Protein AF-0000000068963497 (afdb_homodimer)

Nearest PDB structures (foldseek):
  7yg0-assembly1_B  TM=6.863E-01  e=2.509E-46  Homo sapiens
  7zgo-assembly1_B  TM=9.568E-01  e=6.642E-33  Homo sapiens
  7y6i-assembly1_B  TM=9.561E-01  e=2.687E-29  Homo sapiens
  7ngb-assembly1_B  TM=5.590E-01  e=1.428E-41  Homo sapiens
  8fht-assembly1_B  TM=9.442E-01  e=1.189E-28  Homo sapiens

Radius of gyration: 42.02 Å; Cα contacts (8 Å, |Δi|>4): 3095; chains: 2; bounding box: 99×126×108 Å

Foldseek 3Di:
DPPPVVVVVVVVVVVVVVVVVVVVVPPPVPPPPPVQLADDDDPVCVPPPAPNQRDDPLCNVVVPHRDPPRVVSVVVVVVVVVVLLVQADDFQCLQAQLLLQLLLQALCLFQVLLQLLLFAFLQLLLVLLVLLLLLLVLLLLLLLLLLQLDQFAAQFLLRSLCLAAHLLLSLLLLQLLLLLLLQLLLLLLLSLQLLVQVVCVVVPNDDPDDPLVSSLVSSLVLLVVLLVVVVVDDVVLSVVSVVLVVLLVVLLVQLVVLLAPPDADLVQQWHRQDPVLLVQSHHGDHPDPDDSLLSSLLNNSSSLSLRLSRNCSSRHNRSSPSNSVSSVVNSVVSSVSSSVSSNSSSRTGHSARPVRCHTSNHGSNSSLVSGPHSVSNSVSNSSSSSSSSNSSLQRSLRNLLVSLVLVLDVVSVVQVQADPPSRGRSVRSVVSSVSSSVSNSVSDSSVSRNQSSLSSLVSSLSSLVSSLLSVVLPDPSSDRPSDPHDSVSSNVSNVSSLVSNCSNPVVSNVVSVVSSVVSSVVSVVVVPPDHSPYSVVSNVVVVVVVVLVVLLPDDDDLVLDDAEEEEEDELPDFPVQLVLLLLLVVLLPLVPAEYEYEYEYADDPVCVVSVVPPDPPVVVVVPVPDDDPPVPDSPDPCPPPPPPVPVDPPDPDDPPPPGRCDSVNVCSPPPRNYHYHYDYDNDSLVSLLVCLVDADGRPRHHQEYEDELDDALLLVDPVSLVSVLSNVQSQLVSQHKYKYKYDHFDPADAAAAEEEQECEDCQACVSPVRVQSSCPRPRNVVSNYAYEYEYEDDPDDPVVVVVVVVCVLLVHDHPYYHYDYLPDFDDPVLCVVPPDDPDPVLVNLLRSLLSLLVVCVVVPQRHSEYEYEQDRDDVVPDPSSSSSVSVCSNCPPRPHMYMHIHGNSHHSTDSDD/DVVPVVVVVVVVVVVVVVVVVVVVVPPPPPVVPPVQLADDDDPVCVPQPADNQRDDPLCNVVVDHRDPPRVVSVVVVVVVVVVLLVLADDFQVLQAQLLLLLQLLALCQFQVLLQLLLFAFLQLLLVLLVLLLLLLVLLLLLLLLLQQLDQFAAQFLLRSLCLAAHLLLSLLLLQLLLLLLLQLLLLLLLSLLLLVQVVCVVVVHDDPDDPLVSSLVSSLVLLVVLLVVVVVDDVVLSVVSVVLVVLLVVLLVQLVVLLQPPDADLVQQFHRQDPVLLVVSHHGDHDPPDDSLLSSLLNNSSSLSLRLSRNCSSHHNRSSPSNSVSSVVNSVVSSVSSSVSSSSLSRTGHSARPVRCHTSNNGSRSSLVSGPHNVSSSVSNSSSSSSSSNSSLQRSLRNLLVSLVLPLDVVSVVQVQADPPSRGRSVRSVVSSVSSSVSNSVSDSSVSSNLSSLSSLVSSLSSLVSSLLLVVLPDPSSDRPSDPHDSVSSNVSNVSSLVSNCSNPVVSNVVSVVSSVVSSVVSVVVVPPDHSPHSVVSNVVVVVV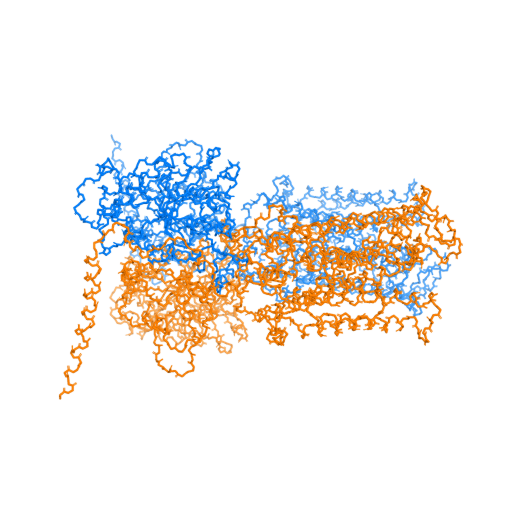VVLVVLLPDDDDLVLDDAEEEEEDELPDAPVQLVLLLLLVQLLPLVNAEYEYEYEYADDPVCVVSVPPVDPPVVVVVPVPDDDPDPDDSPDPCPPPPPPVPVDPPDPDDPDPPGRCGSVNVCSPPPRNYHYHYYYDNDPLVSLLVCLVPADGRPRHHQEYEDELDDAQLLVDQVSLVSVLSNVQSNLVSQHKYKYKYDHFDPAAAAQAEEEFECEDCQACVSPVRVQSSCPRPRNVVSNYAYEYEYEDDPDDPVVVVVVVVCVLLVHDHPYYHYDYLPDFDDPVLCVVPPDPPDPVLVNLLRSLLRLLVVCVVPVLRHSEYEYEQDRDDVVPDPSSSSSSSVCSNCPPRPHMYMYIHGSSHHSTDSDD

Solvent-accessible surface area (backbone atoms only — not comparable to full-atom values): 94471 Å² total; per-residue (Å²): 131,80,76,60,68,64,60,55,56,56,53,51,57,49,45,56,50,48,50,55,49,43,58,66,59,67,48,77,79,49,78,80,66,66,72,57,78,66,48,59,71,55,65,65,67,47,44,74,88,49,75,69,79,60,62,52,73,67,40,56,58,70,65,63,75,85,70,75,76,59,59,60,56,48,55,56,54,51,52,56,50,50,55,59,54,70,51,29,75,33,53,33,57,75,40,13,24,50,48,17,41,36,30,32,54,20,50,49,64,60,39,40,39,44,36,39,33,32,26,30,1,33,55,45,40,50,50,45,53,48,53,53,46,53,54,49,50,40,38,51,37,32,52,27,30,61,42,27,29,30,56,67,61,56,23,20,66,30,44,53,33,20,34,35,57,20,60,35,61,12,48,26,44,21,53,48,47,21,50,32,25,17,46,46,23,15,46,23,22,34,44,28,16,50,50,49,49,51,51,33,51,73,75,66,53,76,69,96,55,56,70,59,60,46,24,30,51,42,14,50,50,44,45,52,53,43,52,56,54,59,69,72,38,69,71,54,46,51,56,49,47,52,54,53,48,51,44,36,52,48,29,59,52,46,38,57,49,8,58,71,66,45,73,61,35,65,80,60,13,28,63,25,81,34,67,65,41,26,61,66,28,32,51,62,51,55,51,95,92,52,46,72,44,51,54,41,24,52,48,45,51,35,67,59,19,58,54,52,21,39,49,41,30,54,36,29,58,48,45,56,58,24,39,42,54,15,44,53,49,32,55,55,54,49,53,52,51,56,51,50,51,46,51,48,50,25,20,23,40,36,47,60,12,90,77,70,66,32,14,20,64,63,28,46,57,51,57,30,68,43,18,77,54,44,68,55,35,49,49,22,52,43,46,22,8,47,46,23,20,46,52,27,49,57,44,16,19,47,24,45,19,37,46,18,63,68,57,72,39,81,86,44,44,75,40,36,60,39,42,88,87,77,55,45,35,59,67,25,43,50,50,35,46,54,49,14,53,60,52,26,69,69,52,44,58,78,72,45,24,47,47,45,30,35,40,47,34,54,50,46,23,51,50,12,45,31,42,26,48,39,57,73,25,56,37,77,54,68,40,48,71,48,74,83,61,53,49,69,54,17,44,50,35,20,53,51,30,52,51,48,26,47,62,46,40,49,68,52,31,52,51,49,52,50,50,41,51,51,45,25,55,57,37,51,70,61,56,65,88,75,73,72,45,28,32,52,57,39,34,48,50,52,51,28,54,49,38,46,53,53,48,49,73,46,83,68,37,37,42,59,46,63,76,13,38,30,36,73,43,50,71,80,54,60,62,64,62,52,48,40,51,51,49,52,51,53,46,54,24,72,91,56,44,53,39,37,39,37,37,34,39,72,38,59,61,68,40,61,62,70,62,60,58,78,73,69,68,65,57,56,76,65,56,77,64,68,67,89,76,64,88,68,73,82,76,73,68,76,60,66,65,76,68,72,71,73,69,65,74,77,71,88,70,83,75,71,81,75,73,79,65,43,69,60,56,52,41,67,67,36,92,48,74,53,39,69,45,66,42,68,21,78,43,68,69,62,31,51,53,49,47,72,58,47,52,40,46,67,62,58,40,59,45,27,38,47,45,75,55,57,92,70,63,43,43,77,38,62,68,57,14,42,51,50,47,52,50,52,47,54,39,48,61,65,45,23,20,42,34,33,38,32,72,64,73,68,82,62,61,60,74,63,26,33,37,38,30,40,55,52,56,54,28,26,52,48,69,58,47,52,60,52,41,39,42,66,21,69,60,33,46,73,33,54,56,43,34,36,40,36,33,68,52,74,92,71,71,75,57,55,60,51,47,53,49,40,38,51,50,58,50,50,81,63,76,45,82,44,75,40,70,55,74,52,80,49,64,73,75,69,50,66,83,58,74,83,74,78,53,64,72,58,43,55,55,42,37,35,31,42,26,46,15,51,48,44,46,69,75,42,61,72,27,55,37,36,36,35,56,48,80,81,79,41,69,87,81,39,57,46,48,58,54,32,40,44,57,36,37,39,51,57,87,46,85,38,24,38,35,32,31,32,45,60,51,49,60,47,56,50,43,62,68,124,83,78,61,68,68,60,57,60,59,53,54,61,50,46,56,54,49,48,56,49,44,59,67,60,66,50,78,80,50,78,83,65,70,73,58,77,66,49,58,72,54,67,64,66,46,45,74,84,44,73,68,79,61,64,51,72,68,42,56,59,70,65,63,76,85,69,74,74,59,59,57,54,49,54,56,51,51,49,54,50,49,55,58,52,70,52,27,76,30,52,35,56,74,40,14,24,51,47,16,41,34,33,30,53,18,50,51,63,60,40,40,39,44,35,40,36,33,29,29,1,37,54,44,40,50,48,47,52,47,52,51,45,53,51,48,50,41,41,49,36,31,51,26,29,62,41,28,28,30,54,68,60,59,23,20,67,30,44,55,34,20,33,34,56,20,59,35,62,13,48,27,46,21,53,48,46,21,49,32,26,16,46,45,22,16,49,23,22,35,46,28,14,49,52,50,48,51,51,32,51,74,75,68,51,74,69,101,54,58,72,61,58,47,28,31,52,42,15,51,51,48,47,53,51,45,54,56,55,59,69,71,37,69,73,57,48,52,57,51,47,56,52,50,48,51,44,38,52,52,28,53,51,43,38,59,51,8,56,73,67,45,72,64,35,64,82,62,15,30,66,26,86,32,72,65,41,30,61,65,28,32,53,61,51,58,52,94,90,53,44,73,44,52,55,42,25,55,49,45,51,35,67,59,21,61,55,51,21,40,46,38,29,52,35,26,60,49,44,55,58,24,39,42,55,16,41,54,50,33,53,54,54,50,51,53,51,53,52,51,50,44,54,49,47,25,22,23,40,34,50,62,12,90,79,70,65,32,14,20,66,65,29,49,54,51,57,33,70,44,18,78,55,42,66,56,35,50,51,22,52,45,45,23,8,47,44,23,21,47,57,27,50,58,46,18,17,46,26,44,20,40,48,20,64,69,58,68,42,82,86,45,44,76,38,36,59,39,44,86,88,77,56,46,36,59,64,26,43,52,51,37,47,52,51,14,53,59,54,27,67,71,55,45,60,81,70,47,28,46,51,43,29,35,42,49,33,52,48,46,23,51,49,11,44,33,44,26,48,40,57,72,25,56,37,78,53,67,40,45,69,48,75,83,62,50,48,68,54,17,43,51,35,21,52,52,30,52,51,48,28,47,65,47,40,47,70,54,32,52,52,50,52,50,51,41,49,51,45,27,52,53,36,52,72,60,57,63,90,75,74,70,47,26,33,52,58,39,34,47,48,52,51,28,53,49,37,45,52,52,48,50,73,46,84,69,38,39,44,59,46,60,74,13,38,32,36,73,43,50,69,81,53,58,64,64,62,50,47,38,52,51,51,53,51,53,46,54,24,72,89,56,45,52,38,36,39,35,36,35,39,71,38,59,62,68,43,62,58,70,61,63,57,77,71,69,68,65,56,55,73,64,56,77,63,69,67,89,79,66,88,69,72,80,76,74,66,76,60,66,66,74,71,71,70,75,69,67,74,75,70,89,72,82,76,70,82,77,73,82,66,43,68,60,54,52,42,66,67,36,92,49,73,52,41,67,46,65,43,68,22,78,43,67,67,61,32,51,54,48,47,70,57,46,54,41,48,69,62,58,41,60,43,28,37,46,46,74,54,55,89,70,63,43,42,77,39,62,68,57,13,42,52,51,48,50,49,52,47,54,39,50,62,65,46,24,21,42,33,33,38,34,71,61,72,68,85,60,61,61,74,63,25,33,36,37,29,39,55,52,57,55,28,24,51,48,70,58,47,52,59,52,42,39,42,65,20,71,58,32,46,72,34,54,56,42,33,35,39,35,34,68,47,74,88,67,71,74,57,56,62,51,47,53,48,39,39,51,51,59,51,50,82,63,76,44,80,45,73,42,72,53,73,52,80,49,62,75,75,68,48,66,81,58,73,84,72,79,55,63,71,59,44,56,55,42,38,36,30,38,24,47,16,51,47,43,45,70,74,42,59,72,26,53,36,37,38,34,58,47,78,80,81,41,69,89,82,42,56,46,48,59,53,31,42,44,56,38,37,39,49,57,85,46,84,37,24,39,35,32,31,33,44,60,52,49,59,47,57,52,46,62,68

InterPro domains:
  IPR004841 Amino acid permease/SLC12A domain [PF00324] (95-564)
  IPR004842 SLC12A transporter family [PTHR11827] (69-910)
  IPR018491 SLC12A transporter, C-terminal [PF03522] (751-835)
  IPR018491 SLC12A transporter, C-terminal [PF03522] (842-911)

Sequence (1826 aa):
MSNAVRDSREEDEVEIVEEEAALSASMPVTLANYQTVEGPPASDNYLHSVWNVRPSHQTIELGAMRTRGDTDSLHASQELLAKQKSQRRFGTIDGVVVHCLLTIWGVMLFVRMGWIVANAGVSGSLIIVGVAFVTTLITALSLSAICTNGDIGAGGTYTLVARTLGPAWGASIGIVFSFANSVSVALYSVGCAETLQRLLHDVGVRLPVDDLSQIRMLGAIVLCTVLLLCMFGVDYMVKFDIWLLVIIVVTLVFFVIGTFTTAPNPAIAFTGYSAKTFSKNWHAQYESGESLLTVFSVFFPAMTGMMAGASMSGDLKNPQVNIPHGTLWSITMSTVVYAAVICILGATVERLAPDDTRGLYHNFYVMVDVAPWKWLVFFGILCSTFSSAVASIIVAPRILKAVCDDGLFPYLSYFARGRASDNEPIRGYLLSFIVALFFIMIGEINLLAPWITNFFLANRTLVNVAVFVASKSHSPGWRPSWRYYHPLLSLAGAVSCVVLMFALCWKSALAITLVCMVIFRIVSHRAPKVGWGDYRHSRLYLSTTKGILDLQNAPSYAKNFRPSFLIVTDSSSSSSSADALLHFADLMRAGRGLVFVGEVVQGAFEDYVSGASRDGSLRMMLAGGTGNVATPAPPAPHHHPRALIVLEPPSESSSTSMEGVTVCQQAARRPLNACVDRIVAPDYLSGFRTLLQTSGVGSIRPNVLLMQGGPGLVSRCPEASRALVDQVWSALRMKYCVCLLRGAVPSQPRANATIDVYWLVDTGGLTLLLPYLLMRHPRWASSGCSLRLFLHGSRFRCHDADMVRLVKQFRIDVKAVHHIDLDEPPPDASWDAFPGIADLQHRVKMARYLRLGECIRSESADAAVVFVTLPYPRRLLFTEQQIAQWLDAIVAGVPAPVVFVRGNQENVLTLRAMSNAVRDSREEDEVEIVEEEAALSASMPVTLANYQTVEGPPASDNYLHSVWNVRPSHQTIELGAMRTRGDTDSLHASQELLAKQKSQRRFGTIDGVVVHCLLTIWGVMLFVRMGWIVANAGVSGSLIIVGVAFVTTLITALSLSAICTNGDIGAGGTYTLVARTLGPAWGASIGIVFSFANSVSVALYSVGCAETLQRLLHDVGVRLPVDDLSQIRMLGAIVLCTVLLLCMFGVDYMVKFDIWLLVIIVVTLVFFVIGTFTTAPNPAIAFTGYSAKTFSKNWHAQYESGESLLTVFSVFFPAMTGMMAGASMSGDLKNPQVNIPHGTLWSITMSTVVYAAVICILGATVERLAPDDTRGLYHNFYVMVDVAPWKWLVFFGILCSTFSSAVASIIVAPRILKAVCDDGLFPYLSYFARGRASDNEPIRGYLLSFIVALFFIMIGEINLLAPWITNFFLANRTLVNVAVFVASKSHSPGWRPSWRYYHPLLSLAGAVSCVVLMFALCWKSALAITLVCMVIFRIVSHRAPKVGWGDYRHSRLYLSTTKGILDLQNAPSYAKNFRPSFLIVTDSSSSSSSADALLHFADLMRAGRGLVFVGEVVQGAFEDYVSGASRDGSLRMMLAGGTGNVATPAPPAPHHHPRALIVLEPPSESSSTSMEGVTVCQQAARRPLNACVDRIVAPDYLSGFRTLLQTSGVGSIRPNVLLMQGGPGLVSRCPEASRALVDQVWSALRMKYCVCLLRGAVPSQPRANATIDVYWLVDTGGLTLLLPYLLMRHPRWASSGCSLRLFLHGSRFRCHDADMVRLVKQFRIDVKAVHHIDLDEPPPDASWDAFPGIADLQHRVKMARYLRLGECIRSESADAAVVFVTLPYPRRLLFTEQQIAQWLDAIVAGVPAPVVFVRGNQENVLTLRA

pLDDT: mean 78.36, std 18.34, range [19.98, 95.81]

Secondary structure (DSSP, 8-state):
-TTSHHHHHHHHHHHHHHHHHHHHHHS---TT----SSPPP-GGGTSTTS---PPPHHHHHHT----THHHHHHHHHHHHHHHHHHT--B-HIIIIIHHHHHHHSSHHHHTSHHHHHHHHHHHHHHHHHHHHHHHHHHHHHHHHHHHTSSB--SSTHHHHHHHHH-HHHHHHHHHHHHHHHHHHHHHHHHHHHHHHHHHHHHTT---SS-HHHHHHHHHHHHHHHHHHHHTT-HHHHHHHHHHHHHHHHHHHHHHHHHHHHSPPBGGGTB--S-HHHHHHTTS----TT--HHHHHHHHGGGGGGGGGTGGGGGGBS-HHHHHHHHHHHHHHHHHHHHHHHHHHHHHHB-SS-TTSSSSTTT-TTHHHHHSS-HHHHHHHHHHHHHHHHHHHHHHHHHHHHHHHHTTS-GGGGGGGPPPTTT---HHHHHHHHHHHHHHHTT--HHHHHHHHHHHHHHHHHHHHHHHHHHHHTT-TT---S--S--HHHHHHHHHHHHHHHHHH-HHHHHHHHHHHHHHHHHHHHH--S-----HHHHHHHHHHHHHHHHHHHSPP-GGG----EEEEEETTS-HHHHHHHHHHHHHHHTTSS-EEEEEEEES-HHHHHHT--SSTHHHHHHHTT-S------------S-----------S----------HHHHHHHTT--EEEEEEEESSHHHHHHHHHHH-SBTTB---EEEEE--SS-GGG-HHHHHHHHHHHHHHHHTT-EEEEEES---SSPPTT-EEEEEE-S-SSSHHHHHHHHHHHSHHHHHTT-EEEEEEE--S-THHHHHHHHHHHHTT---SEEEEE--SSPPPGGGGTTS-----HHHHHHHHHHHHHHHHHHHH-TTEEEEEEEPPP--TTTS-HHHHHHHHHHHHTT--S-EEEEE--SS----SB-/-TTSHHHHHHHHHHHHHHHHHHHHHHS---TT----SSPPP-GGGTSTTS---PPPHHHHHHT----THHHHHHHHHHHHHHHHHHT--B-HIIIIIHHHHHHHSSHHHHTSHHHHHHHHHHHHHHHHHHHHHHHHHHHHHHHHHHHTSSB--SSTHHHHHHHHH-HHHHHHHHHHHHHHHHHHHHHHHHHHHHHHHHHHHHHT---SS-HHHHHHHHHHHHHHHHHHHHTT-HHHHHHHHHHHHHHHHHHHHHHHHHHHHSPPBGGGTB--S-HHHHHHTTS----TT--HHHHHHHHGGGGGGGGGTGGGGGGBS-HHHHHHHHHHHHHHHHHHHHHHHHHHHHHHB-SS-TTSSSSTTT-TTHHHHHSSSHHHHHHHHHHHHHHHHHHHHHHHHHHHHHHHHTT--GGGGGGGPPPTTT---HHHHHHHHHHHHHHHTT--HHHHHHHHHHHHHHHHHHHHHHHHHHHHTT-TT---S--S--HHHHHHHHHHHHHHHHHH-HHHHHHHHHHHHHHHHHHHHH--S-----HHHHHHHHHHHHHHHHHHHSPP-GGG----EEEEEETTS-HHHHHHHHHHHHHHHTTS--EEEEEEEES-HHHHHHT--SSTHHHHHHHTTSS------------S-----------SS---------HHHHHHHTT--EEEEEEEESSHHHHHHHHHHH-SBTTB---EEEEE--SS-GGG-HHHHHHHHHHHHHHHHTT-EEEEEES---SSPPTT-EEEEEE-S-SSSHHHHHHHHHHHSHHHHHTT-EEEEEEE--S-THHHHHHHHHHHHTT---SEEEEE--SSPPPGGGGTTS-----HHHHHHHHHHHHHHHHHHHH-TTEEEEEEEPPP--TTTS-HHHHHHHHHHHHTT--S-EEEEE--SS----SB-

Structure (mmCIF, N/CA/C/O backbone):
data_AF-0000000068963497-model_v1
#
loop_
_entity.id
_entity.type
_entity.pdbx_description
1 polymer 'Amino acid permease/ SLC12A domain-containing protein'
#
loop_
_atom_site.group_PDB
_atom_site.id
_atom_site.type_symbol
_atom_site.label_atom_id
_atom_site.label_alt_id
_atom_site.label_comp_id
_atom_site.label_asym_id
_atom_site.label_entity_id
_atom_site.label_seq_id
_atom_site.pdbx_PDB_ins_code
_atom_site.Cartn_x
_atom_site.Cartn_y
_atom_site.Cartn_z
_atom_site.occupancy
_atom_site.B_iso_or_equiv
_atom_site.auth_seq_id
_atom_site.auth_comp_id
_atom_site.auth_asym_id
_atom_site.auth_atom_id
_atom_site.pdbx_PDB_model_num
ATOM 1 N N . MET A 1 1 ? 25.859 -27.422 -63.344 1 19.98 1 MET A N 1
ATOM 2 C CA . MET A 1 1 ? 27.062 -27.672 -62.562 1 19.98 1 MET A CA 1
ATOM 3 C C . MET A 1 1 ? 26.781 -27.531 -61.062 1 19.98 1 MET A C 1
ATOM 5 O O . MET A 1 1 ? 27.641 -27.797 -60.25 1 19.98 1 MET A O 1
ATOM 9 N N . SER A 1 2 ? 25.75 -26.828 -60.625 1 22.94 2 SER A N 1
ATOM 10 C CA . SER A 1 2 ? 25.438 -26.109 -59.406 1 22.94 2 SER A CA 1
ATOM 11 C C . SER A 1 2 ? 25.016 -27.078 -58.281 1 22.94 2 SER A C 1
ATOM 13 O O . SER A 1 2 ? 24.719 -26.656 -57.188 1 22.94 2 SER A O 1
ATOM 15 N N . ASN A 1 3 ? 24.656 -28.312 -58.562 1 26.3 3 ASN A N 1
ATOM 16 C CA . ASN A 1 3 ? 24.141 -29.375 -57.719 1 26.3 3 ASN A CA 1
ATOM 17 C C . ASN A 1 3 ? 25.219 -29.906 -56.781 1 26.3 3 ASN A C 1
ATOM 19 O O . ASN A 1 3 ? 24.922 -30.734 -55.906 1 26.3 3 ASN A O 1
ATOM 23 N N . ALA A 1 4 ? 26.469 -29.891 -57.156 1 30.03 4 ALA A N 1
ATOM 24 C CA . ALA A 1 4 ? 27.609 -30.641 -56.656 1 30.03 4 ALA A CA 1
ATOM 25 C C . ALA A 1 4 ? 28.031 -30.125 -55.281 1 30.03 4 ALA A C 1
ATOM 27 O O . ALA A 1 4 ? 28.516 -30.875 -54.438 1 30.03 4 ALA A O 1
ATOM 28 N N . VAL A 1 5 ? 28.016 -28.734 -55.156 1 32.91 5 VAL A N 1
ATOM 29 C CA . VAL A 1 5 ? 28.703 -28.125 -54 1 32.91 5 VAL A CA 1
ATOM 30 C C . VAL A 1 5 ? 27.922 -28.391 -52.719 1 32.91 5 VAL A C 1
ATOM 32 O O . VAL A 1 5 ? 28.438 -28.219 -51.625 1 32.91 5 VAL A O 1
ATOM 35 N N . ARG A 1 6 ? 26.578 -28.734 -52.938 1 34 6 ARG A N 1
ATOM 36 C CA . ARG A 1 6 ? 25.719 -28.828 -51.781 1 34 6 ARG A CA 1
ATOM 37 C C . ARG A 1 6 ? 26.047 -30.062 -50.938 1 34 6 ARG A C 1
ATOM 39 O O . ARG A 1 6 ? 25.844 -30.062 -49.719 1 34 6 ARG A O 1
ATOM 46 N N . ASP A 1 7 ? 26.531 -31.125 -51.719 1 34.5 7 ASP A N 1
ATOM 47 C CA . ASP A 1 7 ? 26.781 -32.438 -51.125 1 34.5 7 ASP A CA 1
ATOM 48 C C . ASP A 1 7 ? 28 -32.406 -50.188 1 34.5 7 ASP A C 1
ATOM 50 O O . ASP A 1 7 ? 28.062 -33.094 -49.188 1 34.5 7 ASP A O 1
ATOM 54 N N . SER A 1 8 ? 29 -31.594 -50.625 1 35.12 8 SER A N 1
ATOM 55 C CA . SER A 1 8 ? 30.312 -31.625 -49.969 1 35.12 8 SER A CA 1
ATOM 56 C C . SER A 1 8 ? 30.281 -30.969 -48.594 1 35.12 8 SER A C 1
ATOM 58 O O . SER A 1 8 ? 31.094 -31.266 -47.719 1 35.12 8 SER A O 1
ATOM 60 N N . ARG A 1 9 ? 29.422 -29.906 -48.469 1 35.38 9 ARG A N 1
ATOM 61 C CA . ARG A 1 9 ? 29.406 -29.141 -47.219 1 35.38 9 ARG A CA 1
ATOM 62 C C . ARG A 1 9 ? 28.766 -29.969 -46.094 1 35.38 9 ARG A C 1
ATOM 64 O O . ARG A 1 9 ? 29.047 -29.734 -44.906 1 35.38 9 ARG A O 1
ATOM 71 N N . GLU A 1 10 ? 27.828 -30.969 -46.562 1 37.88 10 GLU A N 1
ATOM 72 C CA . GLU A 1 10 ? 27.188 -31.844 -45.562 1 37.88 10 GLU A CA 1
ATOM 73 C C . GLU A 1 10 ? 28.188 -32.812 -44.938 1 37.88 10 GLU A C 1
ATOM 75 O O . GLU A 1 10 ? 28.094 -33.125 -43.75 1 37.88 10 GLU A O 1
ATOM 80 N N . GLU A 1 11 ? 29.109 -33.312 -45.812 1 36.91 11 GLU A N 1
ATOM 81 C CA . GLU A 1 11 ? 30.109 -34.281 -45.375 1 36.91 11 GLU A CA 1
ATOM 82 C C . GLU A 1 11 ? 31.094 -33.625 -44.406 1 36.91 11 GLU A C 1
ATOM 84 O O . GLU A 1 11 ? 31.5 -34.25 -43.406 1 36.91 11 GLU A O 1
ATOM 89 N N . ASP A 1 12 ? 31.453 -32.406 -44.719 1 36.97 12 ASP A N 1
ATOM 90 C CA . ASP A 1 12 ? 32.5 -31.734 -43.938 1 36.97 12 ASP A CA 1
ATOM 91 C C . ASP A 1 12 ? 31.969 -31.375 -42.562 1 36.97 12 ASP A C 1
ATOM 93 O O . ASP A 1 12 ? 32.719 -31.406 -41.562 1 36.97 12 ASP A O 1
ATOM 97 N N . GLU A 1 13 ? 30.594 -31.078 -42.531 1 36.03 13 GLU A N 1
ATOM 98 C CA . GLU A 1 13 ? 30.047 -30.719 -41.219 1 36.03 13 GLU A CA 1
ATOM 99 C C . GLU A 1 13 ? 29.953 -31.922 -40.312 1 36.03 13 GLU A C 1
ATOM 101 O O . GLU A 1 13 ? 30.172 -31.812 -39.094 1 36.03 13 GLU A O 1
ATOM 106 N N . VAL A 1 14 ? 29.891 -33.219 -40.938 1 38.19 14 VAL A N 1
ATOM 107 C CA . VAL A 1 14 ? 29.906 -34.5 -40.25 1 38.19 14 VAL A CA 1
ATOM 108 C C . VAL A 1 14 ? 31.312 -34.812 -39.75 1 38.19 14 VAL A C 1
ATOM 110 O O . VAL A 1 14 ? 31.5 -35.312 -38.625 1 38.19 14 VAL A O 1
ATOM 113 N N . GLU A 1 15 ? 32.25 -34.469 -40.656 1 35.66 15 GLU A N 1
ATOM 114 C CA . GLU A 1 15 ? 33.625 -34.812 -40.312 1 35.66 15 GLU A CA 1
ATOM 115 C C . GLU A 1 15 ? 34.125 -34.031 -39.125 1 35.66 15 GLU A C 1
ATOM 117 O O . GLU A 1 15 ? 34.875 -34.531 -38.281 1 35.66 15 GLU A O 1
ATOM 122 N N . ILE A 1 16 ? 33.719 -32.719 -39.062 1 37.16 16 ILE A N 1
ATOM 123 C CA . ILE A 1 16 ? 34.188 -31.891 -37.969 1 37.16 16 ILE A CA 1
ATOM 124 C C . ILE A 1 16 ? 33.562 -32.344 -36.656 1 37.16 16 ILE A C 1
ATOM 126 O O . ILE A 1 16 ? 34.188 -32.281 -35.594 1 37.16 16 ILE A O 1
ATOM 130 N N . VAL A 1 17 ? 32.344 -33.062 -36.812 1 37.06 17 VAL A N 1
ATOM 131 C CA . VAL A 1 17 ? 31.656 -33.656 -35.656 1 37.06 17 VAL A CA 1
ATOM 132 C C . VAL A 1 17 ? 32.406 -34.938 -35.219 1 37.06 17 VAL A C 1
ATOM 134 O O . VAL A 1 17 ? 32.562 -35.188 -34.031 1 37.06 17 VAL A O 1
ATOM 137 N N . GLU A 1 18 ? 32.906 -35.719 -36.188 1 36.28 18 GLU A N 1
ATOM 138 C CA . GLU A 1 18 ? 33.594 -36.938 -35.844 1 36.28 18 GLU A CA 1
ATOM 139 C C . GLU A 1 18 ? 34.969 -36.656 -35.219 1 36.28 18 GLU A C 1
ATOM 141 O O . GLU A 1 18 ? 35.375 -37.344 -34.281 1 36.28 18 GLU A O 1
ATOM 146 N N . GLU A 1 19 ? 35.719 -35.781 -35.906 1 36.28 19 GLU A N 1
ATOM 147 C CA . GLU A 1 19 ? 37.062 -35.5 -35.406 1 36.28 19 GLU A CA 1
ATOM 148 C C . GLU A 1 19 ? 37.031 -34.844 -34.031 1 36.28 19 GLU A C 1
ATOM 150 O O . GLU A 1 19 ? 37.875 -35.125 -33.188 1 36.28 19 GLU A O 1
ATOM 155 N N . GLU A 1 20 ? 36.062 -33.938 -33.875 1 34.19 20 GLU A N 1
ATOM 156 C CA . GLU A 1 20 ? 35.906 -33.25 -32.562 1 34.19 20 GLU A CA 1
ATOM 157 C C . GLU A 1 20 ? 35.438 -34.219 -31.484 1 34.19 20 GLU A C 1
ATOM 159 O O . GLU A 1 20 ? 35.875 -34.125 -30.344 1 34.19 20 GLU A O 1
ATOM 164 N N . ALA A 1 21 ? 34.688 -35.25 -31.812 1 35.84 21 ALA A N 1
ATOM 165 C CA . ALA A 1 21 ? 34.375 -36.438 -31.016 1 35.84 21 ALA A CA 1
ATOM 166 C C . ALA A 1 21 ? 35.656 -37.25 -30.75 1 35.84 21 ALA A C 1
ATOM 168 O O . ALA A 1 21 ? 35.844 -37.75 -29.656 1 35.84 21 ALA A O 1
ATOM 169 N N . ALA A 1 22 ? 36.406 -37.469 -31.797 1 34.69 22 ALA A N 1
ATOM 170 C CA . ALA A 1 22 ? 37.625 -38.281 -31.688 1 34.69 22 ALA A CA 1
ATOM 171 C C . ALA A 1 22 ? 38.656 -37.594 -30.781 1 34.69 22 ALA A C 1
ATOM 173 O O . ALA A 1 22 ? 39.375 -38.25 -30.016 1 34.69 22 ALA A O 1
ATOM 174 N N . LEU A 1 23 ? 38.875 -36.219 -31.031 1 32.66 23 LEU A N 1
ATOM 175 C CA . LEU A 1 23 ? 39.812 -35.5 -30.156 1 32.66 23 LEU A CA 1
ATOM 176 C C . LEU A 1 23 ? 39.281 -35.5 -28.719 1 32.66 23 LEU A C 1
ATOM 178 O O . LEU A 1 23 ? 40.094 -35.625 -27.766 1 32.66 23 LEU A O 1
ATOM 182 N N . SER A 1 24 ? 37.969 -35.5 -28.609 1 31.28 24 SER A N 1
ATOM 183 C CA . SER A 1 24 ? 37.469 -35.656 -27.25 1 31.28 24 SER A CA 1
ATOM 184 C C . SER A 1 24 ? 37.656 -37.094 -26.766 1 31.28 24 SER A C 1
ATOM 186 O O . SER A 1 24 ? 37.594 -37.344 -25.562 1 31.28 24 SER A O 1
ATOM 188 N N . ALA A 1 25 ? 37.719 -38.062 -27.656 1 31.14 25 ALA A N 1
ATOM 189 C CA . ALA A 1 25 ? 37.906 -39.5 -27.344 1 31.14 25 ALA A CA 1
ATOM 190 C C . ALA A 1 25 ? 39.344 -39.719 -26.844 1 31.14 25 ALA A C 1
ATOM 192 O O . ALA A 1 25 ? 39.531 -40.562 -25.953 1 31.14 25 ALA A O 1
ATOM 193 N N . SER A 1 26 ? 40.406 -39.469 -27.656 1 29.12 26 SER A N 1
ATOM 194 C CA . SER A 1 26 ? 41.781 -39.969 -27.453 1 29.12 26 SER A CA 1
ATOM 195 C C . SER A 1 26 ? 42.469 -39.219 -26.312 1 29.12 26 SER A C 1
ATOM 197 O O . SER A 1 26 ? 43.625 -39.5 -26 1 29.12 26 SER A O 1
ATOM 199 N N . MET A 1 27 ? 42.125 -37.969 -26.109 1 30.41 27 MET A N 1
ATOM 200 C CA . MET A 1 27 ? 42.938 -37.375 -25.047 1 30.41 27 MET A CA 1
ATOM 201 C C . MET A 1 27 ? 42.719 -38.125 -23.734 1 30.41 27 MET A C 1
ATOM 203 O O . MET A 1 27 ? 41.594 -38.469 -23.375 1 30.41 27 MET A O 1
ATOM 207 N N . PRO A 1 28 ? 43.812 -38.969 -23.25 1 28.67 28 PRO A N 1
ATOM 208 C CA . PRO A 1 28 ? 43.656 -39.688 -21.984 1 28.67 28 PRO A CA 1
ATOM 209 C C . PRO A 1 28 ? 42.812 -38.938 -20.953 1 28.67 28 PRO A C 1
ATOM 211 O O . PRO A 1 28 ? 43 -37.719 -20.797 1 28.67 28 PRO A O 1
ATOM 214 N N . VAL A 1 29 ? 41.531 -39.312 -20.938 1 30.53 29 VAL A N 1
ATOM 215 C CA . VAL A 1 29 ? 40.531 -38.75 -20.047 1 30.53 29 VAL A CA 1
ATOM 216 C C . VAL A 1 29 ? 41.188 -38.469 -18.688 1 30.53 29 VAL A C 1
ATOM 218 O O . VAL A 1 29 ? 41.281 -39.375 -17.844 1 30.53 29 VAL A O 1
ATOM 221 N N . THR A 1 30 ? 42.562 -38.031 -18.594 1 30.59 30 THR A N 1
ATOM 222 C CA . THR A 1 30 ? 42.969 -37.719 -17.234 1 30.59 30 THR A CA 1
ATOM 223 C C . THR A 1 30 ? 41.875 -37 -16.469 1 30.59 30 THR A C 1
ATOM 225 O O . THR A 1 30 ? 41.062 -36.312 -17.062 1 30.59 30 THR A O 1
ATOM 228 N N . LEU A 1 31 ? 41.406 -37.562 -15.195 1 32.72 31 LEU A N 1
ATOM 229 C CA . LEU A 1 31 ? 40.469 -37.156 -14.156 1 32.72 31 LEU A CA 1
ATOM 230 C C . LEU A 1 31 ? 40.344 -35.625 -14.125 1 32.72 31 LEU A C 1
ATOM 232 O O . LEU A 1 31 ? 39.312 -35.094 -13.703 1 32.72 31 LEU A O 1
ATOM 236 N N . ALA A 1 32 ? 41.438 -34.906 -14.273 1 33.31 32 ALA A N 1
ATOM 237 C CA . ALA A 1 32 ? 41.656 -33.469 -14.172 1 33.31 32 ALA A CA 1
ATOM 238 C C . ALA A 1 32 ? 40.844 -32.719 -15.227 1 33.31 32 ALA A C 1
ATOM 240 O O . ALA A 1 32 ? 40.438 -31.578 -14.992 1 33.31 32 ALA A O 1
ATOM 241 N N . ASN A 1 33 ? 40.938 -33.125 -16.547 1 32.69 33 ASN A N 1
ATOM 242 C CA . ASN A 1 33 ? 40.375 -32.375 -17.672 1 32.69 33 ASN A CA 1
ATOM 243 C C . ASN A 1 33 ? 38.875 -32.625 -17.844 1 32.69 33 ASN A C 1
ATOM 245 O O . ASN A 1 33 ? 38.375 -32.594 -18.969 1 32.69 33 ASN A O 1
ATOM 249 N N . TYR A 1 34 ? 38.219 -33.531 -17.156 1 35.97 34 TYR A N 1
ATOM 250 C CA . TYR A 1 34 ? 36.781 -33.469 -17.375 1 35.97 34 TYR A CA 1
ATOM 251 C C . TYR A 1 34 ? 36.312 -32.031 -17.516 1 35.97 34 TYR A C 1
ATOM 253 O O . TYR A 1 34 ? 36.219 -31.312 -16.531 1 35.97 34 TYR A O 1
ATOM 261 N N . GLN A 1 35 ? 36.625 -31.359 -18.484 1 41.41 35 GLN A N 1
ATOM 262 C CA . GLN A 1 35 ? 36.094 -30.062 -18.906 1 41.41 35 GLN A CA 1
ATOM 263 C C . GLN A 1 35 ? 34.594 -30.016 -18.734 1 41.41 35 GLN A C 1
ATOM 265 O O . GLN A 1 35 ? 33.844 -30.469 -19.609 1 41.41 35 GLN A O 1
ATOM 270 N N . THR A 1 36 ? 33.969 -30.328 -17.578 1 52.25 36 THR A N 1
ATOM 271 C CA . THR A 1 36 ? 32.562 -30.125 -17.344 1 52.25 36 THR A CA 1
ATOM 272 C C . THR A 1 36 ? 32.094 -28.797 -17.938 1 52.25 36 THR A C 1
ATOM 274 O O . THR A 1 36 ? 32.844 -27.828 -17.938 1 52.25 36 THR A O 1
ATOM 277 N N . VAL A 1 37 ? 31.234 -28.891 -18.906 1 61.66 37 VAL A N 1
ATOM 278 C CA . VAL A 1 37 ? 30.531 -27.766 -19.5 1 61.66 37 VAL A CA 1
ATOM 279 C C . VAL A 1 37 ? 30.078 -26.797 -18.422 1 61.66 37 VAL A C 1
ATOM 281 O O . VAL A 1 37 ? 30.016 -25.594 -18.641 1 61.66 37 VAL A O 1
ATOM 284 N N . GLU A 1 38 ? 30.016 -27.422 -17.266 1 70.75 38 GLU A N 1
ATOM 285 C CA . GLU A 1 38 ? 29.562 -26.547 -16.188 1 70.75 38 GLU A CA 1
ATOM 286 C C . GLU A 1 38 ? 30.75 -25.969 -15.422 1 70.75 38 GLU A C 1
ATOM 288 O O . GLU A 1 38 ? 31.703 -26.688 -15.102 1 70.75 38 GLU A O 1
ATOM 293 N N . GLY A 1 39 ? 30.953 -24.75 -15.367 1 68.62 39 GLY A N 1
ATOM 294 C CA . GLY A 1 39 ? 32.031 -24.047 -14.711 1 68.62 39 GLY A CA 1
ATOM 295 C C . GLY A 1 39 ? 31.75 -23.734 -13.258 1 68.62 39 GLY A C 1
ATOM 296 O O . GLY A 1 39 ? 30.609 -23.797 -12.812 1 68.62 39 GLY A O 1
ATOM 297 N N . PRO A 1 40 ? 32.75 -23.578 -12.484 1 72.44 40 PRO A N 1
ATOM 298 C CA . PRO A 1 40 ? 32.625 -23.141 -11.086 1 72.44 40 PRO A CA 1
ATOM 299 C C . PRO A 1 40 ? 32.031 -21.75 -10.953 1 72.44 40 PRO A C 1
ATOM 301 O O . PRO A 1 40 ? 31.969 -21 -11.938 1 72.44 40 PRO A O 1
ATOM 304 N N . PRO A 1 41 ? 31.562 -21.406 -9.789 1 74.44 41 PRO A N 1
ATOM 305 C CA . PRO A 1 41 ? 31.016 -20.078 -9.578 1 74.44 41 PRO A CA 1
ATOM 306 C C . PRO A 1 41 ? 32.031 -18.969 -9.844 1 74.44 41 PRO A C 1
ATOM 308 O O . PRO A 1 41 ? 33.188 -19.062 -9.422 1 74.44 41 PRO A O 1
ATOM 311 N N . ALA A 1 42 ? 31.688 -18.047 -10.727 1 71.5 42 ALA A N 1
ATOM 312 C CA . ALA A 1 42 ? 32.562 -16.922 -11.102 1 71.5 42 ALA A CA 1
ATOM 313 C C . ALA A 1 42 ? 31.812 -15.602 -10.953 1 71.5 42 ALA A C 1
ATOM 315 O O . ALA A 1 42 ? 30.609 -15.523 -11.211 1 71.5 42 ALA A O 1
ATOM 316 N N . SER A 1 43 ? 32.469 -14.594 -10.312 1 72.19 43 SER A N 1
ATOM 317 C CA . SER A 1 43 ? 31.906 -13.258 -10.094 1 72.19 43 SER A CA 1
ATOM 318 C C . SER A 1 43 ? 31.453 -12.625 -11.398 1 72.19 43 SER A C 1
ATOM 320 O O . SER A 1 43 ? 30.516 -11.82 -11.406 1 72.19 43 SER A O 1
ATOM 322 N N . ASP A 1 44 ? 32.031 -13.055 -12.516 1 67.75 44 ASP A N 1
ATOM 323 C CA . ASP A 1 44 ? 31.734 -12.445 -13.812 1 67.75 44 ASP A CA 1
ATOM 324 C C . ASP A 1 44 ? 30.312 -12.75 -14.25 1 67.75 44 ASP A C 1
ATOM 326 O O . ASP A 1 44 ? 29.719 -11.984 -15.008 1 67.75 44 ASP A O 1
ATOM 330 N N . ASN A 1 45 ? 29.875 -13.867 -13.773 1 70.81 45 ASN A N 1
ATOM 331 C CA . ASN A 1 45 ? 28.516 -14.258 -14.188 1 70.81 45 ASN A CA 1
ATOM 332 C C . ASN A 1 45 ? 27.453 -13.383 -13.523 1 70.81 45 ASN A C 1
ATOM 334 O O . ASN A 1 45 ? 26.312 -13.352 -13.969 1 70.81 45 ASN A O 1
ATOM 338 N N . TYR A 1 46 ? 27.797 -12.734 -12.461 1 71.81 46 TYR A N 1
ATOM 339 C CA . TYR A 1 46 ? 26.812 -11.961 -11.719 1 71.81 46 TYR A CA 1
ATOM 340 C C . TYR A 1 46 ? 26.953 -10.477 -12.008 1 71.81 46 TYR A C 1
ATOM 342 O O . TYR A 1 46 ? 26.125 -9.664 -11.578 1 71.81 46 TYR A O 1
ATOM 350 N N . LEU A 1 47 ? 28.094 -10.055 -12.578 1 60.59 47 LEU A N 1
ATOM 351 C CA . LEU A 1 47 ? 28.297 -8.656 -12.945 1 60.59 47 LEU A CA 1
ATOM 352 C C . LEU A 1 47 ? 27.562 -8.312 -14.234 1 60.59 47 LEU A C 1
ATOM 354 O O . LEU A 1 47 ? 27.375 -9.172 -15.102 1 60.59 47 LEU A O 1
ATOM 358 N N . HIS A 1 48 ? 26.312 -7.84 -14.117 1 53.5 48 HIS A N 1
ATOM 359 C CA . HIS A 1 48 ? 25.328 -7.5 -15.148 1 53.5 48 HIS A CA 1
ATOM 360 C C . HIS A 1 48 ? 25.969 -7.508 -16.531 1 53.5 48 HIS A C 1
ATOM 362 O O . HIS A 1 48 ? 25.266 -7.5 -17.547 1 53.5 48 HIS A O 1
ATOM 368 N N . SER A 1 49 ? 26.969 -6.656 -16.688 1 44.28 49 SER A N 1
ATOM 369 C CA . SER A 1 49 ? 27.109 -6.223 -18.078 1 44.28 49 SER A CA 1
ATOM 370 C C . SER A 1 49 ? 27.125 -7.414 -19.031 1 44.28 49 SER A C 1
ATOM 372 O O . SER A 1 49 ? 26.844 -7.27 -20.219 1 44.28 49 SER A O 1
ATOM 374 N N . VAL A 1 50 ? 27.875 -8.602 -18.703 1 41 50 VAL A N 1
ATOM 375 C CA . VAL A 1 50 ? 28.359 -9.539 -19.703 1 41 50 VAL A CA 1
ATOM 376 C C . VAL A 1 50 ? 27.375 -10.711 -19.828 1 41 50 VAL A C 1
ATOM 378 O O . VAL A 1 50 ? 26.719 -11.078 -18.859 1 41 50 VAL A O 1
ATOM 381 N N . TRP A 1 51 ? 26.969 -11.25 -21.047 1 42.47 51 TRP A N 1
ATOM 382 C CA . TRP A 1 51 ? 26.312 -12.414 -21.641 1 42.47 51 TRP A CA 1
ATOM 383 C C . TRP A 1 51 ? 26.422 -13.625 -20.719 1 42.47 51 TRP A C 1
ATOM 385 O O . TRP A 1 51 ? 27.5 -13.906 -20.188 1 42.47 51 TRP A O 1
ATOM 395 N N . ASN A 1 52 ? 25.422 -13.734 -19.922 1 50.28 52 ASN A N 1
ATOM 396 C CA . ASN A 1 52 ? 25.266 -15.008 -19.219 1 50.28 52 ASN A CA 1
ATOM 397 C C . ASN A 1 52 ? 25.938 -16.141 -19.969 1 50.28 52 ASN A C 1
ATOM 399 O O . ASN A 1 52 ? 25.453 -16.578 -21.016 1 50.28 52 ASN A O 1
ATOM 403 N N . VAL A 1 53 ? 27.156 -16.188 -19.875 1 59.19 53 VAL A N 1
ATOM 404 C CA . VAL A 1 53 ? 28 -17.188 -20.531 1 59.19 53 VAL A CA 1
ATOM 405 C C . VAL A 1 53 ? 27.688 -18.578 -19.984 1 59.19 53 VAL A C 1
ATOM 407 O O . VAL A 1 53 ? 28.375 -19.547 -20.312 1 59.19 53 VAL A O 1
ATOM 410 N N . ARG A 1 54 ? 26.438 -18.688 -19.234 1 70.06 54 ARG A N 1
ATOM 411 C CA . ARG A 1 54 ? 26.203 -20.031 -18.734 1 70.06 54 ARG A CA 1
ATOM 412 C C . ARG A 1 54 ? 25.516 -20.906 -19.781 1 70.06 54 ARG A C 1
ATOM 414 O O . ARG A 1 54 ? 24.672 -20.422 -20.547 1 70.06 54 ARG A O 1
ATOM 421 N N . PRO A 1 55 ? 25.875 -22.109 -19.875 1 66.62 55 PRO A N 1
ATOM 422 C CA . PRO A 1 55 ? 25.234 -23.016 -20.812 1 66.62 55 PRO A CA 1
ATOM 423 C C . PRO A 1 55 ? 23.797 -23.359 -20.406 1 66.62 55 PRO A C 1
ATOM 425 O O . PRO A 1 55 ? 23.484 -23.422 -19.219 1 66.62 55 PRO A O 1
ATOM 428 N N . SER A 1 56 ? 22.938 -23.375 -21.344 1 70.69 56 SER A N 1
ATOM 429 C CA . SER A 1 56 ? 21.578 -23.828 -21.094 1 70.69 56 SER A CA 1
ATOM 430 C C . SER A 1 56 ? 21.531 -25.312 -20.781 1 70.69 56 SER A C 1
ATOM 432 O O . SER A 1 56 ? 22.516 -26.031 -21.016 1 70.69 56 SER A O 1
ATOM 434 N N . HIS A 1 57 ? 20.5 -25.859 -20.125 1 76.62 57 HIS A N 1
ATOM 435 C CA . HIS A 1 57 ? 20.359 -27.281 -19.781 1 76.62 57 HIS A CA 1
ATOM 436 C C . HIS A 1 57 ? 20.391 -28.141 -21.031 1 76.62 57 HIS A C 1
ATOM 438 O O . HIS A 1 57 ? 20.891 -29.266 -21 1 76.62 57 HIS A O 1
ATOM 444 N N . GLN A 1 58 ? 19.844 -27.578 -22.141 1 71 58 GLN A N 1
ATOM 445 C CA . GLN A 1 58 ? 19.875 -28.328 -23.391 1 71 58 GLN A CA 1
ATOM 446 C C . GLN A 1 58 ? 21.312 -28.5 -23.875 1 71 58 GLN A C 1
ATOM 448 O O . GLN A 1 58 ? 21.688 -29.578 -24.359 1 71 58 GLN A O 1
ATOM 453 N N . THR A 1 59 ? 22.141 -27.406 -23.609 1 70.12 59 THR A N 1
ATOM 454 C CA . THR A 1 59 ? 23.531 -27.469 -24.031 1 70.12 59 THR A CA 1
ATOM 455 C C . THR A 1 59 ? 24.312 -28.438 -23.156 1 70.12 59 THR A C 1
ATOM 457 O O . THR A 1 59 ? 25.219 -29.141 -23.625 1 70.12 59 THR A O 1
ATOM 460 N N . ILE A 1 60 ? 23.953 -28.516 -22 1 74.69 60 ILE A N 1
ATOM 461 C CA . ILE A 1 60 ? 24.609 -29.422 -21.062 1 74.69 60 ILE A CA 1
ATOM 462 C C . ILE A 1 60 ? 24.281 -30.859 -21.438 1 74.69 60 ILE A C 1
ATOM 464 O O . ILE A 1 60 ? 25.141 -31.75 -21.359 1 74.69 60 ILE A O 1
ATOM 468 N N . GLU A 1 61 ? 23.078 -31.031 -21.828 1 73.25 61 GLU A N 1
ATOM 469 C CA . GLU A 1 61 ? 22.656 -32.375 -22.188 1 73.25 61 GLU A CA 1
ATOM 470 C C . GLU A 1 61 ? 23.359 -32.844 -23.469 1 73.25 61 GLU A C 1
ATOM 472 O O . GLU A 1 61 ? 23.703 -34.031 -23.594 1 73.25 61 GLU A O 1
ATOM 477 N N . LEU A 1 62 ? 23.5 -31.828 -24.453 1 63 62 LEU A N 1
ATOM 478 C CA . LEU A 1 62 ? 24.125 -32.188 -25.734 1 63 62 LEU A CA 1
ATOM 479 C C . LEU A 1 62 ? 25.641 -32.219 -25.609 1 63 62 LEU A C 1
ATOM 481 O O . LEU A 1 62 ? 26.312 -32.812 -26.453 1 63 62 LEU A O 1
ATOM 485 N N . GLY A 1 63 ? 26.359 -31.859 -24.344 1 56.31 63 GLY A N 1
ATOM 486 C CA . GLY A 1 63 ? 27.797 -31.875 -24.125 1 56.31 63 GLY A CA 1
ATOM 487 C C . GLY A 1 63 ? 28.547 -30.875 -24.984 1 56.31 63 GLY A C 1
ATOM 488 O O . GLY A 1 63 ? 29.719 -31.094 -25.297 1 56.31 63 GLY A O 1
ATOM 489 N N . ALA A 1 64 ? 27.953 -29.812 -25.703 1 51.53 64 ALA A N 1
ATOM 490 C CA . ALA A 1 64 ? 28.594 -28.969 -26.703 1 51.53 64 ALA A CA 1
ATOM 491 C C . ALA A 1 64 ? 29.531 -27.953 -26.047 1 51.53 64 ALA A C 1
ATOM 493 O O . ALA A 1 64 ? 29.25 -27.469 -24.953 1 51.53 64 ALA A O 1
ATOM 494 N N . MET A 1 65 ? 30.953 -28 -26.234 1 49.03 65 MET A N 1
ATOM 495 C CA . MET A 1 65 ? 32.062 -27.219 -25.703 1 49.03 65 MET A CA 1
ATOM 496 C C . MET A 1 65 ? 31.859 -25.734 -25.969 1 49.03 65 MET A C 1
ATOM 498 O O . MET A 1 65 ? 31.188 -25.359 -26.922 1 49.03 65 MET A O 1
ATOM 502 N N . ARG A 1 66 ? 32.219 -24.812 -25.094 1 49 66 ARG A N 1
ATOM 503 C CA . ARG A 1 66 ? 32.219 -23.344 -25.078 1 49 66 ARG A CA 1
ATOM 504 C C . ARG A 1 66 ? 32.844 -22.781 -26.344 1 49 66 ARG A C 1
ATOM 506 O O . ARG A 1 66 ? 33.969 -23.203 -26.719 1 49 66 ARG A O 1
ATOM 513 N N . THR A 1 67 ? 32.031 -22.234 -27.266 1 43.88 67 THR A N 1
ATOM 514 C CA . THR A 1 67 ? 32.656 -21.594 -28.438 1 43.88 67 THR A CA 1
ATOM 515 C C . THR A 1 67 ? 33.5 -20.391 -28.016 1 43.88 67 THR A C 1
ATOM 517 O O . THR A 1 67 ? 33.281 -19.812 -26.953 1 43.88 67 THR A O 1
ATOM 520 N N . ARG A 1 68 ? 34.719 -20.031 -28.609 1 41.12 68 ARG A N 1
ATOM 521 C CA . ARG A 1 68 ? 35.75 -19 -28.531 1 41.12 68 ARG A CA 1
ATOM 522 C C . ARG A 1 68 ? 35.125 -17.609 -28.359 1 41.12 68 ARG A C 1
ATOM 524 O O . ARG A 1 68 ? 35.781 -16.703 -27.844 1 41.12 68 ARG A O 1
ATOM 531 N N . GLY A 1 69 ? 34.094 -17.172 -28.922 1 41.69 69 GLY A N 1
ATOM 532 C CA . GLY A 1 69 ? 33.531 -15.828 -28.953 1 41.69 69 GLY A CA 1
ATOM 533 C C . GLY A 1 69 ? 33.219 -15.266 -27.578 1 41.69 69 GLY A C 1
ATOM 534 O O . GLY A 1 69 ? 33 -14.062 -27.438 1 41.69 69 GLY A O 1
ATOM 535 N N . ASP A 1 70 ? 33.125 -16.109 -26.625 1 44.69 70 ASP A N 1
ATOM 536 C CA . ASP A 1 70 ? 32.781 -15.75 -25.25 1 44.69 70 ASP A CA 1
ATOM 537 C C . ASP A 1 70 ? 33.938 -15.078 -24.547 1 44.69 70 ASP A C 1
ATOM 539 O O . ASP A 1 70 ? 33.75 -14.242 -23.672 1 44.69 70 ASP A O 1
ATOM 543 N N . THR A 1 71 ? 35.156 -15.383 -24.953 1 46.75 71 THR A N 1
ATOM 544 C CA . THR A 1 71 ? 36.344 -14.828 -24.297 1 46.75 71 THR A CA 1
ATOM 545 C C . THR A 1 71 ? 36.469 -13.336 -24.594 1 46.75 71 THR A C 1
ATOM 547 O O . THR A 1 71 ? 36.969 -12.57 -23.766 1 46.75 71 THR A O 1
ATOM 550 N N . ASP A 1 72 ? 36.156 -12.859 -25.719 1 48.47 72 ASP A N 1
ATOM 551 C CA . ASP A 1 72 ? 36.281 -11.445 -26.062 1 48.47 72 ASP A CA 1
ATOM 552 C C . ASP A 1 72 ? 35.344 -10.57 -25.234 1 48.47 72 ASP A C 1
ATOM 554 O O . ASP A 1 72 ? 35.719 -9.469 -24.828 1 48.47 72 ASP A O 1
ATOM 558 N N . SER A 1 73 ? 34.188 -11.023 -25.047 1 50.66 73 SER A N 1
ATOM 559 C CA . SER A 1 73 ? 33.219 -10.258 -24.266 1 50.66 73 SER A CA 1
ATOM 560 C C . SER A 1 73 ? 33.688 -10.117 -22.812 1 50.66 73 SER A C 1
ATOM 562 O O . SER A 1 73 ? 33.406 -9.094 -22.172 1 50.66 73 SER A O 1
ATOM 564 N N . LEU A 1 74 ? 34.562 -11.023 -22.422 1 51.69 74 LEU A N 1
ATOM 565 C CA . LEU A 1 74 ? 35.156 -10.984 -21.094 1 51.69 74 LEU A CA 1
ATOM 566 C C . LEU A 1 74 ? 36.156 -9.844 -20.969 1 51.69 74 LEU A C 1
ATOM 568 O O . LEU A 1 74 ? 36.188 -9.156 -19.953 1 51.69 74 LEU A O 1
ATOM 572 N N . HIS A 1 75 ? 36.969 -9.695 -21.891 1 54.72 75 HIS A N 1
ATOM 573 C CA . HIS A 1 75 ? 38 -8.672 -21.828 1 54.72 75 HIS A CA 1
ATOM 574 C C . HIS A 1 75 ? 37.375 -7.27 -21.812 1 54.72 75 HIS A C 1
ATOM 576 O O . HIS A 1 75 ? 37.875 -6.383 -21.109 1 54.72 75 HIS A O 1
ATOM 582 N N . ALA A 1 76 ? 36.438 -7.016 -22.516 1 53.62 76 ALA A N 1
ATOM 583 C CA . ALA A 1 76 ? 35.781 -5.711 -22.578 1 53.62 76 ALA A CA 1
ATOM 584 C C . ALA A 1 76 ? 35.125 -5.363 -21.234 1 53.62 76 ALA A C 1
ATOM 586 O O . ALA A 1 76 ? 35.156 -4.215 -20.797 1 53.62 76 ALA A O 1
ATOM 587 N N . SER A 1 77 ? 34.5 -6.328 -20.609 1 53.97 77 SER A N 1
ATOM 588 C CA . SER A 1 77 ? 33.875 -6.117 -19.312 1 53.97 77 SER A CA 1
ATOM 589 C C . SER A 1 77 ? 34.906 -5.758 -18.25 1 53.97 77 SER A C 1
ATOM 591 O O . SER A 1 77 ? 34.656 -4.902 -17.391 1 53.97 77 SER A O 1
ATOM 593 N N . GLN A 1 78 ? 36.125 -6.285 -18.438 1 57 78 GLN A N 1
ATOM 594 C CA . GLN A 1 78 ? 37.219 -6.016 -17.5 1 57 78 GLN A CA 1
ATOM 595 C C . GLN A 1 78 ? 37.75 -4.594 -17.672 1 57 78 GLN A C 1
ATOM 597 O O . GLN A 1 78 ? 38.094 -3.938 -16.688 1 57 78 GLN A O 1
ATOM 602 N N . GLU A 1 79 ? 37.75 -4.129 -18.797 1 56.62 79 GLU A N 1
ATOM 603 C CA . GLU A 1 79 ? 38.219 -2.773 -19.047 1 56.62 79 GLU A CA 1
ATOM 604 C C . GLU A 1 79 ? 37.25 -1.733 -18.5 1 56.62 79 GLU A C 1
ATOM 606 O O . GLU A 1 79 ? 37.688 -0.708 -17.953 1 56.62 79 GLU A O 1
ATOM 611 N N . LEU A 1 80 ? 36 -2.031 -18.625 1 55.72 80 LEU A N 1
ATOM 612 C CA . LEU A 1 80 ? 34.969 -1.11 -18.141 1 55.72 80 LEU A CA 1
ATOM 613 C C . LEU A 1 80 ? 35 -1.032 -16.609 1 55.72 80 LEU A C 1
ATOM 615 O O . LEU A 1 80 ? 34.844 0.049 -16.047 1 55.72 80 LEU A O 1
ATOM 619 N N . LEU A 1 81 ? 35.281 -2.18 -16.078 1 56.97 81 LEU A N 1
ATOM 620 C CA . LEU A 1 81 ? 35.375 -2.215 -14.617 1 56.97 81 LEU A CA 1
ATOM 621 C C . LEU A 1 81 ? 36.625 -1.462 -14.133 1 56.97 81 LEU A C 1
ATOM 623 O O . LEU A 1 81 ? 36.562 -0.784 -13.102 1 56.97 81 LEU A O 1
ATOM 627 N N . ALA A 1 82 ? 37.656 -1.591 -14.852 1 56.28 82 ALA A N 1
ATOM 628 C CA . ALA A 1 82 ? 38.906 -0.908 -14.484 1 56.28 82 ALA A CA 1
ATOM 629 C C . ALA A 1 82 ? 38.75 0.607 -14.57 1 56.28 82 ALA A C 1
ATOM 631 O O . ALA A 1 82 ? 39.25 1.343 -13.719 1 56.28 82 ALA A O 1
ATOM 632 N N . LYS A 1 83 ? 38.125 1.019 -15.547 1 56.88 83 LYS A N 1
ATOM 633 C CA . LYS A 1 83 ? 37.906 2.449 -15.727 1 56.88 83 LYS A CA 1
ATOM 634 C C . LYS A 1 83 ? 37 3.008 -14.617 1 56.88 83 LYS A C 1
ATOM 636 O O . LYS A 1 83 ? 37.219 4.121 -14.141 1 56.88 83 LYS A O 1
ATOM 641 N N . GLN A 1 84 ? 35.969 2.262 -14.219 1 57.53 84 GLN A N 1
ATOM 642 C CA . GLN A 1 84 ? 35.094 2.711 -13.156 1 57.53 84 GLN A CA 1
ATOM 643 C C . GLN A 1 84 ? 35.812 2.814 -11.828 1 57.53 84 GLN A C 1
ATOM 645 O O . GLN A 1 84 ? 35.562 3.725 -11.039 1 57.53 84 GLN A O 1
ATOM 650 N N . LYS A 1 85 ? 36.75 1.896 -11.664 1 56.31 85 LYS A N 1
ATOM 651 C CA . LYS A 1 85 ? 37.562 1.89 -10.43 1 56.31 85 LYS A CA 1
ATOM 652 C C . LYS A 1 85 ? 38.5 3.078 -10.391 1 56.31 85 LYS A C 1
ATOM 654 O O . LYS A 1 85 ? 38.812 3.605 -9.312 1 56.31 85 LYS A O 1
ATOM 659 N N . SER A 1 86 ? 39 3.523 -11.492 1 57.25 86 SER A N 1
ATOM 660 C CA . SER A 1 86 ? 40 4.609 -11.516 1 57.25 86 SER A CA 1
ATOM 661 C C . SER A 1 86 ? 39.344 5.93 -11.094 1 57.25 86 SER A C 1
ATOM 663 O O . SER A 1 86 ? 40.031 6.82 -10.586 1 57.25 86 SER A O 1
ATOM 665 N N . GLN A 1 87 ? 38.031 6.066 -11.055 1 63.38 87 GLN A N 1
ATOM 666 C CA . GLN A 1 87 ? 37.375 7.344 -10.781 1 63.38 87 GLN A CA 1
ATOM 667 C C . GLN A 1 87 ? 37 7.469 -9.305 1 63.38 87 GLN A C 1
ATOM 669 O O . GLN A 1 87 ? 36.688 8.562 -8.828 1 63.38 87 GLN A O 1
ATOM 674 N N . ARG A 1 88 ? 37.219 6.469 -8.57 1 69.19 88 ARG A N 1
ATOM 675 C CA . ARG A 1 88 ? 36.844 6.488 -7.156 1 69.19 88 ARG A CA 1
ATOM 676 C C . ARG A 1 88 ? 38.062 6.852 -6.285 1 69.19 88 ARG A C 1
ATOM 678 O O . ARG A 1 88 ? 38.875 5.988 -5.945 1 69.19 88 ARG A O 1
ATOM 685 N N . ARG A 1 89 ? 38.188 8.148 -5.91 1 74.94 89 ARG A N 1
ATOM 686 C CA . ARG A 1 89 ? 39.469 8.688 -5.402 1 74.94 89 ARG A CA 1
ATOM 687 C C . ARG A 1 89 ? 39.281 9.18 -3.965 1 74.94 89 ARG A C 1
ATOM 689 O O . ARG A 1 89 ? 40.281 9.234 -3.211 1 74.94 89 ARG A O 1
ATOM 696 N N . PHE A 1 90 ? 38.156 9.492 -3.535 1 84.81 90 PHE A N 1
ATOM 697 C CA . PHE A 1 90 ? 38.031 10.195 -2.258 1 84.81 90 PHE A CA 1
ATOM 698 C C . PHE A 1 90 ? 37.594 9.234 -1.156 1 84.81 90 PHE A C 1
ATOM 700 O O . PHE A 1 90 ? 36.906 8.25 -1.423 1 84.81 90 PHE A O 1
ATOM 707 N N . GLY A 1 91 ? 37.906 9.617 0.082 1 86.25 91 GLY A N 1
ATOM 708 C CA . GLY A 1 91 ? 37.594 8.805 1.241 1 86.25 91 GLY A CA 1
ATOM 709 C C . GLY A 1 91 ? 36.469 9.391 2.092 1 86.25 91 GLY A C 1
ATOM 710 O O . GLY A 1 91 ? 35.688 10.18 1.604 1 86.25 91 GLY A O 1
ATOM 711 N N . THR A 1 92 ? 36.469 9.062 3.303 1 90.44 92 THR A N 1
ATOM 712 C CA . THR A 1 92 ? 35.406 9.453 4.215 1 90.44 92 THR A CA 1
ATOM 713 C C . THR A 1 92 ? 35.562 10.914 4.629 1 90.44 92 THR A C 1
ATOM 715 O O . THR A 1 92 ? 34.594 11.664 4.637 1 90.44 92 THR A O 1
ATOM 718 N N . ILE A 1 93 ? 36.75 11.344 4.965 1 90.31 93 ILE A N 1
ATOM 719 C CA . ILE A 1 93 ? 36.969 12.68 5.5 1 90.31 93 ILE A CA 1
ATOM 720 C C . ILE A 1 93 ? 36.938 13.703 4.363 1 90.31 93 ILE A C 1
ATOM 722 O O . ILE A 1 93 ? 36.156 14.656 4.406 1 90.31 93 ILE A O 1
ATOM 726 N N . ASP A 1 94 ? 37.625 13.469 3.406 1 86 94 ASP A N 1
ATOM 727 C CA . ASP A 1 94 ? 37.75 14.445 2.328 1 86 94 ASP A CA 1
ATOM 728 C C . ASP A 1 94 ? 36.5 14.438 1.43 1 86 94 ASP A C 1
ATOM 730 O O . ASP A 1 94 ? 36.156 15.461 0.846 1 86 94 ASP A O 1
ATOM 734 N N . GLY A 1 95 ? 35.844 13.336 1.387 1 82.75 95 GLY A N 1
ATOM 735 C CA . GLY A 1 95 ? 34.75 13.25 0.414 1 82.75 95 GLY A CA 1
ATOM 736 C C . GLY A 1 95 ? 33.406 13.508 1.016 1 82.75 95 GLY A C 1
ATOM 737 O O . GLY A 1 95 ? 32.469 13.945 0.32 1 82.75 95 GLY A O 1
ATOM 738 N N . VAL A 1 96 ? 33.312 13.102 2.453 1 89.81 96 VAL A N 1
ATOM 739 C CA . VAL A 1 96 ? 31.984 13.203 2.998 1 89.81 96 VAL A CA 1
ATOM 740 C C . VAL A 1 96 ? 31.953 14.188 4.16 1 89.81 96 VAL A C 1
ATOM 742 O O . VAL A 1 96 ? 31.234 15.188 4.121 1 89.81 96 VAL A O 1
ATOM 745 N N . VAL A 1 97 ? 32.844 14.266 4.93 1 92.31 97 VAL A N 1
ATOM 746 C CA . VAL A 1 97 ? 32.812 15.047 6.164 1 92.31 97 VAL A CA 1
ATOM 747 C C . VAL A 1 97 ? 33.031 16.516 5.848 1 92.31 97 VAL A C 1
ATOM 749 O O . VAL A 1 97 ? 32.281 17.391 6.316 1 92.31 97 VAL A O 1
ATOM 752 N N . VAL A 1 98 ? 33.906 16.766 5.18 1 89.62 98 VAL A N 1
ATOM 753 C CA . VAL A 1 98 ? 34.281 18.141 4.883 1 89.62 98 VAL A CA 1
ATOM 754 C C . VAL A 1 98 ? 33.156 18.828 4.133 1 89.62 98 VAL A C 1
ATOM 756 O O . VAL A 1 98 ? 32.781 19.953 4.473 1 89.62 98 VAL A O 1
ATOM 759 N N . HIS A 1 99 ? 32.688 18.172 3.16 1 85.75 99 HIS A N 1
ATOM 760 C CA . HIS A 1 99 ? 31.625 18.781 2.354 1 85.75 99 HIS A CA 1
ATOM 761 C C . HIS A 1 99 ? 30.359 18.984 3.176 1 85.75 99 HIS A C 1
ATOM 763 O O . HIS A 1 99 ? 29.672 20.016 3.031 1 85.75 99 HIS A O 1
ATOM 769 N N . CYS A 1 100 ? 30.016 18.125 4.164 1 90.94 100 CYS A N 1
ATOM 770 C CA . CYS A 1 100 ? 28.844 18.25 5.02 1 90.94 100 CYS A CA 1
ATOM 771 C C . CYS A 1 100 ? 29 19.391 6.02 1 90.94 100 CYS A C 1
ATOM 773 O O . CYS A 1 100 ? 28.109 20.219 6.18 1 90.94 100 CYS A O 1
ATOM 775 N N . LEU A 1 101 ? 30.25 19.516 6.566 1 91.5 101 LEU A N 1
ATOM 776 C CA . LEU A 1 101 ? 30.5 20.547 7.574 1 91.5 101 LEU A CA 1
ATOM 777 C C . LEU A 1 101 ? 30.469 21.938 6.949 1 91.5 101 LEU A C 1
ATOM 779 O O . LEU A 1 101 ? 29.969 22.891 7.562 1 91.5 101 LEU A O 1
ATOM 783 N N . LEU A 1 102 ? 30.875 22.047 5.914 1 88.81 102 LEU A N 1
ATOM 784 C CA . LEU A 1 102 ? 30.922 23.344 5.242 1 88.81 102 LEU A CA 1
ATOM 785 C C . LEU A 1 102 ? 29.516 23.844 4.918 1 88.81 102 LEU A C 1
ATOM 787 O O . LEU A 1 102 ? 29.266 25.047 4.953 1 88.81 102 LEU A O 1
ATOM 791 N N . THR A 1 103 ? 28.703 22.906 4.523 1 85.25 103 THR A N 1
ATOM 792 C CA . THR A 1 103 ? 27.344 23.312 4.18 1 85.25 103 THR A CA 1
ATOM 793 C C . THR A 1 103 ? 26.516 23.562 5.438 1 85.25 103 THR A C 1
ATOM 795 O O . THR A 1 103 ? 25.625 24.422 5.441 1 85.25 103 THR A O 1
ATOM 798 N N . ILE A 1 104 ? 26.891 22.984 6.598 1 89.69 104 ILE A N 1
ATOM 799 C CA . ILE A 1 104 ? 26.141 23.094 7.84 1 89.69 104 ILE A CA 1
ATOM 800 C C . ILE A 1 104 ? 26.562 24.359 8.594 1 89.69 104 ILE A C 1
ATOM 802 O O . ILE A 1 104 ? 25.734 25.062 9.156 1 89.69 104 ILE A O 1
ATOM 806 N N . TRP A 1 105 ? 27.875 24.531 8.555 1 90.69 105 TRP A N 1
ATOM 807 C CA . TRP A 1 105 ? 28.406 25.688 9.258 1 90.69 105 TRP A CA 1
ATOM 808 C C . TRP A 1 105 ? 28.422 26.922 8.352 1 90.69 105 TRP A C 1
ATOM 810 O O . TRP A 1 105 ? 29.484 27.391 7.938 1 90.69 105 TRP A O 1
ATOM 820 N N . GLY A 1 106 ? 27.25 27.484 8.148 1 85.94 106 GLY A N 1
ATOM 821 C CA . GLY A 1 106 ? 27.125 28.609 7.23 1 85.94 106 GLY A CA 1
ATOM 822 C C . GLY A 1 106 ? 26.562 29.859 7.879 1 85.94 106 GLY A C 1
ATOM 823 O O . GLY A 1 106 ? 26.953 30.203 8.992 1 85.94 106 GLY A O 1
ATOM 824 N N . VAL A 1 107 ? 25.656 30.453 7.074 1 83.12 107 VAL A N 1
ATOM 825 C CA . VAL A 1 107 ? 25.094 31.75 7.414 1 83.12 107 VAL A CA 1
ATOM 826 C C . VAL A 1 107 ? 24.234 31.641 8.672 1 83.12 107 VAL A C 1
ATOM 828 O O . VAL A 1 107 ? 24.203 32.562 9.492 1 83.12 107 VAL A O 1
ATOM 831 N N . MET A 1 108 ? 23.797 30.578 8.961 1 86.25 108 MET A N 1
ATOM 832 C CA . MET A 1 108 ? 22.859 30.422 10.078 1 86.25 108 MET A CA 1
ATOM 833 C C . MET A 1 108 ? 23.625 30.375 11.406 1 86.25 108 MET A C 1
ATOM 835 O O . MET A 1 108 ? 23.125 30.859 12.422 1 86.25 108 MET A O 1
ATOM 839 N N . LEU A 1 109 ? 24.828 29.812 11.398 1 88.56 109 LEU A N 1
ATOM 840 C CA . LEU A 1 109 ? 25.609 29.703 12.625 1 88.56 109 LEU A CA 1
ATOM 841 C C . LEU A 1 109 ? 26.141 31.062 13.062 1 88.56 109 LEU A C 1
ATOM 843 O O . LEU A 1 109 ? 26.016 31.438 14.234 1 88.56 109 LEU A O 1
ATOM 847 N N . PHE A 1 110 ? 26.484 31.922 12.125 1 88.5 110 PHE A N 1
ATOM 848 C CA . PHE A 1 110 ? 27.25 33.094 12.516 1 88.5 110 PHE A CA 1
ATOM 849 C C . PHE A 1 110 ? 26.375 34.344 12.461 1 88.5 110 PHE A C 1
ATOM 851 O O . PHE A 1 110 ? 26.578 35.281 13.234 1 88.5 110 PHE A O 1
ATOM 858 N N . VAL A 1 111 ? 25.422 34.281 11.656 1 85.94 111 VAL A N 1
ATOM 859 C CA . VAL A 1 111 ? 24.719 35.562 11.445 1 85.94 111 VAL A CA 1
ATOM 860 C C . VAL A 1 111 ? 23.328 35.469 12.055 1 85.94 111 VAL A C 1
ATOM 862 O O . VAL A 1 111 ? 22.797 36.469 12.531 1 85.94 111 VAL A O 1
ATOM 865 N N . ARG A 1 112 ? 22.781 34.375 12.117 1 88.94 112 ARG A N 1
ATOM 866 C CA . ARG A 1 112 ? 21.375 34.344 12.508 1 88.94 112 ARG A CA 1
ATOM 867 C C . ARG A 1 112 ? 21.188 33.656 13.867 1 88.94 112 ARG A C 1
ATOM 869 O O . ARG A 1 112 ? 20.094 33.656 14.43 1 88.94 112 ARG A O 1
ATOM 876 N N . MET A 1 113 ? 22.203 33.188 14.406 1 90.69 113 MET A N 1
ATOM 877 C CA . MET A 1 113 ? 22.062 32.5 15.68 1 90.69 113 MET A CA 1
ATOM 878 C C . MET A 1 113 ? 21.672 33.469 16.797 1 90.69 113 MET A C 1
ATOM 880 O O . MET A 1 113 ? 20.891 33.094 17.672 1 90.69 113 MET A O 1
ATOM 884 N N . GLY A 1 114 ? 22.25 34.594 16.766 1 89 114 GLY A N 1
ATOM 885 C CA . GLY A 1 114 ? 21.875 35.562 17.75 1 89 114 GLY A CA 1
ATOM 886 C C . GLY A 1 114 ? 20.406 35.938 17.719 1 89 114 GLY A C 1
ATOM 887 O O . GLY A 1 114 ? 19.766 36 18.766 1 89 114 GLY A O 1
ATOM 888 N N . TRP A 1 115 ? 19.969 36.156 16.484 1 89.12 115 TRP A N 1
ATOM 889 C CA . TRP A 1 115 ? 18.562 36.5 16.297 1 89.12 115 TRP A CA 1
ATOM 890 C C . TRP A 1 115 ? 17.672 35.344 16.766 1 89.12 115 TRP A C 1
ATOM 892 O O . TRP A 1 115 ? 16.609 35.594 17.359 1 89.12 115 TRP A O 1
ATOM 902 N N . ILE A 1 116 ? 18.094 34.125 16.656 1 91.94 116 ILE A N 1
ATOM 903 C CA . ILE A 1 116 ? 17.328 32.969 17.062 1 91.94 116 ILE A CA 1
ATOM 904 C C . ILE A 1 116 ? 17.281 32.875 18.578 1 91.94 116 ILE A C 1
ATOM 906 O O . ILE A 1 116 ? 16.234 32.625 19.172 1 91.94 116 ILE A O 1
ATOM 910 N N . VAL A 1 117 ? 18.375 33.188 19.156 1 92.56 117 VAL A N 1
ATOM 911 C CA . VAL A 1 117 ? 18.438 33.125 20.609 1 92.56 117 VAL A CA 1
ATOM 912 C C . VAL A 1 117 ? 17.609 34.281 21.203 1 92.56 117 VAL A C 1
ATOM 914 O O . VAL A 1 117 ? 16.984 34.125 22.25 1 92.56 117 VAL A O 1
ATOM 917 N N . ALA A 1 118 ? 17.594 35.406 20.547 1 91.12 118 ALA A N 1
ATOM 918 C CA . ALA A 1 118 ? 16.844 36.562 21.031 1 91.12 118 ALA A CA 1
ATOM 919 C C . ALA A 1 118 ? 15.344 36.281 21.016 1 91.12 118 ALA A C 1
ATOM 921 O O . ALA A 1 118 ? 14.625 36.594 21.953 1 91.12 118 ALA A O 1
ATOM 922 N N . ASN A 1 119 ? 14.984 35.656 20 1 90.44 119 ASN A N 1
ATOM 923 C CA . ASN A 1 119 ? 13.555 35.406 19.859 1 90.44 119 ASN A CA 1
ATOM 924 C C . ASN A 1 119 ? 13.117 34.156 20.609 1 90.44 119 ASN A C 1
ATOM 926 O O . ASN A 1 119 ? 12.195 34.219 21.422 1 90.44 119 ASN A O 1
ATOM 930 N N . ALA A 1 120 ? 13.773 33.094 20.438 1 92.62 120 ALA A N 1
ATOM 931 C CA . ALA A 1 120 ? 13.336 31.812 21 1 92.62 120 ALA A CA 1
ATOM 932 C C . ALA A 1 120 ? 13.922 31.609 22.391 1 92.62 120 ALA A C 1
ATOM 934 O O . ALA A 1 120 ? 13.461 30.734 23.141 1 92.62 120 ALA A O 1
ATOM 935 N N . GLY A 1 121 ? 14.734 32.375 22.828 1 91.69 121 GLY A N 1
ATOM 936 C CA . GLY A 1 121 ? 15.43 32.125 24.078 1 91.69 121 GLY A CA 1
ATOM 937 C C . GLY A 1 121 ? 16.406 30.953 24.016 1 91.69 121 GLY A C 1
ATOM 938 O O . GLY A 1 121 ? 16.469 30.266 23 1 91.69 121 GLY A O 1
ATOM 939 N N . VAL A 1 122 ? 17.062 30.797 24.922 1 93.75 122 VAL A N 1
ATOM 940 C CA . VAL A 1 122 ? 18.047 29.719 24.953 1 93.75 122 VAL A CA 1
ATOM 941 C C . VAL A 1 122 ? 17.328 28.375 24.938 1 93.75 122 VAL A C 1
ATOM 943 O O . VAL A 1 122 ? 17.719 27.469 24.203 1 93.75 122 VAL A O 1
ATOM 946 N N . SER A 1 123 ? 16.391 28.219 25.766 1 93.56 123 SER A N 1
ATOM 947 C CA . SER A 1 123 ? 15.664 26.953 25.828 1 93.56 123 SER A CA 1
ATOM 948 C C . SER A 1 123 ? 14.961 26.656 24.516 1 93.56 123 SER A C 1
ATOM 950 O O . SER A 1 123 ? 15.039 25.547 24 1 93.56 123 SER A O 1
ATOM 952 N N . GLY A 1 124 ? 14.297 27.688 23.938 1 93.31 124 GLY A N 1
ATOM 953 C CA . GLY A 1 124 ? 13.633 27.5 22.656 1 93.31 124 GLY A CA 1
ATOM 954 C C . GLY A 1 124 ? 14.594 27.188 21.516 1 93.31 124 GLY A C 1
ATOM 955 O O . GLY A 1 124 ? 14.289 26.375 20.641 1 93.31 124 GLY A O 1
ATOM 956 N N . SER A 1 125 ? 15.773 27.766 21.531 1 94.81 125 SER A N 1
ATOM 957 C CA . SER A 1 125 ? 16.781 27.531 20.5 1 94.81 125 SER A CA 1
ATOM 958 C C . SER A 1 125 ? 17.359 26.125 20.609 1 94.81 125 SER A C 1
ATOM 960 O O . SER A 1 125 ? 17.609 25.484 19.578 1 94.81 125 SER A O 1
ATOM 962 N N . LEU A 1 126 ? 17.547 25.656 21.797 1 95 126 LEU A N 1
ATOM 963 C CA . LEU A 1 126 ? 18.062 24.297 21.984 1 95 126 LEU A CA 1
ATOM 964 C C . LEU A 1 126 ? 17.031 23.266 21.547 1 95 126 LEU A C 1
ATOM 966 O O . LEU A 1 126 ? 17.406 22.219 21.016 1 95 126 LEU A O 1
ATOM 970 N N . ILE A 1 127 ? 15.82 23.562 21.719 1 93.31 127 ILE A N 1
ATOM 971 C CA . ILE A 1 127 ? 14.758 22.656 21.281 1 93.31 127 ILE A CA 1
ATOM 972 C C . ILE A 1 127 ? 14.711 22.625 19.75 1 93.31 127 ILE A C 1
ATOM 974 O O . ILE A 1 127 ? 14.531 21.562 19.156 1 93.31 127 ILE A O 1
ATOM 978 N N . ILE A 1 128 ? 14.922 23.766 19.203 1 93.38 128 ILE A N 1
ATOM 979 C CA . ILE A 1 128 ? 14.922 23.859 17.75 1 93.38 128 ILE A CA 1
ATOM 980 C C . ILE A 1 128 ? 16.062 23.016 17.172 1 93.38 128 ILE A C 1
ATOM 982 O O . ILE A 1 128 ? 15.859 22.203 16.266 1 93.38 128 ILE A O 1
ATOM 986 N N . VAL A 1 129 ? 17.234 23.156 17.75 1 93.88 129 VAL A N 1
ATOM 987 C CA . VAL A 1 129 ? 18.406 22.406 17.297 1 93.88 129 VAL A CA 1
ATOM 988 C C . VAL A 1 129 ? 18.234 20.922 17.609 1 93.88 129 VAL A C 1
ATOM 990 O O . VAL A 1 129 ? 18.609 20.062 16.797 1 93.88 129 VAL A O 1
ATOM 993 N N . GLY A 1 130 ? 17.656 20.609 18.719 1 93.12 130 GLY A N 1
ATOM 994 C CA . GLY A 1 130 ? 17.406 19.234 19.078 1 93.12 130 GLY A CA 1
ATOM 995 C C . GLY A 1 130 ? 16.438 18.531 18.141 1 93.12 130 GLY A C 1
ATOM 996 O O . GLY A 1 130 ? 16.703 17.422 17.688 1 93.12 130 GLY A O 1
ATOM 997 N N . VAL A 1 131 ? 15.367 19.188 17.781 1 91.31 131 VAL A N 1
ATOM 998 C CA . VAL A 1 131 ? 14.367 18.609 16.891 1 91.31 131 VAL A CA 1
ATOM 999 C C . VAL A 1 131 ? 14.961 18.438 15.492 1 91.31 131 VAL A C 1
ATOM 1001 O O . VAL A 1 131 ? 14.734 17.438 14.828 1 91.31 131 VAL A O 1
ATOM 1004 N N . ALA A 1 132 ? 15.719 19.422 15.086 1 91.88 132 ALA A N 1
ATOM 1005 C CA . ALA A 1 132 ? 16.375 19.344 13.781 1 91.88 132 ALA A CA 1
ATOM 1006 C C . ALA A 1 132 ? 17.375 18.188 13.742 1 91.88 132 ALA A C 1
ATOM 1008 O O . ALA A 1 132 ? 17.484 17.5 12.727 1 91.88 132 ALA A O 1
ATOM 1009 N N . PHE A 1 133 ? 18.047 17.984 14.891 1 92.19 133 PHE A N 1
ATOM 1010 C CA . PHE A 1 133 ? 19.047 16.922 14.969 1 92.19 133 PHE A CA 1
ATOM 1011 C C . PHE A 1 133 ? 18.375 15.547 14.906 1 92.19 133 PHE A C 1
ATOM 1013 O O . PHE A 1 133 ? 18.812 14.672 14.172 1 92.19 133 PHE A O 1
ATOM 1020 N N . VAL A 1 134 ? 17.344 15.352 15.555 1 92.38 134 VAL A N 1
ATOM 1021 C CA . VAL A 1 134 ? 16.672 14.062 15.609 1 92.38 134 VAL A CA 1
ATOM 1022 C C . VAL A 1 134 ? 16.109 13.711 14.234 1 92.38 134 VAL A C 1
ATOM 1024 O O . VAL A 1 134 ? 16.25 12.586 13.758 1 92.38 134 VAL A O 1
ATOM 1027 N N . THR A 1 135 ? 15.477 14.641 13.617 1 91.44 135 THR A N 1
ATOM 1028 C CA . THR A 1 135 ? 14.906 14.398 12.297 1 91.44 135 THR A CA 1
ATOM 1029 C C . THR A 1 135 ? 16 14.102 11.281 1 91.44 135 THR A C 1
ATOM 1031 O O . THR A 1 135 ? 15.852 13.219 10.438 1 91.44 135 THR A O 1
ATOM 1034 N N . THR A 1 136 ? 17.219 14.781 11.352 1 92.25 136 THR A N 1
ATOM 1035 C CA . THR A 1 136 ? 18.328 14.562 10.445 1 92.25 136 THR A CA 1
ATOM 1036 C C . THR A 1 136 ? 19.016 13.227 10.734 1 92.25 136 THR A C 1
ATOM 1038 O O . THR A 1 136 ? 19.453 12.539 9.812 1 92.25 136 THR A O 1
ATOM 1041 N N . LEU A 1 137 ? 19.031 12.883 12 1 93.31 137 LEU A N 1
ATOM 1042 C CA . LEU A 1 137 ? 19.656 11.625 12.383 1 93.31 137 LEU A CA 1
ATOM 1043 C C . LEU A 1 137 ? 18.859 10.438 11.844 1 93.31 137 LEU A C 1
ATOM 1045 O O . LEU A 1 137 ? 19.422 9.492 11.305 1 93.31 137 LEU A O 1
ATOM 1049 N N . ILE A 1 138 ? 17.578 10.484 11.898 1 94.06 138 ILE A N 1
ATOM 1050 C CA . ILE A 1 138 ? 16.719 9.406 11.398 1 94.06 138 ILE A CA 1
ATOM 1051 C C . ILE A 1 138 ? 16.891 9.273 9.891 1 94.06 138 ILE A C 1
ATOM 1053 O O . ILE A 1 138 ? 17 8.164 9.367 1 94.06 138 ILE A O 1
ATOM 1057 N N . THR A 1 139 ? 16.984 10.336 9.195 1 92.56 139 THR A N 1
ATOM 1058 C CA . THR A 1 139 ? 17.172 10.312 7.746 1 92.56 139 THR A CA 1
ATOM 1059 C C . THR A 1 139 ? 18.547 9.781 7.375 1 92.56 139 THR A C 1
ATOM 1061 O O . THR A 1 139 ? 18.703 9.07 6.379 1 92.56 139 THR A O 1
ATOM 1064 N N . ALA A 1 140 ? 19.562 10.203 8.188 1 93.5 140 ALA A N 1
ATOM 1065 C CA . ALA A 1 140 ? 20.922 9.711 7.941 1 93.5 140 ALA A CA 1
ATOM 1066 C C . ALA A 1 140 ? 21 8.195 8.094 1 93.5 140 ALA A C 1
ATOM 1068 O O . ALA A 1 140 ? 21.703 7.52 7.352 1 93.5 140 ALA A O 1
ATOM 1069 N N . LEU A 1 141 ? 20.266 7.668 9.039 1 93.38 141 LEU A N 1
ATOM 1070 C CA . LEU A 1 141 ? 20.234 6.219 9.227 1 93.38 141 LEU A CA 1
ATOM 1071 C C . LEU A 1 141 ? 19.531 5.531 8.062 1 93.38 141 LEU A C 1
ATOM 1073 O O . LEU A 1 141 ? 19.984 4.477 7.602 1 93.38 141 LEU A O 1
ATOM 1077 N N . SER A 1 142 ? 18.547 6.055 7.633 1 93.19 142 SER A N 1
ATOM 1078 C CA . SER A 1 142 ? 17.859 5.52 6.461 1 93.19 142 SER A CA 1
ATOM 1079 C C . SER A 1 142 ? 18.75 5.586 5.223 1 93.19 142 SER A C 1
ATOM 1081 O O . SER A 1 142 ? 18.797 4.645 4.43 1 93.19 142 SER A O 1
ATOM 1083 N N . LEU A 1 143 ? 19.422 6.727 5.027 1 92 143 LEU A N 1
ATOM 1084 C CA . LEU A 1 143 ? 20.344 6.887 3.902 1 92 143 LEU A CA 1
ATOM 1085 C C . LEU A 1 143 ? 21.453 5.852 3.963 1 92 143 LEU A C 1
ATOM 1087 O O . LEU A 1 143 ? 21.859 5.312 2.932 1 92 143 LEU A O 1
ATOM 1091 N N . SER A 1 144 ? 21.844 5.512 5.168 1 92.38 144 SER A N 1
ATOM 1092 C CA . SER A 1 144 ? 22.906 4.516 5.336 1 92.38 144 SER A CA 1
ATOM 1093 C C . SER A 1 144 ? 22.422 3.125 4.949 1 92.38 144 SER A C 1
ATOM 1095 O O . SER A 1 144 ? 23.172 2.338 4.367 1 92.38 144 SER A O 1
ATOM 1097 N N . ALA A 1 145 ? 21.234 2.787 5.188 1 91.44 145 ALA A N 1
ATOM 1098 C CA . ALA A 1 145 ? 20.688 1.478 4.848 1 91.44 145 ALA A CA 1
ATOM 1099 C C . ALA A 1 145 ? 20.562 1.31 3.334 1 91.44 145 ALA A C 1
ATOM 1101 O O . ALA A 1 145 ? 20.953 0.273 2.787 1 91.44 145 ALA A O 1
ATOM 1102 N N . ILE A 1 146 ? 20.172 2.324 2.705 1 89.19 146 ILE A N 1
ATOM 1103 C CA . ILE A 1 146 ? 19.969 2.229 1.265 1 89.19 146 ILE A CA 1
ATOM 1104 C C . ILE A 1 146 ? 21.312 2.217 0.553 1 89.19 146 ILE A C 1
ATOM 1106 O O . ILE A 1 146 ? 21.484 1.525 -0.453 1 89.19 146 ILE A O 1
ATOM 1110 N N . CYS A 1 147 ? 22.281 2.93 1.083 1 88.88 147 CYS A N 1
ATOM 1111 C CA . CYS A 1 147 ? 23.594 3.027 0.446 1 88.88 147 CYS A CA 1
ATOM 1112 C C . CYS A 1 147 ? 24.359 1.72 0.583 1 88.88 147 CYS A C 1
ATOM 1114 O O . CYS A 1 147 ? 25.234 1.42 -0.235 1 88.88 147 CYS A O 1
ATOM 1116 N N . THR A 1 148 ? 23.953 0.891 1.564 1 88.81 148 THR A N 1
ATOM 1117 C CA . THR A 1 148 ? 24.719 -0.328 1.805 1 88.81 148 THR A CA 1
ATOM 1118 C C . THR A 1 148 ? 24.031 -1.53 1.159 1 88.81 148 THR A C 1
ATOM 1120 O O . THR A 1 148 ? 24.516 -2.66 1.274 1 88.81 148 THR A O 1
ATOM 1123 N N . ASN A 1 149 ? 22.953 -1.25 0.428 1 87.38 149 ASN A N 1
ATOM 1124 C CA . ASN A 1 149 ? 22.25 -2.328 -0.259 1 87.38 149 ASN A CA 1
ATOM 1125 C C . ASN A 1 149 ? 22.781 -2.527 -1.677 1 87.38 149 ASN A C 1
ATOM 1127 O O . ASN A 1 149 ? 22 -2.678 -2.619 1 87.38 149 ASN A O 1
ATOM 1131 N N . GLY A 1 150 ? 23.984 -2.486 -1.866 1 79.19 150 GLY A N 1
ATOM 1132 C CA . GLY A 1 150 ? 24.562 -2.76 -3.172 1 79.19 150 GLY A CA 1
ATOM 1133 C C . GLY A 1 150 ? 25.344 -1.586 -3.738 1 79.19 150 GLY A C 1
ATOM 1134 O O . GLY A 1 150 ? 25.484 -0.553 -3.08 1 79.19 150 GLY A O 1
ATOM 1135 N N . ASP A 1 151 ? 25.812 -1.815 -4.848 1 76.56 151 ASP A N 1
ATOM 1136 C CA . ASP A 1 151 ? 26.625 -0.798 -5.5 1 76.56 151 ASP A CA 1
ATOM 1137 C C . ASP A 1 151 ? 25.766 0.339 -6.039 1 76.56 151 ASP A C 1
ATOM 1139 O O . ASP A 1 151 ? 24.797 0.099 -6.773 1 76.56 151 ASP A O 1
ATOM 1143 N N . ILE A 1 152 ? 26.25 1.492 -5.492 1 78.94 152 ILE A N 1
ATOM 1144 C CA . ILE A 1 152 ? 25.469 2.678 -5.828 1 78.94 152 ILE A CA 1
ATOM 1145 C C . ILE A 1 152 ? 26.109 3.389 -7.023 1 78.94 152 ILE A C 1
ATOM 1147 O O . ILE A 1 152 ? 27.328 3.562 -7.074 1 78.94 152 ILE A O 1
ATOM 1151 N N . GLY A 1 153 ? 25.594 3.584 -7.949 1 74.25 153 GLY A N 1
ATOM 1152 C CA . GLY A 1 153 ? 26.078 4.359 -9.078 1 74.25 153 GLY A CA 1
ATOM 1153 C C . GLY A 1 153 ? 26.172 5.848 -8.789 1 74.25 153 GLY A C 1
ATOM 1154 O O . GLY A 1 153 ? 26.141 6.258 -7.629 1 74.25 153 GLY A O 1
ATOM 1155 N N . ALA A 1 154 ? 26.344 6.578 -9.789 1 75.25 154 ALA A N 1
ATOM 1156 C CA . ALA A 1 154 ? 26.438 8.031 -9.688 1 75.25 154 ALA A CA 1
ATOM 1157 C C . ALA A 1 154 ? 25.062 8.672 -9.539 1 75.25 154 ALA A C 1
ATOM 1159 O O . ALA A 1 154 ? 24.062 8.102 -9.977 1 75.25 154 ALA A O 1
ATOM 1160 N N . GLY A 1 155 ? 24.922 9.766 -8.719 1 77.19 155 GLY A N 1
ATOM 1161 C CA . GLY A 1 155 ? 23.672 10.508 -8.656 1 77.19 155 GLY A CA 1
ATOM 1162 C C . GLY A 1 155 ? 23.172 10.727 -7.238 1 77.19 155 GLY A C 1
ATOM 1163 O O . GLY A 1 155 ? 22.203 11.453 -7.02 1 77.19 155 GLY A O 1
ATOM 1164 N N . GLY A 1 156 ? 23.797 10.047 -6.348 1 80.94 156 GLY A N 1
ATOM 1165 C CA . GLY A 1 156 ? 23.5 10.32 -4.949 1 80.94 156 GLY A CA 1
ATOM 1166 C C . GLY A 1 156 ? 22.125 9.82 -4.52 1 80.94 156 GLY A C 1
ATOM 1167 O O . GLY A 1 156 ? 21.781 8.656 -4.742 1 80.94 156 GLY A O 1
ATOM 1168 N N . THR A 1 157 ? 21.391 10.789 -3.979 1 80.62 157 THR A N 1
ATOM 1169 C CA . THR A 1 157 ? 20.094 10.438 -3.398 1 80.62 157 THR A CA 1
ATOM 1170 C C . THR A 1 157 ? 19.094 10.086 -4.492 1 80.62 157 THR A C 1
ATOM 1172 O O . THR A 1 157 ? 18.203 9.25 -4.285 1 80.62 157 THR A O 1
ATOM 1175 N N . TYR A 1 158 ? 19.234 10.672 -5.676 1 85.56 158 TYR A N 1
ATOM 1176 C CA . TYR A 1 158 ? 18.328 10.336 -6.773 1 85.56 158 TYR A CA 1
ATOM 1177 C C . TYR A 1 158 ? 18.438 8.852 -7.129 1 85.56 158 TYR A C 1
ATOM 1179 O O . TYR A 1 158 ? 17.422 8.156 -7.215 1 85.56 158 TYR A O 1
ATOM 1187 N N . THR A 1 159 ? 19.625 8.406 -7.316 1 85.19 159 THR A N 1
ATOM 1188 C CA . THR A 1 159 ? 19.812 7.023 -7.742 1 85.19 159 THR A CA 1
ATOM 1189 C C . THR A 1 159 ? 19.344 6.051 -6.664 1 85.19 159 THR A C 1
ATOM 1191 O O . THR A 1 159 ? 18.797 4.996 -6.973 1 85.19 159 THR A O 1
ATOM 1194 N N . LEU A 1 160 ? 19.547 6.469 -5.555 1 86.19 160 LEU A N 1
ATOM 1195 C CA . LEU A 1 160 ? 19.141 5.609 -4.445 1 86.19 160 LEU A CA 1
ATOM 1196 C C . LEU A 1 160 ? 17.625 5.469 -4.383 1 86.19 160 LEU A C 1
ATOM 1198 O O . LEU A 1 160 ? 17.109 4.355 -4.254 1 86.19 160 LEU A O 1
ATOM 1202 N N . VAL A 1 161 ? 16.953 6.562 -4.535 1 86.06 161 VAL A N 1
ATOM 1203 C CA . VAL A 1 161 ? 15.5 6.539 -4.453 1 86.06 161 VAL A CA 1
ATOM 1204 C C . VAL A 1 161 ? 14.922 5.934 -5.73 1 86.06 161 VAL A C 1
ATOM 1206 O O . VAL A 1 161 ? 13.945 5.18 -5.68 1 86.06 161 VAL A O 1
ATOM 1209 N N . ALA A 1 162 ? 15.539 6.25 -6.883 1 86.38 162 ALA A N 1
ATOM 1210 C CA . ALA A 1 162 ? 15.055 5.742 -8.164 1 86.38 162 ALA A CA 1
ATOM 1211 C C . ALA A 1 162 ? 15.164 4.219 -8.234 1 86.38 162 ALA A C 1
ATOM 1213 O O . ALA A 1 162 ? 14.266 3.547 -8.742 1 86.38 162 ALA A O 1
ATOM 1214 N N . ARG A 1 163 ? 16.188 3.645 -7.688 1 84.25 163 ARG A N 1
ATOM 1215 C CA . ARG A 1 163 ? 16.438 2.205 -7.742 1 84.25 163 ARG A CA 1
ATOM 1216 C C . ARG A 1 163 ? 15.633 1.474 -6.668 1 84.25 163 ARG A C 1
ATOM 1218 O O . ARG A 1 163 ? 15.477 0.253 -6.73 1 84.25 163 ARG A O 1
ATOM 1225 N N . THR A 1 164 ? 15.117 2.16 -5.73 1 85.88 164 THR A N 1
ATOM 1226 C CA . THR A 1 164 ? 14.375 1.538 -4.637 1 85.88 164 THR A CA 1
ATOM 1227 C C . THR A 1 164 ? 12.867 1.684 -4.855 1 85.88 164 THR A C 1
ATOM 1229 O O . THR A 1 164 ? 12.125 0.704 -4.762 1 85.88 164 THR A O 1
ATOM 1232 N N . LEU A 1 165 ? 12.375 2.898 -5.234 1 85.62 165 LEU A N 1
ATOM 1233 C CA . LEU A 1 165 ? 10.945 3.141 -5.348 1 85.62 165 LEU A CA 1
ATOM 1234 C C . LEU A 1 165 ? 10.508 3.127 -6.809 1 85.62 165 LEU A C 1
ATOM 1236 O O . LEU A 1 165 ? 9.32 2.967 -7.105 1 85.62 165 LEU A O 1
ATOM 1240 N N . GLY A 1 166 ? 11.5 3.35 -7.699 1 83.75 166 GLY A N 1
ATOM 1241 C CA . GLY A 1 166 ? 11.141 3.379 -9.109 1 83.75 166 GLY A CA 1
ATOM 1242 C C . GLY A 1 166 ? 11.523 4.676 -9.797 1 83.75 166 GLY A C 1
ATOM 1243 O O . GLY A 1 166 ? 11.891 5.652 -9.133 1 83.75 166 GLY A O 1
ATOM 1244 N N . PRO A 1 167 ? 11.414 4.68 -11.016 1 84.12 167 PRO A N 1
ATOM 1245 C CA . PRO A 1 167 ? 11.875 5.828 -11.797 1 84.12 167 PRO A CA 1
ATOM 1246 C C . PRO A 1 167 ? 10.992 7.059 -11.609 1 84.12 167 PRO A C 1
ATOM 1248 O O . PRO A 1 167 ? 11.484 8.188 -11.609 1 84.12 167 PRO A O 1
ATOM 1251 N N . ALA A 1 168 ? 9.641 6.875 -11.391 1 84.5 168 ALA A N 1
ATOM 1252 C CA . ALA A 1 168 ? 8.758 8.031 -11.273 1 84.5 168 ALA A CA 1
ATOM 1253 C C . ALA A 1 168 ? 9.023 8.797 -9.984 1 84.5 168 ALA A C 1
ATOM 1255 O O . ALA A 1 168 ? 9.141 10.023 -10 1 84.5 168 ALA A O 1
ATOM 1256 N N . TRP A 1 169 ? 9.242 8.109 -8.859 1 86.25 169 TRP A N 1
ATOM 1257 C CA . TRP A 1 169 ? 9.555 8.75 -7.586 1 86.25 169 TRP A CA 1
ATOM 1258 C C . TRP A 1 169 ? 10.969 9.328 -7.602 1 86.25 169 TRP A C 1
ATOM 1260 O O . TRP A 1 169 ? 11.211 10.406 -7.062 1 86.25 169 TRP A O 1
ATOM 1270 N N . GLY A 1 170 ? 11.875 8.617 -8.266 1 86.56 170 GLY A N 1
ATOM 1271 C CA . GLY A 1 170 ? 13.242 9.102 -8.398 1 86.56 170 GLY A CA 1
ATOM 1272 C C . GLY A 1 170 ? 13.344 10.391 -9.195 1 86.56 170 GLY A C 1
ATOM 1273 O O . GLY A 1 170 ? 14.031 11.328 -8.789 1 86.56 170 GLY A O 1
ATOM 1274 N N . ALA A 1 171 ? 12.586 10.391 -10.195 1 85.38 171 ALA A N 1
ATOM 1275 C CA . ALA A 1 171 ? 12.617 11.586 -11.047 1 85.38 171 ALA A CA 1
ATOM 1276 C C . ALA A 1 171 ? 12.039 12.789 -10.312 1 85.38 171 ALA A C 1
ATOM 1278 O O . ALA A 1 171 ? 12.562 13.898 -10.422 1 85.38 171 ALA A O 1
ATOM 1279 N N . SER A 1 172 ? 11.047 12.602 -9.609 1 86.25 172 SER A N 1
ATOM 1280 C CA . SER A 1 172 ? 10.414 13.695 -8.867 1 86.25 172 SER A CA 1
ATOM 1281 C C . SER A 1 172 ? 11.359 14.273 -7.82 1 86.25 172 SER A C 1
ATOM 1283 O O . SER A 1 172 ? 11.547 15.492 -7.75 1 86.25 172 SER A O 1
ATOM 1285 N N . ILE A 1 173 ? 12.039 13.531 -7.137 1 85.75 173 ILE A N 1
ATOM 1286 C CA . ILE A 1 173 ? 12.914 14 -6.07 1 85.75 173 ILE A CA 1
ATOM 1287 C C . ILE A 1 173 ? 14.203 14.555 -6.668 1 85.75 173 ILE A C 1
ATOM 1289 O O . ILE A 1 173 ? 14.797 15.484 -6.121 1 85.75 173 ILE A O 1
ATOM 1293 N N . GLY A 1 174 ? 14.68 13.891 -7.75 1 87.5 174 GLY A N 1
ATOM 1294 C CA . GLY A 1 174 ? 15.883 14.383 -8.391 1 87.5 174 GLY A CA 1
ATOM 1295 C C . GLY A 1 174 ? 15.758 15.812 -8.883 1 87.5 174 GLY A C 1
ATOM 1296 O O . GLY A 1 174 ? 16.625 16.641 -8.625 1 87.5 174 GLY A O 1
ATOM 1297 N N . ILE A 1 175 ? 14.609 16.141 -9.406 1 87.69 175 ILE A N 1
ATOM 1298 C CA . ILE A 1 175 ? 14.406 17.469 -9.961 1 87.69 175 ILE A CA 1
ATOM 1299 C C . ILE A 1 175 ? 14.188 18.469 -8.828 1 87.69 175 ILE A C 1
ATOM 1301 O O . ILE A 1 175 ? 14.781 19.547 -8.828 1 87.69 175 ILE A O 1
ATOM 1305 N N . VAL A 1 176 ? 13.523 18.062 -7.91 1 87.75 176 VAL A N 1
ATOM 1306 C CA . VAL A 1 176 ? 13.211 18.953 -6.797 1 87.75 176 VAL A CA 1
ATOM 1307 C C . VAL A 1 176 ? 14.469 19.188 -5.957 1 87.75 176 VAL A C 1
ATOM 1309 O O . VAL A 1 176 ? 14.719 20.312 -5.496 1 87.75 176 VAL A O 1
ATOM 1312 N N . PHE A 1 177 ? 15.211 18.219 -5.824 1 88.5 177 PHE A N 1
ATOM 1313 C CA . PHE A 1 177 ? 16.422 18.344 -5.027 1 88.5 177 PHE A CA 1
ATOM 1314 C C . PHE A 1 177 ? 17.469 19.172 -5.754 1 88.5 177 PHE A C 1
ATOM 1316 O O . PHE A 1 177 ? 18.203 19.938 -5.125 1 88.5 177 PHE A O 1
ATOM 1323 N N . SER A 1 178 ? 17.547 18.984 -7.02 1 89.56 178 SER A N 1
ATOM 1324 C CA . SER A 1 178 ? 18.438 19.844 -7.805 1 89.56 178 SER A CA 1
ATOM 1325 C C . SER A 1 178 ? 18.016 21.297 -7.703 1 89.56 178 SER A C 1
ATOM 1327 O O . SER A 1 178 ? 18.859 22.188 -7.531 1 89.56 178 SER A O 1
ATOM 1329 N N . PHE A 1 179 ? 16.719 21.469 -7.734 1 89.56 179 PHE A N 1
ATOM 1330 C CA . PHE A 1 179 ? 16.203 22.828 -7.613 1 89.56 179 PHE A CA 1
ATOM 1331 C C . PHE A 1 179 ? 16.438 23.375 -6.215 1 89.56 179 PHE A C 1
ATOM 1333 O O . PHE A 1 179 ? 16.828 24.531 -6.059 1 89.56 179 PHE A O 1
ATOM 1340 N N . ALA A 1 180 ? 16.312 22.578 -5.27 1 89.5 180 ALA A N 1
ATOM 1341 C CA . ALA A 1 180 ? 16.516 22.984 -3.881 1 89.5 180 ALA A CA 1
ATOM 1342 C C . ALA A 1 180 ? 17.953 23.422 -3.639 1 89.5 180 ALA A C 1
ATOM 1344 O O . ALA A 1 180 ? 18.203 24.438 -2.967 1 89.5 180 ALA A O 1
ATOM 1345 N N . ASN A 1 181 ? 18.875 22.719 -4.156 1 90.12 181 ASN A N 1
ATOM 1346 C CA . ASN A 1 181 ? 20.281 23.078 -3.99 1 90.12 181 ASN A CA 1
ATOM 1347 C C . ASN A 1 181 ? 20.625 24.344 -4.75 1 90.12 181 ASN A C 1
ATOM 1349 O O . ASN A 1 181 ? 21.484 25.125 -4.309 1 90.12 181 ASN A O 1
ATOM 1353 N N . SER A 1 182 ? 19.969 24.562 -5.844 1 91.75 182 SER A N 1
ATOM 1354 C CA . SER A 1 182 ? 20.188 25.812 -6.578 1 91.75 182 SER A CA 1
ATOM 1355 C C . SER A 1 182 ? 19.672 27.016 -5.785 1 91.75 182 SER A C 1
ATOM 1357 O O . SER A 1 182 ? 20.312 28.062 -5.766 1 91.75 182 SER A O 1
ATOM 1359 N N . VAL A 1 183 ? 18.609 26.812 -5.148 1 91.12 183 VAL A N 1
ATOM 1360 C CA . VAL A 1 183 ? 18.031 27.891 -4.344 1 91.12 183 VAL A CA 1
ATOM 1361 C C . VAL A 1 183 ? 18.891 28.109 -3.094 1 91.12 183 VAL A C 1
ATOM 1363 O O . VAL A 1 183 ? 19.047 29.234 -2.625 1 91.12 183 VAL A O 1
ATOM 1366 N N . SER A 1 184 ? 19.469 27 -2.594 1 90.56 184 SER A N 1
ATOM 1367 C CA . SER A 1 184 ? 20.328 27.109 -1.428 1 90.56 184 SER A CA 1
ATOM 1368 C C . SER A 1 184 ? 21.578 27.938 -1.743 1 90.56 184 SER A C 1
ATOM 1370 O O . SER A 1 184 ? 22.078 28.672 -0.884 1 90.56 184 SER A O 1
ATOM 1372 N N . VAL A 1 185 ? 21.984 27.906 -3.012 1 90.62 185 VAL A N 1
ATOM 1373 C CA . VAL A 1 185 ? 23.109 28.734 -3.443 1 90.62 185 VAL A CA 1
ATOM 1374 C C . VAL A 1 185 ? 22.734 30.219 -3.328 1 90.62 185 VAL A C 1
ATOM 1376 O O . VAL A 1 185 ? 23.547 31.031 -2.895 1 90.62 185 VAL A O 1
ATOM 1379 N N . ALA A 1 186 ? 21.484 30.406 -3.557 1 92.81 186 ALA A N 1
ATOM 1380 C CA . ALA A 1 186 ? 21.016 31.797 -3.475 1 92.81 186 ALA A CA 1
ATOM 1381 C C . ALA A 1 186 ? 20.969 32.281 -2.027 1 92.81 186 ALA A C 1
ATOM 1383 O O . ALA A 1 186 ? 21.391 33.375 -1.721 1 92.81 186 ALA A O 1
ATOM 1384 N N . LEU A 1 187 ? 20.594 31.484 -1.27 1 90.19 187 LEU A N 1
ATOM 1385 C CA . LEU A 1 187 ? 20.5 31.828 0.145 1 90.19 187 LEU A CA 1
ATOM 1386 C C . LEU A 1 187 ? 21.891 32.125 0.717 1 90.19 187 LEU A C 1
ATOM 1388 O O . LEU A 1 187 ? 22.078 33.125 1.403 1 90.19 187 LEU A O 1
ATOM 1392 N N . TYR A 1 188 ? 22.828 31.344 0.473 1 90.62 188 TYR A N 1
ATOM 1393 C CA . TYR A 1 188 ? 24.172 31.516 1.006 1 90.62 188 TYR A CA 1
ATOM 1394 C C . TYR A 1 188 ? 24.875 32.719 0.361 1 90.62 188 TYR A C 1
ATOM 1396 O O . TYR A 1 188 ? 25.656 33.406 1.011 1 90.62 188 TYR A O 1
ATOM 1404 N N . SER A 1 189 ? 24.594 32.938 -0.863 1 92.94 189 SER A N 1
ATOM 1405 C CA . SER A 1 189 ? 25.156 34.094 -1.541 1 92.94 189 SER A CA 1
ATOM 1406 C C . SER A 1 189 ? 24.594 35.406 -0.953 1 92.94 189 SER A C 1
ATOM 1408 O O . SER A 1 189 ? 25.344 36.375 -0.788 1 92.94 189 SER A O 1
ATOM 1410 N N . VAL A 1 190 ? 23.25 35.312 -0.681 1 91.44 190 VAL A N 1
ATOM 1411 C CA . VAL A 1 190 ? 22.641 36.5 -0.072 1 91.44 190 VAL A CA 1
ATOM 1412 C C . VAL A 1 190 ? 23.203 36.719 1.331 1 91.44 190 VAL A C 1
ATOM 1414 O O . VAL A 1 190 ? 23.422 37.844 1.756 1 91.44 190 VAL A O 1
ATOM 1417 N N . GLY A 1 191 ? 23.453 35.656 1.977 1 89.25 191 GLY A N 1
ATOM 1418 C CA . GLY A 1 191 ? 24.109 35.781 3.273 1 89.25 191 GLY A CA 1
ATOM 1419 C C . GLY A 1 191 ? 25.5 36.375 3.199 1 89.25 191 GLY A C 1
ATOM 1420 O O . GLY A 1 191 ? 25.859 37.188 4.035 1 89.25 191 GLY A O 1
ATOM 1421 N N . CYS A 1 192 ? 26.141 36 2.271 1 92.19 192 CYS A N 1
ATOM 1422 C CA . CYS A 1 192 ? 27.469 36.562 2.053 1 92.19 192 CYS A CA 1
ATOM 1423 C C . CYS A 1 192 ? 27.375 38.031 1.677 1 92.19 192 CYS A C 1
ATOM 1425 O O . CYS A 1 192 ? 28.172 38.875 2.141 1 92.19 192 CYS A O 1
ATOM 1427 N N . ALA A 1 193 ? 26.438 38.375 0.917 1 93.38 193 ALA A N 1
ATOM 1428 C CA . ALA A 1 193 ? 26.234 39.75 0.475 1 93.38 193 ALA A CA 1
ATOM 1429 C C . ALA A 1 193 ? 25.875 40.656 1.647 1 93.38 193 ALA A C 1
ATOM 1431 O O . ALA A 1 193 ? 26.328 41.781 1.729 1 93.38 193 ALA A O 1
ATOM 1432 N N . GLU A 1 194 ? 25.016 40.094 2.521 1 89.12 194 GLU A N 1
ATOM 1433 C CA . GLU A 1 194 ? 24.656 40.875 3.699 1 89.12 194 GLU A CA 1
ATOM 1434 C C . GLU A 1 194 ? 25.859 41.156 4.578 1 89.12 194 GLU A C 1
ATOM 1436 O O . GLU A 1 194 ? 26 42.25 5.141 1 89.12 194 GLU A O 1
ATOM 1441 N N . THR A 1 195 ? 26.734 40.25 4.68 1 88 195 THR A N 1
ATOM 1442 C CA . THR A 1 195 ? 27.953 40.406 5.469 1 88 195 THR A CA 1
ATOM 1443 C C . THR A 1 195 ? 28.891 41.406 4.805 1 88 195 THR A C 1
ATOM 1445 O O . THR A 1 195 ? 29.484 42.25 5.477 1 88 195 THR A O 1
ATOM 1448 N N . LEU A 1 196 ? 28.953 41.281 3.623 1 90 196 LEU A N 1
ATOM 1449 C CA . LEU A 1 196 ? 29.797 42.188 2.873 1 90 196 LEU A CA 1
ATOM 1450 C C . LEU A 1 196 ? 29.266 43.625 2.971 1 90 196 LEU A C 1
ATOM 1452 O O . LEU A 1 196 ? 30.031 44.594 3.055 1 90 196 LEU A O 1
ATOM 1456 N N . GLN A 1 197 ? 27.938 43.75 2.854 1 89.81 197 GLN A N 1
ATOM 1457 C CA . GLN A 1 197 ? 27.328 45.094 2.984 1 89.81 197 GLN A CA 1
ATOM 1458 C C . GLN A 1 197 ? 27.656 45.719 4.336 1 89.81 197 GLN A C 1
ATOM 1460 O O . GLN A 1 197 ? 27.969 46.906 4.418 1 89.81 197 GLN A O 1
ATOM 1465 N N . ARG A 1 198 ? 27.516 44.875 5.352 1 84.75 198 ARG A N 1
ATOM 1466 C CA . ARG A 1 198 ? 27.844 45.344 6.691 1 84.75 198 ARG A CA 1
ATOM 1467 C C . ARG A 1 198 ? 29.297 45.781 6.773 1 84.75 198 ARG A C 1
ATOM 1469 O O . ARG A 1 198 ? 29.609 46.812 7.402 1 84.75 198 ARG A O 1
ATOM 1476 N N . LEU A 1 199 ? 30.172 45.094 6.188 1 84.25 199 LEU A N 1
ATOM 1477 C CA . LEU A 1 199 ? 31.578 45.438 6.164 1 84.25 199 LEU A CA 1
ATOM 1478 C C . LEU A 1 199 ? 31.797 46.781 5.445 1 84.25 199 LEU A C 1
ATOM 1480 O O . LEU A 1 199 ? 32.562 47.625 5.918 1 84.25 199 LEU A O 1
ATOM 1484 N N . LEU A 1 200 ? 31.109 46.938 4.391 1 85.44 200 LEU A N 1
ATOM 1485 C CA . LEU A 1 200 ? 31.25 48.156 3.611 1 85.44 200 LEU A CA 1
ATOM 1486 C C . LEU A 1 200 ? 30.719 49.344 4.395 1 85.44 200 LEU A C 1
ATOM 1488 O O . LEU A 1 200 ? 31.312 50.438 4.352 1 85.44 200 LEU A O 1
ATOM 1492 N N . HIS A 1 201 ? 29.516 49.156 5.105 1 84.25 201 HIS A N 1
ATOM 1493 C CA . HIS A 1 201 ? 28.953 50.219 5.922 1 84.25 201 HIS A CA 1
ATOM 1494 C C . HIS A 1 201 ? 29.891 50.594 7.059 1 84.25 201 HIS A C 1
ATOM 1496 O O . HIS A 1 201 ? 30.016 51.781 7.391 1 84.25 201 HIS A O 1
ATOM 1502 N N . ASP A 1 202 ? 30.578 49.562 7.652 1 81.88 202 ASP A N 1
ATOM 1503 C CA . ASP A 1 202 ? 31.484 49.812 8.766 1 81.88 202 ASP A CA 1
ATOM 1504 C C . ASP A 1 202 ? 32.719 50.562 8.297 1 81.88 202 ASP A C 1
ATOM 1506 O O . ASP A 1 202 ? 33.281 51.375 9.055 1 81.88 202 ASP A O 1
ATOM 1510 N N . VAL A 1 203 ? 33.156 50.281 7.07 1 82.94 203 VAL A N 1
ATOM 1511 C CA . VAL A 1 203 ? 34.344 50.969 6.535 1 82.94 203 VAL A CA 1
ATOM 1512 C C . VAL A 1 203 ? 33.906 52.344 5.965 1 82.94 203 VAL A C 1
ATOM 1514 O O . VAL A 1 203 ? 34.781 53.156 5.602 1 82.94 203 VAL A O 1
ATOM 1517 N N . GLY A 1 204 ? 32.688 52.719 6.004 1 83.25 204 GLY A N 1
ATOM 1518 C CA . GLY A 1 204 ? 32.188 54.031 5.598 1 83.25 204 GLY A CA 1
ATOM 1519 C C . GLY A 1 204 ? 31.844 54.094 4.125 1 83.25 204 GLY A C 1
ATOM 1520 O O . GLY A 1 204 ? 31.672 55.188 3.58 1 83.25 204 GLY A O 1
ATOM 1521 N N . VAL A 1 205 ? 31.625 53 3.422 1 80.62 205 VAL A N 1
ATOM 1522 C CA . VAL A 1 205 ? 31.312 53 1.995 1 80.62 205 VAL A CA 1
ATOM 1523 C C . VAL A 1 205 ? 29.828 52.688 1.783 1 80.62 205 VAL A C 1
ATOM 1525 O O . VAL A 1 205 ? 29.344 51.625 2.186 1 80.62 205 VAL A O 1
ATOM 1528 N N . ARG A 1 206 ? 29.094 53.75 1.825 1 75.44 206 ARG A N 1
ATOM 1529 C CA . ARG A 1 206 ? 27.672 53.562 1.558 1 75.44 206 ARG A CA 1
ATOM 1530 C C . ARG A 1 206 ? 27.375 53.688 0.069 1 75.44 206 ARG A C 1
ATOM 1532 O O . ARG A 1 206 ? 27.703 54.719 -0.542 1 75.44 206 ARG A O 1
ATOM 1539 N N . LEU A 1 207 ? 27.016 52.531 -0.792 1 73.25 207 LEU A N 1
ATOM 1540 C CA . LEU A 1 207 ? 26.656 52.562 -2.207 1 73.25 207 LEU A CA 1
ATOM 1541 C C . LEU A 1 207 ? 25.344 53.281 -2.434 1 73.25 207 LEU A C 1
ATOM 1543 O O . LEU A 1 207 ? 24.469 53.312 -1.561 1 73.25 207 LEU A O 1
ATOM 1547 N N . PRO A 1 208 ? 25.266 54.219 -3.152 1 77.31 208 PRO A N 1
ATOM 1548 C CA . PRO A 1 208 ? 24.125 55.094 -3.4 1 77.31 208 PRO A CA 1
ATOM 1549 C C . PRO A 1 208 ? 22.859 54.281 -3.783 1 77.31 208 PRO A C 1
ATOM 1551 O O . PRO A 1 208 ? 22.156 54.688 -4.711 1 77.31 208 PRO A O 1
ATOM 1554 N N . VAL A 1 209 ? 22.734 53.125 -3.367 1 78.38 209 VAL A N 1
ATOM 1555 C CA . VAL A 1 209 ? 21.547 52.344 -3.688 1 78.38 209 VAL A CA 1
ATOM 1556 C C . VAL A 1 209 ? 20.859 51.875 -2.4 1 78.38 209 VAL A C 1
ATOM 1558 O O . VAL A 1 209 ? 21.453 51.938 -1.32 1 78.38 209 VAL A O 1
ATOM 1561 N N . ASP A 1 210 ? 19.594 51.531 -2.66 1 85.44 210 ASP A N 1
ATOM 1562 C CA . ASP A 1 210 ? 18.812 51.062 -1.527 1 85.44 210 ASP A CA 1
ATOM 1563 C C . ASP A 1 210 ? 19.453 49.812 -0.9 1 85.44 210 ASP A C 1
ATOM 1565 O O . ASP A 1 210 ? 20.234 49.125 -1.552 1 85.44 210 ASP A O 1
ATOM 1569 N N . ASP A 1 211 ? 19.375 49.688 0.199 1 83.38 211 ASP A N 1
ATOM 1570 C CA . ASP A 1 211 ? 20 48.625 0.97 1 83.38 211 ASP A CA 1
ATOM 1571 C C . ASP A 1 211 ? 19.656 47.25 0.381 1 83.38 211 ASP A C 1
ATOM 1573 O O . ASP A 1 211 ? 20.531 46.375 0.279 1 83.38 211 ASP A O 1
ATOM 1577 N N . LEU A 1 212 ? 18.578 47.125 -0.023 1 88.56 212 LEU A N 1
ATOM 1578 C CA . LEU A 1 212 ? 18.156 45.844 -0.602 1 88.56 212 LEU A CA 1
ATOM 1579 C C . LEU A 1 212 ? 18.812 45.625 -1.954 1 88.56 212 LEU A C 1
ATOM 1581 O O . LEU A 1 212 ? 19.234 44.5 -2.262 1 88.56 212 LEU A O 1
ATOM 1585 N N . SER A 1 213 ? 18.781 46.594 -2.811 1 89.62 213 SER A N 1
ATOM 1586 C CA . SER A 1 213 ? 19.406 46.5 -4.129 1 89.62 213 SER A CA 1
ATOM 1587 C C . SER A 1 213 ? 20.906 46.25 -4.012 1 89.62 213 SER A C 1
ATOM 1589 O O . SER A 1 213 ? 21.5 45.625 -4.879 1 89.62 213 SER A O 1
ATOM 1591 N N . GLN A 1 214 ? 21.438 46.75 -2.873 1 90.38 214 GLN A N 1
ATOM 1592 C CA . GLN A 1 214 ? 22.875 46.5 -2.656 1 90.38 214 GLN A CA 1
ATOM 1593 C C . GLN A 1 214 ? 23.156 45.031 -2.359 1 90.38 214 GLN A C 1
ATOM 1595 O O . GLN A 1 214 ? 24.125 44.469 -2.852 1 90.38 214 GLN A O 1
ATOM 1600 N N . ILE A 1 215 ? 22.328 44.5 -1.668 1 90.5 215 ILE A N 1
ATOM 1601 C CA . ILE A 1 215 ? 22.453 43.094 -1.326 1 90.5 215 ILE A CA 1
ATOM 1602 C C . ILE A 1 215 ? 22.312 42.219 -2.586 1 90.5 215 ILE A C 1
ATOM 1604 O O . ILE A 1 215 ? 23.031 41.25 -2.766 1 90.5 215 ILE A O 1
ATOM 1608 N N . ARG A 1 216 ? 21.531 42.688 -3.506 1 93.25 216 ARG A N 1
ATOM 1609 C CA . ARG A 1 216 ? 21.281 41.969 -4.754 1 93.25 216 ARG A CA 1
ATOM 1610 C C . ARG A 1 216 ? 22.516 42.031 -5.66 1 93.25 216 ARG A C 1
ATOM 1612 O O . ARG A 1 216 ? 22.891 41 -6.242 1 93.25 216 ARG A O 1
ATOM 1619 N N . MET A 1 217 ? 22.891 43.094 -5.598 1 92.56 217 MET A N 1
ATOM 1620 C CA . MET A 1 217 ? 24.047 43.281 -6.465 1 92.56 217 MET A CA 1
ATOM 1621 C C . MET A 1 217 ? 25.266 42.531 -5.93 1 92.56 217 MET A C 1
ATOM 1623 O O . MET A 1 217 ? 25.938 41.812 -6.68 1 92.56 217 MET A O 1
ATOM 1627 N N . LEU A 1 218 ? 25.484 42.656 -4.758 1 93.12 218 LEU A N 1
ATOM 1628 C CA . LEU A 1 218 ? 26.609 41.969 -4.148 1 93.12 218 LEU A CA 1
ATOM 1629 C C . LEU A 1 218 ? 26.422 40.469 -4.195 1 93.12 218 LEU A C 1
ATOM 1631 O O . LEU A 1 218 ? 27.375 39.719 -4.363 1 93.12 218 LEU A O 1
ATOM 1635 N N . GLY A 1 219 ? 25.219 40.062 -4.012 1 93.62 219 GLY A N 1
ATOM 1636 C CA . GLY A 1 219 ? 24.906 38.625 -4.129 1 93.62 219 GLY A CA 1
ATOM 1637 C C . GLY A 1 219 ? 25.203 38.062 -5.508 1 93.62 219 GLY A C 1
ATOM 1638 O O . GLY A 1 219 ? 25.703 36.969 -5.633 1 93.62 219 GLY A O 1
ATOM 1639 N N . ALA A 1 220 ? 24.922 38.875 -6.473 1 94.5 220 ALA A N 1
ATOM 1640 C CA . ALA A 1 220 ? 25.188 38.469 -7.852 1 94.5 220 ALA A CA 1
ATOM 1641 C C . ALA A 1 220 ? 26.688 38.344 -8.109 1 94.5 220 ALA A C 1
ATOM 1643 O O . ALA A 1 220 ? 27.125 37.438 -8.812 1 94.5 220 ALA A O 1
ATOM 1644 N N . ILE A 1 221 ? 27.297 39.125 -7.504 1 93.56 221 ILE A N 1
ATOM 1645 C CA . ILE A 1 221 ? 28.734 39.094 -7.699 1 93.56 221 ILE A CA 1
ATOM 1646 C C . ILE A 1 221 ? 29.328 37.875 -7.02 1 93.56 221 ILE A C 1
ATOM 1648 O O . ILE A 1 221 ? 30.203 37.188 -7.59 1 93.56 221 ILE A O 1
ATOM 1652 N N . VAL A 1 222 ? 28.75 37.656 -5.934 1 93.19 222 VAL A N 1
ATOM 1653 C CA . VAL A 1 222 ? 29.234 36.5 -5.219 1 93.19 222 VAL A CA 1
ATOM 1654 C C . VAL A 1 222 ? 28.891 35.219 -6.008 1 93.19 222 VAL A C 1
ATOM 1656 O O . VAL A 1 222 ? 29.734 34.344 -6.148 1 93.19 222 VAL A O 1
ATOM 1659 N N . LEU A 1 223 ? 27.906 35.188 -6.484 1 94.69 223 LEU A N 1
ATOM 1660 C CA . LEU A 1 223 ? 27.453 34.031 -7.27 1 94.69 223 LEU A CA 1
ATOM 1661 C C . LEU A 1 223 ? 28.359 33.844 -8.492 1 94.69 223 LEU A C 1
ATOM 1663 O O . LEU A 1 223 ? 28.703 32.719 -8.828 1 94.69 223 LEU A O 1
ATOM 1667 N N . CYS A 1 224 ? 28.703 34.938 -9.094 1 94.38 224 CYS A N 1
ATOM 1668 C CA . CYS A 1 224 ? 29.578 34.875 -10.258 1 94.38 224 CYS A CA 1
ATOM 1669 C C . CYS A 1 224 ? 30.953 34.312 -9.883 1 94.38 224 CYS A C 1
ATOM 1671 O O . CYS A 1 224 ? 31.531 33.531 -10.633 1 94.38 224 CYS A O 1
ATOM 1673 N N . THR A 1 225 ? 31.344 34.688 -8.773 1 91.75 225 THR A N 1
ATOM 1674 C CA . THR A 1 225 ? 32.625 34.219 -8.312 1 91.75 225 THR A CA 1
ATOM 1675 C C . THR A 1 225 ? 32.594 32.719 -8 1 91.75 225 THR A C 1
ATOM 1677 O O . THR A 1 225 ? 33.531 31.984 -8.305 1 91.75 225 THR A O 1
ATOM 1680 N N . VAL A 1 226 ? 31.375 32.312 -7.523 1 89.25 226 VAL A N 1
ATOM 1681 C CA . VAL A 1 226 ? 31.203 30.891 -7.195 1 89.25 226 VAL A CA 1
ATOM 1682 C C . VAL A 1 226 ? 31.156 30.062 -8.477 1 89.25 226 VAL A C 1
ATOM 1684 O O . VAL A 1 226 ? 31.781 29.016 -8.555 1 89.25 226 VAL A O 1
ATOM 1687 N N . LEU A 1 227 ? 30.656 30.531 -9.359 1 89.5 227 LEU A N 1
ATOM 1688 C CA . LEU A 1 227 ? 30.562 29.844 -10.648 1 89.5 227 LEU A CA 1
ATOM 1689 C C . LEU A 1 227 ? 31.938 29.703 -11.289 1 89.5 227 LEU A C 1
ATOM 1691 O O . LEU A 1 227 ? 32.281 28.656 -11.82 1 89.5 227 LEU A O 1
ATOM 1695 N N . LEU A 1 228 ? 32.625 30.812 -11.148 1 87.31 228 LEU A N 1
ATOM 1696 C CA . LEU A 1 228 ? 33.938 30.828 -11.75 1 87.31 228 LEU A CA 1
ATOM 1697 C C . LEU A 1 228 ? 34.844 29.812 -11.07 1 87.31 228 LEU A C 1
ATOM 1699 O O . LEU A 1 228 ? 35.656 29.156 -11.742 1 87.31 228 LEU A O 1
ATOM 1703 N N . LEU A 1 229 ? 34.688 29.672 -9.891 1 83.19 229 LEU A N 1
ATOM 1704 C CA . LEU A 1 229 ? 35.5 28.719 -9.133 1 83.19 229 LEU A CA 1
ATOM 1705 C C . LEU A 1 229 ? 35.125 27.281 -9.508 1 83.19 229 LEU A C 1
ATOM 1707 O O . LEU A 1 229 ? 36 26.422 -9.555 1 83.19 229 LEU A O 1
ATOM 1711 N N . CYS A 1 230 ? 33.875 27.047 -9.727 1 80.06 230 CYS A N 1
ATOM 1712 C CA . CYS A 1 230 ? 33.406 25.703 -10.039 1 80.06 230 CYS A CA 1
ATOM 1713 C C . CYS A 1 230 ? 33.875 25.266 -11.414 1 80.06 230 CYS A C 1
ATOM 1715 O O . CYS A 1 230 ? 33.938 24.062 -11.703 1 80.06 230 CYS A O 1
ATOM 1717 N N . MET A 1 231 ? 34.281 26.234 -12.211 1 78.75 231 MET A N 1
ATOM 1718 C CA . MET A 1 231 ? 34.75 25.938 -13.562 1 78.75 231 MET A CA 1
ATOM 1719 C C . MET A 1 231 ? 36.156 25.359 -13.531 1 78.75 231 MET A C 1
ATOM 1721 O O . MET A 1 231 ? 36.594 24.703 -14.484 1 78.75 231 MET A O 1
ATOM 1725 N N . PHE A 1 232 ? 36.781 25.484 -12.406 1 76.94 232 PHE A N 1
ATOM 1726 C CA . PHE A 1 232 ? 38.156 24.984 -12.312 1 76.94 232 PHE A CA 1
ATOM 1727 C C . PHE A 1 232 ? 38.188 23.484 -12.031 1 76.94 232 PHE A C 1
ATOM 1729 O O . PHE A 1 232 ? 39.219 22.828 -12.219 1 76.94 232 PHE A O 1
ATOM 1736 N N . GLY A 1 233 ? 37.094 22.812 -11.766 1 70.06 233 GLY A N 1
ATOM 1737 C CA . GLY A 1 233 ? 37.062 21.375 -11.555 1 70.06 233 GLY A CA 1
ATOM 1738 C C . GLY A 1 233 ? 36.781 20.984 -10.117 1 70.06 233 GLY A C 1
ATOM 1739 O O . GLY A 1 233 ? 37 21.781 -9.203 1 70.06 233 GLY A O 1
ATOM 1740 N N . VAL A 1 234 ? 36.531 19.688 -9.883 1 72.38 234 VAL A N 1
ATOM 1741 C CA . VAL A 1 234 ? 36.062 19.188 -8.586 1 72.38 234 VAL A CA 1
ATOM 1742 C C . VAL A 1 234 ? 37.281 18.969 -7.672 1 72.38 234 VAL A C 1
ATOM 1744 O O . VAL A 1 234 ? 37.188 19.203 -6.465 1 72.38 234 VAL A O 1
ATOM 1747 N N . ASP A 1 235 ? 38.438 18.578 -8.18 1 76.25 235 ASP A N 1
ATOM 1748 C CA . ASP A 1 235 ? 39.625 18.312 -7.371 1 76.25 235 ASP A CA 1
ATOM 1749 C C . ASP A 1 235 ? 40.094 19.578 -6.652 1 76.25 235 ASP A C 1
ATOM 1751 O O . ASP A 1 235 ? 40.438 19.531 -5.469 1 76.25 235 ASP A O 1
ATOM 1755 N N . TYR A 1 236 ? 40 20.453 -7.395 1 78.25 236 TYR A N 1
ATOM 1756 C CA . TYR A 1 236 ? 40.438 21.719 -6.82 1 78.25 236 TYR A CA 1
ATOM 1757 C C . TYR A 1 236 ? 39.438 22.234 -5.805 1 78.25 236 TYR A C 1
ATOM 1759 O O . TYR A 1 236 ? 39.812 22.844 -4.801 1 78.25 236 TYR A O 1
ATOM 1767 N N . MET A 1 237 ? 38.375 22 -6.055 1 77.38 237 MET A N 1
ATOM 1768 C CA . MET A 1 237 ? 37.281 22.469 -5.172 1 77.38 237 MET A CA 1
ATOM 1769 C C . MET A 1 237 ? 37.375 21.766 -3.816 1 77.38 237 MET A C 1
ATOM 1771 O O . MET A 1 237 ? 37.156 22.406 -2.781 1 77.38 237 MET A O 1
ATOM 1775 N N . VAL A 1 238 ? 37.688 20.5 -3.789 1 77.5 238 VAL A N 1
ATOM 1776 C CA . VAL A 1 238 ? 37.75 19.75 -2.541 1 77.5 238 VAL A CA 1
ATOM 1777 C C . VAL A 1 238 ? 38.906 20.266 -1.685 1 77.5 238 VAL A C 1
ATOM 1779 O O . VAL A 1 238 ? 38.75 20.406 -0.468 1 77.5 238 VAL A O 1
ATOM 1782 N N . LYS A 1 239 ? 40.031 20.562 -2.373 1 82.75 239 LYS A N 1
ATOM 1783 C CA . LYS A 1 239 ? 41.156 21.125 -1.653 1 82.75 239 LYS A CA 1
ATOM 1784 C C . LYS A 1 239 ? 40.844 22.484 -1.074 1 82.75 239 LYS A C 1
ATOM 1786 O O . LYS A 1 239 ? 41.25 22.812 0.05 1 82.75 239 LYS A O 1
ATOM 1791 N N . PHE A 1 240 ? 40.188 23.203 -1.897 1 84.38 240 PHE A N 1
ATOM 1792 C CA . PHE A 1 240 ? 39.781 24.531 -1.461 1 84.38 240 PHE A CA 1
ATOM 1793 C C . PHE A 1 240 ? 38.844 24.438 -0.257 1 84.38 240 PHE A C 1
ATOM 1795 O O . PHE A 1 240 ? 38.938 25.234 0.677 1 84.38 240 PHE A O 1
ATOM 1802 N N . ASP A 1 241 ? 38.062 23.438 -0.177 1 83.06 241 ASP A N 1
ATOM 1803 C CA . ASP A 1 241 ? 37.094 23.234 0.89 1 83.06 241 ASP A CA 1
ATOM 1804 C C . ASP A 1 241 ? 37.781 22.938 2.217 1 83.06 241 ASP A C 1
ATOM 1806 O O . ASP A 1 241 ? 37.344 23.391 3.271 1 83.06 241 ASP A O 1
ATOM 1810 N N . ILE A 1 242 ? 38.812 22.344 2.078 1 87.25 242 ILE A N 1
ATOM 1811 C CA . ILE A 1 242 ? 39.562 22 3.295 1 87.25 242 ILE A CA 1
ATOM 1812 C C . ILE A 1 242 ? 40.125 23.266 3.92 1 87.25 242 ILE A C 1
ATOM 1814 O O . ILE A 1 242 ? 40.031 23.469 5.137 1 87.25 242 ILE A O 1
ATOM 1818 N N . TRP A 1 243 ? 40.562 23.984 3.133 1 89.25 243 TRP A N 1
ATOM 1819 C CA . TRP A 1 243 ? 41.125 25.234 3.605 1 89.25 243 TRP A CA 1
ATOM 1820 C C . TRP A 1 243 ? 40.031 26.125 4.219 1 89.25 243 TRP A C 1
ATOM 1822 O O . TRP A 1 243 ? 40.25 26.75 5.258 1 89.25 243 TRP A O 1
ATOM 1832 N N . LEU A 1 244 ? 39 26.234 3.447 1 89.06 244 LEU A N 1
ATOM 1833 C CA . LEU A 1 244 ? 37.875 27.047 3.945 1 89.06 244 LEU A CA 1
ATOM 1834 C C . LEU A 1 244 ? 37.406 26.531 5.297 1 89.06 244 LEU A C 1
ATOM 1836 O O . LEU A 1 244 ? 37.062 27.328 6.18 1 89.06 244 LEU A O 1
ATOM 1840 N N . LEU A 1 245 ? 37.406 25.25 5.617 1 90.88 245 LEU A N 1
ATOM 1841 C CA . LEU A 1 245 ? 37 24.641 6.879 1 90.88 245 LEU A CA 1
ATOM 1842 C C . LEU A 1 245 ? 37.906 25.078 8.023 1 90.88 245 LEU A C 1
ATOM 1844 O O . LEU A 1 245 ? 37.406 25.375 9.117 1 90.88 245 LEU A O 1
ATOM 1848 N N . VAL A 1 246 ? 39.188 25.203 7.668 1 92.31 246 VAL A N 1
ATOM 1849 C CA . VAL A 1 246 ? 40.156 25.609 8.68 1 92.31 246 VAL A CA 1
ATOM 1850 C C . VAL A 1 246 ? 39.875 27.047 9.125 1 92.31 246 VAL A C 1
ATOM 1852 O O . VAL A 1 246 ? 39.906 27.344 10.32 1 92.31 246 VAL A O 1
ATOM 1855 N N . ILE A 1 247 ? 39.562 27.781 8.195 1 91.88 247 ILE A N 1
ATOM 1856 C CA . ILE A 1 247 ? 39.281 29.188 8.484 1 91.88 247 ILE A CA 1
ATOM 1857 C C . ILE A 1 247 ? 38.062 29.297 9.367 1 91.88 247 ILE A C 1
ATOM 1859 O O . ILE A 1 247 ? 38 30.094 10.305 1 91.88 247 ILE A O 1
ATOM 1863 N N . ILE A 1 248 ? 37.125 28.5 9.016 1 90.56 248 ILE A N 1
ATOM 1864 C CA . ILE A 1 248 ? 35.844 28.562 9.75 1 90.56 248 ILE A CA 1
ATOM 1865 C C . ILE A 1 248 ? 36.062 28.094 11.188 1 90.56 248 ILE A C 1
ATOM 1867 O O . ILE A 1 248 ? 35.562 28.703 12.125 1 90.56 248 ILE A O 1
ATOM 1871 N N . VAL A 1 249 ? 36.812 27.109 11.477 1 92.56 249 VAL A N 1
ATOM 1872 C CA . VAL A 1 249 ? 37.094 26.594 12.812 1 92.56 249 VAL A CA 1
ATOM 1873 C C . VAL A 1 249 ? 37.875 27.625 13.617 1 92.56 249 VAL A C 1
ATOM 1875 O O . VAL A 1 249 ? 37.594 27.859 14.797 1 92.56 249 VAL A O 1
ATOM 1878 N N . VAL A 1 250 ? 38.75 28.328 12.945 1 92.88 250 VAL A N 1
ATOM 1879 C CA . VAL A 1 250 ? 39.531 29.359 13.602 1 92.88 250 VAL A CA 1
ATOM 1880 C C . VAL A 1 250 ? 38.625 30.5 14.031 1 92.88 250 VAL A C 1
ATOM 1882 O O . VAL A 1 250 ? 38.781 31.062 15.125 1 92.88 250 VAL A O 1
ATOM 1885 N N . THR A 1 251 ? 37.938 30.797 13.023 1 89.19 251 THR A N 1
ATOM 1886 C CA . THR A 1 251 ? 36.969 31.875 13.328 1 89.19 251 THR A CA 1
ATOM 1887 C C . THR A 1 251 ? 36.156 31.516 14.562 1 89.19 251 THR A C 1
ATOM 1889 O O . THR A 1 251 ? 35.938 32.344 15.438 1 89.19 251 THR A O 1
ATOM 1892 N N . LEU A 1 252 ? 35.5 30.234 14.883 1 91.81 252 LEU A N 1
ATOM 1893 C CA . LEU A 1 252 ? 34.688 29.781 16 1 91.81 252 LEU A CA 1
ATOM 1894 C C . LEU A 1 252 ? 35.469 29.812 17.297 1 91.81 252 LEU A C 1
ATOM 1896 O O . LEU A 1 252 ? 34.938 30.188 18.344 1 91.81 252 LEU A O 1
ATOM 1900 N N . VAL A 1 253 ? 37.031 29.594 17.062 1 90.31 253 VAL A N 1
ATOM 1901 C CA . VAL A 1 253 ? 37.875 29.594 18.234 1 90.31 253 VAL A CA 1
ATOM 1902 C C . VAL A 1 253 ? 38.094 31.031 18.719 1 90.31 253 VAL A C 1
ATOM 1904 O O . VAL A 1 253 ? 38.031 31.297 19.922 1 90.31 253 VAL A O 1
ATOM 1907 N N . PHE A 1 254 ? 38.125 31.938 17.844 1 90.62 254 PHE A N 1
ATOM 1908 C CA . PHE A 1 254 ? 38.344 33.344 18.188 1 90.62 254 PHE A CA 1
ATOM 1909 C C . PHE A 1 254 ? 37.094 33.938 18.828 1 90.62 254 PHE A C 1
ATOM 1911 O O . PHE A 1 254 ? 37.188 34.781 19.719 1 90.62 254 PHE A O 1
ATOM 1918 N N . PHE A 1 255 ? 35.844 33.625 18.312 1 87.56 255 PHE A N 1
ATOM 1919 C CA . PHE A 1 255 ? 34.625 34.094 18.922 1 87.56 255 PHE A CA 1
ATOM 1920 C C . PHE A 1 255 ? 34.531 33.625 20.375 1 87.56 255 PHE A C 1
ATOM 1922 O O . PHE A 1 255 ? 34.219 34.406 21.266 1 87.56 255 PHE A O 1
ATOM 1929 N N . VAL A 1 256 ? 34.938 32.344 20.688 1 88.88 256 VAL A N 1
ATOM 1930 C CA . VAL A 1 256 ? 34.875 31.781 22.031 1 88.88 256 VAL A CA 1
ATOM 1931 C C . VAL A 1 256 ? 35.875 32.5 22.953 1 88.88 256 VAL A C 1
ATOM 1933 O O . VAL A 1 256 ? 35.531 32.812 24.094 1 88.88 256 VAL A O 1
ATOM 1936 N N . ILE A 1 257 ? 36.906 32.75 22.5 1 90.56 257 ILE A N 1
ATOM 1937 C CA . ILE A 1 257 ? 37.906 33.438 23.297 1 90.56 257 ILE A CA 1
ATOM 1938 C C . ILE A 1 257 ? 37.406 34.844 23.641 1 90.56 257 ILE A C 1
ATOM 1940 O O . ILE A 1 257 ? 37.625 35.344 24.75 1 90.56 257 ILE A O 1
ATOM 1944 N N . GLY A 1 258 ? 36.906 35.406 22.594 1 87.56 258 GLY A N 1
ATOM 1945 C CA . GLY A 1 258 ? 36.375 36.75 22.797 1 87.56 258 GLY A CA 1
ATOM 1946 C C . GLY A 1 258 ? 35.344 36.844 23.891 1 87.56 258 GLY A C 1
ATOM 1947 O O . GLY A 1 258 ? 35.25 37.875 24.594 1 87.56 258 GLY A O 1
ATOM 1948 N N . THR A 1 259 ? 34.406 35.906 24.203 1 88.19 259 THR A N 1
ATOM 1949 C CA . THR A 1 259 ? 33.344 35.906 25.219 1 88.19 259 THR A CA 1
ATOM 1950 C C . THR A 1 259 ? 33.969 35.906 26.609 1 88.19 259 THR A C 1
ATOM 1952 O O . THR A 1 259 ? 33.344 36.344 27.578 1 88.19 259 THR A O 1
ATOM 1955 N N . PHE A 1 260 ? 35.375 35.5 26.688 1 87.56 260 PHE A N 1
ATOM 1956 C CA . PHE A 1 260 ? 36.031 35.469 27.984 1 87.56 260 PHE A CA 1
ATOM 1957 C C . PHE A 1 260 ? 36.875 36.719 28.188 1 87.56 260 PHE A C 1
ATOM 1959 O O . PHE A 1 260 ? 37.031 37.156 29.328 1 87.56 260 PHE A O 1
ATOM 1966 N N . THR A 1 261 ? 37.25 37.219 27.219 1 89.25 261 THR A N 1
ATOM 1967 C CA . THR A 1 261 ? 38.281 38.25 27.359 1 89.25 261 THR A CA 1
ATOM 1968 C C . THR A 1 261 ? 37.625 39.625 27.234 1 89.25 261 THR A C 1
ATOM 1970 O O . THR A 1 261 ? 38.156 40.594 27.781 1 89.25 261 THR A O 1
ATOM 1973 N N . THR A 1 262 ? 36.625 39.844 26.375 1 82.69 262 THR A N 1
ATOM 1974 C CA . THR A 1 262 ? 36.031 41.188 26.156 1 82.69 262 THR A CA 1
ATOM 1975 C C . THR A 1 262 ? 35.312 41.656 27.406 1 82.69 262 THR A C 1
ATOM 1977 O O . THR A 1 262 ? 34.625 40.906 28.078 1 82.69 262 THR A O 1
ATOM 1980 N N . ALA A 1 263 ? 35.594 42.969 27.844 1 81.94 263 ALA A N 1
ATOM 1981 C CA . ALA A 1 263 ? 34.938 43.625 28.984 1 81.94 263 ALA A CA 1
ATOM 1982 C C . ALA A 1 263 ? 33.469 43.906 28.688 1 81.94 263 ALA A C 1
ATOM 1984 O O . ALA A 1 263 ? 33.094 44.125 27.531 1 81.94 263 ALA A O 1
ATOM 1985 N N . PRO A 1 264 ? 32.625 43.75 29.734 1 82.56 264 PRO A N 1
ATOM 1986 C CA . PRO A 1 264 ? 31.203 44.031 29.547 1 82.56 264 PRO A CA 1
ATOM 1987 C C . PRO A 1 264 ? 30.953 45.438 28.984 1 82.56 264 PRO A C 1
ATOM 1989 O O . PRO A 1 264 ? 31.594 46.375 29.422 1 82.56 264 PRO A O 1
ATOM 1992 N N . ASN A 1 265 ? 30.375 45.5 27.906 1 79.25 265 ASN A N 1
ATOM 1993 C CA . ASN A 1 265 ? 30.031 46.75 27.25 1 79.25 265 ASN A CA 1
ATOM 1994 C C . ASN A 1 265 ? 28.531 46.875 27.016 1 79.25 265 ASN A C 1
ATOM 1996 O O . ASN A 1 265 ? 27.953 46.125 26.219 1 79.25 265 ASN A O 1
ATOM 2000 N N . PRO A 1 266 ? 27.812 47.875 27.781 1 78.38 266 PRO A N 1
ATOM 2001 C CA . PRO A 1 266 ? 26.359 48.062 27.656 1 78.38 266 PRO A CA 1
ATOM 2002 C C . PRO A 1 266 ? 25.938 48.5 26.25 1 78.38 266 PRO A C 1
ATOM 2004 O O . PRO A 1 266 ? 24.797 48.281 25.844 1 78.38 266 PRO A O 1
ATOM 2007 N N . ALA A 1 267 ? 26.906 49.094 25.516 1 71.56 267 ALA A N 1
ATOM 2008 C CA . ALA A 1 267 ? 26.547 49.594 24.188 1 71.56 267 ALA A CA 1
ATOM 2009 C C . ALA A 1 267 ? 26.219 48.438 23.234 1 71.56 267 ALA A C 1
ATOM 2011 O O . ALA A 1 267 ? 25.391 48.594 22.328 1 71.56 267 ALA A O 1
ATOM 2012 N N . ILE A 1 268 ? 26.844 47.469 23.562 1 74.12 268 ILE A N 1
ATOM 2013 C CA . ILE A 1 268 ? 26.625 46.312 22.703 1 74.12 268 ILE A CA 1
ATOM 2014 C C . ILE A 1 268 ? 25.844 45.219 23.453 1 74.12 268 ILE A C 1
ATOM 2016 O O . ILE A 1 268 ? 25.672 44.125 22.969 1 74.12 268 ILE A O 1
ATOM 2020 N N . ALA A 1 269 ? 25.266 45.531 24.438 1 80.88 269 ALA A N 1
ATOM 2021 C CA . ALA A 1 269 ? 24.438 44.688 25.297 1 80.88 269 ALA A CA 1
ATOM 2022 C C . ALA A 1 269 ? 25.188 43.438 25.719 1 80.88 269 ALA A C 1
ATOM 2024 O O . ALA A 1 269 ? 24.594 42.375 25.844 1 80.88 269 ALA A O 1
ATOM 2025 N N . PHE A 1 270 ? 26.594 43.688 25.828 1 87.12 270 PHE A N 1
ATOM 2026 C CA . PHE A 1 270 ? 27.453 42.594 26.234 1 87.12 270 PHE A CA 1
ATOM 2027 C C . PHE A 1 270 ? 27.703 42.625 27.734 1 87.12 270 PHE A C 1
ATOM 2029 O O . PHE A 1 270 ? 28.266 43.562 28.25 1 87.12 270 PHE A O 1
ATOM 2036 N N . THR A 1 271 ? 27.172 41.656 28.391 1 86.69 271 THR A N 1
ATOM 2037 C CA . THR A 1 271 ? 27.266 41.656 29.844 1 86.69 271 THR A CA 1
ATOM 2038 C C . THR A 1 271 ? 28.344 40.688 30.312 1 86.69 271 THR A C 1
ATOM 2040 O O . THR A 1 271 ? 28.75 40.719 31.469 1 86.69 271 THR A O 1
ATOM 2043 N N . GLY A 1 272 ? 29.078 40 29.453 1 83.75 272 GLY A N 1
ATOM 2044 C CA . GLY A 1 272 ? 29.938 38.906 29.906 1 83.75 272 GLY A CA 1
ATOM 2045 C C . GLY A 1 272 ? 29.156 37.719 30.438 1 83.75 272 GLY A C 1
ATOM 2046 O O . GLY A 1 272 ? 27.938 37.688 30.344 1 83.75 272 GLY A O 1
ATOM 2047 N N . TYR A 1 273 ? 29.844 36.719 30.828 1 88.44 273 TYR A N 1
ATOM 2048 C CA . TYR A 1 273 ? 29.156 35.531 31.344 1 88.44 273 TYR A CA 1
ATOM 2049 C C . TYR A 1 273 ? 28.406 35.875 32.625 1 88.44 273 TYR A C 1
ATOM 2051 O O . TYR A 1 273 ? 29.031 36.219 33.656 1 88.44 273 TYR A O 1
ATOM 2059 N N . SER A 1 274 ? 27.219 35.875 32.594 1 88.56 274 SER A N 1
ATOM 2060 C CA . SER A 1 274 ? 26.391 36.219 33.75 1 88.56 274 SER A CA 1
ATOM 2061 C C . SER A 1 274 ? 25.188 35.281 33.844 1 88.56 274 SER A C 1
ATOM 2063 O O . SER A 1 274 ? 24.5 35.031 32.875 1 88.56 274 SER A O 1
ATOM 2065 N N . ALA A 1 275 ? 24.906 34.906 34.844 1 87.75 275 ALA A N 1
ATOM 2066 C CA . ALA A 1 275 ? 23.766 34.031 35.125 1 87.75 275 ALA A CA 1
ATOM 2067 C C . ALA A 1 275 ? 22.453 34.781 34.938 1 87.75 275 ALA A C 1
ATOM 2069 O O . ALA A 1 275 ? 21.453 34.188 34.531 1 87.75 275 ALA A O 1
ATOM 2070 N N . LYS A 1 276 ? 22.609 36.031 35.312 1 87.5 276 LYS A N 1
ATOM 2071 C CA . LYS A 1 276 ? 21.406 36.844 35.188 1 87.5 276 LYS A CA 1
ATOM 2072 C C . LYS A 1 276 ? 21 36.969 33.719 1 87.5 276 LYS A C 1
ATOM 2074 O O . LYS A 1 276 ? 19.812 36.812 33.375 1 87.5 276 LYS A O 1
ATOM 2079 N N . THR A 1 277 ? 21.906 37.188 33.031 1 87.69 277 THR A N 1
ATOM 2080 C CA . THR A 1 277 ? 21.641 37.312 31.609 1 87.69 277 THR A CA 1
ATOM 2081 C C . THR A 1 277 ? 21.141 36 31.031 1 87.69 277 THR A C 1
ATOM 2083 O O . THR A 1 277 ? 20.219 35.969 30.203 1 87.69 277 THR A O 1
ATOM 2086 N N . PHE A 1 278 ? 21.672 35.031 31.5 1 91 278 PHE A N 1
ATOM 2087 C CA . PHE A 1 278 ? 21.281 33.688 31.047 1 91 278 PHE A CA 1
ATOM 2088 C C . PHE A 1 278 ? 19.844 33.406 31.438 1 91 278 PHE A C 1
ATOM 2090 O O . PHE A 1 278 ? 19.078 32.844 30.641 1 91 278 PHE A O 1
ATOM 2097 N N . SER A 1 279 ? 19.453 33.719 32.594 1 90.81 279 SER A N 1
ATOM 2098 C CA . SER A 1 279 ? 18.094 33.469 33.094 1 90.81 279 SER A CA 1
ATOM 2099 C C . SER A 1 279 ? 17.094 34.344 32.344 1 90.81 279 SER A C 1
ATOM 2101 O O . SER A 1 279 ? 15.984 33.906 32.031 1 90.81 279 SER A O 1
ATOM 2103 N N . LYS A 1 280 ? 17.531 35.531 31.969 1 87.94 280 LYS A N 1
ATOM 2104 C CA . LYS A 1 280 ? 16.641 36.406 31.25 1 87.94 280 LYS A CA 1
ATOM 2105 C C . LYS A 1 280 ? 16.406 35.938 29.812 1 87.94 280 LYS A C 1
ATOM 2107 O O . LYS A 1 280 ? 15.32 36.125 29.266 1 87.94 280 LYS A O 1
ATOM 2112 N N . ASN A 1 281 ? 17.5 35.375 29.359 1 91.44 281 ASN A N 1
ATOM 2113 C CA . ASN A 1 281 ? 17.438 34.938 27.984 1 91.44 281 ASN A CA 1
ATOM 2114 C C . ASN A 1 281 ? 16.938 33.469 27.875 1 91.44 281 ASN A C 1
ATOM 2116 O O . ASN A 1 281 ? 16.891 32.906 26.781 1 91.44 281 ASN A O 1
ATOM 2120 N N . TRP A 1 282 ? 16.453 32.906 28.859 1 90.38 282 TRP A N 1
ATOM 2121 C CA . TRP A 1 282 ? 16.078 31.484 28.859 1 90.38 282 TRP A CA 1
ATOM 2122 C C . TRP A 1 282 ? 14.742 31.281 28.172 1 90.38 282 TRP A C 1
ATOM 2124 O O . TRP A 1 282 ? 14.586 30.359 27.359 1 90.38 282 TRP A O 1
ATOM 2134 N N . HIS A 1 283 ? 13.836 32.281 28.422 1 89.88 283 HIS A N 1
ATOM 2135 C CA . HIS A 1 283 ? 12.484 32.125 27.906 1 89.88 283 HIS A CA 1
ATOM 2136 C C . HIS A 1 283 ? 12.32 32.875 26.578 1 89.88 283 HIS A C 1
ATOM 2138 O O . HIS A 1 283 ? 13.102 33.75 26.266 1 89.88 283 HIS A O 1
ATOM 2144 N N . ALA A 1 284 ? 11.453 32.406 25.906 1 87 284 ALA A N 1
ATOM 2145 C CA . ALA A 1 284 ? 11.195 32.969 24.578 1 87 284 ALA A CA 1
ATOM 2146 C C . ALA A 1 284 ? 10.523 34.344 24.703 1 87 284 ALA A C 1
ATOM 2148 O O . ALA A 1 284 ? 9.727 34.562 25.609 1 87 284 ALA A O 1
ATOM 2149 N N . GLN A 1 285 ? 10.961 35.406 23.953 1 87 285 GLN A N 1
ATOM 2150 C CA . GLN A 1 285 ? 10.305 36.688 23.734 1 87 285 GLN A CA 1
ATOM 2151 C C . GLN A 1 285 ? 10.25 37 22.25 1 87 285 GLN A C 1
ATOM 2153 O O . GLN A 1 285 ? 11.18 37.625 21.703 1 87 285 GLN A O 1
ATOM 2158 N N . TYR A 1 286 ? 9.273 36.531 21.75 1 85.06 286 TYR A N 1
ATOM 2159 C CA . TYR A 1 286 ? 9.164 36.656 20.312 1 85.06 286 TYR A CA 1
ATOM 2160 C C . TYR A 1 286 ? 8.836 38.094 19.922 1 85.06 286 TYR A C 1
ATOM 2162 O O . TYR A 1 286 ? 8.008 38.75 20.562 1 85.06 286 TYR A O 1
ATOM 2170 N N . GLU A 1 287 ? 9.477 38.625 19.047 1 79.06 287 GLU A N 1
ATOM 2171 C CA . GLU A 1 287 ? 9.109 39.938 18.453 1 79.06 287 GLU A CA 1
ATOM 2172 C C . GLU A 1 287 ? 7.801 39.812 17.688 1 79.06 287 GLU A C 1
ATOM 2174 O O . GLU A 1 287 ? 7.305 38.719 17.438 1 79.06 287 GLU A O 1
ATOM 2179 N N . SER A 1 288 ? 7.43 41.031 17.5 1 72.88 288 SER A N 1
ATOM 2180 C CA . SER A 1 288 ? 6.117 41.094 16.844 1 72.88 288 SER A CA 1
ATOM 2181 C C . SER A 1 288 ? 6.113 40.312 15.539 1 72.88 288 SER A C 1
ATOM 2183 O O . SER A 1 288 ? 6.922 40.594 14.648 1 72.88 288 SER A O 1
ATOM 2185 N N . GLY A 1 289 ? 5.305 39.188 15.398 1 67.75 289 GLY A N 1
ATOM 2186 C CA . GLY A 1 289 ? 5.043 38.438 14.18 1 67.75 289 GLY A CA 1
ATOM 2187 C C . GLY A 1 289 ? 5.812 37.125 14.102 1 67.75 289 GLY A C 1
ATOM 2188 O O . GLY A 1 289 ? 5.559 36.312 13.219 1 67.75 289 GLY A O 1
ATOM 2189 N N . GLU A 1 290 ? 6.973 37.062 15.133 1 79.81 290 GLU A N 1
ATOM 2190 C CA . GLU A 1 290 ? 7.773 35.844 15.031 1 79.81 290 GLU A CA 1
ATOM 2191 C C . GLU A 1 290 ? 7.285 34.781 16.016 1 79.81 290 GLU A C 1
ATOM 2193 O O . GLU A 1 290 ? 6.766 35.125 17.078 1 79.81 290 GLU A O 1
ATOM 2198 N N . SER A 1 291 ? 7 33.531 15.43 1 84 291 SER A N 1
ATOM 2199 C CA . SER A 1 291 ? 6.625 32.375 16.266 1 84 291 SER A CA 1
ATOM 2200 C C . SER A 1 291 ? 7.727 31.328 16.281 1 84 291 SER A C 1
ATOM 2202 O O . SER A 1 291 ? 8.734 31.469 15.578 1 84 291 SER A O 1
ATOM 2204 N N . LEU A 1 292 ? 7.73 30.516 17.188 1 86.12 292 LEU A N 1
ATOM 2205 C CA . LEU A 1 292 ? 8.688 29.422 17.281 1 86.12 292 LEU A CA 1
ATOM 2206 C C . LEU A 1 292 ? 8.844 28.719 15.938 1 86.12 292 LEU A C 1
ATOM 2208 O O . LEU A 1 292 ? 9.969 28.391 15.531 1 86.12 292 LEU A O 1
ATOM 2212 N N . LEU A 1 293 ? 7.727 28.625 15.227 1 84.5 293 LEU A N 1
ATOM 2213 C CA . LEU A 1 293 ? 7.727 27.906 13.953 1 84.5 293 LEU A CA 1
ATOM 2214 C C . LEU A 1 293 ? 8.43 28.719 12.875 1 84.5 293 LEU A C 1
ATOM 2216 O O . LEU A 1 293 ? 9.117 28.156 12.016 1 84.5 293 LEU A O 1
ATOM 2220 N N . THR A 1 294 ? 8.312 30 13.078 1 83.12 294 THR A N 1
ATOM 2221 C CA . THR A 1 294 ? 8.969 30.844 12.086 1 83.12 294 THR A CA 1
ATOM 2222 C C . THR A 1 294 ? 10.477 30.875 12.312 1 83.12 294 THR A C 1
ATOM 2224 O O . THR A 1 294 ? 11.258 30.828 11.359 1 83.12 294 THR A O 1
ATOM 2227 N N . VAL A 1 295 ? 10.883 30.906 13.617 1 88.88 295 VAL A N 1
ATOM 2228 C CA . VAL A 1 295 ? 12.305 30.891 13.945 1 88.88 295 VAL A CA 1
ATOM 2229 C C . VAL A 1 295 ? 12.914 29.547 13.578 1 88.88 295 VAL A C 1
ATOM 2231 O O . VAL A 1 295 ? 14.039 29.484 13.078 1 88.88 295 VAL A O 1
ATOM 2234 N N . PHE A 1 296 ? 12.023 28.547 13.664 1 89.94 296 PHE A N 1
ATOM 2235 C CA . PHE A 1 296 ? 12.461 27.203 13.312 1 89.94 296 PHE A CA 1
ATOM 2236 C C . PHE A 1 296 ? 12.68 27.078 11.805 1 89.94 296 PHE A C 1
ATOM 2238 O O . PHE A 1 296 ? 13.648 26.469 11.359 1 89.94 296 PHE A O 1
ATOM 2245 N N . SER A 1 297 ? 12 27.688 11.125 1 87.12 297 SER A N 1
ATOM 2246 C CA . SER A 1 297 ? 12.094 27.609 9.672 1 87.12 297 SER A CA 1
ATOM 2247 C C . SER A 1 297 ? 13.352 28.312 9.172 1 87.12 297 SER A C 1
ATOM 2249 O O . SER A 1 297 ? 13.914 27.938 8.148 1 87.12 297 SER A O 1
ATOM 2251 N N . VAL A 1 298 ? 13.688 29.312 9.844 1 85.44 298 VAL A N 1
ATOM 2252 C CA . VAL A 1 298 ? 14.875 30.062 9.453 1 85.44 298 VAL A CA 1
ATOM 2253 C C . VAL A 1 298 ? 16.125 29.266 9.812 1 85.44 298 VAL A C 1
ATOM 2255 O O . VAL A 1 298 ? 17.141 29.344 9.117 1 85.44 298 VAL A O 1
ATOM 2258 N N . PHE A 1 299 ? 15.969 28.438 10.75 1 89.12 299 PHE A N 1
ATOM 2259 C CA . PHE A 1 299 ? 17.125 27.703 11.219 1 89.12 299 PHE A CA 1
ATOM 2260 C C . PHE A 1 299 ? 17.344 26.438 10.398 1 89.12 299 PHE A C 1
ATOM 2262 O O . PHE A 1 299 ? 18.484 26 10.219 1 89.12 299 PHE A O 1
ATOM 2269 N N . PHE A 1 300 ? 16.438 25.891 9.922 1 86.25 300 PHE A N 1
ATOM 2270 C CA . PHE A 1 300 ? 16.438 24.516 9.422 1 86.25 300 PHE A CA 1
ATOM 2271 C C . PHE A 1 300 ? 17.391 24.391 8.227 1 86.25 300 PHE A C 1
ATOM 2273 O O . PHE A 1 300 ? 17.953 23.312 8 1 86.25 300 PHE A O 1
ATOM 2280 N N . PRO A 1 301 ? 17.625 25.328 7.359 1 83.25 301 PRO A N 1
ATOM 2281 C CA . PRO A 1 301 ? 18.562 25.203 6.246 1 83.25 301 PRO A CA 1
ATOM 2282 C C . PRO A 1 301 ? 19.969 24.828 6.703 1 83.25 301 PRO A C 1
ATOM 2284 O O . PRO A 1 301 ? 20.766 24.312 5.914 1 83.25 301 PRO A O 1
ATOM 2287 N N . ALA A 1 302 ? 20.156 25.031 8.062 1 84.75 302 ALA A N 1
ATOM 2288 C CA . ALA A 1 302 ? 21.469 24.703 8.602 1 84.75 302 ALA A CA 1
ATOM 2289 C C . ALA A 1 302 ? 21.688 23.188 8.633 1 84.75 302 ALA A C 1
ATOM 2291 O O . ALA A 1 302 ? 22.828 22.719 8.539 1 84.75 302 ALA A O 1
ATOM 2292 N N . MET A 1 303 ? 20.656 22.5 8.602 1 84 303 MET A N 1
ATOM 2293 C CA . MET A 1 303 ? 20.766 21.062 8.758 1 84 303 MET A CA 1
ATOM 2294 C C . MET A 1 303 ? 20.609 20.359 7.414 1 84 303 MET A C 1
ATOM 2296 O O . MET A 1 303 ? 20.625 19.125 7.348 1 84 303 MET A O 1
ATOM 2300 N N . THR A 1 304 ? 20.453 21 6.406 1 78.19 304 THR A N 1
ATOM 2301 C CA . THR A 1 304 ? 20.188 20.391 5.105 1 78.19 304 THR A CA 1
ATOM 2302 C C . THR A 1 304 ? 21.484 19.984 4.414 1 78.19 304 THR A C 1
ATOM 2304 O O . THR A 1 304 ? 21.453 19.266 3.42 1 78.19 304 THR A O 1
ATOM 2307 N N . GLY A 1 305 ? 22.656 20.219 4.883 1 81.19 305 GLY A N 1
ATOM 2308 C CA . GLY A 1 305 ? 23.938 19.938 4.262 1 81.19 305 GLY A CA 1
ATOM 2309 C C . GLY A 1 305 ? 24.344 18.484 4.379 1 81.19 305 GLY A C 1
ATOM 2310 O O . GLY A 1 305 ? 25.359 18.062 3.811 1 81.19 305 GLY A O 1
ATOM 2311 N N . MET A 1 306 ? 23.516 17.672 4.934 1 81.19 306 MET A N 1
ATOM 2312 C CA . MET A 1 306 ? 23.875 16.281 5.156 1 81.19 306 MET A CA 1
ATOM 2313 C C . MET A 1 306 ? 23.891 15.5 3.844 1 81.19 306 MET A C 1
ATOM 2315 O O . MET A 1 306 ? 24.578 14.477 3.73 1 81.19 306 MET A O 1
ATOM 2319 N N . MET A 1 307 ? 23.281 15.992 2.975 1 78.56 307 MET A N 1
ATOM 2320 C CA . MET A 1 307 ? 23.109 15.25 1.724 1 78.56 307 MET A CA 1
ATOM 2321 C C . MET A 1 307 ? 24.25 15.555 0.76 1 78.56 307 MET A C 1
ATOM 2323 O O . MET A 1 307 ? 24.375 14.922 -0.29 1 78.56 307 MET A O 1
ATOM 2327 N N . ALA A 1 308 ? 25.062 16.5 1.014 1 81.44 308 ALA A N 1
ATOM 2328 C CA . ALA A 1 308 ? 26.188 16.875 0.146 1 81.44 308 ALA A CA 1
ATOM 2329 C C . ALA A 1 308 ? 27.172 15.727 -0.023 1 81.44 308 ALA A C 1
ATOM 2331 O O . ALA A 1 308 ? 27.719 15.531 -1.107 1 81.44 308 ALA A O 1
ATOM 2332 N N . GLY A 1 309 ? 27.297 14.898 1.071 1 80.88 309 GLY A N 1
ATOM 2333 C CA . GLY A 1 309 ? 28.203 13.766 0.985 1 80.88 309 GLY A CA 1
ATOM 2334 C C . GLY A 1 309 ? 27.688 12.656 0.081 1 80.88 309 GLY A C 1
ATOM 2335 O O . GLY A 1 309 ? 28.453 12.047 -0.657 1 80.88 309 GLY A O 1
ATOM 2336 N N . ALA A 1 310 ? 26.484 12.414 0.034 1 82.81 310 ALA A N 1
ATOM 2337 C CA . ALA A 1 310 ? 25.875 11.359 -0.766 1 82.81 310 ALA A CA 1
ATOM 2338 C C . ALA A 1 310 ? 25.922 11.703 -2.252 1 82.81 310 ALA A C 1
ATOM 2340 O O . ALA A 1 310 ? 25.953 10.812 -3.102 1 82.81 310 ALA A O 1
ATOM 2341 N N . SER A 1 311 ? 25.922 13.016 -2.494 1 79.12 311 SER A N 1
ATOM 2342 C CA . SER A 1 311 ? 25.922 13.438 -3.891 1 79.12 311 SER A CA 1
ATOM 2343 C C . SER A 1 311 ? 27.281 13.172 -4.551 1 79.12 311 SER A C 1
ATOM 2345 O O . SER A 1 311 ? 27.391 13.211 -5.777 1 79.12 311 SER A O 1
ATOM 2347 N N . MET A 1 312 ? 28.297 12.82 -3.73 1 80.5 312 MET A N 1
ATOM 2348 C CA . MET A 1 312 ? 29.625 12.484 -4.242 1 80.5 312 MET A CA 1
ATOM 2349 C C . MET A 1 312 ? 29.797 10.977 -4.387 1 80.5 312 MET A C 1
ATOM 2351 O O . MET A 1 312 ? 30.922 10.484 -4.496 1 80.5 312 MET A O 1
ATOM 2355 N N . SER A 1 313 ? 28.766 10.25 -4.418 1 82.12 313 SER A N 1
ATOM 2356 C CA . SER A 1 313 ? 28.812 8.789 -4.391 1 82.12 313 SER A CA 1
ATOM 2357 C C . SER A 1 313 ? 29.562 8.242 -5.594 1 82.12 313 SER A C 1
ATOM 2359 O O . SER A 1 313 ? 30.25 7.219 -5.492 1 82.12 313 SER A O 1
ATOM 2361 N N . GLY A 1 314 ? 29.484 8.977 -6.734 1 77.19 314 GLY A N 1
ATOM 2362 C CA . GLY A 1 314 ? 30.172 8.5 -7.926 1 77.19 314 GLY A CA 1
ATOM 2363 C C . GLY A 1 314 ? 31.688 8.641 -7.836 1 77.19 314 GLY A C 1
ATOM 2364 O O . GLY A 1 314 ? 32.406 7.93 -8.531 1 77.19 314 GLY A O 1
ATOM 2365 N N . ASP A 1 315 ? 32.219 9.328 -6.82 1 80.81 315 ASP A N 1
ATOM 2366 C CA . ASP A 1 315 ? 33.625 9.633 -6.754 1 80.81 315 ASP A CA 1
ATOM 2367 C C . ASP A 1 315 ? 34.25 9.031 -5.496 1 80.81 315 ASP A C 1
ATOM 2369 O O . ASP A 1 315 ? 35.469 9.188 -5.262 1 80.81 315 ASP A O 1
ATOM 2373 N N . LEU A 1 316 ? 33.406 8.328 -4.855 1 83.38 316 LEU A N 1
ATOM 2374 C CA . LEU A 1 316 ? 33.906 7.766 -3.605 1 83.38 316 LEU A CA 1
ATOM 2375 C C . LEU A 1 316 ? 34.531 6.383 -3.83 1 83.38 316 LEU A C 1
ATOM 2377 O O . LEU A 1 316 ? 34.031 5.617 -4.66 1 83.38 316 LEU A O 1
ATOM 2381 N N . LYS A 1 317 ? 35.594 6.066 -3.082 1 83.44 317 LYS A N 1
ATOM 2382 C CA . LYS A 1 317 ? 36.219 4.758 -3.164 1 83.44 317 LYS A CA 1
ATOM 2383 C C . LYS A 1 317 ? 35.281 3.648 -2.699 1 83.44 317 LYS A C 1
ATOM 2385 O O . LYS A 1 317 ? 35.156 2.627 -3.373 1 83.44 317 LYS A O 1
ATOM 2390 N N . ASN A 1 318 ? 34.75 3.793 -1.526 1 83.38 318 ASN A N 1
ATOM 2391 C CA . ASN A 1 318 ? 33.781 2.85 -0.952 1 83.38 318 ASN A CA 1
ATOM 2392 C C . ASN A 1 318 ? 32.562 3.561 -0.406 1 83.38 318 ASN A C 1
ATOM 2394 O O . ASN A 1 318 ? 32.438 3.789 0.801 1 83.38 318 ASN A O 1
ATOM 2398 N N . PRO A 1 319 ? 31.703 3.807 -1.359 1 85.06 319 PRO A N 1
ATOM 2399 C CA . PRO A 1 319 ? 30.531 4.562 -0.947 1 85.06 319 PRO A CA 1
ATOM 2400 C C . PRO A 1 319 ? 29.734 3.865 0.16 1 85.06 319 PRO A C 1
ATOM 2402 O O . PRO A 1 319 ? 29.109 4.531 0.99 1 85.06 319 PRO A O 1
ATOM 2405 N N . GLN A 1 320 ? 29.875 2.559 0.323 1 85.12 320 GLN A N 1
ATOM 2406 C CA . GLN A 1 320 ? 29.078 1.807 1.294 1 85.12 320 GLN A CA 1
ATOM 2407 C C . GLN A 1 320 ? 29.578 2.051 2.715 1 85.12 320 GLN A C 1
ATOM 2409 O O . GLN A 1 320 ? 28.812 1.941 3.674 1 85.12 320 GLN A O 1
ATOM 2414 N N . VAL A 1 321 ? 30.844 2.408 2.723 1 87.38 321 VAL A N 1
ATOM 2415 C CA . VAL A 1 321 ? 31.406 2.633 4.047 1 87.38 321 VAL A CA 1
ATOM 2416 C C . VAL A 1 321 ? 31.609 4.129 4.281 1 87.38 321 VAL A C 1
ATOM 2418 O O . VAL A 1 321 ? 31.375 4.625 5.387 1 87.38 321 VAL A O 1
ATOM 2421 N N . ASN A 1 322 ? 31.891 4.891 3.293 1 90.81 322 ASN A N 1
ATOM 2422 C CA . ASN A 1 322 ? 32.25 6.305 3.404 1 90.81 322 ASN A CA 1
ATOM 2423 C C . ASN A 1 322 ? 31.031 7.164 3.723 1 90.81 322 ASN A C 1
ATOM 2425 O O . ASN A 1 322 ? 31.094 8.047 4.574 1 90.81 322 ASN A O 1
ATOM 2429 N N . ILE A 1 323 ? 29.938 6.875 3.129 1 89.56 323 ILE A N 1
ATOM 2430 C CA . ILE A 1 323 ? 28.766 7.75 3.242 1 89.56 323 ILE A CA 1
ATOM 2431 C C . ILE A 1 323 ? 28.141 7.598 4.625 1 89.56 323 ILE A C 1
ATOM 2433 O O . ILE A 1 323 ? 27.922 8.586 5.324 1 89.56 323 ILE A O 1
ATOM 2437 N N . PRO A 1 324 ? 27.922 6.383 5.145 1 90.94 324 PRO A N 1
ATOM 2438 C CA . PRO A 1 324 ? 27.281 6.254 6.453 1 90.94 324 PRO A CA 1
ATOM 2439 C C . PRO A 1 324 ? 28.125 6.836 7.586 1 90.94 324 PRO A C 1
ATOM 2441 O O . PRO A 1 324 ? 27.625 7.633 8.383 1 90.94 324 PRO A O 1
ATOM 2444 N N . HIS A 1 325 ? 29.406 6.602 7.574 1 93.19 325 HIS A N 1
ATOM 2445 C CA . HIS A 1 325 ? 30.25 7.082 8.656 1 93.19 325 HIS A CA 1
ATOM 2446 C C . HIS A 1 325 ? 30.5 8.586 8.539 1 93.19 325 HIS A C 1
ATOM 2448 O O . HIS A 1 325 ? 30.453 9.305 9.531 1 93.19 325 HIS A O 1
ATOM 2454 N N . GLY A 1 326 ? 30.734 9.008 7.395 1 92.62 326 GLY A N 1
ATOM 2455 C CA . GLY A 1 326 ? 30.969 10.422 7.18 1 92.62 326 GLY A CA 1
ATOM 2456 C C . GLY A 1 326 ? 29.781 11.289 7.52 1 92.62 326 GLY A C 1
ATOM 2457 O O . GLY A 1 326 ? 29.922 12.352 8.125 1 92.62 326 GLY A O 1
ATOM 2458 N N . THR A 1 327 ? 28.578 10.898 7.141 1 91.62 327 THR A N 1
ATOM 2459 C CA . THR A 1 327 ? 27.359 11.664 7.371 1 91.62 327 THR A CA 1
ATOM 2460 C C . THR A 1 327 ? 27.031 11.719 8.859 1 91.62 327 THR A C 1
ATOM 2462 O O . THR A 1 327 ? 26.719 12.781 9.398 1 91.62 327 THR A O 1
ATOM 2465 N N . LEU A 1 328 ? 27.219 10.664 9.594 1 93.81 328 LEU A N 1
ATOM 2466 C CA . LEU A 1 328 ? 26.906 10.602 11.016 1 93.81 328 LEU A CA 1
ATOM 2467 C C . LEU A 1 328 ? 27.875 11.438 11.828 1 93.81 328 LEU A C 1
ATOM 2469 O O . LEU A 1 328 ? 27.484 12.141 12.766 1 93.81 328 LEU A O 1
ATOM 2473 N N . TRP A 1 329 ? 29.062 11.375 11.367 1 94.12 329 TRP A N 1
ATOM 2474 C CA . TRP A 1 329 ? 30.062 12.172 12.055 1 94.12 329 TRP A CA 1
ATOM 2475 C C . TRP A 1 329 ? 29.812 13.664 11.852 1 94.12 329 TRP A C 1
ATOM 2477 O O . TRP A 1 329 ? 29.906 14.453 12.797 1 94.12 329 TRP A O 1
ATOM 2487 N N . SER A 1 330 ? 29.5 14.07 10.695 1 93.06 330 SER A N 1
ATOM 2488 C CA . SER A 1 330 ? 29.266 15.477 10.375 1 93.06 330 SER A CA 1
ATOM 2489 C C . SER A 1 330 ? 28.062 16.016 11.141 1 93.06 330 SER A C 1
ATOM 2491 O O . SER A 1 330 ? 28.109 17.125 11.695 1 93.06 330 SER A O 1
ATOM 2493 N N . ILE A 1 331 ? 26.922 15.32 11.367 1 92.94 331 ILE A N 1
ATOM 2494 C CA . ILE A 1 331 ? 25.703 15.789 12.008 1 92.94 331 ILE A CA 1
ATOM 2495 C C . ILE A 1 331 ? 25.922 15.898 13.516 1 92.94 331 ILE A C 1
ATOM 2497 O O . ILE A 1 331 ? 25.484 16.875 14.141 1 92.94 331 ILE A O 1
ATOM 2501 N N . THR A 1 332 ? 26.719 14.898 14.031 1 93.75 332 THR A N 1
ATOM 2502 C CA . THR A 1 332 ? 26.938 14.891 15.469 1 93.75 332 THR A CA 1
ATOM 2503 C C . THR A 1 332 ? 27.875 16.031 15.875 1 93.75 332 THR A C 1
ATOM 2505 O O . THR A 1 332 ? 27.578 16.766 16.828 1 93.75 332 THR A O 1
ATOM 2508 N N . MET A 1 333 ? 28.828 16.281 15.109 1 93.94 333 MET A N 1
ATOM 2509 C CA . MET A 1 333 ? 29.766 17.359 15.391 1 93.94 333 MET A CA 1
ATOM 2510 C C . MET A 1 333 ? 29.078 18.719 15.234 1 93.94 333 MET A C 1
ATOM 2512 O O . MET A 1 333 ? 29.281 19.609 16.062 1 93.94 333 MET A O 1
ATOM 2516 N N . SER A 1 334 ? 28.297 18.812 14.211 1 93 334 SER A N 1
ATOM 2517 C CA . SER A 1 334 ? 27.641 20.078 13.961 1 93 334 SER A CA 1
ATOM 2518 C C . SER A 1 334 ? 26.609 20.391 15.047 1 93 334 SER A C 1
ATOM 2520 O O . SER A 1 334 ? 26.469 21.547 15.453 1 93 334 SER A O 1
ATOM 2522 N N . THR A 1 335 ? 25.859 19.469 15.625 1 93.5 335 THR A N 1
ATOM 2523 C CA . THR A 1 335 ? 24.859 19.672 16.672 1 93.5 335 THR A CA 1
ATOM 2524 C C . THR A 1 335 ? 25.531 20.141 17.953 1 93.5 335 THR A C 1
ATOM 2526 O O . THR A 1 335 ? 25 21.031 18.641 1 93.5 335 THR A O 1
ATOM 2529 N N . VAL A 1 336 ? 26.781 19.625 18.188 1 94.62 336 VAL A N 1
ATOM 2530 C CA . VAL A 1 336 ? 27.5 20 19.391 1 94.62 336 VAL A CA 1
ATOM 2531 C C . VAL A 1 336 ? 27.969 21.453 19.266 1 94.62 336 VAL A C 1
ATOM 2533 O O . VAL A 1 336 ? 27.859 22.234 20.219 1 94.62 336 VAL A O 1
ATOM 2536 N N . VAL A 1 337 ? 28.359 21.828 18.125 1 94.31 337 VAL A N 1
ATOM 2537 C CA . VAL A 1 337 ? 28.844 23.188 17.891 1 94.31 337 VAL A CA 1
ATOM 2538 C C . VAL A 1 337 ? 27.688 24.172 17.984 1 94.31 337 VAL A C 1
ATOM 2540 O O . VAL A 1 337 ? 27.797 25.219 18.641 1 94.31 337 VAL A O 1
ATOM 2543 N N . TYR A 1 338 ? 26.516 24 17.375 1 94.69 338 TYR A N 1
ATOM 2544 C CA . TYR A 1 338 ? 25.375 24.891 17.438 1 94.69 338 TYR A CA 1
ATOM 2545 C C . TYR A 1 338 ? 24.859 25.047 18.859 1 94.69 338 TYR A C 1
ATOM 2547 O O . TYR A 1 338 ? 24.547 26.156 19.297 1 94.69 338 TYR A O 1
ATOM 2555 N N . ALA A 1 339 ? 24.844 23.906 19.609 1 95 339 ALA A N 1
ATOM 2556 C CA . ALA A 1 339 ? 24.391 23.938 21 1 95 339 ALA A CA 1
ATOM 2557 C C . ALA A 1 339 ? 25.328 24.781 21.859 1 95 339 ALA A C 1
ATOM 2559 O O . ALA A 1 339 ? 24.859 25.562 22.703 1 95 339 ALA A O 1
ATOM 2560 N N . ALA A 1 340 ? 26.516 24.625 21.688 1 95.06 340 ALA A N 1
ATOM 2561 C CA . ALA A 1 340 ? 27.516 25.406 22.422 1 95.06 340 ALA A CA 1
ATOM 2562 C C . ALA A 1 340 ? 27.359 26.891 22.156 1 95.06 340 ALA A C 1
ATOM 2564 O O . ALA A 1 340 ? 27.391 27.719 23.078 1 95.06 340 ALA A O 1
ATOM 2565 N N . VAL A 1 341 ? 27.234 27.219 20.891 1 93.06 341 VAL A N 1
ATOM 2566 C CA . VAL A 1 341 ? 27.125 28.625 20.5 1 93.06 341 VAL A CA 1
ATOM 2567 C C . VAL A 1 341 ? 25.859 29.234 21.094 1 93.06 341 VAL A C 1
ATOM 2569 O O . VAL A 1 341 ? 25.875 30.375 21.531 1 93.06 341 VAL A O 1
ATOM 2572 N N . ILE A 1 342 ? 24.688 28.625 21.188 1 94.81 342 ILE A N 1
ATOM 2573 C CA . ILE A 1 342 ? 23.422 29.094 21.766 1 94.81 342 ILE A CA 1
ATOM 2574 C C . ILE A 1 342 ? 23.609 29.422 23.25 1 94.81 342 ILE A C 1
ATOM 2576 O O . ILE A 1 342 ? 23.188 30.469 23.719 1 94.81 342 ILE A O 1
ATOM 2580 N N . CYS A 1 343 ? 24.438 28.516 23.859 1 93.25 343 CYS A N 1
ATOM 2581 C CA . CYS A 1 343 ? 24.656 28.688 25.281 1 93.25 343 CYS A CA 1
ATOM 2582 C C . CYS A 1 343 ? 25.594 29.875 25.547 1 93.25 343 CYS A C 1
ATOM 2584 O O . CYS A 1 343 ? 25.375 30.641 26.484 1 93.25 343 CYS A O 1
ATOM 2586 N N . ILE A 1 344 ? 26.391 29.984 24.812 1 92.94 344 ILE A N 1
ATOM 2587 C CA . ILE A 1 344 ? 27.359 31.062 24.984 1 92.94 344 ILE A CA 1
ATOM 2588 C C . ILE A 1 344 ? 26.672 32.406 24.734 1 92.94 344 ILE A C 1
ATOM 2590 O O . ILE A 1 344 ? 26.781 33.344 25.531 1 92.94 344 ILE A O 1
ATOM 2594 N N . LEU A 1 345 ? 26.016 32.594 23.531 1 92 345 LEU A N 1
ATOM 2595 C CA . LEU A 1 345 ? 25.328 33.812 23.219 1 92 345 LEU A CA 1
ATOM 2596 C C . LEU A 1 345 ? 24.266 34.156 24.266 1 92 345 LEU A C 1
ATOM 2598 O O . LEU A 1 345 ? 24.094 35.312 24.625 1 92 345 LEU A O 1
ATOM 2602 N N . GLY A 1 346 ? 23.375 33.125 24.828 1 91.31 346 GLY A N 1
ATOM 2603 C CA . GLY A 1 346 ? 22.328 33.312 25.828 1 91.31 346 GLY A CA 1
ATOM 2604 C C . GLY A 1 346 ? 22.875 33.781 27.172 1 91.31 346 GLY A C 1
ATOM 2605 O O . GLY A 1 346 ? 22.188 34.5 27.922 1 91.31 346 GLY A O 1
ATOM 2606 N N . ALA A 1 347 ? 24.25 33.5 27.328 1 91.19 347 ALA A N 1
ATOM 2607 C CA . ALA A 1 347 ? 24.828 33.812 28.625 1 91.19 347 ALA A CA 1
ATOM 2608 C C . ALA A 1 347 ? 25.594 35.125 28.578 1 91.19 347 ALA A C 1
ATOM 2610 O O . ALA A 1 347 ? 25.906 35.688 29.625 1 91.19 347 ALA A O 1
ATOM 2611 N N . THR A 1 348 ? 25.844 35.531 27.484 1 90.88 348 THR A N 1
ATOM 2612 C CA . THR A 1 348 ? 26.797 36.625 27.438 1 90.88 348 THR A CA 1
ATOM 2613 C C . THR A 1 348 ? 26.141 37.906 26.906 1 90.88 348 THR A C 1
ATOM 2615 O O . THR A 1 348 ? 26.625 39 27.125 1 90.88 348 THR A O 1
ATOM 2618 N N . VAL A 1 349 ? 25.156 37.875 26.031 1 89.5 349 VAL A N 1
ATOM 2619 C CA . VAL A 1 349 ? 24.594 39.062 25.375 1 89.5 349 VAL A CA 1
ATOM 2620 C C . VAL A 1 349 ? 23.109 39.188 25.75 1 89.5 349 VAL A C 1
ATOM 2622 O O . VAL A 1 349 ? 22.375 38.219 25.781 1 89.5 349 VAL A O 1
ATOM 2625 N N . GLU A 1 350 ? 22.672 40.406 26.078 1 89.12 350 GLU A N 1
ATOM 2626 C CA . GLU A 1 350 ? 21.281 40.688 26.391 1 89.12 350 GLU A CA 1
ATOM 2627 C C . GLU A 1 350 ? 20.453 40.875 25.125 1 89.12 350 GLU A C 1
ATOM 2629 O O . GLU A 1 350 ? 21 41.094 24.047 1 89.12 350 GLU A O 1
ATOM 2634 N N . ARG A 1 351 ? 19.172 40.812 25.156 1 86.94 351 ARG A N 1
ATOM 2635 C CA . ARG A 1 351 ? 18.25 40.906 24.031 1 86.94 351 ARG A CA 1
ATOM 2636 C C . ARG A 1 351 ? 18.219 42.344 23.484 1 86.94 351 ARG A C 1
ATOM 2638 O O . ARG A 1 351 ? 18.234 42.531 22.266 1 86.94 351 ARG A O 1
ATOM 2645 N N . LEU A 1 352 ? 17.922 43.188 24.5 1 81.31 352 LEU A N 1
ATOM 2646 C CA . LEU A 1 352 ? 17.828 44.594 24.109 1 81.31 352 LEU A CA 1
ATOM 2647 C C . LEU A 1 352 ? 18.875 45.438 24.859 1 81.31 352 LEU A C 1
ATOM 2649 O O . LEU A 1 352 ? 19.078 45.25 26.062 1 81.31 352 LEU A O 1
ATOM 2653 N N . ALA A 1 353 ? 19.484 46.062 24.125 1 69.5 353 ALA A N 1
ATOM 2654 C CA . ALA A 1 353 ? 20.375 47.062 24.734 1 69.5 353 ALA A CA 1
ATOM 2655 C C . ALA A 1 353 ? 19.594 48.25 25.266 1 69.5 353 ALA A C 1
ATOM 2657 O O . ALA A 1 353 ? 18.438 48.469 24.906 1 69.5 353 ALA A O 1
ATOM 2658 N N . PRO A 1 354 ? 20.141 48.938 26.328 1 62.72 354 PRO A N 1
ATOM 2659 C CA . PRO A 1 354 ? 19.438 50.094 26.875 1 62.72 354 PRO A CA 1
ATOM 2660 C C . PRO A 1 354 ? 18.953 51.062 25.797 1 62.72 354 PRO A C 1
ATOM 2662 O O . PRO A 1 354 ? 17.922 51.719 25.953 1 62.72 354 PRO A O 1
ATOM 2665 N N . ASP A 1 355 ? 19.562 51.125 24.703 1 63.66 355 ASP A N 1
ATOM 2666 C CA . ASP A 1 355 ? 19.156 52.062 23.656 1 63.66 355 ASP A CA 1
ATOM 2667 C C . ASP A 1 355 ? 18.25 51.406 22.625 1 63.66 355 ASP A C 1
ATOM 2669 O O . ASP A 1 355 ? 17.859 52 21.641 1 63.66 355 ASP A O 1
ATOM 2673 N N . ASP A 1 356 ? 17.656 50.375 22.859 1 63.84 356 ASP A N 1
ATOM 2674 C CA . ASP A 1 356 ? 16.656 49.594 22.156 1 63.84 356 ASP A CA 1
ATOM 2675 C C . ASP A 1 356 ? 17.062 49.312 20.703 1 63.84 356 ASP A C 1
ATOM 2677 O O . ASP A 1 356 ? 16.25 48.906 19.891 1 63.84 356 ASP A O 1
ATOM 2681 N N . THR A 1 357 ? 18.266 49.812 20.344 1 63.06 357 THR A N 1
ATOM 2682 C CA . THR A 1 357 ? 18.656 49.719 18.938 1 63.06 357 THR A CA 1
ATOM 2683 C C . THR A 1 357 ? 19.594 48.562 18.703 1 63.06 357 THR A C 1
ATOM 2685 O O . THR A 1 357 ? 19.812 48.156 17.547 1 63.06 357 THR A O 1
ATOM 2688 N N . ARG A 1 358 ? 20.172 48.188 19.703 1 71.88 358 ARG A N 1
ATOM 2689 C CA . ARG A 1 358 ? 21.156 47.125 19.594 1 71.88 358 ARG A CA 1
ATOM 2690 C C . ARG A 1 358 ? 20.781 45.938 20.484 1 71.88 358 ARG A C 1
ATOM 2692 O O . ARG A 1 358 ? 19.703 45.938 21.094 1 71.88 358 ARG A O 1
ATOM 2699 N N . GLY A 1 359 ? 21.438 44.812 20.438 1 77.31 359 GLY A N 1
ATOM 2700 C CA . GLY A 1 359 ? 21.172 43.562 21.156 1 77.31 359 GLY A CA 1
ATOM 2701 C C . GLY A 1 359 ? 21.062 42.375 20.219 1 77.31 359 GLY A C 1
ATOM 2702 O O . GLY A 1 359 ? 21.391 42.469 19.047 1 77.31 359 GLY A O 1
ATOM 2703 N N . LEU A 1 360 ? 20.516 41.406 20.781 1 82.69 360 LEU A N 1
ATOM 2704 C CA . LEU A 1 360 ? 20.422 40.156 20.047 1 82.69 360 LEU A CA 1
ATOM 2705 C C . LEU A 1 360 ? 19.328 40.25 18.984 1 82.69 360 LEU A C 1
ATOM 2707 O O . LEU A 1 360 ? 19.422 39.562 17.938 1 82.69 360 LEU A O 1
ATOM 2711 N N . TYR A 1 361 ? 18.375 41.156 19.219 1 81.31 361 TYR A N 1
ATOM 2712 C CA . TYR A 1 361 ? 17.266 41.281 18.297 1 81.31 361 TYR A CA 1
ATOM 2713 C C . TYR A 1 361 ? 17.719 41.938 16.984 1 81.31 361 TYR A C 1
ATOM 2715 O O . TYR A 1 361 ? 17.391 41.469 15.898 1 81.31 361 TYR A O 1
ATOM 2723 N N . HIS A 1 362 ? 18.453 43 17.156 1 79.56 362 HIS A N 1
ATOM 2724 C CA . HIS A 1 362 ? 18.672 43.844 16 1 79.56 362 HIS A CA 1
ATOM 2725 C C . HIS A 1 362 ? 20.109 43.781 15.508 1 79.56 362 HIS A C 1
ATOM 2727 O O . HIS A 1 362 ? 20.406 44.25 14.414 1 79.56 362 HIS A O 1
ATOM 2733 N N . ASN A 1 363 ? 20.953 43.25 16.188 1 79.94 363 ASN A N 1
ATOM 2734 C CA . ASN A 1 363 ? 22.344 43.125 15.75 1 79.94 363 ASN A CA 1
ATOM 2735 C C . ASN A 1 363 ? 22.656 41.719 15.281 1 79.94 363 ASN A C 1
ATOM 2737 O O . ASN A 1 363 ? 22.953 40.844 16.094 1 79.94 363 ASN A O 1
ATOM 2741 N N . PHE A 1 364 ? 22.766 41.531 14.125 1 82.5 364 PHE A N 1
ATOM 2742 C CA . PHE A 1 364 ? 23 40.219 13.531 1 82.5 364 PHE A CA 1
ATOM 2743 C C . PHE A 1 364 ? 24.484 39.844 13.625 1 82.5 364 PHE A C 1
ATOM 2745 O O . PHE A 1 364 ? 24.844 38.688 13.445 1 82.5 364 PHE A O 1
ATOM 2752 N N . TYR A 1 365 ? 25.375 40.875 13.852 1 83.06 365 TYR A N 1
ATOM 2753 C CA . TYR A 1 365 ? 26.812 40.625 13.852 1 83.06 365 TYR A CA 1
ATOM 2754 C C . TYR A 1 365 ? 27.391 40.75 15.258 1 83.06 365 TYR A C 1
ATOM 2756 O O . TYR A 1 365 ? 28.484 41.281 15.438 1 83.06 365 TYR A O 1
ATOM 2764 N N . VAL A 1 366 ? 26.516 40.188 16.266 1 83.06 366 VAL A N 1
ATOM 2765 C CA . VAL A 1 366 ? 26.922 40.281 17.656 1 83.06 366 VAL A CA 1
ATOM 2766 C C . VAL A 1 366 ? 28.203 39.469 17.891 1 83.06 366 VAL A C 1
ATOM 2768 O O . VAL A 1 366 ? 29.047 39.875 18.703 1 83.06 366 VAL A O 1
ATOM 2771 N N . MET A 1 367 ? 28.469 38.406 17.109 1 85.5 367 MET A N 1
ATOM 2772 C CA . MET A 1 367 ? 29.656 37.562 17.266 1 85.5 367 MET A CA 1
ATOM 2773 C C . MET A 1 367 ? 30.922 38.312 16.859 1 85.5 367 MET A C 1
ATOM 2775 O O . MET A 1 367 ? 32 38 17.344 1 85.5 367 MET A O 1
ATOM 2779 N N . VAL A 1 368 ? 30.75 39.25 15.844 1 83.19 368 VAL A N 1
ATOM 2780 C CA . VAL A 1 368 ? 31.859 40.094 15.406 1 83.19 368 VAL A CA 1
ATOM 2781 C C . VAL A 1 368 ? 32.219 41.062 16.516 1 83.19 368 VAL A C 1
ATOM 2783 O O . VAL A 1 368 ? 33.406 41.281 16.797 1 83.19 368 VAL A O 1
ATOM 2786 N N . ASP A 1 369 ? 31.078 41.562 17.203 1 84.25 369 ASP A N 1
ATOM 2787 C CA . ASP A 1 369 ? 31.266 42.656 18.172 1 84.25 369 ASP A CA 1
ATOM 2788 C C . ASP A 1 369 ? 31.875 42.125 19.469 1 84.25 369 ASP A C 1
ATOM 2790 O O . ASP A 1 369 ? 32.594 42.844 20.172 1 84.25 369 ASP A O 1
ATOM 2794 N N . VAL A 1 370 ? 31.594 40.969 19.766 1 84.25 370 VAL A N 1
ATOM 2795 C CA . VAL A 1 370 ? 32.062 40.375 21.016 1 84.25 370 VAL A CA 1
ATOM 2796 C C . VAL A 1 370 ? 33.5 39.875 20.859 1 84.25 370 VAL A C 1
ATOM 2798 O O . VAL A 1 370 ? 34.219 39.719 21.828 1 84.25 370 VAL A O 1
ATOM 2801 N N . ALA A 1 371 ? 33.969 39.656 19.672 1 84.56 371 ALA A N 1
ATOM 2802 C CA . ALA A 1 371 ? 35.281 39.094 19.406 1 84.56 371 ALA A CA 1
ATOM 2803 C C . ALA A 1 371 ? 36.375 40.125 19.594 1 84.56 371 ALA A C 1
ATOM 2805 O O . ALA A 1 371 ? 36.156 41.312 19.375 1 84.56 371 ALA A O 1
ATOM 2806 N N . PRO A 1 372 ? 37.531 39.562 20.25 1 84.25 372 PRO A N 1
ATOM 2807 C CA . PRO A 1 372 ? 38.625 40.531 20.469 1 84.25 372 PRO A CA 1
ATOM 2808 C C . PRO A 1 372 ? 39.125 41.125 19.156 1 84.25 372 PRO A C 1
ATOM 2810 O O . PRO A 1 372 ? 39.5 42.312 19.141 1 84.25 372 PRO A O 1
ATOM 2813 N N . TRP A 1 373 ? 39.125 40.281 18.031 1 84.44 373 TRP A N 1
ATOM 2814 C CA . TRP A 1 373 ? 39.531 40.781 16.719 1 84.44 373 TRP A CA 1
ATOM 2815 C C . TRP A 1 373 ? 38.344 40.75 15.75 1 84.44 373 TRP A C 1
ATOM 2817 O O . TRP A 1 373 ? 38.062 39.75 15.102 1 84.44 373 TRP A O 1
ATOM 2827 N N . LYS A 1 374 ? 37.688 42 15.578 1 84.31 374 LYS A N 1
ATOM 2828 C CA . LYS A 1 374 ? 36.438 42.125 14.828 1 84.31 374 LYS A CA 1
ATOM 2829 C C . LYS A 1 374 ? 36.656 41.781 13.352 1 84.31 374 LYS A C 1
ATOM 2831 O O . LYS A 1 374 ? 35.812 41.125 12.742 1 84.31 374 LYS A O 1
ATOM 2836 N N . TRP A 1 375 ? 38 41.969 12.773 1 83.06 375 TRP A N 1
ATOM 2837 C CA . TRP A 1 375 ? 38.25 41.812 11.344 1 83.06 375 TRP A CA 1
ATOM 2838 C C . TRP A 1 375 ? 38.438 40.344 10.977 1 83.06 375 TRP A C 1
ATOM 2840 O O . TRP A 1 375 ? 38 39.906 9.906 1 83.06 375 TRP A O 1
ATOM 2850 N N . LEU A 1 376 ? 38.844 39.562 11.914 1 84.12 376 LEU A N 1
ATOM 2851 C CA . LEU A 1 376 ? 39.062 38.125 11.648 1 84.12 376 LEU A CA 1
ATOM 2852 C C . LEU A 1 376 ? 37.75 37.375 11.648 1 84.12 376 LEU A C 1
ATOM 2854 O O . LEU A 1 376 ? 37.531 36.5 10.789 1 84.12 376 LEU A O 1
ATOM 2858 N N . VAL A 1 377 ? 36.969 37.875 12.492 1 85.75 377 VAL A N 1
ATOM 2859 C CA . VAL A 1 377 ? 35.688 37.188 12.609 1 85.75 377 VAL A CA 1
ATOM 2860 C C . VAL A 1 377 ? 34.781 37.562 11.422 1 85.75 377 VAL A C 1
ATOM 2862 O O . VAL A 1 377 ? 34.062 36.719 10.898 1 85.75 377 VAL A O 1
ATOM 2865 N N . PHE A 1 378 ? 35 38.719 11.055 1 88.06 378 PHE A N 1
ATOM 2866 C CA . PHE A 1 378 ? 34.219 39.156 9.891 1 88.06 378 PHE A CA 1
ATOM 2867 C C . PHE A 1 378 ? 34.656 38.406 8.641 1 88.06 378 PHE A C 1
ATOM 2869 O O . PHE A 1 378 ? 33.812 37.969 7.859 1 88.06 378 PHE A O 1
ATOM 2876 N N . PHE A 1 379 ? 35.906 38.156 8.508 1 85.75 379 PHE A N 1
ATOM 2877 C CA . PHE A 1 379 ? 36.438 37.406 7.383 1 85.75 379 PHE A CA 1
ATOM 2878 C C . PHE A 1 379 ? 36 35.938 7.473 1 85.75 379 PHE A C 1
ATOM 2880 O O . PHE A 1 379 ? 35.719 35.312 6.453 1 85.75 379 PHE A O 1
ATOM 2887 N N . GLY A 1 380 ? 35.969 35.469 8.602 1 86.44 380 GLY A N 1
ATOM 2888 C CA . GLY A 1 380 ? 35.562 34.094 8.789 1 86.44 380 GLY A CA 1
ATOM 2889 C C . GLY A 1 380 ? 34.094 33.844 8.43 1 86.44 380 GLY A C 1
ATOM 2890 O O . GLY A 1 380 ? 33.781 32.844 7.805 1 86.44 380 GLY A O 1
ATOM 2891 N N . ILE A 1 381 ? 33.281 34.844 8.695 1 89.69 381 ILE A N 1
ATOM 2892 C CA . ILE A 1 381 ? 31.859 34.781 8.359 1 89.69 381 ILE A CA 1
ATOM 2893 C C . ILE A 1 381 ? 31.688 34.844 6.844 1 89.69 381 ILE A C 1
ATOM 2895 O O . ILE A 1 381 ? 30.875 34.094 6.277 1 89.69 381 ILE A O 1
ATOM 2899 N N . LEU A 1 382 ? 32.469 35.594 6.215 1 90.88 382 LEU A N 1
ATOM 2900 C CA . LEU A 1 382 ? 32.438 35.719 4.762 1 90.88 382 LEU A CA 1
ATOM 2901 C C . LEU A 1 382 ? 32.875 34.406 4.098 1 90.88 382 LEU A C 1
ATOM 2903 O O . LEU A 1 382 ? 32.25 33.969 3.139 1 90.88 382 LEU A O 1
ATOM 2907 N N . CYS A 1 383 ? 33.812 33.812 4.672 1 88.94 383 CYS A N 1
ATOM 2908 C CA . CYS A 1 383 ? 34.281 32.562 4.141 1 88.94 383 CYS A CA 1
ATOM 2909 C C . CYS A 1 383 ? 33.281 31.438 4.348 1 88.94 383 CYS A C 1
ATOM 2911 O O . CYS A 1 383 ? 33.094 30.578 3.484 1 88.94 383 CYS A O 1
ATOM 2913 N N . SER A 1 384 ? 32.688 31.438 5.414 1 90.06 384 SER A N 1
ATOM 2914 C CA . SER A 1 384 ? 31.719 30.391 5.734 1 90.06 384 SER A CA 1
ATOM 2915 C C . SER A 1 384 ? 30.5 30.453 4.809 1 90.06 384 SER A C 1
ATOM 2917 O O . SER A 1 384 ? 30.047 29.438 4.293 1 90.06 384 SER A O 1
ATOM 2919 N N . THR A 1 385 ? 30.078 31.609 4.496 1 89.38 385 THR A N 1
ATOM 2920 C CA . THR A 1 385 ? 28.938 31.797 3.615 1 89.38 385 THR A CA 1
ATOM 2921 C C . THR A 1 385 ? 29.312 31.484 2.168 1 89.38 385 THR A C 1
ATOM 2923 O O . THR A 1 385 ? 28.516 30.875 1.438 1 89.38 385 THR A O 1
ATOM 2926 N N . PHE A 1 386 ? 30.391 31.844 1.891 1 89.44 386 PHE A N 1
ATOM 2927 C CA . PHE A 1 386 ? 30.906 31.578 0.553 1 89.44 386 PHE A CA 1
ATOM 2928 C C . PHE A 1 386 ? 31.078 30.078 0.326 1 89.44 386 PHE A C 1
ATOM 2930 O O . PHE A 1 386 ? 30.703 29.547 -0.719 1 89.44 386 PHE A O 1
ATOM 2937 N N . SER A 1 387 ? 31.656 29.469 1.187 1 87.5 387 SER A N 1
ATOM 2938 C CA . SER A 1 387 ? 31.922 28.031 1.078 1 87.5 387 SER A CA 1
ATOM 2939 C C . SER A 1 387 ? 30.609 27.25 0.957 1 87.5 387 SER A C 1
ATOM 2941 O O . SER A 1 387 ? 30.547 26.266 0.211 1 87.5 387 SER A O 1
ATOM 2943 N N . SER A 1 388 ? 29.594 27.562 1.828 1 88.31 388 SER A N 1
ATOM 2944 C CA . SER A 1 388 ? 28.312 26.906 1.748 1 88.31 388 SER A CA 1
ATOM 2945 C C . SER A 1 388 ? 27.703 27.047 0.357 1 88.31 388 SER A C 1
ATOM 2947 O O . SER A 1 388 ? 27.047 26.125 -0.138 1 88.31 388 SER A O 1
ATOM 2949 N N . ALA A 1 389 ? 27.938 28.172 -0.37 1 88.5 389 ALA A N 1
ATOM 2950 C CA . ALA A 1 389 ? 27.453 28.422 -1.725 1 88.5 389 ALA A CA 1
ATOM 2951 C C . ALA A 1 389 ? 28.156 27.516 -2.734 1 88.5 389 ALA A C 1
ATOM 2953 O O . ALA A 1 389 ? 27.516 26.953 -3.629 1 88.5 389 ALA A O 1
ATOM 2954 N N . VAL A 1 390 ? 29.359 27.344 -2.543 1 83.69 390 VAL A N 1
ATOM 2955 C CA . VAL A 1 390 ? 30.141 26.531 -3.451 1 83.69 390 VAL A CA 1
ATOM 2956 C C . VAL A 1 390 ? 29.75 25.062 -3.309 1 83.69 390 VAL A C 1
ATOM 2958 O O . VAL A 1 390 ? 29.562 24.359 -4.309 1 83.69 390 VAL A O 1
ATOM 2961 N N . ALA A 1 391 ? 29.578 24.688 -2.098 1 79.06 391 ALA A N 1
ATOM 2962 C CA . ALA A 1 391 ? 29.203 23.297 -1.836 1 79.06 391 ALA A CA 1
ATOM 2963 C C . ALA A 1 391 ? 27.844 22.969 -2.424 1 79.06 391 ALA A C 1
ATOM 2965 O O . ALA A 1 391 ? 27.625 21.875 -2.941 1 79.06 391 ALA A O 1
ATOM 2966 N N . SER A 1 392 ? 27.016 23.812 -2.371 1 83.88 392 SER A N 1
ATOM 2967 C CA . SER A 1 392 ? 25.656 23.609 -2.84 1 83.88 392 SER A CA 1
ATOM 2968 C C . SER A 1 392 ? 25.578 23.609 -4.363 1 83.88 392 SER A C 1
ATOM 2970 O O . SER A 1 392 ? 24.75 22.906 -4.953 1 83.88 392 SER A O 1
ATOM 2972 N N . ILE A 1 393 ? 26.391 24.453 -4.996 1 85.62 393 ILE A N 1
ATOM 2973 C CA . ILE A 1 393 ? 26.312 24.562 -6.445 1 85.62 393 ILE A CA 1
ATOM 2974 C C . ILE A 1 393 ? 26.891 23.312 -7.098 1 85.62 393 ILE A C 1
ATOM 2976 O O . ILE A 1 393 ? 26.609 23.016 -8.266 1 85.62 393 ILE A O 1
ATOM 2980 N N . ILE A 1 394 ? 27.656 22.562 -6.445 1 79.12 394 ILE A N 1
ATOM 2981 C CA . ILE A 1 394 ? 28.234 21.328 -6.98 1 79.12 394 ILE A CA 1
ATOM 2982 C C . ILE A 1 394 ? 27.172 20.234 -6.977 1 79.12 394 ILE A C 1
ATOM 2984 O O . ILE A 1 394 ? 27.156 19.391 -7.875 1 79.12 394 ILE A O 1
ATOM 2988 N N . VAL A 1 395 ? 26.422 20.219 -6.121 1 81.62 395 VAL A N 1
ATOM 2989 C CA . VAL A 1 395 ? 25.469 19.141 -5.895 1 81.62 395 VAL A CA 1
ATOM 2990 C C . VAL A 1 395 ? 24.328 19.219 -6.926 1 81.62 395 VAL A C 1
ATOM 2992 O O . VAL A 1 395 ? 23.953 18.203 -7.516 1 81.62 395 VAL A O 1
ATOM 2995 N N . ALA A 1 396 ? 23.828 20.328 -7.242 1 88.12 396 ALA A N 1
ATOM 2996 C CA . ALA A 1 396 ? 22.641 20.531 -8.055 1 88.12 396 ALA A CA 1
ATOM 2997 C C . ALA A 1 396 ? 22.828 19.984 -9.461 1 88.12 396 ALA A C 1
ATOM 2999 O O . ALA A 1 396 ? 22.031 19.156 -9.93 1 88.12 396 ALA A O 1
ATOM 3000 N N . PRO A 1 397 ? 23.922 20.359 -10.18 1 86.88 397 PRO A N 1
ATOM 3001 C CA . PRO A 1 397 ? 24.062 19.875 -11.562 1 86.88 397 PRO A CA 1
ATOM 3002 C C . PRO A 1 397 ? 24.344 18.375 -11.648 1 86.88 397 PRO A C 1
ATOM 3004 O O . PRO A 1 397 ? 23.953 17.734 -12.617 1 86.88 397 PRO A O 1
ATOM 3007 N N . ARG A 1 398 ? 24.891 17.781 -10.617 1 82.75 398 ARG A N 1
ATOM 3008 C CA . ARG A 1 398 ? 25.203 16.359 -10.625 1 82.75 398 ARG A CA 1
ATOM 3009 C C . ARG A 1 398 ? 23.938 15.516 -10.477 1 82.75 398 ARG A C 1
ATOM 3011 O O . ARG A 1 398 ? 23.812 14.469 -11.109 1 82.75 398 ARG A O 1
ATOM 3018 N N . ILE A 1 399 ? 23.156 16.016 -9.734 1 86.62 399 ILE A N 1
ATOM 3019 C CA . ILE A 1 399 ? 21.891 15.312 -9.57 1 86.62 399 ILE A CA 1
ATOM 3020 C C . ILE A 1 399 ? 21.062 15.422 -10.852 1 86.62 399 ILE A C 1
ATOM 3022 O O . ILE A 1 399 ? 20.484 14.43 -11.305 1 86.62 399 ILE A O 1
ATOM 3026 N N . LEU A 1 400 ? 21.062 16.578 -11.383 1 87.75 400 LEU A N 1
ATOM 3027 C CA . LEU A 1 400 ? 20.328 16.781 -12.625 1 87.75 400 LEU A CA 1
ATOM 3028 C C . LEU A 1 400 ? 20.891 15.914 -13.742 1 87.75 400 LEU A C 1
ATOM 3030 O O . LEU A 1 400 ? 20.125 15.344 -14.539 1 87.75 400 LEU A O 1
ATOM 3034 N N . LYS A 1 401 ? 22.172 15.789 -13.758 1 88.12 401 LYS A N 1
ATOM 3035 C CA . LYS A 1 401 ? 22.812 14.961 -14.773 1 88.12 401 LYS A CA 1
ATOM 3036 C C . LYS A 1 401 ? 22.422 13.492 -14.609 1 88.12 401 LYS A C 1
ATOM 3038 O O . LYS A 1 401 ? 22.156 12.797 -15.594 1 88.12 401 LYS A O 1
ATOM 3043 N N . ALA A 1 402 ? 22.359 13.047 -13.484 1 83.5 402 ALA A N 1
ATOM 3044 C CA . ALA A 1 402 ? 22 11.656 -13.227 1 83.5 402 ALA A CA 1
ATOM 3045 C C . ALA A 1 402 ? 20.562 11.367 -13.641 1 83.5 402 ALA A C 1
ATOM 3047 O O . ALA A 1 402 ? 20.266 10.312 -14.195 1 83.5 402 ALA A O 1
ATOM 3048 N N . VAL A 1 403 ? 19.719 12.281 -13.43 1 86 403 VAL A N 1
ATOM 3049 C CA . VAL A 1 403 ? 18.312 12.141 -13.812 1 86 403 VAL A CA 1
ATOM 3050 C C . VAL A 1 403 ? 18.203 12.078 -15.336 1 86 403 VAL A C 1
ATOM 3052 O O . VAL A 1 403 ? 17.469 11.25 -15.875 1 86 403 VAL A O 1
ATOM 3055 N N . CYS A 1 404 ? 18.984 12.836 -15.938 1 86.44 404 CYS A N 1
ATOM 3056 C CA . CYS A 1 404 ? 18.922 12.906 -17.391 1 86.44 404 CYS A CA 1
ATOM 3057 C C . CYS A 1 404 ? 19.625 11.719 -18.031 1 86.44 404 CYS A C 1
ATOM 3059 O O . CYS A 1 404 ? 19.25 11.289 -19.125 1 86.44 404 CYS A O 1
ATOM 3061 N N . ASP A 1 405 ? 20.562 11.211 -17.391 1 82.19 405 ASP A N 1
ATOM 3062 C CA . ASP A 1 405 ? 21.281 10.039 -17.891 1 82.19 405 ASP A CA 1
ATOM 3063 C C . ASP A 1 405 ? 20.375 8.805 -17.891 1 82.19 405 ASP A C 1
ATOM 3065 O O . ASP A 1 405 ? 20.562 7.906 -18.719 1 82.19 405 ASP A O 1
ATOM 3069 N N . ASP A 1 406 ? 19.484 8.773 -17.047 1 79.62 406 ASP A N 1
ATOM 3070 C CA . ASP A 1 406 ? 18.578 7.629 -16.969 1 79.62 406 ASP A CA 1
ATOM 3071 C C . ASP A 1 406 ? 17.484 7.727 -18.031 1 79.62 406 ASP A C 1
ATOM 3073 O O . ASP A 1 406 ? 16.734 6.77 -18.234 1 79.62 406 ASP A O 1
ATOM 3077 N N . GLY A 1 407 ? 17.438 8.703 -18.75 1 77.5 407 GLY A N 1
ATOM 3078 C CA . GLY A 1 407 ? 16.547 8.852 -19.891 1 77.5 407 GLY A CA 1
ATOM 3079 C C . GLY A 1 407 ? 15.078 8.953 -19.484 1 77.5 407 GLY A C 1
ATOM 3080 O O . GLY A 1 407 ? 14.203 8.422 -20.172 1 77.5 407 GLY A O 1
ATOM 3081 N N . LEU A 1 408 ? 14.789 9.484 -18.406 1 78.19 408 LEU A N 1
ATOM 3082 C CA . LEU A 1 408 ? 13.414 9.547 -17.922 1 78.19 408 LEU A CA 1
ATOM 3083 C C . LEU A 1 408 ? 12.656 10.688 -18.609 1 78.19 408 LEU A C 1
ATOM 3085 O O . LEU A 1 408 ? 11.438 10.641 -18.734 1 78.19 408 LEU A O 1
ATOM 3089 N N . PHE A 1 409 ? 13.477 11.719 -18.938 1 77.31 409 PHE A N 1
ATOM 3090 C CA . PHE A 1 409 ? 12.875 12.859 -19.625 1 77.31 409 PHE A CA 1
ATOM 3091 C C . PHE A 1 409 ? 13.492 13.031 -21.016 1 77.31 409 PHE A C 1
ATOM 3093 O O . PHE A 1 409 ? 14.688 13.297 -21.141 1 77.31 409 PHE A O 1
ATOM 3100 N N . PRO A 1 410 ? 12.836 12.773 -22 1 72.94 410 PRO A N 1
ATOM 3101 C CA . PRO A 1 410 ? 13.43 12.898 -23.328 1 72.94 410 PRO A CA 1
ATOM 3102 C C . PRO A 1 410 ? 13.898 14.32 -23.641 1 72.94 410 PRO A C 1
ATOM 3104 O O . PRO A 1 410 ? 14.875 14.508 -24.359 1 72.94 410 PRO A O 1
ATOM 3107 N N . TYR A 1 411 ? 13.18 15.266 -23.016 1 70.81 411 TYR A N 1
ATOM 3108 C CA . TYR A 1 411 ? 13.484 16.656 -23.375 1 70.81 411 TYR A CA 1
ATOM 3109 C C . TYR A 1 411 ? 14.648 17.188 -22.547 1 70.81 411 TYR A C 1
ATOM 3111 O O . TYR A 1 411 ? 15.188 18.25 -22.844 1 70.81 411 TYR A O 1
ATOM 3119 N N . LEU A 1 412 ? 15.133 16.531 -21.578 1 75 412 LEU A N 1
ATOM 3120 C CA . LEU A 1 412 ? 16.188 17.016 -20.703 1 75 412 LEU A CA 1
ATOM 3121 C C . LEU A 1 412 ? 17.5 16.266 -20.938 1 75 412 LEU A C 1
ATOM 3123 O O . LEU A 1 412 ? 18.422 16.344 -20.141 1 75 412 LEU A O 1
ATOM 3127 N N . SER A 1 413 ? 17.547 15.586 -22.031 1 78.75 413 SER A N 1
ATOM 3128 C CA . SER A 1 413 ? 18.75 14.805 -22.344 1 78.75 413 SER A CA 1
ATOM 3129 C C . SER A 1 413 ? 19.938 15.711 -22.641 1 78.75 413 SER A C 1
ATOM 3131 O O . SER A 1 413 ? 21.094 15.281 -22.547 1 78.75 413 SER A O 1
ATOM 3133 N N . TYR A 1 414 ? 19.531 16.984 -22.75 1 81.88 414 TYR A N 1
ATOM 3134 C CA . TYR A 1 414 ? 20.531 18 -23.047 1 81.88 414 TYR A CA 1
ATOM 3135 C C . TYR A 1 414 ? 21.453 18.203 -21.844 1 81.88 414 TYR A C 1
ATOM 3137 O O . TYR A 1 414 ? 22.641 18.5 -22 1 81.88 414 TYR A O 1
ATOM 3145 N N . PHE A 1 415 ? 21.078 17.953 -20.781 1 83.19 415 PHE A N 1
ATOM 3146 C CA . PHE A 1 415 ? 21.828 18.219 -19.562 1 83.19 415 PHE A CA 1
ATOM 3147 C C . PHE A 1 415 ? 22.578 16.969 -19.109 1 83.19 415 PHE A C 1
ATOM 3149 O O . PHE A 1 415 ? 23.328 17 -18.125 1 83.19 415 PHE A O 1
ATOM 3156 N N . ALA A 1 416 ? 22.484 15.906 -19.828 1 81.81 416 ALA A N 1
ATOM 3157 C CA . ALA A 1 416 ? 23.125 14.656 -19.453 1 81.81 416 ALA A CA 1
ATOM 3158 C C . ALA A 1 416 ? 24.594 14.641 -19.875 1 81.81 416 ALA A C 1
ATOM 3160 O O . ALA A 1 416 ? 25.422 13.945 -19.281 1 81.81 416 ALA A O 1
ATOM 3161 N N . ARG A 1 417 ? 24.891 15.461 -20.781 1 79.12 417 ARG A N 1
ATOM 3162 C CA . ARG A 1 417 ? 26.234 15.438 -21.344 1 79.12 417 ARG A CA 1
ATOM 3163 C C . ARG A 1 417 ? 27.219 16.188 -20.453 1 79.12 417 ARG A C 1
ATOM 3165 O O . ARG A 1 417 ? 26.938 17.312 -20.031 1 79.12 417 ARG A O 1
ATOM 3172 N N . GLY A 1 418 ? 28.281 15.5 -19.891 1 76.25 418 GLY A N 1
ATOM 3173 C CA . GLY A 1 418 ? 29.344 16.141 -19.109 1 76.25 418 GLY A CA 1
ATOM 3174 C C . GLY A 1 418 ? 30.531 16.547 -19.938 1 76.25 418 GLY A C 1
ATOM 3175 O O . GLY A 1 418 ? 30.641 16.188 -21.109 1 76.25 418 GLY A O 1
ATOM 3176 N N . ARG A 1 419 ? 31.312 17.391 -19.391 1 71.94 419 ARG A N 1
ATOM 3177 C CA . ARG A 1 419 ? 32.562 17.766 -20.047 1 71.94 419 ARG A CA 1
ATOM 3178 C C . ARG A 1 419 ? 33.438 16.547 -20.281 1 71.94 419 ARG A C 1
ATOM 3180 O O . ARG A 1 419 ? 33.5 15.648 -19.438 1 71.94 419 ARG A O 1
ATOM 3187 N N . ALA A 1 420 ? 33.969 16.406 -21.375 1 64.44 420 ALA A N 1
ATOM 3188 C CA . ALA A 1 420 ? 34.75 15.266 -21.859 1 64.44 420 ALA A CA 1
ATOM 3189 C C . ALA A 1 420 ? 35.906 14.938 -20.891 1 64.44 420 ALA A C 1
ATOM 3191 O O . ALA A 1 420 ? 36.219 13.766 -20.688 1 64.44 420 ALA A O 1
ATOM 3192 N N . SER A 1 421 ? 36.406 15.984 -20.25 1 64.06 421 SER A N 1
ATOM 3193 C CA . SER A 1 421 ? 37.625 15.758 -19.453 1 64.06 421 SER A CA 1
ATOM 3194 C C . SER A 1 421 ? 37.25 15.164 -18.094 1 64.06 421 SER A C 1
ATOM 3196 O O . SER A 1 421 ? 37.875 14.195 -17.656 1 64.06 421 SER A O 1
ATOM 3198 N N . ASP A 1 422 ? 36.375 15.695 -17.422 1 67.81 422 ASP A N 1
ATOM 3199 C CA . ASP A 1 422 ? 36.062 15.258 -16.062 1 67.81 422 ASP A CA 1
ATOM 3200 C C . ASP A 1 422 ? 34.594 14.875 -15.914 1 67.81 422 ASP A C 1
ATOM 3202 O O . ASP A 1 422 ? 34.156 14.477 -14.836 1 67.81 422 ASP A O 1
ATOM 3206 N N . ASN A 1 423 ? 33.875 14.883 -16.891 1 75.12 423 ASN A N 1
ATOM 3207 C CA . ASN A 1 423 ? 32.469 14.516 -16.938 1 75.12 423 ASN A CA 1
ATOM 3208 C C . ASN A 1 423 ? 31.625 15.438 -16.062 1 75.12 423 ASN A C 1
ATOM 3210 O O . ASN A 1 423 ? 30.609 15.016 -15.5 1 75.12 423 ASN A O 1
ATOM 3214 N N . GLU A 1 424 ? 32.094 16.531 -15.867 1 79.69 424 GLU A N 1
ATOM 3215 C CA . GLU A 1 424 ? 31.344 17.484 -15.062 1 79.69 424 GLU A CA 1
ATOM 3216 C C . GLU A 1 424 ? 30.203 18.109 -15.867 1 79.69 424 GLU A C 1
ATOM 3218 O O . GLU A 1 424 ? 30.375 18.438 -17.047 1 79.69 424 GLU A O 1
ATOM 3223 N N . PRO A 1 425 ? 29.125 18.422 -15.273 1 84.75 425 PRO A N 1
ATOM 3224 C CA . PRO A 1 425 ? 27.953 18.969 -15.961 1 84.75 425 PRO A CA 1
ATOM 3225 C C . PRO A 1 425 ? 27.984 20.5 -16.062 1 84.75 425 PRO A C 1
ATOM 3227 O O . PRO A 1 425 ? 27.344 21.188 -15.266 1 84.75 425 PRO A O 1
ATOM 3230 N N . ILE A 1 426 ? 28.516 21.062 -16.953 1 86.12 426 ILE A N 1
ATOM 3231 C CA . ILE A 1 426 ? 28.688 22.5 -17.094 1 86.12 426 ILE A CA 1
ATOM 3232 C C . ILE A 1 426 ? 27.328 23.156 -17.359 1 86.12 426 ILE A C 1
ATOM 3234 O O . ILE A 1 426 ? 27.031 24.219 -16.812 1 86.12 426 ILE A O 1
ATOM 3238 N N . ARG A 1 427 ? 26.547 22.531 -18.219 1 86.25 427 ARG A N 1
ATOM 3239 C CA . ARG A 1 427 ? 25.234 23.078 -18.531 1 86.25 427 ARG A CA 1
ATOM 3240 C C . ARG A 1 427 ? 24.344 23.078 -17.297 1 86.25 427 ARG A C 1
ATOM 3242 O O . ARG A 1 427 ? 23.484 23.953 -17.141 1 86.25 427 ARG A O 1
ATOM 3249 N N . GLY A 1 428 ? 24.734 22.078 -16.453 1 88.06 428 GLY A N 1
ATOM 3250 C CA . GLY A 1 428 ? 23.984 22.062 -15.203 1 88.06 428 GLY A CA 1
ATOM 3251 C C . GLY A 1 428 ? 24.375 23.188 -14.266 1 88.06 428 GLY A C 1
ATOM 3252 O O . GLY A 1 428 ? 23.516 23.766 -13.594 1 88.06 428 GLY A O 1
ATOM 3253 N N . TYR A 1 429 ? 25.469 23.609 -14.32 1 90.31 429 TYR A N 1
ATOM 3254 C CA . TYR A 1 429 ? 25.953 24.719 -13.508 1 90.31 429 TYR A CA 1
ATOM 3255 C C . TYR A 1 429 ? 25.312 26.031 -13.953 1 90.31 429 TYR A C 1
ATOM 3257 O O . TYR A 1 429 ? 24.938 26.859 -13.117 1 90.31 429 TYR A O 1
ATOM 3265 N N . LEU A 1 430 ? 25.25 26.078 -15.148 1 90.25 430 LEU A N 1
ATOM 3266 C CA . LEU A 1 430 ? 24.672 27.312 -15.688 1 90.25 430 LEU A CA 1
ATOM 3267 C C . LEU A 1 430 ? 23.203 27.422 -15.312 1 90.25 430 LEU A C 1
ATOM 3269 O O . LEU A 1 430 ? 22.734 28.516 -14.984 1 90.25 430 LEU A O 1
ATOM 3273 N N . LEU A 1 431 ? 22.609 26.359 -15.43 1 90.5 431 LEU A N 1
ATOM 3274 C CA . LEU A 1 431 ? 21.203 26.391 -15.055 1 90.5 431 LEU A CA 1
ATOM 3275 C C . LEU A 1 431 ? 21.047 26.719 -13.57 1 90.5 431 LEU A C 1
ATOM 3277 O O . LEU A 1 431 ? 20.188 27.516 -13.203 1 90.5 431 LEU A O 1
ATOM 3281 N N . SER A 1 432 ? 21.812 26.078 -12.781 1 91.69 432 SER A N 1
ATOM 3282 C CA . SER A 1 432 ? 21.766 26.359 -11.352 1 91.69 432 SER A CA 1
ATOM 3283 C C . SER A 1 432 ? 22.094 27.828 -11.07 1 91.69 432 SER A C 1
ATOM 3285 O O . SER A 1 432 ? 21.531 28.422 -10.148 1 91.69 432 SER A O 1
ATOM 3287 N N . PHE A 1 433 ? 22.922 28.375 -11.93 1 92.81 433 PHE A N 1
ATOM 3288 C CA . PHE A 1 433 ? 23.297 29.781 -11.812 1 92.81 433 PHE A CA 1
ATOM 3289 C C . PHE A 1 433 ? 22.109 30.688 -12.109 1 92.81 433 PHE A C 1
ATOM 3291 O O . PHE A 1 433 ? 21.828 31.625 -11.359 1 92.81 433 PHE A O 1
ATOM 3298 N N . ILE A 1 434 ? 21.469 30.344 -13.055 1 93.25 434 ILE A N 1
ATOM 3299 C CA . ILE A 1 434 ? 20.328 31.156 -13.461 1 93.25 434 ILE A CA 1
ATOM 3300 C C . ILE A 1 434 ? 19.234 31.094 -12.391 1 93.25 434 ILE A C 1
ATOM 3302 O O . ILE A 1 434 ? 18.656 32.125 -12.023 1 93.25 434 ILE A O 1
ATOM 3306 N N . VAL A 1 435 ? 19.109 29.906 -11.836 1 92.5 435 VAL A N 1
ATOM 3307 C CA . VAL A 1 435 ? 18.094 29.734 -10.812 1 92.5 435 VAL A CA 1
ATOM 3308 C C . VAL A 1 435 ? 18.484 30.5 -9.547 1 92.5 435 VAL A C 1
ATOM 3310 O O . VAL A 1 435 ? 17.672 31.203 -8.961 1 92.5 435 VAL A O 1
ATOM 3313 N N . ALA A 1 436 ? 19.688 30.359 -9.258 1 94.69 436 ALA A N 1
ATOM 3314 C CA . ALA A 1 436 ? 20.188 31.047 -8.078 1 94.69 436 ALA A CA 1
ATOM 3315 C C . ALA A 1 436 ? 20.078 32.562 -8.242 1 94.69 436 ALA A C 1
ATOM 3317 O O . ALA A 1 436 ? 19.734 33.281 -7.297 1 94.69 436 ALA A O 1
ATOM 3318 N N . LEU A 1 437 ? 20.328 33.062 -9.414 1 94.12 437 LEU A N 1
ATOM 3319 C CA . LEU A 1 437 ? 20.266 34.5 -9.695 1 94.12 437 LEU A CA 1
ATOM 3320 C C . LEU A 1 437 ? 18.844 35.031 -9.516 1 94.12 437 LEU A C 1
ATOM 3322 O O . LEU A 1 437 ? 18.656 36.094 -8.969 1 94.12 437 LEU A O 1
ATOM 3326 N N . PHE A 1 438 ? 17.969 34.25 -9.906 1 92.75 438 PHE A N 1
ATOM 3327 C CA . PHE A 1 438 ? 16.562 34.625 -9.789 1 92.75 438 PHE A CA 1
ATOM 3328 C C . PHE A 1 438 ? 16.156 34.75 -8.328 1 92.75 438 PHE A C 1
ATOM 3330 O O . PHE A 1 438 ? 15.453 35.688 -7.949 1 92.75 438 PHE A O 1
ATOM 3337 N N . PHE A 1 439 ? 16.719 33.938 -7.504 1 91.75 439 PHE A N 1
ATOM 3338 C CA . PHE A 1 439 ? 16.297 33.938 -6.109 1 91.75 439 PHE A CA 1
ATOM 3339 C C . PHE A 1 439 ? 17.078 34.938 -5.297 1 91.75 439 PHE A C 1
ATOM 3341 O O . PHE A 1 439 ? 16.656 35.344 -4.211 1 91.75 439 PHE A O 1
ATOM 3348 N N . ILE A 1 440 ? 18.25 35.281 -5.754 1 93.12 440 ILE A N 1
ATOM 3349 C CA . ILE A 1 440 ? 19.031 36.344 -5.117 1 93.12 440 ILE A CA 1
ATOM 3350 C C . ILE A 1 440 ? 18.281 37.656 -5.191 1 93.12 440 ILE A C 1
ATOM 3352 O O . ILE A 1 440 ? 18.438 38.531 -4.324 1 93.12 440 ILE A O 1
ATOM 3356 N N . MET A 1 441 ? 17.297 37.75 -6.223 1 90.5 441 MET A N 1
ATOM 3357 C CA . MET A 1 441 ? 16.531 38.969 -6.418 1 90.5 441 MET A CA 1
ATOM 3358 C C . MET A 1 441 ? 15.539 39.188 -5.277 1 90.5 441 MET A C 1
ATOM 3360 O O . MET A 1 441 ? 15.109 40.312 -5.023 1 90.5 441 MET A O 1
ATOM 3364 N N . ILE A 1 442 ? 15.297 38.156 -4.473 1 85.69 442 ILE A N 1
ATOM 3365 C CA . ILE A 1 442 ? 14.43 38.312 -3.307 1 85.69 442 ILE A CA 1
ATOM 3366 C C . ILE A 1 442 ? 15.188 39.031 -2.197 1 85.69 442 ILE A C 1
ATOM 3368 O O . ILE A 1 442 ? 14.633 39.906 -1.518 1 85.69 442 ILE A O 1
ATOM 3372 N N . GLY A 1 443 ? 16.391 38.75 -2.127 1 80.69 443 GLY A N 1
ATOM 3373 C CA . GLY A 1 443 ? 17.344 39.531 -1.345 1 80.69 443 GLY A CA 1
ATOM 3374 C C . GLY A 1 443 ? 17.172 39.344 0.152 1 80.69 443 GLY A C 1
ATOM 3375 O O . GLY A 1 443 ? 17.906 39.938 0.943 1 80.69 443 GLY A O 1
ATOM 3376 N N . GLU A 1 444 ? 16.125 38.562 0.711 1 85.5 444 GLU A N 1
ATOM 3377 C CA . GLU A 1 444 ? 15.938 38.406 2.148 1 85.5 444 GLU A CA 1
ATOM 3378 C C . GLU A 1 444 ? 16.062 36.938 2.551 1 85.5 444 GLU A C 1
ATOM 3380 O O . GLU A 1 444 ? 15.32 36.062 2.049 1 85.5 444 GLU A O 1
ATOM 3385 N N . ILE A 1 445 ? 16.875 36.812 3.385 1 80.69 445 ILE A N 1
ATOM 3386 C CA . ILE A 1 445 ? 17.188 35.469 3.865 1 80.69 445 ILE A CA 1
ATOM 3387 C C . ILE A 1 445 ? 15.945 34.875 4.531 1 80.69 445 ILE A C 1
ATOM 3389 O O . ILE A 1 445 ? 15.617 33.719 4.301 1 80.69 445 ILE A O 1
ATOM 3393 N N . ASN A 1 446 ? 15.273 35.656 5.348 1 80.12 446 ASN A N 1
ATOM 3394 C CA . ASN A 1 446 ? 14.164 35.156 6.156 1 80.12 446 ASN A CA 1
ATOM 3395 C C . ASN A 1 446 ? 12.984 34.719 5.285 1 80.12 446 ASN A C 1
ATOM 3397 O O . ASN A 1 446 ? 12.195 33.875 5.68 1 80.12 446 ASN A O 1
ATOM 3401 N N . LEU A 1 447 ? 12.938 35.219 4.059 1 81.25 447 LEU A N 1
ATOM 3402 C CA . LEU A 1 447 ? 11.867 34.844 3.137 1 81.25 447 LEU A CA 1
ATOM 3403 C C . LEU A 1 447 ? 12.234 33.594 2.344 1 81.25 447 LEU A C 1
ATOM 3405 O O . LEU A 1 447 ? 11.352 32.844 1.96 1 81.25 447 LEU A O 1
ATOM 3409 N N . LEU A 1 448 ? 13.602 33.406 2.211 1 85.44 448 LEU A N 1
ATOM 3410 C CA . LEU A 1 448 ? 14.07 32.281 1.392 1 85.44 448 LEU A CA 1
ATOM 3411 C C . LEU A 1 448 ? 14.18 31.016 2.223 1 85.44 448 LEU A C 1
ATOM 3413 O O . LEU A 1 448 ? 13.945 29.922 1.718 1 85.44 448 LEU A O 1
ATOM 3417 N N . ALA A 1 449 ? 14.367 31.188 3.402 1 85.56 449 ALA A N 1
ATOM 3418 C CA . ALA A 1 449 ? 14.758 30.078 4.27 1 85.56 449 ALA A CA 1
ATOM 3419 C C . ALA A 1 449 ? 13.625 29.062 4.402 1 85.56 449 ALA A C 1
ATOM 3421 O O . ALA A 1 449 ? 13.844 27.859 4.25 1 85.56 449 ALA A O 1
ATOM 3422 N N . PRO A 1 450 ? 12.398 29.625 4.551 1 83.81 450 PRO A N 1
ATOM 3423 C CA . PRO A 1 450 ? 11.32 28.641 4.695 1 83.81 450 PRO A CA 1
ATOM 3424 C C . PRO A 1 450 ? 11.102 27.812 3.43 1 83.81 450 PRO A C 1
ATOM 3426 O O . PRO A 1 450 ? 10.758 26.625 3.512 1 83.81 450 PRO A O 1
ATOM 3429 N N . TRP A 1 451 ? 11.453 28.297 2.406 1 86.5 451 TRP A N 1
ATOM 3430 C CA . TRP A 1 451 ? 11.289 27.594 1.144 1 86.5 451 TRP A CA 1
ATOM 3431 C C . TRP A 1 451 ? 12.359 26.516 0.987 1 86.5 451 TRP A C 1
ATOM 3433 O O . TRP A 1 451 ? 12.047 25.375 0.642 1 86.5 451 TRP A O 1
ATOM 3443 N N . ILE A 1 452 ? 13.312 26.891 1.174 1 87 452 ILE A N 1
ATOM 3444 C CA . ILE A 1 452 ? 14.414 25.953 1.019 1 87 452 ILE A CA 1
ATOM 3445 C C . ILE A 1 452 ? 14.258 24.812 2.01 1 87 452 ILE A C 1
ATOM 3447 O O . ILE A 1 452 ? 14.477 23.641 1.661 1 87 452 ILE A O 1
ATOM 3451 N N . THR A 1 453 ? 13.93 25.172 3.201 1 89 453 THR A N 1
ATOM 3452 C CA . THR A 1 453 ? 13.727 24.172 4.234 1 89 453 THR A CA 1
ATOM 3453 C C . THR A 1 453 ? 12.688 23.141 3.785 1 89 453 THR A C 1
ATOM 3455 O O . THR A 1 453 ? 12.906 21.938 3.922 1 89 453 THR A O 1
ATOM 3458 N N . ASN A 1 454 ? 11.562 23.625 3.158 1 89.94 454 ASN A N 1
ATOM 3459 C CA . ASN A 1 454 ? 10.5 22.719 2.756 1 89.94 454 ASN A CA 1
ATOM 3460 C C . ASN A 1 454 ? 10.922 21.828 1.587 1 89.94 454 ASN A C 1
ATOM 3462 O O . ASN A 1 454 ? 10.5 20.672 1.489 1 89.94 454 ASN A O 1
ATOM 3466 N N . PHE A 1 455 ? 11.906 22.328 0.771 1 90.12 455 PHE A N 1
ATOM 3467 C CA . PHE A 1 455 ? 12.43 21.5 -0.318 1 90.12 455 PHE A CA 1
ATOM 3468 C C . PHE A 1 455 ? 13.258 20.344 0.225 1 90.12 455 PHE A C 1
ATOM 3470 O O . PHE A 1 455 ? 13.102 19.203 -0.21 1 90.12 455 PHE A O 1
ATOM 3477 N N . PHE A 1 456 ? 13.844 20.625 1.126 1 89.62 456 PHE A N 1
ATOM 3478 C CA . PHE A 1 456 ? 14.742 19.609 1.652 1 89.62 456 PHE A CA 1
ATOM 3479 C C . PHE A 1 456 ? 13.977 18.609 2.523 1 89.62 456 PHE A C 1
ATOM 3481 O O . PHE A 1 456 ? 14.312 17.422 2.561 1 89.62 456 PHE A O 1
ATOM 3488 N N . LEU A 1 457 ? 13.133 19.141 3.248 1 91.56 457 LEU A N 1
ATOM 3489 C CA . LEU A 1 457 ? 12.32 18.234 4.051 1 91.56 457 LEU A CA 1
ATOM 3490 C C . LEU A 1 457 ? 11.555 17.266 3.16 1 91.56 457 LEU A C 1
ATOM 3492 O O . LEU A 1 457 ? 11.352 16.109 3.531 1 91.56 457 LEU A O 1
ATOM 3496 N N . ALA A 1 458 ? 11.039 17.734 1.934 1 90.88 458 ALA A N 1
ATOM 3497 C CA . ALA A 1 458 ? 10.375 16.859 0.981 1 90.88 458 ALA A CA 1
ATOM 3498 C C . ALA A 1 458 ? 11.305 15.742 0.515 1 90.88 458 ALA A C 1
ATOM 3500 O O . ALA A 1 458 ? 10.891 14.586 0.379 1 90.88 458 ALA A O 1
ATOM 3501 N N . ASN A 1 459 ? 12.609 16.094 0.372 1 89.94 459 ASN A N 1
ATOM 3502 C CA . ASN A 1 459 ? 13.617 15.109 -0.026 1 89.94 459 ASN A CA 1
ATOM 3503 C C . ASN A 1 459 ? 13.867 14.078 1.074 1 89.94 459 ASN A C 1
ATOM 3505 O O . ASN A 1 459 ? 13.969 12.883 0.799 1 89.94 459 ASN A O 1
ATOM 3509 N N . ARG A 1 460 ? 13.859 14.57 2.227 1 91.5 460 ARG A N 1
ATOM 3510 C CA . ARG A 1 460 ? 14.078 13.68 3.361 1 91.5 460 ARG A CA 1
ATOM 3511 C C . ARG A 1 460 ? 12.898 12.734 3.547 1 91.5 460 ARG A C 1
ATOM 3513 O O . ARG A 1 460 ? 13.078 11.57 3.92 1 91.5 460 ARG A O 1
ATOM 3520 N N . THR A 1 461 ? 11.742 13.258 3.311 1 92.44 461 THR A N 1
ATOM 3521 C CA . THR A 1 461 ? 10.547 12.43 3.42 1 92.44 461 THR A CA 1
ATOM 3522 C C . THR A 1 461 ? 10.609 11.258 2.441 1 92.44 461 THR A C 1
ATOM 3524 O O . THR A 1 461 ? 10.367 10.109 2.82 1 92.44 461 THR A O 1
ATOM 3527 N N . LEU A 1 462 ? 11.062 11.492 1.26 1 91.06 462 LEU A N 1
ATOM 3528 C CA . LEU A 1 462 ? 11.039 10.469 0.228 1 91.06 462 LEU A CA 1
ATOM 3529 C C . LEU A 1 462 ? 12.125 9.43 0.47 1 91.06 462 LEU A C 1
ATOM 3531 O O . LEU A 1 462 ? 11.945 8.242 0.173 1 91.06 462 LEU A O 1
ATOM 3535 N N . VAL A 1 463 ? 13.242 9.859 1.011 1 91.12 463 VAL A N 1
ATOM 3536 C CA . VAL A 1 463 ? 14.32 8.93 1.344 1 91.12 463 VAL A CA 1
ATOM 3537 C C . VAL A 1 463 ? 13.852 7.973 2.438 1 91.12 463 VAL A C 1
ATOM 3539 O O . VAL A 1 463 ? 14.078 6.766 2.354 1 91.12 463 VAL A O 1
ATOM 3542 N N . ASN A 1 464 ? 13.227 8.5 3.396 1 94.5 464 ASN A N 1
ATOM 3543 C CA . ASN A 1 464 ? 12.727 7.672 4.492 1 94.5 464 ASN A CA 1
ATOM 3544 C C . ASN A 1 464 ? 11.633 6.715 4.023 1 94.5 464 ASN A C 1
ATOM 3546 O O . ASN A 1 464 ? 11.586 5.562 4.457 1 94.5 464 ASN A O 1
ATOM 3550 N N . VAL A 1 465 ? 10.773 7.211 3.139 1 92.62 465 VAL A N 1
ATOM 3551 C CA . VAL A 1 465 ? 9.711 6.359 2.621 1 92.62 465 VAL A CA 1
ATOM 3552 C C . VAL A 1 465 ? 10.305 5.234 1.782 1 92.62 465 VAL A C 1
ATOM 3554 O O . VAL A 1 465 ? 9.812 4.105 1.804 1 92.62 465 VAL A O 1
ATOM 3557 N N . ALA A 1 466 ? 11.398 5.523 1.088 1 91.06 466 ALA A N 1
ATOM 3558 C CA . ALA A 1 466 ? 12.07 4.535 0.248 1 91.06 466 ALA A CA 1
ATOM 3559 C C . ALA A 1 466 ? 12.594 3.371 1.083 1 91.06 466 ALA A C 1
ATOM 3561 O O . ALA A 1 466 ? 12.414 2.207 0.717 1 91.06 466 ALA A O 1
ATOM 3562 N N . VAL A 1 467 ? 13.109 3.648 2.172 1 92.81 467 VAL A N 1
ATOM 3563 C CA . VAL A 1 467 ? 13.664 2.602 3.023 1 92.81 467 VAL A CA 1
ATOM 3564 C C . VAL A 1 467 ? 12.531 1.834 3.703 1 92.81 467 VAL A C 1
ATOM 3566 O O . VAL A 1 467 ? 12.602 0.612 3.852 1 92.81 467 VAL A O 1
ATOM 3569 N N . PHE A 1 468 ? 11.508 2.482 4.098 1 92.38 468 PHE A N 1
ATOM 3570 C CA . PHE A 1 468 ? 10.359 1.823 4.711 1 92.38 468 PHE A CA 1
ATOM 3571 C C . PHE A 1 468 ? 9.727 0.822 3.75 1 92.38 468 PHE A C 1
ATOM 3573 O O . PHE A 1 468 ? 9.477 -0.326 4.117 1 92.38 468 PHE A O 1
ATOM 3580 N N . VAL A 1 469 ? 9.578 1.249 2.475 1 90.06 469 VAL A N 1
ATOM 3581 C CA . VAL A 1 469 ? 8.938 0.396 1.479 1 90.06 469 VAL A CA 1
ATOM 3582 C C . VAL A 1 469 ? 9.859 -0.767 1.125 1 90.06 469 VAL A C 1
ATOM 3584 O O . VAL A 1 469 ? 9.406 -1.905 0.979 1 90.06 469 VAL A O 1
ATOM 3587 N N . ALA A 1 470 ? 11.125 -0.523 0.987 1 90 470 ALA A N 1
ATOM 3588 C CA . ALA A 1 470 ? 12.102 -1.56 0.666 1 90 470 ALA A CA 1
ATOM 3589 C C . ALA A 1 470 ? 12.188 -2.598 1.78 1 90 470 ALA A C 1
ATOM 3591 O O . ALA A 1 470 ? 12.25 -3.801 1.514 1 90 470 ALA A O 1
ATOM 3592 N N . SER A 1 471 ? 12.148 -2.178 2.982 1 88.5 471 SER A N 1
ATOM 3593 C CA . SER A 1 471 ? 12.25 -3.082 4.121 1 88.5 471 SER A CA 1
ATOM 3594 C C . SER A 1 471 ? 10.992 -3.92 4.281 1 88.5 471 SER A C 1
ATOM 3596 O O . SER A 1 471 ? 11.062 -5.105 4.617 1 88.5 471 SER A O 1
ATOM 3598 N N . LYS A 1 472 ? 9.82 -3.352 3.992 1 86.69 472 LYS A N 1
ATOM 3599 C CA . LYS A 1 472 ? 8.562 -4.062 4.184 1 86.69 472 LYS A CA 1
ATOM 3600 C C . LYS A 1 472 ? 8.242 -4.945 2.982 1 86.69 472 LYS A C 1
ATOM 3602 O O . LYS A 1 472 ? 7.285 -5.73 3.018 1 86.69 472 LYS A O 1
ATOM 3607 N N . SER A 1 473 ? 9.023 -4.859 1.959 1 84 473 SER A N 1
ATOM 3608 C CA . SER A 1 473 ? 8.844 -5.734 0.804 1 84 473 SER A CA 1
ATOM 3609 C C . SER A 1 473 ? 9.43 -7.117 1.063 1 84 473 SER A C 1
ATOM 3611 O O . SER A 1 473 ? 9.102 -8.078 0.367 1 84 473 SER A O 1
ATOM 3613 N N . HIS A 1 474 ? 10.242 -7.367 2.041 1 79.19 474 HIS A N 1
ATOM 3614 C CA . HIS A 1 474 ? 10.875 -8.641 2.385 1 79.19 474 HIS A CA 1
ATOM 3615 C C . HIS A 1 474 ? 11.422 -9.336 1.145 1 79.19 474 HIS A C 1
ATOM 3617 O O . HIS A 1 474 ? 11.242 -10.539 0.972 1 79.19 474 HIS A O 1
ATOM 3623 N N . SER A 1 475 ? 11.922 -8.562 0.257 1 80.75 475 SER A N 1
ATOM 3624 C CA . SER A 1 475 ? 12.57 -9.117 -0.924 1 80.75 475 SER A CA 1
ATOM 3625 C C . SER A 1 475 ? 13.945 -9.695 -0.582 1 80.75 475 SER A C 1
ATOM 3627 O O . SER A 1 475 ? 14.68 -9.125 0.228 1 80.75 475 SER A O 1
ATOM 3629 N N . PRO A 1 476 ? 14.172 -10.844 -1.101 1 81.31 476 PRO A N 1
ATOM 3630 C CA . PRO A 1 476 ? 15.492 -11.422 -0.854 1 81.31 476 PRO A CA 1
ATOM 3631 C C . PRO A 1 476 ? 16.625 -10.539 -1.371 1 81.31 476 PRO A C 1
ATOM 3633 O O . PRO A 1 476 ? 17.781 -10.727 -0.976 1 81.31 476 PRO A O 1
ATOM 3636 N N . GLY A 1 477 ? 16.312 -9.633 -2.178 1 79.25 477 GLY A N 1
ATOM 3637 C CA . GLY A 1 477 ? 17.328 -8.734 -2.695 1 79.25 477 GLY A CA 1
ATOM 3638 C C . GLY A 1 477 ? 17.656 -7.59 -1.752 1 79.25 477 GLY A C 1
ATOM 3639 O O . GLY A 1 477 ? 18.688 -6.93 -1.896 1 79.25 477 GLY A O 1
ATOM 3640 N N . TRP A 1 478 ? 16.781 -7.293 -0.814 1 84.75 478 TRP A N 1
ATOM 3641 C CA . TRP A 1 478 ? 17.031 -6.266 0.189 1 84.75 478 TRP A CA 1
ATOM 3642 C C . TRP A 1 478 ? 17.859 -6.82 1.341 1 84.75 478 TRP A C 1
ATOM 3644 O O . TRP A 1 478 ? 17.328 -7.441 2.26 1 84.75 478 TRP A O 1
ATOM 3654 N N . ARG A 1 479 ? 19.281 -6.625 1.229 1 86.19 479 ARG A N 1
ATOM 3655 C CA . ARG A 1 479 ? 20.234 -7.105 2.219 1 86.19 479 ARG A CA 1
ATOM 3656 C C . ARG A 1 479 ? 21.234 -6.012 2.596 1 86.19 479 ARG A C 1
ATOM 3658 O O . ARG A 1 479 ? 22.438 -6.172 2.408 1 86.19 479 ARG A O 1
ATOM 3665 N N . PRO A 1 480 ? 20.656 -5.008 3.27 1 87.56 480 PRO A N 1
ATOM 3666 C CA . PRO A 1 480 ? 21.609 -3.967 3.668 1 87.56 480 PRO A CA 1
ATOM 3667 C C . PRO A 1 480 ? 22.641 -4.469 4.668 1 87.56 480 PRO A C 1
ATOM 3669 O O . PRO A 1 480 ? 22.328 -5.289 5.531 1 87.56 480 PRO A O 1
ATOM 3672 N N . SER A 1 481 ? 23.906 -4.02 4.469 1 84.12 481 SER A N 1
ATOM 3673 C CA . SER A 1 481 ? 24.984 -4.387 5.387 1 84.12 481 SER A CA 1
ATOM 3674 C C . SER A 1 481 ? 24.906 -3.566 6.672 1 84.12 481 SER A C 1
ATOM 3676 O O . SER A 1 481 ? 25.391 -4.004 7.719 1 84.12 481 SER A O 1
ATOM 3678 N N . TRP A 1 482 ? 24.203 -2.344 6.562 1 87.5 482 TRP A N 1
ATOM 3679 C CA . TRP A 1 482 ? 24 -1.502 7.738 1 87.5 482 TRP A CA 1
ATOM 3680 C C . TRP A 1 482 ? 22.891 -2.061 8.633 1 87.5 482 TRP A C 1
ATOM 3682 O O . TRP A 1 482 ? 21.734 -2.131 8.219 1 87.5 482 TRP A O 1
ATOM 3692 N N . ARG A 1 483 ? 23.344 -2.393 9.797 1 80.81 483 ARG A N 1
ATOM 3693 C CA . ARG A 1 483 ? 22.438 -3.16 10.641 1 80.81 483 ARG A CA 1
ATOM 3694 C C . ARG A 1 483 ? 21.609 -2.238 11.539 1 80.81 483 ARG A C 1
ATOM 3696 O O . ARG A 1 483 ? 20.562 -2.639 12.047 1 80.81 483 ARG A O 1
ATOM 3703 N N . TYR A 1 484 ? 22 -0.992 11.672 1 84.5 484 TYR A N 1
ATOM 3704 C CA . TYR A 1 484 ? 21.359 -0.128 12.648 1 84.5 484 TYR A CA 1
ATOM 3705 C C . TYR A 1 484 ? 20.219 0.662 12.016 1 84.5 484 TYR A C 1
ATOM 3707 O O . TYR A 1 484 ? 20.266 1.894 11.961 1 84.5 484 TYR A O 1
ATOM 3715 N N . TYR A 1 485 ? 19.344 0.006 11.352 1 87.25 485 TYR A N 1
ATOM 3716 C CA . TYR A 1 485 ? 18.156 0.666 10.812 1 87.25 485 TYR A CA 1
ATOM 3717 C C . TYR A 1 485 ? 16.906 -0.15 11.102 1 87.25 485 TYR A C 1
ATOM 3719 O O . TYR A 1 485 ? 16.984 -1.346 11.391 1 87.25 485 TYR A O 1
ATOM 3727 N N . HIS A 1 486 ? 15.812 0.492 11.289 1 90 486 HIS A N 1
ATOM 3728 C CA . HIS A 1 486 ? 14.516 -0.148 11.492 1 90 486 HIS A CA 1
ATOM 3729 C C . HIS A 1 486 ? 13.438 0.502 10.633 1 90 486 HIS A C 1
ATOM 3731 O O . HIS A 1 486 ? 13.406 1.728 10.5 1 90 486 HIS A O 1
ATOM 3737 N N . PRO A 1 487 ? 12.688 -0.344 10.023 1 90.44 487 PRO A N 1
ATOM 3738 C CA . PRO A 1 487 ? 11.656 0.193 9.125 1 90.44 487 PRO A CA 1
ATOM 3739 C C . PRO A 1 487 ? 10.695 1.137 9.844 1 90.44 487 PRO A C 1
ATOM 3741 O O . PRO A 1 487 ? 10.242 2.125 9.258 1 90.44 487 PRO A O 1
ATOM 3744 N N . LEU A 1 488 ? 10.25 1.002 11.086 1 90.25 488 LEU A N 1
ATOM 3745 C CA . LEU A 1 488 ? 9.336 1.863 11.828 1 90.25 488 LEU A CA 1
ATOM 3746 C C . LEU A 1 488 ? 9.984 3.209 12.133 1 90.25 488 LEU A C 1
ATOM 3748 O O . LEU A 1 488 ? 9.297 4.234 12.203 1 90.25 488 LEU A O 1
ATOM 3752 N N . LEU A 1 489 ? 11.375 3.154 12.305 1 92.25 489 LEU A N 1
ATOM 3753 C CA . LEU A 1 489 ? 12.086 4.406 12.516 1 92.25 489 LEU A CA 1
ATOM 3754 C C . LEU A 1 489 ? 12.094 5.254 11.25 1 92.25 489 LEU A C 1
ATOM 3756 O O . LEU A 1 489 ? 11.938 6.473 11.312 1 92.25 489 LEU A O 1
ATOM 3760 N N . SER A 1 490 ? 12.195 4.578 10.133 1 94.19 490 SER A N 1
ATOM 3761 C CA . SER A 1 490 ? 12.164 5.293 8.859 1 94.19 490 SER A CA 1
ATOM 3762 C C . SER A 1 490 ? 10.789 5.887 8.586 1 94.19 490 SER A C 1
ATOM 3764 O O . SER A 1 490 ? 10.68 7 8.07 1 94.19 490 SER A O 1
ATOM 3766 N N . LEU A 1 491 ? 9.734 5.16 9.016 1 93.81 491 LEU A N 1
ATOM 3767 C CA . LEU A 1 491 ? 8.383 5.684 8.844 1 93.81 491 LEU A CA 1
ATOM 3768 C C . LEU A 1 491 ? 8.141 6.875 9.766 1 93.81 491 LEU A C 1
ATOM 3770 O O . LEU A 1 491 ? 7.559 7.879 9.352 1 93.81 491 LEU A O 1
ATOM 3774 N N . ALA A 1 492 ? 8.602 6.805 10.922 1 93.62 492 ALA A N 1
ATOM 3775 C CA . ALA A 1 492 ? 8.5 7.914 11.867 1 93.62 492 ALA A CA 1
ATOM 3776 C C . ALA A 1 492 ? 9.242 9.141 11.359 1 93.62 492 ALA A C 1
ATOM 3778 O O . ALA A 1 492 ? 8.781 10.273 11.539 1 93.62 492 ALA A O 1
ATOM 3779 N N . GLY A 1 493 ? 10.391 8.906 10.781 1 93.94 493 GLY A N 1
ATOM 3780 C CA . GLY A 1 493 ? 11.125 10 10.18 1 93.94 493 GLY A CA 1
ATOM 3781 C C . GLY A 1 493 ? 10.383 10.664 9.039 1 93.94 493 GLY A C 1
ATOM 3782 O O . GLY A 1 493 ? 10.359 11.898 8.938 1 93.94 493 GLY A O 1
ATOM 3783 N N . ALA A 1 494 ? 9.758 9.836 8.242 1 95.06 494 ALA A N 1
ATOM 3784 C CA . ALA A 1 494 ? 8.992 10.375 7.121 1 95.06 494 ALA A CA 1
ATOM 3785 C C . ALA A 1 494 ? 7.816 11.211 7.613 1 95.06 494 ALA A C 1
ATOM 3787 O O . ALA A 1 494 ? 7.594 12.328 7.125 1 95.06 494 ALA A O 1
ATOM 3788 N N . VAL A 1 495 ? 7.035 10.805 8.578 1 91.19 495 VAL A N 1
ATOM 3789 C CA . VAL A 1 495 ? 5.867 11.492 9.117 1 91.19 495 VAL A CA 1
ATOM 3790 C C . VAL A 1 495 ? 6.305 12.781 9.812 1 91.19 495 VAL A C 1
ATOM 3792 O O . VAL A 1 495 ? 5.664 13.82 9.656 1 91.19 495 VAL A O 1
ATOM 3795 N N . SER A 1 496 ? 7.402 12.656 10.555 1 93.19 496 SER A N 1
ATOM 3796 C CA . SER A 1 496 ? 7.922 13.844 11.242 1 93.19 496 SER A CA 1
ATOM 3797 C C . SER A 1 496 ? 8.32 14.922 10.242 1 93.19 496 SER A C 1
ATOM 3799 O O . SER A 1 496 ? 8.078 16.109 10.477 1 93.19 496 SER A O 1
ATOM 3801 N N . CYS A 1 497 ? 8.867 14.594 9.125 1 92.5 497 CYS A N 1
ATOM 3802 C CA . CYS A 1 497 ? 9.273 15.57 8.109 1 92.5 497 CYS A CA 1
ATOM 3803 C C . CYS A 1 497 ? 8.055 16.203 7.449 1 92.5 497 CYS A C 1
ATOM 3805 O O . CYS A 1 497 ? 8.039 17.391 7.172 1 92.5 497 CYS A O 1
ATOM 3807 N N . VAL A 1 498 ? 7.039 15.422 7.254 1 90.81 498 VAL A N 1
ATOM 3808 C CA . VAL A 1 498 ? 5.832 15.961 6.637 1 90.81 498 VAL A CA 1
ATOM 3809 C C . VAL A 1 498 ? 5.141 16.922 7.605 1 90.81 498 VAL A C 1
ATOM 3811 O O . VAL A 1 498 ? 4.703 18 7.207 1 90.81 498 VAL A O 1
ATOM 3814 N N . VAL A 1 499 ? 5.066 16.562 8.867 1 86 499 VAL A N 1
ATOM 3815 C CA . VAL A 1 499 ? 4.438 17.406 9.875 1 86 499 VAL A CA 1
ATOM 3816 C C . VAL A 1 499 ? 5.211 18.719 10.008 1 86 499 VAL A C 1
ATOM 3818 O O . VAL A 1 499 ? 4.613 19.797 10.07 1 86 499 VAL A O 1
ATOM 3821 N N . LEU A 1 500 ? 6.562 18.688 9.938 1 89.44 500 LEU A N 1
ATOM 3822 C CA . LEU A 1 500 ? 7.391 19.875 10.031 1 89.44 500 LEU A CA 1
ATOM 3823 C C . LEU A 1 500 ? 7.223 20.75 8.797 1 89.44 500 LEU A C 1
ATOM 3825 O O . LEU A 1 500 ? 7.242 21.984 8.898 1 89.44 500 LEU A O 1
ATOM 3829 N N . MET A 1 501 ? 6.984 20.094 7.605 1 90.44 501 MET A N 1
ATOM 3830 C CA . MET A 1 501 ? 6.797 20.844 6.375 1 90.44 501 MET A CA 1
ATOM 3831 C C . MET A 1 501 ? 5.555 21.719 6.461 1 90.44 501 MET A C 1
ATOM 3833 O O . MET A 1 501 ? 5.605 22.922 6.145 1 90.44 501 MET A O 1
ATOM 3837 N N . PHE A 1 502 ? 4.488 21.188 7.051 1 85.75 502 PHE A N 1
ATOM 3838 C CA . PHE A 1 502 ? 3.234 21.922 7.094 1 85.75 502 PHE A CA 1
ATOM 3839 C C . PHE A 1 502 ? 3.201 22.859 8.297 1 85.75 502 PHE A C 1
ATOM 3841 O O . PHE A 1 502 ? 2.584 23.922 8.25 1 85.75 502 PHE A O 1
ATOM 3848 N N . ALA A 1 503 ? 3.928 22.516 9.281 1 83.38 503 ALA A N 1
ATOM 3849 C CA . ALA A 1 503 ? 3.977 23.344 10.477 1 83.38 503 ALA A CA 1
ATOM 3850 C C . ALA A 1 503 ? 4.789 24.609 10.227 1 83.38 503 ALA A C 1
ATOM 3852 O O . ALA A 1 503 ? 4.469 25.672 10.758 1 83.38 503 ALA A O 1
ATOM 3853 N N . LEU A 1 504 ? 5.773 24.5 9.492 1 85.56 504 LEU A N 1
ATOM 3854 C CA . LEU A 1 504 ? 6.664 25.641 9.289 1 85.56 504 LEU A CA 1
ATOM 3855 C C . LEU A 1 504 ? 6.055 26.641 8.312 1 85.56 504 LEU A C 1
ATOM 3857 O O . LEU A 1 504 ? 5.945 27.828 8.617 1 85.56 504 LEU A O 1
ATOM 3861 N N . CYS A 1 505 ? 5.793 26.219 7.066 1 84.69 505 CYS A N 1
ATOM 3862 C CA . CYS A 1 505 ? 5.129 27.031 6.059 1 84.69 505 CYS A CA 1
ATOM 3863 C C . CYS A 1 505 ? 4.199 26.188 5.195 1 84.69 505 CYS A C 1
ATOM 3865 O O . CYS A 1 505 ? 4.641 25.547 4.246 1 84.69 505 CYS A O 1
ATOM 3867 N N . TRP A 1 506 ? 2.908 26.266 5.504 1 82.19 506 TRP A N 1
ATOM 3868 C CA . TRP A 1 506 ? 1.943 25.391 4.84 1 82.19 506 TRP A CA 1
ATOM 3869 C C . TRP A 1 506 ? 1.824 25.734 3.361 1 82.19 506 TRP A C 1
ATOM 3871 O O . TRP A 1 506 ? 1.558 24.859 2.531 1 82.19 506 TRP A O 1
ATOM 3881 N N . LYS A 1 507 ? 2.113 27.078 3.004 1 83.38 507 LYS A N 1
ATOM 3882 C CA . LYS A 1 507 ? 2.002 27.484 1.605 1 83.38 507 LYS A CA 1
ATOM 3883 C C . LYS A 1 507 ? 3.094 26.844 0.757 1 83.38 507 LYS A C 1
ATOM 3885 O O . LYS A 1 507 ? 2.814 26.281 -0.31 1 83.38 507 LYS A O 1
ATOM 3890 N N . SER A 1 508 ? 4.203 26.891 1.3 1 88.38 508 SER A N 1
ATOM 3891 C CA . SER A 1 508 ? 5.309 26.312 0.548 1 88.38 508 SER A CA 1
ATOM 3892 C C . SER A 1 508 ? 5.23 24.797 0.538 1 88.38 508 SER A C 1
ATOM 3894 O O . SER A 1 508 ? 5.582 24.156 -0.457 1 88.38 508 SER A O 1
ATOM 3896 N N . ALA A 1 509 ? 4.797 24.281 1.627 1 90.19 509 ALA A N 1
ATOM 3897 C CA . ALA A 1 509 ? 4.664 22.828 1.706 1 90.19 509 ALA A CA 1
ATOM 3898 C C . ALA A 1 509 ? 3.684 22.312 0.659 1 90.19 509 ALA A C 1
ATOM 3900 O O . ALA A 1 509 ? 3.961 21.312 -0.023 1 90.19 509 ALA A O 1
ATOM 3901 N N . LEU A 1 510 ? 2.5 22.969 0.434 1 86.75 510 LEU A N 1
ATOM 3902 C CA . LEU A 1 510 ? 1.487 22.578 -0.54 1 86.75 510 LEU A CA 1
ATOM 3903 C C . LEU A 1 510 ? 2.01 22.734 -1.963 1 86.75 510 LEU A C 1
ATOM 3905 O O . LEU A 1 510 ? 1.776 21.875 -2.816 1 86.75 510 LEU A O 1
ATOM 3909 N N . ALA A 1 511 ? 2.787 23.828 -2.148 1 89.19 511 ALA A N 1
ATOM 3910 C CA . ALA A 1 511 ? 3.326 24.094 -3.48 1 89.19 511 ALA A CA 1
ATOM 3911 C C . ALA A 1 511 ? 4.324 23.016 -3.891 1 89.19 511 ALA A C 1
ATOM 3913 O O . ALA A 1 511 ? 4.258 22.484 -5.004 1 89.19 511 ALA A O 1
ATOM 3914 N N . ILE A 1 512 ? 5.07 22.672 -2.994 1 89.56 512 ILE A N 1
ATOM 3915 C CA . ILE A 1 512 ? 6.125 21.703 -3.303 1 89.56 512 ILE A CA 1
ATOM 3916 C C . ILE A 1 512 ? 5.523 20.312 -3.477 1 89.56 512 ILE A C 1
ATOM 3918 O O . ILE A 1 512 ? 5.918 19.562 -4.371 1 89.56 512 ILE A O 1
ATOM 3922 N N . THR A 1 513 ? 4.598 19.984 -2.65 1 89.5 513 THR A N 1
ATOM 3923 C CA . THR A 1 513 ? 3.938 18.688 -2.775 1 89.5 513 THR A CA 1
ATOM 3924 C C . THR A 1 513 ? 3.197 18.578 -4.105 1 89.5 513 THR A C 1
ATOM 3926 O O . THR A 1 513 ? 3.234 17.547 -4.762 1 89.5 513 THR A O 1
ATOM 3929 N N . LEU A 1 514 ? 2.598 19.672 -4.539 1 88.5 514 LEU A N 1
ATOM 3930 C CA . LEU A 1 514 ? 1.889 19.703 -5.812 1 88.5 514 LEU A CA 1
ATOM 3931 C C . LEU A 1 514 ? 2.859 19.547 -6.98 1 88.5 514 LEU A C 1
ATOM 3933 O O . LEU A 1 514 ? 2.578 18.812 -7.934 1 88.5 514 LEU A O 1
ATOM 3937 N N . VAL A 1 515 ? 4.004 20.188 -6.828 1 88.62 515 VAL A N 1
ATOM 3938 C CA . VAL A 1 515 ? 4.996 20.094 -7.898 1 88.62 515 VAL A CA 1
ATOM 3939 C C . VAL A 1 515 ? 5.527 18.672 -7.984 1 88.62 515 VAL A C 1
ATOM 3941 O O . VAL A 1 515 ? 5.676 18.125 -9.078 1 88.62 515 VAL A O 1
ATOM 3944 N N . CYS A 1 516 ? 5.82 18.125 -6.895 1 88.62 516 CYS A N 1
ATOM 3945 C CA . CYS A 1 516 ? 6.281 16.734 -6.855 1 88.62 516 CYS A CA 1
ATOM 3946 C C . CYS A 1 516 ? 5.246 15.805 -7.465 1 88.62 516 CYS A C 1
ATOM 3948 O O . CYS A 1 516 ? 5.59 14.914 -8.242 1 88.62 516 CYS A O 1
ATOM 3950 N N . MET A 1 517 ? 3.961 16.047 -7.223 1 87.19 517 MET A N 1
ATOM 3951 C CA . MET A 1 517 ? 2.887 15.188 -7.734 1 87.19 517 MET A CA 1
ATOM 3952 C C . MET A 1 517 ? 2.738 15.352 -9.242 1 87.19 517 MET A C 1
ATOM 3954 O O . MET A 1 517 ? 2.475 14.375 -9.953 1 87.19 517 MET A O 1
ATOM 3958 N N . VAL A 1 518 ? 2.979 16.625 -9.695 1 88.38 518 VAL A N 1
ATOM 3959 C CA . VAL A 1 518 ? 2.863 16.906 -11.125 1 88.38 518 VAL A CA 1
ATOM 3960 C C . VAL A 1 518 ? 3.979 16.188 -11.875 1 88.38 518 VAL A C 1
ATOM 3962 O O . VAL A 1 518 ? 3.727 15.523 -12.891 1 88.38 518 VAL A O 1
ATOM 3965 N N . ILE A 1 519 ? 5.125 16.188 -11.367 1 86.88 519 ILE A N 1
ATOM 3966 C CA . ILE A 1 519 ? 6.246 15.516 -12.016 1 86.88 519 ILE A CA 1
ATOM 3967 C C . ILE A 1 519 ? 6.039 14.008 -11.977 1 86.88 519 ILE A C 1
ATOM 3969 O O . ILE A 1 519 ? 6.281 13.312 -12.969 1 86.88 519 ILE A O 1
ATOM 3973 N N . PHE A 1 520 ? 5.527 13.531 -10.969 1 86.19 520 PHE A N 1
ATOM 3974 C CA . PHE A 1 520 ? 5.258 12.109 -10.812 1 86.19 520 PHE A CA 1
ATOM 3975 C C . PHE A 1 520 ? 4.25 11.625 -11.852 1 86.19 520 PHE A C 1
ATOM 3977 O O . PHE A 1 520 ? 4.449 10.594 -12.484 1 86.19 520 PHE A O 1
ATOM 3984 N N . ARG A 1 521 ? 3.209 12.422 -11.992 1 84.31 521 ARG A N 1
ATOM 3985 C CA . ARG A 1 521 ? 2.16 12.047 -12.938 1 84.31 521 ARG A CA 1
ATOM 3986 C C . ARG A 1 521 ? 2.674 12.094 -14.367 1 84.31 521 ARG A C 1
ATOM 3988 O O . ARG A 1 521 ? 2.305 11.25 -15.195 1 84.31 521 ARG A O 1
ATOM 3995 N N . ILE A 1 522 ? 3.613 13.031 -14.609 1 83.44 522 ILE A N 1
ATOM 3996 C CA . ILE A 1 522 ? 4.164 13.18 -15.953 1 83.44 522 ILE A CA 1
ATOM 3997 C C . ILE A 1 522 ? 5.043 11.977 -16.281 1 83.44 522 ILE A C 1
ATOM 3999 O O . ILE A 1 522 ? 4.918 11.383 -17.344 1 83.44 522 ILE A O 1
ATOM 4003 N N . VAL A 1 523 ? 5.766 11.516 -15.359 1 84.12 523 VAL A N 1
ATOM 4004 C CA . VAL A 1 523 ? 6.711 10.43 -15.617 1 84.12 523 VAL A CA 1
ATOM 4005 C C . VAL A 1 523 ? 5.984 9.094 -15.57 1 84.12 523 VAL A C 1
ATOM 4007 O O . VAL A 1 523 ? 6.289 8.188 -16.344 1 84.12 523 VAL A O 1
ATOM 4010 N N . SER A 1 524 ? 5.062 9.039 -14.633 1 79.5 524 SER A N 1
ATOM 4011 C CA . SER A 1 524 ? 4.309 7.789 -14.531 1 79.5 524 SER A CA 1
ATOM 4012 C C . SER A 1 524 ? 3.492 7.531 -15.797 1 79.5 524 SER A C 1
ATOM 4014 O O . SER A 1 524 ? 3.338 6.383 -16.219 1 79.5 524 SER A O 1
ATOM 4016 N N . HIS A 1 525 ? 3.025 8.422 -16.375 1 76.56 525 HIS A N 1
ATOM 4017 C CA . HIS A 1 525 ? 2.229 8.289 -17.594 1 76.56 525 HIS A CA 1
ATOM 4018 C C . HIS A 1 525 ? 3.107 7.938 -18.781 1 76.56 525 HIS A C 1
ATOM 4020 O O . HIS A 1 525 ? 2.658 7.258 -19.719 1 76.56 525 HIS A O 1
ATOM 4026 N N . ARG A 1 526 ? 4.309 8.32 -18.703 1 73.5 526 ARG A N 1
ATOM 4027 C CA . ARG A 1 526 ? 5.203 8.031 -19.828 1 73.5 526 ARG A CA 1
ATOM 4028 C C . ARG A 1 526 ? 5.797 6.637 -19.703 1 73.5 526 ARG A C 1
ATOM 4030 O O . ARG A 1 526 ? 6.301 6.082 -20.688 1 73.5 526 ARG A O 1
ATOM 4037 N N . ALA A 1 527 ? 5.461 5.898 -18.703 1 60.34 527 ALA A N 1
ATOM 4038 C CA . ALA A 1 527 ? 5.82 4.504 -18.453 1 60.34 527 ALA A CA 1
ATOM 4039 C C . ALA A 1 527 ? 7.195 4.176 -19.016 1 60.34 527 ALA A C 1
ATOM 4041 O O . ALA A 1 527 ? 7.305 3.512 -20.047 1 60.34 527 ALA A O 1
ATOM 4042 N N . PRO A 1 528 ? 8.211 4.816 -18.453 1 61.38 528 PRO A N 1
ATOM 4043 C CA . PRO A 1 528 ? 9.523 4.508 -19.016 1 61.38 528 PRO A CA 1
ATOM 4044 C C . PRO A 1 528 ? 9.891 3.033 -18.891 1 61.38 528 PRO A C 1
ATOM 4046 O O . PRO A 1 528 ? 9.484 2.373 -17.938 1 61.38 528 PRO A O 1
ATOM 4049 N N . LYS A 1 529 ? 10.219 2.352 -19.969 1 59.94 529 LYS A N 1
ATOM 4050 C CA . LYS A 1 529 ? 10.586 0.939 -20.047 1 59.94 529 LYS A CA 1
ATOM 4051 C C . LYS A 1 529 ? 11.852 0.656 -19.234 1 59.94 529 LYS A C 1
ATOM 4053 O O . LYS A 1 529 ? 12.43 -0.426 -19.344 1 59.94 529 LYS A O 1
ATOM 4058 N N . VAL A 1 530 ? 12.258 1.712 -18.484 1 63.78 530 VAL A N 1
ATOM 4059 C CA . VAL A 1 530 ? 13.469 1.468 -17.719 1 63.78 530 VAL A CA 1
ATOM 4060 C C . VAL A 1 530 ? 13.102 0.845 -16.359 1 63.78 530 VAL A C 1
ATOM 4062 O O . VAL A 1 530 ? 12.195 1.322 -15.68 1 63.78 530 VAL A O 1
ATOM 4065 N N . GLY A 1 531 ? 13.32 -0.505 -16.219 1 62.62 531 GLY A N 1
ATOM 4066 C CA . GLY A 1 531 ? 13.016 -1.144 -14.945 1 62.62 531 GLY A CA 1
ATOM 4067 C C . GLY A 1 531 ? 14.25 -1.683 -14.234 1 62.62 531 GLY A C 1
ATOM 4068 O O . GLY A 1 531 ? 15.18 -2.158 -14.883 1 62.62 531 GLY A O 1
ATOM 4069 N N . TRP A 1 532 ? 14.508 -1.23 -13.109 1 67.38 532 TRP A N 1
ATOM 4070 C CA . TRP A 1 532 ? 15.625 -1.729 -12.312 1 67.38 532 TRP A CA 1
ATOM 4071 C C . TRP A 1 532 ? 15.141 -2.695 -11.242 1 67.38 532 TRP A C 1
ATOM 4073 O O . TRP A 1 532 ? 15.875 -3.012 -10.305 1 67.38 532 TRP A O 1
ATOM 4083 N N . GLY A 1 533 ? 13.922 -3.273 -11.344 1 67.25 533 GLY A N 1
ATOM 4084 C CA . GLY A 1 533 ? 13.414 -4.168 -10.32 1 67.25 533 GLY A CA 1
ATOM 4085 C C . GLY A 1 533 ? 13.109 -3.457 -9.016 1 67.25 533 GLY A C 1
ATOM 4086 O O . GLY A 1 533 ? 13.602 -3.85 -7.953 1 67.25 533 GLY A O 1
ATOM 4087 N N . ASP A 1 534 ? 12.273 -2.586 -9.18 1 79.94 534 ASP A N 1
ATOM 4088 C CA . ASP A 1 534 ? 11.93 -1.76 -8.023 1 79.94 534 ASP A CA 1
ATOM 4089 C C . ASP A 1 534 ? 11.133 -2.561 -6.996 1 79.94 534 ASP A C 1
ATOM 4091 O O . ASP A 1 534 ? 10.523 -3.578 -7.328 1 79.94 534 ASP A O 1
ATOM 4095 N N . TYR A 1 535 ? 11.375 -2.15 -5.609 1 76.5 535 TYR A N 1
ATOM 4096 C CA . TYR A 1 535 ? 10.797 -2.875 -4.484 1 76.5 535 TYR A CA 1
ATOM 4097 C C . TYR A 1 535 ? 9.289 -2.652 -4.406 1 76.5 535 TYR A C 1
ATOM 4099 O O . TYR A 1 535 ? 8.594 -3.322 -3.641 1 76.5 535 TYR A O 1
ATOM 4107 N N . ARG A 1 536 ? 8.742 -1.788 -5.355 1 79.56 536 ARG A N 1
ATOM 4108 C CA . ARG A 1 536 ? 7.289 -1.671 -5.426 1 79.56 536 ARG A CA 1
ATOM 4109 C C . ARG A 1 536 ? 6.672 -2.912 -6.059 1 79.56 536 ARG A C 1
ATOM 4111 O O . ARG A 1 536 ? 5.574 -3.326 -5.68 1 79.56 536 ARG A O 1
ATOM 4118 N N . HIS A 1 537 ? 7.418 -3.453 -6.996 1 81.75 537 HIS A N 1
ATOM 4119 C CA . HIS A 1 537 ? 6.969 -4.684 -7.633 1 81.75 537 HIS A CA 1
ATOM 4120 C C . HIS A 1 537 ? 6.914 -5.836 -6.633 1 81.75 537 HIS A C 1
ATOM 4122 O O . HIS A 1 537 ? 5.988 -6.645 -6.66 1 81.75 537 HIS A O 1
ATOM 4128 N N . SER A 1 538 ? 7.914 -5.887 -5.77 1 84.44 538 SER A N 1
ATOM 4129 C CA . SER A 1 538 ? 7.953 -6.918 -4.738 1 84.44 538 SER A CA 1
ATOM 4130 C C . SER A 1 538 ? 6.824 -6.73 -3.729 1 84.44 538 SER A C 1
ATOM 4132 O O . SER A 1 538 ? 6.27 -7.707 -3.223 1 84.44 538 SER A O 1
ATOM 4134 N N . ARG A 1 539 ? 6.523 -5.516 -3.523 1 86.31 539 ARG A N 1
ATOM 4135 C CA . ARG A 1 539 ? 5.414 -5.277 -2.607 1 86.31 539 ARG A CA 1
ATOM 4136 C C . ARG A 1 539 ? 4.082 -5.664 -3.242 1 86.31 539 ARG A C 1
ATOM 4138 O O . ARG A 1 539 ? 3.191 -6.176 -2.564 1 86.31 539 ARG A O 1
ATOM 4145 N N . LEU A 1 540 ? 3.914 -5.324 -4.512 1 86.06 540 LEU A N 1
ATOM 4146 C CA . LEU A 1 540 ? 2.713 -5.73 -5.23 1 86.06 540 LEU A CA 1
ATOM 4147 C C . LEU A 1 540 ? 2.57 -7.25 -5.234 1 86.06 540 LEU A C 1
ATOM 4149 O O . LEU A 1 540 ? 1.464 -7.773 -5.09 1 86.06 540 LEU A O 1
ATOM 4153 N N . TYR A 1 541 ? 3.727 -7.988 -5.348 1 87.56 541 TYR A N 1
ATOM 4154 C CA . TYR A 1 541 ? 3.725 -9.445 -5.305 1 87.56 541 TYR A CA 1
ATOM 4155 C C . TYR A 1 541 ? 3.26 -9.945 -3.941 1 87.56 541 TYR A C 1
ATOM 4157 O O . TYR A 1 541 ? 2.424 -10.852 -3.859 1 87.56 541 TYR A O 1
ATOM 4165 N N . LEU A 1 542 ? 3.744 -9.352 -2.957 1 87.06 542 LEU A N 1
ATOM 4166 C CA . LEU A 1 542 ? 3.381 -9.789 -1.615 1 87.06 542 LEU A CA 1
ATOM 4167 C C . LEU A 1 542 ? 1.924 -9.461 -1.31 1 87.06 542 LEU A C 1
ATOM 4169 O O . LEU A 1 542 ? 1.214 -10.266 -0.707 1 87.06 542 LEU A O 1
ATOM 4173 N N . SER A 1 543 ? 1.521 -8.312 -1.755 1 88.25 543 SER A N 1
ATOM 4174 C CA . SER A 1 543 ? 0.13 -7.941 -1.512 1 88.25 543 SER A CA 1
ATOM 4175 C C . SER A 1 543 ? -0.824 -8.828 -2.307 1 88.25 543 SER A C 1
ATOM 4177 O O . SER A 1 543 ? -1.894 -9.195 -1.816 1 88.25 543 SER A O 1
ATOM 4179 N N . THR A 1 544 ? -0.528 -9.172 -3.535 1 89.06 544 THR A N 1
ATOM 4180 C CA . THR A 1 544 ? -1.354 -10.039 -4.367 1 89.06 544 THR A CA 1
ATOM 4181 C C . THR A 1 544 ? -1.401 -11.453 -3.795 1 89.06 544 THR A C 1
ATOM 4183 O O . THR A 1 544 ? -2.463 -12.078 -3.754 1 89.06 544 THR A O 1
ATOM 4186 N N . THR A 1 545 ? -0.203 -11.961 -3.342 1 88.31 545 THR A N 1
ATOM 4187 C CA . THR A 1 545 ? -0.188 -13.305 -2.766 1 88.31 545 THR A CA 1
ATOM 4188 C C . THR A 1 545 ? -0.968 -13.336 -1.455 1 88.31 545 THR A C 1
ATOM 4190 O O . THR A 1 545 ? -1.647 -14.32 -1.156 1 88.31 545 THR A O 1
ATOM 4193 N N . LYS A 1 546 ? -0.867 -12.352 -0.705 1 86.75 546 LYS A N 1
ATOM 4194 C CA . LYS A 1 546 ? -1.667 -12.273 0.514 1 86.75 546 LYS A CA 1
ATOM 4195 C C . LYS A 1 546 ? -3.156 -12.203 0.19 1 86.75 546 LYS A C 1
ATOM 4197 O O . LYS A 1 546 ? -3.979 -12.797 0.896 1 86.75 546 LYS A O 1
ATOM 4202 N N . GLY A 1 547 ? -3.498 -11.422 -0.878 1 87 547 GLY A N 1
ATOM 4203 C CA . GLY A 1 547 ? -4.887 -11.367 -1.313 1 87 547 GLY A CA 1
ATOM 4204 C C . GLY A 1 547 ? -5.434 -12.719 -1.733 1 87 547 GLY A C 1
ATOM 4205 O O . GLY A 1 547 ? -6.574 -13.062 -1.413 1 87 547 GLY A O 1
ATOM 4206 N N . ILE A 1 548 ? -4.633 -13.5 -2.391 1 87.44 548 ILE A N 1
ATOM 4207 C CA . ILE A 1 548 ? -5.027 -14.836 -2.822 1 87.44 548 ILE A CA 1
ATOM 4208 C C . ILE A 1 548 ? -5.285 -15.719 -1.604 1 87.44 548 ILE A C 1
ATOM 4210 O O . ILE A 1 548 ? -6.277 -16.453 -1.559 1 87.44 548 ILE A O 1
ATOM 4214 N N . LEU A 1 549 ? -4.434 -15.648 -0.628 1 84 549 LEU A N 1
ATOM 4215 C CA . LEU A 1 549 ? -4.562 -16.469 0.57 1 84 549 LEU A CA 1
ATOM 4216 C C . LEU A 1 549 ? -5.762 -16.031 1.405 1 84 549 LEU A C 1
ATOM 4218 O O . LEU A 1 549 ? -6.48 -16.875 1.953 1 84 549 LEU A O 1
ATOM 4222 N N . ASP A 1 550 ? -6.008 -14.695 1.486 1 82.81 550 ASP A N 1
ATOM 4223 C CA . ASP A 1 550 ? -7.145 -14.188 2.244 1 82.81 550 ASP A CA 1
ATOM 4224 C C . ASP A 1 550 ? -8.461 -14.578 1.576 1 82.81 550 ASP A C 1
ATOM 4226 O O . ASP A 1 550 ? -9.453 -14.859 2.258 1 82.81 550 ASP A O 1
ATOM 4230 N N . LEU A 1 551 ? -8.523 -14.531 0.286 1 83.69 551 LEU A N 1
ATOM 4231 C CA . LEU A 1 551 ? -9.734 -14.898 -0.443 1 83.69 551 LEU A CA 1
ATOM 4232 C C . LEU A 1 551 ? -10.016 -16.391 -0.317 1 83.69 551 LEU A C 1
ATOM 4234 O O . LEU A 1 551 ? -11.172 -16.812 -0.34 1 83.69 551 LEU A O 1
ATOM 4238 N N . GLN A 1 552 ? -8.914 -17.172 -0.23 1 79.19 552 GLN A N 1
ATOM 4239 C CA . GLN A 1 552 ? -9.07 -18.609 -0.096 1 79.19 552 GLN A CA 1
ATOM 4240 C C . GLN A 1 552 ? -9.719 -18.969 1.237 1 79.19 552 GLN A C 1
ATOM 4242 O O . GLN A 1 552 ? -10.477 -19.938 1.32 1 79.19 552 GLN A O 1
ATOM 4247 N N . ASN A 1 553 ? -9.547 -18.203 2.223 1 72.44 553 ASN A N 1
ATOM 4248 C CA . ASN A 1 553 ? -10.062 -18.5 3.555 1 72.44 553 ASN A CA 1
ATOM 4249 C C . ASN A 1 553 ? -11.43 -17.844 3.777 1 72.44 553 ASN A C 1
ATOM 4251 O O . ASN A 1 553 ? -12.133 -18.188 4.73 1 72.44 553 ASN A O 1
ATOM 4255 N N . ALA A 1 554 ? -11.891 -17 2.857 1 73 554 ALA A N 1
ATOM 4256 C CA . ALA A 1 554 ? -13.195 -16.359 3.008 1 73 554 ALA A CA 1
ATOM 4257 C C . ALA A 1 554 ? -14.289 -17.156 2.316 1 73 554 ALA A C 1
ATOM 4259 O O . ALA A 1 554 ? -14.086 -17.688 1.22 1 73 554 ALA A O 1
ATOM 4260 N N . PRO A 1 555 ? -15.391 -17.312 3.025 1 70.62 555 PRO A N 1
ATOM 4261 C CA . PRO A 1 555 ? -16.5 -18.031 2.4 1 70.62 555 PRO A CA 1
ATOM 4262 C C . PRO A 1 555 ? -17.109 -17.266 1.229 1 70.62 555 PRO A C 1
ATOM 4264 O O . PRO A 1 555 ? -17.031 -16.031 1.18 1 70.62 555 PRO A O 1
ATOM 4267 N N . SER A 1 556 ? -17.562 -17.969 0.251 1 73.69 556 SER A N 1
ATOM 4268 C CA . SER A 1 556 ? -18.188 -17.359 -0.919 1 73.69 556 SER A CA 1
ATOM 4269 C C . SER A 1 556 ? -19.688 -17.141 -0.696 1 73.69 556 SER A C 1
ATOM 4271 O O . SER A 1 556 ? -20.375 -18 -0.134 1 73.69 556 SER A O 1
ATOM 4273 N N . TYR A 1 557 ? -20.172 -15.961 -0.904 1 75.81 557 TYR A N 1
ATOM 4274 C CA . TYR A 1 557 ? -21.578 -15.602 -0.819 1 75.81 557 TYR A CA 1
ATOM 4275 C C . TYR A 1 557 ? -22.141 -15.305 -2.201 1 75.81 557 TYR A C 1
ATOM 4277 O O . TYR A 1 557 ? -21.406 -14.938 -3.117 1 75.81 557 TYR A O 1
ATOM 4285 N N . ALA A 1 558 ? -23.438 -15.594 -2.303 1 78.44 558 ALA A N 1
ATOM 4286 C CA . ALA A 1 558 ? -24.125 -15.344 -3.57 1 78.44 558 ALA A CA 1
ATOM 4287 C C . ALA A 1 558 ? -24.031 -13.875 -3.963 1 78.44 558 ALA A C 1
ATOM 4289 O O . ALA A 1 558 ? -24.016 -13.547 -5.148 1 78.44 558 ALA A O 1
ATOM 4290 N N . LYS A 1 559 ? -23.875 -13.109 -2.969 1 80 559 LYS A N 1
ATOM 4291 C CA . LYS A 1 559 ? -23.844 -11.672 -3.213 1 80 559 LYS A CA 1
ATOM 4292 C C . LYS A 1 559 ? -22.547 -11.273 -3.926 1 80 559 LYS A C 1
ATOM 4294 O O . LYS A 1 559 ? -22.531 -10.305 -4.684 1 80 559 LYS A O 1
ATOM 4299 N N . ASN A 1 560 ? -21.562 -12.023 -3.688 1 80.19 560 ASN A N 1
ATOM 4300 C CA . ASN A 1 560 ? -20.266 -11.688 -4.258 1 80.19 560 ASN A CA 1
ATOM 4301 C C . ASN A 1 560 ? -19.938 -12.578 -5.457 1 80.19 560 ASN A C 1
ATOM 4303 O O . ASN A 1 560 ? -18.781 -12.625 -5.898 1 80.19 560 ASN A O 1
ATOM 4307 N N . PHE A 1 561 ? -20.953 -13.266 -6.066 1 83.69 561 PHE A N 1
ATOM 4308 C CA . PHE A 1 561 ? -20.719 -14.109 -7.23 1 83.69 561 PHE A CA 1
ATOM 4309 C C . PHE A 1 561 ? -20.344 -13.258 -8.438 1 83.69 561 PHE A C 1
ATOM 4311 O O . PHE A 1 561 ? -21 -12.266 -8.734 1 83.69 561 PHE A O 1
ATOM 4318 N N . ARG A 1 562 ? -19.234 -13.633 -8.984 1 85.88 562 ARG A N 1
ATOM 4319 C CA . ARG A 1 562 ? -18.766 -13.023 -10.227 1 85.88 562 ARG A CA 1
ATOM 4320 C C . ARG A 1 562 ? -18.438 -14.086 -11.266 1 85.88 562 ARG A C 1
ATOM 4322 O O . ARG A 1 562 ? -17.703 -15.039 -10.984 1 85.88 562 ARG A O 1
ATOM 4329 N N . PRO A 1 563 ? -19.016 -13.891 -12.367 1 88.56 563 PRO A N 1
ATOM 4330 C CA . PRO A 1 563 ? -18.688 -14.875 -13.406 1 88.56 563 PRO A CA 1
ATOM 4331 C C . PRO A 1 563 ? -17.25 -14.766 -13.891 1 88.56 563 PRO A C 1
ATOM 4333 O O . PRO A 1 563 ? -16.812 -13.68 -14.281 1 88.56 563 PRO A O 1
ATOM 4336 N N . SER A 1 564 ? -16.5 -15.75 -13.695 1 89.44 564 SER A N 1
ATOM 4337 C CA . SER A 1 564 ? -15.172 -15.922 -14.25 1 89.44 564 SER A CA 1
ATOM 4338 C C . SER A 1 564 ? -15.164 -16.984 -15.352 1 89.44 564 SER A C 1
ATOM 4340 O O . SER A 1 564 ? -15.398 -18.156 -15.086 1 89.44 564 SER A O 1
ATOM 4342 N N . PHE A 1 565 ? -14.836 -16.578 -16.578 1 92.06 565 PHE A N 1
ATOM 4343 C CA . PHE A 1 565 ? -15.008 -17.438 -17.766 1 92.06 565 PHE A CA 1
ATOM 4344 C C . PHE A 1 565 ? -13.742 -18.234 -18.031 1 92.06 565 PHE A C 1
ATOM 4346 O O . PHE A 1 565 ? -12.625 -17.734 -17.859 1 92.06 565 PHE A O 1
ATOM 4353 N N . LEU A 1 566 ? -13.922 -19.484 -18.344 1 92.75 566 LEU A N 1
ATOM 4354 C CA . LEU A 1 566 ? -12.867 -20.359 -18.859 1 92.75 566 LEU A CA 1
ATOM 4355 C C . LEU A 1 566 ? -13.117 -20.703 -20.328 1 92.75 566 LEU A C 1
ATOM 4357 O O . LEU A 1 566 ? -14.188 -21.188 -20.672 1 92.75 566 LEU A O 1
ATOM 4361 N N . ILE A 1 567 ? -12.227 -20.328 -21.203 1 90.88 567 ILE A N 1
ATOM 4362 C CA . ILE A 1 567 ? -12.297 -20.641 -22.625 1 90.88 567 ILE A CA 1
ATOM 4363 C C . ILE A 1 567 ? -11.195 -21.625 -23 1 90.88 567 ILE A C 1
ATOM 4365 O O . ILE A 1 567 ? -10.016 -21.359 -22.75 1 90.88 567 ILE A O 1
ATOM 4369 N N . VAL A 1 568 ? -11.57 -22.812 -23.438 1 89.19 568 VAL A N 1
ATOM 4370 C CA . VAL A 1 568 ? -10.594 -23.828 -23.844 1 89.19 568 VAL A CA 1
ATOM 4371 C C . VAL A 1 568 ? -10.609 -23.984 -25.359 1 89.19 568 VAL A C 1
ATOM 4373 O O . VAL A 1 568 ? -11.672 -24.141 -25.969 1 89.19 568 VAL A O 1
ATOM 4376 N N . THR A 1 569 ? -9.492 -23.797 -25.984 1 83.81 569 THR A N 1
ATOM 4377 C CA . THR A 1 569 ? -9.398 -23.922 -27.438 1 83.81 569 THR A CA 1
ATOM 4378 C C . THR A 1 569 ? -8.305 -24.906 -27.828 1 83.81 569 THR A C 1
ATOM 4380 O O . THR A 1 569 ? -7.406 -25.188 -27.031 1 83.81 569 THR A O 1
ATOM 4383 N N . ASP A 1 570 ? -8.586 -25.578 -28.875 1 78.38 570 ASP A N 1
ATOM 4384 C CA . ASP A 1 570 ? -7.559 -26.438 -29.469 1 78.38 570 ASP A CA 1
ATOM 4385 C C . ASP A 1 570 ? -6.648 -25.625 -30.406 1 78.38 570 ASP A C 1
ATOM 4387 O O . ASP A 1 570 ? -7.047 -24.594 -30.922 1 78.38 570 ASP A O 1
ATOM 4391 N N . SER A 1 571 ? -5.391 -25.969 -30.406 1 65.31 571 SER A N 1
ATOM 4392 C CA . SER A 1 571 ? -4.426 -25.266 -31.25 1 65.31 571 SER A CA 1
ATOM 4393 C C . SER A 1 571 ? -4.883 -25.25 -32.719 1 65.31 571 SER A C 1
ATOM 4395 O O . SER A 1 571 ? -4.539 -24.344 -33.469 1 65.31 571 SER A O 1
ATOM 4397 N N . SER A 1 572 ? -5.852 -26.234 -33.062 1 61.5 572 SER A N 1
ATOM 4398 C CA . SER A 1 572 ? -6.242 -26.344 -34.438 1 61.5 572 SER A CA 1
ATOM 4399 C C . SER A 1 572 ? -7.543 -25.594 -34.719 1 61.5 572 SER A C 1
ATOM 4401 O O . SER A 1 572 ? -7.938 -25.422 -35.875 1 61.5 572 SER A O 1
ATOM 4403 N N . SER A 1 573 ? -8.211 -25.234 -33.625 1 63.16 573 SER A N 1
ATOM 4404 C CA . SER A 1 573 ? -9.516 -24.609 -33.812 1 63.16 573 SER A CA 1
ATOM 4405 C C . SER A 1 573 ? -9.391 -23.281 -34.562 1 63.16 573 SER A C 1
ATOM 4407 O O . SER A 1 573 ? -8.344 -22.641 -34.5 1 63.16 573 SER A O 1
ATOM 4409 N N . SER A 1 574 ? -10.383 -23.031 -35.438 1 63.88 574 SER A N 1
ATOM 4410 C CA . SER A 1 574 ? -10.445 -21.844 -36.25 1 63.88 574 SER A CA 1
ATOM 4411 C C . SER A 1 574 ? -10.375 -20.578 -35.406 1 63.88 574 SER A C 1
ATOM 4413 O O . SER A 1 574 ? -10.938 -20.531 -34.312 1 63.88 574 SER A O 1
ATOM 4415 N N . SER A 1 575 ? -9.516 -19.734 -35.719 1 67.81 575 SER A N 1
ATOM 4416 C CA . SER A 1 575 ? -9.25 -18.438 -35.125 1 67.81 575 SER A CA 1
ATOM 4417 C C . SER A 1 575 ? -10.539 -17.625 -34.969 1 67.81 575 SER A C 1
ATOM 4419 O O . SER A 1 575 ? -10.695 -16.891 -34 1 67.81 575 SER A O 1
ATOM 4421 N N . SER A 1 576 ? -11.578 -17.969 -35.75 1 72.81 576 SER A N 1
ATOM 4422 C CA . SER A 1 576 ? -12.789 -17.141 -35.719 1 72.81 576 SER A CA 1
ATOM 4423 C C . SER A 1 576 ? -13.672 -17.516 -34.531 1 72.81 576 SER A C 1
ATOM 4425 O O . SER A 1 576 ? -14.273 -16.641 -33.906 1 72.81 576 SER A O 1
ATOM 4427 N N . SER A 1 577 ? -13.719 -18.828 -34.281 1 78.44 577 SER A N 1
ATOM 4428 C CA . SER A 1 577 ? -14.539 -19.25 -33.156 1 78.44 577 SER A CA 1
ATOM 4429 C C . SER A 1 577 ? -13.953 -18.781 -31.828 1 78.44 577 SER A C 1
ATOM 4431 O O . SER A 1 577 ? -14.688 -18.359 -30.938 1 78.44 577 SER A O 1
ATOM 4433 N N . ALA A 1 578 ? -12.695 -18.766 -31.812 1 79.81 578 ALA A N 1
ATOM 4434 C CA . ALA A 1 578 ? -12.039 -18.312 -30.594 1 79.81 578 ALA A CA 1
ATOM 4435 C C . ALA A 1 578 ? -12.227 -16.812 -30.391 1 79.81 578 ALA A C 1
ATOM 4437 O O . ALA A 1 578 ? -12.398 -16.344 -29.266 1 79.81 578 ALA A O 1
ATOM 4438 N N . ASP A 1 579 ? -12.281 -16.062 -31.469 1 82.38 579 ASP A N 1
ATOM 4439 C CA . ASP A 1 579 ? -12.469 -14.625 -31.375 1 82.38 579 ASP A CA 1
ATOM 4440 C C . ASP A 1 579 ? -13.883 -14.281 -30.906 1 82.38 579 ASP A C 1
ATOM 4442 O O . ASP A 1 579 ? -14.078 -13.305 -30.172 1 82.38 579 ASP A O 1
ATOM 4446 N N . ALA A 1 580 ? -14.852 -15.047 -31.328 1 87.06 580 ALA A N 1
ATOM 4447 C CA . ALA A 1 580 ? -16.219 -14.797 -30.906 1 87.06 580 ALA A CA 1
ATOM 4448 C C . ALA A 1 580 ? -16.391 -15.039 -29.406 1 87.06 580 ALA A C 1
ATOM 4450 O O . ALA A 1 580 ? -17.094 -14.305 -28.719 1 87.06 580 ALA A O 1
ATOM 4451 N N . LEU A 1 581 ? -15.703 -16.078 -29 1 88.38 581 LEU A N 1
ATOM 4452 C CA . LEU A 1 581 ? -15.789 -16.391 -27.578 1 88.38 581 LEU A CA 1
ATOM 4453 C C . LEU A 1 581 ? -15.094 -15.336 -26.734 1 88.38 581 LEU A C 1
ATOM 4455 O O . LEU A 1 581 ? -15.609 -14.914 -25.703 1 88.38 581 LEU A O 1
ATOM 4459 N N . LEU A 1 582 ? -13.93 -14.922 -27.188 1 85.5 582 LEU A N 1
ATOM 4460 C CA . LEU A 1 582 ? -13.188 -13.898 -26.469 1 85.5 582 LEU A CA 1
ATOM 4461 C C . LEU A 1 582 ? -13.922 -12.562 -26.484 1 85.5 582 LEU A C 1
ATOM 4463 O O . LEU A 1 582 ? -13.898 -11.812 -25.516 1 85.5 582 LEU A O 1
ATOM 4467 N N . HIS A 1 583 ? -14.547 -12.297 -27.531 1 86.88 583 HIS A N 1
ATOM 4468 C CA . HIS A 1 583 ? -15.328 -11.07 -27.641 1 86.88 583 HIS A CA 1
ATOM 4469 C C . HIS A 1 583 ? -16.5 -11.086 -26.656 1 86.88 583 HIS A C 1
ATOM 4471 O O . HIS A 1 583 ? -16.797 -10.086 -26 1 86.88 583 HIS A O 1
ATOM 4477 N N . PHE A 1 584 ? -17.188 -12.188 -26.594 1 89.81 584 PHE A N 1
ATOM 4478 C CA . PHE A 1 584 ? -18.297 -12.312 -25.672 1 89.81 584 PHE A CA 1
ATOM 4479 C C . PHE A 1 584 ? -17.828 -12.156 -24.234 1 89.81 584 PHE A C 1
ATOM 4481 O O . PHE A 1 584 ? -18.469 -11.492 -23.422 1 89.81 584 PHE A O 1
ATOM 4488 N N . ALA A 1 585 ? -16.75 -12.805 -23.906 1 88.19 585 ALA A N 1
ATOM 4489 C CA . ALA A 1 585 ? -16.203 -12.711 -22.562 1 88.19 585 ALA A CA 1
ATOM 4490 C C . ALA A 1 585 ? -15.789 -11.281 -22.234 1 88.19 585 ALA A C 1
ATOM 4492 O O . ALA A 1 585 ? -15.922 -10.828 -21.094 1 88.19 585 ALA A O 1
ATOM 4493 N N . ASP A 1 586 ? -15.289 -10.617 -23.172 1 84.81 586 ASP A N 1
ATOM 4494 C CA . ASP A 1 586 ? -14.883 -9.227 -22.984 1 84.81 586 ASP A CA 1
ATOM 4495 C C . ASP A 1 586 ? -16.094 -8.336 -22.703 1 84.81 586 ASP A C 1
ATOM 4497 O O . ASP A 1 586 ? -16.016 -7.402 -21.906 1 84.81 586 ASP A O 1
ATOM 4501 N N . LEU A 1 587 ? -17.156 -8.617 -23.344 1 86.38 587 LEU A N 1
ATOM 4502 C CA . LEU A 1 587 ? -18.375 -7.848 -23.141 1 86.38 587 LEU A CA 1
ATOM 4503 C C . LEU A 1 587 ? -18.922 -8.062 -21.734 1 86.38 587 LEU A C 1
ATOM 4505 O O . LEU A 1 587 ? -19.484 -7.141 -21.141 1 86.38 587 LEU A O 1
ATOM 4509 N N . MET A 1 588 ? -18.703 -9.266 -21.281 1 85.19 588 MET A N 1
ATOM 4510 C CA . MET A 1 588 ? -19.234 -9.594 -19.953 1 85.19 588 MET A CA 1
ATOM 4511 C C . MET A 1 588 ? -18.344 -9.039 -18.859 1 85.19 588 MET A C 1
ATOM 4513 O O . MET A 1 588 ? -18.828 -8.758 -17.75 1 85.19 588 MET A O 1
ATOM 4517 N N . ARG A 1 589 ? -17.047 -9.031 -19.016 1 72.31 589 ARG A N 1
ATOM 4518 C CA . ARG A 1 589 ? -16.078 -8.68 -17.984 1 72.31 589 ARG A CA 1
ATOM 4519 C C . ARG A 1 589 ? -16.172 -7.195 -17.641 1 72.31 589 ARG A C 1
ATOM 4521 O O . ARG A 1 589 ? -16.016 -6.816 -16.469 1 72.31 589 ARG A O 1
ATOM 4528 N N . ALA A 1 590 ? -16.672 -6.344 -18.484 1 61.19 590 ALA A N 1
ATOM 4529 C CA . ALA A 1 590 ? -16.641 -4.898 -18.281 1 61.19 590 ALA A CA 1
ATOM 4530 C C . ALA A 1 590 ? -15.922 -4.531 -17 1 61.19 590 ALA A C 1
ATOM 4532 O O . ALA A 1 590 ? -16.438 -3.742 -16.188 1 61.19 590 ALA A O 1
ATOM 4533 N N . GLY A 1 591 ? -14.578 -5.207 -16.656 1 59.12 591 GLY A N 1
ATOM 4534 C CA . GLY A 1 591 ? -13.766 -4.816 -15.523 1 59.12 591 GLY A CA 1
ATOM 4535 C C . GLY A 1 591 ? -14.164 -5.52 -14.242 1 59.12 591 GLY A C 1
ATOM 4536 O O . GLY A 1 591 ? -13.703 -5.148 -13.156 1 59.12 591 GLY A O 1
ATOM 4537 N N . ARG A 1 592 ? -15.047 -6.562 -14.273 1 69.5 592 ARG A N 1
ATOM 4538 C CA . ARG A 1 592 ? -15.648 -7.137 -13.07 1 69.5 592 ARG A CA 1
ATOM 4539 C C . ARG A 1 592 ? -15.094 -8.531 -12.797 1 69.5 592 ARG A C 1
ATOM 4541 O O . ARG A 1 592 ? -15.195 -9.039 -11.68 1 69.5 592 ARG A O 1
ATOM 4548 N N . GLY A 1 593 ? -14.453 -9.102 -13.82 1 74.44 593 GLY A N 1
ATOM 4549 C CA . GLY A 1 593 ? -14.016 -10.477 -13.625 1 74.44 593 GLY A CA 1
ATOM 4550 C C . GLY A 1 593 ? -12.773 -10.828 -14.422 1 74.44 593 GLY A C 1
ATOM 4551 O O . GLY A 1 593 ? -12.211 -9.969 -15.109 1 74.44 593 GLY A O 1
ATOM 4552 N N . LEU A 1 594 ? -12.266 -12.008 -14.117 1 82.56 594 LEU A N 1
ATOM 4553 C CA . LEU A 1 594 ? -11.078 -12.516 -14.805 1 82.56 594 LEU A CA 1
ATOM 4554 C C . LEU A 1 594 ? -11.469 -13.555 -15.852 1 82.56 594 LEU A C 1
ATOM 4556 O O . LEU A 1 594 ? -12.484 -14.242 -15.711 1 82.56 594 LEU A O 1
ATOM 4560 N N . VAL A 1 595 ? -10.812 -13.516 -17.047 1 87.88 595 VAL A N 1
ATOM 4561 C CA . VAL A 1 595 ? -11 -14.5 -18.109 1 87.88 595 VAL A CA 1
ATOM 4562 C C . VAL A 1 595 ? -9.781 -15.414 -18.188 1 87.88 595 VAL A C 1
ATOM 4564 O O . VAL A 1 595 ? -8.648 -14.945 -18.203 1 87.88 595 VAL A O 1
ATOM 4567 N N . PHE A 1 596 ? -10.047 -16.719 -18.109 1 89.56 596 PHE A N 1
ATOM 4568 C CA . PHE A 1 596 ? -9 -17.719 -18.25 1 89.56 596 PHE A CA 1
ATOM 4569 C C . PHE A 1 596 ? -9.055 -18.375 -19.625 1 89.56 596 PHE A C 1
ATOM 4571 O O . PHE A 1 596 ? -10.125 -18.797 -20.078 1 89.56 596 PHE A O 1
ATOM 4578 N N . VAL A 1 597 ? -7.957 -18.344 -20.344 1 88.12 597 VAL A N 1
ATOM 4579 C CA . VAL A 1 597 ? -7.875 -18.984 -21.641 1 88.12 597 VAL A CA 1
ATOM 4580 C C . VAL A 1 597 ? -6.902 -20.156 -21.594 1 88.12 597 VAL A C 1
ATOM 4582 O O . VAL A 1 597 ? -5.754 -20 -21.172 1 88.12 597 VAL A O 1
ATOM 4585 N N . GLY A 1 598 ? -7.398 -21.375 -21.797 1 87.5 598 GLY A N 1
ATOM 4586 C CA . GLY A 1 598 ? -6.578 -22.578 -21.875 1 87.5 598 GLY A CA 1
ATOM 4587 C C . GLY A 1 598 ? -6.414 -23.094 -23.297 1 87.5 598 GLY A C 1
ATOM 4588 O O . GLY A 1 598 ? -7.391 -23.188 -24.047 1 87.5 598 GLY A O 1
ATOM 4589 N N . GLU A 1 599 ? -5.18 -23.266 -23.688 1 85.31 599 GLU A N 1
ATOM 4590 C CA . GLU A 1 599 ? -4.871 -23.844 -25 1 85.31 599 GLU A CA 1
ATOM 4591 C C . GLU A 1 599 ? -4.297 -25.25 -24.859 1 85.31 599 GLU A C 1
ATOM 4593 O O . GLU A 1 599 ? -3.348 -25.469 -24.109 1 85.31 599 GLU A O 1
ATOM 4598 N N . VAL A 1 600 ? -4.949 -26.203 -25.547 1 87.88 600 VAL A N 1
ATOM 4599 C CA . VAL A 1 600 ? -4.492 -27.578 -25.516 1 87.88 600 VAL A CA 1
ATOM 4600 C C . VAL A 1 600 ? -3.703 -27.906 -26.781 1 87.88 600 VAL A C 1
ATOM 4602 O O . VAL A 1 600 ? -4.23 -27.797 -27.891 1 87.88 600 VAL A O 1
ATOM 4605 N N . VAL A 1 601 ? -2.432 -28.172 -26.656 1 83 601 VAL A N 1
ATOM 4606 C CA . VAL A 1 601 ? -1.57 -28.625 -27.734 1 83 601 VAL A CA 1
ATOM 4607 C C . VAL A 1 601 ? -1.501 -30.156 -27.734 1 83 601 VAL A C 1
ATOM 4609 O O . VAL A 1 601 ? -1.083 -30.766 -26.734 1 83 601 VAL A O 1
ATOM 4612 N N . GLN A 1 602 ? -1.984 -30.688 -28.797 1 84.56 602 GLN A N 1
ATOM 4613 C CA . GLN A 1 602 ? -1.986 -32.156 -28.875 1 84.56 602 GLN A CA 1
ATOM 4614 C C . GLN A 1 602 ? -0.604 -32.688 -29.25 1 84.56 602 GLN A C 1
ATOM 4616 O O . GLN A 1 602 ? -0.001 -32.219 -30.219 1 84.56 602 GLN A O 1
ATOM 4621 N N . GLY A 1 603 ? 0.068 -33.406 -28.391 1 80.31 603 GLY A N 1
ATOM 4622 C CA . GLY A 1 603 ? 1.378 -34 -28.578 1 80.31 603 GLY A CA 1
ATOM 4623 C C . GLY A 1 603 ? 1.922 -34.656 -27.328 1 80.31 603 GLY A C 1
ATOM 4624 O O . GLY A 1 603 ? 1.244 -34.688 -26.297 1 80.31 603 GLY A O 1
ATOM 4625 N N . ALA A 1 604 ? 3.084 -35.219 -27.562 1 79.69 604 ALA A N 1
ATOM 4626 C CA . ALA A 1 604 ? 3.764 -35.812 -26.422 1 79.69 604 ALA A CA 1
ATOM 4627 C C . ALA A 1 604 ? 4.59 -34.781 -25.656 1 79.69 604 ALA A C 1
ATOM 4629 O O . ALA A 1 604 ? 5.148 -33.875 -26.25 1 79.69 604 ALA A O 1
ATOM 4630 N N . PHE A 1 605 ? 4.621 -34.906 -24.406 1 82.44 605 PHE A N 1
ATOM 4631 C CA . PHE A 1 605 ? 5.328 -33.969 -23.516 1 82.44 605 PHE A CA 1
ATOM 4632 C C . PHE A 1 605 ? 6.812 -33.938 -23.859 1 82.44 605 PHE A C 1
ATOM 4634 O O . PHE A 1 605 ? 7.422 -32.875 -23.859 1 82.44 605 PHE A O 1
ATOM 4641 N N . GLU A 1 606 ? 7.48 -35.031 -24.141 1 77.38 606 GLU A N 1
ATOM 4642 C CA . GLU A 1 606 ? 8.914 -35.125 -24.391 1 77.38 606 GLU A CA 1
ATOM 4643 C C . GLU A 1 606 ? 9.297 -34.375 -25.672 1 77.38 606 GLU A C 1
ATOM 4645 O O . GLU A 1 606 ? 10.367 -33.75 -25.75 1 77.38 606 GLU A O 1
ATOM 4650 N N . ASP A 1 607 ? 8.352 -34.344 -26.609 1 71.75 607 ASP A N 1
ATOM 4651 C CA . ASP A 1 607 ? 8.617 -33.656 -27.859 1 71.75 607 ASP A CA 1
ATOM 4652 C C . ASP A 1 607 ? 8.531 -32.156 -27.672 1 71.75 607 ASP A C 1
ATOM 4654 O O . ASP A 1 607 ? 9.266 -31.391 -28.312 1 71.75 607 ASP A O 1
ATOM 4658 N N . TYR A 1 608 ? 7.715 -31.844 -26.797 1 72.75 608 TYR A N 1
ATOM 4659 C CA . TYR A 1 608 ? 7.523 -30.422 -26.531 1 72.75 608 TYR A CA 1
ATOM 4660 C C . TYR A 1 608 ? 8.734 -29.828 -25.828 1 72.75 608 TYR A C 1
ATOM 4662 O O . TYR A 1 608 ? 9.18 -28.719 -26.172 1 72.75 608 TYR A O 1
ATOM 4670 N N . VAL A 1 609 ? 9.289 -30.531 -24.875 1 72.12 609 VAL A N 1
ATOM 4671 C CA . VAL A 1 609 ? 10.398 -30.016 -24.078 1 72.12 609 VAL A CA 1
ATOM 4672 C C . VAL A 1 609 ? 11.695 -30.125 -24.875 1 72.12 609 VAL A C 1
ATOM 4674 O O . VAL A 1 609 ? 12.594 -29.297 -24.719 1 72.12 609 VAL A O 1
ATOM 4677 N N . SER A 1 610 ? 11.898 -31.297 -25.672 1 60.16 610 SER A N 1
ATOM 4678 C CA . SER A 1 610 ? 13.125 -31.484 -26.453 1 60.16 610 SER A CA 1
ATOM 4679 C C . SER A 1 610 ? 13.164 -30.531 -27.656 1 60.16 610 SER A C 1
ATOM 4681 O O . SER A 1 610 ? 14.227 -30.281 -28.219 1 60.16 610 SER A O 1
ATOM 4683 N N . GLY A 1 611 ? 12.281 -29.609 -27.75 1 54.47 611 GLY A N 1
ATOM 4684 C CA . GLY A 1 611 ? 12.305 -28.672 -28.859 1 54.47 611 GLY A CA 1
ATOM 4685 C C . GLY A 1 611 ? 11.969 -29.312 -30.188 1 54.47 611 GLY A C 1
ATOM 4686 O O . GLY A 1 611 ? 12.148 -28.703 -31.234 1 54.47 611 GLY A O 1
ATOM 4687 N N . ALA A 1 612 ? 11.984 -30.703 -30.406 1 39.56 612 ALA A N 1
ATOM 4688 C CA . ALA A 1 612 ? 11.852 -31.391 -31.672 1 39.56 612 ALA A CA 1
ATOM 4689 C C . ALA A 1 612 ? 10.484 -31.125 -32.312 1 39.56 612 ALA A C 1
ATOM 4691 O O . ALA A 1 612 ? 10.031 -31.875 -33.156 1 39.56 612 ALA A O 1
ATOM 4692 N N . SER A 1 613 ? 9.594 -30.5 -31.766 1 37.81 613 SER A N 1
ATOM 4693 C CA . SER A 1 613 ? 8.406 -30.328 -32.594 1 37.81 613 SER A CA 1
ATOM 4694 C C . SER A 1 613 ? 8.781 -30.109 -34.062 1 37.81 613 SER A C 1
ATOM 4696 O O . SER A 1 613 ? 9.688 -29.328 -34.375 1 37.81 613 SER A O 1
ATOM 4698 N N . ARG A 1 614 ? 8.633 -30.922 -34.969 1 33.44 614 ARG A N 1
ATOM 4699 C CA . ARG A 1 614 ? 8.789 -30.859 -36.406 1 33.44 614 ARG A CA 1
ATOM 4700 C C . ARG A 1 614 ? 8.5 -29.453 -36.938 1 33.44 614 ARG A C 1
ATOM 4702 O O . ARG A 1 614 ? 8.914 -29.094 -38.031 1 33.44 614 ARG A O 1
ATOM 4709 N N . ASP A 1 615 ? 7.355 -28.781 -36.656 1 29.98 615 ASP A N 1
ATOM 4710 C CA . ASP A 1 615 ? 7.074 -27.594 -37.438 1 29.98 615 ASP A CA 1
ATOM 4711 C C . ASP A 1 615 ? 8.141 -26.516 -37.188 1 29.98 615 ASP A C 1
ATOM 4713 O O . ASP A 1 615 ? 8.703 -26.422 -36.125 1 29.98 615 ASP A O 1
ATOM 4717 N N . GLY A 1 616 ? 8.883 -25.828 -38.188 1 26.91 616 GLY A N 1
ATOM 4718 C CA . GLY A 1 616 ? 9.758 -24.734 -38.562 1 26.91 616 GLY A CA 1
ATOM 4719 C C . GLY A 1 616 ? 9.672 -23.531 -37.625 1 26.91 616 GLY A C 1
ATOM 4720 O O . GLY A 1 616 ? 10.383 -22.547 -37.812 1 26.91 616 GLY A O 1
ATOM 4721 N N . SER A 1 617 ? 8.641 -23.297 -37 1 26.44 617 SER A N 1
ATOM 4722 C CA . SER A 1 617 ? 8.422 -22 -36.406 1 26.44 617 SER A CA 1
ATOM 4723 C C . SER A 1 617 ? 9.273 -21.812 -35.156 1 26.44 617 SER A C 1
ATOM 4725 O O . SER A 1 617 ? 9.383 -20.703 -34.625 1 26.44 617 SER A O 1
ATOM 4727 N N . LEU A 1 618 ? 9.773 -22.828 -34.531 1 29.19 618 LEU A N 1
ATOM 4728 C CA . LEU A 1 618 ? 10.633 -22.594 -33.375 1 29.19 618 LEU A CA 1
ATOM 4729 C C . LEU A 1 618 ? 12.047 -22.25 -33.812 1 29.19 618 LEU A C 1
ATOM 4731 O O . LEU A 1 618 ? 12.812 -21.656 -33.031 1 29.19 618 LEU A O 1
ATOM 4735 N N . ARG A 1 619 ? 12.594 -22.703 -35.031 1 28.97 619 ARG A N 1
ATOM 4736 C CA . ARG A 1 619 ? 13.852 -22.234 -35.625 1 28.97 619 ARG A CA 1
ATOM 4737 C C . ARG A 1 619 ? 13.859 -20.719 -35.75 1 28.97 619 ARG A C 1
ATOM 4739 O O . ARG A 1 619 ? 14.914 -20.094 -35.719 1 28.97 619 ARG A O 1
ATOM 4746 N N . MET A 1 620 ? 12.773 -20.078 -36.281 1 27.17 620 MET A N 1
ATOM 4747 C CA . MET A 1 620 ? 12.797 -18.641 -36.562 1 27.17 620 MET A CA 1
ATOM 4748 C C . MET A 1 620 ? 13.008 -17.828 -35.281 1 27.17 620 MET A C 1
ATOM 4750 O O . MET A 1 620 ? 13.508 -16.703 -35.344 1 27.17 620 MET A O 1
ATOM 4754 N N . MET A 1 621 ? 12.445 -18.281 -34.219 1 27.52 621 MET A N 1
ATOM 4755 C CA . MET A 1 621 ? 12.688 -17.484 -33.031 1 27.52 621 MET A CA 1
ATOM 4756 C C . MET A 1 621 ? 14.156 -17.562 -32.594 1 27.52 621 MET A C 1
ATOM 4758 O O . MET A 1 621 ? 14.711 -16.578 -32.094 1 27.52 621 MET A O 1
ATOM 4762 N N . LEU A 1 622 ? 14.883 -18.719 -33 1 25.55 622 LEU A N 1
ATOM 4763 C CA . LEU A 1 622 ? 16.312 -18.781 -32.719 1 25.55 622 LEU A CA 1
ATOM 4764 C C . LEU A 1 622 ? 17.109 -17.984 -33.75 1 25.55 622 LEU A C 1
ATOM 4766 O O . LEU A 1 622 ? 18.172 -17.453 -33.438 1 25.55 622 LEU A O 1
ATOM 4770 N N . ALA A 1 623 ? 16.828 -18.062 -35.219 1 24.83 623 ALA A N 1
ATOM 4771 C CA . ALA A 1 623 ? 17.719 -17.562 -36.25 1 24.83 623 ALA A CA 1
ATOM 4772 C C . ALA A 1 623 ? 17.688 -16.047 -36.344 1 24.83 623 ALA A C 1
ATOM 4774 O O . ALA A 1 623 ? 18.359 -15.438 -37.188 1 24.83 623 ALA A O 1
ATOM 4775 N N . GLY A 1 624 ? 16.719 -15.281 -36 1 26.47 624 GLY A N 1
ATOM 4776 C CA . GLY A 1 624 ? 16.922 -13.859 -36.25 1 26.47 624 GLY A CA 1
ATOM 4777 C C . GLY A 1 624 ? 18.172 -13.32 -35.562 1 26.47 624 GLY A C 1
ATOM 4778 O O . GLY A 1 624 ? 18.172 -12.203 -35.062 1 26.47 624 GLY A O 1
ATOM 4779 N N . GLY A 1 625 ? 19.234 -14.164 -35.25 1 24.19 625 GLY A N 1
ATOM 4780 C CA . GLY A 1 625 ? 20.5 -13.57 -34.875 1 24.19 625 GLY A CA 1
ATOM 4781 C C . GLY A 1 625 ? 21.172 -12.805 -35.969 1 24.19 625 GLY A C 1
ATOM 4782 O O . GLY A 1 625 ? 22.203 -12.156 -35.75 1 24.19 625 GLY A O 1
ATOM 4783 N N . THR A 1 626 ? 21.234 -13.195 -37.25 1 22.91 626 THR A N 1
ATOM 4784 C CA . THR A 1 626 ? 22.406 -12.703 -37.938 1 22.91 626 THR A CA 1
ATOM 4785 C C . THR A 1 626 ? 22.266 -11.219 -38.25 1 22.91 626 THR A C 1
ATOM 4787 O O . THR A 1 626 ? 23.156 -10.625 -38.875 1 22.91 626 THR A O 1
ATOM 4790 N N . GLY A 1 627 ? 21.172 -10.75 -38.812 1 23.56 627 GLY A N 1
ATOM 4791 C CA . GLY A 1 627 ? 21.531 -9.5 -39.469 1 23.56 627 GLY A CA 1
ATOM 4792 C C . GLY A 1 627 ? 22.312 -8.562 -38.562 1 23.56 627 GLY A C 1
ATOM 4793 O O . GLY A 1 627 ? 22.484 -8.836 -37.375 1 23.56 627 GLY A O 1
ATOM 4794 N N . ASN A 1 628 ? 22.531 -7.242 -39 1 20.94 628 ASN A N 1
ATOM 4795 C CA . ASN A 1 628 ? 23.438 -6.195 -38.562 1 20.94 628 ASN A CA 1
ATOM 4796 C C . ASN A 1 628 ? 23.359 -6.008 -37.031 1 20.94 628 ASN A C 1
ATOM 4798 O O . ASN A 1 628 ? 22.266 -5.926 -36.469 1 20.94 628 ASN A O 1
ATOM 4802 N N . VAL A 1 629 ? 24.344 -6.398 -36.25 1 23.69 629 VAL A N 1
ATOM 4803 C CA . VAL A 1 629 ? 24.953 -6.516 -34.906 1 23.69 629 VAL A CA 1
ATOM 4804 C C . VAL A 1 629 ? 24.609 -5.285 -34.062 1 23.69 629 VAL A C 1
ATOM 4806 O O . VAL A 1 629 ? 25.484 -4.715 -33.406 1 23.69 629 VAL A O 1
ATOM 4809 N N . ALA A 1 630 ? 23.703 -4.406 -34.562 1 23.94 630 ALA A N 1
ATOM 4810 C CA . ALA A 1 630 ? 23.766 -3.158 -33.812 1 23.94 630 ALA A CA 1
ATOM 4811 C C . ALA A 1 630 ? 23.656 -3.42 -32.312 1 23.94 630 ALA A C 1
ATOM 4813 O O . ALA A 1 630 ? 23.094 -4.438 -31.875 1 23.94 630 ALA A O 1
ATOM 4814 N N . THR A 1 631 ? 24.375 -2.664 -31.391 1 24.14 631 THR A N 1
ATOM 4815 C CA . THR A 1 631 ? 24.75 -2.785 -29.984 1 24.14 631 THR A CA 1
ATOM 4816 C C . THR A 1 631 ? 23.547 -3.176 -29.141 1 24.14 631 THR A C 1
ATOM 4818 O O . THR A 1 631 ? 22.609 -2.381 -28.969 1 24.14 631 THR A O 1
ATOM 4821 N N . PRO A 1 632 ? 22.938 -4.402 -29.281 1 24.64 632 PRO A N 1
ATOM 4822 C CA . PRO A 1 632 ? 21.609 -4.805 -28.812 1 24.64 632 PRO A CA 1
ATOM 4823 C C . PRO A 1 632 ? 21.406 -4.598 -27.312 1 24.64 632 PRO A C 1
ATOM 4825 O O . PRO A 1 632 ? 22.344 -4.789 -26.531 1 24.64 632 PRO A O 1
ATOM 4828 N N . ALA A 1 633 ? 20.578 -3.682 -26.906 1 26.55 633 ALA A N 1
ATOM 4829 C CA . ALA A 1 633 ? 20.344 -3.387 -25.5 1 26.55 633 ALA A CA 1
ATOM 4830 C C . ALA A 1 633 ? 20.219 -4.668 -24.688 1 26.55 633 ALA A C 1
ATOM 4832 O O . ALA A 1 633 ? 19.812 -5.711 -25.219 1 26.55 633 ALA A O 1
ATOM 4833 N N . PRO A 1 634 ? 20.906 -4.816 -23.516 1 27.67 634 PRO A N 1
ATOM 4834 C CA . PRO A 1 634 ? 21.047 -6.027 -22.703 1 27.67 634 PRO A CA 1
ATOM 4835 C C . PRO A 1 634 ? 19.719 -6.781 -22.547 1 27.67 634 PRO A C 1
ATOM 4837 O O . PRO A 1 634 ? 18.672 -6.164 -22.359 1 27.67 634 PRO A O 1
ATOM 4840 N N . PRO A 1 635 ? 19.562 -8.008 -23.156 1 27.22 635 PRO A N 1
ATOM 4841 C CA . PRO A 1 635 ? 18.328 -8.805 -23.234 1 27.22 635 PRO A CA 1
ATOM 4842 C C . PRO A 1 635 ? 17.688 -9.023 -21.875 1 27.22 635 PRO A C 1
ATOM 4844 O O . PRO A 1 635 ? 18.391 -9.148 -20.875 1 27.22 635 PRO A O 1
ATOM 4847 N N . ALA A 1 636 ? 16.578 -8.523 -21.609 1 29.06 636 ALA A N 1
ATOM 4848 C CA . ALA A 1 636 ? 15.758 -8.672 -20.406 1 29.06 636 ALA A CA 1
ATOM 4849 C C . ALA A 1 636 ? 15.695 -10.125 -19.953 1 29.06 636 ALA A C 1
ATOM 4851 O O . ALA A 1 636 ? 15.664 -11.039 -20.781 1 29.06 636 ALA A O 1
ATOM 4852 N N . PRO A 1 637 ? 16.312 -10.5 -18.766 1 28.92 637 PRO A N 1
ATOM 4853 C CA . PRO A 1 637 ? 16.406 -11.875 -18.266 1 28.92 637 PRO A CA 1
ATOM 4854 C C . PRO A 1 637 ? 15.117 -12.664 -18.453 1 28.92 637 PRO A C 1
ATOM 4856 O O . PRO A 1 637 ? 14.023 -12.109 -18.312 1 28.92 637 PRO A O 1
ATOM 4859 N N . HIS A 1 638 ? 15.203 -13.789 -19.359 1 27.83 638 HIS A N 1
ATOM 4860 C CA . HIS A 1 638 ? 14.227 -14.727 -19.891 1 27.83 638 HIS A CA 1
ATOM 4861 C C . HIS A 1 638 ? 13.578 -15.547 -18.781 1 27.83 638 HIS A C 1
ATOM 4863 O O . HIS A 1 638 ? 14.164 -16.516 -18.297 1 27.83 638 HIS A O 1
ATOM 4869 N N . HIS A 1 639 ? 13.195 -15.18 -17.656 1 29.5 639 HIS A N 1
ATOM 4870 C CA . HIS A 1 639 ? 12.547 -16.172 -16.797 1 29.5 639 HIS A CA 1
ATOM 4871 C C . HIS A 1 639 ? 11.781 -17.188 -17.641 1 29.5 639 HIS A C 1
ATOM 4873 O O . HIS A 1 639 ? 11.555 -16.984 -18.828 1 29.5 639 HIS A O 1
ATOM 4879 N N . HIS A 1 640 ? 11.117 -18.25 -16.891 1 29.02 640 HIS A N 1
ATOM 4880 C CA . HIS A 1 640 ? 10.398 -19.375 -17.484 1 29.02 640 HIS A CA 1
ATOM 4881 C C . HIS A 1 640 ? 9.586 -18.938 -18.688 1 29.02 640 HIS A C 1
ATOM 4883 O O . HIS A 1 640 ? 8.844 -17.953 -18.625 1 29.02 640 HIS A O 1
ATOM 4889 N N . PRO A 1 641 ? 10.062 -19.359 -19.875 1 28.92 641 PRO A N 1
ATOM 4890 C CA . PRO A 1 641 ? 9.477 -18.984 -21.172 1 28.92 641 PRO A CA 1
ATOM 4891 C C . PRO A 1 641 ? 7.969 -19.203 -21.219 1 28.92 641 PRO A C 1
ATOM 4893 O O . PRO A 1 641 ? 7.418 -19.516 -22.281 1 28.92 641 PRO A O 1
ATOM 4896 N N . ARG A 1 642 ? 7.316 -19.516 -20.234 1 32.78 642 ARG A N 1
ATOM 4897 C CA . ARG A 1 642 ? 5.992 -19.5 -20.844 1 32.78 642 ARG A CA 1
ATOM 4898 C C . ARG A 1 642 ? 5.789 -18.25 -21.703 1 32.78 642 ARG A C 1
ATOM 4900 O O . ARG A 1 642 ? 6.059 -17.141 -21.25 1 32.78 642 ARG A O 1
ATOM 4907 N N . ALA A 1 643 ? 5.98 -18.328 -22.984 1 28.75 643 ALA A N 1
ATOM 4908 C CA . ALA A 1 643 ? 5.984 -17.469 -24.172 1 28.75 643 ALA A CA 1
ATOM 4909 C C . ALA A 1 643 ? 5.02 -16.297 -24 1 28.75 643 ALA A C 1
ATOM 4911 O O . ALA A 1 643 ? 3.801 -16.469 -24.062 1 28.75 643 ALA A O 1
ATOM 4912 N N . LEU A 1 644 ? 5.07 -15.523 -22.969 1 28.47 644 LEU A N 1
ATOM 4913 C CA . LEU A 1 644 ? 4.547 -14.266 -23.484 1 28.47 644 LEU A CA 1
ATOM 4914 C C . LEU A 1 644 ? 5.152 -13.945 -24.844 1 28.47 644 LEU A C 1
ATOM 4916 O O . LEU A 1 644 ? 6.355 -13.688 -24.953 1 28.47 644 LEU A O 1
ATOM 4920 N N . ILE A 1 645 ? 4.777 -14.609 -25.938 1 28.48 645 ILE A N 1
ATOM 4921 C CA . ILE A 1 645 ? 5.039 -14.078 -27.281 1 28.48 645 ILE A CA 1
ATOM 4922 C C . ILE A 1 645 ? 4.922 -12.555 -27.266 1 28.48 645 ILE A C 1
ATOM 4924 O O . ILE A 1 645 ? 3.826 -12.016 -27.109 1 28.48 645 ILE A O 1
ATOM 4928 N N . VAL A 1 646 ? 5.715 -11.852 -26.547 1 27.86 646 VAL A N 1
ATOM 4929 C CA . VAL A 1 646 ? 5.859 -10.461 -26.969 1 27.86 646 VAL A CA 1
ATOM 4930 C C . VAL A 1 646 ? 5.875 -10.383 -28.5 1 27.86 646 VAL A C 1
ATOM 4932 O O . VAL A 1 646 ? 6.863 -10.758 -29.141 1 27.86 646 VAL A O 1
ATOM 4935 N N . LEU A 1 647 ? 4.773 -10.758 -29.234 1 27.52 647 LEU A N 1
ATOM 4936 C CA . LEU A 1 647 ? 4.695 -10.438 -30.656 1 27.52 647 LEU A CA 1
ATOM 4937 C C . LEU A 1 647 ? 5.078 -8.984 -30.922 1 27.52 647 LEU A C 1
ATOM 4939 O O . LEU A 1 647 ? 4.48 -8.07 -30.328 1 27.52 647 LEU A O 1
ATOM 4943 N N . GLU A 1 648 ? 6.352 -8.711 -31.094 1 26.64 648 GLU A N 1
ATOM 4944 C CA . GLU A 1 648 ? 6.641 -7.469 -31.812 1 26.64 648 GLU A CA 1
ATOM 4945 C C . GLU A 1 648 ? 5.512 -7.102 -32.75 1 26.64 648 GLU A C 1
ATOM 4947 O O . GLU A 1 648 ? 4.898 -7.977 -33.375 1 26.64 648 GLU A O 1
ATOM 4952 N N . PRO A 1 649 ? 4.922 -5.941 -32.562 1 25.84 649 PRO A N 1
ATOM 4953 C CA . PRO A 1 649 ? 4.031 -5.547 -33.656 1 25.84 649 PRO A CA 1
ATOM 4954 C C . PRO A 1 649 ? 4.578 -5.922 -35.031 1 25.84 649 PRO A C 1
ATOM 4956 O O . PRO A 1 649 ? 5.793 -5.867 -35.25 1 25.84 649 PRO A O 1
ATOM 4959 N N . PRO A 1 650 ? 3.883 -6.777 -35.781 1 25.55 650 PRO A N 1
ATOM 4960 C CA . PRO A 1 650 ? 4.352 -6.906 -37.156 1 25.55 650 PRO A CA 1
ATOM 4961 C C . PRO A 1 650 ? 4.699 -5.559 -37.781 1 25.55 650 PRO A C 1
ATOM 4963 O O . PRO A 1 650 ? 4.078 -4.543 -37.469 1 25.55 650 PRO A O 1
ATOM 4966 N N . SER A 1 651 ? 5.926 -5.27 -38.188 1 25.58 651 SER A N 1
ATOM 4967 C CA . SER A 1 651 ? 6.137 -4.289 -39.25 1 25.58 651 SER A CA 1
ATOM 4968 C C . SER A 1 651 ? 5.008 -4.332 -40.25 1 25.58 651 SER A C 1
ATOM 4970 O O . SER A 1 651 ? 4.348 -5.359 -40.438 1 25.58 651 SER A O 1
ATOM 4972 N N . GLU A 1 652 ? 4.441 -3.129 -40.781 1 26.02 652 GLU A N 1
ATOM 4973 C CA . GLU A 1 652 ? 3.465 -2.869 -41.844 1 26.02 652 GLU A CA 1
ATOM 4974 C C . GLU A 1 652 ? 3.477 -3.979 -42.906 1 26.02 652 GLU A C 1
ATOM 4976 O O . GLU A 1 652 ? 2.465 -4.227 -43.562 1 26.02 652 GLU A O 1
ATOM 4981 N N . SER A 1 653 ? 4.703 -4.266 -43.531 1 24.64 653 SER A N 1
ATOM 4982 C CA . SER A 1 653 ? 4.664 -4.754 -44.906 1 24.64 653 SER A CA 1
ATOM 4983 C C . SER A 1 653 ? 4.039 -6.145 -44.969 1 24.64 653 SER A C 1
ATOM 4985 O O . SER A 1 653 ? 3.324 -6.457 -45.938 1 24.64 653 SER A O 1
ATOM 4987 N N . SER A 1 654 ? 4.715 -7.297 -44.562 1 25.33 654 SER A N 1
ATOM 4988 C CA . SER A 1 654 ? 4.336 -8.5 -45.312 1 25.33 654 SER A CA 1
ATOM 4989 C C . SER A 1 654 ? 3.004 -9.055 -44.812 1 25.33 654 SER A C 1
ATOM 4991 O O . SER A 1 654 ? 2.805 -9.234 -43.594 1 25.33 654 SER A O 1
ATOM 4993 N N . SER A 1 655 ? 1.804 -8.852 -45.438 1 26.39 655 SER A N 1
ATOM 4994 C CA . SER A 1 655 ? 0.487 -9.43 -45.688 1 26.39 655 SER A CA 1
ATOM 4995 C C . SER A 1 655 ? 0.483 -10.938 -45.438 1 26.39 655 SER A C 1
ATOM 4997 O O . SER A 1 655 ? -0.431 -11.641 -45.875 1 26.39 655 SER A O 1
ATOM 4999 N N . THR A 1 656 ? 1.655 -11.578 -45.25 1 26.14 656 THR A N 1
ATOM 5000 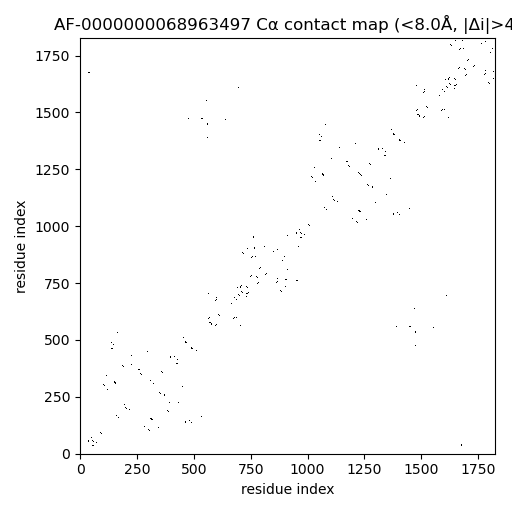C CA . THR A 1 656 ? 1.417 -13.016 -45.312 1 26.14 656 THR A CA 1
ATOM 5001 C C . THR A 1 656 ? 0.367 -13.445 -44.312 1 26.14 656 THR A C 1
ATOM 5003 O O . THR A 1 656 ? 0.294 -12.898 -43.219 1 26.14 656 THR A O 1
ATOM 5006 N N . SER A 1 657 ? -0.714 -14.211 -44.688 1 28.92 657 SER A N 1
ATOM 5007 C CA . SER A 1 657 ? -1.852 -14.969 -44.188 1 28.92 657 SER A CA 1
ATOM 5008 C C . SER A 1 657 ? -1.507 -15.656 -42.875 1 28.92 657 SER A C 1
ATOM 5010 O O . SER A 1 657 ? -1.016 -16.781 -42.844 1 28.92 657 SER A O 1
ATOM 5012 N N . MET A 1 658 ? -0.653 -15.039 -42.125 1 29.91 658 MET A N 1
ATOM 5013 C CA . MET A 1 658 ? -0.211 -15.844 -40.969 1 29.91 658 MET A CA 1
ATOM 5014 C C . MET A 1 658 ? -1.404 -16.406 -40.219 1 29.91 658 MET A C 1
ATOM 5016 O O . MET A 1 658 ? -2.141 -15.664 -39.562 1 29.91 658 MET A O 1
ATOM 5020 N N . GLU A 1 659 ? -1.993 -17.453 -40.562 1 34.03 659 GLU A N 1
ATOM 5021 C CA . GLU A 1 659 ? -2.959 -18.453 -40.125 1 34.03 659 GLU A CA 1
ATOM 5022 C C . GLU A 1 659 ? -2.9 -18.625 -38.594 1 34.03 659 GLU A C 1
ATOM 5024 O O . GLU A 1 659 ? -3.936 -18.672 -37.938 1 34.03 659 GLU A O 1
ATOM 5029 N N . GLY A 1 660 ? -1.847 -19.219 -37.906 1 36.56 660 GLY A N 1
ATOM 5030 C CA . GLY A 1 660 ? -1.979 -19.953 -36.656 1 36.56 660 GLY A CA 1
ATOM 5031 C C . GLY A 1 660 ? -1.832 -19.062 -35.438 1 36.56 660 GLY A C 1
ATOM 5032 O O . GLY A 1 660 ? -0.898 -19.234 -34.656 1 36.56 660 GLY A O 1
ATOM 5033 N N . VAL A 1 661 ? -2.197 -17.766 -35.562 1 44 661 VAL A N 1
ATOM 5034 C CA . VAL A 1 661 ? -2.141 -17 -34.312 1 44 661 VAL A CA 1
ATOM 5035 C C . VAL A 1 661 ? -2.975 -17.703 -33.25 1 44 661 VAL A C 1
ATOM 5037 O O . VAL A 1 661 ? -4.18 -17.906 -33.406 1 44 661 VAL A O 1
ATOM 5040 N N . THR A 1 662 ? -2.295 -18.5 -32.312 1 54.44 662 THR A N 1
ATOM 5041 C CA . THR A 1 662 ? -2.92 -19.234 -31.203 1 54.44 662 THR A CA 1
ATOM 5042 C C . THR A 1 662 ? -3.713 -18.281 -30.312 1 54.44 662 THR A C 1
ATOM 5044 O O . THR A 1 662 ? -3.518 -17.078 -30.359 1 54.44 662 THR A O 1
ATOM 5047 N N . VAL A 1 663 ? -4.895 -18.688 -29.875 1 59.09 663 VAL A N 1
ATOM 5048 C CA . VAL A 1 663 ? -5.828 -18 -28.984 1 59.09 663 VAL A CA 1
ATOM 5049 C C . VAL A 1 663 ? -5.055 -17.25 -27.906 1 59.09 663 VAL A C 1
ATOM 5051 O O . VAL A 1 663 ? -5.449 -16.156 -27.484 1 59.09 663 VAL A O 1
ATOM 5054 N N . CYS A 1 664 ? -3.91 -17.812 -27.656 1 59.28 664 CYS A N 1
ATOM 5055 C CA . CYS A 1 664 ? -3.127 -17.172 -26.609 1 59.28 664 CYS A CA 1
ATOM 5056 C C . CYS A 1 664 ? -2.549 -15.844 -27.078 1 59.28 664 CYS A C 1
ATOM 5058 O O . CYS A 1 664 ? -2.498 -14.875 -26.328 1 59.28 664 CYS A O 1
ATOM 5060 N N . GLN A 1 665 ? -2.184 -15.852 -28.281 1 61.22 665 GLN A N 1
ATOM 5061 C CA . GLN A 1 665 ? -1.609 -14.625 -28.828 1 61.22 665 GLN A CA 1
ATOM 5062 C C . GLN A 1 665 ? -2.678 -13.555 -29.016 1 61.22 665 GLN A C 1
ATOM 5064 O O . GLN A 1 665 ? -2.414 -12.367 -28.812 1 61.22 665 GLN A O 1
ATOM 5069 N N . GLN A 1 666 ? -3.873 -14.109 -29.422 1 62.59 666 GLN A N 1
ATOM 5070 C CA . GLN A 1 666 ? -4.969 -13.156 -29.578 1 62.59 666 GLN A CA 1
ATOM 5071 C C . GLN A 1 666 ? -5.371 -12.547 -28.25 1 62.59 666 GLN A C 1
ATOM 5073 O O . GLN A 1 666 ? -5.672 -11.352 -28.172 1 62.59 666 GLN A O 1
ATOM 5078 N N . ALA A 1 667 ? -5.363 -13.43 -27.312 1 63.41 667 ALA A N 1
ATOM 5079 C CA . ALA A 1 667 ? -5.727 -12.953 -25.984 1 63.41 667 ALA A CA 1
ATOM 5080 C C . ALA A 1 667 ? -4.723 -11.93 -25.469 1 63.41 667 ALA A C 1
ATOM 5082 O O . ALA A 1 667 ? -5.09 -10.992 -24.75 1 63.41 667 ALA A O 1
ATOM 5083 N N . ALA A 1 668 ? -3.529 -12.094 -25.828 1 61.09 668 ALA A N 1
ATOM 5084 C CA . ALA A 1 668 ? -2.473 -11.18 -25.391 1 61.09 668 ALA A CA 1
ATOM 5085 C C . ALA A 1 668 ? -2.553 -9.852 -26.125 1 61.09 668 ALA A C 1
ATOM 5087 O O . ALA A 1 668 ? -2.135 -8.812 -25.609 1 61.09 668 ALA A O 1
ATOM 5088 N N . ARG A 1 669 ? -3.092 -9.922 -27.359 1 58.44 669 ARG A N 1
ATOM 5089 C CA . ARG A 1 669 ? -3.166 -8.703 -28.156 1 58.44 669 ARG A CA 1
ATOM 5090 C C . ARG A 1 669 ? -4.32 -7.82 -27.703 1 58.44 669 ARG A C 1
ATOM 5092 O O . ARG A 1 669 ? -4.258 -6.594 -27.828 1 58.44 669 ARG A O 1
ATOM 5099 N N . ARG A 1 670 ? -5.297 -8.57 -27.344 1 58.59 670 ARG A N 1
ATOM 5100 C CA . ARG A 1 670 ? -6.441 -7.789 -26.875 1 58.59 670 ARG A CA 1
ATOM 5101 C C . ARG A 1 670 ? -6.219 -7.281 -25.453 1 58.59 670 ARG A C 1
ATOM 5103 O O . ARG A 1 670 ? -5.516 -7.914 -24.672 1 58.59 670 ARG A O 1
ATOM 5110 N N . PRO A 1 671 ? -6.367 -6.039 -25.438 1 58.78 671 PRO A N 1
ATOM 5111 C CA . PRO A 1 671 ? -6.262 -5.543 -24.062 1 58.78 671 PRO A CA 1
ATOM 5112 C C . PRO A 1 671 ? -7.125 -6.34 -23.078 1 58.78 671 PRO A C 1
ATOM 5114 O O . PRO A 1 671 ? -7.906 -5.754 -22.328 1 58.78 671 PRO A O 1
ATOM 5117 N N . LEU A 1 672 ? -7.277 -7.629 -23.547 1 60.66 672 LEU A N 1
ATOM 5118 C CA . LEU A 1 672 ? -8.062 -8.484 -22.656 1 60.66 672 LEU A CA 1
ATOM 5119 C C . LEU A 1 672 ? -7.242 -8.922 -21.453 1 60.66 672 LEU A C 1
ATOM 5121 O O . LEU A 1 672 ? -6.074 -9.297 -21.594 1 60.66 672 LEU A O 1
ATOM 5125 N N . ASN A 1 673 ? -7.449 -8.383 -20.344 1 71.81 673 ASN A N 1
ATOM 5126 C CA . ASN A 1 673 ? -6.898 -8.805 -19.062 1 71.81 673 ASN A CA 1
ATOM 5127 C C . ASN A 1 673 ? -7.176 -10.281 -18.797 1 71.81 673 ASN A C 1
ATOM 5129 O O . ASN A 1 673 ? -8.086 -10.625 -18.031 1 71.81 673 ASN A O 1
ATOM 5133 N N . ALA A 1 674 ? -6.594 -11.188 -19.766 1 81.25 674 ALA A N 1
ATOM 5134 C CA . ALA A 1 674 ? -6.84 -12.617 -19.594 1 81.25 674 ALA A CA 1
ATOM 5135 C C . ALA A 1 674 ? -5.578 -13.344 -19.141 1 81.25 674 ALA A C 1
ATOM 5137 O O . ALA A 1 674 ? -4.461 -12.898 -19.438 1 81.25 674 ALA A O 1
ATOM 5138 N N . CYS A 1 675 ? -5.746 -14.344 -18.406 1 83.06 675 CYS A N 1
ATOM 5139 C CA . CYS A 1 675 ? -4.676 -15.258 -18.031 1 83.06 675 CYS A CA 1
ATOM 5140 C C . CYS A 1 675 ? -4.629 -16.469 -18.953 1 83.06 675 CYS A C 1
ATOM 5142 O O . CYS A 1 675 ? -5.648 -17.109 -19.188 1 83.06 675 CYS A O 1
ATOM 5144 N N . VAL A 1 676 ? -3.521 -16.734 -19.594 1 82.44 676 VAL A N 1
ATOM 5145 C CA . VAL A 1 676 ? -3.402 -17.781 -20.594 1 82.44 676 VAL A CA 1
ATOM 5146 C C . VAL A 1 676 ? -2.584 -18.953 -20.047 1 82.44 676 VAL A C 1
ATOM 5148 O O . VAL A 1 676 ? -1.552 -18.734 -19.406 1 82.44 676 VAL A O 1
ATOM 5151 N N . ASP A 1 677 ? -3.09 -20.172 -20.188 1 83.5 677 ASP A N 1
ATOM 5152 C CA . ASP A 1 677 ? -2.396 -21.406 -19.828 1 83.5 677 ASP A CA 1
ATOM 5153 C C . ASP A 1 677 ? -2.305 -22.359 -21.016 1 83.5 677 ASP A C 1
ATOM 5155 O O . ASP A 1 677 ? -3.299 -22.594 -21.703 1 83.5 677 ASP A O 1
ATOM 5159 N N . ARG A 1 678 ? -1.109 -22.828 -21.344 1 83.38 678 ARG A N 1
ATOM 5160 C CA . ARG A 1 678 ? -0.896 -23.797 -22.422 1 83.38 678 ARG A CA 1
ATOM 5161 C C . ARG A 1 678 ? -0.541 -25.172 -21.844 1 83.38 678 ARG A C 1
ATOM 5163 O O . ARG A 1 678 ? 0.3 -25.281 -20.953 1 83.38 678 ARG A O 1
ATOM 5170 N N . ILE A 1 679 ? -1.307 -26.188 -22.266 1 87.06 679 ILE A N 1
ATOM 5171 C CA . ILE A 1 679 ? -1.046 -27.547 -21.797 1 87.06 679 ILE A CA 1
ATOM 5172 C C . ILE A 1 679 ? -0.855 -28.484 -22.984 1 87.06 679 ILE A C 1
ATOM 5174 O O . ILE A 1 679 ? -1.53 -28.344 -24 1 87.06 679 ILE A O 1
ATOM 5178 N N . VAL A 1 680 ? 0.157 -29.344 -22.859 1 87.06 680 VAL A N 1
ATOM 5179 C CA . VAL A 1 680 ? 0.398 -30.406 -23.844 1 87.06 680 VAL A CA 1
ATOM 5180 C C . VAL A 1 680 ? -0.22 -31.703 -23.359 1 87.06 680 VAL A C 1
ATOM 5182 O O . VAL A 1 680 ? 0.043 -32.156 -22.234 1 87.06 680 VAL A O 1
ATOM 5185 N N . ALA A 1 681 ? -1.219 -32.25 -24.062 1 86.44 681 ALA A N 1
ATOM 5186 C CA . ALA A 1 681 ? -1.875 -33.5 -23.75 1 86.44 681 ALA A CA 1
ATOM 5187 C C . ALA A 1 681 ? -1.976 -34.406 -25 1 86.44 681 ALA A C 1
ATOM 5189 O O . ALA A 1 681 ? -1.916 -33.906 -26.125 1 86.44 681 ALA A O 1
ATOM 5190 N N . PRO A 1 682 ? -2.021 -35.719 -24.781 1 83.94 682 PRO A N 1
ATOM 5191 C CA . PRO A 1 682 ? -2.127 -36.625 -25.922 1 83.94 682 PRO A CA 1
ATOM 5192 C C . PRO A 1 682 ? -3.428 -36.438 -26.703 1 83.94 682 PRO A C 1
ATOM 5194 O O . PRO A 1 682 ? -3.43 -36.5 -27.938 1 83.94 682 PRO A O 1
ATOM 5197 N N . ASP A 1 683 ? -4.59 -36.281 -25.969 1 85.5 683 ASP A N 1
ATOM 5198 C CA . ASP A 1 683 ? -5.891 -36.062 -26.594 1 85.5 683 ASP A CA 1
ATOM 5199 C C . ASP A 1 683 ? -6.516 -34.75 -26.094 1 85.5 683 ASP A C 1
ATOM 5201 O O . ASP A 1 683 ? -6.133 -34.219 -25.047 1 85.5 683 ASP A O 1
ATOM 5205 N N . TYR A 1 684 ? -7.387 -34.25 -26.953 1 87.56 684 TYR A N 1
ATOM 5206 C CA . TYR A 1 684 ? -8.016 -32.969 -26.609 1 87.56 684 TYR A CA 1
ATOM 5207 C C . TYR A 1 684 ? -8.898 -33.125 -25.375 1 87.56 684 TYR A C 1
ATOM 5209 O O . TYR A 1 684 ? -8.93 -32.219 -24.516 1 87.56 684 TYR A O 1
ATOM 5217 N N . LEU A 1 685 ? -9.688 -34.219 -25.234 1 89.12 685 LEU A N 1
ATOM 5218 C CA . LEU A 1 685 ? -10.602 -34.406 -24.109 1 89.12 685 LEU A CA 1
ATOM 5219 C C . LEU A 1 685 ? -9.844 -34.5 -22.797 1 89.12 685 LEU A C 1
ATOM 5221 O O . LEU A 1 685 ? -10.281 -33.969 -21.781 1 89.12 685 LEU A O 1
ATOM 5225 N N . SER A 1 686 ? -8.664 -35.188 -22.828 1 87.31 686 SER A N 1
ATOM 5226 C CA . SER A 1 686 ? -7.863 -35.281 -21.609 1 87.31 686 SER A CA 1
ATOM 5227 C C . SER A 1 686 ? -7.305 -33.906 -21.219 1 87.31 686 SER A C 1
ATOM 5229 O O . SER A 1 686 ? -7.25 -33.562 -20.031 1 87.31 686 SER A O 1
ATOM 5231 N N . GLY A 1 687 ? -6.867 -33.188 -22.234 1 88.25 687 GLY A N 1
ATOM 5232 C CA . GLY A 1 687 ? -6.406 -31.828 -21.953 1 88.25 687 GLY A CA 1
ATOM 5233 C C . GLY A 1 687 ? -7.508 -30.922 -21.438 1 88.25 687 GLY A C 1
ATOM 5234 O O . GLY A 1 687 ? -7.281 -30.109 -20.531 1 88.25 687 GLY A O 1
ATOM 5235 N N . PHE A 1 688 ? -8.695 -31.047 -22.016 1 91.5 688 PHE A N 1
ATOM 5236 C CA . PHE A 1 688 ? -9.852 -30.266 -21.594 1 91.5 688 PHE A CA 1
ATOM 5237 C C . PHE A 1 688 ? -10.203 -30.562 -20.141 1 91.5 688 PHE A C 1
ATOM 5239 O O . PHE A 1 688 ? -10.414 -29.656 -19.344 1 91.5 688 PHE A O 1
ATOM 5246 N N . ARG A 1 689 ? -10.203 -31.812 -19.75 1 89.94 689 ARG A N 1
ATOM 5247 C CA . ARG A 1 689 ? -10.547 -32.219 -18.391 1 89.94 689 ARG A CA 1
ATOM 5248 C C . ARG A 1 689 ? -9.484 -31.781 -17.391 1 89.94 689 ARG A C 1
ATOM 5250 O O . ARG A 1 689 ? -9.805 -31.453 -16.25 1 89.94 689 ARG A O 1
ATOM 5257 N N . THR A 1 690 ? -8.227 -31.75 -17.859 1 89 690 THR A N 1
ATOM 5258 C CA . THR A 1 690 ? -7.148 -31.281 -16.984 1 89 690 THR A CA 1
ATOM 5259 C C . THR A 1 690 ? -7.281 -29.781 -16.719 1 89 690 THR A C 1
ATOM 5261 O O . THR A 1 690 ? -7.094 -29.344 -15.586 1 89 690 THR A O 1
ATOM 5264 N N . LEU A 1 691 ? -7.648 -29.078 -17.703 1 90.44 691 LEU A N 1
ATOM 5265 C CA . LEU A 1 691 ? -7.793 -27.641 -17.547 1 90.44 691 LEU A CA 1
ATOM 5266 C C . LEU A 1 691 ? -9.008 -27.312 -16.672 1 90.44 691 LEU A C 1
ATOM 5268 O O . LEU A 1 691 ? -9.008 -26.312 -15.945 1 90.44 691 LEU A O 1
ATOM 5272 N N . LEU A 1 692 ? -10.031 -28.078 -16.719 1 91.06 692 LEU A N 1
ATOM 5273 C CA . LEU A 1 692 ? -11.195 -27.891 -15.867 1 91.06 692 LEU A CA 1
ATOM 5274 C C . LEU A 1 692 ? -10.844 -28.078 -14.398 1 91.06 692 LEU A C 1
ATOM 5276 O O . LEU A 1 692 ? -11.398 -27.391 -13.531 1 91.06 692 LEU A O 1
ATOM 5280 N N . GLN A 1 693 ? -9.875 -28.891 -14.148 1 87.38 693 GLN A N 1
ATOM 5281 C CA . GLN A 1 693 ? -9.531 -29.219 -12.773 1 87.38 693 GLN A CA 1
ATOM 5282 C C . GLN A 1 693 ? -8.492 -28.25 -12.211 1 87.38 693 GLN A C 1
ATOM 5284 O O . GLN A 1 693 ? -8.492 -27.953 -11.016 1 87.38 693 GLN A O 1
ATOM 5289 N N . THR A 1 694 ? -7.594 -27.719 -13.055 1 87.38 694 THR A N 1
ATOM 5290 C CA . THR A 1 694 ? -6.414 -27.062 -12.508 1 87.38 694 THR A CA 1
ATOM 5291 C C . THR A 1 694 ? -6.418 -25.578 -12.844 1 87.38 694 THR A C 1
ATOM 5293 O O . THR A 1 694 ? -5.613 -24.812 -12.305 1 87.38 694 THR A O 1
ATOM 5296 N N . SER A 1 695 ? -7.348 -25.141 -13.547 1 88.81 695 SER A N 1
ATOM 5297 C CA . SER A 1 695 ? -7.312 -23.719 -13.914 1 88.81 695 SER A CA 1
ATOM 5298 C C . SER A 1 695 ? -7.637 -22.828 -12.719 1 88.81 695 SER A C 1
ATOM 5300 O O . SER A 1 695 ? -8.578 -23.109 -11.977 1 88.81 695 SER A O 1
ATOM 5302 N N . GLY A 1 696 ? -6.68 -21.859 -12.5 1 86.5 696 GLY A N 1
ATOM 5303 C CA . GLY A 1 696 ? -6.887 -20.906 -11.422 1 86.5 696 GLY A CA 1
ATOM 5304 C C . GLY A 1 696 ? -6.086 -21.234 -10.172 1 86.5 696 GLY A C 1
ATOM 5305 O O . GLY A 1 696 ? -5.344 -22.219 -10.148 1 86.5 696 GLY A O 1
ATOM 5306 N N . VAL A 1 697 ? -6.102 -20.297 -9.25 1 85.62 697 VAL A N 1
ATOM 5307 C CA . VAL A 1 697 ? -5.379 -20.469 -7.996 1 85.62 697 VAL A CA 1
ATOM 5308 C C . VAL A 1 697 ? -6.277 -20.094 -6.82 1 85.62 697 VAL A C 1
ATOM 5310 O O . VAL A 1 697 ? -6.969 -19.078 -6.859 1 85.62 697 VAL A O 1
ATOM 5313 N N . GLY A 1 698 ? -6.32 -21 -5.836 1 79.19 698 GLY A N 1
ATOM 5314 C CA . GLY A 1 698 ? -7.109 -20.719 -4.645 1 79.19 698 GLY A CA 1
ATOM 5315 C C . GLY A 1 698 ? -8.586 -20.516 -4.941 1 79.19 698 GLY A C 1
ATOM 5316 O O . GLY A 1 698 ? -9.219 -21.359 -5.57 1 79.19 698 GLY A O 1
ATOM 5317 N N . SER A 1 699 ? -9.07 -19.266 -4.555 1 80.81 699 SER A N 1
ATOM 5318 C CA . SER A 1 699 ? -10.484 -18.969 -4.773 1 80.81 699 SER A CA 1
ATOM 5319 C C . SER A 1 699 ? -10.695 -18.219 -6.086 1 80.81 699 SER A C 1
ATOM 5321 O O . SER A 1 699 ? -11.828 -18.094 -6.551 1 80.81 699 SER A O 1
ATOM 5323 N N . ILE A 1 700 ? -9.602 -17.875 -6.734 1 87.38 700 ILE A N 1
ATOM 5324 C CA . ILE A 1 700 ? -9.695 -17.234 -8.047 1 87.38 700 ILE A CA 1
ATOM 5325 C C . ILE A 1 700 ? -9.688 -18.312 -9.141 1 87.38 700 ILE A C 1
ATOM 5327 O O . ILE A 1 700 ? -8.641 -18.594 -9.727 1 87.38 700 ILE A O 1
ATOM 5331 N N . ARG A 1 701 ? -10.695 -18.938 -9.312 1 88.75 701 ARG A N 1
ATOM 5332 C CA . ARG A 1 701 ? -10.891 -20 -10.297 1 88.75 701 ARG A CA 1
ATOM 5333 C C . ARG A 1 701 ? -12.055 -19.672 -11.227 1 88.75 701 ARG A C 1
ATOM 5335 O O . ARG A 1 701 ? -12.969 -18.938 -10.852 1 88.75 701 ARG A O 1
ATOM 5342 N N . PRO A 1 702 ? -11.953 -20.203 -12.383 1 90.94 702 PRO A N 1
ATOM 5343 C CA . PRO A 1 702 ? -13.094 -19.984 -13.266 1 90.94 702 PRO A CA 1
ATOM 5344 C C . PRO A 1 702 ? -14.344 -20.734 -12.797 1 90.94 702 PRO A C 1
ATOM 5346 O O . PRO A 1 702 ? -14.242 -21.797 -12.203 1 90.94 702 PRO A O 1
ATOM 5349 N N . ASN A 1 703 ? -15.547 -20.141 -13.016 1 91.31 703 ASN A N 1
ATOM 5350 C CA . ASN A 1 703 ? -16.812 -20.734 -12.609 1 91.31 703 ASN A CA 1
ATOM 5351 C C . ASN A 1 703 ? -17.734 -20.953 -13.805 1 91.31 703 ASN A C 1
ATOM 5353 O O . ASN A 1 703 ? -18.688 -21.75 -13.734 1 91.31 703 ASN A O 1
ATOM 5357 N N . VAL A 1 704 ? -17.469 -20.344 -14.898 1 93.44 704 VAL A N 1
ATOM 5358 C CA . VAL A 1 704 ? -18.312 -20.469 -16.078 1 93.44 704 VAL A CA 1
ATOM 5359 C C . VAL A 1 704 ? -17.484 -20.938 -17.266 1 93.44 704 VAL A C 1
ATOM 5361 O O . VAL A 1 704 ? -16.469 -20.328 -17.609 1 93.44 704 VAL A O 1
ATOM 5364 N N . LEU A 1 705 ? -17.891 -22.062 -17.781 1 95.5 705 LEU A N 1
ATOM 5365 C CA . LEU A 1 705 ? -17.266 -22.562 -19 1 95.5 705 LEU A CA 1
ATOM 5366 C C . LEU A 1 705 ? -17.953 -22 -20.234 1 95.5 705 LEU A C 1
ATOM 5368 O O . LEU A 1 705 ? -19.172 -22.078 -20.375 1 95.5 705 LEU A O 1
ATOM 5372 N N . LEU A 1 706 ? -17.188 -21.375 -21.062 1 93.62 706 LEU A N 1
ATOM 5373 C CA . LEU A 1 706 ? -17.688 -20.812 -22.312 1 93.62 706 LEU A CA 1
ATOM 5374 C C . LEU A 1 706 ? -17.141 -21.578 -23.5 1 93.62 706 LEU A C 1
ATOM 5376 O O . LEU A 1 706 ? -15.922 -21.703 -23.672 1 93.62 706 LEU A O 1
ATOM 5380 N N . MET A 1 707 ? -18.078 -22.188 -24.219 1 92 707 MET A N 1
ATOM 5381 C CA . MET A 1 707 ? -17.703 -23 -25.375 1 92 707 MET A CA 1
ATOM 5382 C C . MET A 1 707 ? -18.531 -22.594 -26.594 1 92 707 MET A C 1
ATOM 5384 O O . MET A 1 707 ? -19.547 -21.922 -26.469 1 92 707 MET A O 1
ATOM 5388 N N . GLN A 1 708 ? -18.031 -23.094 -27.719 1 87.06 708 GLN A N 1
ATOM 5389 C CA . GLN A 1 708 ? -18.766 -22.844 -28.953 1 87.06 708 GLN A CA 1
ATOM 5390 C C . GLN A 1 708 ? -19.719 -23.984 -29.266 1 87.06 708 GLN A C 1
ATOM 5392 O O . GLN A 1 708 ? -19.375 -25.156 -29.094 1 87.06 708 GLN A O 1
ATOM 5397 N N . GLY A 1 709 ? -21.047 -23.75 -29.5 1 75.75 709 GLY A N 1
ATOM 5398 C CA . GLY A 1 709 ? -22.047 -24.734 -29.875 1 75.75 709 GLY A CA 1
ATOM 5399 C C . GLY A 1 709 ? -22 -25.094 -31.344 1 75.75 709 GLY A C 1
ATOM 5400 O O . GLY A 1 709 ? -22.797 -25.922 -31.812 1 75.75 709 GLY A O 1
ATOM 5401 N N . GLY A 1 710 ? -20.719 -25.062 -32.156 1 63.47 710 GLY A N 1
ATOM 5402 C CA . GLY A 1 710 ? -20.453 -25.469 -33.531 1 63.47 710 GLY A CA 1
ATOM 5403 C C . GLY A 1 710 ? -21.312 -24.75 -34.562 1 63.47 710 GLY A C 1
ATOM 5404 O O . GLY A 1 710 ? -22.375 -24.234 -34.219 1 63.47 710 GLY A O 1
ATOM 5405 N N . PRO A 1 711 ? -20.594 -24.484 -35.625 1 58.91 711 PRO A N 1
ATOM 5406 C CA . PRO A 1 711 ? -21.344 -24 -36.812 1 58.91 711 PRO A CA 1
ATOM 5407 C C . PRO A 1 711 ? -22.188 -25.094 -37.438 1 58.91 711 PRO A C 1
ATOM 5409 O O . PRO A 1 711 ? -21.828 -26.281 -37.406 1 58.91 711 PRO A O 1
ATOM 5412 N N . GLY A 1 712 ? -23.656 -25.109 -37.406 1 62.84 712 GLY A N 1
ATOM 5413 C CA . GLY A 1 712 ? -24.531 -26.031 -38.094 1 62.84 712 GLY A CA 1
ATOM 5414 C C . GLY A 1 712 ? -25.141 -27.078 -37.156 1 62.84 712 GLY A C 1
ATOM 5415 O O . GLY A 1 712 ? -25.125 -26.906 -35.938 1 62.84 712 GLY A O 1
ATOM 5416 N N . LEU A 1 713 ? -25.656 -28.094 -37.781 1 63.72 713 LEU A N 1
ATOM 5417 C CA . LEU A 1 713 ? -26.312 -29.172 -37.062 1 63.72 713 LEU A CA 1
ATOM 5418 C C . LEU A 1 713 ? -25.297 -30.172 -36.531 1 63.72 713 LEU A C 1
ATOM 5420 O O . LEU A 1 713 ? -24.766 -30.984 -37.281 1 63.72 713 LEU A O 1
ATOM 5424 N N . VAL A 1 714 ? -24.672 -30 -35.188 1 66.44 714 VAL A N 1
ATOM 5425 C CA . VAL A 1 714 ? -23.656 -30.797 -34.5 1 66.44 714 VAL A CA 1
ATOM 5426 C C . VAL A 1 714 ? -24.062 -32.25 -34.5 1 66.44 714 VAL A C 1
ATOM 5428 O O . VAL A 1 714 ? -23.203 -33.156 -34.469 1 66.44 714 VAL A O 1
ATOM 5431 N N . SER A 1 715 ? -25.438 -32.5 -34.75 1 71.5 715 SER A N 1
ATOM 5432 C CA . SER A 1 715 ? -25.922 -33.875 -34.656 1 71.5 715 SER A CA 1
ATOM 5433 C C . SER A 1 715 ? -25.516 -34.688 -35.875 1 71.5 715 SER A C 1
ATOM 5435 O O . SER A 1 715 ? -25.5 -35.906 -35.844 1 71.5 715 SER A O 1
ATOM 5437 N N . ARG A 1 716 ? -25.016 -33.938 -36.938 1 75.94 716 ARG A N 1
ATOM 5438 C CA . ARG A 1 716 ? -24.688 -34.656 -38.188 1 75.94 716 ARG A CA 1
ATOM 5439 C C . ARG A 1 716 ? -23.312 -35.312 -38.062 1 75.94 716 ARG A C 1
ATOM 5441 O O . ARG A 1 716 ? -23.047 -36.312 -38.75 1 75.94 716 ARG A O 1
ATOM 5448 N N . CYS A 1 717 ? -22.469 -34.781 -37.188 1 81.88 717 CYS A N 1
ATOM 5449 C CA . CYS A 1 717 ? -21.156 -35.375 -36.938 1 81.88 717 CYS A CA 1
ATOM 5450 C C . CYS A 1 717 ? -21.109 -36.062 -35.594 1 81.88 717 CYS A C 1
ATOM 5452 O O . CYS A 1 717 ? -21.078 -35.406 -34.531 1 81.88 717 CYS A O 1
ATOM 5454 N N . PRO A 1 718 ? -21.094 -37.375 -35.656 1 85.38 718 PRO A N 1
ATOM 5455 C CA . PRO A 1 718 ? -21.141 -38.125 -34.375 1 85.38 718 PRO A CA 1
ATOM 5456 C C . PRO A 1 718 ? -19.938 -37.844 -33.469 1 85.38 718 PRO A C 1
ATOM 5458 O O . PRO A 1 718 ? -20.094 -37.781 -32.25 1 85.38 718 PRO A O 1
ATOM 5461 N N . GLU A 1 719 ? -18.781 -37.625 -34.062 1 83.31 719 GLU A N 1
ATOM 5462 C CA . GLU A 1 719 ? -17.609 -37.344 -33.25 1 83.31 719 GLU A CA 1
ATOM 5463 C C . GLU A 1 719 ? -17.734 -36 -32.531 1 83.31 719 GLU A C 1
ATOM 5465 O O . GLU A 1 719 ? -17.391 -35.875 -31.359 1 83.31 719 GLU A O 1
ATOM 5470 N N . ALA A 1 720 ? -18.25 -35.062 -33.281 1 83.94 720 ALA A N 1
ATOM 5471 C CA . ALA A 1 720 ? -18.438 -33.75 -32.719 1 83.94 720 ALA A CA 1
ATOM 5472 C C . ALA A 1 720 ? -19.516 -33.75 -31.625 1 83.94 720 ALA A C 1
ATOM 5474 O O . ALA A 1 720 ? -19.406 -33.062 -30.625 1 83.94 720 ALA A O 1
ATOM 5475 N N . SER A 1 721 ? -20.5 -34.625 -31.891 1 88.88 721 SER A N 1
ATOM 5476 C CA . SER A 1 721 ? -21.578 -34.719 -30.906 1 88.88 721 SER A CA 1
ATOM 5477 C C . SER A 1 721 ? -21.078 -35.375 -29.609 1 88.88 721 SER A C 1
ATOM 5479 O O . SER A 1 721 ? -21.422 -34.938 -28.516 1 88.88 721 SER A O 1
ATOM 5481 N N . ARG A 1 722 ? -20.266 -36.344 -29.781 1 88.5 722 ARG A N 1
ATOM 5482 C CA . ARG A 1 722 ? -19.734 -37 -28.609 1 88.5 722 ARG A CA 1
ATOM 5483 C C . ARG A 1 722 ? -18.812 -36.062 -27.828 1 88.5 722 ARG A C 1
ATOM 5485 O O . ARG A 1 722 ? -18.875 -36 -26.594 1 88.5 722 ARG A O 1
ATOM 5492 N N . ALA A 1 723 ? -18.016 -35.344 -28.531 1 86.88 723 ALA A N 1
ATOM 5493 C CA . ALA A 1 723 ? -17.078 -34.438 -27.891 1 86.88 723 ALA A CA 1
ATOM 5494 C C . ALA A 1 723 ? -17.812 -33.312 -27.125 1 86.88 723 ALA A C 1
ATOM 5496 O O . ALA A 1 723 ? -17.469 -33 -26 1 86.88 723 ALA A O 1
ATOM 5497 N N . LEU A 1 724 ? -18.766 -32.781 -27.734 1 89.94 724 LEU A N 1
ATOM 5498 C CA . LEU A 1 724 ? -19.516 -31.688 -27.125 1 89.94 724 LEU A CA 1
ATOM 5499 C C . LEU A 1 724 ? -20.234 -32.156 -25.859 1 89.94 724 LEU A C 1
ATOM 5501 O O . LEU A 1 724 ? -20.172 -31.5 -24.828 1 89.94 724 LEU A O 1
ATOM 5505 N N . VAL A 1 725 ? -20.875 -33.281 -25.969 1 90.94 725 VAL A N 1
ATOM 5506 C CA . VAL A 1 725 ? -21.672 -33.781 -24.844 1 90.94 725 VAL A CA 1
ATOM 5507 C C . VAL A 1 725 ? -20.75 -34.188 -23.703 1 90.94 725 VAL A C 1
ATOM 5509 O O . VAL A 1 725 ? -21.062 -33.969 -22.531 1 90.94 725 VAL A O 1
ATOM 5512 N N . ASP A 1 726 ? -19.641 -34.781 -24.078 1 89.5 726 ASP A N 1
ATOM 5513 C CA . ASP A 1 726 ? -18.688 -35.188 -23.047 1 89.5 726 ASP A CA 1
ATOM 5514 C C . ASP A 1 726 ? -18.109 -33.969 -22.328 1 89.5 726 ASP A C 1
ATOM 5516 O O . ASP A 1 726 ? -17.922 -34 -21.109 1 89.5 726 ASP A O 1
ATOM 5520 N N . GLN A 1 727 ? -17.859 -32.906 -23.047 1 92.19 727 GLN A N 1
ATOM 5521 C CA . GLN A 1 727 ? -17.328 -31.703 -22.438 1 92.19 727 GLN A CA 1
ATOM 5522 C C . GLN A 1 727 ? -18.359 -31.047 -21.531 1 92.19 727 GLN A C 1
ATOM 5524 O O . GLN A 1 727 ? -18.047 -30.656 -20.406 1 92.19 727 GLN A O 1
ATOM 5529 N N . VAL A 1 728 ? -19.547 -30.922 -22 1 92.81 728 VAL A N 1
ATOM 5530 C CA . VAL A 1 728 ? -20.594 -30.281 -21.219 1 92.81 728 VAL A CA 1
ATOM 5531 C C . VAL A 1 728 ? -20.875 -31.094 -19.969 1 92.81 728 VAL A C 1
ATOM 5533 O O . VAL A 1 728 ? -21.016 -30.547 -18.875 1 92.81 728 VAL A O 1
ATOM 5536 N N . TRP A 1 729 ? -20.953 -32.344 -20.188 1 89.88 729 TRP A N 1
ATOM 5537 C CA . TRP A 1 729 ? -21.219 -33.219 -19.062 1 89.88 729 TRP A CA 1
ATOM 5538 C C . TRP A 1 729 ? -20.109 -33.125 -18.016 1 89.88 729 TRP A C 1
ATOM 5540 O O . TRP A 1 729 ? -20.375 -33.062 -16.812 1 89.88 729 TRP A O 1
ATOM 5550 N N . SER A 1 730 ? -18.859 -33.188 -18.438 1 89.88 730 SER A N 1
ATOM 5551 C CA . SER A 1 730 ? -17.719 -33.094 -17.531 1 89.88 730 SER A CA 1
ATOM 5552 C C . SER A 1 730 ? -17.719 -31.766 -16.781 1 89.88 730 SER A C 1
ATOM 5554 O O . SER A 1 730 ? -17.438 -31.734 -15.578 1 89.88 730 SER A O 1
ATOM 5556 N N . ALA A 1 731 ? -18.094 -30.703 -17.422 1 92.62 731 ALA A N 1
ATOM 5557 C CA . ALA A 1 731 ? -18.094 -29.391 -16.797 1 92.62 731 ALA A CA 1
ATOM 5558 C C . ALA A 1 731 ? -19.219 -29.281 -15.758 1 92.62 731 ALA A C 1
ATOM 5560 O O . ALA A 1 731 ? -19.016 -28.734 -14.672 1 92.62 731 ALA A O 1
ATOM 5561 N N . LEU A 1 732 ? -20.344 -29.781 -16.078 1 90.56 732 LEU A N 1
ATOM 5562 C CA . LEU A 1 732 ? -21.469 -29.703 -15.164 1 90.56 732 LEU A CA 1
ATOM 5563 C C . LEU A 1 732 ? -21.234 -30.562 -13.93 1 90.56 732 LEU A C 1
ATOM 5565 O O . LEU A 1 732 ? -21.625 -30.188 -12.82 1 90.56 732 LEU A O 1
ATOM 5569 N N . ARG A 1 733 ? -20.594 -31.594 -14.172 1 86.25 733 ARG A N 1
ATOM 5570 C CA . ARG A 1 733 ? -20.312 -32.5 -13.039 1 86.25 733 ARG A CA 1
ATOM 5571 C C . ARG A 1 733 ? -19.234 -31.906 -12.141 1 86.25 733 ARG A C 1
ATOM 5573 O O . ARG A 1 733 ? -19.156 -32.25 -10.953 1 86.25 733 ARG A O 1
ATOM 5580 N N . MET A 1 734 ? -18.406 -31.125 -12.68 1 86.56 734 MET A N 1
ATOM 5581 C CA . MET A 1 734 ? -17.406 -30.438 -11.875 1 86.56 734 MET A CA 1
ATOM 5582 C C . MET A 1 734 ? -17.984 -29.141 -11.289 1 86.56 734 MET A C 1
ATOM 5584 O O . MET A 1 734 ? -17.25 -28.328 -10.734 1 86.56 734 MET A O 1
ATOM 5588 N N . LYS A 1 735 ? -19.297 -28.859 -11.391 1 86.38 735 LYS A N 1
ATOM 5589 C CA . LYS A 1 735 ? -20.047 -27.766 -10.797 1 86.38 735 LYS A CA 1
ATOM 5590 C C . LYS A 1 735 ? -19.703 -26.438 -11.469 1 86.38 735 LYS A C 1
ATOM 5592 O O . LYS A 1 735 ? -19.688 -25.391 -10.82 1 86.38 735 LYS A O 1
ATOM 5597 N N . TYR A 1 736 ? -19.297 -26.547 -12.703 1 92.12 736 TYR A N 1
ATOM 5598 C CA . TYR A 1 736 ? -19.172 -25.344 -13.531 1 92.12 736 TYR A CA 1
ATOM 5599 C C . TYR A 1 736 ? -20.531 -24.953 -14.117 1 92.12 736 TYR A C 1
ATOM 5601 O O . TYR A 1 736 ? -21.391 -25.797 -14.344 1 92.12 736 TYR A O 1
ATOM 5609 N N . CYS A 1 737 ? -20.672 -23.656 -14.25 1 93.69 737 CYS A N 1
ATOM 5610 C CA . CYS A 1 737 ? -21.734 -23.203 -15.141 1 93.69 737 CYS A CA 1
ATOM 5611 C C . CYS A 1 737 ? -21.297 -23.281 -16.594 1 93.69 737 CYS A C 1
ATOM 5613 O O . CYS A 1 737 ? -20.109 -23.188 -16.906 1 93.69 737 CYS A O 1
ATOM 5615 N N . VAL A 1 738 ? -22.219 -23.641 -17.406 1 95.5 738 VAL A N 1
ATOM 5616 C CA . VAL A 1 738 ? -21.844 -23.844 -18.797 1 95.5 738 VAL A CA 1
ATOM 5617 C C . VAL A 1 738 ? -22.625 -22.859 -19.672 1 95.5 738 VAL A C 1
ATOM 5619 O O . VAL A 1 738 ? -23.828 -22.656 -19.484 1 95.5 738 VAL A O 1
ATOM 5622 N N . CYS A 1 739 ? -21.906 -22.234 -20.562 1 94.81 739 CYS A N 1
ATOM 5623 C CA . CYS A 1 739 ? -22.469 -21.359 -21.594 1 94.81 739 CYS A CA 1
ATOM 5624 C C . CYS A 1 739 ? -22.016 -21.797 -22.984 1 94.81 739 CYS A C 1
ATOM 5626 O O . CYS A 1 739 ? -20.828 -21.922 -23.234 1 94.81 739 CYS A O 1
ATOM 5628 N N . LEU A 1 740 ? -22.969 -22.109 -23.797 1 93.94 740 LEU A N 1
ATOM 5629 C CA . LEU A 1 740 ? -22.719 -22.453 -25.188 1 93.94 740 LEU A CA 1
ATOM 5630 C C . LEU A 1 740 ? -23.141 -21.328 -26.125 1 93.94 740 LEU A C 1
ATOM 5632 O O . LEU A 1 740 ? -24.312 -20.953 -26.141 1 93.94 740 LEU A O 1
ATOM 5636 N N . LEU A 1 741 ? -22.219 -20.812 -26.844 1 92.75 741 LEU A N 1
ATOM 5637 C CA . LEU A 1 741 ? -22.484 -19.703 -27.75 1 92.75 741 LEU A CA 1
ATOM 5638 C C . LEU A 1 741 ? -22.625 -20.188 -29.188 1 92.75 741 LEU A C 1
ATOM 5640 O O . LEU A 1 741 ? -21.75 -20.906 -29.688 1 92.75 741 LEU A O 1
ATOM 5644 N N . ARG A 1 742 ? -23.719 -19.922 -29.703 1 90.19 742 ARG A N 1
ATOM 5645 C CA . ARG A 1 742 ? -23.953 -20.172 -31.125 1 90.19 742 ARG A CA 1
ATOM 5646 C C . ARG A 1 742 ? -24.078 -18.859 -31.891 1 90.19 742 ARG A C 1
ATOM 5648 O O . ARG A 1 742 ? -24.984 -18.062 -31.641 1 90.19 742 ARG A O 1
ATOM 5655 N N . GLY A 1 743 ? -23.156 -18.578 -32.688 1 85.5 743 GLY A N 1
ATOM 5656 C CA . GLY A 1 743 ? -23.125 -17.312 -33.406 1 85.5 743 GLY A CA 1
ATOM 5657 C C . GLY A 1 743 ? -22.234 -16.281 -32.75 1 85.5 743 GLY A C 1
ATOM 5658 O O . GLY A 1 743 ? -21.531 -16.562 -31.797 1 85.5 743 GLY A O 1
ATOM 5659 N N . ALA A 1 744 ? -22.172 -15.109 -33.312 1 86.25 744 ALA A N 1
ATOM 5660 C CA . ALA A 1 744 ? -21.359 -14.016 -32.781 1 86.25 744 ALA A CA 1
ATOM 5661 C C . ALA A 1 744 ? -22.219 -12.867 -32.281 1 86.25 744 ALA A C 1
ATOM 5663 O O . ALA A 1 744 ? -23.078 -12.359 -33 1 86.25 744 ALA A O 1
ATOM 5664 N N . VAL A 1 745 ? -22.031 -12.578 -31.047 1 90 745 VAL A N 1
ATOM 5665 C CA . VAL A 1 745 ? -22.766 -11.461 -30.438 1 90 745 VAL A CA 1
ATOM 5666 C C . VAL A 1 745 ? -22.172 -10.141 -30.922 1 90 745 VAL A C 1
ATOM 5668 O O . VAL A 1 745 ? -20.953 -9.977 -30.969 1 90 745 VAL A O 1
ATOM 5671 N N . PRO A 1 746 ? -22.953 -9.281 -31.234 1 88.19 746 PRO A N 1
ATOM 5672 C CA . PRO A 1 746 ? -22.453 -8 -31.734 1 88.19 746 PRO A CA 1
ATOM 5673 C C . PRO A 1 746 ? -21.844 -7.133 -30.641 1 88.19 746 PRO A C 1
ATOM 5675 O O . PRO A 1 746 ? -22.219 -7.246 -29.469 1 88.19 746 PRO A O 1
ATOM 5678 N N . SER A 1 747 ? -20.922 -6.383 -30.984 1 86.62 747 SER A N 1
ATOM 5679 C CA . SER A 1 747 ? -20.281 -5.469 -30.031 1 86.62 747 SER A CA 1
ATOM 5680 C C . SER A 1 747 ? -21.219 -4.328 -29.656 1 86.62 747 SER A C 1
ATOM 5682 O O . SER A 1 747 ? -21.219 -3.885 -28.5 1 86.62 747 SER A O 1
ATOM 5684 N N . GLN A 1 748 ? -22 -3.84 -30.625 1 87.88 748 GLN A N 1
ATOM 5685 C CA . GLN A 1 748 ? -23.016 -2.818 -30.391 1 87.88 748 GLN A CA 1
ATOM 5686 C C . GLN A 1 748 ? -24.359 -3.225 -31 1 87.88 748 GLN A C 1
ATOM 5688 O O . GLN A 1 748 ? -24.453 -3.455 -32.219 1 87.88 748 GLN A O 1
ATOM 5693 N N . PRO A 1 749 ? -25.312 -3.408 -30.141 1 87.38 749 PRO A N 1
ATOM 5694 C CA . PRO A 1 749 ? -26.625 -3.775 -30.656 1 87.38 749 PRO A CA 1
ATOM 5695 C C . PRO A 1 749 ? -27.312 -2.625 -31.406 1 87.38 749 PRO A C 1
ATOM 5697 O O . PRO A 1 749 ? -26.891 -1.471 -31.266 1 87.38 749 PRO A O 1
ATOM 5700 N N . ARG A 1 750 ? -28.297 -2.969 -32.281 1 86.69 750 ARG A N 1
ATOM 5701 C CA . ARG A 1 750 ? -29.125 -1.97 -32.938 1 86.69 750 ARG A CA 1
ATOM 5702 C C . ARG A 1 750 ? -29.891 -1.131 -31.906 1 86.69 750 ARG A C 1
ATOM 5704 O O . ARG A 1 750 ? -30.047 -1.544 -30.766 1 86.69 750 ARG A O 1
ATOM 5711 N N . ALA A 1 751 ? -30.219 -0.068 -32.219 1 86.88 751 ALA A N 1
ATOM 5712 C CA . ALA A 1 751 ? -30.953 0.821 -31.312 1 86.88 751 ALA A CA 1
ATOM 5713 C C . ALA A 1 751 ? -32.281 0.189 -30.875 1 86.88 751 ALA A C 1
ATOM 5715 O O . ALA A 1 751 ? -33 -0.356 -31.688 1 86.88 751 ALA A O 1
ATOM 5716 N N . ASN A 1 752 ? -32.594 0.092 -29.688 1 84.31 752 ASN A N 1
ATOM 5717 C CA . ASN A 1 752 ? -33.812 -0.418 -29.078 1 84.31 752 ASN A CA 1
ATOM 5718 C C . ASN A 1 752 ? -34 -1.916 -29.312 1 84.31 752 ASN A C 1
ATOM 5720 O O . ASN A 1 752 ? -35.094 -2.398 -29.516 1 84.31 752 ASN A O 1
ATOM 5724 N N . ALA A 1 753 ? -32.781 -2.564 -29.391 1 89.31 753 ALA A N 1
ATOM 5725 C CA . ALA A 1 753 ? -32.875 -4.02 -29.516 1 89.31 753 ALA A CA 1
ATOM 5726 C C . ALA A 1 753 ? -33.25 -4.652 -28.172 1 89.31 753 ALA A C 1
ATOM 5728 O O . ALA A 1 753 ? -33.188 -4.004 -27.125 1 89.31 753 ALA A O 1
ATOM 5729 N N . THR A 1 754 ? -33.844 -5.773 -28.312 1 92.06 754 THR A N 1
ATOM 5730 C CA . THR A 1 754 ? -34.281 -6.477 -27.109 1 92.06 754 THR A CA 1
ATOM 5731 C C . THR A 1 754 ? -33.406 -7.695 -26.844 1 92.06 754 THR A C 1
ATOM 5733 O O . THR A 1 754 ? -32.875 -8.289 -27.781 1 92.06 754 THR A O 1
ATOM 5736 N N . ILE A 1 755 ? -33.188 -7.93 -25.672 1 94.81 755 ILE A N 1
ATOM 5737 C CA . ILE A 1 755 ? -32.562 -9.164 -25.188 1 94.81 755 ILE A CA 1
ATOM 5738 C C . ILE A 1 755 ? -33.656 -10.086 -24.609 1 94.81 755 ILE A C 1
ATOM 5740 O O . ILE A 1 755 ? -34.312 -9.711 -23.641 1 94.81 755 ILE A O 1
ATOM 5744 N N . ASP A 1 756 ? -33.75 -11.203 -25.219 1 95.38 756 ASP A N 1
ATOM 5745 C CA . ASP A 1 756 ? -34.781 -12.125 -24.797 1 95.38 756 ASP A CA 1
ATOM 5746 C C . ASP A 1 756 ? -34.219 -13.273 -23.969 1 95.38 756 ASP A C 1
ATOM 5748 O O . ASP A 1 756 ? -33.25 -13.922 -24.375 1 95.38 756 ASP A O 1
ATOM 5752 N N . VAL A 1 757 ? -34.875 -13.461 -22.844 1 95.44 757 VAL A N 1
ATOM 5753 C CA . VAL A 1 757 ? -34.406 -14.5 -21.922 1 95.44 757 VAL A CA 1
ATOM 5754 C C . VAL A 1 757 ? -35.5 -15.547 -21.75 1 95.44 757 VAL A C 1
ATOM 5756 O O . VAL A 1 757 ? -36.625 -15.227 -21.281 1 95.44 757 VAL A O 1
ATOM 5759 N N . TYR A 1 758 ? -35.188 -16.766 -22.188 1 93.06 758 TYR A N 1
ATOM 5760 C CA . TYR A 1 758 ? -36.094 -17.891 -21.969 1 93.06 758 TYR A CA 1
ATOM 5761 C C . TYR A 1 758 ? -35.688 -18.672 -20.734 1 93.06 758 TYR A C 1
ATOM 5763 O O . TYR A 1 758 ? -34.812 -19.562 -20.797 1 93.06 758 TYR A O 1
ATOM 5771 N N . TRP A 1 759 ? -36.281 -18.234 -19.594 1 90.69 759 TRP A N 1
ATOM 5772 C CA . TRP A 1 759 ? -36 -18.844 -18.297 1 90.69 759 TRP A CA 1
ATOM 5773 C C . TRP A 1 759 ? -36.969 -20 -18.031 1 90.69 759 TRP A C 1
ATOM 5775 O O . TRP A 1 759 ? -38.031 -19.812 -17.438 1 90.69 759 TRP A O 1
ATOM 5785 N N . LEU A 1 760 ? -36.5 -21.188 -18.422 1 87.12 760 LEU A N 1
ATOM 5786 C CA . LEU A 1 760 ? -37.406 -22.344 -18.406 1 87.12 760 LEU A CA 1
ATOM 5787 C C . LEU A 1 760 ? -37.25 -23.141 -17.109 1 87.12 760 LEU A C 1
ATOM 5789 O O . LEU A 1 760 ? -38.219 -23.641 -16.562 1 87.12 760 LEU A O 1
ATOM 5793 N N . VAL A 1 761 ? -36 -23.234 -16.656 1 84.38 761 VAL A N 1
ATOM 5794 C CA . VAL A 1 761 ? -35.688 -24 -15.453 1 84.38 761 VAL A CA 1
ATOM 5795 C C . VAL A 1 761 ? -34.844 -23.141 -14.492 1 84.38 761 VAL A C 1
ATOM 5797 O O . VAL A 1 761 ? -34.062 -22.312 -14.938 1 84.38 761 VAL A O 1
ATOM 5800 N N . ASP A 1 762 ? -35.188 -23.391 -13.227 1 82.88 762 ASP A N 1
ATOM 5801 C CA . ASP A 1 762 ? -34.438 -22.641 -12.227 1 82.88 762 ASP A CA 1
ATOM 5802 C C . ASP A 1 762 ? -33.094 -23.312 -11.922 1 82.88 762 ASP A C 1
ATOM 5804 O O . ASP A 1 762 ? -33.062 -24.328 -11.227 1 82.88 762 ASP A O 1
ATOM 5808 N N . THR A 1 763 ? -32.094 -22.797 -12.453 1 85 763 THR A N 1
ATOM 5809 C CA . THR A 1 763 ? -30.75 -23.344 -12.227 1 85 763 THR A CA 1
ATOM 5810 C C . THR A 1 763 ? -29.906 -22.375 -11.383 1 85 763 THR A C 1
ATOM 5812 O O . THR A 1 763 ? -28.688 -22.453 -11.391 1 85 763 THR A O 1
ATOM 5815 N N . GLY A 1 764 ? -30.516 -21.469 -10.648 1 85.31 764 GLY A N 1
ATOM 5816 C CA . GLY A 1 764 ? -29.781 -20.609 -9.742 1 85.31 764 GLY A CA 1
ATOM 5817 C C . GLY A 1 764 ? -29.75 -19.156 -10.18 1 85.31 764 GLY A C 1
ATOM 5818 O O . GLY A 1 764 ? -29.094 -18.312 -9.555 1 85.31 764 GLY A O 1
ATOM 5819 N N . GLY A 1 765 ? -30.344 -18.766 -11.258 1 87.38 765 GLY A N 1
ATOM 5820 C CA . GLY A 1 765 ? -30.531 -17.375 -11.648 1 87.38 765 GLY A CA 1
ATOM 5821 C C . GLY A 1 765 ? -29.453 -16.875 -12.594 1 87.38 765 GLY A C 1
ATOM 5822 O O . GLY A 1 765 ? -29.422 -15.703 -12.945 1 87.38 765 GLY A O 1
ATOM 5823 N N . LEU A 1 766 ? -28.5 -17.719 -13.055 1 88.81 766 LEU A N 1
ATOM 5824 C CA . LEU A 1 766 ? -27.438 -17.281 -13.961 1 88.81 766 LEU A CA 1
ATOM 5825 C C . LEU A 1 766 ? -28.016 -16.812 -15.289 1 88.81 766 LEU A C 1
ATOM 5827 O O . LEU A 1 766 ? -27.469 -15.891 -15.906 1 88.81 766 LEU A O 1
ATOM 5831 N N . THR A 1 767 ? -29.078 -17.375 -15.742 1 91.94 767 THR A N 1
ATOM 5832 C CA . THR A 1 767 ? -29.703 -17.031 -17.016 1 91.94 767 THR A CA 1
ATOM 5833 C C . THR A 1 767 ? -30.188 -15.586 -17.016 1 91.94 767 THR A C 1
ATOM 5835 O O . THR A 1 767 ? -30.297 -14.961 -18.078 1 91.94 767 THR A O 1
ATOM 5838 N N . LEU A 1 768 ? -30.453 -15.109 -15.867 1 90.56 768 LEU A N 1
ATOM 5839 C CA . LEU A 1 768 ? -30.891 -13.719 -15.766 1 90.56 768 LEU A CA 1
ATOM 5840 C C . LEU A 1 768 ? -29.703 -12.797 -15.492 1 90.56 768 LEU A C 1
ATOM 5842 O O . LEU A 1 768 ? -29.719 -11.625 -15.898 1 90.56 768 LEU A O 1
ATOM 5846 N N . LEU A 1 769 ? -28.812 -13.305 -14.805 1 90.5 769 LEU A N 1
ATOM 5847 C CA . LEU A 1 769 ? -27.688 -12.477 -14.391 1 90.5 769 LEU A CA 1
ATOM 5848 C C . LEU A 1 769 ? -26.828 -12.102 -15.586 1 90.5 769 LEU A C 1
ATOM 5850 O O . LEU A 1 769 ? -26.344 -10.969 -15.68 1 90.5 769 LEU A O 1
ATOM 5854 N N . LEU A 1 770 ? -26.562 -12.992 -16.531 1 92.75 770 LEU A N 1
ATOM 5855 C CA . LEU A 1 770 ? -25.672 -12.75 -17.656 1 92.75 770 LEU A CA 1
ATOM 5856 C C . LEU A 1 770 ? -26.219 -11.648 -18.547 1 92.75 770 LEU A C 1
ATOM 5858 O O . LEU A 1 770 ? -25.484 -10.719 -18.906 1 92.75 770 LEU A O 1
ATOM 5862 N N . PRO A 1 771 ? -27.5 -11.695 -19 1 92.94 771 PRO A N 1
ATOM 5863 C CA . PRO A 1 771 ? -28.016 -10.578 -19.797 1 92.94 771 PRO A CA 1
ATOM 5864 C C . PRO A 1 771 ? -27.969 -9.25 -19.047 1 92.94 771 PRO A C 1
ATOM 5866 O O . PRO A 1 771 ? -27.797 -8.195 -19.656 1 92.94 771 PRO A O 1
ATOM 5869 N N . TYR A 1 772 ? -28.234 -9.352 -17.75 1 89.25 772 TYR A N 1
ATOM 5870 C CA . TYR A 1 772 ? -28.125 -8.125 -16.953 1 89.25 772 TYR A CA 1
ATOM 5871 C C . TYR A 1 772 ? -26.719 -7.539 -17.031 1 89.25 772 TYR A C 1
ATOM 5873 O O . TYR A 1 772 ? -26.562 -6.324 -17.172 1 89.25 772 TYR A O 1
ATOM 5881 N N . LEU A 1 773 ? -25.734 -8.375 -16.906 1 89.19 773 LEU A N 1
ATOM 5882 C CA . LEU A 1 773 ? -24.344 -7.914 -16.984 1 89.19 773 LEU A CA 1
ATOM 5883 C C . LEU A 1 773 ? -24.031 -7.383 -18.375 1 89.19 773 LEU A C 1
ATOM 5885 O O . LEU A 1 773 ? -23.25 -6.441 -18.516 1 89.19 773 LEU A O 1
ATOM 5889 N N . LEU A 1 774 ? -24.547 -7.988 -19.359 1 90.62 774 LEU A N 1
ATOM 5890 C CA . LEU A 1 774 ? -24.344 -7.531 -20.734 1 90.62 774 LEU A CA 1
ATOM 5891 C C . LEU A 1 774 ? -24.922 -6.129 -20.922 1 90.62 774 LEU A C 1
ATOM 5893 O O . LEU A 1 774 ? -24.312 -5.301 -21.609 1 90.62 774 LEU A O 1
ATOM 5897 N N . MET A 1 775 ? -26.031 -5.852 -20.312 1 88.5 775 MET A N 1
ATOM 5898 C CA . MET A 1 775 ? -26.672 -4.555 -20.453 1 88.5 775 MET A CA 1
ATOM 5899 C C . MET A 1 775 ? -25.891 -3.473 -19.719 1 88.5 775 MET A C 1
ATOM 5901 O O . MET A 1 775 ? -26.047 -2.285 -20 1 88.5 775 MET A O 1
ATOM 5905 N N . ARG A 1 776 ? -25.156 -3.898 -18.781 1 84.5 776 ARG A N 1
ATOM 5906 C CA . ARG A 1 776 ? -24.391 -2.941 -17.969 1 84.5 776 ARG A CA 1
ATOM 5907 C C . ARG A 1 776 ? -23.156 -2.467 -18.719 1 84.5 776 ARG A C 1
ATOM 5909 O O . ARG A 1 776 ? -22.547 -1.454 -18.344 1 84.5 776 ARG A O 1
ATOM 5916 N N . HIS A 1 777 ? -22.781 -3.17 -19.719 1 86.56 777 HIS A N 1
ATOM 5917 C CA . HIS A 1 777 ? -21.672 -2.689 -20.531 1 86.56 777 HIS A CA 1
ATOM 5918 C C . HIS A 1 777 ? -21.984 -1.342 -21.172 1 86.56 777 HIS A C 1
ATOM 5920 O O . HIS A 1 777 ? -23.125 -1.115 -21.609 1 86.56 777 HIS A O 1
ATOM 5926 N N . PRO A 1 778 ? -21.031 -0.439 -21.203 1 85.06 778 PRO A N 1
ATOM 5927 C CA . PRO A 1 778 ? -21.328 0.92 -21.656 1 85.06 778 PRO A CA 1
ATOM 5928 C C . PRO A 1 778 ? -21.859 0.957 -23.094 1 85.06 778 PRO A C 1
ATOM 5930 O O . PRO A 1 778 ? -22.734 1.764 -23.406 1 85.06 778 PRO A O 1
ATOM 5933 N N . ARG A 1 779 ? -21.438 0.145 -24 1 86.25 779 ARG A N 1
ATOM 5934 C CA . ARG A 1 779 ? -21.906 0.119 -25.375 1 86.25 779 ARG A CA 1
ATOM 5935 C C . ARG A 1 779 ? -23.344 -0.392 -25.453 1 86.25 779 ARG A C 1
ATOM 5937 O O . ARG A 1 779 ? -24.125 0.058 -26.297 1 86.25 779 ARG A O 1
ATOM 5944 N N . TRP A 1 780 ? -23.672 -1.341 -24.625 1 88.56 780 TRP A N 1
ATOM 5945 C CA . TRP A 1 780 ? -25.031 -1.896 -24.609 1 88.56 780 TRP A CA 1
ATOM 5946 C C . TRP A 1 780 ? -25.969 -1.012 -23.797 1 88.56 780 TRP A C 1
ATOM 5948 O O . TRP A 1 780 ? -27.156 -0.885 -24.141 1 88.56 780 TRP A O 1
ATOM 5958 N N . ALA A 1 781 ? -25.484 -0.342 -22.797 1 84.44 781 ALA A N 1
ATOM 5959 C CA . ALA A 1 781 ? -26.297 0.546 -21.969 1 84.44 781 ALA A CA 1
ATOM 5960 C C . ALA A 1 781 ? -26.719 1.786 -22.75 1 84.44 781 ALA A C 1
ATOM 5962 O O . ALA A 1 781 ? -27.844 2.277 -22.609 1 84.44 781 ALA A O 1
ATOM 5963 N N . SER A 1 782 ? -25.875 2.293 -23.578 1 86 782 SER A N 1
ATOM 5964 C CA . SER A 1 782 ? -26.141 3.51 -24.344 1 86 782 SER A CA 1
ATOM 5965 C C . SER A 1 782 ? -27.156 3.252 -25.453 1 86 782 SER A C 1
ATOM 5967 O O . SER A 1 782 ? -27.812 4.18 -25.922 1 86 782 SER A O 1
ATOM 5969 N N . SER A 1 783 ? -27.328 2.035 -25.938 1 87.31 783 SER A N 1
ATOM 5970 C CA . SER A 1 783 ? -28.234 1.715 -27.031 1 87.31 783 SER A CA 1
ATOM 5971 C C . SER A 1 783 ? -29.672 1.59 -26.531 1 87.31 783 SER A C 1
ATOM 5973 O O . SER A 1 783 ? -30.609 1.53 -27.328 1 87.31 783 SER A O 1
ATOM 5975 N N . GLY A 1 784 ? -29.969 1.688 -25.281 1 86.25 784 GLY A N 1
ATOM 5976 C CA . GLY A 1 784 ? -31.297 1.594 -24.734 1 86.25 784 GLY A CA 1
ATOM 5977 C C . GLY A 1 784 ? -31.906 0.205 -24.844 1 86.25 784 GLY A C 1
ATOM 5978 O O . GLY A 1 784 ? -33.094 0.057 -25.141 1 86.25 784 GLY A O 1
ATOM 5979 N N . CYS A 1 785 ? -31.094 -0.824 -24.688 1 88.75 785 CYS A N 1
ATOM 5980 C CA . CYS A 1 785 ? -31.578 -2.201 -24.766 1 88.75 785 CYS A CA 1
ATOM 5981 C C . CYS A 1 785 ? -32.469 -2.539 -23.562 1 88.75 785 CYS A C 1
ATOM 5983 O O . CYS A 1 785 ? -32.25 -2.023 -22.469 1 88.75 785 CYS A O 1
ATOM 5985 N N . SER A 1 786 ? -33.562 -3.236 -23.938 1 91.75 786 SER A N 1
ATOM 5986 C CA . SER A 1 786 ? -34.469 -3.686 -22.875 1 91.75 786 SER A CA 1
ATOM 5987 C C . SER A 1 786 ? -34.5 -5.207 -22.781 1 91.75 786 SER A C 1
ATOM 5989 O O . SER A 1 786 ? -34.188 -5.898 -23.75 1 91.75 786 SER A O 1
ATOM 5991 N N . LEU A 1 787 ? -34.875 -5.734 -21.641 1 93.62 787 LEU A N 1
ATOM 5992 C CA . LEU A 1 787 ? -34.906 -7.168 -21.359 1 93.62 787 LEU A CA 1
ATOM 5993 C C . LEU A 1 787 ? -36.344 -7.695 -21.344 1 93.62 787 LEU A C 1
ATOM 5995 O O . LEU A 1 787 ? -37.219 -7.094 -20.734 1 93.62 787 LEU A O 1
ATOM 5999 N N . ARG A 1 788 ? -36.625 -8.727 -22.125 1 93.62 788 ARG A N 1
ATOM 6000 C CA . ARG A 1 788 ? -37.875 -9.438 -22.109 1 93.62 788 ARG A CA 1
ATOM 6001 C C . ARG A 1 788 ? -37.719 -10.844 -21.547 1 93.62 788 ARG A C 1
ATOM 6003 O O . ARG A 1 788 ? -36.75 -11.539 -21.844 1 93.62 788 ARG A O 1
ATOM 6010 N N . LEU A 1 789 ? -38.594 -11.211 -20.719 1 92.62 789 LEU A N 1
ATOM 6011 C CA . LEU A 1 789 ? -38.562 -12.508 -20.047 1 92.62 789 LEU A CA 1
ATOM 6012 C C . LEU A 1 789 ? -39.688 -13.414 -20.531 1 92.62 789 LEU A C 1
ATOM 6014 O O . LEU A 1 789 ? -40.844 -12.992 -20.609 1 92.62 789 LEU A O 1
ATOM 6018 N N . PHE A 1 790 ? -39.281 -14.648 -20.906 1 90.19 790 PHE A N 1
ATOM 6019 C CA . PHE A 1 790 ? -40.219 -15.672 -21.328 1 90.19 790 PHE A CA 1
ATOM 6020 C C . PHE A 1 790 ? -40.219 -16.844 -20.359 1 90.19 790 PHE A C 1
ATOM 6022 O O . PHE A 1 790 ? -39.188 -17.422 -20.062 1 90.19 790 PHE A O 1
ATOM 6029 N N . LEU A 1 791 ? -41.312 -17.141 -19.719 1 87.88 791 LEU A N 1
ATOM 6030 C CA . LEU A 1 791 ? -41.5 -18.219 -18.75 1 87.88 791 LEU A CA 1
ATOM 6031 C C . LEU A 1 791 ? -42.406 -19.297 -19.281 1 87.88 791 LEU A C 1
ATOM 6033 O O . LEU A 1 791 ? -43.25 -19.047 -20.156 1 87.88 791 LEU A O 1
ATOM 6037 N N . HIS A 1 792 ? -42.031 -20.562 -18.625 1 78.56 792 HIS A N 1
ATOM 6038 C CA . HIS A 1 792 ? -42.938 -21.656 -18.953 1 78.56 792 HIS A CA 1
ATOM 6039 C C . HIS A 1 792 ? -44.156 -21.672 -18.031 1 78.56 792 HIS A C 1
ATOM 6041 O O . HIS A 1 792 ? -44 -21.594 -16.812 1 78.56 792 HIS A O 1
ATOM 6047 N N . GLY A 1 793 ? -45.5 -21.625 -18.312 1 67.75 793 GLY A N 1
ATOM 6048 C CA . GLY A 1 793 ? -46.656 -21.734 -17.422 1 67.75 793 GLY A CA 1
ATOM 6049 C C . GLY A 1 793 ? -47.969 -21.766 -18.156 1 67.75 793 GLY A C 1
ATOM 6050 O O . GLY A 1 793 ? -48.062 -21.359 -19.312 1 67.75 793 GLY A O 1
ATOM 6051 N N . SER A 1 794 ? -48.875 -22.797 -17.656 1 53.09 794 SER A N 1
ATOM 6052 C CA . SER A 1 794 ? -50.281 -22.766 -18.078 1 53.09 794 SER A CA 1
ATOM 6053 C C . SER A 1 794 ? -50.906 -21.406 -17.781 1 53.09 794 SER A C 1
ATOM 6055 O O . SER A 1 794 ? -50.406 -20.641 -16.969 1 53.09 794 SER A O 1
ATOM 6057 N N . ARG A 1 795 ? -52 -20.969 -18.5 1 43.34 795 ARG A N 1
ATOM 6058 C CA . ARG A 1 795 ? -52.844 -19.781 -18.469 1 43.34 795 ARG A CA 1
ATOM 6059 C C . ARG A 1 795 ? -53.062 -19.297 -17.031 1 43.34 795 ARG A C 1
ATOM 6061 O O . ARG A 1 795 ? -53.75 -18.297 -16.812 1 43.34 795 ARG A O 1
ATOM 6068 N N . PHE A 1 796 ? -52.75 -20 -15.938 1 45.03 796 PHE A N 1
ATOM 6069 C CA . PHE A 1 796 ? -53.344 -19.484 -14.711 1 45.03 796 PHE A CA 1
ATOM 6070 C C . PHE A 1 796 ? -52.531 -18.328 -14.156 1 45.03 796 PHE A C 1
ATOM 6072 O O . PHE A 1 796 ? -51.281 -18.359 -14.188 1 45.03 796 PHE A O 1
ATOM 6079 N N . ARG A 1 797 ? -52.969 -17.078 -13.906 1 46.88 797 ARG A N 1
ATOM 6080 C CA . ARG A 1 797 ? -52.781 -15.68 -13.562 1 46.88 797 ARG A CA 1
ATOM 6081 C C . ARG A 1 797 ? -51.844 -15.547 -12.352 1 46.88 797 ARG A C 1
ATOM 6083 O O . ARG A 1 797 ? -51.125 -14.562 -12.234 1 46.88 797 ARG A O 1
ATOM 6090 N N . CYS A 1 798 ? -51.781 -16.375 -11.344 1 47.34 798 CYS A N 1
ATOM 6091 C CA . CYS A 1 798 ? -51.219 -16.094 -10.023 1 47.34 798 CYS A CA 1
ATOM 6092 C C . CYS A 1 798 ? -49.688 -16.062 -10.07 1 47.34 798 CYS A C 1
ATOM 6094 O O . CYS A 1 798 ? -49.062 -15.297 -9.32 1 47.34 798 CYS A O 1
ATOM 6096 N N . HIS A 1 799 ? -48.969 -16.609 -11.117 1 59.34 799 HIS A N 1
ATOM 6097 C CA . HIS A 1 799 ? -47.531 -16.797 -11.094 1 59.34 799 HIS A CA 1
ATOM 6098 C C . HIS A 1 799 ? -46.781 -15.609 -11.703 1 59.34 799 HIS A C 1
ATOM 6100 O O . HIS A 1 799 ? -45.656 -15.305 -11.312 1 59.34 799 HIS A O 1
ATOM 6106 N N . ASP A 1 800 ? -47.594 -14.781 -12.398 1 67.94 800 ASP A N 1
ATOM 6107 C CA . ASP A 1 800 ? -46.938 -13.664 -13.055 1 67.94 800 ASP A CA 1
ATOM 6108 C C . ASP A 1 800 ? -46.562 -12.578 -12.047 1 67.94 800 ASP A C 1
ATOM 6110 O O . ASP A 1 800 ? -45.469 -12.031 -12.086 1 67.94 800 ASP A O 1
ATOM 6114 N N . ALA A 1 801 ? -47.531 -12.367 -11.25 1 72.31 801 ALA A N 1
ATOM 6115 C CA . ALA A 1 801 ? -47.281 -11.289 -10.297 1 72.31 801 ALA A CA 1
ATOM 6116 C C . ALA A 1 801 ? -46.156 -11.648 -9.336 1 72.31 801 ALA A C 1
ATOM 6118 O O . ALA A 1 801 ? -45.344 -10.789 -8.945 1 72.31 801 ALA A O 1
ATOM 6119 N N . ASP A 1 802 ? -46.062 -12.906 -9.148 1 74.5 802 ASP A N 1
ATOM 6120 C CA . ASP A 1 802 ? -45 -13.336 -8.242 1 74.5 802 ASP A CA 1
ATOM 6121 C C . ASP A 1 802 ? -43.625 -13.242 -8.906 1 74.5 802 ASP A C 1
ATOM 6123 O O . ASP A 1 802 ? -42.625 -12.898 -8.266 1 74.5 802 ASP A O 1
ATOM 6127 N N . MET A 1 803 ? -43.719 -13.477 -10.211 1 79.31 803 MET A N 1
ATOM 6128 C CA . MET A 1 803 ? -42.438 -13.43 -10.922 1 79.31 803 MET A CA 1
ATOM 6129 C C . MET A 1 803 ? -42 -11.984 -11.133 1 79.31 803 MET A C 1
ATOM 6131 O O . MET A 1 803 ? -40.812 -11.68 -11.031 1 79.31 803 MET A O 1
ATOM 6135 N N . VAL A 1 804 ? -42.969 -11.148 -11.359 1 81.12 804 VAL A N 1
ATOM 6136 C CA . VAL A 1 804 ? -42.625 -9.734 -11.508 1 81.12 804 VAL A CA 1
ATOM 6137 C C . VAL A 1 804 ? -42.094 -9.195 -10.188 1 81.12 804 VAL A C 1
ATOM 6139 O O . VAL A 1 804 ? -41.125 -8.422 -10.18 1 81.12 804 VAL A O 1
ATOM 6142 N N . ARG A 1 805 ? -42.656 -9.672 -9.18 1 78.81 805 ARG A N 1
ATOM 6143 C CA . ARG A 1 805 ? -42.188 -9.266 -7.855 1 78.81 805 ARG A CA 1
ATOM 6144 C C . ARG A 1 805 ? -40.781 -9.789 -7.59 1 78.81 805 ARG A C 1
ATOM 6146 O O . ARG A 1 805 ? -39.938 -9.086 -7.02 1 78.81 805 ARG A O 1
ATOM 6153 N N . LEU A 1 806 ? -40.562 -10.945 -8.047 1 81.25 806 LEU A N 1
ATOM 6154 C CA . LEU A 1 806 ? -39.25 -11.547 -7.832 1 81.25 806 LEU A CA 1
ATOM 6155 C C . LEU A 1 806 ? -38.156 -10.797 -8.617 1 81.25 806 LEU A C 1
ATOM 6157 O O . LEU A 1 806 ? -37.094 -10.508 -8.078 1 81.25 806 LEU A O 1
ATOM 6161 N N . VAL A 1 807 ? -38.469 -10.523 -9.82 1 85.62 807 VAL A N 1
ATOM 6162 C CA . VAL A 1 807 ? -37.5 -9.852 -10.68 1 85.62 807 VAL A CA 1
ATOM 6163 C C . VAL A 1 807 ? -37.25 -8.438 -10.156 1 85.62 807 VAL A C 1
ATOM 6165 O O . VAL A 1 807 ? -36.125 -7.938 -10.219 1 85.62 807 VAL A O 1
ATOM 6168 N N . LYS A 1 808 ? -38.312 -7.848 -9.625 1 83 808 LYS A N 1
ATOM 6169 C CA . LYS A 1 808 ? -38.125 -6.523 -9.047 1 83 808 LYS A CA 1
ATOM 6170 C C . LYS A 1 808 ? -37.312 -6.582 -7.77 1 83 808 LYS A C 1
ATOM 6172 O O . LYS A 1 808 ? -36.5 -5.672 -7.492 1 83 808 LYS A O 1
ATOM 6177 N N . GLN A 1 809 ? -37.531 -7.629 -7.086 1 82.19 809 GLN A N 1
ATOM 6178 C CA . GLN A 1 809 ? -36.719 -7.805 -5.867 1 82.19 809 GLN A CA 1
ATOM 6179 C C . GLN A 1 809 ? -35.25 -8.047 -6.188 1 82.19 809 GLN A C 1
ATOM 6181 O O . GLN A 1 809 ? -34.375 -7.734 -5.379 1 82.19 809 GLN A O 1
ATOM 6186 N N . PHE A 1 810 ? -35.031 -8.656 -7.379 1 85.69 810 PHE A N 1
ATOM 6187 C CA . PHE A 1 810 ? -33.656 -8.805 -7.844 1 85.69 810 PHE A CA 1
ATOM 6188 C C . PHE A 1 810 ? -33.094 -7.473 -8.336 1 85.69 810 PHE A C 1
ATOM 6190 O O . PHE A 1 810 ? -31.891 -7.34 -8.555 1 85.69 810 PHE A O 1
ATOM 6197 N N . ARG A 1 811 ? -33.969 -6.535 -8.461 1 87.25 811 ARG A N 1
ATOM 6198 C CA . ARG A 1 811 ? -33.594 -5.191 -8.906 1 87.25 811 ARG A CA 1
ATOM 6199 C C . ARG A 1 811 ? -33.094 -5.203 -10.352 1 87.25 811 ARG A C 1
ATOM 6201 O O . ARG A 1 811 ? -32.125 -4.535 -10.688 1 87.25 811 ARG A O 1
ATOM 6208 N N . ILE A 1 812 ? -33.656 -6.117 -11.102 1 88.19 812 ILE A N 1
ATOM 6209 C CA . ILE A 1 812 ? -33.406 -6.156 -12.539 1 88.19 812 ILE A CA 1
ATOM 6210 C C . ILE A 1 812 ? -34.625 -5.609 -13.289 1 88.19 812 ILE A C 1
ATOM 6212 O O . ILE A 1 812 ? -35.75 -6.043 -13.055 1 88.19 812 ILE A O 1
ATOM 6216 N N . ASP A 1 813 ? -34.406 -4.645 -14.086 1 85.31 813 ASP A N 1
ATOM 6217 C CA . ASP A 1 813 ? -35.469 -4.012 -14.828 1 85.31 813 ASP A CA 1
ATOM 6218 C C . ASP A 1 813 ? -35.844 -4.828 -16.062 1 85.31 813 ASP A C 1
ATOM 6220 O O . ASP A 1 813 ? -35 -5.047 -16.938 1 85.31 813 ASP A O 1
ATOM 6224 N N . VAL A 1 814 ? -37.031 -5.383 -16.031 1 89 814 VAL A N 1
ATOM 6225 C CA . VAL A 1 814 ? -37.531 -6.148 -17.156 1 89 814 VAL A CA 1
ATOM 6226 C C . VAL A 1 814 ? -38.688 -5.387 -17.812 1 89 814 VAL A C 1
ATOM 6228 O O . VAL A 1 814 ? -39.562 -4.855 -17.125 1 89 814 VAL A O 1
ATOM 6231 N N . LYS A 1 815 ? -38.688 -5.246 -19.062 1 87.75 815 LYS A N 1
ATOM 6232 C CA . LYS A 1 815 ? -39.719 -4.523 -19.812 1 87.75 815 LYS A CA 1
ATOM 6233 C C . LYS A 1 815 ? -41.031 -5.285 -19.812 1 87.75 815 LYS A C 1
ATOM 6235 O O . LYS A 1 815 ? -42.094 -4.699 -19.578 1 87.75 815 LYS A O 1
ATOM 6240 N N . ALA A 1 816 ? -40.906 -6.617 -20.156 1 87.62 816 ALA A N 1
ATOM 6241 C CA . ALA A 1 816 ? -42.125 -7.406 -20.25 1 87.62 816 ALA A CA 1
ATOM 6242 C C . ALA A 1 816 ? -41.875 -8.867 -19.891 1 87.62 816 ALA A C 1
ATOM 6244 O O . ALA A 1 816 ? -40.781 -9.367 -20.062 1 87.62 816 ALA A O 1
ATOM 6245 N N . VAL A 1 817 ? -42.875 -9.461 -19.281 1 88 817 VAL A N 1
ATOM 6246 C CA . VAL A 1 817 ? -42.875 -10.883 -18.984 1 88 817 VAL A CA 1
ATOM 6247 C C . VAL A 1 817 ? -43.906 -11.602 -19.828 1 88 817 VAL A C 1
ATOM 6249 O O . VAL A 1 817 ? -45.094 -11.242 -19.812 1 88 817 VAL A O 1
ATOM 6252 N N . HIS A 1 818 ? -43.438 -12.531 -20.688 1 85.62 818 HIS A N 1
ATOM 6253 C CA . HIS A 1 818 ? -44.312 -13.305 -21.562 1 85.62 818 HIS A CA 1
ATOM 6254 C C . HIS A 1 818 ? -44.375 -14.766 -21.109 1 85.62 818 HIS A C 1
ATOM 6256 O O . HIS A 1 818 ? -43.406 -15.305 -20.578 1 85.62 818 HIS A O 1
ATOM 6262 N N . HIS A 1 819 ? -45.5 -15.359 -21.312 1 85.19 819 HIS A N 1
ATOM 6263 C CA . HIS A 1 819 ? -45.688 -16.766 -21.016 1 85.19 819 HIS A CA 1
ATOM 6264 C C . HIS A 1 819 ? -45.844 -17.594 -22.281 1 85.19 819 HIS A C 1
ATOM 6266 O O . HIS A 1 819 ? -46.562 -17.203 -23.203 1 85.19 819 HIS A O 1
ATOM 6272 N N . ILE A 1 820 ? -45.062 -18.625 -22.359 1 83.5 820 ILE A N 1
ATOM 6273 C CA . ILE A 1 820 ? -45.094 -19.531 -23.5 1 83.5 820 ILE A CA 1
ATOM 6274 C C . ILE A 1 820 ? -45.594 -20.906 -23.047 1 83.5 820 ILE A C 1
ATOM 6276 O O . ILE A 1 820 ? -45.281 -21.344 -21.938 1 83.5 820 ILE A O 1
ATOM 6280 N N . ASP A 1 821 ? -46.406 -21.469 -23.859 1 80.81 821 ASP A N 1
ATOM 6281 C CA . ASP A 1 821 ? -46.906 -22.812 -23.594 1 80.81 821 ASP A CA 1
ATOM 6282 C C . ASP A 1 821 ? -46.125 -23.859 -24.375 1 80.81 821 ASP A C 1
ATOM 6284 O O . ASP A 1 821 ? -46.219 -23.922 -25.609 1 80.81 821 ASP A O 1
ATOM 6288 N N . LEU A 1 822 ? -45.375 -24.625 -23.75 1 82.31 822 LEU A N 1
ATOM 6289 C CA . LEU A 1 822 ? -44.531 -25.641 -24.375 1 82.31 822 LEU A CA 1
ATOM 6290 C C . LEU A 1 822 ? -45.219 -26.984 -24.391 1 82.31 822 LEU A C 1
ATOM 6292 O O . LEU A 1 822 ? -44.719 -27.953 -24.953 1 82.31 822 LEU A O 1
ATOM 6296 N N . ASP A 1 823 ? -46.438 -27.062 -23.844 1 77.31 823 ASP A N 1
ATOM 6297 C CA . ASP A 1 823 ? -47.156 -28.344 -23.797 1 77.31 823 ASP A CA 1
ATOM 6298 C C . ASP A 1 823 ? -47.969 -28.562 -25.062 1 77.31 823 ASP A C 1
ATOM 6300 O O . ASP A 1 823 ? -48.438 -29.688 -25.328 1 77.31 823 ASP A O 1
ATOM 6304 N N . GLU A 1 824 ? -48.062 -27.625 -25.906 1 80.5 824 GLU A N 1
ATOM 6305 C CA . GLU A 1 824 ? -48.75 -27.797 -27.188 1 80.5 824 GLU A CA 1
ATOM 6306 C C . GLU A 1 824 ? -47.844 -28.5 -28.203 1 80.5 824 GLU A C 1
ATOM 6308 O O . GLU A 1 824 ? -46.656 -28.25 -28.266 1 80.5 824 GLU A O 1
ATOM 6313 N N . PRO A 1 825 ? -48.406 -29.453 -28.828 1 82.5 825 PRO A N 1
ATOM 6314 C CA . PRO A 1 825 ? -47.594 -30.141 -29.828 1 82.5 825 PRO A CA 1
ATOM 6315 C C . PRO A 1 825 ? -47.125 -29.219 -30.953 1 82.5 825 PRO A C 1
ATOM 6317 O O . PRO A 1 825 ? -47.844 -28.297 -31.328 1 82.5 825 PRO A O 1
ATOM 6320 N N . PRO A 1 826 ? -45.969 -29.453 -31.422 1 84.31 826 PRO A N 1
ATOM 6321 C CA . PRO A 1 826 ? -45.438 -28.641 -32.531 1 84.31 826 PRO A CA 1
ATOM 6322 C C . PRO A 1 826 ? -46.125 -28.938 -33.844 1 84.31 826 PRO A C 1
ATOM 6324 O O . PRO A 1 826 ? -46.719 -30.016 -34.031 1 84.31 826 PRO A O 1
ATOM 6327 N N . PRO A 1 827 ? -46.031 -28.016 -34.75 1 83.12 827 PRO A N 1
ATOM 6328 C CA . PRO A 1 827 ? -46.562 -28.266 -36.094 1 83.12 827 PRO A CA 1
ATOM 6329 C C . PRO A 1 827 ? -45.812 -29.359 -36.844 1 83.12 827 PRO A C 1
ATOM 6331 O O . PRO A 1 827 ? -44.656 -29.641 -36.531 1 83.12 827 PRO A O 1
ATOM 6334 N N . ASP A 1 828 ? -46.375 -30.047 -37.781 1 81.75 828 ASP A N 1
ATOM 6335 C CA . ASP A 1 828 ? -45.812 -31.172 -38.5 1 81.75 828 ASP A CA 1
ATOM 6336 C C . ASP A 1 828 ? -44.625 -30.734 -39.344 1 81.75 828 ASP A C 1
ATOM 6338 O O . ASP A 1 828 ? -43.688 -31.5 -39.562 1 81.75 828 ASP A O 1
ATOM 6342 N N . ALA A 1 829 ? -44.531 -29.5 -39.719 1 81.5 829 ALA A N 1
ATOM 6343 C CA . ALA A 1 829 ? -43.438 -29 -40.531 1 81.5 829 ALA A CA 1
ATOM 6344 C C . ALA A 1 829 ? -42.125 -29 -39.781 1 81.5 829 ALA A C 1
ATOM 6346 O O . ALA A 1 829 ? -41.062 -29.125 -40.375 1 81.5 829 ALA A O 1
ATOM 6347 N N . SER A 1 830 ? -42.25 -28.938 -38.5 1 81.25 830 SER A N 1
ATOM 6348 C CA . SER A 1 830 ? -41.031 -28.859 -37.688 1 81.25 830 SER A CA 1
ATOM 6349 C C . SER A 1 830 ? -40.375 -30.234 -37.594 1 81.25 830 SER A C 1
ATOM 6351 O O . SER A 1 830 ? -39.188 -30.312 -37.281 1 81.25 830 SER A O 1
ATOM 6353 N N . TRP A 1 831 ? -41.156 -31.297 -37.75 1 82.69 831 TRP A N 1
ATOM 6354 C CA . TRP A 1 831 ? -40.594 -32.656 -37.625 1 82.69 831 TRP A CA 1
ATOM 6355 C C . TRP A 1 831 ? -39.844 -33.031 -38.906 1 82.69 831 TRP A C 1
ATOM 6357 O O . TRP A 1 831 ? -39.062 -34 -38.875 1 82.69 831 TRP A O 1
ATOM 6367 N N . ASP A 1 832 ? -39.938 -32.281 -40.031 1 80.25 832 ASP A N 1
ATOM 6368 C CA . ASP A 1 832 ? -39.312 -32.625 -41.281 1 80.25 832 ASP A CA 1
ATOM 6369 C C . ASP A 1 832 ? -37.781 -32.531 -41.188 1 80.25 832 ASP A C 1
ATOM 6371 O O . ASP A 1 832 ? -37.062 -33.281 -41.844 1 80.25 832 ASP A O 1
ATOM 6375 N N . ALA A 1 833 ? -37.281 -31.703 -40.375 1 77.75 833 ALA A N 1
ATOM 6376 C CA . ALA A 1 833 ? -35.844 -31.516 -40.25 1 77.75 833 ALA A CA 1
ATOM 6377 C C . ALA A 1 833 ? -35.219 -32.656 -39.469 1 77.75 833 ALA A C 1
ATOM 6379 O O . ALA A 1 833 ? -34 -32.906 -39.562 1 77.75 833 ALA A O 1
ATOM 6380 N N . PHE A 1 834 ? -36 -33.375 -38.75 1 81.38 834 PHE A N 1
ATOM 6381 C CA . PHE A 1 834 ? -35.469 -34.469 -37.906 1 81.38 834 PHE A CA 1
ATOM 6382 C C . PHE A 1 834 ? -36.281 -35.75 -38.156 1 81.38 834 PHE A C 1
ATOM 6384 O O . PHE A 1 834 ? -37.094 -36.125 -37.312 1 81.38 834 PHE A O 1
ATOM 6391 N N . PRO A 1 835 ? -35.938 -36.406 -39.312 1 74 835 PRO A N 1
ATOM 6392 C CA . PRO A 1 835 ? -36.688 -37.625 -39.656 1 74 835 PRO A CA 1
ATOM 6393 C C . PRO A 1 835 ? -36.219 -38.844 -38.875 1 74 835 PRO A C 1
ATOM 6395 O O . PRO A 1 835 ? -35.094 -38.906 -38.406 1 74 835 PRO A O 1
ATOM 6398 N N . GLY A 1 836 ? -37.156 -39.75 -38.5 1 70.62 836 GLY A N 1
ATOM 6399 C CA . GLY A 1 836 ? -36.812 -41.094 -38.062 1 70.62 836 GLY A CA 1
ATOM 6400 C C . GLY A 1 836 ? -36.656 -41.219 -36.562 1 70.62 836 GLY A C 1
ATOM 6401 O O . GLY A 1 836 ? -35.812 -41.969 -36.062 1 70.62 836 GLY A O 1
ATOM 6402 N N . ILE A 1 837 ? -37.25 -40.406 -35.781 1 75.38 837 ILE A N 1
ATOM 6403 C CA . ILE A 1 837 ? -37.125 -40.562 -34.312 1 75.38 837 ILE A CA 1
ATOM 6404 C C . ILE A 1 837 ? -38.094 -41.656 -33.844 1 75.38 837 ILE A C 1
ATOM 6406 O O . ILE A 1 837 ? -39.312 -41.5 -33.938 1 75.38 837 ILE A O 1
ATOM 6410 N N . ALA A 1 838 ? -37.562 -42.906 -33.594 1 69.56 838 ALA A N 1
ATOM 6411 C CA . ALA A 1 838 ? -38.344 -44.094 -33.219 1 69.56 838 ALA A CA 1
ATOM 6412 C C . ALA A 1 838 ? -38.562 -44.125 -31.703 1 69.56 838 ALA A C 1
ATOM 6414 O O . ALA A 1 838 ? -39.625 -44.562 -31.234 1 69.56 838 ALA A O 1
ATOM 6415 N N . ASP A 1 839 ? -37.656 -43.688 -30.828 1 78.88 839 ASP A N 1
ATOM 6416 C CA . ASP A 1 839 ? -37.75 -43.75 -29.375 1 78.88 839 ASP A CA 1
ATOM 6417 C C . ASP A 1 839 ? -38.781 -42.781 -28.828 1 78.88 839 ASP A C 1
ATOM 6419 O O . ASP A 1 839 ? -38.75 -41.594 -29.141 1 78.88 839 ASP A O 1
ATOM 6423 N N . LEU A 1 840 ? -39.781 -43.312 -28.094 1 77 840 LEU A N 1
ATOM 6424 C CA . LEU A 1 840 ? -40.906 -42.531 -27.594 1 77 840 LEU A CA 1
ATOM 6425 C C . LEU A 1 840 ? -40.438 -41.438 -26.641 1 77 840 LEU A C 1
ATOM 6427 O O . LEU A 1 840 ? -40.906 -40.312 -26.719 1 77 840 LEU A O 1
ATOM 6431 N N . GLN A 1 841 ? -39.562 -41.875 -25.734 1 79.25 841 GLN A N 1
ATOM 6432 C CA . GLN A 1 841 ? -39.094 -40.875 -24.797 1 79.25 841 GLN A CA 1
ATOM 6433 C C . GLN A 1 841 ? -38.375 -39.719 -25.516 1 79.25 841 GLN A C 1
ATOM 6435 O O . GLN A 1 841 ? -38.531 -38.562 -25.172 1 79.25 841 GLN A O 1
ATOM 6440 N N . HIS A 1 842 ? -37.562 -40.031 -26.422 1 86 842 HIS A N 1
ATOM 6441 C CA . HIS A 1 842 ? -36.875 -39.031 -27.219 1 86 842 HIS A CA 1
ATOM 6442 C C . HIS A 1 842 ? -37.844 -38.219 -28.047 1 86 842 HIS A C 1
ATOM 6444 O O . HIS A 1 842 ? -37.656 -37 -28.219 1 86 842 HIS A O 1
ATOM 6450 N N . ARG A 1 843 ? -38.906 -38.812 -28.516 1 84.38 843 ARG A N 1
ATOM 6451 C CA . ARG A 1 843 ? -39.875 -38.094 -29.328 1 84.38 843 ARG A CA 1
ATOM 6452 C C . ARG A 1 843 ? -40.625 -37.062 -28.516 1 84.38 843 ARG A C 1
ATOM 6454 O O . ARG A 1 843 ? -40.906 -35.938 -28.984 1 84.38 843 ARG A O 1
ATOM 6461 N N . VAL A 1 844 ? -40.938 -37.406 -27.266 1 81.25 844 VAL A N 1
ATOM 6462 C CA . VAL A 1 844 ? -41.656 -36.469 -26.406 1 81.25 844 VAL A CA 1
ATOM 6463 C C . VAL A 1 844 ? -40.75 -35.281 -26.078 1 81.25 844 VAL A C 1
ATOM 6465 O O . VAL A 1 844 ? -41.219 -34.125 -26.141 1 81.25 844 VAL A O 1
ATOM 6468 N N . LYS A 1 845 ? -39.594 -35.531 -25.734 1 84.69 845 LYS A N 1
ATOM 6469 C CA . LYS A 1 845 ? -38.656 -34.438 -25.438 1 84.69 845 LYS A CA 1
ATOM 6470 C C . LYS A 1 845 ? -38.375 -33.594 -26.672 1 84.69 845 LYS A C 1
ATOM 6472 O O . LYS A 1 845 ? -38.281 -32.375 -26.594 1 84.69 845 LYS A O 1
ATOM 6477 N N . MET A 1 846 ? -38.219 -34.25 -27.75 1 87.75 846 MET A N 1
ATOM 6478 C CA . MET A 1 846 ? -37.969 -33.531 -29 1 87.75 846 MET A CA 1
ATOM 6479 C C . MET A 1 846 ? -39.156 -32.625 -29.375 1 87.75 846 MET A C 1
ATOM 6481 O O . MET A 1 846 ? -38.969 -31.516 -29.875 1 87.75 846 MET A O 1
ATOM 6485 N N . ALA A 1 847 ? -40.312 -33.094 -29.078 1 87.06 847 ALA A N 1
ATOM 6486 C CA . ALA A 1 847 ? -41.5 -32.281 -29.375 1 87.06 847 ALA A CA 1
ATOM 6487 C C . ALA A 1 847 ? -41.5 -31 -28.578 1 87.06 847 ALA A C 1
ATOM 6489 O O . ALA A 1 847 ? -41.844 -29.938 -29.094 1 87.06 847 ALA A O 1
ATOM 6490 N N . ARG A 1 848 ? -41.062 -31.078 -27.422 1 85 848 ARG A N 1
ATOM 6491 C CA . ARG A 1 848 ? -41 -29.906 -26.578 1 85 848 ARG A CA 1
ATOM 6492 C C . ARG A 1 848 ? -39.938 -28.922 -27.094 1 85 848 ARG A C 1
ATOM 6494 O O . ARG A 1 848 ? -40.188 -27.703 -27.125 1 85 848 ARG A O 1
ATOM 6501 N N . TYR A 1 849 ? -38.844 -29.391 -27.484 1 89.75 849 TYR A N 1
ATOM 6502 C CA . TYR A 1 849 ? -37.75 -28.516 -27.922 1 89.75 849 TYR A CA 1
ATOM 6503 C C . TYR A 1 849 ? -38.031 -27.984 -29.328 1 89.75 849 TYR A C 1
ATOM 6505 O O . TYR A 1 849 ? -37.625 -26.875 -29.672 1 89.75 849 TYR A O 1
ATOM 6513 N N . LEU A 1 850 ? -38.719 -28.766 -30.141 1 89.75 850 LEU A N 1
ATOM 6514 C CA . LEU A 1 850 ? -39.156 -28.25 -31.438 1 89.75 850 LEU A CA 1
ATOM 6515 C C . LEU A 1 850 ? -40.156 -27.109 -31.266 1 89.75 850 LEU A C 1
ATOM 6517 O O . LEU A 1 850 ? -40.125 -26.125 -32 1 89.75 850 LEU A O 1
ATOM 6521 N N . ARG A 1 851 ? -41 -27.297 -30.266 1 89.19 851 ARG A N 1
ATOM 6522 C CA . ARG A 1 851 ? -41.969 -26.234 -29.984 1 89.19 851 ARG A CA 1
ATOM 6523 C C . ARG A 1 851 ? -41.25 -24.984 -29.469 1 89.19 851 ARG A C 1
ATOM 6525 O O . ARG A 1 851 ? -41.594 -23.859 -29.828 1 89.19 851 ARG A O 1
ATOM 6532 N N . LEU A 1 852 ? -40.344 -25.219 -28.641 1 90.69 852 LEU A N 1
ATOM 6533 C CA . LEU A 1 852 ? -39.562 -24.109 -28.156 1 90.69 852 LEU A CA 1
ATOM 6534 C C . LEU A 1 852 ? -38.844 -23.391 -29.297 1 90.69 852 LEU A C 1
ATOM 6536 O O . LEU A 1 852 ? -38.812 -22.156 -29.328 1 90.69 852 LEU A O 1
ATOM 6540 N N . GLY A 1 853 ? -38.219 -24.109 -30.172 1 90.31 853 GLY A N 1
ATOM 6541 C CA . GLY A 1 853 ? -37.594 -23.5 -31.344 1 90.31 853 GLY A CA 1
ATOM 6542 C C . GLY A 1 853 ? -38.531 -22.656 -32.156 1 90.31 853 GLY A C 1
ATOM 6543 O O . GLY A 1 853 ? -38.156 -21.594 -32.656 1 90.31 853 GLY A O 1
ATOM 6544 N N . GLU A 1 854 ? -39.688 -23.125 -32.312 1 89.56 854 GLU A N 1
ATOM 6545 C CA . GLU A 1 854 ? -40.719 -22.391 -33.062 1 89.56 854 GLU A CA 1
ATOM 6546 C C . GLU A 1 854 ? -41.094 -21.094 -32.344 1 89.56 854 GLU A C 1
ATOM 6548 O O . GLU A 1 854 ? -41.25 -20.047 -32.969 1 89.56 854 GLU A O 1
ATOM 6553 N N . CYS A 1 855 ? -41.219 -21.219 -31.078 1 88.69 855 CYS A N 1
ATOM 6554 C CA . CYS A 1 855 ? -41.531 -20.031 -30.297 1 88.69 855 CYS A CA 1
ATOM 6555 C C . CYS A 1 855 ? -40.438 -19 -30.391 1 88.69 855 CYS A C 1
ATOM 6557 O O . CYS A 1 855 ? -40.719 -17.797 -30.516 1 88.69 855 CYS A O 1
ATOM 6559 N N . ILE A 1 856 ? -39.25 -19.406 -30.344 1 92.25 856 ILE A N 1
ATOM 6560 C CA . ILE A 1 856 ? -38.156 -18.484 -30.438 1 92.25 856 ILE A CA 1
ATOM 6561 C C . ILE A 1 856 ? -38.125 -17.844 -31.812 1 92.25 856 ILE A C 1
ATOM 6563 O O . ILE A 1 856 ? -37.875 -16.641 -31.938 1 92.25 856 ILE A O 1
ATOM 6567 N N . ARG A 1 857 ? -38.344 -18.562 -32.812 1 90.56 857 ARG A N 1
ATOM 6568 C CA . ARG A 1 857 ? -38.344 -18.031 -34.156 1 90.56 857 ARG A CA 1
ATOM 6569 C C . ARG A 1 857 ? -39.469 -17.016 -34.344 1 90.56 857 ARG A C 1
ATOM 6571 O O . ARG A 1 857 ? -39.281 -16.016 -35.031 1 90.56 857 ARG A O 1
ATOM 6578 N N . SER A 1 858 ? -40.469 -17.203 -33.688 1 88.38 858 SER A N 1
ATOM 6579 C CA . SER A 1 858 ? -41.625 -16.328 -33.906 1 88.38 858 SER A CA 1
ATOM 6580 C C . SER A 1 858 ? -41.562 -15.094 -33 1 88.38 858 SER A C 1
ATOM 6582 O O . SER A 1 858 ? -41.781 -13.977 -33.469 1 88.38 858 SER A O 1
ATOM 6584 N N . GLU A 1 859 ? -41.219 -15.289 -31.828 1 89.62 859 GLU A N 1
ATOM 6585 C CA . GLU A 1 859 ? -41.281 -14.188 -30.875 1 89.62 859 GLU A CA 1
ATOM 6586 C C . GLU A 1 859 ? -39.938 -13.43 -30.812 1 89.62 859 GLU A C 1
ATOM 6588 O O . GLU A 1 859 ? -39.906 -12.25 -30.469 1 89.62 859 GLU A O 1
ATOM 6593 N N . SER A 1 860 ? -38.875 -14.07 -31.109 1 91 860 SER A N 1
ATOM 6594 C CA . SER A 1 860 ? -37.562 -13.445 -30.922 1 91 860 SER A CA 1
ATOM 6595 C C . SER A 1 860 ? -36.812 -13.297 -32.25 1 91 860 SER A C 1
ATOM 6597 O O . SER A 1 860 ? -35.594 -13.398 -32.281 1 91 860 SER A O 1
ATOM 6599 N N . ALA A 1 861 ? -37.344 -12.977 -33.281 1 86.62 861 ALA A N 1
ATOM 6600 C CA . ALA A 1 861 ? -36.688 -12.836 -34.562 1 86.62 861 ALA A CA 1
ATOM 6601 C C . ALA A 1 861 ? -35.844 -11.562 -34.625 1 86.62 861 ALA A C 1
ATOM 6603 O O . ALA A 1 861 ? -34.781 -11.539 -35.219 1 86.62 861 ALA A O 1
ATOM 6604 N N . ASP A 1 862 ? -36.25 -10.594 -33.812 1 86.31 862 ASP A N 1
ATOM 6605 C CA . ASP A 1 862 ? -35.531 -9.32 -33.875 1 86.31 862 ASP A CA 1
ATOM 6606 C C . ASP A 1 862 ? -34.688 -9.094 -32.625 1 86.31 862 ASP A C 1
ATOM 6608 O O . ASP A 1 862 ? -34.188 -7.988 -32.375 1 86.31 862 ASP A O 1
ATOM 6612 N N . ALA A 1 863 ? -34.562 -10.078 -31.891 1 91.56 863 ALA A N 1
ATOM 6613 C CA . ALA A 1 863 ? -33.781 -9.922 -30.672 1 91.56 863 ALA A CA 1
ATOM 6614 C C . ALA A 1 863 ? -32.281 -9.867 -30.984 1 91.56 863 ALA A C 1
ATOM 6616 O O . ALA A 1 863 ? -31.828 -10.43 -31.984 1 91.56 863 ALA A O 1
ATOM 6617 N N . ALA A 1 864 ? -31.5 -9.062 -30.312 1 92.62 864 ALA A N 1
ATOM 6618 C CA . ALA A 1 864 ? -30.062 -8.977 -30.484 1 92.62 864 ALA A CA 1
ATOM 6619 C C . ALA A 1 864 ? -29.375 -10.25 -30.016 1 92.62 864 ALA A C 1
ATOM 6621 O O . ALA A 1 864 ? -28.422 -10.727 -30.656 1 92.62 864 ALA A O 1
ATOM 6622 N N . VAL A 1 865 ? -29.781 -10.703 -28.891 1 93.81 865 VAL A N 1
ATOM 6623 C CA . VAL A 1 865 ? -29.25 -11.938 -28.328 1 93.81 865 VAL A CA 1
ATOM 6624 C C . VAL A 1 865 ? -30.359 -12.672 -27.562 1 93.81 865 VAL A C 1
ATOM 6626 O O . VAL A 1 865 ? -31.203 -12.047 -26.938 1 93.81 865 VAL A O 1
ATOM 6629 N N . VAL A 1 866 ? -30.359 -14 -27.734 1 95.06 866 VAL A N 1
ATOM 6630 C CA . VAL A 1 866 ? -31.344 -14.828 -27.047 1 95.06 866 VAL A CA 1
ATOM 6631 C C . VAL A 1 866 ? -30.641 -15.734 -26.031 1 95.06 866 VAL A C 1
ATOM 6633 O O . VAL A 1 866 ? -29.688 -16.438 -26.391 1 95.06 866 VAL A O 1
ATOM 6636 N N . PHE A 1 867 ? -31.047 -15.664 -24.812 1 95.81 867 PHE A N 1
ATOM 6637 C CA . PHE A 1 867 ? -30.547 -16.547 -23.766 1 95.81 867 PHE A CA 1
ATOM 6638 C C . PHE A 1 867 ? -31.562 -17.641 -23.453 1 95.81 867 PHE A C 1
ATOM 6640 O O . PHE A 1 867 ? -32.75 -17.359 -23.219 1 95.81 867 PHE A O 1
ATOM 6647 N N . VAL A 1 868 ? -31.078 -18.875 -23.578 1 94 868 VAL A N 1
ATOM 6648 C CA . VAL A 1 868 ? -31.969 -20 -23.328 1 94 868 VAL A CA 1
ATOM 6649 C C . VAL A 1 868 ? -31.328 -20.938 -22.312 1 94 868 VAL A C 1
ATOM 6651 O O . VAL A 1 868 ? -30.094 -21.094 -22.281 1 94 868 VAL A O 1
ATOM 6654 N N . THR A 1 869 ? -32.094 -21.578 -21.531 1 92.81 869 THR A N 1
ATOM 6655 C CA . THR A 1 869 ? -31.609 -22.562 -20.562 1 92.81 869 THR A CA 1
ATOM 6656 C C . THR A 1 869 ? -31.156 -23.828 -21.266 1 92.81 869 THR A C 1
ATOM 6658 O O . THR A 1 869 ? -31.891 -24.359 -22.109 1 92.81 869 THR A O 1
ATOM 6661 N N . LEU A 1 870 ? -29.984 -24.266 -20.953 1 92.12 870 LEU A N 1
ATOM 6662 C CA . LEU A 1 870 ? -29.438 -25.5 -21.516 1 92.12 870 LEU A CA 1
ATOM 6663 C C . LEU A 1 870 ? -30.031 -26.734 -20.844 1 92.12 870 LEU A C 1
ATOM 6665 O O . LEU A 1 870 ? -30.031 -26.828 -19.609 1 92.12 870 LEU A O 1
ATOM 6669 N N . PRO A 1 871 ? -30.578 -27.578 -21.719 1 89.5 871 PRO A N 1
ATOM 6670 C CA . PRO A 1 871 ? -31.078 -28.828 -21.141 1 89.5 871 PRO A CA 1
ATOM 6671 C C . PRO A 1 871 ? -29.953 -29.703 -20.578 1 89.5 871 PRO A C 1
ATOM 6673 O O . PRO A 1 871 ? -28.859 -29.75 -21.141 1 89.5 871 PRO A O 1
ATOM 6676 N N . TYR A 1 872 ? -30.219 -30.344 -19.5 1 88.25 872 TYR A N 1
ATOM 6677 C CA . TYR A 1 872 ? -29.219 -31.203 -18.875 1 88.25 872 TYR A CA 1
ATOM 6678 C C . TYR A 1 872 ? -29.016 -32.469 -19.688 1 88.25 872 TYR A C 1
ATOM 6680 O O . TYR A 1 872 ? -29.984 -33.125 -20.094 1 88.25 872 TYR A O 1
ATOM 6688 N N . PRO A 1 873 ? -27.766 -32.812 -20 1 88.69 873 PRO A N 1
ATOM 6689 C CA . PRO A 1 873 ? -27.469 -34.031 -20.75 1 88.69 873 PRO A CA 1
ATOM 6690 C C . PRO A 1 873 ? -27.516 -35.312 -19.875 1 88.69 873 PRO A C 1
ATOM 6692 O O . PRO A 1 873 ? -26.516 -35.656 -19.25 1 88.69 873 PRO A O 1
ATOM 6695 N N . ARG A 1 874 ? -28.609 -35.938 -19.938 1 83.94 874 ARG A N 1
ATOM 6696 C CA . ARG A 1 874 ? -28.734 -37.188 -19.234 1 83.94 874 ARG A CA 1
ATOM 6697 C C . ARG A 1 874 ? -28.125 -38.344 -20.047 1 83.94 874 ARG A C 1
ATOM 6699 O O . ARG A 1 874 ? -28.797 -38.938 -20.891 1 83.94 874 ARG A O 1
ATOM 6706 N N . ARG A 1 875 ? -26.953 -38.625 -19.734 1 81.5 875 ARG A N 1
ATOM 6707 C CA . ARG A 1 875 ? -26.203 -39.625 -20.5 1 81.5 875 ARG A CA 1
ATOM 6708 C C . ARG A 1 875 ? -26.688 -41.031 -20.203 1 81.5 875 ARG A C 1
ATOM 6710 O O . ARG A 1 875 ? -26.438 -41.969 -21 1 81.5 875 ARG A O 1
ATOM 6717 N N . LEU A 1 876 ? -27.391 -41.188 -19.109 1 76.75 876 LEU A N 1
ATOM 6718 C CA . LEU A 1 876 ? -27.844 -42.531 -18.75 1 76.75 876 LEU A CA 1
ATOM 6719 C C . LEU A 1 876 ? -29.094 -42.906 -19.531 1 76.75 876 LEU A C 1
ATOM 6721 O O . LEU A 1 876 ? -29.344 -44.094 -19.766 1 76.75 876 LEU A O 1
ATOM 6725 N N . LEU A 1 877 ? -29.859 -41.875 -20.062 1 76.88 877 LEU A N 1
ATOM 6726 C CA . LEU A 1 877 ? -31.141 -42.156 -20.719 1 76.88 877 LEU A CA 1
ATOM 6727 C C . LEU A 1 877 ? -31.047 -41.938 -22.219 1 76.88 877 LEU A C 1
ATOM 6729 O O . LEU A 1 877 ? -31.734 -42.594 -23 1 76.88 877 LEU A O 1
ATOM 6733 N N . PHE A 1 878 ? -30.156 -41.031 -22.609 1 85.44 878 PHE A N 1
ATOM 6734 C CA . PHE A 1 878 ? -30.109 -40.656 -24.016 1 85.44 878 PHE A CA 1
ATOM 6735 C C . PHE A 1 878 ? -28.703 -40.75 -24.562 1 85.44 878 PHE A C 1
ATOM 6737 O O . PHE A 1 878 ? -27.719 -40.594 -23.812 1 85.44 878 PHE A O 1
ATOM 6744 N N . THR A 1 879 ? -28.641 -41.094 -25.797 1 86.12 879 THR A N 1
ATOM 6745 C CA . THR A 1 879 ? -27.344 -41.125 -26.469 1 86.12 879 THR A CA 1
ATOM 6746 C C . THR A 1 879 ? -26.844 -39.719 -26.75 1 86.12 879 THR A C 1
ATOM 6748 O O . THR A 1 879 ? -27.609 -38.75 -26.656 1 86.12 879 THR A O 1
ATOM 6751 N N . GLU A 1 880 ? -25.625 -39.562 -27.031 1 89.5 880 GLU A N 1
ATOM 6752 C CA . GLU A 1 880 ? -24.984 -38.281 -27.281 1 89.5 880 GLU A CA 1
ATOM 6753 C C . GLU A 1 880 ? -25.547 -37.625 -28.547 1 89.5 880 GLU A C 1
ATOM 6755 O O . GLU A 1 880 ? -25.703 -36.406 -28.609 1 89.5 880 GLU A O 1
ATOM 6760 N N . GLN A 1 881 ? -25.875 -38.375 -29.5 1 87.31 881 GLN A N 1
ATOM 6761 C CA . GLN A 1 881 ? -26.438 -37.812 -30.734 1 87.31 881 GLN A CA 1
ATOM 6762 C C . GLN A 1 881 ? -27.844 -37.281 -30.5 1 87.31 881 GLN A C 1
ATOM 6764 O O . GLN A 1 881 ? -28.219 -36.25 -31.078 1 87.31 881 GLN A O 1
ATOM 6769 N N . GLN A 1 882 ? -28.625 -37.938 -29.672 1 88.12 882 GLN A N 1
ATOM 6770 C CA . GLN A 1 882 ? -29.969 -37.469 -29.344 1 88.12 882 GLN A CA 1
ATOM 6771 C C . GLN A 1 882 ? -29.938 -36.125 -28.609 1 88.12 882 GLN A C 1
ATOM 6773 O O . GLN A 1 882 ? -30.734 -35.25 -28.875 1 88.12 882 GLN A O 1
ATOM 6778 N N . ILE A 1 883 ? -29.047 -36.062 -27.766 1 88.69 883 ILE A N 1
ATOM 6779 C CA . ILE A 1 883 ? -28.922 -34.844 -27 1 88.69 883 ILE A CA 1
ATOM 6780 C C . ILE A 1 883 ? -28.516 -33.688 -27.938 1 88.69 883 ILE A C 1
ATOM 6782 O O . ILE A 1 883 ? -29 -32.562 -27.797 1 88.69 883 ILE A O 1
ATOM 6786 N N . ALA A 1 884 ? -27.578 -33.938 -28.797 1 89.19 884 ALA A N 1
ATOM 6787 C CA . ALA A 1 884 ? -27.172 -32.938 -29.766 1 89.19 884 ALA A CA 1
ATOM 6788 C C . ALA A 1 884 ? -28.359 -32.5 -30.641 1 89.19 884 ALA A C 1
ATOM 6790 O O . ALA A 1 884 ? -28.438 -31.359 -31.078 1 89.19 884 ALA A O 1
ATOM 6791 N N . GLN A 1 885 ? -29.234 -33.438 -30.875 1 88.38 885 GLN A N 1
ATOM 6792 C CA . GLN A 1 885 ? -30.406 -33.125 -31.672 1 88.38 885 GLN A CA 1
ATOM 6793 C C . GLN A 1 885 ? -31.328 -32.156 -30.953 1 88.38 885 GLN A C 1
ATOM 6795 O O . GLN A 1 885 ? -32 -31.344 -31.578 1 88.38 885 GLN A O 1
ATOM 6800 N N . TRP A 1 886 ? -31.406 -32.281 -29.625 1 88.69 886 TRP A N 1
ATOM 6801 C CA . TRP A 1 886 ? -32.188 -31.312 -28.859 1 88.69 886 TRP A CA 1
ATOM 6802 C C . TRP A 1 886 ? -31.703 -29.891 -29.109 1 88.69 886 TRP A C 1
ATOM 6804 O O . TRP A 1 886 ? -32.5 -28.984 -29.359 1 88.69 886 TRP A O 1
ATOM 6814 N N . LEU A 1 887 ? -30.453 -29.734 -29.047 1 89.94 887 LEU A N 1
ATOM 6815 C CA . LEU A 1 887 ? -29.859 -28.406 -29.219 1 89.94 887 LEU A CA 1
ATOM 6816 C C . LEU A 1 887 ? -30.078 -27.875 -30.625 1 89.94 887 LEU A C 1
ATOM 6818 O O . LEU A 1 887 ? -30.391 -26.703 -30.812 1 89.94 887 LEU A O 1
ATOM 6822 N N . ASP A 1 888 ? -29.953 -28.797 -31.562 1 89.62 888 ASP A N 1
ATOM 6823 C CA . ASP A 1 888 ? -30.172 -28.391 -32.938 1 89.62 888 ASP A CA 1
ATOM 6824 C C . ASP A 1 888 ? -31.625 -28.031 -33.188 1 89.62 888 ASP A C 1
ATOM 6826 O O . ASP A 1 888 ? -31.938 -27.141 -34 1 89.62 888 ASP A O 1
ATOM 6830 N N . ALA A 1 889 ? -32.5 -28.719 -32.5 1 89.44 889 ALA A N 1
ATOM 6831 C CA . ALA A 1 889 ? -33.906 -28.438 -32.656 1 89.44 889 ALA A CA 1
ATOM 6832 C C . ALA A 1 889 ? -34.281 -27.047 -32.156 1 89.44 889 ALA A C 1
ATOM 6834 O O . ALA A 1 889 ? -35.125 -26.375 -32.719 1 89.44 889 ALA A O 1
ATOM 6835 N N . ILE A 1 890 ? -33.625 -26.641 -31.188 1 89.5 890 ILE A N 1
ATOM 6836 C CA . ILE A 1 890 ? -33.906 -25.344 -30.594 1 89.5 890 ILE A CA 1
ATOM 6837 C C . ILE A 1 890 ? -33.344 -24.234 -31.484 1 89.5 890 ILE A C 1
ATOM 6839 O O . ILE A 1 890 ? -33.969 -23.188 -31.641 1 89.5 890 ILE A O 1
ATOM 6843 N N . VAL A 1 891 ? -32.219 -24.422 -32.062 1 88.38 891 VAL A N 1
ATOM 6844 C CA . VAL A 1 891 ? -31.516 -23.344 -32.75 1 88.38 891 VAL A CA 1
ATOM 6845 C C . VAL A 1 891 ? -31.859 -23.359 -34.25 1 88.38 891 VAL A C 1
ATOM 6847 O O . VAL A 1 891 ? -31.625 -22.391 -34.969 1 88.38 891 VAL A O 1
ATOM 6850 N N . ALA A 1 892 ? -32.438 -24.375 -34.688 1 82.38 892 ALA A N 1
ATOM 6851 C CA . ALA A 1 892 ? -32.719 -24.5 -36.125 1 82.38 892 ALA A CA 1
ATOM 6852 C C . ALA A 1 892 ? -33.531 -23.312 -36.625 1 82.38 892 ALA A C 1
ATOM 6854 O O . ALA A 1 892 ? -34.625 -23.078 -36.156 1 82.38 892 ALA A O 1
ATOM 6855 N N . GLY A 1 893 ? -32.938 -22.5 -37.562 1 78.81 893 GLY A N 1
ATOM 6856 C CA . GLY A 1 893 ? -33.625 -21.422 -38.25 1 78.81 893 GLY A CA 1
ATOM 6857 C C . GLY A 1 893 ? -33.625 -20.109 -37.5 1 78.81 893 GLY A C 1
ATOM 6858 O O . GLY A 1 893 ? -34.25 -19.141 -37.906 1 78.81 893 GLY A O 1
ATOM 6859 N N . VAL A 1 894 ? -33.062 -20.078 -36.344 1 84.81 894 VAL A N 1
ATOM 6860 C CA . VAL A 1 894 ? -33.031 -18.828 -35.594 1 84.81 894 VAL A CA 1
ATOM 6861 C C . VAL A 1 894 ? -31.891 -17.953 -36.094 1 84.81 894 VAL A C 1
ATOM 6863 O O . VAL A 1 894 ? -30.734 -18.375 -36.125 1 84.81 894 VAL A O 1
ATOM 6866 N N . PRO A 1 895 ? -32.125 -16.734 -36.5 1 82.62 895 PRO A N 1
ATOM 6867 C CA . PRO A 1 895 ? -31.062 -15.859 -37 1 82.62 895 PRO A CA 1
ATOM 6868 C C . PRO A 1 895 ? -30.25 -15.195 -35.906 1 82.62 895 PRO A C 1
ATOM 6870 O O . PRO A 1 895 ? -29.078 -14.883 -36.094 1 82.62 895 PRO A O 1
ATOM 6873 N N . ALA A 1 896 ? -30.844 -14.922 -34.812 1 88.62 896 ALA A N 1
ATOM 6874 C CA . ALA A 1 896 ? -30.156 -14.242 -33.719 1 88.62 896 ALA A CA 1
ATOM 6875 C C . ALA A 1 896 ? -29.188 -15.195 -33 1 88.62 896 ALA A C 1
ATOM 6877 O O . ALA A 1 896 ? -29.391 -16.406 -33.031 1 88.62 896 ALA A O 1
ATOM 6878 N N . PRO A 1 897 ? -28.094 -14.578 -32.531 1 91.25 897 PRO A N 1
ATOM 6879 C CA . PRO A 1 897 ? -27.203 -15.43 -31.719 1 91.25 897 PRO A CA 1
ATOM 6880 C C . PRO A 1 897 ? -27.875 -15.961 -30.453 1 91.25 897 PRO A C 1
ATOM 6882 O O . PRO A 1 897 ? -28.641 -15.242 -29.812 1 91.25 897 PRO A O 1
ATOM 6885 N N . VAL A 1 898 ? -27.672 -17.234 -30.25 1 93.12 898 VAL A N 1
ATOM 6886 C CA . VAL A 1 898 ? -28.297 -17.906 -29.109 1 93.12 898 VAL A CA 1
ATOM 6887 C C . VAL A 1 898 ? -27.234 -18.344 -28.109 1 93.12 898 VAL A C 1
ATOM 6889 O O . VAL A 1 898 ? -26.219 -18.922 -28.5 1 93.12 898 VAL A O 1
ATOM 6892 N N . VAL A 1 899 ? -27.438 -17.984 -26.891 1 94.12 899 VAL A N 1
ATOM 6893 C CA . VAL A 1 899 ? -26.547 -18.406 -25.812 1 94.12 899 VAL A CA 1
ATOM 6894 C C . VAL A 1 899 ? -27.281 -19.359 -24.891 1 94.12 899 VAL A C 1
ATOM 6896 O O . VAL A 1 899 ? -28.266 -18.984 -24.234 1 94.12 899 VAL A O 1
ATOM 6899 N N . PHE A 1 900 ? -26.844 -20.641 -24.906 1 94.62 900 PHE A N 1
ATOM 6900 C CA . PHE A 1 900 ? -27.375 -21.609 -23.969 1 94.62 900 PHE A CA 1
ATOM 6901 C C . PHE A 1 900 ? -26.688 -21.469 -22.609 1 94.62 900 PHE A C 1
ATOM 6903 O O . PHE A 1 900 ? -25.469 -21.422 -22.516 1 94.62 900 PHE A O 1
ATOM 6910 N N . VAL A 1 901 ? -27.516 -21.344 -21.547 1 95.62 901 VAL A N 1
ATOM 6911 C CA . VAL A 1 901 ? -26.938 -21.141 -20.219 1 95.62 901 VAL A CA 1
ATOM 6912 C C . VAL A 1 901 ? -27.5 -22.156 -19.25 1 95.62 901 VAL A C 1
ATOM 6914 O O . VAL A 1 901 ? -28.719 -22.406 -19.219 1 95.62 901 VAL A O 1
ATOM 6917 N N . ARG A 1 902 ? -26.609 -22.797 -18.516 1 93.5 902 ARG A N 1
ATOM 6918 C CA . ARG A 1 902 ? -27.016 -23.672 -17.406 1 93.5 902 ARG A CA 1
ATOM 6919 C C . ARG A 1 902 ? -26.172 -23.391 -16.156 1 93.5 902 ARG A C 1
ATOM 6921 O O . ARG A 1 902 ? -24.938 -23.375 -16.234 1 93.5 902 ARG A O 1
ATOM 6928 N N . GLY A 1 903 ? -26.875 -23.141 -15.102 1 89.81 903 GLY A N 1
ATOM 6929 C CA . GLY A 1 903 ? -26.188 -22.891 -13.844 1 89.81 903 GLY A CA 1
ATOM 6930 C C . GLY A 1 903 ? -25.828 -24.156 -13.102 1 89.81 903 GLY A C 1
ATOM 6931 O O . GLY A 1 903 ? -26.094 -25.266 -13.578 1 89.81 903 GLY A O 1
ATOM 6932 N N . ASN A 1 904 ? -25.094 -24.062 -11.969 1 85.56 904 ASN A N 1
ATOM 6933 C CA . ASN A 1 904 ? -24.688 -25.172 -11.117 1 85.56 904 ASN A CA 1
ATOM 6934 C C . ASN A 1 904 ? -25.688 -25.438 -10.008 1 85.56 904 ASN A C 1
ATOM 6936 O O . ASN A 1 904 ? -25.359 -26.062 -8.992 1 85.56 904 ASN A O 1
ATOM 6940 N N . GLN A 1 905 ? -26.906 -24.969 -10.078 1 80.44 905 GLN A N 1
ATOM 6941 C CA . GLN A 1 905 ? -28 -25.203 -9.156 1 80.44 905 GLN A CA 1
ATOM 6942 C C . GLN A 1 905 ? -27.781 -24.469 -7.84 1 80.44 905 GLN A C 1
ATOM 6944 O O . GLN A 1 905 ? -28.406 -24.797 -6.824 1 80.44 905 GLN A O 1
ATOM 6949 N N . GLU A 1 906 ? -26.844 -23.578 -7.797 1 82.88 906 GLU A N 1
ATOM 6950 C CA . GLU A 1 906 ? -26.641 -22.688 -6.656 1 82.88 906 GLU A CA 1
ATOM 6951 C C . GLU A 1 906 ? -27.047 -21.266 -6.996 1 82.88 906 GLU A C 1
ATOM 6953 O O . GLU A 1 906 ? -26.969 -20.844 -8.156 1 82.88 906 GLU A O 1
ATOM 6958 N N . ASN A 1 907 ? -27.484 -20.547 -5.98 1 84.69 907 ASN A N 1
ATOM 6959 C CA . ASN A 1 907 ? -27.969 -19.188 -6.211 1 84.69 907 ASN A CA 1
ATOM 6960 C C . ASN A 1 907 ? -26.812 -18.234 -6.539 1 84.69 907 ASN A C 1
ATOM 6962 O O . ASN A 1 907 ? -25.781 -18.266 -5.883 1 84.69 907 ASN A O 1
ATOM 6966 N N . VAL A 1 908 ? -27 -17.531 -7.547 1 86.62 908 VAL A N 1
ATOM 6967 C CA . VAL A 1 908 ? -26.031 -16.5 -7.934 1 86.62 908 VAL A CA 1
ATOM 6968 C C . VAL A 1 908 ? -26.625 -15.117 -7.703 1 86.62 908 VAL A C 1
ATOM 6970 O O . VAL A 1 908 ? -25.891 -14.117 -7.727 1 86.62 908 VAL A O 1
ATOM 6973 N N . LEU A 1 909 ? -27.953 -15.016 -7.41 1 84.75 909 LEU A N 1
ATOM 6974 C CA . LEU A 1 909 ? -28.641 -13.766 -7.121 1 84.75 909 LEU A CA 1
ATOM 6975 C C . LEU A 1 909 ? -29.172 -13.75 -5.688 1 84.75 909 LEU A C 1
ATOM 6977 O O . LEU A 1 909 ? -29.578 -14.789 -5.164 1 84.75 909 LEU A O 1
ATOM 6981 N N . THR A 1 910 ? -29.062 -12.602 -5.055 1 78 910 THR A N 1
ATOM 6982 C CA . THR A 1 910 ? -29.547 -12.477 -3.682 1 78 910 THR A CA 1
ATOM 6983 C C . THR A 1 910 ? -30.594 -11.375 -3.568 1 78 910 THR A C 1
ATOM 6985 O O . THR A 1 910 ? -30.594 -10.43 -4.359 1 78 910 THR A O 1
ATOM 6988 N N . LEU A 1 911 ? -31.5 -11.617 -2.613 1 76.81 911 LEU A N 1
ATOM 6989 C CA . LEU A 1 911 ? -32.531 -10.625 -2.322 1 76.81 911 LEU A CA 1
ATOM 6990 C C . LEU A 1 911 ? -32.094 -9.688 -1.204 1 76.81 911 LEU A C 1
ATOM 6992 O O . LEU A 1 911 ? -32.594 -8.57 -1.09 1 76.81 911 LEU A O 1
ATOM 6996 N N . ARG A 1 912 ? -31.109 -10.156 -0.459 1 73.56 912 ARG A N 1
ATOM 6997 C CA . ARG A 1 912 ? -30.703 -9.414 0.723 1 73.56 912 ARG A CA 1
ATOM 6998 C C . ARG A 1 912 ? -29.594 -8.422 0.382 1 73.56 912 ARG A C 1
ATOM 7000 O O . ARG A 1 912 ? -28.828 -8.641 -0.561 1 73.56 912 ARG A O 1
ATOM 7007 N N . ALA A 1 913 ? -29.641 -7.383 1.178 1 73.81 913 ALA A N 1
ATOM 7008 C CA . ALA A 1 913 ? -28.625 -6.355 0.991 1 73.81 913 ALA A CA 1
ATOM 7009 C C . ALA A 1 913 ? -27.266 -6.844 1.489 1 73.81 913 ALA A C 1
ATOM 7011 O O . ALA A 1 913 ? -27.188 -7.633 2.432 1 73.81 913 ALA A O 1
ATOM 7012 N N . MET B 1 1 ? -34.5 -71.562 13.453 1 21.16 1 MET B N 1
ATOM 7013 C CA . MET B 1 1 ? -35.656 -71 12.727 1 21.16 1 MET B CA 1
ATOM 7014 C C . MET B 1 1 ? -35.469 -69.562 12.312 1 21.16 1 MET B C 1
ATOM 7016 O O . MET B 1 1 ? -36.219 -69.062 11.516 1 21.16 1 MET B O 1
ATOM 7020 N N . SER B 1 2 ? -34.594 -68.812 13.062 1 24.12 2 SER B N 1
ATOM 7021 C CA . SER B 1 2 ? -34.562 -67.312 12.969 1 24.12 2 SER B CA 1
ATOM 7022 C C . SER B 1 2 ? -33.875 -66.875 11.688 1 24.12 2 SER B C 1
ATOM 7024 O O . SER B 1 2 ? -33.625 -65.688 11.5 1 24.12 2 SER B O 1
ATOM 7026 N N . ASN B 1 3 ? -33.344 -67.812 10.805 1 28.17 3 ASN B N 1
ATOM 7027 C CA . ASN B 1 3 ? -32.688 -67.438 9.547 1 28.17 3 ASN B CA 1
ATOM 7028 C C . ASN B 1 3 ? -33.656 -66.938 8.508 1 28.17 3 ASN B C 1
ATOM 7030 O O . ASN B 1 3 ? -33.281 -66.625 7.387 1 28.17 3 ASN B O 1
ATOM 7034 N N . ALA B 1 4 ? -35 -67.25 8.648 1 34.28 4 ALA B N 1
ATOM 7035 C CA . ALA B 1 4 ? -36.031 -67.062 7.641 1 34.28 4 ALA B CA 1
ATOM 7036 C C . ALA B 1 4 ? -36.406 -65.625 7.477 1 34.28 4 ALA B C 1
ATOM 7038 O O . ALA B 1 4 ? -37 -65.188 6.465 1 34.28 4 ALA B O 1
ATOM 7039 N N . VAL B 1 5 ? -36.312 -64.75 8.617 1 35.12 5 VAL B N 1
ATOM 7040 C CA . VAL B 1 5 ? -36.906 -63.438 8.594 1 35.12 5 VAL B CA 1
ATOM 7041 C C . VAL B 1 5 ? -36.062 -62.5 7.73 1 35.12 5 VAL B C 1
ATOM 7043 O O . VAL B 1 5 ? -36.5 -61.438 7.324 1 35.12 5 VAL B O 1
ATOM 7046 N N . ARG B 1 6 ? -34.75 -62.844 7.484 1 37.16 6 ARG B N 1
ATOM 7047 C CA . ARG B 1 6 ? -33.844 -61.938 6.773 1 37.16 6 ARG B CA 1
ATOM 7048 C C . ARG B 1 6 ? -34.219 -61.875 5.289 1 37.16 6 ARG B C 1
ATOM 7050 O O . ARG B 1 6 ? -33.969 -60.844 4.637 1 37.16 6 ARG B O 1
ATOM 7057 N N . ASP B 1 7 ? -34.812 -63.031 4.766 1 36.66 7 ASP B N 1
ATOM 7058 C CA . ASP B 1 7 ? -35.031 -63.156 3.328 1 36.66 7 ASP B CA 1
ATOM 7059 C C . ASP B 1 7 ? -36.219 -62.312 2.877 1 36.66 7 ASP B C 1
ATOM 7061 O O . ASP B 1 7 ? -36.25 -61.812 1.75 1 36.66 7 ASP B O 1
ATOM 7065 N N . SER B 1 8 ? -37.281 -62.125 3.732 1 38.69 8 SER B N 1
ATOM 7066 C CA . SER B 1 8 ? -38.5 -61.5 3.281 1 38.69 8 SER B CA 1
ATOM 7067 C C . SER B 1 8 ? -38.344 -59.969 3.16 1 38.69 8 SER B C 1
ATOM 7069 O O . SER B 1 8 ? -39.156 -59.312 2.498 1 38.69 8 SER B O 1
ATOM 7071 N N . ARG B 1 9 ? -37.469 -59.344 3.971 1 39.03 9 ARG B N 1
ATOM 7072 C CA . ARG B 1 9 ? -37.312 -57.875 3.932 1 39.03 9 ARG B CA 1
ATOM 7073 C C . ARG B 1 9 ? -36.656 -57.438 2.635 1 39.03 9 ARG B C 1
ATOM 7075 O O . ARG B 1 9 ? -36.875 -56.312 2.17 1 39.03 9 ARG B O 1
ATOM 7082 N N . GLU B 1 10 ? -35.812 -58.406 2.018 1 38.91 10 GLU B N 1
ATOM 7083 C CA . GLU B 1 10 ? -35.188 -58.062 0.749 1 38.91 10 GLU B CA 1
ATOM 7084 C C . GLU B 1 10 ? -36.188 -58.031 -0.386 1 38.91 10 GLU B C 1
ATOM 7086 O O . GLU B 1 10 ? -36.094 -57.188 -1.293 1 38.91 10 GLU B O 1
ATOM 7091 N N . GLU B 1 11 ? -37.25 -58.875 -0.314 1 39.53 11 GLU B N 1
ATOM 7092 C CA . GLU B 1 11 ? -38.25 -58.938 -1.382 1 39.53 11 GLU B CA 1
ATOM 7093 C C . GLU B 1 11 ? -39.156 -57.719 -1.354 1 39.53 11 GLU B C 1
ATOM 7095 O O . GLU B 1 11 ? -39.531 -57.188 -2.404 1 39.53 11 GLU B O 1
ATOM 7100 N N . ASP B 1 12 ? -39.5 -57.219 -0.169 1 39.59 12 ASP B N 1
ATOM 7101 C CA . ASP B 1 12 ? -40.438 -56.094 -0.086 1 39.59 12 ASP B CA 1
ATOM 7102 C C . ASP B 1 12 ? -39.75 -54.781 -0.576 1 39.59 12 ASP B C 1
ATOM 7104 O O . ASP B 1 12 ? -40.406 -53.938 -1.176 1 39.59 12 ASP B O 1
ATOM 7108 N N . GLU B 1 13 ? -38.438 -54.656 -0.341 1 37.81 13 GLU B N 1
ATOM 7109 C CA . GLU B 1 13 ? -37.75 -53.438 -0.811 1 37.81 13 GLU B CA 1
ATOM 7110 C C . GLU B 1 13 ? -37.656 -53.406 -2.334 1 37.81 13 GLU B C 1
ATOM 7112 O O . GLU B 1 13 ? -37.781 -52.375 -2.953 1 37.81 13 GLU B O 1
ATOM 7117 N N . VAL B 1 14 ? -37.688 -54.656 -3.043 1 41.25 14 VAL B N 1
ATOM 7118 C CA . VAL B 1 14 ? -37.656 -54.75 -4.5 1 41.25 14 VAL B CA 1
ATOM 7119 C C . VAL B 1 14 ? -39.031 -54.438 -5.062 1 41.25 14 VAL B C 1
ATOM 7121 O O . VAL B 1 14 ? -39.156 -53.781 -6.098 1 41.25 14 VAL B O 1
ATOM 7124 N N . GLU B 1 15 ? -40.094 -54.875 -4.328 1 39 15 GLU B N 1
ATOM 7125 C CA . GLU B 1 15 ? -41.438 -54.656 -4.867 1 39 15 GLU B CA 1
ATOM 7126 C C . GLU B 1 15 ? -41.812 -53.188 -4.824 1 39 15 GLU B C 1
ATOM 7128 O O . GLU B 1 15 ? -42.469 -52.688 -5.738 1 39 15 GLU B O 1
ATOM 7133 N N . ILE B 1 16 ? -41.375 -52.469 -3.756 1 39.38 16 ILE B N 1
ATOM 7134 C CA . ILE B 1 16 ? -41.75 -51.031 -3.699 1 39.38 16 ILE B CA 1
ATOM 7135 C C . ILE B 1 16 ? -41 -50.281 -4.801 1 39.38 16 ILE B C 1
ATOM 7137 O O . ILE B 1 16 ? -41.562 -49.375 -5.41 1 39.38 16 ILE B O 1
ATOM 7141 N N . VAL B 1 17 ? -39.781 -50.844 -5.223 1 38.44 17 VAL B N 1
ATOM 7142 C CA . VAL B 1 17 ? -39.094 -50.219 -6.34 1 38.44 17 VAL B CA 1
ATOM 7143 C C . VAL B 1 17 ? -39.812 -50.562 -7.648 1 38.44 17 VAL B C 1
ATOM 7145 O O . VAL B 1 17 ? -39.938 -49.719 -8.523 1 38.44 17 VAL B O 1
ATOM 7148 N N . GLU B 1 18 ? -40.375 -51.812 -7.789 1 38.5 18 GLU B N 1
ATOM 7149 C CA . GLU B 1 18 ? -41.062 -52.188 -9.023 1 38.5 18 GLU B CA 1
ATOM 7150 C C . GLU B 1 18 ? -42.438 -51.5 -9.133 1 38.5 18 GLU B C 1
ATOM 7152 O O . GLU B 1 18 ? -42.812 -51.062 -10.219 1 38.5 18 GLU B O 1
ATOM 7157 N N . GLU B 1 19 ? -43.219 -51.562 -8.047 1 37.75 19 GLU B N 1
ATOM 7158 C CA . GLU B 1 19 ? -44.531 -50.938 -8.133 1 37.75 19 GLU B CA 1
ATOM 7159 C C . GLU B 1 19 ? -44.438 -49.438 -8.352 1 37.75 19 GLU B C 1
ATOM 7161 O O . GLU B 1 19 ? -45.219 -48.844 -9.102 1 37.75 19 GLU B O 1
ATOM 7166 N N . GLU B 1 20 ? -43.469 -48.781 -7.645 1 35.91 20 GLU B N 1
ATOM 7167 C CA . GLU B 1 20 ? -43.281 -47.344 -7.887 1 35.91 20 GLU B CA 1
ATOM 7168 C C . GLU B 1 20 ? -42.75 -47.094 -9.297 1 35.91 20 GLU B C 1
ATOM 7170 O O . GLU B 1 20 ? -43.125 -46.125 -9.938 1 35.91 20 GLU B O 1
ATOM 7175 N N . ALA B 1 21 ? -42.031 -48 -9.938 1 37.59 21 ALA B N 1
ATOM 7176 C CA . ALA B 1 21 ? -41.719 -48.031 -11.359 1 37.59 21 ALA B CA 1
ATOM 7177 C C . ALA B 1 21 ? -42.969 -48.219 -12.195 1 37.59 21 ALA B C 1
ATOM 7179 O O . ALA B 1 21 ? -43.156 -47.594 -13.242 1 37.59 21 ALA B O 1
ATOM 7180 N N . ALA B 1 22 ? -43.812 -49.156 -11.844 1 38.59 22 ALA B N 1
ATOM 7181 C CA . ALA B 1 22 ? -45.031 -49.469 -12.594 1 38.59 22 ALA B CA 1
ATOM 7182 C C . ALA B 1 22 ? -46.031 -48.344 -12.5 1 38.59 22 ALA B C 1
ATOM 7184 O O . ALA B 1 22 ? -46.719 -48.031 -13.477 1 38.59 22 ALA B O 1
ATOM 7185 N N . LEU B 1 23 ? -46.312 -47.844 -11.25 1 34.31 23 LEU B N 1
ATOM 7186 C CA . LEU B 1 23 ? -47.219 -46.688 -11.164 1 34.31 23 LEU B CA 1
ATOM 7187 C C . LEU B 1 23 ? -46.656 -45.531 -11.953 1 34.31 23 LEU B C 1
ATOM 7189 O O . LEU B 1 23 ? -47.406 -44.781 -12.578 1 34.31 23 LEU B O 1
ATOM 7193 N N . SER B 1 24 ? -45.312 -45.406 -12.016 1 32.16 24 SER B N 1
ATOM 7194 C CA . SER B 1 24 ? -44.75 -44.406 -12.938 1 32.16 24 SER B CA 1
ATOM 7195 C C . SER B 1 24 ? -45 -44.812 -14.383 1 32.16 24 SER B C 1
ATOM 7197 O O . SER B 1 24 ? -45.031 -43.969 -15.273 1 32.16 24 SER B O 1
ATOM 7199 N N . ALA B 1 25 ? -45.125 -46.094 -14.727 1 32.09 25 ALA B N 1
ATOM 7200 C CA . ALA B 1 25 ? -45.375 -46.625 -16.062 1 32.09 25 ALA B CA 1
ATOM 7201 C C . ALA B 1 25 ? -46.844 -46.406 -16.484 1 32.09 25 ALA B C 1
ATOM 7203 O O . ALA B 1 25 ? -47.094 -46.156 -17.656 1 32.09 25 ALA B O 1
ATOM 7204 N N . SER B 1 26 ? -47.875 -46.875 -15.758 1 30.88 26 SER B N 1
ATOM 7205 C CA . SER B 1 26 ? -49.219 -46.969 -16.266 1 30.88 26 SER B CA 1
ATOM 7206 C C . SER B 1 26 ? -49.938 -45.625 -16.25 1 30.88 26 SER B C 1
ATOM 7208 O O . SER B 1 26 ? -51.125 -45.531 -16.609 1 30.88 26 SER B O 1
ATOM 7210 N N . MET B 1 27 ? -49.594 -44.75 -15.344 1 31.31 27 MET B N 1
ATOM 7211 C CA . MET B 1 27 ? -50.406 -43.531 -15.523 1 31.31 27 MET B CA 1
ATOM 7212 C C . MET B 1 27 ? -50.219 -42.969 -16.922 1 31.31 27 MET B C 1
ATOM 7214 O O . MET B 1 27 ? -49.094 -42.938 -17.438 1 31.31 27 MET B O 1
ATOM 7218 N N . PRO B 1 28 ? -51.188 -43 -17.859 1 30.38 28 PRO B N 1
ATOM 7219 C CA . PRO B 1 28 ? -51.031 -42.406 -19.188 1 30.38 28 PRO B CA 1
ATOM 7220 C C . PRO B 1 28 ? -50.188 -41.125 -19.188 1 30.38 28 PRO B C 1
ATOM 7222 O O . PRO B 1 28 ? -50.312 -40.312 -18.281 1 30.38 28 PRO B O 1
ATOM 7225 N N . VAL B 1 29 ? -48.969 -41.312 -19.609 1 31.8 29 VAL B N 1
ATOM 7226 C CA . VAL B 1 29 ? -47.969 -40.281 -19.812 1 31.8 29 VAL B CA 1
ATOM 7227 C C .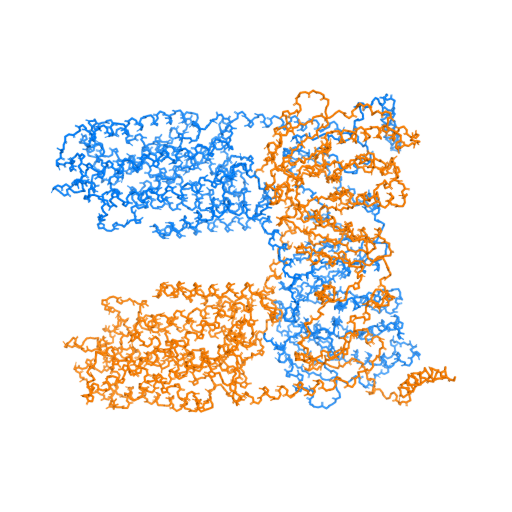 VAL B 1 29 ? -48.594 -39.031 -20.422 1 31.8 29 VAL B C 1
ATOM 7229 O O . VAL B 1 29 ? -48.75 -38.938 -21.641 1 31.8 29 VAL B O 1
ATOM 7232 N N . THR B 1 30 ? -49.875 -38.656 -20.109 1 31.91 30 THR B N 1
ATOM 7233 C CA . THR B 1 30 ? -50.312 -37.375 -20.656 1 31.91 30 THR B CA 1
ATOM 7234 C C . THR B 1 30 ? -49.188 -36.344 -20.594 1 31.91 30 THR B C 1
ATOM 7236 O O . THR B 1 30 ? -48.375 -36.344 -19.672 1 31.91 30 THR B O 1
ATOM 7239 N N . LEU B 1 31 ? -48.781 -35.656 -21.828 1 34.19 31 LEU B N 1
ATOM 7240 C CA . LEU B 1 31 ? -47.812 -34.625 -22.141 1 34.19 31 LEU B CA 1
ATOM 7241 C C . LEU B 1 31 ? -47.688 -33.625 -20.984 1 34.19 31 LEU B C 1
ATOM 7243 O O . LEU B 1 31 ? -46.688 -32.938 -20.875 1 34.19 31 LEU B O 1
ATOM 7247 N N . ALA B 1 32 ? -48.75 -33.281 -20.281 1 34.38 32 ALA B N 1
ATOM 7248 C CA . ALA B 1 32 ? -48.906 -32.344 -19.156 1 34.38 32 ALA B CA 1
ATOM 7249 C C . ALA B 1 32 ? -48.031 -32.75 -17.984 1 34.38 32 ALA B C 1
ATOM 7251 O O . ALA B 1 32 ? -47.594 -31.922 -17.203 1 34.38 32 ALA B O 1
ATOM 7252 N N . ASN B 1 33 ? -47.969 -34.062 -17.516 1 33.59 33 ASN B N 1
ATOM 7253 C CA . ASN B 1 33 ? -47.344 -34.562 -16.297 1 33.59 33 ASN B CA 1
ATOM 7254 C C . ASN B 1 33 ? -45.844 -34.812 -16.484 1 33.59 33 ASN B C 1
ATOM 7256 O O . ASN B 1 33 ? -45.281 -35.688 -15.875 1 33.59 33 ASN B O 1
ATOM 7260 N N . TYR B 1 34 ? -45.188 -34.719 -17.609 1 36.06 34 TYR B N 1
ATOM 7261 C CA . TYR B 1 34 ? -43.75 -34.75 -17.484 1 36.06 34 TYR B CA 1
ATOM 7262 C C . TYR B 1 34 ? -43.281 -34 -16.234 1 36.06 34 TYR B C 1
ATOM 7264 O O . TYR B 1 34 ? -43.281 -32.781 -16.203 1 36.06 34 TYR B O 1
ATOM 7272 N N . GLN B 1 35 ? -43.469 -34.438 -15.07 1 41.78 35 GLN B N 1
ATOM 7273 C CA . GLN B 1 35 ? -42.906 -34 -13.789 1 41.78 35 GLN B CA 1
ATOM 7274 C C . GLN B 1 35 ? -41.406 -33.781 -13.891 1 41.78 35 GLN B C 1
ATOM 7276 O O . GLN B 1 35 ? -40.625 -34.719 -13.805 1 41.78 35 GLN B O 1
ATOM 7281 N N . THR B 1 36 ? -40.812 -33.031 -14.797 1 52.53 36 THR B N 1
ATOM 7282 C CA . THR B 1 36 ? -39.406 -32.656 -14.789 1 52.53 36 THR B CA 1
ATOM 7283 C C . THR B 1 36 ? -38.938 -32.312 -13.367 1 52.53 36 THR B C 1
ATOM 7285 O O . THR B 1 36 ? -39.719 -31.766 -12.578 1 52.53 36 THR B O 1
ATOM 7288 N N . VAL B 1 37 ? -38 -33.156 -12.867 1 62.78 37 VAL B N 1
ATOM 7289 C CA . VAL B 1 37 ? -37.312 -32.938 -11.617 1 62.78 37 VAL B CA 1
ATOM 7290 C C . VAL B 1 37 ? -36.906 -31.469 -11.5 1 62.78 37 VAL B C 1
ATOM 7292 O O . VAL B 1 37 ? -36.844 -30.906 -10.398 1 62.78 37 VAL B O 1
ATOM 7295 N N . GLU B 1 38 ? -36.812 -30.938 -12.664 1 71.75 38 GLU B N 1
ATOM 7296 C CA . GLU B 1 38 ? -36.406 -29.531 -12.617 1 71.75 38 GLU B CA 1
ATOM 7297 C C . GLU B 1 38 ? -37.625 -28.609 -12.586 1 71.75 38 GLU B C 1
ATOM 7299 O O . GLU B 1 38 ? -38.594 -28.812 -13.336 1 71.75 38 GLU B O 1
ATOM 7304 N N . GLY B 1 39 ? -37.844 -27.812 -11.625 1 70.25 39 GLY B N 1
ATOM 7305 C CA . GLY B 1 39 ? -38.969 -26.906 -11.453 1 70.25 39 GLY B CA 1
ATOM 7306 C C . GLY B 1 39 ? -38.719 -25.547 -12.062 1 70.25 39 GLY B C 1
ATOM 7307 O O . GLY B 1 39 ? -37.594 -25.188 -12.383 1 70.25 39 GLY B O 1
ATOM 7308 N N . PRO B 1 40 ? -39.75 -24.875 -12.422 1 73.25 40 PRO B N 1
ATOM 7309 C CA . PRO B 1 40 ? -39.656 -23.5 -12.906 1 73.25 40 PRO B CA 1
ATOM 7310 C C . PRO B 1 40 ? -39.094 -22.531 -11.852 1 73.25 40 PRO B C 1
ATOM 7312 O O . PRO B 1 40 ? -39 -22.891 -10.672 1 73.25 40 PRO B O 1
ATOM 7315 N N . PRO B 1 41 ? -38.656 -21.422 -12.242 1 76.31 41 PRO B N 1
ATOM 7316 C CA . PRO B 1 41 ? -38.125 -20.438 -11.289 1 76.31 41 PRO B CA 1
ATOM 7317 C C . PRO B 1 41 ? -39.125 -20.047 -10.227 1 76.31 41 PRO B C 1
ATOM 7319 O O . PRO B 1 41 ? -40.312 -19.812 -10.547 1 76.31 41 PRO B O 1
ATOM 7322 N N . ALA B 1 42 ? -38.75 -20.172 -9.008 1 72.75 42 ALA B N 1
ATOM 7323 C CA . ALA B 1 42 ? -39.594 -19.859 -7.867 1 72.75 42 ALA B CA 1
ATOM 7324 C C . ALA B 1 42 ? -38.875 -18.922 -6.891 1 72.75 42 ALA B C 1
ATOM 7326 O O . ALA B 1 42 ? -37.688 -19.031 -6.68 1 72.75 42 ALA B O 1
ATOM 7327 N N . SER B 1 43 ? -39.625 -17.891 -6.406 1 73.06 43 SER B N 1
ATOM 7328 C CA . SER B 1 43 ? -39.094 -16.906 -5.461 1 73.06 43 SER B CA 1
ATOM 7329 C C . SER B 1 43 ? -38.594 -17.578 -4.188 1 73.06 43 SER B C 1
ATOM 7331 O O . SER B 1 43 ? -37.656 -17.078 -3.541 1 73.06 43 SER B O 1
ATOM 7333 N N . ASP B 1 44 ? -39.094 -18.703 -3.869 1 68.38 44 ASP B N 1
ATOM 7334 C CA . ASP B 1 44 ? -38.75 -19.391 -2.615 1 68.38 44 ASP B CA 1
ATOM 7335 C C . ASP B 1 44 ? -37.312 -19.875 -2.615 1 68.38 44 ASP B C 1
ATOM 7337 O O . ASP B 1 44 ? -36.719 -20.016 -1.556 1 68.38 44 ASP B O 1
ATOM 7341 N N . ASN B 1 45 ? -36.844 -20.156 -3.816 1 71.69 45 ASN B N 1
ATOM 7342 C CA . ASN B 1 45 ? -35.5 -20.672 -3.908 1 71.69 45 ASN B CA 1
ATOM 7343 C C . ASN B 1 45 ? -34.469 -19.578 -3.6 1 71.69 45 ASN B C 1
ATOM 7345 O O . ASN B 1 45 ? -33.312 -19.875 -3.32 1 71.69 45 ASN B O 1
ATOM 7349 N N . TYR B 1 46 ? -34.875 -18.359 -3.646 1 73.06 46 TYR B N 1
ATOM 7350 C CA . TYR B 1 46 ? -33.938 -17.266 -3.465 1 73.06 46 TYR B CA 1
ATOM 7351 C C . TYR B 1 46 ? -34.094 -16.625 -2.09 1 73.06 46 TYR B C 1
ATOM 7353 O O . TYR B 1 46 ? -33.281 -15.773 -1.697 1 73.06 46 TYR B O 1
ATOM 7361 N N . LEU B 1 47 ? -35.094 -16.844 -1.444 1 60.81 47 LEU B N 1
ATOM 7362 C CA . LEU B 1 47 ? -35.312 -16.328 -0.101 1 60.81 47 LEU B CA 1
ATOM 7363 C C . LEU B 1 47 ? -34.531 -17.141 0.932 1 60.81 47 LEU B C 1
ATOM 7365 O O . LEU B 1 47 ? -34.312 -18.344 0.754 1 60.81 47 LEU B O 1
ATOM 7369 N N . HIS B 1 48 ? -33.312 -16.781 1.27 1 54.19 48 HIS B N 1
ATOM 7370 C CA . HIS B 1 48 ? -32.344 -17.391 2.166 1 54.19 48 HIS B CA 1
ATOM 7371 C C . HIS B 1 48 ? -32.969 -18.516 2.971 1 54.19 48 HIS B C 1
ATOM 7373 O O . HIS B 1 48 ? -32.25 -19.344 3.555 1 54.19 48 HIS B O 1
ATOM 7379 N N . SER B 1 49 ? -33.969 -18.172 3.727 1 45 49 SER B N 1
ATOM 7380 C CA . SER B 1 49 ? -34.094 -19.062 4.879 1 45 49 SER B CA 1
ATOM 7381 C C . SER B 1 49 ? -34.094 -20.516 4.453 1 45 49 SER B C 1
ATOM 7383 O O . SER B 1 49 ? -33.781 -21.406 5.25 1 45 49 SER B O 1
ATOM 7385 N N . VAL B 1 50 ? -34.812 -20.906 3.324 1 41.22 50 VAL B N 1
ATOM 7386 C CA . VAL B 1 50 ? -35.219 -22.297 3.139 1 41.22 50 VAL B CA 1
ATOM 7387 C C . VAL B 1 50 ? -34.219 -23.031 2.254 1 41.22 50 VAL B C 1
ATOM 7389 O O . VAL B 1 50 ? -33.594 -22.422 1.381 1 41.22 50 VAL B O 1
ATOM 7392 N N . TRP B 1 51 ? -33.781 -24.25 2.572 1 42.59 51 TRP B N 1
ATOM 7393 C CA . TRP B 1 51 ? -33.125 -25.391 1.974 1 42.59 51 TRP B CA 1
ATOM 7394 C C . TRP B 1 51 ? -33.25 -25.375 0.456 1 42.59 51 TRP B C 1
ATOM 7396 O O . TRP B 1 51 ? -34.344 -25.141 -0.068 1 42.59 51 TRP B O 1
ATOM 7406 N N . ASN B 1 52 ? -32.312 -24.812 -0.115 1 50.12 52 ASN B N 1
ATOM 7407 C CA . ASN B 1 52 ? -32.156 -25 -1.553 1 50.12 52 ASN B CA 1
ATOM 7408 C C . ASN B 1 52 ? -32.812 -26.312 -2.016 1 50.12 52 ASN B C 1
ATOM 7410 O O . ASN B 1 52 ? -32.312 -27.391 -1.719 1 50.12 52 ASN B O 1
ATOM 7414 N N . VAL B 1 53 ? -34 -26.266 -2.119 1 59.75 53 VAL B N 1
ATOM 7415 C CA . VAL B 1 53 ? -34.812 -27.406 -2.518 1 59.75 53 VAL B CA 1
ATOM 7416 C C . VAL B 1 53 ? -34.5 -27.797 -3.963 1 59.75 53 VAL B C 1
ATOM 7418 O O . VAL B 1 53 ? -35.188 -28.656 -4.539 1 59.75 53 VAL B O 1
ATOM 7421 N N . ARG B 1 54 ? -33.25 -27.188 -4.527 1 71 54 ARG B N 1
ATOM 7422 C CA . ARG B 1 54 ? -33.031 -27.578 -5.914 1 71 54 ARG B CA 1
ATOM 7423 C C . ARG B 1 54 ? -32.312 -28.922 -5.992 1 71 54 ARG B C 1
ATOM 7425 O O . ARG B 1 54 ? -31.453 -29.219 -5.16 1 71 54 ARG B O 1
ATOM 7432 N N . PRO B 1 55 ? -32.719 -29.672 -6.906 1 66.81 55 PRO B N 1
ATOM 7433 C CA . PRO B 1 55 ? -32.031 -30.953 -7.078 1 66.81 55 PRO B CA 1
ATOM 7434 C C . PRO B 1 55 ? -30.609 -30.797 -7.602 1 66.81 55 PRO B C 1
ATOM 7436 O O . PRO B 1 55 ? -30.328 -29.859 -8.367 1 66.81 55 PRO B O 1
ATOM 7439 N N . SER B 1 56 ? -29.688 -31.531 -7.066 1 71.44 56 SER B N 1
ATOM 7440 C CA . SER B 1 56 ? -28.328 -31.562 -7.59 1 71.44 56 SER B CA 1
ATOM 7441 C C . SER B 1 56 ? -28.281 -32.188 -8.977 1 71.44 56 SER B C 1
ATOM 7443 O O . SER B 1 56 ? -29.234 -32.844 -9.398 1 71.44 56 SER B O 1
ATOM 7445 N N . HIS B 1 57 ? -27.312 -31.891 -9.797 1 77.19 57 HIS B N 1
ATOM 7446 C CA . HIS B 1 57 ? -27.156 -32.469 -11.133 1 77.19 57 HIS B CA 1
ATOM 7447 C C . HIS B 1 57 ? -27.141 -33.969 -11.086 1 77.19 57 HIS B C 1
ATOM 7449 O O . HIS B 1 57 ? -27.625 -34.625 -12.008 1 77.19 57 HIS B O 1
ATOM 7455 N N . GLN B 1 58 ? -26.562 -34.531 -10.016 1 71.88 58 GLN B N 1
ATOM 7456 C CA . GLN B 1 58 ? -26.562 -35.969 -9.867 1 71.88 58 GLN B CA 1
ATOM 7457 C C . GLN B 1 58 ? -27.984 -36.5 -9.711 1 71.88 58 GLN B C 1
ATOM 7459 O O . GLN B 1 58 ? -28.328 -37.531 -10.281 1 71.88 58 GLN B O 1
ATOM 7464 N N . THR B 1 59 ? -28.828 -35.688 -8.961 1 70.5 59 THR B N 1
ATOM 7465 C CA . THR B 1 59 ? -30.219 -36.094 -8.758 1 70.5 59 THR B CA 1
ATOM 7466 C C . THR B 1 59 ? -31.016 -36 -10.055 1 70.5 59 THR B C 1
ATOM 7468 O O . THR B 1 59 ? -31.891 -36.812 -10.328 1 70.5 59 THR B O 1
ATOM 7471 N N . ILE B 1 60 ? -30.656 -35.094 -10.812 1 75.75 60 ILE B N 1
ATOM 7472 C CA . ILE B 1 60 ? -31.328 -34.906 -12.094 1 75.75 60 ILE B CA 1
ATOM 7473 C C . ILE B 1 60 ? -30.984 -36.062 -13.039 1 75.75 60 ILE B C 1
ATOM 7475 O O . ILE B 1 60 ? -31.828 -36.531 -13.781 1 75.75 60 ILE B O 1
ATOM 7479 N N . GLU B 1 61 ? -29.766 -36.438 -12.93 1 74.5 61 GLU B N 1
ATOM 7480 C CA . GLU B 1 61 ? -29.328 -37.5 -13.805 1 74.5 61 GLU B CA 1
ATOM 7481 C C . GLU B 1 61 ? -29.984 -38.844 -13.414 1 74.5 61 GLU B C 1
ATOM 7483 O O . GLU B 1 61 ? -30.312 -39.656 -14.281 1 74.5 61 GLU B O 1
ATOM 7488 N N . LEU B 1 62 ? -30.141 -39.031 -12.016 1 63.91 62 LEU B N 1
ATOM 7489 C CA . LEU B 1 62 ? -30.703 -40.281 -11.523 1 63.91 62 LEU B CA 1
ATOM 7490 C C . LEU B 1 62 ? -32.219 -40.25 -11.617 1 63.91 62 LEU B C 1
ATOM 7492 O O . LEU B 1 62 ? -32.875 -41.281 -11.57 1 63.91 62 LEU B O 1
ATOM 7496 N N . GLY B 1 63 ? -32.969 -39.062 -12.055 1 57.16 63 GLY B N 1
ATOM 7497 C CA . GLY B 1 63 ? -34.406 -38.938 -12.18 1 57.16 63 GLY B CA 1
ATOM 7498 C C . GLY B 1 63 ? -35.125 -39.062 -10.852 1 57.16 63 GLY B C 1
ATOM 7499 O O . GLY B 1 63 ? -36.312 -39.469 -10.812 1 57.16 63 GLY B O 1
ATOM 7500 N N . ALA B 1 64 ? -34.562 -39 -9.57 1 51.94 64 ALA B N 1
ATOM 7501 C CA . ALA B 1 64 ? -35.156 -39.312 -8.281 1 51.94 64 ALA B CA 1
ATOM 7502 C C . ALA B 1 64 ? -36.125 -38.219 -7.855 1 51.94 64 ALA B C 1
ATOM 7504 O O . ALA B 1 64 ? -35.906 -37.031 -8.133 1 51.94 64 ALA B O 1
ATOM 7505 N N . MET B 1 65 ? -37.5 -38.469 -7.738 1 49.06 65 MET B N 1
ATOM 7506 C CA . MET B 1 65 ? -38.656 -37.625 -7.41 1 49.06 65 MET B CA 1
ATOM 7507 C C . MET B 1 65 ? -38.438 -36.906 -6.066 1 49.06 65 MET B C 1
ATOM 7509 O O . MET B 1 65 ? -37.719 -37.438 -5.195 1 49.06 65 MET B O 1
ATOM 7513 N N . ARG B 1 66 ? -38.844 -35.688 -5.828 1 49.16 66 ARG B N 1
ATOM 7514 C CA . ARG B 1 66 ? -38.844 -34.812 -4.664 1 49.16 66 ARG B CA 1
ATOM 7515 C C . ARG B 1 66 ? -39.438 -35.5 -3.451 1 49.16 66 ARG B C 1
ATOM 7517 O O . ARG B 1 66 ? -40.531 -36.094 -3.537 1 49.16 66 ARG B O 1
ATOM 7524 N N . THR B 1 67 ? -38.594 -35.906 -2.455 1 43.88 67 THR B N 1
ATOM 7525 C CA . THR B 1 67 ? -39.156 -36.5 -1.24 1 43.88 67 THR B CA 1
ATOM 7526 C C . THR B 1 67 ? -40 -35.469 -0.505 1 43.88 67 THR B C 1
ATOM 7528 O O . THR B 1 67 ? -39.812 -34.25 -0.68 1 43.88 67 THR B O 1
ATOM 7531 N N . ARG B 1 68 ? -41.188 -35.75 0.191 1 42.03 68 ARG B N 1
ATOM 7532 C CA . ARG B 1 68 ? -42.219 -35.125 1.014 1 42.03 68 ARG B CA 1
ATOM 7533 C C . ARG B 1 68 ? -41.562 -34.156 2.002 1 42.03 68 ARG B C 1
ATOM 7535 O O . ARG B 1 68 ? -42.219 -33.219 2.471 1 42.03 68 ARG B O 1
ATOM 7542 N N . GLY B 1 69 ? -40.5 -34.312 2.666 1 42.84 69 GLY B N 1
ATOM 7543 C CA . GLY B 1 69 ? -39.906 -33.5 3.717 1 42.84 69 GLY B CA 1
ATOM 7544 C C . GLY B 1 69 ? -39.688 -32.062 3.311 1 42.84 69 GLY B C 1
ATOM 7545 O O . GLY B 1 69 ? -39.5 -31.188 4.164 1 42.84 69 GLY B O 1
ATOM 7546 N N . ASP B 1 70 ? -39.594 -31.797 2.1 1 45 70 ASP B N 1
ATOM 7547 C CA . ASP B 1 70 ? -39.344 -30.484 1.525 1 45 70 ASP B CA 1
ATOM 7548 C C . ASP B 1 70 ? -40.531 -29.562 1.673 1 45 70 ASP B C 1
ATOM 7550 O O . ASP B 1 70 ? -40.406 -28.344 1.837 1 45 70 ASP B O 1
ATOM 7554 N N . THR B 1 71 ? -41.75 -30.156 1.734 1 47.25 71 THR B N 1
ATOM 7555 C CA . THR B 1 71 ? -42.969 -29.344 1.847 1 47.25 71 THR B CA 1
ATOM 7556 C C . THR B 1 71 ? -43.062 -28.703 3.229 1 47.25 71 THR B C 1
ATOM 7558 O O . THR B 1 71 ? -43.562 -27.594 3.367 1 47.25 71 THR B O 1
ATOM 7561 N N . ASP B 1 72 ? -42.625 -29.328 4.27 1 49 72 ASP B N 1
ATOM 7562 C CA . ASP B 1 72 ? -42.719 -28.75 5.609 1 49 72 ASP B CA 1
ATOM 7563 C C . ASP B 1 72 ? -41.812 -27.547 5.762 1 49 72 ASP B C 1
ATOM 7565 O O . ASP B 1 72 ? -42.156 -26.562 6.418 1 49 72 ASP B O 1
ATOM 7569 N N . SER B 1 73 ? -40.688 -27.641 5.293 1 51.47 73 SER B N 1
ATOM 7570 C CA . SER B 1 73 ? -39.75 -26.516 5.383 1 51.47 73 SER B CA 1
ATOM 7571 C C . SER B 1 73 ? -40.281 -25.297 4.641 1 51.47 73 SER B C 1
ATOM 7573 O O . SER B 1 73 ? -40.062 -24.172 5.059 1 51.47 73 SER B O 1
ATOM 7575 N N . LEU B 1 74 ? -41.125 -25.594 3.693 1 51.69 74 LEU B N 1
ATOM 7576 C CA . LEU B 1 74 ? -41.781 -24.516 2.957 1 51.69 74 LEU B CA 1
ATOM 7577 C C . LEU B 1 74 ? -42.781 -23.797 3.836 1 51.69 74 LEU B C 1
ATOM 7579 O O . LEU B 1 74 ? -42.906 -22.578 3.789 1 51.69 74 LEU B O 1
ATOM 7583 N N . HIS B 1 75 ? -43.531 -24.531 4.598 1 55.41 75 HIS B N 1
ATOM 7584 C CA . HIS B 1 75 ? -44.562 -23.922 5.438 1 55.41 75 HIS B CA 1
ATOM 7585 C C . HIS B 1 75 ? -43.938 -23.062 6.531 1 55.41 75 HIS B C 1
ATOM 7587 O O . HIS B 1 75 ? -44.438 -21.984 6.855 1 55.41 75 HIS B O 1
ATOM 7593 N N . ALA B 1 76 ? -42.938 -23.5 7.121 1 54.28 76 ALA B N 1
ATOM 7594 C CA . ALA B 1 76 ? -42.281 -22.75 8.172 1 54.28 76 ALA B CA 1
ATOM 7595 C C . ALA B 1 76 ? -41.688 -21.453 7.633 1 54.28 76 ALA B C 1
ATOM 7597 O O . ALA B 1 76 ? -41.719 -20.422 8.305 1 54.28 76 ALA B O 1
ATOM 7598 N N . SER B 1 77 ? -41.125 -21.469 6.523 1 54.81 77 SER B N 1
ATOM 7599 C CA . SER B 1 77 ? -40.562 -20.281 5.887 1 54.81 77 SER B CA 1
ATOM 7600 C C . SER B 1 77 ? -41.656 -19.266 5.574 1 54.81 77 SER B C 1
ATOM 7602 O O . SER B 1 77 ? -41.469 -18.062 5.738 1 54.81 77 SER B O 1
ATOM 7604 N N . GLN B 1 78 ? -42.781 -19.75 5.25 1 57.53 78 GLN B N 1
ATOM 7605 C CA . GLN B 1 78 ? -43.906 -18.875 4.953 1 57.53 78 GLN B CA 1
ATOM 7606 C C . GLN B 1 78 ? -44.438 -18.188 6.215 1 57.53 78 GLN B C 1
ATOM 7608 O O . GLN B 1 78 ? -44.844 -17.031 6.18 1 57.53 78 GLN B O 1
ATOM 7613 N N . GLU B 1 79 ? -44.406 -18.859 7.281 1 57.25 79 GLU B N 1
ATOM 7614 C CA . GLU B 1 79 ? -44.875 -18.281 8.539 1 57.25 79 GLU B CA 1
ATOM 7615 C C . GLU B 1 79 ? -43.906 -17.188 9.016 1 57.25 79 GLU B C 1
ATOM 7617 O O . GLU B 1 79 ? -44.344 -16.156 9.531 1 57.25 79 GLU B O 1
ATOM 7622 N N . LEU B 1 80 ? -42.688 -17.469 8.844 1 56.75 80 LEU B N 1
ATOM 7623 C CA . LEU B 1 80 ? -41.688 -16.484 9.25 1 56.75 80 LEU B CA 1
ATOM 7624 C C . LEU B 1 80 ? -41.781 -15.219 8.398 1 56.75 80 LEU B C 1
ATOM 7626 O O . LEU B 1 80 ? -41.656 -14.109 8.914 1 56.75 80 LEU B O 1
ATOM 7630 N N . LEU B 1 81 ? -42.031 -15.469 7.168 1 57.44 81 LEU B N 1
ATOM 7631 C CA . LEU B 1 81 ? -42.219 -14.336 6.273 1 57.44 81 LEU B CA 1
ATOM 7632 C C . LEU B 1 81 ? -43.5 -13.555 6.633 1 57.44 81 LEU B C 1
ATOM 7634 O O . LEU B 1 81 ? -43.5 -12.328 6.566 1 57.44 81 LEU B O 1
ATOM 7638 N N . ALA B 1 82 ? -44.531 -14.25 6.977 1 57.41 82 ALA B N 1
ATOM 7639 C CA . ALA B 1 82 ? -45.781 -13.609 7.359 1 57.41 82 ALA B CA 1
ATOM 7640 C C . ALA B 1 82 ? -45.594 -12.773 8.625 1 57.41 82 ALA B C 1
ATOM 7642 O O . ALA B 1 82 ? -46.156 -11.672 8.734 1 57.41 82 ALA B O 1
ATOM 7643 N N . LYS B 1 83 ? -44.938 -13.297 9.516 1 56.84 83 LYS B N 1
ATOM 7644 C CA . LYS B 1 83 ? -44.688 -12.586 10.758 1 56.84 83 LYS B CA 1
ATOM 7645 C C . LYS B 1 83 ? -43.844 -11.328 10.516 1 56.84 83 LYS B C 1
ATOM 7647 O O . LYS B 1 83 ? -44.094 -10.289 11.141 1 56.84 83 LYS B O 1
ATOM 7652 N N . GLN B 1 84 ? -42.875 -11.43 9.641 1 58.38 84 GLN B N 1
ATOM 7653 C CA . GLN B 1 84 ? -42.062 -10.281 9.32 1 58.38 84 GLN B CA 1
ATOM 7654 C C . GLN B 1 84 ? -42.875 -9.188 8.625 1 58.38 84 GLN B C 1
ATOM 7656 O O . GLN B 1 84 ? -42.656 -7.996 8.859 1 58.38 84 GLN B O 1
ATOM 7661 N N . LYS B 1 85 ? -43.812 -9.633 7.836 1 57.38 85 LYS B N 1
ATOM 7662 C CA . LYS B 1 85 ? -44.688 -8.695 7.129 1 57.38 85 LYS B CA 1
ATOM 7663 C C . LYS B 1 85 ? -45.656 -8.008 8.094 1 57.38 85 LYS B C 1
ATOM 7665 O O . LYS B 1 85 ? -46 -6.836 7.902 1 57.38 85 LYS B O 1
ATOM 7670 N N . SER B 1 86 ? -46.125 -8.664 9.086 1 57.78 86 SER B N 1
ATOM 7671 C CA . SER B 1 86 ? -47.094 -8.086 10.016 1 57.78 86 SER B CA 1
ATOM 7672 C C . SER B 1 86 ? -46.469 -6.934 10.805 1 57.78 86 SER B C 1
ATOM 7674 O O . SER B 1 86 ? -47.188 -6.02 11.234 1 57.78 86 SER B O 1
ATOM 7676 N N . GLN B 1 87 ? -45.188 -6.793 10.867 1 63.03 87 GLN B N 1
ATOM 7677 C CA . GLN B 1 87 ? -44.531 -5.793 11.711 1 63.03 87 GLN B CA 1
ATOM 7678 C C . GLN B 1 87 ? -44.25 -4.52 10.922 1 63.03 87 GLN B C 1
ATOM 7680 O O . GLN B 1 87 ? -43.969 -3.469 11.508 1 63.03 87 GLN B O 1
ATOM 7685 N N . ARG B 1 88 ? -44.531 -4.57 9.594 1 70.75 88 ARG B N 1
ATOM 7686 C CA . ARG B 1 88 ? -44.219 -3.412 8.75 1 70.75 88 ARG B CA 1
ATOM 7687 C C . ARG B 1 88 ? -45.469 -2.561 8.539 1 70.75 88 ARG B C 1
ATOM 7689 O O . ARG B 1 88 ? -46.281 -2.854 7.664 1 70.75 88 ARG B O 1
ATOM 7696 N N . ARG B 1 89 ? -45.719 -1.491 9.398 1 75.38 89 ARG B N 1
ATOM 7697 C CA . ARG B 1 89 ? -47 -0.82 9.547 1 75.38 89 ARG B CA 1
ATOM 7698 C C . ARG B 1 89 ? -46.938 0.627 9.078 1 75.38 89 ARG B C 1
ATOM 7700 O O . ARG B 1 89 ? -47.938 1.212 8.68 1 75.38 89 ARG B O 1
ATOM 7707 N N . PHE B 1 90 ? -45.688 1.251 8.969 1 85.5 90 PHE B N 1
ATOM 7708 C CA . PHE B 1 90 ? -45.656 2.695 8.773 1 85.5 90 PHE B CA 1
ATOM 7709 C C . PHE B 1 90 ? -45.25 3.039 7.348 1 85.5 90 PHE B C 1
ATOM 7711 O O . PHE B 1 90 ? -44.5 2.281 6.707 1 85.5 90 PHE B O 1
ATOM 7718 N N . GLY B 1 91 ? -45.719 4.219 6.957 1 86.94 91 GLY B N 1
ATOM 7719 C CA . GLY B 1 91 ? -45.438 4.684 5.609 1 86.94 91 GLY B CA 1
ATOM 7720 C C . GLY B 1 91 ? -44.375 5.773 5.57 1 86.94 91 GLY B C 1
ATOM 7721 O O . GLY B 1 91 ? -43.594 5.91 6.5 1 86.94 91 GLY B O 1
ATOM 7722 N N . THR B 1 92 ? -44.406 6.531 4.48 1 91.75 92 THR B N 1
ATOM 7723 C CA . THR B 1 92 ? -43.406 7.551 4.25 1 91.75 92 THR B CA 1
ATOM 7724 C C . THR B 1 92 ? -43.625 8.75 5.168 1 91.75 92 THR B C 1
ATOM 7726 O O . THR B 1 92 ? -42.656 9.258 5.762 1 91.75 92 THR B O 1
ATOM 7729 N N . ILE B 1 93 ? -44.75 9.242 5.426 1 90.5 93 ILE B N 1
ATOM 7730 C CA . ILE B 1 93 ? -45.031 10.445 6.191 1 90.5 93 ILE B CA 1
ATOM 7731 C C . ILE B 1 93 ? -45 10.141 7.688 1 90.5 93 ILE B C 1
ATOM 7733 O O . ILE B 1 93 ? -44.25 10.773 8.438 1 90.5 93 ILE B O 1
ATOM 7737 N N . ASP B 1 94 ? -45.625 9.133 8.094 1 86.75 94 ASP B N 1
ATOM 7738 C CA . ASP B 1 94 ? -45.75 8.836 9.523 1 86.75 94 ASP B CA 1
ATOM 7739 C C . ASP B 1 94 ? -44.469 8.172 10.031 1 86.75 94 ASP B C 1
ATOM 7741 O O . ASP B 1 94 ? -44.094 8.336 11.203 1 86.75 94 ASP B O 1
ATOM 7745 N N . GLY B 1 95 ? -43.844 7.531 9.125 1 85.31 95 GLY B N 1
ATOM 7746 C CA . GLY B 1 95 ? -42.688 6.754 9.609 1 85.31 95 GLY B CA 1
ATOM 7747 C C . GLY B 1 95 ? -41.375 7.473 9.445 1 85.31 95 GLY B C 1
ATOM 7748 O O . GLY B 1 95 ? -40.438 7.219 10.195 1 85.31 95 GLY B O 1
ATOM 7749 N N . VAL B 1 96 ? -41.281 8.344 8.422 1 91 96 VAL B N 1
ATOM 7750 C CA . VAL B 1 96 ? -39.969 8.914 8.164 1 91 96 VAL B CA 1
ATOM 7751 C C . VAL B 1 96 ? -40.031 10.438 8.258 1 91 96 VAL B C 1
ATOM 7753 O O . VAL B 1 96 ? -39.312 11.047 9.062 1 91 96 VAL B O 1
ATOM 7756 N N . VAL B 1 97 ? -40.906 11.141 7.625 1 93 97 VAL B N 1
ATOM 7757 C CA . VAL B 1 97 ? -40.938 12.594 7.52 1 93 97 VAL B CA 1
ATOM 7758 C C . VAL B 1 97 ? -41.219 13.211 8.891 1 93 97 VAL B C 1
ATOM 7760 O O . VAL B 1 97 ? -40.5 14.133 9.312 1 93 97 VAL B O 1
ATOM 7763 N N . VAL B 1 98 ? -42.156 12.727 9.625 1 90.25 98 VAL B N 1
ATOM 7764 C CA . VAL B 1 98 ? -42.562 13.273 10.914 1 90.25 98 VAL B CA 1
ATOM 7765 C C . VAL B 1 98 ? -41.406 13.148 11.906 1 90.25 98 VAL B C 1
ATOM 7767 O O . VAL B 1 98 ? -41.062 14.109 12.594 1 90.25 98 VAL B O 1
ATOM 7770 N N . HIS B 1 99 ? -40.75 12.109 11.914 1 87.69 99 HIS B N 1
ATOM 7771 C CA . HIS B 1 99 ? -39.688 11.875 12.867 1 87.69 99 HIS B CA 1
ATOM 7772 C C . HIS B 1 99 ? -38.469 12.734 12.531 1 87.69 99 HIS B C 1
ATOM 7774 O O . HIS B 1 99 ? -37.812 13.25 13.43 1 87.69 99 HIS B O 1
ATOM 7780 N N . CYS B 1 100 ? -38.188 12.852 11.281 1 91.31 100 CYS B N 1
ATOM 7781 C CA . CYS B 1 100 ? -37.062 13.672 10.859 1 91.31 100 CYS B CA 1
ATOM 7782 C C . CYS B 1 100 ? -37.312 15.141 11.172 1 91.31 100 CYS B C 1
ATOM 7784 O O . CYS B 1 100 ? -36.469 15.812 11.734 1 91.31 100 CYS B O 1
ATOM 7786 N N . LEU B 1 101 ? -38.5 15.672 10.922 1 92.19 101 LEU B N 1
ATOM 7787 C CA . LEU B 1 101 ? -38.812 17.078 11.141 1 92.19 101 LEU B CA 1
ATOM 7788 C C . LEU B 1 101 ? -38.812 17.406 12.625 1 92.19 101 LEU B C 1
ATOM 7790 O O . LEU B 1 101 ? -38.344 18.484 13.023 1 92.19 101 LEU B O 1
ATOM 7794 N N . LEU B 1 102 ? -39.25 16.5 13.422 1 88.94 102 LEU B N 1
ATOM 7795 C CA . LEU B 1 102 ? -39.312 16.734 14.867 1 88.94 102 LEU B CA 1
ATOM 7796 C C . LEU B 1 102 ? -37.906 16.844 15.445 1 88.94 102 LEU B C 1
ATOM 7798 O O . LEU B 1 102 ? -37.656 17.609 16.375 1 88.94 102 LEU B O 1
ATOM 7802 N N . THR B 1 103 ? -37.031 16.125 14.898 1 87.25 103 THR B N 1
ATOM 7803 C CA . THR B 1 103 ? -35.656 16.156 15.398 1 87.25 103 THR B CA 1
ATOM 7804 C C . THR B 1 103 ? -34.906 17.375 14.844 1 87.25 103 THR B C 1
ATOM 7806 O O . THR B 1 103 ? -34.031 17.938 15.516 1 87.25 103 THR B O 1
ATOM 7809 N N . ILE B 1 104 ? -35.312 17.812 13.633 1 89.94 104 ILE B N 1
ATOM 7810 C CA . ILE B 1 104 ? -34.594 18.922 12.984 1 89.94 104 ILE B CA 1
ATOM 7811 C C . ILE B 1 104 ? -35.125 20.25 13.523 1 89.94 104 ILE B C 1
ATOM 7813 O O . ILE B 1 104 ? -34.344 21.172 13.766 1 89.94 104 ILE B O 1
ATOM 7817 N N . TRP B 1 105 ? -36.406 20.344 13.719 1 91 105 TRP B N 1
ATOM 7818 C CA . TRP B 1 105 ? -37.031 21.562 14.234 1 91 105 TRP B CA 1
ATOM 7819 C C . TRP B 1 105 ? -37.031 21.578 15.766 1 91 105 TRP B C 1
ATOM 7821 O O . TRP B 1 105 ? -38.062 21.438 16.391 1 91 105 TRP B O 1
ATOM 7831 N N . GLY B 1 106 ? -35.844 21.734 16.344 1 86.5 106 GLY B N 1
ATOM 7832 C CA . GLY B 1 106 ? -35.719 21.672 17.781 1 86.5 106 GLY B CA 1
ATOM 7833 C C . GLY B 1 106 ? -35.219 22.953 18.391 1 86.5 106 GLY B C 1
ATOM 7834 O O . GLY B 1 106 ? -35.625 24.047 18 1 86.5 106 GLY B O 1
ATOM 7835 N N . VAL B 1 107 ? -34.375 22.781 19.344 1 83.94 107 VAL B N 1
ATOM 7836 C CA . VAL B 1 107 ? -33.875 23.875 20.172 1 83.94 107 VAL B CA 1
ATOM 7837 C C . VAL B 1 107 ? -33.062 24.844 19.312 1 83.94 107 VAL B C 1
ATOM 7839 O O . VAL B 1 107 ? -33.094 26.062 19.547 1 83.94 107 VAL B O 1
ATOM 7842 N N . MET B 1 108 ? -32.531 24.422 18.297 1 87.19 108 MET B N 1
ATOM 7843 C CA . MET B 1 108 ? -31.656 25.281 17.5 1 87.19 108 MET B CA 1
ATOM 7844 C C . MET B 1 108 ? -32.469 26.266 16.656 1 87.19 108 MET B C 1
ATOM 7846 O O . MET B 1 108 ? -32.062 27.391 16.438 1 87.19 108 MET B O 1
ATOM 7850 N N . LEU B 1 109 ? -33.594 25.891 16.281 1 89.25 109 LEU B N 1
ATOM 7851 C CA . LEU B 1 109 ? -34.438 26.75 15.453 1 89.25 109 LEU B CA 1
ATOM 7852 C C . LEU B 1 109 ? -35.062 27.875 16.281 1 89.25 109 LEU B C 1
ATOM 7854 O O . LEU B 1 109 ? -35.031 29.031 15.875 1 89.25 109 LEU B O 1
ATOM 7858 N N . PHE B 1 110 ? -35.438 27.625 17.484 1 88.94 110 PHE B N 1
ATOM 7859 C CA . PHE B 1 110 ? -36.25 28.578 18.203 1 88.94 110 PHE B CA 1
ATOM 7860 C C . PHE B 1 110 ? -35.406 29.344 19.219 1 88.94 110 PHE B C 1
ATOM 7862 O O . PHE B 1 110 ? -35.688 30.516 19.516 1 88.94 110 PHE B O 1
ATOM 7869 N N . V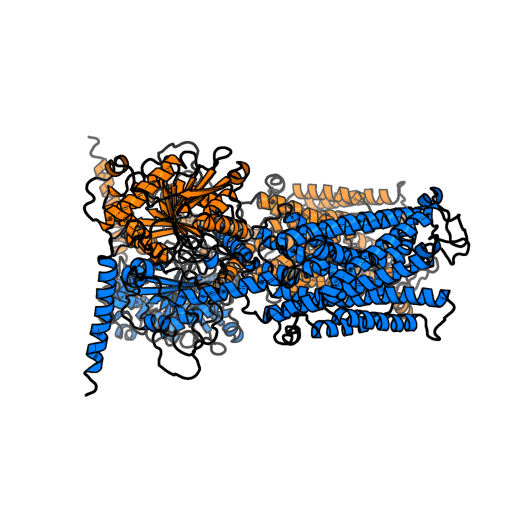AL B 1 111 ? -34.375 28.75 19.672 1 87 111 VAL B N 1
ATOM 7870 C CA . VAL B 1 111 ? -33.688 29.359 20.812 1 87 111 VAL B CA 1
ATOM 7871 C C . VAL B 1 111 ? -32.312 29.891 20.359 1 87 111 VAL B C 1
ATOM 7873 O O . VAL B 1 111 ? -31.844 30.906 20.875 1 87 111 VAL B O 1
ATOM 7876 N N . ARG B 1 112 ? -31.766 29.266 19.438 1 89.5 112 ARG B N 1
ATOM 7877 C CA . ARG B 1 112 ? -30.391 29.641 19.156 1 89.5 112 ARG B CA 1
ATOM 7878 C C . ARG B 1 112 ? -30.281 30.328 17.797 1 89.5 112 ARG B C 1
ATOM 7880 O O . ARG B 1 112 ? -29.219 30.844 17.438 1 89.5 112 ARG B O 1
ATOM 7887 N N . MET B 1 113 ? -31.266 30.422 17.062 1 90.81 113 MET B N 1
ATOM 7888 C CA . MET B 1 113 ? -31.188 31.016 15.734 1 90.81 113 MET B CA 1
ATOM 7889 C C . MET B 1 113 ? -30.906 32.5 15.836 1 90.81 113 MET B C 1
ATOM 7891 O O . MET B 1 113 ? -30.156 33.062 15.016 1 90.81 113 MET B O 1
ATOM 7895 N N . GLY B 1 114 ? -31.469 33.188 16.844 1 89.38 114 GLY B N 1
ATOM 7896 C CA . GLY B 1 114 ? -31.188 34.594 17.047 1 89.38 114 GLY B CA 1
ATOM 7897 C C . GLY B 1 114 ? -29.719 34.875 17.328 1 89.38 114 GLY B C 1
ATOM 7898 O O . GLY B 1 114 ? -29.141 35.781 16.766 1 89.38 114 GLY B O 1
ATOM 7899 N N . TRP B 1 115 ? -29.234 34.031 18.141 1 89.62 115 TRP B N 1
ATOM 7900 C CA . TRP B 1 115 ? -27.828 34.156 18.5 1 89.62 115 TRP B CA 1
ATOM 7901 C C . TRP B 1 115 ? -26.938 33.906 17.281 1 89.62 115 TRP B C 1
ATOM 7903 O O . TRP B 1 115 ? -25.922 34.562 17.109 1 89.62 115 TRP B O 1
ATOM 7913 N N . ILE B 1 116 ? -27.328 33 16.422 1 92.31 116 ILE B N 1
ATOM 7914 C CA . ILE B 1 116 ? -26.562 32.688 15.234 1 92.31 116 ILE B CA 1
ATOM 7915 C C . ILE B 1 116 ? -26.609 33.844 14.25 1 92.31 116 ILE B C 1
ATOM 7917 O O . ILE B 1 116 ? -25.578 34.219 13.688 1 92.31 116 ILE B O 1
ATOM 7921 N N . VAL B 1 117 ? -27.719 34.5 14.148 1 92.69 117 VAL B N 1
ATOM 7922 C CA . VAL B 1 117 ? -27.875 35.625 13.242 1 92.69 117 VAL B CA 1
ATOM 7923 C C . VAL B 1 117 ? -27.109 36.844 13.789 1 92.69 117 VAL B C 1
ATOM 7925 O O . VAL B 1 117 ? -26.547 37.625 13.031 1 92.69 117 VAL B O 1
ATOM 7928 N N . ALA B 1 118 ? -27.031 36.938 15.062 1 91.25 118 ALA B N 1
ATOM 7929 C CA . ALA B 1 118 ? -26.328 38.062 15.688 1 91.25 118 ALA B CA 1
ATOM 7930 C C . ALA B 1 118 ? -24.828 37.969 15.453 1 91.25 118 ALA B C 1
ATOM 7932 O O . ALA B 1 118 ? -24.172 39 15.148 1 91.25 118 ALA B O 1
ATOM 7933 N N . ASN B 1 119 ? -24.344 36.781 15.57 1 90.75 119 ASN B N 1
ATOM 7934 C CA . ASN B 1 119 ? -22.906 36.594 15.445 1 90.75 119 ASN B CA 1
ATOM 7935 C C . ASN B 1 119 ? -22.484 36.5 13.984 1 90.75 119 ASN B C 1
ATOM 7937 O O . ASN B 1 119 ? -21.594 37.219 13.531 1 90.75 119 ASN B O 1
ATOM 7941 N N . ALA B 1 120 ? -23.141 35.688 13.18 1 92.88 120 ALA B N 1
ATOM 7942 C CA . ALA B 1 120 ? -22.703 35.406 11.812 1 92.88 120 ALA B CA 1
ATOM 7943 C C . ALA B 1 120 ? -23.359 36.344 10.82 1 92.88 120 ALA B C 1
ATOM 7945 O O . ALA B 1 120 ? -22.922 36.469 9.672 1 92.88 120 ALA B O 1
ATOM 7946 N N . GLY B 1 121 ? -24.266 37.125 11.242 1 92.5 121 GLY B N 1
ATOM 7947 C CA . GLY B 1 121 ? -25.016 37.938 10.297 1 92.5 121 GLY B CA 1
ATOM 7948 C C . GLY B 1 121 ? -25.953 37.125 9.422 1 92.5 121 GLY B C 1
ATOM 7949 O O . GLY B 1 121 ? -25.953 35.875 9.477 1 92.5 121 GLY B O 1
ATOM 7950 N N . VAL B 1 122 ? -26.734 37.75 8.664 1 93.75 122 VAL B N 1
ATOM 7951 C CA . VAL B 1 122 ? -27.672 37.062 7.793 1 93.75 122 VAL B CA 1
ATOM 7952 C C . VAL B 1 122 ? -26.922 36.312 6.711 1 93.75 122 VAL B C 1
ATOM 7954 O O . VAL B 1 122 ? -27.234 35.156 6.438 1 93.75 122 VAL B O 1
ATOM 7957 N N . SER B 1 123 ? -25.906 36.906 6.148 1 93.75 123 SER B N 1
ATOM 7958 C CA . SER B 1 123 ? -25.141 36.219 5.105 1 93.75 123 SER B CA 1
ATOM 7959 C C . SER B 1 123 ? -24.375 35.031 5.664 1 93.75 123 SER B C 1
ATOM 7961 O O . SER B 1 123 ? -24.391 33.938 5.078 1 93.75 123 SER B O 1
ATOM 7963 N N . GLY B 1 124 ? -23.734 35.219 6.816 1 93.94 124 GLY B N 1
ATOM 7964 C CA . GLY B 1 124 ? -23 34.125 7.441 1 93.94 124 GLY B CA 1
ATOM 7965 C C . GLY B 1 124 ? -23.906 33 7.871 1 93.94 124 GLY B C 1
ATOM 7966 O O . GLY B 1 124 ? -23.531 31.812 7.742 1 93.94 124 GLY B O 1
ATOM 7967 N N . SER B 1 125 ? -25.047 33.281 8.328 1 94.94 125 SER B N 1
ATOM 7968 C CA . SER B 1 125 ? -26 32.25 8.758 1 94.94 125 SER B CA 1
ATOM 7969 C C . SER B 1 125 ? -26.531 31.469 7.566 1 94.94 125 SER B C 1
ATOM 7971 O O . SER B 1 125 ? -26.719 30.25 7.652 1 94.94 125 SER B O 1
ATOM 7973 N N . LEU B 1 126 ? -26.766 32.156 6.523 1 95.19 126 LEU B N 1
ATOM 7974 C CA . LEU B 1 126 ? -27.234 31.469 5.332 1 95.19 126 LEU B CA 1
ATOM 7975 C C . LEU B 1 126 ? -26.156 30.547 4.762 1 95.19 126 LEU B C 1
ATOM 7977 O O . LEU B 1 126 ? -26.453 29.469 4.246 1 95.19 126 LEU B O 1
ATOM 7981 N N . ILE B 1 127 ? -24.984 30.922 4.863 1 93.75 127 ILE B N 1
ATOM 7982 C CA . ILE B 1 127 ? -23.875 30.094 4.406 1 93.75 127 ILE B CA 1
ATOM 7983 C C . ILE B 1 127 ? -23.75 28.859 5.293 1 93.75 127 ILE B C 1
ATOM 7985 O O . ILE B 1 127 ? -23.531 27.75 4.801 1 93.75 127 ILE B O 1
ATOM 7989 N N . ILE B 1 128 ? -23.953 29.078 6.562 1 93.38 128 ILE B N 1
ATOM 7990 C CA . ILE B 1 128 ? -23.891 27.953 7.504 1 93.38 128 ILE B CA 1
ATOM 7991 C C . ILE B 1 128 ? -24.984 26.953 7.18 1 93.38 128 ILE B C 1
ATOM 7993 O O . ILE B 1 128 ? -24.719 25.75 7.078 1 93.38 128 ILE B O 1
ATOM 7997 N N . VAL B 1 129 ? -26.141 27.453 6.941 1 93.81 129 VAL B N 1
ATOM 7998 C CA . VAL B 1 129 ? -27.266 26.578 6.625 1 93.81 129 VAL B CA 1
ATOM 7999 C C . VAL B 1 129 ? -27.062 25.953 5.25 1 93.81 129 VAL B C 1
ATOM 8001 O O . VAL B 1 129 ? -27.375 24.781 5.043 1 93.81 129 VAL B O 1
ATOM 8004 N N . GLY B 1 130 ? -26.547 26.688 4.352 1 93.19 130 GLY B N 1
ATOM 8005 C CA . GLY B 1 130 ? -26.266 26.172 3.023 1 93.19 130 GLY B CA 1
ATOM 8006 C C . GLY B 1 130 ? -25.25 25.047 3.02 1 93.19 130 GLY B C 1
ATOM 8007 O O . GLY B 1 130 ? -25.453 24.016 2.396 1 93.19 130 GLY B O 1
ATOM 8008 N N . VAL B 1 131 ? -24.172 25.203 3.756 1 91.94 131 VAL B N 1
ATOM 8009 C CA . VAL B 1 131 ? -23.125 24.188 3.826 1 91.94 131 VAL B CA 1
ATOM 8010 C C . VAL B 1 131 ? -23.641 22.953 4.539 1 91.94 131 VAL B C 1
ATOM 8012 O O . VAL B 1 131 ? -23.359 21.828 4.125 1 91.94 131 VAL B O 1
ATOM 8015 N N . ALA B 1 132 ? -24.375 23.172 5.559 1 92 132 ALA B N 1
ATOM 8016 C CA . ALA B 1 132 ? -24.969 22.047 6.277 1 92 132 ALA B CA 1
ATOM 8017 C C . ALA B 1 132 ? -25.938 21.281 5.383 1 92 132 ALA B C 1
ATOM 8019 O O . ALA B 1 132 ? -26 20.047 5.422 1 92 132 ALA B O 1
ATOM 8020 N N . PHE B 1 133 ? -26.672 22.047 4.578 1 92.31 133 PHE B N 1
ATOM 8021 C CA . PHE B 1 133 ? -27.641 21.438 3.674 1 92.31 133 PHE B CA 1
ATOM 8022 C C . PHE B 1 133 ? -26.938 20.609 2.609 1 92.31 133 PHE B C 1
ATOM 8024 O O . PHE B 1 133 ? -27.328 19.469 2.342 1 92.31 133 PHE B O 1
ATOM 8031 N N . VAL B 1 134 ? -25.906 21.078 2.053 1 92.81 134 VAL B N 1
ATOM 8032 C CA . VAL B 1 134 ? -25.203 20.375 0.983 1 92.81 134 VAL B CA 1
ATOM 8033 C C . VAL B 1 134 ? -24.578 19.094 1.526 1 92.81 134 VAL B C 1
ATOM 8035 O O . VAL B 1 134 ? -24.672 18.031 0.899 1 92.81 134 VAL B O 1
ATOM 8038 N N . THR B 1 135 ? -23.969 19.188 2.656 1 91.88 135 THR B N 1
ATOM 8039 C CA . THR B 1 135 ? -23.344 18.016 3.25 1 91.88 135 THR B CA 1
ATOM 8040 C C . THR B 1 135 ? -24.391 16.969 3.619 1 91.88 135 THR B C 1
ATOM 8042 O O . THR B 1 135 ? -24.188 15.766 3.414 1 91.88 135 THR B O 1
ATOM 8045 N N . THR B 1 136 ? -25.547 17.375 4.094 1 92.5 136 THR B N 1
ATOM 8046 C CA . THR B 1 136 ? -26.625 16.469 4.461 1 92.5 136 THR B CA 1
ATOM 8047 C C . THR B 1 136 ? -27.281 15.875 3.219 1 92.5 136 THR B C 1
ATOM 8049 O O . THR B 1 136 ? -27.641 14.703 3.209 1 92.5 136 THR B O 1
ATOM 8052 N N . LEU B 1 137 ? -27.391 16.703 2.242 1 93.38 137 LEU B N 1
ATOM 8053 C CA . LEU B 1 137 ? -27.984 16.219 1 1 93.38 137 LEU B CA 1
ATOM 8054 C C . LEU B 1 137 ? -27.141 15.117 0.374 1 93.38 137 LEU B C 1
ATOM 8056 O O . LEU B 1 137 ? -27.672 14.102 -0.074 1 93.38 137 LEU B O 1
ATOM 8060 N N . ILE B 1 138 ? -25.875 15.266 0.353 1 94.56 138 ILE B N 1
ATOM 8061 C CA . ILE B 1 138 ? -24.984 14.266 -0.214 1 94.56 138 ILE B CA 1
ATOM 8062 C C . ILE B 1 138 ? -25.078 12.969 0.584 1 94.56 138 ILE B C 1
ATOM 8064 O O . ILE B 1 138 ? -25.141 11.883 0.007 1 94.56 138 ILE B O 1
ATOM 8068 N N . THR B 1 139 ? -25.172 13.055 1.871 1 93.06 139 THR B N 1
ATOM 8069 C CA . THR B 1 139 ? -25.297 11.875 2.717 1 93.06 139 THR B CA 1
ATOM 8070 C C . THR B 1 139 ? -26.641 11.195 2.52 1 93.06 139 THR B C 1
ATOM 8072 O O . THR B 1 139 ? -26.734 9.969 2.533 1 93.06 139 THR B O 1
ATOM 8075 N N . ALA B 1 140 ? -27.656 12 2.342 1 93.62 140 ALA B N 1
ATOM 8076 C CA . ALA B 1 140 ? -29 11.453 2.107 1 93.62 140 ALA B CA 1
ATOM 8077 C C . ALA B 1 140 ? -29.047 10.688 0.789 1 93.62 140 ALA B C 1
ATOM 8079 O O . ALA B 1 140 ? -29.719 9.656 0.689 1 93.62 140 ALA B O 1
ATOM 8080 N N . LEU B 1 141 ? -28.375 11.195 -0.172 1 93.81 141 LEU B N 1
ATOM 8081 C CA . LEU B 1 141 ? -28.312 10.5 -1.449 1 93.81 141 LEU B CA 1
ATOM 8082 C C . LEU B 1 141 ? -27.547 9.18 -1.311 1 93.81 141 LEU B C 1
ATOM 8084 O O . LEU B 1 141 ? -27.953 8.164 -1.89 1 93.81 141 LEU B O 1
ATOM 8088 N N . SER B 1 142 ? -26.531 9.188 -0.589 1 93.56 142 SER B N 1
ATOM 8089 C CA . SER B 1 142 ? -25.797 7.961 -0.329 1 93.56 142 SER B CA 1
ATOM 8090 C C . SER B 1 142 ? -26.641 6.969 0.466 1 93.56 142 SER B C 1
ATOM 8092 O O . SER B 1 142 ? -26.641 5.77 0.174 1 93.56 142 SER B O 1
ATOM 8094 N N . LEU B 1 143 ? -27.328 7.461 1.424 1 92.12 143 LEU B N 1
ATOM 8095 C CA . LEU B 1 143 ? -28.219 6.617 2.223 1 92.12 143 LEU B CA 1
ATOM 8096 C C . LEU B 1 143 ? -29.312 6 1.356 1 92.12 143 LEU B C 1
ATOM 8098 O O . LEU B 1 143 ? -29.672 4.836 1.539 1 92.12 143 LEU B O 1
ATOM 8102 N N . SER B 1 144 ? -29.75 6.73 0.427 1 92.44 144 SER B N 1
ATOM 8103 C CA . SER B 1 144 ? -30.797 6.238 -0.472 1 92.44 144 SER B CA 1
ATOM 8104 C C . SER B 1 144 ? -30.266 5.121 -1.369 1 92.44 144 SER B C 1
ATOM 8106 O O . SER B 1 144 ? -30.969 4.156 -1.654 1 92.44 144 SER B O 1
ATOM 8108 N N . ALA B 1 145 ? -29.078 5.211 -1.759 1 91.94 145 ALA B N 1
ATOM 8109 C CA . ALA B 1 145 ? -28.484 4.184 -2.607 1 91.94 145 ALA B CA 1
ATOM 8110 C C . ALA B 1 145 ? -28.328 2.871 -1.843 1 91.94 145 ALA B C 1
ATOM 8112 O O . ALA B 1 145 ? -28.656 1.801 -2.355 1 91.94 145 ALA B O 1
ATOM 8113 N N . ILE B 1 146 ? -27.906 2.967 -0.66 1 89.62 146 ILE B N 1
ATOM 8114 C CA . ILE B 1 146 ? -27.656 1.76 0.117 1 89.62 146 ILE B CA 1
ATOM 8115 C C . ILE B 1 146 ? -28.969 1.127 0.543 1 89.62 146 ILE B C 1
ATOM 8117 O O . ILE B 1 146 ? -29.094 -0.099 0.586 1 89.62 146 ILE B O 1
ATOM 8121 N N . CYS B 1 147 ? -29.953 1.904 0.767 1 89.19 147 CYS B N 1
ATOM 8122 C CA . CYS B 1 147 ? -31.25 1.402 1.227 1 89.19 147 CYS B CA 1
ATOM 8123 C C . CYS B 1 147 ? -32 0.711 0.095 1 89.19 147 CYS B C 1
ATOM 8125 O O . CYS B 1 147 ? -32.844 -0.164 0.34 1 89.19 147 CYS B O 1
ATOM 8127 N N . THR B 1 148 ? -31.656 1.046 -1.088 1 89.25 148 THR B N 1
ATOM 8128 C CA . THR B 1 148 ? -32.406 0.484 -2.209 1 89.25 148 THR B CA 1
ATOM 8129 C C . THR B 1 148 ? -31.672 -0.72 -2.797 1 89.25 148 THR B C 1
ATOM 8131 O O . THR B 1 148 ? -32.125 -1.32 -3.77 1 89.25 148 THR B O 1
ATOM 8134 N N . ASN B 1 149 ? -30.531 -1.062 -2.168 1 87.75 149 ASN B N 1
ATOM 8135 C CA . ASN B 1 149 ? -29.797 -2.227 -2.633 1 87.75 149 ASN B CA 1
ATOM 8136 C C . ASN B 1 149 ? -30.266 -3.506 -1.953 1 87.75 149 ASN B C 1
ATOM 8138 O O . ASN B 1 149 ? -29.453 -4.348 -1.56 1 87.75 149 ASN B O 1
ATOM 8142 N N . GLY B 1 150 ? -31.5 -3.719 -1.791 1 79.25 150 GLY B N 1
ATOM 8143 C CA . GLY B 1 150 ? -32 -4.957 -1.232 1 79.25 150 GLY B CA 1
ATOM 8144 C C . GLY B 1 150 ? -32.781 -4.75 0.058 1 79.25 150 GLY B C 1
ATOM 8145 O O . GLY B 1 150 ? -32.969 -3.615 0.503 1 79.25 150 GLY B O 1
ATOM 8146 N N . ASP B 1 151 ? -33.188 -5.855 0.554 1 77.56 151 ASP B N 1
ATOM 8147 C CA . ASP B 1 151 ? -33.969 -5.812 1.771 1 77.56 151 ASP B CA 1
ATOM 8148 C C . ASP B 1 151 ? -33.125 -5.531 2.996 1 77.56 151 ASP B C 1
ATOM 8150 O O . ASP B 1 151 ? -32.125 -6.211 3.223 1 77.56 151 ASP B O 1
ATOM 8154 N N . ILE B 1 152 ? -33.688 -4.414 3.596 1 78.62 152 ILE B N 1
ATOM 8155 C CA . ILE B 1 152 ? -32.906 -3.943 4.746 1 78.62 152 ILE B CA 1
ATOM 8156 C C . ILE B 1 152 ? -33.5 -4.523 6.031 1 78.62 152 ILE B C 1
ATOM 8158 O O . ILE B 1 152 ? -34.719 -4.523 6.211 1 78.62 152 ILE B O 1
ATOM 8162 N N . GLY B 1 153 ? -32.906 -5.188 6.762 1 74.56 153 GLY B N 1
ATOM 8163 C CA . GLY B 1 153 ? -33.375 -5.66 8.062 1 74.56 153 GLY B CA 1
ATOM 8164 C C . GLY B 1 153 ? -33.5 -4.551 9.086 1 74.56 153 GLY B C 1
ATOM 8165 O O . GLY B 1 153 ? -33.531 -3.369 8.734 1 74.56 153 GLY B O 1
ATOM 8166 N N . ALA B 1 154 ? -33.688 -4.922 10.266 1 76.31 154 ALA B N 1
ATOM 8167 C CA . ALA B 1 154 ? -33.812 -3.98 11.375 1 76.31 154 ALA B CA 1
ATOM 8168 C C . ALA B 1 154 ? -32.438 -3.426 11.781 1 76.31 154 ALA B C 1
ATOM 8170 O O . ALA B 1 154 ? -31.406 -4.074 11.578 1 76.31 154 ALA B O 1
ATOM 8171 N N . GLY B 1 155 ? -32.344 -2.109 12.195 1 78.62 155 GLY B N 1
ATOM 8172 C CA . GLY B 1 155 ? -31.125 -1.567 12.734 1 78.62 155 GLY B CA 1
ATOM 8173 C C . GLY B 1 155 ? -30.688 -0.279 12.062 1 78.62 155 GLY B C 1
ATOM 8174 O O . GLY B 1 155 ? -29.734 0.37 12.5 1 78.62 155 GLY B O 1
ATOM 8175 N N . GLY B 1 156 ? -31.344 0.027 10.992 1 81.12 156 GLY B N 1
ATOM 8176 C CA . GLY B 1 156 ? -31.094 1.323 10.375 1 81.12 156 GLY B CA 1
ATOM 8177 C C . GLY B 1 156 ? -29.734 1.431 9.719 1 81.12 156 GLY B C 1
ATOM 8178 O O . GLY B 1 156 ? -29.359 0.574 8.914 1 81.12 156 GLY B O 1
ATOM 8179 N N . THR B 1 157 ? -29.016 2.479 10.164 1 81.19 157 THR B N 1
ATOM 8180 C CA . THR B 1 157 ? -27.734 2.787 9.531 1 81.19 157 THR B CA 1
ATOM 8181 C C . THR B 1 157 ? -26.688 1.738 9.898 1 81.19 157 THR B C 1
ATOM 8183 O O . THR B 1 157 ? -25.797 1.447 9.102 1 81.19 157 THR B O 1
ATOM 8186 N N . TYR B 1 158 ? -26.859 1.111 11.031 1 86.38 158 TYR B N 1
ATOM 8187 C CA . TYR B 1 158 ? -25.922 0.062 11.406 1 86.38 158 TYR B CA 1
ATOM 8188 C C . TYR B 1 158 ? -25.984 -1.099 10.422 1 86.38 158 TYR B C 1
ATOM 8190 O O . TYR B 1 158 ? -24.953 -1.536 9.906 1 86.38 158 TYR B O 1
ATOM 8198 N N . THR B 1 159 ? -27.094 -1.554 10.211 1 85.25 159 THR B N 1
ATOM 8199 C CA . THR B 1 159 ? -27.234 -2.719 9.344 1 85.25 159 THR B CA 1
ATOM 8200 C C . THR B 1 159 ? -26.781 -2.398 7.926 1 85.25 159 THR B C 1
ATOM 8202 O O . THR B 1 159 ? -26.188 -3.244 7.254 1 85.25 159 THR B O 1
ATOM 8205 N N . LEU B 1 160 ? -27.078 -1.24 7.582 1 86.88 160 LEU B N 1
ATOM 8206 C CA . LEU B 1 160 ? -26.703 -0.83 6.234 1 86.88 160 LEU B CA 1
ATOM 8207 C C . LEU B 1 160 ? -25.188 -0.81 6.082 1 86.88 160 LEU B C 1
ATOM 8209 O O . LEU B 1 160 ? -24.641 -1.335 5.105 1 86.88 160 LEU B O 1
ATOM 8213 N N . VAL B 1 161 ? -24.547 -0.281 7.051 1 86.88 161 VAL B N 1
ATOM 8214 C CA . VAL B 1 161 ? -23.094 -0.172 6.977 1 86.88 161 VAL B CA 1
ATOM 8215 C C . VAL B 1 161 ? -22.469 -1.534 7.25 1 86.88 161 VAL B C 1
ATOM 8217 O O . VAL B 1 161 ? -21.484 -1.908 6.605 1 86.88 161 VAL B O 1
ATOM 8220 N N . ALA B 1 162 ? -23.031 -2.281 8.18 1 86.81 162 ALA B N 1
ATOM 8221 C CA . ALA B 1 162 ? -22.484 -3.592 8.531 1 86.81 162 ALA B CA 1
ATOM 8222 C C . ALA B 1 162 ? -22.562 -4.551 7.344 1 86.81 162 ALA B C 1
ATOM 8224 O O . ALA B 1 162 ? -21.625 -5.32 7.102 1 86.81 162 ALA B O 1
ATOM 8225 N N . ARG B 1 163 ? -23.609 -4.492 6.602 1 84.81 163 ARG B N 1
ATOM 8226 C CA . ARG B 1 163 ? -23.812 -5.398 5.473 1 84.81 163 ARG B CA 1
ATOM 8227 C C . ARG B 1 163 ? -23.031 -4.93 4.25 1 84.81 163 ARG B C 1
ATOM 8229 O O . ARG B 1 163 ? -22.828 -5.699 3.307 1 84.81 163 ARG B O 1
ATOM 8236 N N . THR B 1 164 ? -22.578 -3.74 4.227 1 86.44 164 THR B N 1
ATOM 8237 C CA . THR B 1 164 ? -21.859 -3.201 3.08 1 86.44 164 THR B CA 1
ATOM 8238 C C . THR B 1 164 ? -20.359 -3.242 3.318 1 86.44 164 THR B C 1
ATOM 8240 O O . THR B 1 164 ? -19.594 -3.719 2.467 1 86.44 164 THR B O 1
ATOM 8243 N N . LEU B 1 165 ? -19.891 -2.768 4.512 1 86.38 165 LEU B N 1
ATOM 8244 C CA . LEU B 1 165 ? -18.453 -2.662 4.773 1 86.38 165 LEU B CA 1
ATOM 8245 C C . LEU B 1 165 ? -17.969 -3.834 5.621 1 86.38 165 LEU B C 1
ATOM 8247 O O . LEU B 1 165 ? -16.781 -4.125 5.656 1 86.38 165 LEU B O 1
ATOM 8251 N N . GLY B 1 166 ? -18.906 -4.48 6.352 1 84.81 166 GLY B N 1
ATOM 8252 C CA . GLY B 1 166 ? -18.484 -5.582 7.207 1 84.81 166 GLY B CA 1
ATOM 8253 C C . GLY B 1 166 ? -18.859 -5.379 8.664 1 84.81 166 GLY B C 1
ATOM 8254 O O . GLY B 1 166 ? -19.266 -4.281 9.062 1 84.81 166 GLY B O 1
ATOM 8255 N N . PRO B 1 167 ? -18.688 -6.379 9.375 1 85.25 167 PRO B N 1
ATOM 8256 C CA . PRO B 1 167 ? -19.156 -6.34 10.766 1 85.25 167 PRO B CA 1
ATOM 8257 C C . PRO B 1 167 ? -18.297 -5.422 11.641 1 85.25 167 PRO B C 1
ATOM 8259 O O . PRO B 1 167 ? -18.812 -4.762 12.547 1 85.25 167 PRO B O 1
ATOM 8262 N N . ALA B 1 168 ? -17 -5.297 11.43 1 85.25 168 ALA B N 1
ATOM 8263 C CA . ALA B 1 168 ? -16.125 -4.477 12.273 1 85.25 168 ALA B CA 1
ATOM 8264 C C . ALA B 1 168 ? -16.469 -2.996 12.125 1 85.25 168 ALA B C 1
ATOM 8266 O O . ALA B 1 168 ? -16.594 -2.279 13.125 1 85.25 168 ALA B O 1
ATOM 8267 N N . TRP B 1 169 ? -16.672 -2.504 10.859 1 86.56 169 TRP B N 1
ATOM 8268 C CA . TRP B 1 169 ? -17.047 -1.113 10.625 1 86.56 169 TRP B CA 1
ATOM 8269 C C . TRP B 1 169 ? -18.484 -0.847 11.102 1 86.56 169 TRP B C 1
ATOM 8271 O O . TRP B 1 169 ? -18.766 0.218 11.648 1 86.56 169 TRP B O 1
ATOM 8281 N N . GLY B 1 170 ? -19.312 -1.829 10.922 1 87.19 170 GLY B N 1
ATOM 8282 C CA . GLY B 1 170 ? -20.688 -1.706 11.398 1 87.19 170 GLY B CA 1
ATOM 8283 C C . GLY B 1 170 ? -20.781 -1.603 12.906 1 87.19 170 GLY B C 1
ATOM 8284 O O . GLY B 1 170 ? -21.516 -0.756 13.43 1 87.19 170 GLY B O 1
ATOM 8285 N N . ALA B 1 171 ? -20.047 -2.391 13.547 1 86.88 171 ALA B N 1
ATOM 8286 C CA . ALA B 1 171 ? -20.062 -2.365 15.008 1 86.88 171 ALA B CA 1
ATOM 8287 C C . ALA B 1 171 ? -19.531 -1.04 15.539 1 86.88 171 ALA B C 1
ATOM 8289 O O . ALA B 1 171 ? -20.078 -0.49 16.5 1 86.88 171 ALA B O 1
ATOM 8290 N N . SER B 1 172 ? -18.516 -0.514 14.969 1 86.81 172 SER B N 1
ATOM 8291 C CA . SER B 1 172 ? -17.938 0.753 15.406 1 86.81 172 SER B CA 1
ATOM 8292 C C . SER B 1 172 ? -18.938 1.897 15.25 1 86.81 172 SER B C 1
ATOM 8294 O O . SER B 1 172 ? -19.141 2.676 16.188 1 86.81 172 SER B O 1
ATOM 8296 N N . ILE B 1 173 ? -19.641 1.955 14.188 1 86.25 173 ILE B N 1
ATOM 8297 C CA . ILE B 1 173 ? -20.562 3.053 13.938 1 86.25 173 ILE B CA 1
ATOM 8298 C C . ILE B 1 173 ? -21.844 2.842 14.75 1 86.25 173 ILE B C 1
ATOM 8300 O O . ILE B 1 173 ? -22.484 3.807 15.18 1 86.25 173 ILE B O 1
ATOM 8304 N N . GLY B 1 174 ? -22.188 1.572 14.875 1 87.88 174 GLY B N 1
ATOM 8305 C CA . GLY B 1 174 ? -23.375 1.302 15.656 1 87.88 174 GLY B CA 1
ATOM 8306 C C . GLY B 1 174 ? -23.266 1.747 17.109 1 87.88 174 GLY B C 1
ATOM 8307 O O . GLY B 1 174 ? -24.156 2.404 17.625 1 87.88 174 GLY B O 1
ATOM 8308 N N . ILE B 1 175 ? -22.203 1.546 17.672 1 88.69 175 ILE B N 1
ATOM 8309 C CA . ILE B 1 175 ? -22 1.911 19.078 1 88.69 175 ILE B CA 1
ATOM 8310 C C . ILE B 1 175 ? -21.844 3.426 19.203 1 88.69 175 ILE B C 1
ATOM 8312 O O . ILE B 1 175 ? -22.453 4.051 20.078 1 88.69 175 ILE B O 1
ATOM 8316 N N . VAL B 1 176 ? -21.125 3.994 18.344 1 88.31 176 VAL B N 1
ATOM 8317 C CA . VAL B 1 176 ? -20.891 5.434 18.391 1 88.31 176 VAL B CA 1
ATOM 8318 C C . VAL B 1 176 ? -22.188 6.18 18.094 1 88.31 176 VAL B C 1
ATOM 8320 O O . VAL B 1 176 ? -22.484 7.199 18.719 1 88.31 176 VAL B O 1
ATOM 8323 N N . PHE B 1 177 ? -22.906 5.66 17.172 1 89 177 PHE B N 1
ATOM 8324 C CA . PHE B 1 177 ? -24.156 6.309 16.812 1 89 177 PHE B CA 1
ATOM 8325 C C . PHE B 1 177 ? -25.188 6.168 17.938 1 89 177 PHE B C 1
ATOM 8327 O O . PHE B 1 177 ? -25.953 7.094 18.188 1 89 177 PHE B O 1
ATOM 8334 N N . SER B 1 178 ? -25.203 5.035 18.547 1 90.31 178 SER B N 1
ATOM 8335 C CA . SER B 1 178 ? -26.062 4.871 19.703 1 90.31 178 SER B CA 1
ATOM 8336 C C . SER B 1 178 ? -25.688 5.832 20.828 1 90.31 178 SER B C 1
ATOM 8338 O O . SER B 1 178 ? -26.547 6.457 21.438 1 90.31 178 SER B O 1
ATOM 8340 N N . PHE B 1 179 ? -24.453 5.965 21 1 90.56 179 PHE B N 1
ATOM 8341 C CA . PHE B 1 179 ? -23.953 6.898 22 1 90.56 179 PHE B CA 1
ATOM 8342 C C . PHE B 1 179 ? -24.281 8.336 21.609 1 90.56 179 PHE B C 1
ATOM 8344 O O . PHE B 1 179 ? -24.688 9.133 22.453 1 90.56 179 PHE B O 1
ATOM 8351 N N . ALA B 1 180 ? -24.109 8.664 20.375 1 89.62 180 ALA B N 1
ATOM 8352 C CA . ALA B 1 180 ? -24.391 10.008 19.875 1 89.62 180 ALA B CA 1
ATOM 8353 C C . ALA B 1 180 ? -25.859 10.391 20.109 1 89.62 180 ALA B C 1
ATOM 8355 O O . ALA B 1 180 ? -26.156 11.508 20.516 1 89.62 180 ALA B O 1
ATOM 8356 N N . ASN B 1 181 ? -26.719 9.5 19.828 1 90.38 181 ASN B N 1
ATOM 8357 C CA . ASN B 1 181 ? -28.141 9.766 20.031 1 90.38 181 ASN B CA 1
ATOM 8358 C C . ASN B 1 181 ? -28.469 9.898 21.516 1 90.38 181 ASN B C 1
ATOM 8360 O O . ASN B 1 181 ? -29.359 10.672 21.891 1 90.38 181 ASN B O 1
ATOM 8364 N N . SER B 1 182 ? -27.797 9.188 22.328 1 92.38 182 SER B N 1
ATOM 8365 C CA . SER B 1 182 ? -28.016 9.336 23.766 1 92.38 182 SER B CA 1
ATOM 8366 C C . SER B 1 182 ? -27.547 10.703 24.266 1 92.38 182 SER B C 1
ATOM 8368 O O . SER B 1 182 ? -28.219 11.32 25.094 1 92.38 182 SER B O 1
ATOM 8370 N N . VAL B 1 183 ? -26.484 11.141 23.75 1 91.25 183 VAL B N 1
ATOM 8371 C CA . VAL B 1 183 ? -25.984 12.453 24.141 1 91.25 183 VAL B CA 1
ATOM 8372 C C . VAL B 1 183 ? -26.906 13.539 23.562 1 91.25 183 VAL B C 1
ATOM 8374 O O . VAL B 1 183 ? -27.109 14.578 24.188 1 91.25 183 VAL B O 1
ATOM 8377 N N . SER B 1 184 ? -27.453 13.281 22.375 1 90.94 184 SER B N 1
ATOM 8378 C CA . SER B 1 184 ? -28.391 14.234 21.781 1 90.94 184 SER B CA 1
ATOM 8379 C C . SER B 1 184 ? -29.625 14.406 22.656 1 90.94 184 SER B C 1
ATOM 8381 O O . SER B 1 184 ? -30.188 15.5 22.734 1 90.94 184 SER B O 1
ATOM 8383 N N . VAL B 1 185 ? -29.969 13.359 23.312 1 91.88 185 VAL B N 1
ATOM 8384 C CA . VAL B 1 185 ? -31.078 13.453 24.25 1 91.88 185 VAL B CA 1
ATOM 8385 C C . VAL B 1 185 ? -30.75 14.438 25.359 1 91.88 185 VAL B C 1
ATOM 8387 O O . VAL B 1 185 ? -31.594 15.234 25.766 1 91.88 185 VAL B O 1
ATOM 8390 N N . ALA B 1 186 ? -29.562 14.359 25.781 1 93.38 186 ALA B N 1
ATOM 8391 C CA . ALA B 1 186 ? -29.125 15.281 26.828 1 93.38 186 ALA B CA 1
ATOM 8392 C C . ALA B 1 186 ? -29.172 16.734 26.344 1 93.38 186 ALA B C 1
ATOM 8394 O O . ALA B 1 186 ? -29.625 17.625 27.062 1 93.38 186 ALA B O 1
ATOM 8395 N N . LEU B 1 187 ? -28.75 17.016 25.141 1 90.31 187 LEU B N 1
ATOM 8396 C CA . LEU B 1 187 ? -28.75 18.359 24.578 1 90.31 187 LEU B CA 1
ATOM 8397 C C . LEU B 1 187 ? -30.156 18.906 24.484 1 90.31 187 LEU B C 1
ATOM 8399 O O . LEU B 1 187 ? -30.406 20.047 24.891 1 90.31 187 LEU B O 1
ATOM 8403 N N . TYR B 1 188 ? -31.125 18.125 24.062 1 90.94 188 TYR B N 1
ATOM 8404 C CA . TYR B 1 188 ? -32.5 18.578 23.891 1 90.94 188 TYR B CA 1
ATOM 8405 C C . TYR B 1 188 ? -33.188 18.734 25.25 1 90.94 188 TYR B C 1
ATOM 8407 O O . TYR B 1 188 ? -34.031 19.641 25.422 1 90.94 188 TYR B O 1
ATOM 8415 N N . SER B 1 189 ? -32.781 17.906 26.141 1 93.12 189 SER B N 1
ATOM 8416 C CA . SER B 1 189 ? -33.312 18.031 27.484 1 93.12 189 SER B CA 1
ATOM 8417 C C . SER B 1 189 ? -32.812 19.297 28.172 1 93.12 189 SER B C 1
ATOM 8419 O O . SER B 1 189 ? -33.594 19.969 28.859 1 93.12 189 SER B O 1
ATOM 8421 N N . VAL B 1 190 ? -31.562 19.547 27.984 1 91.94 190 VAL B N 1
ATOM 8422 C CA . VAL B 1 190 ? -31.016 20.781 28.547 1 91.94 190 VAL B CA 1
ATOM 8423 C C . VAL B 1 190 ? -31.672 21.984 27.891 1 91.94 190 VAL B C 1
ATOM 8425 O O . VAL B 1 190 ? -31.953 23 28.547 1 91.94 190 VAL B O 1
ATOM 8428 N N . GLY B 1 191 ? -31.891 21.906 26.578 1 89.62 191 GLY B N 1
ATOM 8429 C CA . GLY B 1 191 ? -32.625 22.969 25.891 1 89.62 191 GLY B CA 1
ATOM 8430 C C . GLY B 1 191 ? -34 23.188 26.438 1 89.62 191 GLY B C 1
ATOM 8431 O O . GLY B 1 191 ? -34.438 24.328 26.609 1 89.62 191 GLY B O 1
ATOM 8432 N N . CYS B 1 192 ? -34.625 22.141 26.734 1 92.12 192 CYS B N 1
ATOM 8433 C CA . CYS B 1 192 ? -35.969 22.219 27.344 1 92.12 192 CYS B CA 1
ATOM 8434 C C . CYS B 1 192 ? -35.875 22.797 28.75 1 92.12 192 CYS B C 1
ATOM 8436 O O . CYS B 1 192 ? -36.719 23.609 29.141 1 92.12 192 CYS B O 1
ATOM 8438 N N . ALA B 1 193 ? -34.875 22.453 29.438 1 93.31 193 ALA B N 1
ATOM 8439 C CA . ALA B 1 193 ? -34.688 22.938 30.812 1 93.31 193 ALA B CA 1
ATOM 8440 C C . ALA B 1 193 ? -34.406 24.438 30.828 1 93.31 193 ALA B C 1
ATOM 8442 O O . ALA B 1 193 ? -34.906 25.156 31.688 1 93.31 193 ALA B O 1
ATOM 8443 N N . GLU B 1 194 ? -33.625 24.875 29.938 1 89.94 194 GLU B N 1
ATOM 8444 C CA . GLU B 1 194 ? -33.344 26.312 29.844 1 89.94 194 GLU B CA 1
ATOM 8445 C C . GLU B 1 194 ? -34.625 27.094 29.547 1 89.94 194 GLU B C 1
ATOM 8447 O O . GLU B 1 194 ? -34.812 28.188 30.094 1 89.94 194 GLU B O 1
ATOM 8452 N N . THR B 1 195 ? -35.469 26.578 28.703 1 89 195 THR B N 1
ATOM 8453 C CA . THR B 1 195 ? -36.719 27.234 28.391 1 89 195 THR B CA 1
ATOM 8454 C C . THR B 1 195 ? -37.656 27.219 29.594 1 89 195 THR B C 1
ATOM 8456 O O . THR B 1 195 ? -38.312 28.234 29.891 1 89 195 THR B O 1
ATOM 8459 N N . LEU B 1 196 ? -37.594 26.172 30.281 1 90.25 196 LEU B N 1
ATOM 8460 C CA . LEU B 1 196 ? -38.438 26.078 31.484 1 90.25 196 LEU B CA 1
ATOM 8461 C C . LEU B 1 196 ? -37.938 27.031 32.562 1 90.25 196 LEU B C 1
ATOM 8463 O O . LEU B 1 196 ? -38.719 27.625 33.281 1 90.25 196 LEU B O 1
ATOM 8467 N N . GLN B 1 197 ? -36.656 27.156 32.656 1 90 197 GLN B N 1
ATOM 8468 C CA . GLN B 1 197 ? -36.062 28.078 33.625 1 90 197 GLN B CA 1
ATOM 8469 C C . GLN B 1 197 ? -36.5 29.516 33.312 1 90 197 GLN B C 1
ATOM 8471 O O . GLN B 1 197 ? -36.844 30.281 34.219 1 90 197 GLN B O 1
ATOM 8476 N N . ARG B 1 198 ? -36.438 29.844 32.062 1 86.19 198 ARG B N 1
ATOM 8477 C CA . ARG B 1 198 ? -36.844 31.188 31.656 1 86.19 198 ARG B CA 1
ATOM 8478 C C . ARG B 1 198 ? -38.312 31.422 31.969 1 86.19 198 ARG B C 1
ATOM 8480 O O . ARG B 1 198 ? -38.719 32.5 32.406 1 86.19 198 ARG B O 1
ATOM 8487 N N . LEU B 1 199 ? -39.125 30.438 31.781 1 85.5 199 LEU B N 1
ATOM 8488 C CA . LEU B 1 199 ? -40.531 30.531 32.094 1 85.5 199 LEU B CA 1
ATOM 8489 C C . LEU B 1 199 ? -40.75 30.734 33.594 1 85.5 199 LEU B C 1
ATOM 8491 O O . LEU B 1 199 ? -41.562 31.547 34 1 85.5 199 LEU B O 1
ATOM 8495 N N . LEU B 1 200 ? -39.969 30.078 34.375 1 86.25 200 LEU B N 1
ATOM 8496 C CA . LEU B 1 200 ? -40.094 30.188 35.812 1 86.25 200 LEU B CA 1
ATOM 8497 C C . LEU B 1 200 ? -39.625 31.562 36.312 1 86.25 200 LEU B C 1
ATOM 8499 O O . LEU B 1 200 ? -40.25 32.125 37.219 1 86.25 200 LEU B O 1
ATOM 8503 N N . HIS B 1 201 ? -38.594 32.062 35.688 1 84.69 201 HIS B N 1
ATOM 8504 C CA . HIS B 1 201 ? -38.094 33.375 36.062 1 84.69 201 HIS B CA 1
ATOM 8505 C C . HIS B 1 201 ? -39.125 34.469 35.688 1 84.69 201 HIS B C 1
ATOM 8507 O O . HIS B 1 201 ? -39.312 35.438 36.438 1 84.69 201 HIS B O 1
ATOM 8513 N N . ASP B 1 202 ? -39.812 34.25 34.531 1 82.81 202 ASP B N 1
ATOM 8514 C CA . ASP B 1 202 ? -40.781 35.219 34.062 1 82.81 202 ASP B CA 1
ATOM 8515 C C . ASP B 1 202 ? -42.031 35.219 34.969 1 82.81 202 ASP B C 1
ATOM 8517 O O . ASP B 1 202 ? -42.656 36.25 35.156 1 82.81 202 ASP B O 1
ATOM 8521 N N . VAL B 1 203 ? -42.344 34.031 35.531 1 82.5 203 VAL B N 1
ATOM 8522 C CA . VAL B 1 203 ? -43.5 33.938 36.406 1 82.5 203 VAL B CA 1
ATOM 8523 C C . VAL B 1 203 ? -43.062 34.312 37.844 1 82.5 203 VAL B C 1
ATOM 8525 O O . VAL B 1 203 ? -43.938 34.438 38.719 1 82.5 203 VAL B O 1
ATOM 8528 N N . GLY B 1 204 ? -41.781 34.656 38.156 1 81.94 204 GLY B N 1
ATOM 8529 C CA . GLY B 1 204 ? -41.281 35.125 39.438 1 81.94 204 GLY B CA 1
ATOM 8530 C C . GLY B 1 204 ? -40.844 34.031 40.344 1 81.94 204 GLY B C 1
ATOM 8531 O O . GLY B 1 204 ? -40.625 34.25 41.562 1 81.94 204 GLY B O 1
ATOM 8532 N N . VAL B 1 205 ? -40.719 32.812 39.812 1 80 205 VAL B N 1
ATOM 8533 C CA . VAL B 1 205 ? -40.312 31.703 40.656 1 80 205 VAL B CA 1
ATOM 8534 C C . VAL B 1 205 ? -38.812 31.5 40.531 1 80 205 VAL B C 1
ATOM 8536 O O . VAL B 1 205 ? -38.312 31.234 39.406 1 80 205 VAL B O 1
ATOM 8539 N N . ARG B 1 206 ? -38 31.953 41.5 1 77.25 206 ARG B N 1
ATOM 8540 C CA . ARG B 1 206 ? -36.562 31.719 41.469 1 77.25 206 ARG B CA 1
ATOM 8541 C C . ARG B 1 206 ? -36.156 30.609 42.469 1 77.25 206 ARG B C 1
ATOM 8543 O O . ARG B 1 206 ? -36.469 30.703 43.656 1 77.25 206 ARG B O 1
ATOM 8550 N N . LEU B 1 207 ? -35.719 29.594 41.969 1 73.94 207 LEU B N 1
ATOM 8551 C CA . LEU B 1 207 ? -35.25 28.5 42.812 1 73.94 207 LEU B CA 1
ATOM 8552 C C . LEU B 1 207 ? -33.938 28.891 43.5 1 73.94 207 LEU B C 1
ATOM 8554 O O . LEU B 1 207 ? -33.125 29.641 42.938 1 73.94 207 LEU B O 1
ATOM 8558 N N . PRO B 1 208 ? -33.688 28.625 44.781 1 76.31 208 PRO B N 1
ATOM 8559 C CA . PRO B 1 208 ? -32.531 29.031 45.594 1 76.31 208 PRO B CA 1
ATOM 8560 C C . PRO B 1 208 ? -31.234 28.328 45.125 1 76.31 208 PRO B C 1
ATOM 8562 O O . PRO B 1 208 ? -30.438 27.891 45.969 1 76.31 208 PRO B O 1
ATOM 8565 N N . VAL B 1 209 ? -31.125 28.016 43.906 1 77.56 209 VAL B N 1
ATOM 8566 C CA . VAL B 1 209 ? -29.906 27.359 43.438 1 77.56 209 VAL B CA 1
ATOM 8567 C C . VAL B 1 209 ? -29.297 28.156 42.281 1 77.56 209 VAL B C 1
ATOM 8569 O O . VAL B 1 209 ? -29.969 29.016 41.688 1 77.56 209 VAL B O 1
ATOM 8572 N N . ASP B 1 210 ? -28.031 27.922 42.219 1 84.31 210 ASP B N 1
ATOM 8573 C CA . ASP B 1 210 ? -27.312 28.594 41.125 1 84.31 210 ASP B CA 1
ATOM 8574 C C . ASP B 1 210 ? -27.969 28.297 39.781 1 84.31 210 ASP B C 1
ATOM 8576 O O . ASP B 1 210 ? -28.672 27.297 39.625 1 84.31 210 ASP B O 1
ATOM 8580 N N . ASP B 1 211 ? -28.047 29.203 38.906 1 84.5 211 ASP B N 1
ATOM 8581 C CA . ASP B 1 211 ? -28.688 29.109 37.594 1 84.5 211 ASP B CA 1
ATOM 8582 C C . ASP B 1 211 ? -28.266 27.844 36.875 1 84.5 211 ASP B C 1
ATOM 8584 O O . ASP B 1 211 ? -29.094 27.172 36.25 1 84.5 211 ASP B O 1
ATOM 8588 N N . LEU B 1 212 ? -27.109 27.406 37 1 88.75 212 LEU B N 1
ATOM 8589 C CA . LEU B 1 212 ? -26.625 26.203 36.344 1 88.75 212 LEU B CA 1
ATOM 8590 C C . LEU B 1 212 ? -27.188 24.938 36.969 1 88.75 212 LEU B C 1
ATOM 8592 O O . LEU B 1 212 ? -27.562 24 36.281 1 88.75 212 LEU B O 1
ATOM 8596 N N . SER B 1 213 ? -27.266 24.906 38.281 1 89.69 213 SER B N 1
ATOM 8597 C CA . SER B 1 213 ? -27.812 23.766 39 1 89.69 213 SER B CA 1
ATOM 8598 C C . SER B 1 213 ? -29.312 23.625 38.75 1 89.69 213 SER B C 1
ATOM 8600 O O . SER B 1 213 ? -29.844 22.516 38.75 1 89.69 213 SER B O 1
ATOM 8602 N N . GLN B 1 214 ? -29.922 24.719 38.5 1 90.94 214 GLN B N 1
ATOM 8603 C CA . GLN B 1 214 ? -31.344 24.672 38.188 1 90.94 214 GLN B CA 1
ATOM 8604 C C . GLN B 1 214 ? -31.578 24.016 36.844 1 90.94 214 GLN B C 1
ATOM 8606 O O . GLN B 1 214 ? -32.531 23.234 36.688 1 90.94 214 GLN B O 1
ATOM 8611 N N . ILE B 1 215 ? -30.781 24.344 35.906 1 91.62 215 ILE B N 1
ATOM 8612 C CA . ILE B 1 215 ? -30.906 23.75 34.562 1 91.62 215 ILE B CA 1
ATOM 8613 C C . ILE B 1 215 ? -30.656 22.25 34.656 1 91.62 215 ILE B C 1
ATOM 8615 O O . ILE B 1 215 ? -31.344 21.469 34 1 91.62 215 ILE B O 1
ATOM 8619 N N . ARG B 1 216 ? -29.734 21.812 35.531 1 92.94 216 ARG B N 1
ATOM 8620 C CA . ARG B 1 216 ? -29.406 20.391 35.719 1 92.94 216 ARG B CA 1
ATOM 8621 C C . ARG B 1 216 ? -30.578 19.625 36.312 1 92.94 216 ARG B C 1
ATOM 8623 O O . ARG B 1 216 ? -30.906 18.531 35.875 1 92.94 216 ARG B O 1
ATOM 8630 N N . MET B 1 217 ? -31.141 20.266 37.219 1 92.25 217 MET B N 1
ATOM 8631 C CA . MET B 1 217 ? -32.25 19.609 37.906 1 92.25 217 MET B CA 1
ATOM 8632 C C . MET B 1 217 ? -33.469 19.531 36.969 1 92.25 217 MET B C 1
ATOM 8634 O O . MET B 1 217 ? -34.094 18.469 36.875 1 92.25 217 MET B O 1
ATOM 8638 N N . LEU B 1 218 ? -33.75 20.578 36.281 1 93.25 218 LEU B N 1
ATOM 8639 C CA . LEU B 1 218 ? -34.875 20.578 35.375 1 93.25 218 LEU B CA 1
ATOM 8640 C C . LEU B 1 218 ? -34.625 19.656 34.188 1 93.25 218 LEU B C 1
ATOM 8642 O O . LEU B 1 218 ? -35.562 19 33.719 1 93.25 218 LEU B O 1
ATOM 8646 N N . GLY B 1 219 ? -33.406 19.641 33.781 1 93.94 219 GLY B N 1
ATOM 8647 C CA . GLY B 1 219 ? -33.062 18.719 32.719 1 93.94 219 GLY B CA 1
ATOM 8648 C C . GLY B 1 219 ? -33.25 17.266 33.094 1 93.94 219 GLY B C 1
ATOM 8649 O O . GLY B 1 219 ? -33.75 16.469 32.281 1 93.94 219 GLY B O 1
ATOM 8650 N N . ALA B 1 220 ? -32.938 16.906 34.281 1 93.94 220 ALA B N 1
ATOM 8651 C CA . ALA B 1 220 ? -33.094 15.547 34.781 1 93.94 220 ALA B CA 1
ATOM 8652 C C . ALA B 1 220 ? -34.594 15.18 34.844 1 93.94 220 ALA B C 1
ATOM 8654 O O . ALA B 1 220 ? -34.969 14.055 34.531 1 93.94 220 ALA B O 1
ATOM 8655 N N . ILE B 1 221 ? -35.312 16.109 35.156 1 93.56 221 ILE B N 1
ATOM 8656 C CA . ILE B 1 221 ? -36.75 15.875 35.281 1 93.56 221 ILE B CA 1
ATOM 8657 C C . ILE B 1 221 ? -37.344 15.648 33.906 1 93.56 221 ILE B C 1
ATOM 8659 O O . ILE B 1 221 ? -38.156 14.742 33.688 1 93.56 221 ILE B O 1
ATOM 8663 N N . VAL B 1 222 ? -36.938 16.453 33 1 94.19 222 VAL B N 1
ATOM 8664 C CA . VAL B 1 222 ? -37.406 16.297 31.625 1 94.19 222 VAL B CA 1
ATOM 8665 C C . VAL B 1 222 ? -37 14.93 31.094 1 94.19 222 VAL B C 1
ATOM 8667 O O . VAL B 1 222 ? -37.812 14.242 30.453 1 94.19 222 VAL B O 1
ATOM 8670 N N . LEU B 1 223 ? -35.812 14.562 31.391 1 94.56 223 LEU B N 1
ATOM 8671 C CA . LEU B 1 223 ? -35.312 13.266 30.938 1 94.56 223 LEU B CA 1
ATOM 8672 C C . LEU B 1 223 ? -36.125 12.125 31.531 1 94.56 223 LEU B C 1
ATOM 8674 O O . LEU B 1 223 ? -36.438 11.156 30.844 1 94.56 223 LEU B O 1
ATOM 8678 N N . CYS B 1 224 ? -36.5 12.258 32.75 1 93.94 224 CYS B N 1
ATOM 8679 C CA . CYS B 1 224 ? -37.312 11.242 33.406 1 93.94 224 CYS B CA 1
ATOM 8680 C C . CYS B 1 224 ? -38.688 11.141 32.75 1 93.94 224 CYS B C 1
ATOM 8682 O O . CYS B 1 224 ? -39.219 10.047 32.594 1 93.94 224 CYS B O 1
ATOM 8684 N N . THR B 1 225 ? -39.188 12.219 32.375 1 92 225 THR B N 1
ATOM 8685 C CA . THR B 1 225 ? -40.469 12.234 31.719 1 92 225 THR B CA 1
ATOM 8686 C C . THR B 1 225 ? -40.406 11.594 30.328 1 92 225 THR B C 1
ATOM 8688 O O . THR B 1 225 ? -41.312 10.859 29.922 1 92 225 THR B O 1
ATOM 8691 N N . VAL B 1 226 ? -39.375 11.867 29.656 1 90.31 226 VAL B N 1
ATOM 8692 C CA . VAL B 1 226 ? -39.156 11.289 28.344 1 90.31 226 VAL B CA 1
ATOM 8693 C C . VAL B 1 226 ? -39.031 9.773 28.453 1 90.31 226 VAL B C 1
ATOM 8695 O O . VAL B 1 226 ? -39.625 9.039 27.641 1 90.31 226 VAL B O 1
ATOM 8698 N N . LEU B 1 227 ? -38.312 9.32 29.422 1 89.75 227 LEU B N 1
ATOM 8699 C CA . LEU B 1 227 ? -38.125 7.883 29.625 1 89.75 227 LEU B CA 1
ATOM 8700 C C . LEU B 1 227 ? -39.469 7.219 29.922 1 89.75 227 LEU B C 1
ATOM 8702 O O . LEU B 1 227 ? -39.75 6.137 29.406 1 89.75 227 LEU B O 1
ATOM 8706 N N . LEU B 1 228 ? -40.25 7.844 30.688 1 87.44 228 LEU B N 1
ATOM 8707 C CA . LEU B 1 228 ? -41.562 7.297 31.062 1 87.44 228 LEU B CA 1
ATOM 8708 C C . LEU B 1 228 ? -42.469 7.199 29.859 1 87.44 228 LEU B C 1
ATOM 8710 O O . LEU B 1 228 ? -43.219 6.23 29.719 1 87.44 228 LEU B O 1
ATOM 8714 N N . LEU B 1 229 ? -42.375 8.117 29 1 84 229 LEU B N 1
ATOM 8715 C CA . LEU B 1 229 ? -43.188 8.109 27.797 1 84 229 LEU B CA 1
ATOM 8716 C C . LEU B 1 229 ? -42.781 6.973 26.859 1 84 229 LEU B C 1
ATOM 8718 O O . LEU B 1 229 ? -43.625 6.363 26.203 1 84 229 LEU B O 1
ATOM 8722 N N . CYS B 1 230 ? -41.531 6.75 26.812 1 80.94 230 CYS B N 1
ATOM 8723 C CA . CYS B 1 230 ? -41 5.723 25.906 1 80.94 230 CYS B CA 1
ATOM 8724 C C . CYS B 1 230 ? -41.406 4.332 26.391 1 80.94 230 CYS B C 1
ATOM 8726 O O . CYS B 1 230 ? -41.438 3.383 25.609 1 80.94 230 CYS B O 1
ATOM 8728 N N . MET B 1 231 ? -41.75 4.238 27.641 1 78.75 231 MET B N 1
ATOM 8729 C CA . MET B 1 231 ? -42.156 2.949 28.219 1 78.75 231 MET B CA 1
ATOM 8730 C C . MET B 1 231 ? -43.562 2.551 27.75 1 78.75 231 MET B C 1
ATOM 8732 O O . MET B 1 231 ? -43.906 1.372 27.781 1 78.75 231 MET B O 1
ATOM 8736 N N . PHE B 1 232 ? -44.25 3.443 27.188 1 77.38 232 PHE B N 1
ATOM 8737 C CA . PHE B 1 232 ? -45.594 3.146 26.75 1 77.38 232 PHE B CA 1
ATOM 8738 C C . PHE B 1 232 ? -45.594 2.488 25.375 1 77.38 232 PHE B C 1
ATOM 8740 O O . PHE B 1 232 ? -46.594 1.887 24.969 1 77.38 232 PHE B O 1
ATOM 8747 N N . GLY B 1 233 ? -44.562 2.402 24.641 1 71.5 233 GLY B N 1
ATOM 8748 C CA . GLY B 1 233 ? -44.5 1.712 23.359 1 71.5 233 GLY B CA 1
ATOM 8749 C C . GLY B 1 233 ? -44.312 2.65 22.188 1 71.5 233 GLY B C 1
ATOM 8750 O O . GLY B 1 233 ? -44.594 3.844 22.281 1 71.5 233 GLY B O 1
ATOM 8751 N N . VAL B 1 234 ? -43.938 2.09 21.016 1 73.81 234 VAL B N 1
ATOM 8752 C CA . VAL B 1 234 ? -43.531 2.863 19.828 1 73.81 234 VAL B CA 1
ATOM 8753 C C . VAL B 1 234 ? -44.781 3.387 19.125 1 73.81 234 VAL B C 1
ATOM 8755 O O . VAL B 1 234 ? -44.781 4.496 18.594 1 73.81 234 VAL B O 1
ATOM 8758 N N . ASP B 1 235 ? -45.938 2.648 19.109 1 76.5 235 ASP B N 1
ATOM 8759 C CA . ASP B 1 235 ? -47.156 3.07 18.438 1 76.5 235 ASP B CA 1
ATOM 8760 C C . ASP B 1 235 ? -47.688 4.363 19.031 1 76.5 235 ASP B C 1
ATOM 8762 O O . ASP B 1 235 ? -48.094 5.27 18.312 1 76.5 235 ASP B O 1
ATOM 8766 N N . TYR B 1 236 ? -47.594 4.465 20.25 1 78.31 236 TYR B N 1
ATOM 8767 C CA . TYR B 1 236 ? -48.094 5.66 20.938 1 78.31 236 TYR B CA 1
ATOM 8768 C C . TYR B 1 236 ? -47.125 6.832 20.734 1 78.31 236 TYR B C 1
ATOM 8770 O O . TYR B 1 236 ? -47.562 7.98 20.625 1 78.31 236 TYR B O 1
ATOM 8778 N N . MET B 1 237 ? -46.031 6.52 20.625 1 78.75 237 MET B N 1
ATOM 8779 C CA . MET B 1 237 ? -45.031 7.562 20.469 1 78.75 237 MET B CA 1
ATOM 8780 C C . MET B 1 237 ? -45.156 8.227 19.109 1 78.75 237 MET B C 1
ATOM 8782 O O . MET B 1 237 ? -45 9.445 18.984 1 78.75 237 MET B O 1
ATOM 8786 N N . VAL B 1 238 ? -45.469 7.395 18.078 1 78.25 238 VAL B N 1
ATOM 8787 C CA . VAL B 1 238 ? -45.562 7.945 16.734 1 78.25 238 VAL B CA 1
ATOM 8788 C C . VAL B 1 238 ? -46.781 8.859 16.656 1 78.25 238 VAL B C 1
ATOM 8790 O O . VAL B 1 238 ? -46.75 9.93 16.047 1 78.25 238 VAL B O 1
ATOM 8793 N N . LYS B 1 239 ? -47.844 8.484 17.297 1 83.31 239 LYS B N 1
ATOM 8794 C CA . LYS B 1 239 ? -49.062 9.32 17.312 1 83.31 239 LYS B CA 1
ATOM 8795 C C . LYS B 1 239 ? -48.812 10.617 18.078 1 83.31 239 LYS B C 1
ATOM 8797 O O . LYS B 1 239 ? -49.25 11.68 17.672 1 83.31 239 LYS B O 1
ATOM 8802 N N . PHE B 1 240 ? -48.156 10.469 19.156 1 85.56 240 PHE B N 1
ATOM 8803 C CA . PHE B 1 240 ? -47.781 11.641 19.953 1 85.56 240 PHE B CA 1
ATOM 8804 C C . PHE B 1 240 ? -46.906 12.594 19.156 1 85.56 240 PHE B C 1
ATOM 8806 O O . PHE B 1 240 ? -47.062 13.812 19.234 1 85.56 240 PHE B O 1
ATOM 8813 N N . ASP B 1 241 ? -46.094 12.07 18.328 1 84.75 241 ASP B N 1
ATOM 8814 C CA . ASP B 1 241 ? -45.188 12.859 17.516 1 84.75 241 ASP B CA 1
ATOM 8815 C C . ASP B 1 241 ? -45.938 13.688 16.484 1 84.75 241 ASP B C 1
ATOM 8817 O O . ASP B 1 241 ? -45.594 14.836 16.203 1 84.75 241 ASP B O 1
ATOM 8821 N N . ILE B 1 242 ? -46.938 13.109 15.938 1 88.06 242 ILE B N 1
ATOM 8822 C CA . ILE B 1 242 ? -47.719 13.844 14.945 1 88.06 242 ILE B CA 1
ATOM 8823 C C . ILE B 1 242 ? -48.375 15.062 15.594 1 88.06 242 ILE B C 1
ATOM 8825 O O . ILE B 1 242 ? -48.375 16.156 15.031 1 88.06 242 ILE B O 1
ATOM 8829 N N . TRP B 1 243 ? -48.812 14.898 16.828 1 89.75 243 TRP B N 1
ATOM 8830 C CA . TRP B 1 243 ? -49.406 16 17.547 1 89.75 243 TRP B CA 1
ATOM 8831 C C . TRP B 1 243 ? -48.406 17.078 17.891 1 89.75 243 TRP B C 1
ATOM 8833 O O . TRP B 1 243 ? -48.688 18.266 17.781 1 89.75 243 TRP B O 1
ATOM 8843 N N . LEU B 1 244 ? -47.344 16.656 18.297 1 90.19 244 LEU B N 1
ATOM 8844 C CA . LEU B 1 244 ? -46.281 17.594 18.641 1 90.19 244 LEU B CA 1
ATOM 8845 C C . LEU B 1 244 ? -45.844 18.391 17.406 1 90.19 244 LEU B C 1
ATOM 8847 O O . LEU B 1 244 ? -45.562 19.594 17.5 1 90.19 244 LEU B O 1
ATOM 8851 N N . LEU B 1 245 ? -45.875 17.734 16.234 1 91.38 245 LEU B N 1
ATOM 8852 C CA . LEU B 1 245 ? -45.469 18.422 15.008 1 91.38 245 LEU B CA 1
ATOM 8853 C C . LEU B 1 245 ? -46.469 19.516 14.656 1 91.38 245 LEU B C 1
ATOM 8855 O O . LEU B 1 245 ? -46.094 20.609 14.242 1 91.38 245 LEU B O 1
ATOM 8859 N N . VAL B 1 246 ? -47.688 19.281 14.898 1 92.44 246 VAL B N 1
ATOM 8860 C CA . VAL B 1 246 ? -48.719 20.266 14.625 1 92.44 246 VAL B CA 1
ATOM 8861 C C . VAL B 1 246 ? -48.531 21.484 15.516 1 92.44 246 VAL B C 1
ATOM 8863 O O . VAL B 1 246 ? -48.625 22.625 15.055 1 92.44 246 VAL B O 1
ATOM 8866 N N . ILE B 1 247 ? -48.188 21.266 16.75 1 91.88 247 ILE B N 1
ATOM 8867 C CA . ILE B 1 247 ? -47.969 22.359 17.703 1 91.88 247 ILE B CA 1
ATOM 8868 C C . ILE B 1 247 ? -46.75 23.188 17.266 1 91.88 247 ILE B C 1
ATOM 8870 O O . ILE B 1 247 ? -46.781 24.422 17.328 1 91.88 247 ILE B O 1
ATOM 8874 N N . ILE B 1 248 ? -45.781 22.547 16.812 1 92 248 ILE B N 1
ATOM 8875 C CA . ILE B 1 248 ? -44.562 23.234 16.391 1 92 248 ILE B CA 1
ATOM 8876 C C . ILE B 1 248 ? -44.844 24.094 15.164 1 92 248 ILE B C 1
ATOM 8878 O O . ILE B 1 248 ? -44.406 25.234 15.07 1 92 248 ILE B O 1
ATOM 8882 N N . VAL B 1 249 ? -45.625 23.547 14.227 1 93.44 249 VAL B N 1
ATOM 8883 C CA . VAL B 1 249 ? -45.969 24.297 13.008 1 93.44 249 VAL B CA 1
ATOM 8884 C C . VAL B 1 249 ? -46.812 25.5 13.367 1 93.44 249 VAL B C 1
ATOM 8886 O O . VAL B 1 249 ? -46.594 26.594 12.844 1 93.44 249 VAL B O 1
ATOM 8889 N N . VAL B 1 250 ? -47.719 25.375 14.32 1 93.19 250 VAL B N 1
ATOM 8890 C CA . VAL B 1 250 ? -48.562 26.469 14.773 1 93.19 250 VAL B CA 1
ATOM 8891 C C . VAL B 1 250 ? -47.719 27.547 15.438 1 93.19 250 VAL B C 1
ATOM 8893 O O . VAL B 1 250 ? -47.938 28.75 15.227 1 93.19 250 VAL B O 1
ATOM 8896 N N . THR B 1 251 ? -46.812 27.109 16.188 1 91.44 251 THR B N 1
ATOM 8897 C CA . THR B 1 251 ? -45.906 28.031 16.859 1 91.44 251 THR B CA 1
ATOM 8898 C C . THR B 1 251 ? -45.125 28.859 15.836 1 91.44 251 THR B C 1
ATOM 8900 O O . THR B 1 251 ? -44.969 30.078 15.984 1 91.44 251 THR B O 1
ATOM 8903 N N . LEU B 1 252 ? -44.688 28.266 14.773 1 92.19 252 LEU B N 1
ATOM 8904 C CA . LEU B 1 252 ? -43.938 28.953 13.727 1 92.19 252 LEU B CA 1
ATOM 8905 C C . LEU B 1 252 ? -44.812 29.953 12.984 1 92.19 252 LEU B C 1
ATOM 8907 O O . LEU B 1 252 ? -44.375 31.062 12.672 1 92.19 252 LEU B O 1
ATOM 8911 N N . VAL B 1 253 ? -46.031 29.594 12.781 1 92.81 253 VAL B N 1
ATOM 8912 C CA . VAL B 1 253 ? -46.969 30.469 12.102 1 92.81 253 VAL B CA 1
ATOM 8913 C C . VAL B 1 253 ? -47.281 31.688 12.969 1 92.81 253 VAL B C 1
ATOM 8915 O O . VAL B 1 253 ? -47.312 32.812 12.477 1 92.81 253 VAL B O 1
ATOM 8918 N N . PHE B 1 254 ? -47.375 31.531 14.258 1 91.69 254 PHE B N 1
ATOM 8919 C CA . PHE B 1 254 ? -47.656 32.625 15.172 1 91.69 254 PHE B CA 1
ATOM 8920 C C . PHE B 1 254 ? -46.469 33.562 15.273 1 91.69 254 PHE B C 1
ATOM 8922 O O . PHE B 1 254 ? -46.656 34.781 15.414 1 91.69 254 PHE B O 1
ATOM 8929 N N . PHE B 1 255 ? -45.312 33.031 15.305 1 90.06 255 PHE B N 1
ATOM 8930 C CA . PHE B 1 255 ? -44.125 33.844 15.281 1 90.06 255 PHE B CA 1
ATOM 8931 C C . PHE B 1 255 ? -44.094 34.75 14.039 1 90.06 255 PHE B C 1
ATOM 8933 O O . PHE B 1 255 ? -43.875 35.938 14.133 1 90.06 255 PHE B O 1
ATOM 8940 N N . VAL B 1 256 ? -44.469 34.125 12.828 1 91.19 256 VAL B N 1
ATOM 8941 C CA . VAL B 1 256 ? -44.438 34.875 11.57 1 91.19 256 VAL B CA 1
ATOM 8942 C C . VAL B 1 256 ? -45.5 35.969 11.594 1 91.19 256 VAL B C 1
ATOM 8944 O O . VAL B 1 256 ? -45.25 37.094 11.18 1 91.19 256 VAL B O 1
ATOM 8947 N N . ILE B 1 257 ? -46.625 35.719 12.203 1 91.44 257 ILE B N 1
ATOM 8948 C CA . ILE B 1 257 ? -47.688 36.688 12.297 1 91.44 257 ILE B CA 1
ATOM 8949 C C . ILE B 1 257 ? -47.281 37.812 13.234 1 91.44 257 ILE B C 1
ATOM 8951 O O . ILE B 1 257 ? -47.562 39 12.969 1 91.44 257 ILE B O 1
ATOM 8955 N N . GLY B 1 258 ? -46.594 37.469 14.25 1 89.75 258 GLY B N 1
ATOM 8956 C CA . GLY B 1 258 ? -46.125 38.469 15.203 1 89.75 258 GLY B CA 1
ATOM 8957 C C . GLY B 1 258 ? -45.156 39.469 14.602 1 89.75 258 GLY B C 1
ATOM 8958 O O . GLY B 1 258 ? -45.156 40.625 14.992 1 89.75 258 GLY B O 1
ATOM 8959 N N . THR B 1 259 ? -44.406 39.094 13.648 1 89.12 259 THR B N 1
ATOM 8960 C CA . THR B 1 259 ? -43.438 39.969 13.023 1 89.12 259 THR B CA 1
ATOM 8961 C C . THR B 1 259 ? -44.156 41.062 12.195 1 89.12 259 THR B C 1
ATOM 8963 O O . THR B 1 259 ? -43.594 42.125 11.969 1 89.12 259 THR B O 1
ATOM 8966 N N . PHE B 1 260 ? -45.375 40.781 11.797 1 88.69 260 PHE B N 1
ATOM 8967 C CA . PHE B 1 260 ? -46.125 41.75 11.008 1 88.69 260 PHE B CA 1
ATOM 8968 C C . PHE B 1 260 ? -47.031 42.594 11.891 1 88.69 260 PHE B C 1
ATOM 8970 O O . PHE B 1 260 ? -47.312 43.75 11.57 1 88.69 260 PHE B O 1
ATOM 8977 N N . THR B 1 261 ? -47.438 42.094 13.031 1 88.31 261 THR B N 1
ATOM 8978 C CA . THR B 1 261 ? -48.5 42.75 13.805 1 88.31 261 THR B CA 1
ATOM 8979 C C . THR B 1 261 ? -47.906 43.531 14.984 1 88.31 261 THR B C 1
ATOM 8981 O O . THR B 1 261 ? -48.469 44.5 15.461 1 88.31 261 THR B O 1
ATOM 8984 N N . THR B 1 262 ? -46.781 43.125 15.531 1 84.38 262 THR B N 1
ATOM 8985 C CA . THR B 1 262 ? -46.219 43.75 16.719 1 84.38 262 THR B CA 1
ATOM 8986 C C . THR B 1 262 ? -45.594 45.094 16.359 1 84.38 262 THR B C 1
ATOM 8988 O O . THR B 1 262 ? -44.906 45.219 15.344 1 84.38 262 THR B O 1
ATOM 8991 N N . ALA B 1 263 ? -45.875 46.188 17.141 1 82.88 263 ALA B N 1
ATOM 8992 C CA . ALA B 1 263 ? -45.312 47.5 16.938 1 82.88 263 ALA B CA 1
ATOM 8993 C C . ALA B 1 263 ? -43.844 47.562 17.328 1 82.88 263 ALA B C 1
ATOM 8995 O O . ALA B 1 263 ? -43.406 46.812 18.203 1 82.88 263 ALA B O 1
ATOM 8996 N N . PRO B 1 264 ? -43.125 48.312 16.625 1 84.12 264 PRO B N 1
ATOM 8997 C CA . PRO B 1 264 ? -41.688 48.469 16.938 1 84.12 264 PRO B CA 1
ATOM 8998 C C . PRO B 1 264 ? -41.438 48.844 18.391 1 84.12 264 PRO B C 1
ATOM 9000 O O . PRO B 1 264 ? -42.156 49.719 18.922 1 84.12 264 PRO B O 1
ATOM 9003 N N . ASN B 1 265 ? -40.719 48.094 19.094 1 82.81 265 ASN B N 1
ATOM 9004 C CA . ASN B 1 265 ? -40.375 48.344 20.5 1 82.81 265 ASN B CA 1
ATOM 9005 C C . ASN B 1 265 ? -38.875 48.344 20.703 1 82.81 265 ASN B C 1
ATOM 9007 O O . ASN B 1 265 ? -38.219 47.344 20.562 1 82.81 265 ASN B O 1
ATOM 9011 N N . PRO B 1 266 ? -38.312 49.469 21.031 1 78.81 266 PRO B N 1
ATOM 9012 C CA . PRO B 1 266 ? -36.875 49.562 21.219 1 78.81 266 PRO B CA 1
ATOM 9013 C C . PRO B 1 266 ? -36.375 48.75 22.406 1 78.81 266 PRO B C 1
ATOM 9015 O O . PRO B 1 266 ? -35.188 48.375 22.453 1 78.81 266 PRO B O 1
ATOM 9018 N N . ALA B 1 267 ? -37.156 48.469 23.375 1 74.5 267 ALA B N 1
ATOM 9019 C CA . ALA B 1 267 ? -36.75 47.719 24.547 1 74.5 267 ALA B CA 1
ATOM 9020 C C . ALA B 1 267 ? -36.312 46.312 24.172 1 74.5 267 ALA B C 1
ATOM 9022 O O . ALA B 1 267 ? -35.469 45.719 24.812 1 74.5 267 ALA B O 1
ATOM 9023 N N . ILE B 1 268 ? -36.969 45.844 23.141 1 76.81 268 ILE B N 1
ATOM 9024 C CA . ILE B 1 268 ? -36.656 44.5 22.703 1 76.81 268 ILE B CA 1
ATOM 9025 C C . ILE B 1 268 ? -35.906 44.531 21.375 1 76.81 268 ILE B C 1
ATOM 9027 O O . ILE B 1 268 ? -35.656 43.5 20.75 1 76.81 268 ILE B O 1
ATOM 9031 N N . ALA B 1 269 ? -35.375 45.656 21.016 1 81.25 269 ALA B N 1
ATOM 9032 C CA . ALA B 1 269 ? -34.625 45.906 19.797 1 81.25 269 ALA B CA 1
ATOM 9033 C C . ALA B 1 269 ? -35.375 45.438 18.562 1 81.25 269 ALA B C 1
ATOM 9035 O O . ALA B 1 269 ? -34.781 44.969 17.609 1 81.25 269 ALA B O 1
ATOM 9036 N N . PHE B 1 270 ? -36.781 45.531 18.656 1 87.69 270 PHE B N 1
ATOM 9037 C CA . PHE B 1 270 ? -37.625 45.125 17.547 1 87.69 270 PHE B CA 1
ATOM 9038 C C . PHE B 1 270 ? -37.969 46.344 16.688 1 87.69 270 PHE B C 1
ATOM 9040 O O . PHE B 1 270 ? -38.594 47.281 17.172 1 87.69 270 PHE B O 1
ATOM 9047 N N . THR B 1 271 ? -37.5 46.406 15.477 1 87.62 271 THR B N 1
ATOM 9048 C CA . THR B 1 271 ? -37.719 47.562 14.609 1 87.62 271 THR B CA 1
ATOM 9049 C C . THR B 1 271 ? -38.812 47.281 13.578 1 87.62 271 THR B C 1
ATOM 9051 O O . THR B 1 271 ? -39.281 48.219 12.914 1 87.62 271 THR B O 1
ATOM 9054 N N . GLY B 1 272 ? -39.406 46.094 13.516 1 84.88 272 GLY B N 1
ATOM 9055 C CA . GLY B 1 272 ? -40.25 45.719 12.398 1 84.88 272 GLY B CA 1
ATOM 9056 C C . GLY B 1 272 ? -39.469 45.5 11.109 1 84.88 272 GLY B C 1
ATOM 9057 O O . GLY B 1 272 ? -38.25 45.5 11.109 1 84.88 272 GLY B O 1
ATOM 9058 N N . TYR B 1 273 ? -40.156 45.25 9.984 1 90.06 273 TYR B N 1
ATOM 9059 C CA . TYR B 1 273 ? -39.469 45 8.727 1 90.06 273 TYR B CA 1
ATOM 9060 C C . TYR B 1 273 ? -38.844 46.281 8.203 1 90.06 273 TYR B C 1
ATOM 9062 O O . TYR B 1 273 ? -39.531 47.281 7.926 1 90.06 273 TYR B O 1
ATOM 9070 N N . SER B 1 274 ? -37.469 46.344 8.398 1 90.69 274 SER B N 1
ATOM 9071 C CA . SER B 1 274 ? -36.719 47.531 7.977 1 90.69 274 SER B CA 1
ATOM 9072 C C . SER B 1 274 ? -35.531 47.156 7.121 1 90.69 274 SER B C 1
ATOM 9074 O O . SER B 1 274 ? -34.781 46.25 7.484 1 90.69 274 SER B O 1
ATOM 9076 N N . ALA B 1 275 ? -35.344 47.75 6.062 1 89.69 275 ALA B N 1
ATOM 9077 C CA . ALA B 1 275 ? -34.219 47.531 5.184 1 89.69 275 ALA B CA 1
ATOM 9078 C C . ALA B 1 275 ? -32.906 47.906 5.867 1 89.69 275 ALA B C 1
ATOM 9080 O O . ALA B 1 275 ? -31.859 47.312 5.629 1 89.69 275 ALA B O 1
ATOM 9081 N N . LYS B 1 276 ? -33.031 48.906 6.746 1 88.88 276 LYS B N 1
ATOM 9082 C CA . LYS B 1 276 ? -31.859 49.375 7.465 1 88.88 276 LYS B CA 1
ATOM 9083 C C . LYS B 1 276 ? -31.375 48.312 8.445 1 88.88 276 LYS B C 1
ATOM 9085 O O . LYS B 1 276 ? -30.172 48.031 8.531 1 88.88 276 LYS B O 1
ATOM 9090 N N . THR B 1 277 ? -32.281 47.75 9.094 1 89.31 277 THR B N 1
ATOM 9091 C CA . THR B 1 277 ? -31.922 46.688 10.039 1 89.31 277 THR B CA 1
ATOM 9092 C C . THR B 1 277 ? -31.344 45.469 9.305 1 89.31 277 THR B C 1
ATOM 9094 O O . THR B 1 277 ? -30.375 44.875 9.766 1 89.31 277 THR B O 1
ATOM 9097 N N . PHE B 1 278 ? -31.859 45.219 8.172 1 92.06 278 PHE B N 1
ATOM 9098 C CA . PHE B 1 278 ? -31.391 44.094 7.375 1 92.06 278 PHE B CA 1
ATOM 9099 C C . PHE B 1 278 ? -29.969 44.344 6.879 1 92.06 278 PHE B C 1
ATOM 9101 O O . PHE B 1 278 ? -29.141 43.438 6.902 1 92.06 278 PHE B O 1
ATOM 9108 N N . SER B 1 279 ? -29.656 45.531 6.5 1 91.19 279 SER B N 1
ATOM 9109 C CA . SER B 1 279 ? -28.328 45.875 6.012 1 91.19 279 SER B CA 1
ATOM 9110 C C . SER B 1 279 ? -27.297 45.875 7.145 1 91.19 279 SER B C 1
ATOM 9112 O O . SER B 1 279 ? -26.172 45.438 6.961 1 91.19 279 SER B O 1
ATOM 9114 N N . LYS B 1 280 ? -27.75 46.219 8.273 1 88.75 280 LYS B N 1
ATOM 9115 C CA . LYS B 1 280 ? -26.844 46.25 9.422 1 88.75 280 LYS B CA 1
ATOM 9116 C C . LYS B 1 280 ? -26.531 44.844 9.891 1 88.75 280 LYS B C 1
ATOM 9118 O O . LYS B 1 280 ? -25.422 44.562 10.352 1 88.75 280 LYS B O 1
ATOM 9123 N N . ASN B 1 281 ? -27.484 43.969 9.742 1 92.31 281 ASN B N 1
ATOM 9124 C CA . ASN B 1 281 ? -27.328 42.594 10.211 1 92.31 281 ASN B CA 1
ATOM 9125 C C . ASN B 1 281 ? -26.781 41.688 9.109 1 92.31 281 ASN B C 1
ATOM 9127 O O . ASN B 1 281 ? -26.672 40.469 9.305 1 92.31 281 ASN B O 1
ATOM 9131 N N . TRP B 1 282 ? -26.406 42.188 8.016 1 91 282 TRP B N 1
ATOM 9132 C CA . TRP B 1 282 ? -25.984 41.375 6.887 1 91 282 TRP B CA 1
ATOM 9133 C C . TRP B 1 282 ? -24.594 40.781 7.133 1 91 282 TRP B C 1
ATOM 9135 O O . TRP B 1 282 ? -24.375 39.594 6.887 1 91 282 TRP B O 1
ATOM 9145 N N . HIS B 1 283 ? -23.703 41.625 7.707 1 89.06 283 HIS B N 1
ATOM 9146 C CA . HIS B 1 283 ? -22.312 41.188 7.883 1 89.06 283 HIS B CA 1
ATOM 9147 C C . HIS B 1 283 ? -22.094 40.594 9.273 1 89.06 283 HIS B C 1
ATOM 9149 O O . HIS B 1 283 ? -22.875 40.875 10.195 1 89.06 283 HIS B O 1
ATOM 9155 N N . ALA B 1 284 ? -21.172 39.812 9.375 1 88.5 284 ALA B N 1
ATOM 9156 C CA . ALA B 1 284 ? -20.844 39.125 10.617 1 88.5 284 ALA B CA 1
ATOM 9157 C C . ALA B 1 284 ? -20.219 40.062 11.633 1 88.5 284 ALA B C 1
ATOM 9159 O O . ALA B 1 284 ? -19.484 41 11.266 1 88.5 284 ALA B O 1
ATOM 9160 N N . GLN B 1 285 ? -20.641 40.062 12.859 1 87.19 285 GLN B N 1
ATOM 9161 C CA . GLN B 1 285 ? -20.016 40.688 14.016 1 87.19 285 GLN B CA 1
ATOM 9162 C C . GLN B 1 285 ? -19.875 39.719 15.172 1 87.19 285 GLN B C 1
ATOM 9164 O O . GLN B 1 285 ? -20.797 39.562 15.992 1 87.19 285 GLN B O 1
ATOM 9169 N N . TYR B 1 286 ? -18.781 39.062 15.195 1 85.88 286 TYR B N 1
ATOM 9170 C CA . TYR B 1 286 ? -18.594 38 16.156 1 85.88 286 TYR B CA 1
ATOM 9171 C C . TYR B 1 286 ? -18.25 38.562 17.531 1 85.88 286 TYR B C 1
ATOM 9173 O O . TYR B 1 286 ? -17.484 39.5 17.656 1 85.88 286 TYR B O 1
ATOM 9181 N N . GLU B 1 287 ? -18.938 38.125 18.453 1 79.88 287 GLU B N 1
ATOM 9182 C CA . GLU B 1 287 ? -18.578 38.438 19.828 1 79.88 287 GLU B CA 1
ATOM 9183 C C . GLU B 1 287 ? -17.219 37.844 20.203 1 79.88 287 GLU B C 1
ATOM 9185 O O . GLU B 1 287 ? -16.688 37 19.469 1 79.88 287 GLU B O 1
ATOM 9190 N N . SER B 1 288 ? -16.703 38.375 21.344 1 71.62 288 SER B N 1
ATOM 9191 C CA . SER B 1 288 ? -15.367 37.969 21.766 1 71.62 288 SER B CA 1
ATOM 9192 C C . SER B 1 288 ? -15.273 36.438 21.922 1 71.62 288 SER B C 1
ATOM 9194 O O . SER B 1 288 ? -16.047 35.844 22.656 1 71.62 288 SER B O 1
ATOM 9196 N N . GLY B 1 289 ? -14.562 35.719 21.094 1 69.94 289 GLY B N 1
ATOM 9197 C CA . GLY B 1 289 ? -14.211 34.312 21.234 1 69.94 289 GLY B CA 1
ATOM 9198 C C . GLY B 1 289 ? -14.938 33.438 20.234 1 69.94 289 GLY B C 1
ATOM 9199 O O . GLY B 1 289 ? -14.602 32.25 20.094 1 69.94 289 GLY B O 1
ATOM 9200 N N . GLU B 1 290 ? -16.016 34.094 19.609 1 81.19 290 GLU B N 1
ATOM 9201 C CA . GLU B 1 290 ? -16.781 33.25 18.703 1 81.19 290 GLU B CA 1
ATOM 9202 C C . GLU B 1 290 ? -16.297 33.438 17.266 1 81.19 290 GLU B C 1
ATOM 9204 O O . GLU B 1 290 ? -15.836 34.5 16.875 1 81.19 290 GLU B O 1
ATOM 9209 N N . SER B 1 291 ? -16.109 32.344 16.562 1 84.25 291 SER B N 1
ATOM 9210 C CA . SER B 1 291 ? -15.75 32.344 15.148 1 84.25 291 SER B CA 1
ATOM 9211 C C . SER B 1 291 ? -16.812 31.656 14.305 1 84.25 291 SER B C 1
ATOM 9213 O O . SER B 1 291 ? -17.797 31.125 14.844 1 84.25 291 SER B O 1
ATOM 9215 N N . LEU B 1 292 ? -16.812 31.859 13.086 1 86.38 292 LEU B N 1
ATOM 9216 C CA . LEU B 1 292 ? -17.75 31.219 12.156 1 86.38 292 LEU B CA 1
ATOM 9217 C C . LEU B 1 292 ? -17.828 29.719 12.406 1 86.38 292 LEU B C 1
ATOM 9219 O O . LEU B 1 292 ? -18.906 29.141 12.398 1 86.38 292 LEU B O 1
ATOM 9223 N N . LEU B 1 293 ? -16.719 29.172 12.781 1 85.5 293 LEU B N 1
ATOM 9224 C CA . LEU B 1 293 ? -16.641 27.734 12.969 1 85.5 293 LEU B CA 1
ATOM 9225 C C . LEU B 1 293 ? -17.312 27.312 14.281 1 85.5 293 LEU B C 1
ATOM 9227 O O . LEU B 1 293 ? -17.953 26.266 14.352 1 85.5 293 LEU B O 1
ATOM 9231 N N . THR B 1 294 ? -17.203 28.219 15.211 1 83.75 294 THR B N 1
ATOM 9232 C CA . THR B 1 294 ? -17.844 27.891 16.484 1 83.75 294 THR B CA 1
ATOM 9233 C C . THR B 1 294 ? -19.359 28.016 16.375 1 83.75 294 THR B C 1
ATOM 9235 O O . THR B 1 294 ? -20.094 27.188 16.922 1 83.75 294 THR B O 1
ATOM 9238 N N . VAL B 1 295 ? -19.812 29.062 15.625 1 89.06 295 VAL B N 1
ATOM 9239 C CA . VAL B 1 295 ? -21.234 29.25 15.43 1 89.06 295 VAL B CA 1
ATOM 9240 C C . VAL B 1 295 ? -21.797 28.109 14.57 1 89.06 295 VAL B C 1
ATOM 9242 O O . VAL B 1 295 ? -22.891 27.609 14.828 1 89.06 295 VAL B O 1
ATOM 9245 N N . PHE B 1 296 ? -20.984 27.656 13.688 1 90.56 296 PHE B N 1
ATOM 9246 C CA . PHE B 1 296 ? -21.375 26.547 12.836 1 90.56 296 PHE B CA 1
ATOM 9247 C C . PHE B 1 296 ? -21.5 25.266 13.648 1 90.56 296 PHE B C 1
ATOM 9249 O O . PHE B 1 296 ? -22.438 24.484 13.438 1 90.56 296 PHE B O 1
ATOM 9256 N N . SER B 1 297 ? -20.703 25.062 14.562 1 87.19 297 SER B N 1
ATOM 9257 C CA . SER B 1 297 ? -20.734 23.859 15.383 1 87.19 297 SER B CA 1
ATOM 9258 C C . SER B 1 297 ? -21.969 23.812 16.266 1 87.19 297 SER B C 1
ATOM 9260 O O . SER B 1 297 ? -22.484 22.734 16.578 1 87.19 297 SER B O 1
ATOM 9262 N N . VAL B 1 298 ? -22.422 24.922 16.641 1 86.06 298 VAL B N 1
ATOM 9263 C CA . VAL B 1 298 ? -23.609 25 17.484 1 86.06 298 VAL B CA 1
ATOM 9264 C C . VAL B 1 298 ? -24.859 24.75 16.641 1 86.06 298 VAL B C 1
ATOM 9266 O O . VAL B 1 298 ? -25.844 24.188 17.125 1 86.06 298 VAL B O 1
ATOM 9269 N N . PHE B 1 299 ? -24.75 25.047 15.383 1 89.56 299 PHE B N 1
ATOM 9270 C CA . PHE B 1 299 ? -25.922 24.922 14.508 1 89.56 299 PHE B CA 1
ATOM 9271 C C . PHE B 1 299 ? -26.047 23.5 13.992 1 89.56 299 PHE B C 1
ATOM 9273 O O . PHE B 1 299 ? -27.156 23.016 13.75 1 89.56 299 PHE B O 1
ATOM 9280 N N . PHE B 1 300 ? -25.094 22.781 13.875 1 86.75 300 PHE B N 1
ATOM 9281 C CA . PHE B 1 300 ? -25.047 21.562 13.078 1 86.75 300 PHE B CA 1
ATOM 9282 C C . PHE B 1 300 ? -25.922 20.484 13.695 1 86.75 300 PHE B C 1
ATOM 9284 O O . PHE B 1 300 ? -26.469 19.641 12.977 1 86.75 300 PHE B O 1
ATOM 9291 N N . PRO B 1 301 ? -26.109 20.406 14.914 1 84.25 301 PRO B N 1
ATOM 9292 C CA . PRO B 1 301 ? -27 19.391 15.492 1 84.25 301 PRO B CA 1
ATOM 9293 C C . PRO B 1 301 ? -28.422 19.469 14.93 1 84.25 301 PRO B C 1
ATOM 9295 O O . PRO B 1 301 ? -29.156 18.484 14.984 1 84.25 301 PRO B O 1
ATOM 9298 N N . ALA B 1 302 ? -28.719 20.578 14.359 1 85.44 302 ALA B N 1
ATOM 9299 C CA . ALA B 1 302 ? -30.047 20.75 13.773 1 85.44 302 ALA B CA 1
ATOM 9300 C C . ALA B 1 302 ? -30.219 19.875 12.539 1 85.44 302 ALA B C 1
ATOM 9302 O O . ALA B 1 302 ? -31.328 19.469 12.203 1 85.44 302 ALA B O 1
ATOM 9303 N N . MET B 1 303 ? -29.125 19.562 11.945 1 84.62 303 MET B N 1
ATOM 9304 C CA . MET B 1 303 ? -29.203 18.812 10.695 1 84.62 303 MET B CA 1
ATOM 9305 C C . MET B 1 303 ? -28.969 17.328 10.938 1 84.62 303 MET B C 1
ATOM 9307 O O . MET B 1 303 ? -28.969 16.531 10 1 84.62 303 MET B O 1
ATOM 9311 N N . THR B 1 304 ? -28.828 16.859 12.07 1 78.62 304 THR B N 1
ATOM 9312 C CA . THR B 1 304 ? -28.484 15.469 12.367 1 78.62 304 THR B CA 1
ATOM 9313 C C . THR B 1 304 ? -29.734 14.609 12.469 1 78.62 304 THR B C 1
ATOM 9315 O O . THR B 1 304 ? -29.656 13.383 12.492 1 78.62 304 THR B O 1
ATOM 9318 N N . GLY B 1 305 ? -30.906 15.109 12.391 1 81.5 305 GLY B N 1
ATOM 9319 C CA . GLY B 1 305 ? -32.156 14.375 12.539 1 81.5 305 GLY B CA 1
ATOM 9320 C C . GLY B 1 305 ? -32.531 13.586 11.305 1 81.5 305 GLY B C 1
ATOM 9321 O O . GLY B 1 305 ? -33.5 12.82 11.312 1 81.5 305 GLY B O 1
ATOM 9322 N N . MET B 1 306 ? -31.734 13.586 10.281 1 80.31 306 MET B N 1
ATOM 9323 C CA . MET B 1 306 ? -32.062 12.906 9.031 1 80.31 306 MET B CA 1
ATOM 9324 C C . MET B 1 306 ? -32 11.391 9.195 1 80.31 306 MET B C 1
ATOM 9326 O O . MET B 1 306 ? -32.656 10.656 8.453 1 80.31 306 MET B O 1
ATOM 9330 N N . MET B 1 307 ? -31.344 10.977 10.203 1 79.25 307 MET B N 1
ATOM 9331 C CA . MET B 1 307 ? -31.109 9.539 10.352 1 79.25 307 MET B CA 1
ATOM 9332 C C . MET B 1 307 ? -32.219 8.898 11.18 1 79.25 307 MET B C 1
ATOM 9334 O O . MET B 1 307 ? -32.281 7.668 11.289 1 79.25 307 MET B O 1
ATOM 9338 N N . ALA B 1 308 ? -33.094 9.688 11.719 1 81.81 308 ALA B N 1
ATOM 9339 C CA . ALA B 1 308 ? -34.188 9.164 12.547 1 81.81 308 ALA B CA 1
ATOM 9340 C C . ALA B 1 308 ? -35.125 8.289 11.719 1 81.81 308 ALA B C 1
ATOM 9342 O O . ALA B 1 308 ? -35.625 7.273 12.211 1 81.81 308 ALA B O 1
ATOM 9343 N N . GLY B 1 309 ? -35.312 8.617 10.469 1 82.19 309 GLY B N 1
ATOM 9344 C CA . GLY B 1 309 ? -36.156 7.832 9.602 1 82.19 309 GLY B CA 1
ATOM 9345 C C . GLY B 1 309 ? -35.594 6.477 9.25 1 82.19 309 GLY B C 1
ATOM 9346 O O . GLY B 1 309 ? -36.312 5.48 9.195 1 82.19 309 GLY B O 1
ATOM 9347 N N . ALA B 1 310 ? -34.312 6.422 9.07 1 83.81 310 ALA B N 1
ATOM 9348 C CA . ALA B 1 310 ? -33.625 5.18 8.695 1 83.81 310 ALA B CA 1
ATOM 9349 C C . ALA B 1 310 ? -33.625 4.195 9.859 1 83.81 310 ALA B C 1
ATOM 9351 O O . ALA B 1 310 ? -33.594 2.979 9.656 1 83.81 310 ALA B O 1
ATOM 9352 N N . SER B 1 311 ? -33.719 4.719 11.055 1 80.88 311 SER B N 1
ATOM 9353 C CA . SER B 1 311 ? -33.656 3.855 12.234 1 80.88 311 SER B CA 1
ATOM 9354 C C . SER B 1 311 ? -34.969 3.109 12.422 1 80.88 311 SER B C 1
ATOM 9356 O O . SER B 1 311 ? -35.062 2.141 13.18 1 80.88 311 SER B O 1
ATOM 9358 N N . MET B 1 312 ? -36 3.479 11.664 1 81.25 312 MET B N 1
ATOM 9359 C CA . MET B 1 312 ? -37.281 2.812 11.711 1 81.25 312 MET B CA 1
ATOM 9360 C C . MET B 1 312 ? -37.406 1.792 10.586 1 81.25 312 MET B C 1
ATOM 9362 O O . MET B 1 312 ? -38.531 1.344 10.273 1 81.25 312 MET B O 1
ATOM 9366 N N . SER B 1 313 ? -36.406 1.451 10.016 1 82.88 313 SER B N 1
ATOM 9367 C CA . SER B 1 313 ? -36.406 0.595 8.836 1 82.88 313 SER B CA 1
ATOM 9368 C C . SER B 1 313 ? -37.094 -0.73 9.117 1 82.88 313 SER B C 1
ATOM 9370 O O . SER B 1 313 ? -37.75 -1.291 8.234 1 82.88 313 SER B O 1
ATOM 9372 N N . GLY B 1 314 ? -37.062 -1.241 10.312 1 77.69 314 GLY B N 1
ATOM 9373 C CA . GLY B 1 314 ? -37.688 -2.51 10.641 1 77.69 314 GLY B CA 1
ATOM 9374 C C . GLY B 1 314 ? -39.188 -2.422 10.719 1 77.69 314 GLY B C 1
ATOM 9375 O O . GLY B 1 314 ? -39.906 -3.432 10.57 1 77.69 314 GLY B O 1
ATOM 9376 N N . ASP B 1 315 ? -39.688 -1.23 10.805 1 81.5 315 ASP B N 1
ATOM 9377 C CA . ASP B 1 315 ? -41.125 -1.065 11.023 1 81.5 315 ASP B CA 1
ATOM 9378 C C . ASP B 1 315 ? -41.812 -0.44 9.805 1 81.5 315 ASP B C 1
ATOM 9380 O O . ASP B 1 315 ? -43 -0.222 9.805 1 81.5 315 ASP B O 1
ATOM 9384 N N . LEU B 1 316 ? -41.062 -0.259 8.781 1 85.19 316 LEU B N 1
ATOM 9385 C CA . LEU B 1 316 ? -41.594 0.396 7.594 1 85.19 316 LEU B CA 1
ATOM 9386 C C . LEU B 1 316 ? -42.156 -0.63 6.609 1 85.19 316 LEU B C 1
ATOM 9388 O O . LEU B 1 316 ? -41.594 -1.724 6.469 1 85.19 316 LEU B O 1
ATOM 9392 N N . LYS B 1 317 ? -43.125 -0.308 5.895 1 84.06 317 LYS B N 1
ATOM 9393 C CA . LYS B 1 317 ? -43.75 -1.179 4.898 1 84.06 317 LYS B CA 1
ATOM 9394 C C . LYS B 1 317 ? -42.812 -1.419 3.719 1 84.06 317 LYS B C 1
ATOM 9396 O O . LYS B 1 317 ? -42.625 -2.559 3.289 1 84.06 317 LYS B O 1
ATOM 9401 N N . ASN B 1 318 ? -42.344 -0.329 3.195 1 84.31 318 ASN B N 1
ATOM 9402 C CA . ASN B 1 318 ? -41.375 -0.386 2.09 1 84.31 318 ASN B CA 1
ATOM 9403 C C . ASN B 1 318 ? -40.188 0.538 2.326 1 84.31 318 ASN B C 1
ATOM 9405 O O . ASN B 1 318 ? -40.156 1.647 1.791 1 84.31 318 ASN B O 1
ATOM 9409 N N . PRO B 1 319 ? -39.312 0.014 3.049 1 86.06 319 PRO B N 1
ATOM 9410 C CA . PRO B 1 319 ? -38.188 0.852 3.4 1 86.06 319 PRO B CA 1
ATOM 9411 C C . PRO B 1 319 ? -37.438 1.362 2.174 1 86.06 319 PRO B C 1
ATOM 9413 O O . PRO B 1 319 ? -36.844 2.451 2.211 1 86.06 319 PRO B O 1
ATOM 9416 N N . GLN B 1 320 ? -37.5 0.696 1.062 1 85.81 320 GLN B N 1
ATOM 9417 C CA . GLN B 1 320 ? -36.719 1.068 -0.125 1 85.81 320 GLN B CA 1
ATOM 9418 C C . GLN B 1 320 ? -37.312 2.328 -0.772 1 85.81 320 GLN B C 1
ATOM 9420 O O . GLN B 1 320 ? -36.594 3.074 -1.433 1 85.81 320 GLN B O 1
ATOM 9425 N N . VAL B 1 321 ? -38.562 2.512 -0.54 1 87.69 321 VAL B N 1
ATOM 9426 C CA . VAL B 1 321 ? -39.188 3.684 -1.136 1 87.69 321 VAL B CA 1
ATOM 9427 C C . VAL B 1 321 ? -39.438 4.742 -0.063 1 87.69 321 VAL B C 1
ATOM 9429 O O . VAL B 1 321 ? -39.281 5.938 -0.315 1 87.69 321 VAL B O 1
ATOM 9432 N N . ASN B 1 322 ? -39.719 4.359 1.153 1 91.5 322 ASN B N 1
ATOM 9433 C CA . ASN B 1 322 ? -40.094 5.266 2.229 1 91.5 322 ASN B CA 1
ATOM 9434 C C . ASN B 1 322 ? -38.906 6.09 2.721 1 91.5 322 ASN B C 1
ATOM 9436 O O . ASN B 1 322 ? -39.031 7.297 2.934 1 91.5 322 ASN B O 1
ATOM 9440 N N . ILE B 1 323 ? -37.812 5.527 2.865 1 90.19 323 ILE B N 1
ATOM 9441 C CA . ILE B 1 323 ? -36.688 6.191 3.49 1 90.19 323 ILE B CA 1
ATOM 9442 C C . ILE B 1 323 ? -36.094 7.242 2.541 1 90.19 323 ILE B C 1
ATOM 9444 O O . ILE B 1 323 ? -35.938 8.398 2.918 1 90.19 323 ILE B O 1
ATOM 9448 N N . PRO B 1 324 ? -35.844 6.891 1.231 1 91.25 324 PRO B N 1
ATOM 9449 C CA . PRO B 1 324 ? -35.25 7.898 0.35 1 91.25 324 PRO B CA 1
ATOM 9450 C C . PRO B 1 324 ? -36.156 9.109 0.141 1 91.25 324 PRO B C 1
ATOM 9452 O O . PRO B 1 324 ? -35.719 10.25 0.296 1 91.25 324 PRO B O 1
ATOM 9455 N N . HIS B 1 325 ? -37.438 8.938 -0.067 1 93.31 325 HIS B N 1
ATOM 9456 C CA . HIS B 1 325 ? -38.344 10.055 -0.312 1 93.31 325 HIS B CA 1
ATOM 9457 C C . HIS B 1 325 ? -38.625 10.828 0.97 1 93.31 325 HIS B C 1
ATOM 9459 O O . HIS B 1 325 ? -38.625 12.062 0.964 1 93.31 325 HIS B O 1
ATOM 9465 N N . GLY B 1 326 ? -38.812 10.125 2.014 1 93.19 326 GLY B N 1
ATOM 9466 C CA . GLY B 1 326 ? -39.094 10.789 3.283 1 93.19 326 GLY B CA 1
ATOM 9467 C C . GLY B 1 326 ? -37.906 11.633 3.77 1 93.19 326 GLY B C 1
ATOM 9468 O O . GLY B 1 326 ? -38.125 12.742 4.262 1 93.19 326 GLY B O 1
ATOM 9469 N N . THR B 1 327 ? -36.75 11.18 3.68 1 92.31 327 THR B N 1
ATOM 9470 C CA . THR B 1 327 ? -35.562 11.883 4.148 1 92.31 327 THR B CA 1
ATOM 9471 C C . THR B 1 327 ? -35.312 13.117 3.295 1 92.31 327 THR B C 1
ATOM 9473 O O . THR B 1 327 ? -35.031 14.203 3.826 1 92.31 327 THR B O 1
ATOM 9476 N N . LEU B 1 328 ? -35.406 13.008 1.978 1 93.94 328 LEU B N 1
ATOM 9477 C CA . LEU B 1 328 ? -35.156 14.133 1.084 1 93.94 328 LEU B CA 1
ATOM 9478 C C . LEU B 1 328 ? -36.188 15.227 1.263 1 93.94 328 LEU B C 1
ATOM 9480 O O . LEU B 1 328 ? -35.875 16.422 1.272 1 93.94 328 LEU B O 1
ATOM 9484 N N . TRP B 1 329 ? -37.406 14.828 1.51 1 94.31 329 TRP B N 1
ATOM 9485 C CA . TRP B 1 329 ? -38.438 15.805 1.758 1 94.31 329 TRP B CA 1
ATOM 9486 C C . TRP B 1 329 ? -38.219 16.531 3.074 1 94.31 329 TRP B C 1
ATOM 9488 O O . TRP B 1 329 ? -38.375 17.75 3.15 1 94.31 329 TRP B O 1
ATOM 9498 N N . SER B 1 330 ? -37.844 15.852 4.039 1 93.38 330 SER B N 1
ATOM 9499 C CA . SER B 1 330 ? -37.625 16.453 5.355 1 93.38 330 SER B CA 1
ATOM 9500 C C . SER B 1 330 ? -36.469 17.438 5.336 1 93.38 330 SER B C 1
ATOM 9502 O O . SER B 1 330 ? -36.562 18.531 5.891 1 93.38 330 SER B O 1
ATOM 9504 N N . ILE B 1 331 ? -35.438 17.156 4.676 1 93.12 331 ILE B N 1
ATOM 9505 C CA . ILE B 1 331 ? -34.25 18 4.645 1 93.12 331 ILE B CA 1
ATOM 9506 C C . ILE B 1 331 ? -34.562 19.266 3.832 1 93.12 331 ILE B C 1
ATOM 9508 O O . ILE B 1 331 ? -34.188 20.375 4.23 1 93.12 331 ILE B O 1
ATOM 9512 N N . THR B 1 332 ? -35.25 19.094 2.734 1 94.31 332 THR B N 1
ATOM 9513 C CA . THR B 1 332 ? -35.531 20.234 1.871 1 94.31 332 THR B CA 1
ATOM 9514 C C . THR B 1 332 ? -36.5 21.188 2.547 1 94.31 332 THR B C 1
ATOM 9516 O O . THR B 1 332 ? -36.281 22.406 2.566 1 94.31 332 THR B O 1
ATOM 9519 N N . MET B 1 333 ? -37.438 20.656 3.195 1 94.31 333 MET B N 1
ATOM 9520 C CA . MET B 1 333 ? -38.438 21.484 3.9 1 94.31 333 MET B CA 1
ATOM 9521 C C . MET B 1 333 ? -37.781 22.203 5.082 1 94.31 333 MET B C 1
ATOM 9523 O O . MET B 1 333 ? -38.062 23.375 5.305 1 94.31 333 MET B O 1
ATOM 9527 N N . SER B 1 334 ? -36.969 21.516 5.797 1 93.44 334 SER B N 1
ATOM 9528 C CA . SER B 1 334 ? -36.344 22.125 6.965 1 93.44 334 SER B CA 1
ATOM 9529 C C . SER B 1 334 ? -35.375 23.219 6.555 1 93.44 334 SER B C 1
ATOM 9531 O O . SER B 1 334 ? -35.25 24.25 7.227 1 93.44 334 SER B O 1
ATOM 9533 N N . THR B 1 335 ? -34.719 23.062 5.445 1 93.88 335 THR B N 1
ATOM 9534 C CA . THR B 1 335 ? -33.781 24.078 4.98 1 93.88 335 THR B CA 1
ATOM 9535 C C . THR B 1 335 ? -34.5 25.344 4.582 1 93.88 335 THR B C 1
ATOM 9537 O O . THR B 1 335 ? -34.062 26.453 4.875 1 93.88 335 THR B O 1
ATOM 9540 N N . VAL B 1 336 ? -35.625 25.188 4.008 1 95.38 336 VAL B N 1
ATOM 9541 C CA . VAL B 1 336 ? -36.438 26.344 3.6 1 95.38 336 VAL B CA 1
ATOM 9542 C C . VAL B 1 336 ? -36.938 27.078 4.836 1 95.38 336 VAL B C 1
ATOM 9544 O O . VAL B 1 336 ? -36.906 28.312 4.891 1 95.38 336 VAL B O 1
ATOM 9547 N N . VAL B 1 337 ? -37.312 26.375 5.84 1 95 337 VAL B N 1
ATOM 9548 C CA . VAL B 1 337 ? -37.812 26.984 7.062 1 95 337 VAL B CA 1
ATOM 9549 C C . VAL B 1 337 ? -36.688 27.703 7.797 1 95 337 VAL B C 1
ATOM 9551 O O . VAL B 1 337 ? -36.875 28.844 8.242 1 95 337 VAL B O 1
ATOM 9554 N N . TYR B 1 338 ? -35.531 27.156 7.953 1 95.12 338 TYR B N 1
ATOM 9555 C CA . TYR B 1 338 ? -34.406 27.797 8.617 1 95.12 338 TYR B CA 1
ATOM 9556 C C . TYR B 1 338 ? -33.969 29.047 7.871 1 95.12 338 TYR B C 1
ATOM 9558 O O . TYR B 1 338 ? -33.719 30.078 8.484 1 95.12 338 TYR B O 1
ATOM 9566 N N . ALA B 1 339 ? -33.938 28.922 6.543 1 95.44 339 ALA B N 1
ATOM 9567 C CA . ALA B 1 339 ? -33.562 30.094 5.746 1 95.44 339 ALA B CA 1
ATOM 9568 C C . ALA B 1 339 ? -34.562 31.219 5.906 1 95.44 339 ALA B C 1
ATOM 9570 O O . ALA B 1 339 ? -34.188 32.375 6.031 1 95.44 339 ALA B O 1
ATOM 9571 N N . ALA B 1 340 ? -35.844 30.922 5.965 1 95.38 340 ALA B N 1
ATOM 9572 C CA . ALA B 1 340 ? -36.875 31.922 6.137 1 95.38 340 ALA B CA 1
ATOM 9573 C C . ALA B 1 340 ? -36.781 32.594 7.504 1 95.38 340 ALA B C 1
ATOM 9575 O O . ALA B 1 340 ? -36.875 33.812 7.609 1 95.38 340 ALA B O 1
ATOM 9576 N N . VAL B 1 341 ? -36.5 31.875 8.508 1 94.38 341 VAL B N 1
ATOM 9577 C CA . VAL B 1 341 ? -36.438 32.406 9.859 1 94.38 341 VAL B CA 1
ATOM 9578 C C . VAL B 1 341 ? -35.219 33.312 9.984 1 94.38 341 VAL B C 1
ATOM 9580 O O . VAL B 1 341 ? -35.281 34.344 10.633 1 94.38 341 VAL B O 1
ATOM 9583 N N . ILE B 1 342 ? -34.125 32.969 9.375 1 95.12 342 ILE B N 1
ATOM 9584 C CA . ILE B 1 342 ? -32.906 33.781 9.391 1 95.12 342 ILE B CA 1
ATOM 9585 C C . ILE B 1 342 ? -33.188 35.156 8.75 1 95.12 342 ILE B C 1
ATOM 9587 O O . ILE B 1 342 ? -32.812 36.188 9.297 1 95.12 342 ILE B O 1
ATOM 9591 N N . CYS B 1 343 ? -33.906 35.125 7.645 1 94.62 343 CYS B N 1
ATOM 9592 C CA . CYS B 1 343 ? -34.219 36.375 6.93 1 94.62 343 CYS B CA 1
ATOM 9593 C C . CYS B 1 343 ? -35.188 37.219 7.719 1 94.62 343 CYS B C 1
ATOM 9595 O O . CYS B 1 343 ? -35.031 38.438 7.773 1 94.62 343 CYS B O 1
ATOM 9597 N N . ILE B 1 344 ? -36.094 36.625 8.391 1 94.06 344 ILE B N 1
ATOM 9598 C CA . ILE B 1 344 ? -37.094 37.344 9.164 1 94.06 344 ILE B CA 1
ATOM 9599 C C . ILE B 1 344 ? -36.438 37.969 10.383 1 94.06 344 ILE B C 1
ATOM 9601 O O . ILE B 1 344 ? -36.625 39.188 10.656 1 94.06 344 ILE B O 1
ATOM 9605 N N . LEU B 1 345 ? -35.594 37.25 11.117 1 93 345 LEU B N 1
ATOM 9606 C CA . LEU B 1 345 ? -34.938 37.781 12.297 1 93 345 LEU B CA 1
ATOM 9607 C C . LEU B 1 345 ? -33.938 38.875 11.914 1 93 345 LEU B C 1
ATOM 9609 O O . LEU B 1 345 ? -33.781 39.875 12.617 1 93 345 LEU B O 1
ATOM 9613 N N . GLY B 1 346 ? -33.219 38.656 10.844 1 92.44 346 GLY B N 1
ATOM 9614 C CA . GLY B 1 346 ? -32.25 39.625 10.383 1 92.44 346 GLY B CA 1
ATOM 9615 C C . GLY B 1 346 ? -32.906 40.938 9.945 1 92.44 346 GLY B C 1
ATOM 9616 O O . GLY B 1 346 ? -32.281 42 10.047 1 92.44 346 GLY B O 1
ATOM 9617 N N . ALA B 1 347 ? -34.188 40.875 9.539 1 92.81 347 ALA B N 1
ATOM 9618 C CA . ALA B 1 347 ? -34.844 42.031 9.008 1 92.81 347 ALA B CA 1
ATOM 9619 C C . ALA B 1 347 ? -35.656 42.75 10.094 1 92.81 347 ALA B C 1
ATOM 9621 O O . ALA B 1 347 ? -36.031 43.906 9.938 1 92.81 347 ALA B O 1
ATOM 9622 N N . THR B 1 348 ? -35.844 42.156 11.227 1 91.69 348 THR B N 1
ATOM 9623 C CA . THR B 1 348 ? -36.812 42.719 12.156 1 91.69 348 THR B CA 1
ATOM 9624 C C . THR B 1 348 ? -36.156 43.062 13.484 1 91.69 348 THR B C 1
ATOM 9626 O O . THR B 1 348 ? -36.688 43.875 14.242 1 91.69 348 THR B O 1
ATOM 9629 N N . VAL B 1 349 ? -35.094 42.438 13.859 1 90.5 349 VAL B N 1
ATOM 9630 C CA . VAL B 1 349 ? -34.531 42.625 15.188 1 90.5 349 VAL B CA 1
ATOM 9631 C C . VAL B 1 349 ? -33.094 43.125 15.055 1 90.5 349 VAL B C 1
ATOM 9633 O O . VAL B 1 349 ? -32.312 42.594 14.25 1 90.5 349 VAL B O 1
ATOM 9636 N N . GLU B 1 350 ? -32.719 44.062 15.891 1 89.06 350 GLU B N 1
ATOM 9637 C CA . GLU B 1 350 ? -31.344 44.562 15.898 1 89.06 350 GLU B CA 1
ATOM 9638 C C . GLU B 1 350 ? -30.438 43.75 16.797 1 89.06 350 GLU B C 1
ATOM 9640 O O . GLU B 1 350 ? -30.922 43 17.641 1 89.06 350 GLU B O 1
ATOM 9645 N N . ARG B 1 351 ? -29.109 43.844 16.594 1 87.69 351 ARG B N 1
ATOM 9646 C CA . ARG B 1 351 ? -28.125 43.062 17.344 1 87.69 351 ARG B CA 1
ATOM 9647 C C . ARG B 1 351 ? -28.094 43.469 18.797 1 87.69 351 ARG B C 1
ATOM 9649 O O . ARG B 1 351 ? -28.047 42.625 19.703 1 87.69 351 ARG B O 1
ATOM 9656 N N . LEU B 1 352 ? -27.906 44.781 19 1 81.56 352 LEU B N 1
ATOM 9657 C CA . LEU B 1 352 ? -27.828 45.312 20.344 1 81.56 352 LEU B CA 1
ATOM 9658 C C . LEU B 1 352 ? -28.922 46.344 20.594 1 81.56 352 LEU B C 1
ATOM 9660 O O . LEU B 1 352 ? -29.188 47.188 19.734 1 81.56 352 LEU B O 1
ATOM 9664 N N . ALA B 1 353 ? -29.641 46.094 21.625 1 71.44 353 ALA B N 1
ATOM 9665 C CA . ALA B 1 353 ? -30.578 47.094 22.078 1 71.44 353 ALA B CA 1
ATOM 9666 C C . ALA B 1 353 ? -29.859 48.281 22.719 1 71.44 353 ALA B C 1
ATOM 9668 O O . ALA B 1 353 ? -28.688 48.188 23.078 1 71.44 353 ALA B O 1
ATOM 9669 N N . PRO B 1 354 ? -30.422 49.5 22.594 1 63.59 354 PRO B N 1
ATOM 9670 C CA . PRO B 1 354 ? -29.781 50.656 23.203 1 63.59 354 PRO B CA 1
ATOM 9671 C C . PRO B 1 354 ? -29.297 50.406 24.625 1 63.59 354 PRO B C 1
ATOM 9673 O O . PRO B 1 354 ? -28.297 51 25.047 1 63.59 354 PRO B O 1
ATOM 9676 N N . ASP B 1 355 ? -29.906 49.531 25.406 1 63.59 355 ASP B N 1
ATOM 9677 C CA . ASP B 1 355 ? -29.469 49.281 26.781 1 63.59 355 ASP B CA 1
ATOM 9678 C C . ASP B 1 355 ? -28.438 48.125 26.812 1 63.59 355 ASP B C 1
ATOM 9680 O O . ASP B 1 355 ? -28 47.719 27.891 1 63.59 355 ASP B O 1
ATOM 9684 N N . ASP B 1 356 ? -27.844 47.719 25.859 1 63.84 356 ASP B N 1
ATOM 9685 C CA . ASP B 1 356 ? -26.766 46.781 25.641 1 63.84 356 ASP B CA 1
ATOM 9686 C C . ASP B 1 356 ? -27.078 45.438 26.312 1 63.84 356 ASP B C 1
ATOM 9688 O O . ASP B 1 356 ? -26.203 44.562 26.453 1 63.84 356 ASP B O 1
ATOM 9692 N N . THR B 1 357 ? -28.25 45.312 26.906 1 62.84 357 THR B N 1
ATOM 9693 C CA . THR B 1 357 ? -28.547 44.125 27.656 1 62.84 357 THR B CA 1
ATOM 9694 C C . THR B 1 357 ? -29.453 43.188 26.859 1 62.84 357 THR B C 1
ATOM 9696 O O . THR B 1 357 ? -29.609 42 27.203 1 62.84 357 THR B O 1
ATOM 9699 N N . ARG B 1 358 ? -30.109 43.688 25.922 1 72 358 ARG B N 1
ATOM 9700 C CA . ARG B 1 358 ? -31.047 42.906 25.125 1 72 358 ARG B CA 1
ATOM 9701 C C . ARG B 1 358 ? -30.688 42.938 23.656 1 72 358 ARG B C 1
ATOM 9703 O O . ARG B 1 358 ? -29.656 43.5 23.281 1 72 358 ARG B O 1
ATOM 9710 N N . GLY B 1 359 ? -31.266 42.219 22.75 1 77.88 359 GLY B N 1
ATOM 9711 C CA . GLY B 1 359 ? -31 42.031 21.328 1 77.88 359 GLY B CA 1
ATOM 9712 C C . GLY B 1 359 ? -30.797 40.594 20.938 1 77.88 359 GLY B C 1
ATOM 9713 O O . GLY B 1 359 ? -31.047 39.688 21.719 1 77.88 359 GLY B O 1
ATOM 9714 N N . LEU B 1 360 ? -30.328 40.531 19.766 1 83.19 360 LEU B N 1
ATOM 9715 C CA . LEU B 1 360 ? -30.141 39.188 19.219 1 83.19 360 LEU B CA 1
ATOM 9716 C C . LEU B 1 360 ? -29 38.469 19.906 1 83.19 360 LEU B C 1
ATOM 9718 O O . LEU B 1 360 ? -29 37.25 20.016 1 83.19 360 LEU B O 1
ATOM 9722 N N . TYR B 1 361 ? -27.984 39.25 20.516 1 81.62 361 TYR B N 1
ATOM 9723 C CA . TYR B 1 361 ? -26.812 38.656 21.172 1 81.62 361 TYR B CA 1
ATOM 9724 C C . TYR B 1 361 ? -27.203 38 22.484 1 81.62 361 TYR B C 1
ATOM 9726 O O . TYR B 1 361 ? -26.781 36.875 22.766 1 81.62 361 TYR B O 1
ATOM 9734 N N . HIS B 1 362 ? -27.984 38.719 23.234 1 79.56 362 HIS B N 1
ATOM 9735 C CA . HIS B 1 362 ? -28.156 38.312 24.625 1 79.56 362 HIS B CA 1
ATOM 9736 C C . HIS B 1 362 ? -29.562 37.781 24.891 1 79.56 362 HIS B C 1
ATOM 9738 O O . HIS B 1 362 ? -29.812 37.156 25.938 1 79.56 362 HIS B O 1
ATOM 9744 N N . ASN B 1 363 ? -30.469 37.969 23.984 1 81 363 ASN B N 1
ATOM 9745 C CA . ASN B 1 363 ? -31.828 37.469 24.156 1 81 363 ASN B CA 1
ATOM 9746 C C . ASN B 1 363 ? -32.094 36.219 23.312 1 81 363 ASN B C 1
ATOM 9748 O O . ASN B 1 363 ? -32.406 36.312 22.125 1 81 363 ASN B O 1
ATOM 9752 N N . PHE B 1 364 ? -32.125 35.062 24 1 83.5 364 PHE B N 1
ATOM 9753 C CA . PHE B 1 364 ? -32.281 33.812 23.297 1 83.5 364 PHE B CA 1
ATOM 9754 C C . PHE B 1 364 ? -33.75 33.562 22.984 1 83.5 364 PHE B C 1
ATOM 9756 O O . PHE B 1 364 ? -34.094 32.719 22.156 1 83.5 364 PHE B O 1
ATOM 9763 N N . TYR B 1 365 ? -34.656 34.375 23.484 1 85.62 365 TYR B N 1
ATOM 9764 C CA . TYR B 1 365 ? -36.062 34.125 23.312 1 85.62 365 TYR B CA 1
ATOM 9765 C C . TYR B 1 365 ? -36.75 35.312 22.594 1 85.62 365 TYR B C 1
ATOM 9767 O O . TYR B 1 365 ? -37.844 35.719 22.953 1 85.62 365 TYR B O 1
ATOM 9775 N N . VAL B 1 366 ? -36.031 35.812 21.656 1 84.81 366 VAL B N 1
ATOM 9776 C CA . VAL B 1 366 ? -36.5 36.969 20.891 1 84.81 366 VAL B CA 1
ATOM 9777 C C . VAL B 1 366 ? -37.812 36.562 20.156 1 84.81 366 VAL B C 1
ATOM 9779 O O . VAL B 1 366 ? -38.688 37.406 19.984 1 84.81 366 VAL B O 1
ATOM 9782 N N . MET B 1 367 ? -37.938 35.281 19.797 1 86.88 367 MET B N 1
ATOM 9783 C CA . MET B 1 367 ? -39.094 34.844 19.062 1 86.88 367 MET B CA 1
ATOM 9784 C C . MET B 1 367 ? -40.344 34.875 19.938 1 86.88 367 MET B C 1
ATOM 9786 O O . MET B 1 367 ? -41.469 35.031 19.438 1 86.88 367 MET B O 1
ATOM 9790 N N . VAL B 1 368 ? -40.125 34.688 21.172 1 85.94 368 VAL B N 1
ATOM 9791 C CA . VAL B 1 368 ? -41.25 34.75 22.109 1 85.94 368 VAL B CA 1
ATOM 9792 C C . VAL B 1 368 ? -41.688 36.219 22.297 1 85.94 368 VAL B C 1
ATOM 9794 O O . VAL B 1 368 ? -42.875 36.5 22.328 1 85.94 368 VAL B O 1
ATOM 9797 N N . ASP B 1 369 ? -40.656 37.125 22.297 1 85.19 369 ASP B N 1
ATOM 9798 C CA . ASP B 1 369 ? -40.938 38.531 22.578 1 85.19 369 ASP B CA 1
ATOM 9799 C C . ASP B 1 369 ? -41.594 39.219 21.391 1 85.19 369 ASP B C 1
ATOM 9801 O O . ASP B 1 369 ? -42.375 40.156 21.547 1 85.19 369 ASP B O 1
ATOM 9805 N N . VAL B 1 370 ? -41.344 38.75 20.25 1 86 370 VAL B N 1
ATOM 9806 C CA . VAL B 1 370 ? -41.875 39.375 19.031 1 86 370 VAL B CA 1
ATOM 9807 C C . VAL B 1 370 ? -43.281 38.812 18.75 1 86 370 VAL B C 1
ATOM 9809 O O . VAL B 1 370 ? -44.062 39.469 18.062 1 86 370 VAL B O 1
ATOM 9812 N N . ALA B 1 371 ? -43.656 37.719 19.312 1 85.5 371 ALA B N 1
ATOM 9813 C CA . ALA B 1 371 ? -44.938 37.062 19.047 1 85.5 371 ALA B CA 1
ATOM 9814 C C . ALA B 1 371 ? -46.062 37.781 19.797 1 85.5 371 ALA B C 1
ATOM 9816 O O . ALA B 1 371 ? -45.844 38.312 20.906 1 85.5 371 ALA B O 1
ATOM 9817 N N . PRO B 1 372 ? -47.25 37.875 19.094 1 84.75 372 PRO B N 1
ATOM 9818 C CA . PRO B 1 372 ? -48.375 38.531 19.75 1 84.75 372 PRO B CA 1
ATOM 9819 C C . PRO B 1 372 ? -48.812 37.812 21.016 1 84.75 372 PRO B C 1
ATOM 9821 O O . PRO B 1 372 ? -49.219 38.469 22 1 84.75 372 PRO B O 1
ATOM 9824 N N . TRP B 1 373 ? -48.781 36.469 20.938 1 85.69 373 TRP B N 1
ATOM 9825 C CA . TRP B 1 373 ? -49.125 35.656 22.109 1 85.69 373 TRP B CA 1
ATOM 9826 C C . TRP B 1 373 ? -47.875 34.969 22.656 1 85.69 373 TRP B C 1
ATOM 9828 O O . TRP B 1 373 ? -47.5 33.875 22.219 1 85.69 373 TRP B O 1
ATOM 9838 N N . LYS B 1 374 ? -47.281 35.531 23.703 1 84.88 374 LYS B N 1
ATOM 9839 C CA . LYS B 1 374 ? -46 35.094 24.234 1 84.88 374 LYS B CA 1
ATOM 9840 C C . LYS B 1 374 ? -46.094 33.688 24.859 1 84.88 374 LYS B C 1
ATOM 9842 O O . LYS B 1 374 ? -45.219 32.844 24.672 1 84.88 374 LYS B O 1
ATOM 9847 N N . TRP B 1 375 ? -47.25 33.344 25.406 1 84.62 375 TRP B N 1
ATOM 9848 C CA . TRP B 1 375 ? -47.406 32.062 26.125 1 84.62 375 TRP B CA 1
ATOM 9849 C C . TRP B 1 375 ? -47.531 30.906 25.156 1 84.62 375 TRP B C 1
ATOM 9851 O O . TRP B 1 375 ? -47.031 29.812 25.422 1 84.62 375 TRP B O 1
ATOM 9861 N N . LEU B 1 376 ? -48.062 31.125 24.047 1 84.75 376 LEU B N 1
ATOM 9862 C CA . LEU B 1 376 ? -48.219 30.062 23.062 1 84.75 376 LEU B CA 1
ATOM 9863 C C . LEU B 1 376 ? -46.875 29.719 22.422 1 84.75 376 LEU B C 1
ATOM 9865 O O . LEU B 1 376 ? -46.562 28.531 22.234 1 84.75 376 LEU B O 1
ATOM 9869 N N . VAL B 1 377 ? -46.188 30.75 22.172 1 86.56 377 VAL B N 1
ATOM 9870 C CA . VAL B 1 377 ? -44.906 30.516 21.547 1 86.56 377 VAL B CA 1
ATOM 9871 C C . VAL B 1 377 ? -43.938 29.859 22.547 1 86.56 377 VAL B C 1
ATOM 9873 O O . VAL B 1 377 ? -43.156 28.984 22.188 1 86.56 377 VAL B O 1
ATOM 9876 N N . PHE B 1 378 ? -44.062 30.25 23.766 1 89 378 PHE B N 1
ATOM 9877 C CA . PHE B 1 378 ? -43.25 29.625 24.812 1 89 378 PHE B CA 1
ATOM 9878 C C . PHE B 1 378 ? -43.594 28.141 24.953 1 89 378 PHE B C 1
ATOM 9880 O O . PHE B 1 378 ? -42.688 27.297 25.047 1 89 378 PHE B O 1
ATOM 9887 N N . PHE B 1 379 ? -44.781 27.797 24.891 1 87.19 379 PHE B N 1
ATOM 9888 C CA . PHE B 1 379 ? -45.25 26.406 24.953 1 87.19 379 PHE B CA 1
ATOM 9889 C C . PHE B 1 379 ? -44.812 25.625 23.719 1 87.19 379 PHE B C 1
ATOM 9891 O O . PHE B 1 379 ? -44.438 24.453 23.812 1 87.19 379 PHE B O 1
ATOM 9898 N N . GLY B 1 380 ? -44.844 26.234 22.656 1 87.81 380 GLY B N 1
ATOM 9899 C CA . GLY B 1 380 ? -44.375 25.609 21.438 1 87.81 380 GLY B CA 1
ATOM 9900 C C . GLY B 1 380 ? -42.906 25.266 21.453 1 87.81 380 GLY B C 1
ATOM 9901 O O . GLY B 1 380 ? -42.5 24.203 21 1 87.81 380 GLY B O 1
ATOM 9902 N N . ILE B 1 381 ? -42.125 26.141 22 1 90.12 381 ILE B N 1
ATOM 9903 C CA . ILE B 1 381 ? -40.688 25.906 22.109 1 90.12 381 ILE B CA 1
ATOM 9904 C C . ILE B 1 381 ? -40.438 24.75 23.078 1 90.12 381 ILE B C 1
ATOM 9906 O O . ILE B 1 381 ? -39.594 23.891 22.828 1 90.12 381 ILE B O 1
ATOM 9910 N N . LEU B 1 382 ? -41.188 24.672 24.125 1 91.12 382 LEU B N 1
ATOM 9911 C CA . LEU B 1 382 ? -41.062 23.578 25.078 1 91.12 382 LEU B CA 1
ATOM 9912 C C . LEU B 1 382 ? -41.406 22.25 24.438 1 91.12 382 LEU B C 1
ATOM 9914 O O . LEU B 1 382 ? -40.719 21.25 24.625 1 91.12 382 LEU B O 1
ATOM 9918 N N . CYS B 1 383 ? -42.406 22.281 23.609 1 89.38 383 CYS B N 1
ATOM 9919 C CA . CYS B 1 383 ? -42.812 21.062 22.922 1 89.38 383 CYS B CA 1
ATOM 9920 C C . CYS B 1 383 ? -41.781 20.641 21.875 1 89.38 383 CYS B C 1
ATOM 9922 O O . CYS B 1 383 ? -41.531 19.453 21.688 1 89.38 383 CYS B O 1
ATOM 9924 N N . SER B 1 384 ? -41.281 21.578 21.219 1 90.31 384 SER B N 1
ATOM 9925 C CA . SER B 1 384 ? -40.312 21.266 20.188 1 90.31 384 SER B CA 1
ATOM 9926 C C . SER B 1 384 ? -39.062 20.641 20.781 1 90.31 384 SER B C 1
ATOM 9928 O O . SER B 1 384 ? -38.531 19.656 20.266 1 90.31 384 SER B O 1
ATOM 9930 N N . THR B 1 385 ? -38.531 21.109 21.906 1 89.56 385 THR B N 1
ATOM 9931 C CA . THR B 1 385 ? -37.344 20.578 22.562 1 89.56 385 THR B CA 1
ATOM 9932 C C . THR B 1 385 ? -37.656 19.219 23.203 1 89.56 385 THR B C 1
ATOM 9934 O O . THR B 1 385 ? -36.812 18.312 23.141 1 89.56 385 THR B O 1
ATOM 9937 N N . PHE B 1 386 ? -38.781 19.094 23.641 1 90 386 PHE B N 1
ATOM 9938 C CA . PHE B 1 386 ? -39.219 17.828 24.234 1 90 386 PHE B CA 1
ATOM 9939 C C . PHE B 1 386 ? -39.375 16.75 23.172 1 90 386 PHE B C 1
ATOM 9941 O O . PHE B 1 386 ? -38.906 15.625 23.359 1 90 386 PHE B O 1
ATOM 9948 N N . SER B 1 387 ? -39.938 17.109 22.109 1 88.31 387 SER B N 1
ATOM 9949 C CA . SER B 1 387 ? -40.156 16.156 21.031 1 88.31 387 SER B CA 1
ATOM 9950 C C . SER B 1 387 ? -38.844 15.664 20.453 1 88.31 387 SER B C 1
ATOM 9952 O O . SER B 1 387 ? -38.688 14.484 20.125 1 88.31 387 SER B O 1
ATOM 9954 N N . SER B 1 388 ? -37.875 16.531 20.281 1 88.94 388 SER B N 1
ATOM 9955 C CA . SER B 1 388 ? -36.562 16.141 19.797 1 88.94 388 SER B CA 1
ATOM 9956 C C . SER B 1 388 ? -35.875 15.156 20.734 1 88.94 388 SER B C 1
ATOM 9958 O O . SER B 1 388 ? -35.188 14.234 20.297 1 88.94 388 SER B O 1
ATOM 9960 N N . ALA B 1 389 ? -36.094 15.273 22.031 1 89.25 389 ALA B N 1
ATOM 9961 C CA . ALA B 1 389 ? -35.531 14.359 23.031 1 89.25 389 ALA B CA 1
ATOM 9962 C C . ALA B 1 389 ? -36.156 12.977 22.922 1 89.25 389 ALA B C 1
ATOM 9964 O O . ALA B 1 389 ? -35.469 11.953 22.984 1 89.25 389 ALA B O 1
ATOM 9965 N N . VAL B 1 390 ? -37.406 12.977 22.672 1 85.19 390 VAL B N 1
ATOM 9966 C CA . VAL B 1 390 ? -38.156 11.711 22.547 1 85.19 390 VAL B CA 1
ATOM 9967 C C . VAL B 1 390 ? -37.719 10.984 21.281 1 85.19 390 VAL B C 1
ATOM 9969 O O . VAL B 1 390 ? -37.469 9.773 21.297 1 85.19 390 VAL B O 1
ATOM 9972 N N . ALA B 1 391 ? -37.625 11.688 20.234 1 80.38 391 ALA B N 1
ATOM 9973 C CA . ALA B 1 391 ? -37.25 11.102 18.953 1 80.38 391 ALA B CA 1
ATOM 9974 C C . ALA B 1 391 ? -35.844 10.523 19.031 1 80.38 391 ALA B C 1
ATOM 9976 O O . ALA B 1 391 ? -35.562 9.469 18.453 1 80.38 391 ALA B O 1
ATOM 9977 N N . SER B 1 392 ? -34.938 11.148 19.766 1 84.94 392 SER B N 1
ATOM 9978 C CA . SER B 1 392 ? -33.531 10.711 19.859 1 84.94 392 SER B CA 1
ATOM 9979 C C . SER B 1 392 ? -33.406 9.5 20.781 1 84.94 392 SER B C 1
ATOM 9981 O O . SER B 1 392 ? -32.531 8.648 20.547 1 84.94 392 SER B O 1
ATOM 9983 N N . ILE B 1 393 ? -34.188 9.391 21.797 1 86.19 393 ILE B N 1
ATOM 9984 C CA . ILE B 1 393 ? -34.031 8.305 22.75 1 86.19 393 ILE B CA 1
ATOM 9985 C C . ILE B 1 393 ? -34.562 7.004 22.141 1 86.19 393 ILE B C 1
ATOM 9987 O O . ILE B 1 393 ? -34.188 5.914 22.594 1 86.19 393 ILE B O 1
ATOM 9991 N N . ILE B 1 394 ? -35.375 7.031 21.141 1 80 394 ILE B N 1
ATOM 9992 C CA . ILE B 1 394 ? -35.906 5.844 20.484 1 80 394 ILE B CA 1
ATOM 9993 C C . ILE B 1 394 ? -34.844 5.242 19.578 1 80 394 ILE B C 1
ATOM 9995 O O . ILE B 1 394 ? -34.75 4.02 19.438 1 80 394 ILE B O 1
ATOM 9999 N N . VAL B 1 395 ? -34.094 6 19.031 1 82 395 VAL B N 1
ATOM 10000 C CA . VAL B 1 395 ? -33.125 5.582 18.031 1 82 395 VAL B CA 1
ATOM 10001 C C . VAL B 1 395 ? -31.953 4.863 18.688 1 82 395 VAL B C 1
ATOM 10003 O O . VAL B 1 395 ? -31.516 3.811 18.234 1 82 395 VAL B O 1
ATOM 10006 N N . ALA B 1 396 ? -31.5 5.293 19.859 1 88.44 396 ALA B N 1
ATOM 10007 C CA . ALA B 1 396 ? -30.266 4.828 20.484 1 88.44 396 ALA B CA 1
ATOM 10008 C C . ALA B 1 396 ? -30.375 3.363 20.891 1 88.44 396 ALA B C 1
ATOM 10010 O O . ALA B 1 396 ? -29.547 2.537 20.5 1 88.44 396 ALA B O 1
ATOM 10011 N N . PRO B 1 397 ? -31.438 2.938 21.531 1 87.44 397 PRO B N 1
ATOM 10012 C CA . PRO B 1 397 ? -31.516 1.542 21.969 1 87.44 397 PRO B CA 1
ATOM 10013 C C . PRO B 1 397 ? -31.766 0.574 20.812 1 87.44 397 PRO B C 1
ATOM 10015 O O . PRO B 1 397 ? -31.328 -0.579 20.859 1 87.44 397 PRO B O 1
ATOM 10018 N N . ARG B 1 398 ? -32.406 0.983 19.812 1 83.5 398 ARG B N 1
ATOM 10019 C CA . ARG B 1 398 ? -32.688 0.115 18.672 1 83.5 398 ARG B CA 1
ATOM 10020 C C . ARG B 1 398 ? -31.406 -0.2 17.891 1 83.5 398 ARG B C 1
ATOM 10022 O O . ARG B 1 398 ? -31.234 -1.326 17.438 1 83.5 398 ARG B O 1
ATOM 10029 N N . ILE B 1 399 ? -30.656 0.773 17.781 1 87.5 399 ILE B N 1
ATOM 10030 C CA . ILE B 1 399 ? -29.375 0.546 17.109 1 87.5 399 ILE B CA 1
ATOM 10031 C C . ILE B 1 399 ? -28.516 -0.383 17.953 1 87.5 399 ILE B C 1
ATOM 10033 O O . ILE B 1 399 ? -27.891 -1.307 17.422 1 87.5 399 ILE B O 1
ATOM 10037 N N . LEU B 1 400 ? -28.516 -0.138 19.25 1 88.25 400 LEU B N 1
ATOM 10038 C CA . LEU B 1 400 ? -27.734 -0.978 20.141 1 88.25 400 LEU B CA 1
ATOM 10039 C C . LEU B 1 400 ? -28.234 -2.418 20.125 1 88.25 400 LEU B C 1
ATOM 10041 O O . LEU B 1 400 ? -27.438 -3.357 20.125 1 88.25 400 LEU B O 1
ATOM 10045 N N . LYS B 1 401 ? -29.453 -2.582 20.047 1 88.19 401 LYS B N 1
ATOM 10046 C CA . LYS B 1 401 ? -30.031 -3.918 19.984 1 88.19 401 LYS B CA 1
ATOM 10047 C C . LYS B 1 401 ? -29.625 -4.641 18.703 1 88.19 401 LYS B C 1
ATOM 10049 O O . LYS B 1 401 ? -29.297 -5.832 18.734 1 88.19 401 LYS B O 1
ATOM 10054 N N . ALA B 1 402 ? -29.688 -4.004 17.656 1 84.44 402 ALA B N 1
ATOM 10055 C CA . ALA B 1 402 ? -29.312 -4.598 16.375 1 84.44 402 ALA B CA 1
ATOM 10056 C C . ALA B 1 402 ? -27.844 -5.043 16.391 1 84.44 402 ALA B C 1
ATOM 10058 O O . ALA B 1 402 ? -27.5 -6.105 15.859 1 84.44 402 ALA B O 1
ATOM 10059 N N . VAL B 1 403 ? -26.984 -4.227 16.984 1 86.88 403 VAL B N 1
ATOM 10060 C CA . VAL B 1 403 ? -25.578 -4.559 17.094 1 86.88 403 VAL B CA 1
ATOM 10061 C C . VAL B 1 403 ? -25.391 -5.809 17.953 1 86.88 403 VAL B C 1
ATOM 10063 O O . VAL B 1 403 ? -24.609 -6.699 17.609 1 86.88 403 VAL B O 1
ATOM 10066 N N . CYS B 1 404 ? -26.156 -5.93 18.969 1 86.31 404 CYS B N 1
ATOM 10067 C CA . CYS B 1 404 ? -26.031 -7.051 19.891 1 86.31 404 CYS B CA 1
ATOM 10068 C C . CYS B 1 404 ? -26.688 -8.305 19.312 1 86.31 404 CYS B C 1
ATOM 10070 O O . CYS B 1 404 ? -26.266 -9.422 19.609 1 86.31 404 CYS B O 1
ATOM 10072 N N . ASP B 1 405 ? -27.656 -8.141 18.5 1 82.56 405 ASP B N 1
ATOM 10073 C CA . ASP B 1 405 ? -28.344 -9.266 17.875 1 82.56 405 ASP B CA 1
ATOM 10074 C C . ASP B 1 405 ? -27.422 -9.969 16.875 1 82.56 405 ASP B C 1
ATOM 10076 O O . ASP B 1 405 ? -27.547 -11.172 16.656 1 82.56 405 ASP B O 1
ATOM 10080 N N . ASP B 1 406 ? -26.562 -9.242 16.328 1 80.56 406 ASP B N 1
ATOM 10081 C CA . ASP B 1 406 ? -25.641 -9.82 15.359 1 80.56 406 ASP B CA 1
ATOM 10082 C C . ASP B 1 406 ? -24.5 -10.562 16.047 1 80.56 406 ASP B C 1
ATOM 10084 O O . ASP B 1 406 ? -23.734 -11.266 15.406 1 80.56 406 ASP B O 1
ATOM 10088 N N . GLY B 1 407 ? -24.422 -10.547 17.281 1 77.81 407 GLY B N 1
ATOM 10089 C CA . GLY B 1 407 ? -23.469 -11.336 18.078 1 77.81 407 GLY B CA 1
ATOM 10090 C C . GLY B 1 407 ? -22.031 -10.883 17.906 1 77.81 407 GLY B C 1
ATOM 10091 O O . GLY B 1 407 ? -21.125 -11.711 17.891 1 77.81 407 GLY B O 1
ATOM 10092 N N . LEU B 1 408 ? -21.812 -9.672 17.734 1 78.62 408 LEU B N 1
ATOM 10093 C CA . LEU B 1 408 ? -20.469 -9.18 17.5 1 78.62 408 LEU B CA 1
ATOM 10094 C C . LEU B 1 408 ? -19.703 -9.023 18.812 1 78.62 408 LEU B C 1
ATOM 10096 O O . LEU B 1 408 ? -18.469 -9.109 18.828 1 78.62 408 LEU B O 1
ATOM 10100 N N . PHE B 1 409 ? -20.516 -8.703 19.875 1 78 409 PHE B N 1
ATOM 10101 C CA . PHE B 1 409 ? -19.906 -8.562 21.203 1 78 409 PHE B CA 1
ATOM 10102 C C . PHE B 1 409 ? -20.469 -9.594 22.172 1 78 409 PHE B C 1
ATOM 10104 O O . PHE B 1 409 ? -21.672 -9.609 22.453 1 78 409 PHE B O 1
ATOM 10111 N N . PRO B 1 410 ? -19.688 -10.508 22.578 1 73.19 410 PRO B N 1
ATOM 10112 C CA . PRO B 1 410 ? -20.234 -11.523 23.469 1 73.19 410 PRO B CA 1
ATOM 10113 C C . PRO B 1 410 ? -20.719 -10.945 24.797 1 73.19 410 PRO B C 1
ATOM 10115 O O . PRO B 1 410 ? -21.656 -11.469 25.391 1 73.19 410 PRO B O 1
ATOM 10118 N N . TYR B 1 411 ? -20.109 -9.836 25.219 1 71.19 411 TYR B N 1
ATOM 10119 C CA . TYR B 1 411 ? -20.438 -9.312 26.547 1 71.19 411 TYR B CA 1
ATOM 10120 C C . TYR B 1 411 ? -21.641 -8.375 26.469 1 71.19 411 TYR B C 1
ATOM 10122 O O . TYR B 1 411 ? -22.203 -7.996 27.516 1 71.19 411 TYR B O 1
ATOM 10130 N N . LEU B 1 412 ? -22.125 -8.023 25.359 1 77.06 412 LEU B N 1
ATOM 10131 C CA . LEU B 1 412 ? -23.234 -7.086 25.234 1 77.06 412 LEU B CA 1
ATOM 10132 C C . LEU B 1 412 ? -24.5 -7.801 24.781 1 77.06 412 LEU B C 1
ATOM 10134 O O . LEU B 1 412 ? -25.484 -7.156 24.391 1 77.06 412 LEU B O 1
ATOM 10138 N N . SER B 1 413 ? -24.484 -9.086 24.859 1 79.88 413 SER B N 1
ATOM 10139 C CA . SER B 1 413 ? -25.641 -9.867 24.453 1 79.88 413 SER B CA 1
ATOM 10140 C C . SER B 1 413 ? -26.828 -9.609 25.359 1 79.88 413 SER B C 1
ATOM 10142 O O . SER B 1 413 ? -27.984 -9.844 24.984 1 79.88 413 SER B O 1
ATOM 10144 N N . TYR B 1 414 ? -26.469 -8.977 26.469 1 81.06 414 TYR B N 1
ATOM 10145 C CA . TYR B 1 414 ? -27.484 -8.633 27.453 1 81.06 414 TYR B CA 1
ATOM 10146 C C . TYR B 1 414 ? -28.453 -7.586 26.906 1 81.06 414 TYR B C 1
ATOM 10148 O O . TYR B 1 414 ? -29.641 -7.594 27.234 1 81.06 414 TYR B O 1
ATOM 10156 N N . PHE B 1 415 ? -28.125 -6.836 26.047 1 84.69 415 PHE B N 1
ATOM 10157 C CA . PHE B 1 415 ? -28.922 -5.738 25.531 1 84.69 415 PHE B CA 1
ATOM 10158 C C . PHE B 1 415 ? -29.672 -6.156 24.266 1 84.69 415 PHE B C 1
ATOM 10160 O O . PHE B 1 415 ? -30.469 -5.387 23.719 1 84.69 415 PHE B O 1
ATOM 10167 N N . ALA B 1 416 ? -29.469 -7.391 23.797 1 82.62 416 ALA B N 1
ATOM 10168 C CA . ALA B 1 416 ? -30.125 -7.871 22.578 1 82.62 416 ALA B CA 1
ATOM 10169 C C . ALA B 1 416 ? -31.562 -8.305 22.844 1 82.62 416 ALA B C 1
ATOM 10171 O O . ALA B 1 416 ? -32.406 -8.289 21.953 1 82.62 416 ALA B O 1
ATOM 10172 N N . ARG B 1 417 ? -31.844 -8.602 24.062 1 79 417 ARG B N 1
ATOM 10173 C CA . ARG B 1 417 ? -33.156 -9.125 24.391 1 79 417 ARG B CA 1
ATOM 10174 C C . ARG B 1 417 ? -34.188 -8.008 24.484 1 79 417 ARG B C 1
ATOM 10176 O O . ARG B 1 417 ? -33.969 -6.996 25.141 1 79 417 ARG B O 1
ATOM 10183 N N . GLY B 1 418 ? -35.219 -8.031 23.578 1 76.88 418 GLY B N 1
ATOM 10184 C CA . GLY B 1 418 ? -36.344 -7.086 23.656 1 76.88 418 GLY B CA 1
ATOM 10185 C C . GLY B 1 418 ? -37.5 -7.582 24.484 1 76.88 418 GLY B C 1
ATOM 10186 O O . GLY B 1 418 ? -37.531 -8.75 24.875 1 76.88 418 GLY B O 1
ATOM 10187 N N . ARG B 1 419 ? -38.375 -6.688 24.891 1 71 419 ARG B N 1
ATOM 10188 C CA . ARG B 1 419 ? -39.625 -7.047 25.578 1 71 419 ARG B CA 1
ATOM 10189 C C . ARG B 1 419 ? -40.438 -8.016 24.734 1 71 419 ARG B C 1
ATOM 10191 O O . ARG B 1 419 ? -40.531 -7.887 23.516 1 71 419 ARG B O 1
ATOM 10198 N N . ALA B 1 420 ? -40.906 -8.922 25.188 1 65 420 ALA B N 1
ATOM 10199 C CA . ALA B 1 420 ? -41.656 -10.016 24.562 1 65 420 ALA B CA 1
ATOM 10200 C C . ALA B 1 420 ? -42.812 -9.477 23.734 1 65 420 ALA B C 1
ATOM 10202 O O . ALA B 1 420 ? -43.125 -10.023 22.672 1 65 420 ALA B O 1
ATOM 10203 N N . SER B 1 421 ? -43.406 -8.406 24.203 1 64.38 421 SER B N 1
ATOM 10204 C CA . SER B 1 421 ? -44.625 -7.941 23.547 1 64.38 421 SER B CA 1
ATOM 10205 C C . SER B 1 421 ? -44.312 -7.18 22.266 1 64.38 421 SER B C 1
ATOM 10207 O O . SER B 1 421 ? -44.938 -7.418 21.234 1 64.38 421 SER B O 1
ATOM 10209 N N . ASP B 1 422 ? -43.406 -6.316 22.297 1 69.56 422 ASP B N 1
ATOM 10210 C CA . ASP B 1 422 ? -43.156 -5.461 21.141 1 69.56 422 ASP B CA 1
ATOM 10211 C C . ASP B 1 422 ? -41.688 -5.496 20.75 1 69.56 422 ASP B C 1
ATOM 10213 O O . ASP B 1 422 ? -41.25 -4.832 19.797 1 69.56 422 ASP B O 1
ATOM 10217 N N . ASN B 1 423 ? -40.906 -6.312 21.297 1 75.06 423 ASN B N 1
ATOM 10218 C CA . ASN B 1 423 ? -39.5 -6.492 21.031 1 75.06 423 ASN B CA 1
ATOM 10219 C C . ASN B 1 423 ? -38.719 -5.195 21.234 1 75.06 423 ASN B C 1
ATOM 10221 O O . ASN B 1 423 ? -37.688 -4.965 20.562 1 75.06 423 ASN B O 1
ATOM 10225 N N . GLU B 1 424 ? -39.281 -4.34 22.109 1 80.31 424 GLU B N 1
ATOM 10226 C CA . GLU B 1 424 ? -38.562 -3.09 22.391 1 80.31 424 GLU B CA 1
ATOM 10227 C C . GLU B 1 424 ? -37.406 -3.311 23.359 1 80.31 424 GLU B C 1
ATOM 10229 O O . GLU B 1 424 ? -37.531 -4.066 24.328 1 80.31 424 GLU B O 1
ATOM 10234 N N . PRO B 1 425 ? -36.344 -2.646 23.125 1 86.38 425 PRO B N 1
ATOM 10235 C CA . PRO B 1 425 ? -35.156 -2.814 23.969 1 86.38 425 PRO B CA 1
ATOM 10236 C C . PRO B 1 425 ? -35.219 -1.972 25.234 1 86.38 425 PRO B C 1
ATOM 10238 O O . PRO B 1 425 ? -34.625 -0.892 25.297 1 86.38 425 PRO B O 1
ATOM 10241 N N . ILE B 1 426 ? -35.688 -2.42 26.328 1 86.06 426 ILE B N 1
ATOM 10242 C CA . ILE B 1 426 ? -35.875 -1.678 27.578 1 86.06 426 ILE B CA 1
ATOM 10243 C C . ILE B 1 426 ? -34.531 -1.441 28.234 1 86.06 426 ILE B C 1
ATOM 10245 O O . ILE B 1 426 ? -34.25 -0.352 28.75 1 86.06 426 ILE B O 1
ATOM 10249 N N . ARG B 1 427 ? -33.75 -2.439 28.203 1 88.19 427 ARG B N 1
ATOM 10250 C CA . ARG B 1 427 ? -32.438 -2.289 28.812 1 88.19 427 ARG B CA 1
ATOM 10251 C C . ARG B 1 427 ? -31.609 -1.251 28.062 1 88.19 427 ARG B C 1
ATOM 10253 O O . ARG B 1 427 ? -30.781 -0.558 28.656 1 88.19 427 ARG B O 1
ATOM 10260 N N . GLY B 1 428 ? -31.812 -1.153 26.766 1 89.62 428 GLY B N 1
ATOM 10261 C CA . GLY B 1 428 ? -31.141 -0.128 25.984 1 89.62 428 GLY B CA 1
ATOM 10262 C C . GLY B 1 428 ? -31.594 1.277 26.312 1 89.62 428 GLY B C 1
ATOM 10263 O O . GLY B 1 428 ? -30.781 2.207 26.359 1 89.62 428 GLY B O 1
ATOM 10264 N N . TYR B 1 429 ? -32.875 1.396 26.688 1 90.25 429 TYR B N 1
ATOM 10265 C CA . TYR B 1 429 ? -33.406 2.686 27.109 1 90.25 429 TYR B CA 1
ATOM 10266 C C . TYR B 1 429 ? -32.781 3.141 28.422 1 90.25 429 TYR B C 1
ATOM 10268 O O . TYR B 1 429 ? -32.438 4.32 28.594 1 90.25 429 TYR B O 1
ATOM 10276 N N . LEU B 1 430 ? -32.531 2.225 29.25 1 90.31 430 LEU B N 1
ATOM 10277 C CA . LEU B 1 430 ? -31.969 2.555 30.547 1 90.31 430 LEU B CA 1
ATOM 10278 C C . LEU B 1 430 ? -30.516 2.994 30.406 1 90.31 430 LEU B C 1
ATOM 10280 O O . LEU B 1 430 ? -30.078 3.936 31.062 1 90.31 430 LEU B O 1
ATOM 10284 N N . LEU B 1 431 ? -29.906 2.338 29.578 1 91 431 LEU B N 1
ATOM 10285 C CA . LEU B 1 431 ? -28.516 2.73 29.344 1 91 431 LEU B CA 1
ATOM 10286 C C . LEU B 1 431 ? -28.453 4.125 28.734 1 91 431 LEU B C 1
ATOM 10288 O O . LEU B 1 431 ? -27.609 4.941 29.141 1 91 431 LEU B O 1
ATOM 10292 N N . SER B 1 432 ? -29.25 4.348 27.734 1 91.94 432 SER B N 1
ATOM 10293 C CA . SER B 1 432 ? -29.297 5.668 27.109 1 91.94 432 SER B CA 1
ATOM 10294 C C . SER B 1 432 ? -29.672 6.746 28.125 1 91.94 432 SER B C 1
ATOM 10296 O O . SER B 1 432 ? -29.156 7.871 28.062 1 91.94 432 SER B O 1
ATOM 10298 N N . PHE B 1 433 ? -30.484 6.379 29.109 1 92.44 433 PHE B N 1
ATOM 10299 C CA . PHE B 1 433 ? -30.891 7.281 30.172 1 92.44 433 PHE B CA 1
ATOM 10300 C C . PHE B 1 433 ? -29.719 7.641 31.062 1 92.44 433 PHE B C 1
ATOM 10302 O O . PHE B 1 433 ? -29.5 8.812 31.375 1 92.44 433 PHE B O 1
ATOM 10309 N N . ILE B 1 434 ? -29 6.711 31.344 1 93.44 434 ILE B N 1
ATOM 10310 C CA . ILE B 1 434 ? -27.859 6.934 32.219 1 93.44 434 ILE B CA 1
ATOM 10311 C C . ILE B 1 434 ? -26.828 7.805 31.516 1 93.44 434 ILE B C 1
ATOM 10313 O O . ILE B 1 434 ? -26.281 8.742 32.125 1 93.44 434 ILE B O 1
ATOM 10317 N N . VAL B 1 435 ? -26.625 7.551 30.281 1 92.94 435 VAL B N 1
ATOM 10318 C CA . VAL B 1 435 ? -25.656 8.328 29.516 1 92.94 435 VAL B CA 1
ATOM 10319 C C . VAL B 1 435 ? -26.141 9.766 29.375 1 92.94 435 VAL B C 1
ATOM 10321 O O . VAL B 1 435 ? -25.359 10.711 29.562 1 92.94 435 VAL B O 1
ATOM 10324 N N . ALA B 1 436 ? -27.391 9.891 29.031 1 94.75 436 ALA B N 1
ATOM 10325 C CA . ALA B 1 436 ? -27.969 11.227 28.891 1 94.75 436 ALA B CA 1
ATOM 10326 C C . ALA B 1 436 ? -27.891 12 30.203 1 94.75 436 ALA B C 1
ATOM 10328 O O . ALA B 1 436 ? -27.609 13.203 30.219 1 94.75 436 ALA B O 1
ATOM 10329 N N . LEU B 1 437 ? -28.047 11.305 31.344 1 93.69 437 LEU B N 1
ATOM 10330 C CA . LEU B 1 437 ? -28.016 11.945 32.656 1 93.69 437 LEU B CA 1
ATOM 10331 C C . LEU B 1 437 ? -26.625 12.477 32.969 1 93.69 437 LEU B C 1
ATOM 10333 O O . LEU B 1 437 ? -26.469 13.578 33.5 1 93.69 437 LEU B O 1
ATOM 10337 N N . PHE B 1 438 ? -25.719 11.789 32.594 1 92.69 438 PHE B N 1
ATOM 10338 C CA . PHE B 1 438 ? -24.328 12.188 32.812 1 92.69 438 PHE B CA 1
ATOM 10339 C C . PHE B 1 438 ? -24 13.453 32.031 1 92.69 438 PHE B C 1
ATOM 10341 O O . PHE B 1 438 ? -23.344 14.352 32.562 1 92.69 438 PHE B O 1
ATOM 10348 N N . PHE B 1 439 ? -24.531 13.633 30.859 1 91.81 439 PHE B N 1
ATOM 10349 C CA . PHE B 1 439 ? -24.172 14.773 30.031 1 91.81 439 PHE B CA 1
ATOM 10350 C C . PHE B 1 439 ? -25.047 15.984 30.359 1 91.81 439 PHE B C 1
ATOM 10352 O O . PHE B 1 439 ? -24.688 17.125 30.031 1 91.81 439 PHE B O 1
ATOM 10359 N N . ILE B 1 440 ? -26.172 15.727 30.922 1 92.88 440 ILE B N 1
ATOM 10360 C CA . ILE B 1 440 ? -27 16.828 31.391 1 92.88 440 ILE B CA 1
ATOM 10361 C C . ILE B 1 440 ? -26.281 17.594 32.5 1 92.88 440 ILE B C 1
ATOM 10363 O O . ILE B 1 440 ? -26.5 18.797 32.656 1 92.88 440 ILE B O 1
ATOM 10367 N N . MET B 1 441 ? -25.344 16.938 33.156 1 90.75 441 MET B N 1
ATOM 10368 C CA . MET B 1 441 ? -24.609 17.562 34.25 1 90.75 441 MET B CA 1
ATOM 10369 C C . MET B 1 441 ? -23.672 18.641 33.719 1 90.75 441 MET B C 1
ATOM 10371 O O . MET B 1 441 ? -23.281 19.547 34.469 1 90.75 441 MET B O 1
ATOM 10375 N N . ILE B 1 442 ? -23.359 18.656 32.5 1 86.06 442 ILE B N 1
ATOM 10376 C CA . ILE B 1 442 ? -22.562 19.734 31.891 1 86.06 442 ILE B CA 1
ATOM 10377 C C . ILE B 1 442 ? -23.406 21.016 31.812 1 86.06 442 ILE B C 1
ATOM 10379 O O . ILE B 1 442 ? -22.906 22.109 32.094 1 86.06 442 ILE B O 1
ATOM 10383 N N . GLY B 1 443 ? -24.656 20.875 31.5 1 81.19 443 GLY B N 1
ATOM 10384 C CA . GLY B 1 443 ? -25.656 21.922 31.656 1 81.19 443 GLY B CA 1
ATOM 10385 C C . GLY B 1 443 ? -25.562 23 30.609 1 81.19 443 GLY B C 1
ATOM 10386 O O . GLY B 1 443 ? -26.328 23.969 30.625 1 81.19 443 GLY B O 1
ATOM 10387 N N . GLU B 1 444 ? -24.547 23 29.703 1 85.69 444 GLU B N 1
ATOM 10388 C CA . GLU B 1 444 ? -24.422 24.062 28.703 1 85.69 444 GLU B CA 1
ATOM 10389 C C . GLU B 1 444 ? -24.531 23.484 27.281 1 85.69 444 GLU B C 1
ATOM 10391 O O . GLU B 1 444 ? -23.734 22.625 26.906 1 85.69 444 GLU B O 1
ATOM 10396 N N . ILE B 1 445 ? -25.469 24.078 26.609 1 80.81 445 ILE B N 1
ATOM 10397 C CA . ILE B 1 445 ? -25.75 23.641 25.234 1 80.81 445 ILE B CA 1
ATOM 10398 C C . ILE B 1 445 ? -24.547 23.891 24.344 1 80.81 445 ILE B C 1
ATOM 10400 O O . ILE B 1 445 ? -24.156 23.031 23.547 1 80.81 445 ILE B O 1
ATOM 10404 N N . ASN B 1 446 ? -23.859 25.047 24.516 1 80.44 446 ASN B N 1
ATOM 10405 C CA . ASN B 1 446 ? -22.766 25.453 23.625 1 80.44 446 ASN B CA 1
ATOM 10406 C C . ASN B 1 446 ? -21.547 24.547 23.797 1 80.44 446 ASN B C 1
ATOM 10408 O O . ASN B 1 446 ? -20.75 24.391 22.875 1 80.44 446 ASN B O 1
ATOM 10412 N N . LEU B 1 447 ? -21.531 23.844 24.953 1 82.06 447 LEU B N 1
ATOM 10413 C CA . LEU B 1 447 ? -20.406 22.953 25.203 1 82.06 447 LEU B CA 1
ATOM 10414 C C . LEU B 1 447 ? -20.703 21.547 24.672 1 82.06 447 LEU B C 1
ATOM 10416 O O . LEU B 1 447 ? -19.797 20.828 24.281 1 82.06 447 LEU B O 1
ATOM 10420 N N . LEU B 1 448 ? -21.984 21.203 24.609 1 85.75 448 LEU B N 1
ATOM 10421 C CA . LEU B 1 448 ? -22.391 19.859 24.188 1 85.75 448 LEU B CA 1
ATOM 10422 C C . LEU B 1 448 ? -22.516 19.781 22.672 1 85.75 448 LEU B C 1
ATOM 10424 O O . LEU B 1 448 ? -22.219 18.734 22.078 1 85.75 448 LEU B O 1
ATOM 10428 N N . ALA B 1 449 ? -22.812 20.828 22.094 1 86 449 ALA B N 1
ATOM 10429 C CA . ALA B 1 449 ? -23.219 20.844 20.688 1 86 449 ALA B CA 1
ATOM 10430 C C . ALA B 1 449 ? -22.062 20.406 19.781 1 86 449 ALA B C 1
ATOM 10432 O O . ALA B 1 449 ? -22.25 19.562 18.906 1 86 449 ALA B O 1
ATOM 10433 N N . PRO B 1 450 ? -20.844 20.922 20.078 1 84.94 450 PRO B N 1
ATOM 10434 C CA . PRO B 1 450 ? -19.766 20.5 19.203 1 84.94 450 PRO B CA 1
ATOM 10435 C C . PRO B 1 450 ? -19.469 19 19.297 1 84.94 450 PRO B C 1
ATOM 10437 O O . PRO B 1 450 ? -19.109 18.375 18.297 1 84.94 450 PRO B O 1
ATOM 10440 N N . TRP B 1 451 ? -19.719 18.406 20.391 1 86.81 451 TRP B N 1
ATOM 10441 C CA . TRP B 1 451 ? -19.469 16.969 20.578 1 86.81 451 TRP B CA 1
ATOM 10442 C C . TRP B 1 451 ? -20.5 16.156 19.812 1 86.81 451 TRP B C 1
ATOM 10444 O O . TRP B 1 451 ? -20.141 15.211 19.094 1 86.81 451 TRP B O 1
ATOM 10454 N N . ILE B 1 452 ? -21.625 16.562 19.922 1 88.38 452 ILE B N 1
ATOM 10455 C CA . ILE B 1 452 ? -22.703 15.844 19.25 1 88.38 452 ILE B CA 1
ATOM 10456 C C . ILE B 1 452 ? -22.531 15.953 17.734 1 88.38 452 ILE B C 1
ATOM 10458 O O . ILE B 1 452 ? -22.703 14.969 17.016 1 88.38 452 ILE B O 1
ATOM 10462 N N . THR B 1 453 ? -22.141 17.094 17.359 1 89.56 453 THR B N 1
ATOM 10463 C CA . THR B 1 453 ? -21.953 17.328 15.93 1 89.56 453 THR B CA 1
ATOM 10464 C C . THR B 1 453 ? -20.875 16.406 15.375 1 89.56 453 THR B C 1
ATOM 10466 O O . THR B 1 453 ? -21.062 15.781 14.328 1 89.56 453 THR B O 1
ATOM 10469 N N . ASN B 1 454 ? -19.859 16.281 16.125 1 90.69 454 ASN B N 1
ATOM 10470 C CA . ASN B 1 454 ? -18.75 15.469 15.617 1 90.69 454 ASN B CA 1
ATOM 10471 C C . ASN B 1 454 ? -19.109 13.992 15.609 1 90.69 454 ASN B C 1
ATOM 10473 O O . ASN B 1 454 ? -18.656 13.242 14.734 1 90.69 454 ASN B O 1
ATOM 10477 N N . PHE B 1 455 ? -19.969 13.523 16.516 1 90.12 455 PHE B N 1
ATOM 10478 C CA . PHE B 1 455 ? -20.438 12.141 16.516 1 90.12 455 PHE B CA 1
ATOM 10479 C C . PHE B 1 455 ? -21.25 11.859 15.258 1 90.12 455 PHE B C 1
ATOM 10481 O O . PHE B 1 455 ? -21.062 10.836 14.602 1 90.12 455 PHE B O 1
ATOM 10488 N N . PHE B 1 456 ? -21.984 12.75 14.906 1 90.19 456 PHE B N 1
ATOM 10489 C CA . PHE B 1 456 ? -22.875 12.531 13.773 1 90.19 456 PHE B CA 1
ATOM 10490 C C . PHE B 1 456 ? -22.125 12.68 12.461 1 90.19 456 PHE B C 1
ATOM 10492 O O . PHE B 1 456 ? -22.438 12 11.477 1 90.19 456 PHE B O 1
ATOM 10499 N N . LEU B 1 457 ? -21.219 13.609 12.484 1 91.5 457 LEU B N 1
ATOM 10500 C CA . LEU B 1 457 ? -20.406 13.75 11.273 1 91.5 457 LEU B CA 1
ATOM 10501 C C . LEU B 1 457 ? -19.594 12.492 11.016 1 91.5 457 LEU B C 1
ATOM 10503 O O . LEU B 1 457 ? -19.375 12.109 9.867 1 91.5 457 LEU B O 1
ATOM 10507 N N . ALA B 1 458 ? -19.156 11.828 12.102 1 91.81 458 ALA B N 1
ATOM 10508 C CA . ALA B 1 458 ? -18.438 10.562 11.953 1 91.81 458 ALA B CA 1
ATOM 10509 C C . ALA B 1 458 ? -19.328 9.5 11.336 1 91.81 458 ALA B C 1
ATOM 10511 O O . ALA B 1 458 ? -18.891 8.719 10.484 1 91.81 458 ALA B O 1
ATOM 10512 N N . ASN B 1 459 ? -20.531 9.5 11.734 1 89.94 459 ASN B N 1
ATOM 10513 C CA . ASN B 1 459 ? -21.484 8.555 11.18 1 89.94 459 ASN B CA 1
ATOM 10514 C C . ASN B 1 459 ? -21.75 8.828 9.695 1 89.94 459 ASN B C 1
ATOM 10516 O O . ASN B 1 459 ? -21.797 7.898 8.891 1 89.94 459 ASN B O 1
ATOM 10520 N N . ARG B 1 460 ? -21.875 10.062 9.398 1 92.19 460 ARG B N 1
ATOM 10521 C CA . ARG B 1 460 ? -22.125 10.438 8.008 1 92.19 460 ARG B CA 1
ATOM 10522 C C . ARG B 1 460 ? -20.922 10.086 7.133 1 92.19 460 ARG B C 1
ATOM 10524 O O . ARG B 1 460 ? -21.078 9.688 5.977 1 92.19 460 ARG B O 1
ATOM 10531 N N . THR B 1 461 ? -19.766 10.25 7.688 1 92.88 461 THR B N 1
ATOM 10532 C CA . THR B 1 461 ? -18.562 9.898 6.957 1 92.88 461 THR B CA 1
ATOM 10533 C C . THR B 1 461 ? -18.547 8.414 6.602 1 92.88 461 THR B C 1
ATOM 10535 O O . THR B 1 461 ? -18.281 8.047 5.453 1 92.88 461 THR B O 1
ATOM 10538 N N . LEU B 1 462 ? -18.969 7.574 7.504 1 91.19 462 LEU B N 1
ATOM 10539 C CA . LEU B 1 462 ? -18.891 6.133 7.289 1 91.19 462 LEU B CA 1
ATOM 10540 C C . LEU B 1 462 ? -19.969 5.676 6.312 1 91.19 462 LEU B C 1
ATOM 10542 O O . LEU B 1 462 ? -19.75 4.742 5.535 1 91.19 462 LEU B O 1
ATOM 10546 N N . VAL B 1 463 ? -21.062 6.316 6.34 1 91.38 463 VAL B N 1
ATOM 10547 C CA . VAL B 1 463 ? -22.125 5.98 5.391 1 91.38 463 VAL B CA 1
ATOM 10548 C C . VAL B 1 463 ? -21.672 6.332 3.975 1 91.38 463 VAL B C 1
ATOM 10550 O O . VAL B 1 463 ? -21.859 5.543 3.047 1 91.38 463 VAL B O 1
ATOM 10553 N N . ASN B 1 464 ? -21.094 7.457 3.842 1 94.56 464 ASN B N 1
ATOM 10554 C CA . ASN B 1 464 ? -20.609 7.879 2.531 1 94.56 464 ASN B CA 1
ATOM 10555 C C . ASN B 1 464 ? -19.484 6.98 2.039 1 94.56 464 ASN B C 1
ATOM 10557 O O . ASN B 1 464 ? -19.422 6.645 0.855 1 94.56 464 ASN B O 1
ATOM 10561 N N . VAL B 1 465 ? -18.672 6.59 2.961 1 93.38 465 VAL B N 1
ATOM 10562 C CA . VAL B 1 465 ? -17.578 5.711 2.58 1 93.38 465 VAL B CA 1
ATOM 10563 C C . VAL B 1 465 ? -18.125 4.344 2.178 1 93.38 465 VAL B C 1
ATOM 10565 O O . VAL B 1 465 ? -17.609 3.711 1.251 1 93.38 465 VAL B O 1
ATOM 10568 N N . ALA B 1 466 ? -19.125 3.908 2.828 1 91.19 466 ALA B N 1
ATOM 10569 C CA . ALA B 1 466 ? -19.734 2.617 2.518 1 91.19 466 ALA B CA 1
ATOM 10570 C C . ALA B 1 466 ? -20.25 2.582 1.08 1 91.19 466 ALA B C 1
ATOM 10572 O O . ALA B 1 466 ? -20.016 1.61 0.357 1 91.19 466 ALA B O 1
ATOM 10573 N N . VAL B 1 467 ? -20.859 3.621 0.661 1 93 467 VAL B N 1
ATOM 10574 C CA . VAL B 1 467 ? -21.422 3.664 -0.687 1 93 467 VAL B CA 1
ATOM 10575 C C . VAL B 1 467 ? -20.297 3.811 -1.708 1 93 467 VAL B C 1
ATOM 10577 O O . VAL B 1 467 ? -20.344 3.207 -2.781 1 93 467 VAL B O 1
ATOM 10580 N N . PHE B 1 468 ? -19.297 4.559 -1.397 1 92.69 468 PHE B N 1
ATOM 10581 C CA . PHE B 1 468 ? -18.156 4.707 -2.285 1 92.69 468 PHE B CA 1
ATOM 10582 C C . PHE B 1 468 ? -17.469 3.367 -2.523 1 92.69 468 PHE B C 1
ATOM 10584 O O . PHE B 1 468 ? -17.203 2.996 -3.668 1 92.69 468 PHE B O 1
ATOM 10591 N N . VAL B 1 469 ? -17.297 2.602 -1.416 1 90.56 469 VAL B N 1
ATOM 10592 C CA . VAL B 1 469 ? -16.609 1.314 -1.514 1 90.56 469 VAL B CA 1
ATOM 10593 C C . VAL B 1 469 ? -17.5 0.314 -2.246 1 90.56 469 VAL B C 1
ATOM 10595 O O . VAL B 1 469 ? -17.031 -0.46 -3.078 1 90.56 469 VAL B O 1
ATOM 10598 N N . ALA B 1 470 ? -18.75 0.304 -1.967 1 90.19 470 ALA B N 1
ATOM 10599 C CA . ALA B 1 470 ? -19.688 -0.612 -2.623 1 90.19 470 ALA B CA 1
ATOM 10600 C C . ALA B 1 470 ? -19.766 -0.334 -4.121 1 90.19 470 ALA B C 1
ATOM 10602 O O . ALA B 1 470 ? -19.766 -1.263 -4.934 1 90.19 470 ALA B O 1
ATOM 10603 N N . SER B 1 471 ? -19.781 0.883 -4.465 1 88.81 471 SER B N 1
ATOM 10604 C CA . SER B 1 471 ? -19.906 1.26 -5.867 1 88.81 471 SER B CA 1
ATOM 10605 C C . SER B 1 471 ? -18.625 0.947 -6.633 1 88.81 471 SER B C 1
ATOM 10607 O O . SER B 1 471 ? -18.672 0.507 -7.785 1 88.81 471 SER B O 1
ATOM 10609 N N . LYS B 1 472 ? -17.516 1.119 -6.008 1 87.25 472 LYS B N 1
ATOM 10610 C CA . LYS B 1 472 ? -16.234 0.901 -6.691 1 87.25 472 LYS B CA 1
ATOM 10611 C C . LYS B 1 472 ? -15.859 -0.577 -6.688 1 87.25 472 LYS B C 1
ATOM 10613 O O . LYS B 1 472 ? -14.891 -0.976 -7.332 1 87.25 472 LYS B O 1
ATOM 10618 N N . SER B 1 473 ? -16.578 -1.382 -5.996 1 84.88 473 SER B N 1
ATOM 10619 C CA . SER B 1 473 ? -16.344 -2.824 -6.016 1 84.88 473 SER B CA 1
ATOM 10620 C C . SER B 1 473 ? -16.906 -3.455 -7.285 1 84.88 473 SER B C 1
ATOM 10622 O O . SER B 1 473 ? -16.531 -4.57 -7.648 1 84.88 473 SER B O 1
ATOM 10624 N N . HIS B 1 474 ? -17.75 -2.863 -8.07 1 80 474 HIS B N 1
ATOM 10625 C CA . HIS B 1 474 ? -18.344 -3.365 -9.305 1 80 474 HIS B CA 1
ATOM 10626 C C . HIS B 1 474 ? -18.859 -4.793 -9.125 1 80 474 HIS B C 1
ATOM 10628 O O . HIS B 1 474 ? -18.641 -5.641 -9.992 1 80 474 HIS B O 1
ATOM 10634 N N . SER B 1 475 ? -19.344 -5.043 -7.953 1 81.62 475 SER B N 1
ATOM 10635 C CA . SER B 1 475 ? -19.953 -6.348 -7.699 1 81.62 475 SER B CA 1
ATOM 10636 C C . SER B 1 475 ? -21.312 -6.465 -8.375 1 81.62 475 SER B C 1
ATOM 10638 O O . SER B 1 475 ? -22.078 -5.504 -8.398 1 81.62 475 SER B O 1
ATOM 10640 N N . PRO B 1 476 ? -21.562 -7.586 -8.984 1 82.25 476 PRO B N 1
ATOM 10641 C CA . PRO B 1 476 ? -22.875 -7.777 -9.602 1 82.25 476 PRO B CA 1
ATOM 10642 C C . PRO B 1 476 ? -24.016 -7.719 -8.586 1 82.25 476 PRO B C 1
ATOM 10644 O O . PRO B 1 476 ? -25.172 -7.539 -8.969 1 82.25 476 PRO B O 1
ATOM 10647 N N . GLY B 1 477 ? -23.688 -7.816 -7.359 1 80.06 477 GLY B N 1
ATOM 10648 C CA . GLY B 1 477 ? -24.703 -7.742 -6.324 1 80.06 477 GLY B CA 1
ATOM 10649 C C . GLY B 1 477 ? -25.078 -6.316 -5.961 1 80.06 477 GLY B C 1
ATOM 10650 O O . GLY B 1 477 ? -26.125 -6.082 -5.352 1 80.06 477 GLY B O 1
ATOM 10651 N N . TRP B 1 478 ? -24.234 -5.363 -6.312 1 85.62 478 TRP B N 1
ATOM 10652 C CA . TRP B 1 478 ? -24.547 -3.957 -6.078 1 85.62 478 TRP B CA 1
ATOM 10653 C C . TRP B 1 478 ? -25.406 -3.391 -7.207 1 85.62 478 TRP B C 1
ATOM 10655 O O . TRP B 1 478 ? -24.875 -3.008 -8.258 1 85.62 478 TRP B O 1
ATOM 10665 N N . ARG B 1 479 ? -26.797 -3.445 -6.961 1 86.56 479 ARG B N 1
ATOM 10666 C CA . ARG B 1 479 ? -27.766 -2.973 -7.93 1 86.56 479 ARG B CA 1
ATOM 10667 C C . ARG B 1 479 ? -28.797 -2.061 -7.27 1 86.56 479 ARG B C 1
ATOM 10669 O O . ARG B 1 479 ? -30 -2.359 -7.273 1 86.56 479 ARG B O 1
ATOM 10676 N N . PRO B 1 480 ? -28.266 -0.89 -6.883 1 87.88 480 PRO B N 1
ATOM 10677 C CA . PRO B 1 480 ? -29.25 0.009 -6.273 1 87.88 480 PRO B CA 1
ATOM 10678 C C . PRO B 1 480 ? -30.312 0.477 -7.266 1 87.88 480 PRO B C 1
ATOM 10680 O O . PRO B 1 480 ? -30.016 0.699 -8.438 1 87.88 480 PRO B O 1
ATOM 10683 N N . SER B 1 481 ? -31.531 0.542 -6.781 1 85.25 481 SER B N 1
ATOM 10684 C CA . SER B 1 481 ? -32.625 1.019 -7.625 1 85.25 481 SER B CA 1
ATOM 10685 C C . SER B 1 481 ? -32.625 2.541 -7.723 1 85.25 481 SER B C 1
ATOM 10687 O O . SER B 1 481 ? -33.125 3.105 -8.695 1 85.25 481 SER B O 1
ATOM 10689 N N . TRP B 1 482 ? -32 3.146 -6.668 1 87.94 482 TRP B N 1
ATOM 10690 C CA . TRP B 1 482 ? -31.844 4.598 -6.691 1 87.94 482 TRP B CA 1
ATOM 10691 C C . TRP B 1 482 ? -30.766 5.023 -7.676 1 87.94 482 TRP B C 1
ATOM 10693 O O . TRP B 1 482 ? -29.594 4.688 -7.5 1 87.94 482 TRP B O 1
ATOM 10703 N N . ARG B 1 483 ? -31.172 5.77 -8.68 1 81.5 483 ARG B N 1
ATOM 10704 C CA . ARG B 1 483 ? -30.281 6.035 -9.812 1 81.5 483 ARG B CA 1
ATOM 10705 C C . ARG B 1 483 ? -29.5 7.332 -9.609 1 81.5 483 ARG B C 1
ATOM 10707 O O . ARG B 1 483 ? -28.469 7.547 -10.234 1 81.5 483 ARG B O 1
ATOM 10714 N N . TYR B 1 484 ? -29.938 8.156 -8.672 1 85.12 484 TYR B N 1
ATOM 10715 C CA . TYR B 1 484 ? -29.344 9.484 -8.562 1 85.12 484 TYR B CA 1
ATOM 10716 C C . TYR B 1 484 ? -28.203 9.484 -7.551 1 85.12 484 TYR B C 1
ATOM 10718 O O . TYR B 1 484 ? -28.281 10.148 -6.512 1 85.12 484 TYR B O 1
ATOM 10726 N N . TYR B 1 485 ? -27.266 8.641 -7.691 1 88.19 485 TYR B N 1
ATOM 10727 C CA . TYR B 1 485 ? -26.078 8.648 -6.844 1 88.19 485 TYR B CA 1
ATOM 10728 C C . TYR B 1 485 ? -24.828 8.445 -7.676 1 88.19 485 TYR B C 1
ATOM 10730 O O . TYR B 1 485 ? -24.891 7.969 -8.812 1 88.19 485 TYR B O 1
ATOM 10738 N N . HIS B 1 486 ? -23.766 8.984 -7.285 1 90.69 486 HIS B N 1
ATOM 10739 C CA . HIS B 1 486 ? -22.469 8.82 -7.922 1 90.69 486 HIS B CA 1
ATOM 10740 C C . HIS B 1 486 ? -21.375 8.547 -6.891 1 90.69 486 HIS B C 1
ATOM 10742 O O . HIS B 1 486 ? -21.359 9.164 -5.824 1 90.69 486 HIS B O 1
ATOM 10748 N N . PRO B 1 487 ? -20.531 7.609 -7.172 1 90.88 487 PRO B N 1
ATOM 10749 C CA . P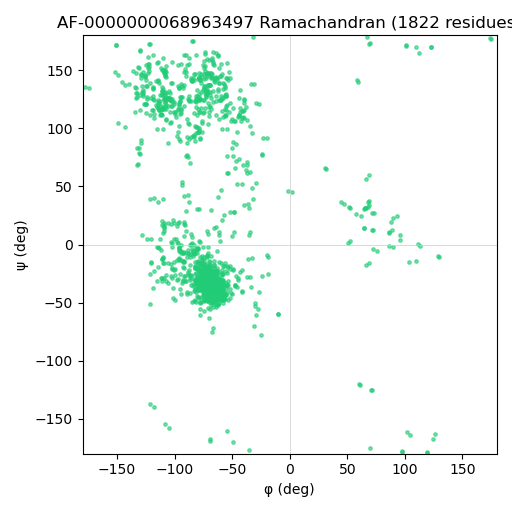RO B 1 487 ? -19.484 7.246 -6.211 1 90.88 487 PRO B CA 1
ATOM 10750 C C . PRO B 1 487 ? -18.562 8.422 -5.871 1 90.88 487 PRO B C 1
ATOM 10752 O O . PRO B 1 487 ? -18.125 8.547 -4.723 1 90.88 487 PRO B O 1
ATOM 10755 N N . LEU B 1 488 ? -18.297 9.336 -6.793 1 91.19 488 LEU B N 1
ATOM 10756 C CA . LEU B 1 488 ? -17.422 10.477 -6.535 1 91.19 488 LEU B CA 1
ATOM 10757 C C . LEU B 1 488 ? -18.109 11.492 -5.629 1 91.19 488 LEU B C 1
ATOM 10759 O O . LEU B 1 488 ? -17.453 12.172 -4.844 1 91.19 488 LEU B O 1
ATOM 10763 N N . LEU B 1 489 ? -19.391 11.57 -5.754 1 92.56 489 LEU B N 1
ATOM 10764 C CA . LEU B 1 489 ? -20.156 12.445 -4.871 1 92.56 489 LEU B CA 1
ATOM 10765 C C . LEU B 1 489 ? -20.141 11.922 -3.438 1 92.56 489 LEU B C 1
ATOM 10767 O O . LEU B 1 489 ? -20.016 12.695 -2.488 1 92.56 489 LEU B O 1
ATOM 10771 N N . SER B 1 490 ? -20.203 10.617 -3.334 1 94.62 490 SER B N 1
ATOM 10772 C CA . SER B 1 490 ? -20.156 10.016 -2.006 1 94.62 490 SER B CA 1
ATOM 10773 C C . SER B 1 490 ? -18.781 10.203 -1.371 1 94.62 490 SER B C 1
ATOM 10775 O O . SER B 1 490 ? -18.672 10.453 -0.169 1 94.62 490 SER B O 1
ATOM 10777 N N . LEU B 1 491 ? -17.781 10.148 -2.154 1 94.19 491 LEU B N 1
ATOM 10778 C CA . LEU B 1 491 ? -16.422 10.383 -1.646 1 94.19 491 LEU B CA 1
ATOM 10779 C C . LEU B 1 491 ? -16.25 11.836 -1.226 1 94.19 491 LEU B C 1
ATOM 10781 O O . LEU B 1 491 ? -15.672 12.117 -0.175 1 94.19 491 LEU B O 1
ATOM 10785 N N . ALA B 1 492 ? -16.734 12.727 -2.045 1 93.31 492 ALA B N 1
ATOM 10786 C CA . ALA B 1 492 ? -16.688 14.141 -1.708 1 93.31 492 ALA B CA 1
ATOM 10787 C C . ALA B 1 492 ? -17.453 14.43 -0.414 1 93.31 492 ALA B C 1
ATOM 10789 O O . ALA B 1 492 ? -17.016 15.25 0.396 1 93.31 492 ALA B O 1
ATOM 10790 N N . GLY B 1 493 ? -18.547 13.75 -0.269 1 94.12 493 GLY B N 1
ATOM 10791 C CA . GLY B 1 493 ? -19.297 13.883 0.972 1 94.12 493 GLY B CA 1
ATOM 10792 C C . GLY B 1 493 ? -18.531 13.383 2.184 1 94.12 493 GLY B C 1
ATOM 10793 O O . GLY B 1 493 ? -18.531 14.031 3.232 1 94.12 493 GLY B O 1
ATOM 10794 N N . ALA B 1 494 ? -17.859 12.305 2.045 1 95.25 494 ALA B N 1
ATOM 10795 C CA . ALA B 1 494 ? -17.062 11.758 3.143 1 95.25 494 ALA B CA 1
ATOM 10796 C C . ALA B 1 494 ? -15.922 12.695 3.521 1 95.25 494 ALA B C 1
ATOM 10798 O O . ALA B 1 494 ? -15.703 12.977 4.703 1 95.25 494 ALA B O 1
ATOM 10799 N N . VAL B 1 495 ? -15.227 13.25 2.553 1 91.44 495 VAL B N 1
ATOM 10800 C CA . VAL B 1 495 ? -14.094 14.141 2.787 1 91.44 495 VAL B CA 1
ATOM 10801 C C . VAL B 1 495 ? -14.586 15.445 3.414 1 91.44 495 VAL B C 1
ATOM 10803 O O . VAL B 1 495 ? -13.969 15.961 4.348 1 91.44 495 VAL B O 1
ATOM 10806 N N . SER B 1 496 ? -15.68 15.945 2.885 1 93.06 496 SER B N 1
ATOM 10807 C CA . SER B 1 496 ? -16.25 17.172 3.436 1 93.06 496 SER B CA 1
ATOM 10808 C C . SER B 1 496 ? -16.641 17 4.898 1 93.06 496 SER B C 1
ATOM 10810 O O . SER B 1 496 ? -16.422 17.891 5.715 1 93.06 496 SER B O 1
ATOM 10812 N N . CYS B 1 497 ? -17.141 15.852 5.289 1 93.56 497 CYS B N 1
ATOM 10813 C CA . CYS B 1 497 ? -17.531 15.602 6.672 1 93.56 497 CYS B CA 1
ATOM 10814 C C . CYS B 1 497 ? -16.297 15.492 7.57 1 93.56 497 CYS B C 1
ATOM 10816 O O . CYS B 1 497 ? -16.312 15.984 8.695 1 93.56 497 CYS B O 1
ATOM 10818 N N . VAL B 1 498 ? -15.25 14.914 7.082 1 91.38 498 VAL B N 1
ATOM 10819 C CA . VAL B 1 498 ? -14.031 14.797 7.871 1 91.38 498 VAL B CA 1
ATOM 10820 C C . VAL B 1 498 ? -13.406 16.172 8.07 1 91.38 498 VAL B C 1
ATOM 10822 O O . VAL B 1 498 ? -12.977 16.516 9.172 1 91.38 498 VAL B O 1
ATOM 10825 N N . VAL B 1 499 ? -13.398 17 7.023 1 86.31 499 VAL B N 1
ATOM 10826 C CA . VAL B 1 499 ? -12.836 18.344 7.098 1 86.31 499 VAL B CA 1
ATOM 10827 C C . VAL B 1 499 ? -13.641 19.203 8.078 1 86.31 499 VAL B C 1
ATOM 10829 O O . VAL B 1 499 ? -13.07 19.922 8.898 1 86.31 499 VAL B O 1
ATOM 10832 N N . LEU B 1 500 ? -14.914 19.016 8.047 1 89.69 500 LEU B N 1
ATOM 10833 C CA . LEU B 1 500 ? -15.781 19.766 8.953 1 89.69 500 LEU B CA 1
ATOM 10834 C C . LEU B 1 500 ? -15.586 19.312 10.391 1 89.69 500 LEU B C 1
ATOM 10836 O O . LEU B 1 500 ? -15.633 20.125 11.32 1 89.69 500 LEU B O 1
ATOM 10840 N N . MET B 1 501 ? -15.336 18 10.586 1 91.06 501 MET B N 1
ATOM 10841 C CA . MET B 1 501 ? -15.117 17.469 11.93 1 91.06 501 MET B CA 1
ATOM 10842 C C . MET B 1 501 ? -13.898 18.109 12.578 1 91.06 501 MET B C 1
ATOM 10844 O O . MET B 1 501 ? -13.969 18.562 13.727 1 91.06 501 MET B O 1
ATOM 10848 N N . PHE B 1 502 ? -12.836 18.281 11.859 1 86.31 502 PHE B N 1
ATOM 10849 C CA . PHE B 1 502 ? -11.602 18.828 12.414 1 86.31 502 PHE B CA 1
ATOM 10850 C C . PHE B 1 502 ? -11.641 20.344 12.445 1 86.31 502 PHE B C 1
ATOM 10852 O O . PHE B 1 502 ? -11.047 20.969 13.328 1 86.31 502 PHE B O 1
ATOM 10859 N N . ALA B 1 503 ? -12.367 20.953 11.516 1 83 503 ALA B N 1
ATOM 10860 C CA . ALA B 1 503 ? -12.477 22.406 11.477 1 83 503 ALA B CA 1
ATOM 10861 C C . ALA B 1 503 ? -13.32 22.922 12.641 1 83 503 ALA B C 1
ATOM 10863 O O . ALA B 1 503 ? -13.047 24 13.172 1 83 503 ALA B O 1
ATOM 10864 N N . LEU B 1 504 ? -14.352 22.203 13.062 1 85.81 504 LEU B N 1
ATOM 10865 C CA . LEU B 1 504 ? -15.266 22.672 14.102 1 85.81 504 LEU B CA 1
ATOM 10866 C C . LEU B 1 504 ? -14.641 22.516 15.484 1 85.81 504 LEU B C 1
ATOM 10868 O O . LEU B 1 504 ? -14.586 23.469 16.266 1 85.81 504 LEU B O 1
ATOM 10872 N N . CYS B 1 505 ? -14.211 21.25 15.828 1 85.5 505 CYS B N 1
ATOM 10873 C CA . CYS B 1 505 ? -13.523 20.969 17.078 1 85.5 505 CYS B CA 1
ATOM 10874 C C . CYS B 1 505 ? -12.539 19.812 16.922 1 85.5 505 CYS B C 1
ATOM 10876 O O . CYS B 1 505 ? -12.938 18.656 16.953 1 85.5 505 CYS B O 1
ATOM 10878 N N . TRP B 1 506 ? -11.32 20.125 16.859 1 82.56 506 TRP B N 1
ATOM 10879 C CA . TRP B 1 506 ? -10.305 19.125 16.547 1 82.56 506 TRP B CA 1
ATOM 10880 C C . TRP B 1 506 ? -10.133 18.156 17.719 1 82.56 506 TRP B C 1
ATOM 10882 O O . TRP B 1 506 ? -9.812 16.984 17.516 1 82.56 506 TRP B O 1
ATOM 10892 N N . LYS B 1 507 ? -10.398 18.641 19.016 1 83.56 507 LYS B N 1
ATOM 10893 C CA . LYS B 1 507 ? -10.242 17.766 20.172 1 83.56 507 LYS B CA 1
ATOM 10894 C C . LYS B 1 507 ? -11.281 16.656 20.172 1 83.56 507 LYS B C 1
ATOM 10896 O O . LYS B 1 507 ? -10.938 15.484 20.375 1 83.56 507 LYS B O 1
ATOM 10901 N N . SER B 1 508 ? -12.484 17.062 19.891 1 88.56 508 SER B N 1
ATOM 10902 C CA . SER B 1 508 ? -13.547 16.062 19.859 1 88.56 508 SER B CA 1
ATOM 10903 C C . SER B 1 508 ? -13.414 15.141 18.641 1 88.56 508 SER B C 1
ATOM 10905 O O . SER B 1 508 ? -13.711 13.953 18.734 1 88.56 508 SER B O 1
ATOM 10907 N N . ALA B 1 509 ? -12.977 15.742 17.547 1 90.81 509 ALA B N 1
ATOM 10908 C CA . ALA B 1 509 ? -12.805 14.953 16.328 1 90.81 509 ALA B CA 1
ATOM 10909 C C . ALA B 1 509 ? -11.773 13.844 16.547 1 90.81 509 ALA B C 1
ATOM 10911 O O . ALA B 1 509 ? -12 12.695 16.156 1 90.81 509 ALA B O 1
ATOM 10912 N N . LEU B 1 510 ? -10.656 14.117 17.25 1 87.94 510 LEU B N 1
ATOM 10913 C CA . LEU B 1 510 ? -9.594 13.148 17.5 1 87.94 510 LEU B CA 1
ATOM 10914 C C . LEU B 1 510 ? -10.062 12.086 18.484 1 87.94 510 LEU B C 1
ATOM 10916 O O . LEU B 1 510 ? -9.773 10.898 18.312 1 87.94 510 LEU B O 1
ATOM 10920 N N . ALA B 1 511 ? -10.805 12.516 19.5 1 89.06 511 ALA B N 1
ATOM 10921 C CA . ALA B 1 511 ? -11.305 11.586 20.516 1 89.06 511 ALA B CA 1
ATOM 10922 C C . ALA B 1 511 ? -12.258 10.57 19.891 1 89.06 511 ALA B C 1
ATOM 10924 O O . ALA B 1 511 ? -12.141 9.367 20.141 1 89.06 511 ALA B O 1
ATOM 10925 N N . ILE B 1 512 ? -13.086 11.055 19.062 1 89.94 512 ILE B N 1
ATOM 10926 C CA . ILE B 1 512 ? -14.094 10.195 18.469 1 89.94 512 ILE B CA 1
ATOM 10927 C C . ILE B 1 512 ? -13.445 9.25 17.469 1 89.94 512 ILE B C 1
ATOM 10929 O O . ILE B 1 512 ? -13.789 8.07 17.391 1 89.94 512 ILE B O 1
ATOM 10933 N N . THR B 1 513 ? -12.523 9.75 16.703 1 89.5 513 THR B N 1
ATOM 10934 C CA . THR B 1 513 ? -11.828 8.906 15.742 1 89.5 513 THR B CA 1
ATOM 10935 C C . THR B 1 513 ? -11.039 7.805 16.453 1 89.5 513 THR B C 1
ATOM 10937 O O . THR B 1 513 ? -11.023 6.656 16 1 89.5 513 THR B O 1
ATOM 10940 N N . LEU B 1 514 ? -10.461 8.125 17.594 1 89.19 514 LEU B N 1
ATOM 10941 C CA . LEU B 1 514 ? -9.703 7.148 18.375 1 89.19 514 LEU B CA 1
ATOM 10942 C C . LEU B 1 514 ? -10.625 6.078 18.953 1 89.19 514 LEU B C 1
ATOM 10944 O O . LEU B 1 514 ? -10.289 4.891 18.938 1 89.19 514 LEU B O 1
ATOM 10948 N N . VAL B 1 515 ? -11.82 6.504 19.422 1 88.25 515 VAL B N 1
ATOM 10949 C CA . VAL B 1 515 ? -12.773 5.547 19.969 1 88.25 515 VAL B CA 1
ATOM 10950 C C . VAL B 1 515 ? -13.258 4.605 18.875 1 88.25 515 VAL B C 1
ATOM 10952 O O . VAL B 1 515 ? -13.352 3.393 19.078 1 88.25 515 VAL B O 1
ATOM 10955 N N . CYS B 1 516 ? -13.547 5.172 17.734 1 89.38 516 CYS B N 1
ATOM 10956 C CA . CYS B 1 516 ? -13.977 4.355 16.609 1 89.38 516 CYS B CA 1
ATOM 10957 C C . CYS B 1 516 ? -12.898 3.357 16.219 1 89.38 516 CYS B C 1
ATOM 10959 O O . CYS B 1 516 ? -13.195 2.188 15.961 1 89.38 516 CYS B O 1
ATOM 10961 N N . MET B 1 517 ? -11.672 3.756 16.281 1 88.25 517 MET B N 1
ATOM 10962 C CA . MET B 1 517 ? -10.562 2.891 15.914 1 88.25 517 MET B CA 1
ATOM 10963 C C . MET B 1 517 ? -10.359 1.784 16.938 1 88.25 517 MET B C 1
ATOM 10965 O O . MET B 1 517 ? -10.031 0.65 16.578 1 88.25 517 MET B O 1
ATOM 10969 N N . VAL B 1 518 ? -10.562 2.105 18.203 1 88.5 518 VAL B N 1
ATOM 10970 C CA . VAL B 1 518 ? -10.398 1.123 19.266 1 88.5 518 VAL B CA 1
ATOM 10971 C C . VAL B 1 518 ? -11.477 0.044 19.156 1 88.5 518 VAL B C 1
ATOM 10973 O O . VAL B 1 518 ? -11.18 -1.149 19.234 1 88.5 518 VAL B O 1
ATOM 10976 N N . ILE B 1 519 ? -12.68 0.441 18.891 1 86.94 519 ILE B N 1
ATOM 10977 C CA . ILE B 1 519 ? -13.766 -0.521 18.734 1 86.94 519 ILE B CA 1
ATOM 10978 C C . ILE B 1 519 ? -13.523 -1.377 17.5 1 86.94 519 ILE B C 1
ATOM 10980 O O . ILE B 1 519 ? -13.711 -2.596 17.531 1 86.94 519 ILE B O 1
ATOM 10984 N N . PHE B 1 520 ? -13 -0.835 16.5 1 87.25 520 PHE B N 1
ATOM 10985 C CA . PHE B 1 520 ? -12.695 -1.54 15.258 1 87.25 520 PHE B CA 1
ATOM 10986 C C . PHE B 1 520 ? -11.641 -2.619 15.492 1 87.25 520 PHE B C 1
ATOM 10988 O O . PHE B 1 520 ? -11.797 -3.752 15.031 1 87.25 520 PHE B O 1
ATOM 10995 N N . ARG B 1 521 ? -10.688 -2.213 16.25 1 85.81 521 ARG B N 1
ATOM 10996 C CA . ARG B 1 521 ? -9.594 -3.152 16.516 1 85.81 521 ARG B CA 1
ATOM 10997 C C . ARG B 1 521 ? -10.055 -4.297 17.406 1 85.81 521 ARG B C 1
ATOM 10999 O O . ARG B 1 521 ? -9.641 -5.441 17.219 1 85.81 521 ARG B O 1
ATOM 11006 N N . ILE B 1 522 ? -10.953 -4.027 18.25 1 84.31 522 ILE B N 1
ATOM 11007 C CA . ILE B 1 522 ? -11.461 -5.043 19.172 1 84.31 522 ILE B CA 1
ATOM 11008 C C . ILE B 1 522 ? -12.305 -6.055 18.406 1 84.31 522 ILE B C 1
ATOM 11010 O O . ILE B 1 522 ? -12.133 -7.266 18.562 1 84.31 522 ILE B O 1
ATOM 11014 N N . VAL B 1 523 ? -13.078 -5.574 17.516 1 84.5 523 VAL B N 1
ATOM 11015 C CA . VAL B 1 523 ? -13.984 -6.453 16.797 1 84.5 523 VAL B CA 1
ATOM 11016 C C . VAL B 1 523 ? -13.227 -7.184 15.688 1 84.5 523 VAL B C 1
ATOM 11018 O O . VAL B 1 523 ? -13.484 -8.359 15.422 1 84.5 523 VAL B O 1
ATOM 11021 N N . SER B 1 524 ? -12.344 -6.461 15.055 1 80.75 524 SER B N 1
ATOM 11022 C CA . SER B 1 524 ? -11.562 -7.09 13.992 1 80.75 524 SER B CA 1
ATOM 11023 C C . SER B 1 524 ? -10.711 -8.234 14.539 1 80.75 524 SER B C 1
ATOM 11025 O O . SER B 1 524 ? -10.516 -9.242 13.859 1 80.75 524 SER B O 1
ATOM 11027 N N . HIS B 1 525 ? -10.219 -8.094 15.688 1 76.69 525 HIS B N 1
ATOM 11028 C CA . HIS B 1 525 ? -9.383 -9.125 16.297 1 76.69 525 HIS B CA 1
ATOM 11029 C C . HIS B 1 525 ? -10.219 -10.328 16.734 1 76.69 525 HIS B C 1
ATOM 11031 O O . HIS B 1 525 ? -9.727 -11.461 16.734 1 76.69 525 HIS B O 1
ATOM 11037 N N . ARG B 1 526 ? -11.477 -10.109 16.984 1 73.38 526 ARG B N 1
ATOM 11038 C CA . ARG B 1 526 ? -12.336 -11.211 17.406 1 73.38 526 ARG B CA 1
ATOM 11039 C C . ARG B 1 526 ? -12.891 -11.961 16.203 1 73.38 526 ARG B C 1
ATOM 11041 O O . ARG B 1 526 ? -13.352 -13.102 16.328 1 73.38 526 ARG B O 1
ATOM 11048 N N . ALA B 1 527 ? -12.539 -11.547 15.008 1 60.81 527 ALA B N 1
ATOM 11049 C CA . ALA B 1 527 ? -12.875 -12.18 13.742 1 60.81 527 ALA B CA 1
ATOM 11050 C C . ALA B 1 527 ? -14.219 -12.898 13.82 1 60.81 527 ALA B C 1
ATOM 11052 O O . ALA B 1 527 ? -14.273 -14.133 13.883 1 60.81 527 ALA B O 1
ATOM 11053 N N . PRO B 1 528 ? -15.328 -12.125 14 1 62.16 528 PRO B N 1
ATOM 11054 C CA . PRO B 1 528 ? -16.609 -12.828 14.086 1 62.16 528 PRO B CA 1
ATOM 11055 C C . PRO B 1 528 ? -16.938 -13.602 12.812 1 62.16 528 PRO B C 1
ATOM 11057 O O . PRO B 1 528 ? -16.547 -13.195 11.711 1 62.16 528 PRO B O 1
ATOM 11060 N N . LYS B 1 529 ? -17.188 -14.867 12.867 1 60.03 529 LYS B N 1
ATOM 11061 C CA . LYS B 1 529 ? -17.531 -15.766 11.766 1 60.03 529 LYS B CA 1
ATOM 11062 C C . LYS B 1 529 ? -18.828 -15.336 11.086 1 60.03 529 LYS B C 1
ATOM 11064 O O . LYS B 1 529 ? -19.406 -16.094 10.312 1 60.03 529 LYS B O 1
ATOM 11069 N N . VAL B 1 530 ? -19.281 -14.117 11.445 1 63.81 530 VAL B N 1
ATOM 11070 C CA . VAL B 1 530 ? -20.516 -13.672 10.805 1 63.81 530 VAL B CA 1
ATOM 11071 C C . VAL B 1 530 ? -20.172 -12.953 9.5 1 63.81 530 VAL B C 1
ATOM 11073 O O . VAL B 1 530 ? -19.297 -12.094 9.461 1 63.81 530 VAL B O 1
ATOM 11076 N N . GLY B 1 531 ? -20.406 -13.641 8.297 1 63.16 531 GLY B N 1
ATOM 11077 C CA . GLY B 1 531 ? -20.125 -12.992 7.027 1 63.16 531 GLY B CA 1
ATOM 11078 C C . GLY B 1 531 ? -21.375 -12.789 6.188 1 63.16 531 GLY B C 1
ATOM 11079 O O . GLY B 1 531 ? -22.281 -13.633 6.184 1 63.16 531 GLY B O 1
ATOM 11080 N N . TRP B 1 532 ? -21.703 -11.578 5.867 1 68.5 532 TRP B N 1
ATOM 11081 C CA . TRP B 1 532 ? -22.828 -11.273 4.996 1 68.5 532 TRP B CA 1
ATOM 11082 C C . TRP B 1 532 ? -22.359 -10.953 3.582 1 68.5 532 TRP B C 1
ATOM 11084 O O . TRP B 1 532 ? -23.109 -10.414 2.775 1 68.5 532 TRP B O 1
ATOM 11094 N N . GLY B 1 533 ? -21.141 -11.391 3.174 1 68.69 533 GLY B N 1
ATOM 11095 C CA . GLY B 1 533 ? -20.656 -11.07 1.846 1 68.69 533 GLY B CA 1
ATOM 11096 C C . GLY B 1 533 ? -20.391 -9.586 1.646 1 68.69 533 GLY B C 1
ATOM 11097 O O . GLY B 1 533 ? -20.906 -8.984 0.708 1 68.69 533 GLY B O 1
ATOM 11098 N N . ASP B 1 534 ? -19.609 -9.055 2.438 1 78.38 534 ASP B N 1
ATOM 11099 C CA . ASP B 1 534 ? -19.312 -7.625 2.418 1 78.38 534 ASP B CA 1
ATOM 11100 C C . ASP B 1 534 ? -18.531 -7.238 1.164 1 78.38 534 ASP B C 1
ATOM 11102 O O . ASP B 1 534 ? -17.875 -8.086 0.548 1 78.38 534 ASP B O 1
ATOM 11106 N N . TYR B 1 535 ? -18.766 -6.027 0.701 1 77.25 535 TYR B N 1
ATOM 11107 C CA . TYR B 1 535 ? -18.203 -5.535 -0.549 1 77.25 535 TYR B CA 1
ATOM 11108 C C . TYR B 1 535 ? -16.703 -5.289 -0.408 1 77.25 535 TYR B C 1
ATOM 11110 O O . TYR B 1 535 ? -16.016 -5.055 -1.4 1 77.25 535 TYR B O 1
ATOM 11118 N N . ARG B 1 536 ? -16.219 -5.41 0.834 1 79.94 536 ARG B N 1
ATOM 11119 C CA . ARG B 1 536 ? -14.766 -5.359 0.982 1 79.94 536 ARG B CA 1
ATOM 11120 C C . ARG B 1 536 ? -14.109 -6.582 0.346 1 79.94 536 ARG B C 1
ATOM 11122 O O . ARG B 1 536 ? -13.016 -6.484 -0.209 1 79.94 536 ARG B O 1
ATOM 11129 N N . HIS B 1 537 ? -14.82 -7.664 0.458 1 82 537 HIS B N 1
ATOM 11130 C CA . HIS B 1 537 ? -14.32 -8.883 -0.169 1 82 537 HIS B CA 1
ATOM 11131 C C . HIS B 1 537 ? -14.266 -8.734 -1.687 1 82 537 HIS B C 1
ATOM 11133 O O . HIS B 1 537 ? -13.32 -9.203 -2.324 1 82 537 HIS B O 1
ATOM 11139 N N . SER B 1 538 ? -15.281 -8.148 -2.184 1 85.06 538 SER B N 1
ATOM 11140 C CA . SER B 1 538 ? -15.305 -7.938 -3.627 1 85.06 538 SER B CA 1
ATOM 11141 C C . SER B 1 538 ? -14.203 -6.984 -4.066 1 85.06 538 SER B C 1
ATOM 11143 O O . SER B 1 538 ? -13.617 -7.152 -5.141 1 85.06 538 SER B O 1
ATOM 11145 N N . ARG B 1 539 ? -13.961 -6.016 -3.25 1 86.56 539 ARG B N 1
ATOM 11146 C CA . ARG B 1 539 ? -12.875 -5.098 -3.58 1 86.56 539 ARG B CA 1
ATOM 11147 C C . ARG B 1 539 ? -11.523 -5.801 -3.508 1 86.56 539 ARG B C 1
ATOM 11149 O O . ARG B 1 539 ? -10.633 -5.523 -4.312 1 86.56 539 ARG B O 1
ATOM 11156 N N . LEU B 1 540 ? -11.375 -6.641 -2.498 1 86.38 540 LEU B N 1
ATOM 11157 C CA . LEU B 1 540 ? -10.148 -7.434 -2.4 1 86.38 540 LEU B CA 1
ATOM 11158 C C . LEU B 1 540 ? -9.984 -8.328 -3.625 1 86.38 540 LEU B C 1
ATOM 11160 O O . LEU B 1 540 ? -8.875 -8.484 -4.133 1 86.38 540 LEU B O 1
ATOM 11164 N N . TYR B 1 541 ? -11.062 -8.867 -4.105 1 87.88 541 TYR B N 1
ATOM 11165 C CA . TYR B 1 541 ? -11.016 -9.695 -5.309 1 87.88 541 TYR B CA 1
ATOM 11166 C C . TYR B 1 541 ? -10.555 -8.875 -6.512 1 87.88 541 TYR B C 1
ATOM 11168 O O . TYR B 1 541 ? -9.688 -9.312 -7.273 1 87.88 541 TYR B O 1
ATOM 11176 N N . LEU B 1 542 ? -11.125 -7.75 -6.66 1 87.06 542 LEU B N 1
ATOM 11177 C CA . LEU B 1 542 ? -10.781 -6.914 -7.805 1 87.06 542 LEU B CA 1
ATOM 11178 C C . LEU B 1 542 ? -9.336 -6.438 -7.711 1 87.06 542 LEU B C 1
ATOM 11180 O O . LEU B 1 542 ? -8.617 -6.414 -8.719 1 87.06 542 LEU B O 1
ATOM 11184 N N . SER B 1 543 ? -8.945 -6.09 -6.516 1 88.44 543 SER B N 1
ATOM 11185 C CA . SER B 1 543 ? -7.57 -5.645 -6.352 1 88.44 543 SER B CA 1
ATOM 11186 C C . SER B 1 543 ? -6.586 -6.785 -6.594 1 88.44 543 SER B C 1
ATOM 11188 O O . SER B 1 543 ? -5.52 -6.582 -7.176 1 88.44 543 SER B O 1
ATOM 11190 N N . THR B 1 544 ? -6.855 -7.977 -6.125 1 89 544 THR B N 1
ATOM 11191 C CA . THR B 1 544 ? -5.996 -9.141 -6.328 1 89 544 THR B CA 1
ATOM 11192 C C . THR B 1 544 ? -5.934 -9.516 -7.809 1 89 544 THR B C 1
ATOM 11194 O O . THR B 1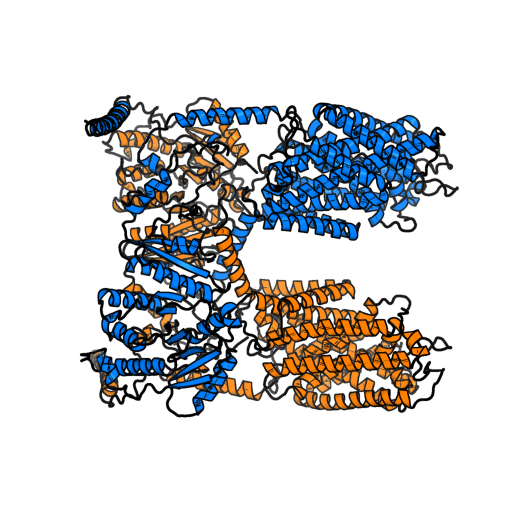 544 ? -4.859 -9.82 -8.328 1 89 544 THR B O 1
ATOM 11197 N N . THR B 1 545 ? -7.102 -9.477 -8.477 1 88.38 545 THR B N 1
ATOM 11198 C CA . THR B 1 545 ? -7.09 -9.805 -9.898 1 88.38 545 THR B CA 1
ATOM 11199 C C . THR B 1 545 ? -6.324 -8.75 -10.688 1 88.38 545 THR B C 1
ATOM 11201 O O . THR B 1 545 ? -5.621 -9.07 -11.648 1 88.38 545 THR B O 1
ATOM 11204 N N . LYS B 1 546 ? -6.473 -7.562 -10.352 1 86.62 546 LYS B N 1
ATOM 11205 C CA . LYS B 1 546 ? -5.691 -6.516 -11 1 86.62 546 LYS B CA 1
ATOM 11206 C C . LYS B 1 546 ? -4.199 -6.695 -10.742 1 86.62 546 LYS B C 1
ATOM 11208 O O . LYS B 1 546 ? -3.375 -6.457 -11.625 1 86.62 546 LYS B O 1
ATOM 11213 N N . GLY B 1 547 ? -3.871 -7.059 -9.477 1 87.12 547 GLY B N 1
ATOM 11214 C CA . GLY B 1 547 ? -2.48 -7.348 -9.156 1 87.12 547 GLY B CA 1
ATOM 11215 C C . GLY B 1 547 ? -1.901 -8.469 -10 1 87.12 547 GLY B C 1
ATOM 11216 O O . GLY B 1 547 ? -0.758 -8.391 -10.453 1 87.12 547 GLY B O 1
ATOM 11217 N N . ILE B 1 548 ? -2.646 -9.5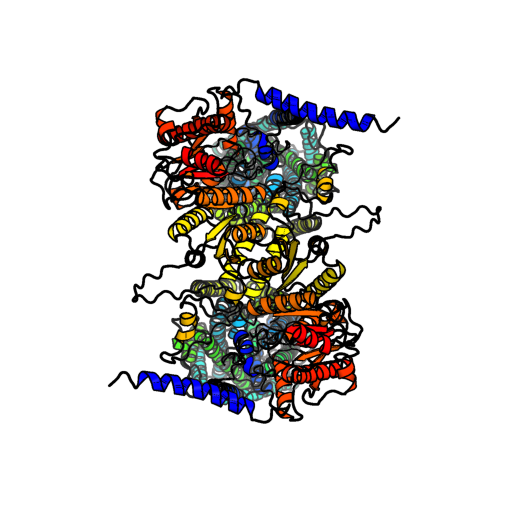08 -10.219 1 87.25 548 ILE B N 1
ATOM 11218 C CA . ILE B 1 548 ? -2.207 -10.633 -11.039 1 87.25 548 ILE B CA 1
ATOM 11219 C C . ILE B 1 548 ? -1.94 -10.156 -12.469 1 87.25 548 ILE B C 1
ATOM 11221 O O . ILE B 1 548 ? -0.929 -10.523 -13.07 1 87.25 548 ILE B O 1
ATOM 11225 N N . LEU B 1 549 ? -2.84 -9.32 -13 1 83.81 549 LEU B N 1
ATOM 11226 C CA . LEU B 1 549 ? -2.703 -8.844 -14.367 1 83.81 549 LEU B CA 1
ATOM 11227 C C . LEU B 1 549 ? -1.526 -7.883 -14.5 1 83.81 549 LEU B C 1
ATOM 11229 O O . LEU B 1 549 ? -0.785 -7.93 -15.484 1 83.81 549 LEU B O 1
ATOM 11233 N N . ASP B 1 550 ? -1.272 -7.035 -13.469 1 82.88 550 ASP B N 1
ATOM 11234 C CA . ASP B 1 550 ? -0.154 -6.102 -13.492 1 82.88 550 ASP B CA 1
ATOM 11235 C C . ASP B 1 550 ? 1.181 -6.836 -13.391 1 82.88 550 ASP B C 1
ATOM 11237 O O . ASP B 1 550 ? 2.166 -6.43 -14.008 1 82.88 550 ASP B O 1
ATOM 11241 N N . LEU B 1 551 ? 1.233 -7.82 -12.57 1 83.69 551 LEU B N 1
ATOM 11242 C CA . LEU B 1 551 ? 2.457 -8.602 -12.422 1 83.69 551 LEU B CA 1
ATOM 11243 C C . LEU B 1 551 ? 2.766 -9.375 -13.703 1 83.69 551 LEU B C 1
ATOM 11245 O O . LEU B 1 551 ? 3.932 -9.625 -14.016 1 83.69 551 LEU B O 1
ATOM 11249 N N . GLN B 1 552 ? 1.729 -9.805 -14.359 1 78.81 552 GLN B N 1
ATOM 11250 C CA . GLN B 1 552 ? 1.926 -10.547 -15.602 1 78.81 552 GLN B CA 1
ATOM 11251 C C . GLN B 1 552 ? 2.574 -9.672 -16.672 1 78.81 552 GLN B C 1
ATOM 11253 O O . GLN B 1 552 ? 3.369 -10.156 -17.484 1 78.81 552 GLN B O 1
ATOM 11258 N N . ASN B 1 553 ? 2.365 -8.398 -16.656 1 72.19 553 ASN B N 1
ATOM 11259 C CA . ASN B 1 553 ? 2.879 -7.484 -17.672 1 72.19 553 ASN B CA 1
ATOM 11260 C C . ASN B 1 553 ? 4.227 -6.895 -17.25 1 72.19 553 ASN B C 1
ATOM 11262 O O . ASN B 1 553 ? 4.934 -6.32 -18.078 1 72.19 553 ASN B O 1
ATOM 11266 N N . ALA B 1 554 ? 4.688 -7.129 -16.031 1 72.75 554 ALA B N 1
ATOM 11267 C CA . ALA B 1 554 ? 5.969 -6.598 -15.57 1 72.75 554 ALA B CA 1
ATOM 11268 C C . ALA B 1 554 ? 7.09 -7.609 -15.781 1 72.75 554 ALA B C 1
ATOM 11270 O O . ALA B 1 554 ? 6.902 -8.805 -15.562 1 72.75 554 ALA B O 1
ATOM 11271 N N . PRO B 1 555 ? 8.227 -7.094 -16.281 1 70.31 555 PRO B N 1
ATOM 11272 C CA . PRO B 1 555 ? 9.367 -7.996 -16.469 1 70.31 555 PRO B CA 1
ATOM 11273 C C . PRO B 1 555 ? 9.953 -8.469 -15.133 1 70.31 555 PRO B C 1
ATOM 11275 O O . PRO B 1 555 ? 9.82 -7.785 -14.117 1 70.31 555 PRO B O 1
ATOM 11278 N N . SER B 1 556 ? 10.461 -9.664 -15.086 1 73.31 556 SER B N 1
ATOM 11279 C CA . SER B 1 556 ? 11.07 -10.234 -13.883 1 73.31 556 SER B CA 1
ATOM 11280 C C . SER B 1 556 ? 12.555 -9.891 -13.797 1 73.31 556 SER B C 1
ATOM 11282 O O . SER B 1 556 ? 13.266 -9.938 -14.805 1 73.31 556 SER B O 1
ATOM 11284 N N . TYR B 1 557 ? 12.961 -9.312 -12.711 1 76.19 557 TYR B N 1
ATOM 11285 C CA . TYR B 1 557 ? 14.359 -9.008 -12.438 1 76.19 557 TYR B CA 1
ATOM 11286 C C . TYR B 1 557 ? 14.93 -9.93 -11.367 1 76.19 557 TYR B C 1
ATOM 11288 O O . TYR B 1 557 ? 14.18 -10.477 -10.555 1 76.19 557 TYR B O 1
ATOM 11296 N N . ALA B 1 558 ? 16.25 -10.203 -11.508 1 77.81 558 ALA B N 1
ATOM 11297 C CA . ALA B 1 558 ? 16.922 -11.07 -10.547 1 77.81 558 ALA B CA 1
ATOM 11298 C C . ALA B 1 558 ? 16.797 -10.516 -9.133 1 77.81 558 ALA B C 1
ATOM 11300 O O . ALA B 1 558 ? 16.766 -11.273 -8.156 1 77.81 558 ALA B O 1
ATOM 11301 N N . LYS B 1 559 ? 16.625 -9.203 -9.086 1 79.56 559 LYS B N 1
ATOM 11302 C CA . LYS B 1 559 ? 16.547 -8.555 -7.781 1 79.56 559 LYS B CA 1
ATOM 11303 C C . LYS B 1 559 ? 15.242 -8.914 -7.07 1 79.56 559 LYS B C 1
ATOM 11305 O O . LYS B 1 559 ? 15.188 -8.945 -5.84 1 79.56 559 LYS B O 1
ATOM 11310 N N . ASN B 1 560 ? 14.25 -9.25 -7.898 1 79.62 560 ASN B N 1
ATOM 11311 C CA . ASN B 1 560 ? 12.938 -9.539 -7.324 1 79.62 560 ASN B CA 1
ATOM 11312 C C . ASN B 1 560 ? 12.641 -11.039 -7.336 1 79.62 560 ASN B C 1
ATOM 11314 O O . ASN B 1 560 ? 11.492 -11.445 -7.156 1 79.62 560 ASN B O 1
ATOM 11318 N N . PHE B 1 561 ? 13.695 -11.883 -7.488 1 83.12 561 PHE B N 1
ATOM 11319 C CA . PHE B 1 561 ? 13.477 -13.328 -7.484 1 83.12 561 PHE B CA 1
ATOM 11320 C C . PHE B 1 561 ? 13.07 -13.812 -6.098 1 83.12 561 PHE B C 1
ATOM 11322 O O . PHE B 1 561 ? 13.711 -13.453 -5.102 1 83.12 561 PHE B O 1
ATOM 11329 N N . ARG B 1 562 ? 12.016 -14.523 -6.09 1 85.75 562 ARG B N 1
ATOM 11330 C CA . ARG B 1 562 ? 11.531 -15.172 -4.875 1 85.75 562 ARG B CA 1
ATOM 11331 C C . ARG B 1 562 ? 11.234 -16.641 -5.121 1 85.75 562 ARG B C 1
ATOM 11333 O O . ARG B 1 562 ? 10.523 -17 -6.062 1 85.75 562 ARG B O 1
ATOM 11340 N N . PRO B 1 563 ? 11.75 -17.406 -4.336 1 88.31 563 PRO B N 1
ATOM 11341 C CA . PRO B 1 563 ? 11.461 -18.828 -4.516 1 88.31 563 PRO B CA 1
ATOM 11342 C C . PRO B 1 563 ? 10.016 -19.172 -4.164 1 88.31 563 PRO B C 1
ATOM 11344 O O . PRO B 1 563 ? 9.547 -18.875 -3.066 1 88.31 563 PRO B O 1
ATOM 11347 N N . SER B 1 564 ? 9.328 -19.625 -5.066 1 89.19 564 SER B N 1
ATOM 11348 C CA . SER B 1 564 ? 8 -20.203 -4.91 1 89.19 564 SER B CA 1
ATOM 11349 C C . SER B 1 564 ? 8.023 -21.719 -5.109 1 89.19 564 SER B C 1
ATOM 11351 O O . SER B 1 564 ? 8.289 -22.203 -6.211 1 89.19 564 SER B O 1
ATOM 11353 N N . PHE B 1 565 ? 7.656 -22.484 -4.105 1 91.94 565 PHE B N 1
ATOM 11354 C CA . PHE B 1 565 ? 7.859 -23.938 -4.094 1 91.94 565 PHE B CA 1
ATOM 11355 C C . PHE B 1 565 ? 6.617 -24.656 -4.594 1 91.94 565 PHE B C 1
ATOM 11357 O O . PHE B 1 565 ? 5.492 -24.234 -4.312 1 91.94 565 PHE B O 1
ATOM 11364 N N . LEU B 1 566 ? 6.828 -25.656 -5.391 1 92.75 566 LEU B N 1
ATOM 11365 C CA . LEU B 1 566 ? 5.805 -26.594 -5.812 1 92.75 566 LEU B CA 1
ATOM 11366 C C . LEU B 1 566 ? 6.062 -27.984 -5.215 1 92.75 566 LEU B C 1
ATOM 11368 O O . LEU B 1 566 ? 7.148 -28.531 -5.383 1 92.75 566 LEU B O 1
ATOM 11372 N N . ILE B 1 567 ? 5.188 -28.484 -4.461 1 90.88 567 ILE B N 1
ATOM 11373 C CA . ILE B 1 567 ? 5.27 -29.812 -3.859 1 90.88 567 ILE B CA 1
ATOM 11374 C C . ILE B 1 567 ? 4.188 -30.719 -4.449 1 90.88 567 ILE B C 1
ATOM 11376 O O . ILE B 1 567 ? 3 -30.391 -4.406 1 90.88 567 ILE B O 1
ATOM 11380 N N . VAL B 1 568 ? 4.574 -31.766 -5.129 1 89.06 568 VAL B N 1
ATOM 11381 C CA . VAL B 1 568 ? 3.631 -32.719 -5.727 1 89.06 568 VAL B CA 1
ATOM 11382 C C . VAL B 1 568 ? 3.656 -34.031 -4.953 1 89.06 568 VAL B C 1
ATOM 11384 O O . VAL B 1 568 ? 4.727 -34.562 -4.695 1 89.06 568 VAL B O 1
ATOM 11387 N N . THR B 1 569 ? 2.529 -34.438 -4.445 1 83.69 569 THR B N 1
ATOM 11388 C CA . THR B 1 569 ? 2.449 -35.688 -3.697 1 83.69 569 THR B CA 1
ATOM 11389 C C . THR B 1 569 ? 1.378 -36.594 -4.281 1 83.69 569 THR B C 1
ATOM 11391 O O . THR B 1 569 ? 0.486 -36.125 -4.996 1 83.69 569 THR B O 1
ATOM 11394 N N . ASP B 1 570 ? 1.671 -37.844 -4.207 1 78.25 570 ASP B N 1
ATOM 11395 C CA . ASP B 1 570 ? 0.67 -38.844 -4.555 1 78.25 570 ASP B CA 1
ATOM 11396 C C . ASP B 1 570 ? -0.258 -39.125 -3.375 1 78.25 570 ASP B C 1
ATOM 11398 O O . ASP B 1 570 ? 0.115 -38.906 -2.221 1 78.25 570 ASP B O 1
ATOM 11402 N N . SER B 1 571 ? -1.515 -39.312 -3.65 1 65.12 571 SER B N 1
ATOM 11403 C CA . SER B 1 571 ? -2.492 -39.594 -2.605 1 65.12 571 SER B CA 1
ATOM 11404 C C . SER B 1 571 ? -2.035 -40.75 -1.719 1 65.12 571 SER B C 1
ATOM 11406 O O . SER B 1 571 ? -2.404 -40.844 -0.544 1 65.12 571 SER B O 1
ATOM 11408 N N . SER B 1 572 ? -1.078 -41.594 -2.293 1 61.22 572 SER B N 1
ATOM 11409 C CA . SER B 1 572 ? -0.683 -42.781 -1.535 1 61.22 572 SER B CA 1
ATOM 11410 C C . SER B 1 572 ? 0.597 -42.531 -0.745 1 61.22 572 SER B C 1
ATOM 11412 O O . SER B 1 572 ? 0.992 -43.344 0.085 1 61.22 572 SER B O 1
ATOM 11414 N N . SER B 1 573 ? 1.275 -41.406 -1.088 1 63.34 573 SER B N 1
ATOM 11415 C CA . SER B 1 573 ? 2.566 -41.188 -0.446 1 63.34 573 SER B CA 1
ATOM 11416 C C . SER B 1 573 ? 2.408 -40.969 1.058 1 63.34 573 SER B C 1
ATOM 11418 O O . SER B 1 573 ? 1.345 -40.562 1.525 1 63.34 573 SER B O 1
ATOM 11420 N N . SER B 1 574 ? 3.385 -41.5 1.788 1 63.94 574 SER B N 1
ATOM 11421 C CA . SER B 1 574 ? 3.418 -41.438 3.246 1 63.94 574 SER B CA 1
ATOM 11422 C C . SER B 1 574 ? 3.318 -40 3.752 1 63.94 574 SER B C 1
ATOM 11424 O O . SER B 1 574 ? 3.875 -39.094 3.145 1 63.94 574 SER B O 1
ATOM 11426 N N . SER B 1 575 ? 2.426 -39.812 4.602 1 67.06 575 SER B N 1
ATOM 11427 C CA . SER B 1 575 ? 2.127 -38.562 5.281 1 67.06 575 SER B CA 1
ATOM 11428 C C . SER B 1 575 ? 3.387 -37.938 5.863 1 67.06 575 SER B C 1
ATOM 11430 O O . SER B 1 575 ? 3.529 -36.688 5.879 1 67.06 575 SER B O 1
ATOM 11432 N N . SER B 1 576 ? 4.48 -38.781 6.105 1 72.69 576 SER B N 1
ATOM 11433 C CA . SER B 1 576 ? 5.668 -38.219 6.77 1 72.69 576 SER B CA 1
ATOM 11434 C C . SER B 1 576 ? 6.559 -37.469 5.789 1 72.69 576 SER B C 1
ATOM 11436 O O . SER B 1 576 ? 7.141 -36.438 6.137 1 72.69 576 SER B O 1
ATOM 11438 N N . SER B 1 577 ? 6.598 -38.031 4.562 1 78.19 577 SER B N 1
ATOM 11439 C CA . SER B 1 577 ? 7.426 -37.375 3.562 1 78.19 577 SER B CA 1
ATOM 11440 C C . SER B 1 577 ? 6.824 -36.031 3.145 1 78.19 577 SER B C 1
ATOM 11442 O O . SER B 1 577 ? 7.547 -35.062 2.963 1 78.19 577 SER B O 1
ATOM 11444 N N . ALA B 1 578 ? 5.598 -36.062 3.143 1 79.12 578 ALA B N 1
ATOM 11445 C CA . ALA B 1 578 ? 4.93 -34.812 2.77 1 79.12 578 ALA B CA 1
ATOM 11446 C C . ALA B 1 578 ? 5.078 -33.75 3.863 1 79.12 578 ALA B C 1
ATOM 11448 O O . ALA B 1 578 ? 5.234 -32.562 3.572 1 79.12 578 ALA B O 1
ATOM 11449 N N . ASP B 1 579 ? 5.125 -34.188 5.102 1 82 579 ASP B N 1
ATOM 11450 C CA . ASP B 1 579 ? 5.27 -33.25 6.215 1 82 579 ASP B CA 1
ATOM 11451 C C . ASP B 1 579 ? 6.668 -32.625 6.238 1 82 579 ASP B C 1
ATOM 11453 O O . ASP B 1 579 ? 6.832 -31.469 6.598 1 82 579 ASP B O 1
ATOM 11457 N N . ALA B 1 580 ? 7.664 -33.438 5.883 1 86.94 580 ALA B N 1
ATOM 11458 C CA . ALA B 1 580 ? 9.031 -32.906 5.859 1 86.94 580 ALA B CA 1
ATOM 11459 C C . ALA B 1 580 ? 9.195 -31.844 4.777 1 86.94 580 ALA B C 1
ATOM 11461 O O . ALA B 1 580 ? 9.883 -30.844 4.98 1 86.94 580 ALA B O 1
ATOM 11462 N N . LEU B 1 581 ? 8.539 -32.125 3.701 1 88.31 581 LEU B N 1
ATOM 11463 C CA . LEU B 1 581 ? 8.633 -31.172 2.605 1 88.31 581 LEU B CA 1
ATOM 11464 C C . LEU B 1 581 ? 7.898 -29.891 2.947 1 88.31 581 LEU B C 1
ATOM 11466 O O . LEU B 1 581 ? 8.406 -28.797 2.684 1 88.31 581 LEU B O 1
ATOM 11470 N N . LEU B 1 582 ? 6.738 -30.047 3.516 1 84.88 582 LEU B N 1
ATOM 11471 C CA . LEU B 1 582 ? 5.961 -28.859 3.889 1 84.88 582 LEU B CA 1
ATOM 11472 C C . LEU B 1 582 ? 6.66 -28.078 4.996 1 84.88 582 LEU B C 1
ATOM 11474 O O . LEU B 1 582 ? 6.609 -26.844 5.016 1 84.88 582 LEU B O 1
ATOM 11478 N N . HIS B 1 583 ? 7.289 -28.75 5.871 1 86.44 583 HIS B N 1
ATOM 11479 C CA . HIS B 1 583 ? 8.047 -28.078 6.93 1 86.44 583 HIS B CA 1
ATOM 11480 C C . HIS B 1 583 ? 9.219 -27.297 6.363 1 86.44 583 HIS B C 1
ATOM 11482 O O . HIS B 1 583 ? 9.469 -26.156 6.789 1 86.44 583 HIS B O 1
ATOM 11488 N N . PHE B 1 584 ? 9.914 -27.875 5.438 1 89.5 584 PHE B N 1
ATOM 11489 C CA . PHE B 1 584 ? 11.031 -27.188 4.812 1 89.5 584 PHE B CA 1
ATOM 11490 C C . PHE B 1 584 ? 10.547 -25.938 4.074 1 89.5 584 PHE B C 1
ATOM 11492 O O . PHE B 1 584 ? 11.18 -24.875 4.141 1 89.5 584 PHE B O 1
ATOM 11499 N N . ALA B 1 585 ? 9.484 -26.094 3.332 1 87.88 585 ALA B N 1
ATOM 11500 C CA . ALA B 1 585 ? 8.93 -24.953 2.598 1 87.88 585 ALA B CA 1
ATOM 11501 C C . ALA B 1 585 ? 8.477 -23.859 3.549 1 87.88 585 ALA B C 1
ATOM 11503 O O . ALA B 1 585 ? 8.594 -22.672 3.238 1 87.88 585 ALA B O 1
ATOM 11504 N N . ASP B 1 586 ? 7.977 -24.203 4.656 1 83.75 586 ASP B N 1
ATOM 11505 C CA . ASP B 1 586 ? 7.531 -23.234 5.648 1 83.75 586 ASP B CA 1
ATOM 11506 C C . ASP B 1 586 ? 8.719 -22.469 6.23 1 83.75 586 ASP B C 1
ATOM 11508 O O . ASP B 1 586 ? 8.609 -21.266 6.516 1 83.75 586 ASP B O 1
ATOM 11512 N N . LEU B 1 587 ? 9.812 -23.188 6.383 1 85.81 587 LEU B N 1
ATOM 11513 C CA . LEU B 1 587 ? 11.008 -22.547 6.91 1 85.81 587 LEU B CA 1
ATOM 11514 C C . LEU B 1 587 ? 11.555 -21.516 5.918 1 85.81 587 LEU B C 1
ATOM 11516 O O . LEU B 1 587 ? 12.086 -20.484 6.32 1 85.81 587 LEU B O 1
ATOM 11520 N N . MET B 1 588 ? 11.352 -21.828 4.691 1 84.44 588 MET B N 1
ATOM 11521 C CA . MET B 1 588 ? 11.891 -20.953 3.656 1 84.44 588 MET B CA 1
ATOM 11522 C C . MET B 1 588 ? 10.992 -19.734 3.443 1 84.44 588 MET B C 1
ATOM 11524 O O . MET B 1 588 ? 11.461 -18.672 3.031 1 84.44 588 MET B O 1
ATOM 11528 N N . ARG B 1 589 ? 9.695 -19.859 3.496 1 70.88 589 ARG B N 1
ATOM 11529 C CA . ARG B 1 589 ? 8.711 -18.844 3.156 1 70.88 589 ARG B CA 1
ATOM 11530 C C . ARG B 1 589 ? 8.758 -17.688 4.145 1 70.88 589 ARG B C 1
ATOM 11532 O O . ARG B 1 589 ? 8.547 -16.531 3.766 1 70.88 589 ARG B O 1
ATOM 11539 N N . ALA B 1 590 ? 9.281 -17.844 5.34 1 59.69 590 ALA B N 1
ATOM 11540 C CA . ALA B 1 590 ? 9.211 -16.828 6.383 1 59.69 590 ALA B CA 1
ATOM 11541 C C . ALA B 1 590 ? 8.492 -15.578 5.879 1 59.69 590 ALA B C 1
ATOM 11543 O O . ALA B 1 590 ? 8.977 -14.461 6.055 1 59.69 590 ALA B O 1
ATOM 11544 N N . GLY B 1 591 ? 7.16 -15.734 5.098 1 58.25 591 GLY B N 1
ATOM 11545 C CA . GLY B 1 591 ? 6.344 -14.594 4.707 1 58.25 591 GLY B CA 1
ATOM 11546 C C . GLY B 1 591 ? 6.766 -13.984 3.385 1 58.25 591 GLY B C 1
ATOM 11547 O O . GLY B 1 591 ? 6.305 -12.898 3.023 1 58.25 591 GLY B O 1
ATOM 11548 N N . ARG B 1 592 ? 7.676 -14.648 2.6 1 69.25 592 ARG B N 1
ATOM 11549 C CA . ARG B 1 592 ? 8.297 -14.016 1.44 1 69.25 592 ARG B CA 1
ATOM 11550 C C . ARG B 1 592 ? 7.789 -14.633 0.142 1 69.25 592 ARG B C 1
ATOM 11552 O O . ARG B 1 592 ? 7.922 -14.039 -0.929 1 69.25 592 ARG B O 1
ATOM 11559 N N . GLY B 1 593 ? 7.133 -15.844 0.251 1 74.44 593 GLY B N 1
ATOM 11560 C CA . GLY B 1 593 ? 6.734 -16.516 -0.977 1 74.44 593 GLY B CA 1
ATOM 11561 C C . GLY B 1 593 ? 5.5 -17.375 -0.809 1 74.44 593 GLY B C 1
ATOM 11562 O O . GLY B 1 593 ? 4.906 -17.422 0.271 1 74.44 593 GLY B O 1
ATOM 11563 N N . LEU B 1 594 ? 5.016 -17.859 -1.915 1 82.5 594 LEU B N 1
ATOM 11564 C CA . LEU B 1 594 ? 3.85 -18.734 -1.945 1 82.5 594 LEU B CA 1
ATOM 11565 C C . LEU B 1 594 ? 4.266 -20.188 -2.156 1 82.5 594 LEU B C 1
ATOM 11567 O O . LEU B 1 594 ? 5.289 -20.453 -2.785 1 82.5 594 LEU B O 1
ATOM 11571 N N . VAL B 1 595 ? 3.611 -21.156 -1.434 1 87.69 595 VAL B N 1
ATOM 11572 C CA . VAL B 1 595 ? 3.834 -22.594 -1.592 1 87.69 595 VAL B CA 1
ATOM 11573 C C . VAL B 1 595 ? 2.639 -23.234 -2.301 1 87.69 595 VAL B C 1
ATOM 11575 O O . VAL B 1 595 ? 1.488 -22.984 -1.931 1 87.69 595 VAL B O 1
ATOM 11578 N N . PHE B 1 596 ? 2.906 -23.922 -3.404 1 89.25 596 PHE B N 1
ATOM 11579 C CA . PHE B 1 596 ? 1.887 -24.656 -4.152 1 89.25 596 PHE B CA 1
ATOM 11580 C C . PHE B 1 596 ? 1.965 -26.141 -3.861 1 89.25 596 PHE B C 1
ATOM 11582 O O . PHE B 1 596 ? 3.045 -26.734 -3.912 1 89.25 596 PHE B O 1
ATOM 11589 N N . VAL B 1 597 ? 0.885 -26.719 -3.441 1 87.94 597 VAL B N 1
ATOM 11590 C CA . VAL B 1 597 ? 0.824 -28.156 -3.182 1 87.94 597 VAL B CA 1
ATOM 11591 C C . VAL B 1 597 ? -0.121 -28.812 -4.176 1 87.94 597 VAL B C 1
ATOM 11593 O O . VAL B 1 597 ? -1.277 -28.422 -4.312 1 87.94 597 VAL B O 1
ATOM 11596 N N . GLY B 1 598 ? 0.4 -29.703 -5.043 1 87.31 598 GLY B N 1
ATOM 11597 C CA . GLY B 1 598 ? -0.386 -30.484 -5.973 1 87.31 598 GLY B CA 1
ATOM 11598 C C . GLY B 1 598 ? -0.528 -31.938 -5.555 1 87.31 598 GLY B C 1
ATOM 11599 O O . GLY B 1 598 ? 0.455 -32.594 -5.18 1 87.31 598 GLY B O 1
ATOM 11600 N N . GLU B 1 599 ? -1.781 -32.375 -5.469 1 85.31 599 GLU B N 1
ATOM 11601 C CA . GLU B 1 599 ? -2.064 -33.781 -5.164 1 85.31 599 GLU B CA 1
ATOM 11602 C C . GLU B 1 599 ? -2.605 -34.5 -6.387 1 85.31 599 GLU B C 1
ATOM 11604 O O . GLU B 1 599 ? -3.557 -34.062 -7.023 1 85.31 599 GLU B O 1
ATOM 11609 N N . VAL B 1 600 ? -1.913 -35.625 -6.754 1 87.62 600 VAL B N 1
ATOM 11610 C CA . VAL B 1 600 ? -2.332 -36.438 -7.902 1 87.62 600 VAL B CA 1
ATOM 11611 C C . VAL B 1 600 ? -3.105 -37.656 -7.422 1 87.62 600 VAL B C 1
ATOM 11613 O O . VAL B 1 600 ? -2.574 -38.469 -6.672 1 87.62 600 VAL B O 1
ATOM 11616 N N . VAL B 1 601 ? -4.387 -37.75 -7.727 1 82.81 601 VAL B N 1
ATOM 11617 C CA . VAL B 1 601 ? -5.223 -38.906 -7.465 1 82.81 601 VAL B CA 1
ATOM 11618 C C . VAL B 1 601 ? -5.262 -39.812 -8.695 1 82.81 601 VAL B C 1
ATOM 11620 O O . VAL B 1 601 ? -5.684 -39.375 -9.773 1 82.81 601 VAL B O 1
ATOM 11623 N N . GLN B 1 602 ? -4.734 -40.969 -8.508 1 84.38 602 GLN B N 1
ATOM 11624 C CA . GLN B 1 602 ? -4.699 -41.906 -9.625 1 84.38 602 GLN B CA 1
ATOM 11625 C C . GLN B 1 602 ? -6.066 -42.562 -9.844 1 84.38 602 GLN B C 1
ATOM 11627 O O . GLN B 1 602 ? -6.66 -43.094 -8.914 1 84.38 602 GLN B O 1
ATOM 11632 N N . GLY B 1 603 ? -6.742 -42.312 -10.953 1 80.12 603 GLY B N 1
ATOM 11633 C CA . GLY B 1 603 ? -8.031 -42.844 -11.328 1 80.12 603 GLY B CA 1
ATOM 11634 C C . GLY B 1 603 ? -8.586 -42.25 -12.609 1 80.12 603 GLY B C 1
ATOM 11635 O O . GLY B 1 603 ? -7.922 -41.438 -13.25 1 80.12 603 GLY B O 1
ATOM 11636 N N . ALA B 1 604 ? -9.719 -42.812 -12.938 1 79.62 604 ALA B N 1
ATOM 11637 C CA . ALA B 1 604 ? -10.398 -42.281 -14.109 1 79.62 604 ALA B CA 1
ATOM 11638 C C . ALA B 1 604 ? -11.258 -41.062 -13.75 1 79.62 604 ALA B C 1
ATOM 11640 O O . ALA B 1 604 ? -11.828 -41 -12.656 1 79.62 604 ALA B O 1
ATOM 11641 N N . PHE B 1 605 ? -11.266 -40.125 -14.555 1 82.69 605 PHE B N 1
ATOM 11642 C CA . PHE B 1 605 ? -12.008 -38.875 -14.359 1 82.69 605 PHE B CA 1
ATOM 11643 C C . PHE B 1 605 ? -13.484 -39.188 -14.125 1 82.69 605 PHE B C 1
ATOM 11645 O O . PHE B 1 605 ? -14.117 -38.531 -13.273 1 82.69 605 PHE B O 1
ATOM 11652 N N . GLU B 1 606 ? -14.133 -40.062 -14.828 1 77.38 606 GLU B N 1
ATOM 11653 C CA . GLU B 1 606 ? -15.562 -40.344 -14.766 1 77.38 606 GLU B CA 1
ATOM 11654 C C . GLU B 1 606 ? -15.938 -40.969 -13.414 1 77.38 606 GLU B C 1
ATOM 11656 O O . GLU B 1 606 ? -17.016 -40.688 -12.883 1 77.38 606 GLU B O 1
ATOM 11661 N N . ASP B 1 607 ? -14.977 -41.688 -12.836 1 72.19 607 ASP B N 1
ATOM 11662 C CA . ASP B 1 607 ? -15.234 -42.281 -11.531 1 72.19 607 ASP B CA 1
ATOM 11663 C C . ASP B 1 607 ? -15.18 -41.25 -10.422 1 72.19 607 ASP B C 1
ATOM 11665 O O . ASP B 1 607 ? -15.922 -41.312 -9.445 1 72.19 607 ASP B O 1
ATOM 11669 N N . TYR B 1 608 ? -14.398 -40.312 -10.703 1 73.19 608 TYR B N 1
ATOM 11670 C CA . TYR B 1 608 ? -14.234 -39.25 -9.711 1 73.19 608 TYR B CA 1
ATOM 11671 C C . TYR B 1 608 ? -15.477 -38.375 -9.656 1 73.19 608 TYR B C 1
ATOM 11673 O O . TYR B 1 608 ? -15.93 -38 -8.57 1 73.19 608 TYR B O 1
ATOM 11681 N N . VAL B 1 609 ? -16.016 -38.062 -10.781 1 72.69 609 VAL B N 1
ATOM 11682 C CA . VAL B 1 609 ? -17.156 -37.125 -10.836 1 72.69 609 VAL B CA 1
ATOM 11683 C C . VAL B 1 609 ? -18.438 -37.875 -10.453 1 72.69 609 VAL B C 1
ATOM 11685 O O . VAL B 1 609 ? -19.359 -37.281 -9.891 1 72.69 609 VAL B O 1
ATOM 11688 N N . SER B 1 610 ? -18.625 -39.188 -10.891 1 60.53 610 SER B N 1
ATOM 11689 C CA . SER B 1 610 ? -19.828 -39.969 -10.586 1 60.53 610 SER B CA 1
ATOM 11690 C C . SER B 1 610 ? -19.859 -40.375 -9.117 1 60.53 610 SER B C 1
ATOM 11692 O O . SER B 1 610 ? -20.922 -40.688 -8.578 1 60.53 610 SER B O 1
ATOM 11694 N N . GLY B 1 611 ? -19.031 -39.844 -8.305 1 54.94 611 GLY B N 1
ATOM 11695 C CA . GLY B 1 611 ? -19.047 -40.156 -6.887 1 54.94 611 GLY B CA 1
ATOM 11696 C C . GLY B 1 611 ? -18.672 -41.625 -6.605 1 54.94 611 GLY B C 1
ATOM 11697 O O . GLY B 1 611 ? -18.859 -42.094 -5.488 1 54.94 611 GLY B O 1
ATOM 11698 N N . ALA B 1 612 ? -18.688 -42.656 -7.539 1 40.34 612 ALA B N 1
ATOM 11699 C CA . ALA B 1 612 ? -18.5 -44.094 -7.328 1 40.34 612 ALA B CA 1
ATOM 11700 C C . ALA B 1 612 ? -17.125 -44.375 -6.723 1 40.34 612 ALA B C 1
ATOM 11702 O O . ALA B 1 612 ? -16.609 -45.469 -6.836 1 40.34 612 ALA B O 1
ATOM 11703 N N . SER B 1 613 ? -16.344 -43.469 -6.422 1 39.06 613 SER B N 1
ATOM 11704 C CA . SER B 1 613 ? -15.164 -44.031 -5.754 1 39.06 613 SER B CA 1
ATOM 11705 C C . SER B 1 613 ? -15.555 -45.062 -4.727 1 39.06 613 SER B C 1
ATOM 11707 O O . SER B 1 613 ? -16.516 -44.875 -3.967 1 39.06 613 SER B O 1
ATOM 11709 N N . ARG B 1 614 ? -15.352 -46.281 -4.836 1 33.97 614 ARG B N 1
ATOM 11710 C CA . ARG B 1 614 ? -15.516 -47.406 -3.93 1 33.97 614 ARG B CA 1
ATOM 11711 C C . ARG B 1 614 ? -15.312 -47 -2.479 1 33.97 614 ARG B C 1
ATOM 11713 O O . ARG B 1 614 ? -15.758 -47.688 -1.559 1 33.97 614 ARG B O 1
ATOM 11720 N N . ASP B 1 615 ? -14.258 -46.312 -2.072 1 30.19 615 ASP B N 1
ATOM 11721 C CA . ASP B 1 615 ? -14.062 -46.188 -0.63 1 30.19 615 ASP B CA 1
ATOM 11722 C C . ASP B 1 615 ? -15.195 -45.406 0.022 1 30.19 615 ASP B C 1
ATOM 11724 O O . ASP B 1 615 ? -15.75 -44.5 -0.585 1 30.19 615 ASP B O 1
ATOM 11728 N N . GLY B 1 616 ? -16.031 -45.844 1.084 1 27.42 616 GLY B N 1
ATOM 11729 C CA . GLY B 1 616 ? -16.969 -45.531 2.154 1 27.42 616 GLY B CA 1
ATOM 11730 C C . GLY B 1 616 ? -16.922 -44.094 2.586 1 27.42 616 GLY B C 1
ATOM 11731 O O . GLY B 1 616 ? -17.688 -43.688 3.463 1 27.42 616 GLY B O 1
ATOM 11732 N N . SER B 1 617 ? -15.883 -43.438 2.41 1 27 617 SER B N 1
ATOM 11733 C CA . SER B 1 617 ? -15.734 -42.188 3.1 1 27 617 SER B CA 1
ATOM 11734 C C . SER B 1 617 ? -16.594 -41.094 2.463 1 27 617 SER B C 1
ATOM 11736 O O . SER B 1 617 ? -16.781 -40 3.031 1 27 617 SER B O 1
ATOM 11738 N N . LEU B 1 618 ? -17.078 -41.219 1.267 1 29.94 618 LEU B N 1
ATOM 11739 C CA . LEU B 1 618 ? -17.938 -40.156 0.755 1 29.94 618 LEU B CA 1
ATOM 11740 C C . LEU B 1 618 ? -19.359 -40.312 1.292 1 29.94 618 LEU B C 1
ATOM 11742 O O . LEU B 1 618 ? -20.109 -39.344 1.345 1 29.94 618 LEU B O 1
ATOM 11746 N N . ARG B 1 619 ? -19.922 -41.562 1.634 1 29.34 619 ARG B N 1
ATOM 11747 C CA . ARG B 1 619 ? -21.188 -41.781 2.322 1 29.34 619 ARG B CA 1
ATOM 11748 C C . ARG B 1 619 ? -21.234 -41.031 3.641 1 29.34 619 ARG B C 1
ATOM 11750 O O . ARG B 1 619 ? -22.312 -40.625 4.102 1 29.34 619 ARG B O 1
ATOM 11757 N N . MET B 1 620 ? -20.141 -41.031 4.457 1 28.05 620 MET B N 1
ATOM 11758 C CA . MET B 1 620 ? -20.203 -40.438 5.781 1 28.05 620 MET B CA 1
ATOM 11759 C C . MET B 1 620 ? -20.469 -38.938 5.676 1 28.05 620 MET B C 1
ATOM 11761 O O . MET B 1 620 ? -21.047 -38.344 6.59 1 28.05 620 MET B O 1
ATOM 11765 N N . MET B 1 621 ? -19.938 -38.312 4.652 1 27.95 621 MET B N 1
ATOM 11766 C CA . MET B 1 621 ? -20.234 -36.875 4.645 1 27.95 621 MET B CA 1
ATOM 11767 C C . MET B 1 621 ? -21.703 -36.625 4.336 1 27.95 621 MET B C 1
ATOM 11769 O O . MET B 1 621 ? -22.297 -35.688 4.867 1 27.95 621 MET B O 1
ATOM 11773 N N . LEU B 1 622 ? -22.375 -37.594 3.58 1 26.55 622 LEU B N 1
ATOM 11774 C CA . LEU B 1 622 ? -23.797 -37.406 3.322 1 26.55 622 LEU B CA 1
ATOM 11775 C C . LEU B 1 622 ? -24.625 -37.812 4.535 1 26.55 622 LEU B C 1
ATOM 11777 O O . LEU B 1 622 ? -25.672 -37.219 4.789 1 26.55 622 LEU B O 1
ATOM 11781 N N . ALA B 1 623 ? -24.375 -39 5.246 1 25.53 623 ALA B N 1
ATOM 11782 C CA . ALA B 1 623 ? -25.297 -39.594 6.211 1 25.53 623 ALA B CA 1
ATOM 11783 C C . ALA B 1 623 ? -25.328 -38.781 7.508 1 25.53 623 ALA B C 1
ATOM 11785 O O . ALA B 1 623 ? -26.031 -39.156 8.453 1 25.53 623 ALA B O 1
ATOM 11786 N N . GLY B 1 624 ? -24.344 -37.969 7.906 1 27.06 624 GLY B N 1
ATOM 11787 C CA . GLY B 1 624 ? -24.594 -37.375 9.211 1 27.06 624 GLY B CA 1
ATOM 11788 C C . GLY B 1 624 ? -25.859 -36.562 9.273 1 27.06 624 GLY B C 1
ATOM 11789 O O . GLY B 1 624 ? -25.828 -35.375 9.508 1 27.06 624 GLY B O 1
ATOM 11790 N N . GLY B 1 625 ? -26.859 -36.781 8.352 1 24.38 625 GLY B N 1
ATOM 11791 C CA . GLY B 1 625 ? -28.172 -36.188 8.523 1 24.38 625 GLY B CA 1
ATOM 11792 C C . GLY B 1 625 ? -28.844 -36.562 9.82 1 24.38 625 GLY B C 1
ATOM 11793 O O . GLY B 1 625 ? -29.766 -35.875 10.281 1 24.38 625 GLY B O 1
ATOM 11794 N N . THR B 1 626 ? -28.953 -37.781 10.211 1 23.52 626 THR B N 1
ATOM 11795 C CA . THR B 1 626 ? -30.156 -38.125 10.969 1 23.52 626 THR B CA 1
ATOM 11796 C C . THR B 1 626 ? -30.062 -37.562 12.391 1 23.52 626 THR B C 1
ATOM 11798 O O . THR B 1 626 ? -30.969 -37.75 13.188 1 23.52 626 THR B O 1
ATOM 11801 N N . GLY B 1 627 ? -28.922 -37.656 13.078 1 23.84 627 GLY B N 1
ATOM 11802 C CA . GLY B 1 627 ? -29.312 -37.5 14.477 1 23.84 627 GLY B CA 1
ATOM 11803 C C . GLY B 1 627 ? -30.094 -36.25 14.766 1 23.84 627 GLY B C 1
ATOM 11804 O O . GLY B 1 627 ? -30.312 -35.438 13.867 1 23.84 627 GLY B O 1
ATOM 11805 N N . ASN B 1 628 ? -30.141 -35.812 16.125 1 22.2 628 ASN B N 1
ATOM 11806 C CA . ASN B 1 628 ? -31.047 -34.844 16.766 1 22.2 628 ASN B CA 1
ATOM 11807 C C . ASN B 1 628 ? -31.016 -33.5 16.047 1 22.2 628 ASN B C 1
ATOM 11809 O O . ASN B 1 628 ? -29.953 -33 15.711 1 22.2 628 ASN B O 1
ATOM 11813 N N . VAL B 1 629 ? -32.062 -33.062 15.367 1 24.53 629 VAL B N 1
ATOM 11814 C CA . VAL B 1 629 ? -32.719 -32 14.594 1 24.53 629 VAL B CA 1
ATOM 11815 C C . VAL B 1 629 ? -32.312 -30.625 15.141 1 24.53 629 VAL B C 1
ATOM 11817 O O . VAL B 1 629 ? -33.188 -29.812 15.453 1 24.53 629 VAL B O 1
ATOM 11820 N N . ALA B 1 630 ? -31.281 -30.484 16.062 1 25.09 630 ALA B N 1
ATOM 11821 C CA . ALA B 1 630 ? -31.281 -29.094 16.547 1 25.09 630 ALA B CA 1
ATOM 11822 C C . ALA B 1 630 ? -31.125 -28.109 15.398 1 25.09 630 ALA B C 1
ATOM 11824 O O . ALA B 1 630 ? -30.578 -28.453 14.352 1 25.09 630 ALA B O 1
ATOM 11825 N N . THR B 1 631 ? -31.875 -26.922 15.352 1 25.39 631 THR B N 1
ATOM 11826 C CA . THR B 1 631 ? -32.188 -25.891 14.359 1 25.39 631 THR B CA 1
ATOM 11827 C C . THR B 1 631 ? -30.922 -25.453 13.625 1 25.39 631 THR B C 1
ATOM 11829 O O . THR B 1 631 ? -30.016 -24.859 14.219 1 25.39 631 THR B O 1
ATOM 11832 N N . PRO B 1 632 ? -30.312 -26.312 12.688 1 24.88 632 PRO B N 1
ATOM 11833 C CA . PRO B 1 632 ? -28.984 -26.109 12.094 1 24.88 632 PRO B CA 1
ATOM 11834 C C . PRO B 1 632 ? -28.844 -24.75 11.422 1 24.88 632 PRO B C 1
ATOM 11836 O O . PRO B 1 632 ? -29.812 -24.203 10.898 1 24.88 632 PRO B O 1
ATOM 11839 N N . ALA B 1 633 ? -27.938 -23.969 11.891 1 26.92 633 ALA B N 1
ATOM 11840 C CA . ALA B 1 633 ? -27.609 -22.688 11.281 1 26.92 633 ALA B CA 1
ATOM 11841 C C . ALA B 1 633 ? -27.516 -22.797 9.758 1 26.92 633 ALA B C 1
ATOM 11843 O O . ALA B 1 633 ? -27.234 -23.875 9.227 1 26.92 633 ALA B O 1
ATOM 11844 N N . PRO B 1 634 ? -28.266 -21.953 8.992 1 28.58 634 PRO B N 1
ATOM 11845 C CA . PRO B 1 634 ? -28.359 -22 7.531 1 28.58 634 PRO B CA 1
ATOM 11846 C C . PRO B 1 634 ? -27.031 -22.266 6.852 1 28.58 634 PRO B C 1
ATOM 11848 O O . PRO B 1 634 ? -26 -21.75 7.277 1 28.58 634 PRO B O 1
ATOM 11851 N N . PRO B 1 635 ? -26.828 -23.516 6.215 1 27.5 635 PRO B N 1
ATOM 11852 C CA . PRO B 1 635 ? -25.578 -23.984 5.59 1 27.5 635 PRO B CA 1
ATOM 11853 C C . PRO B 1 635 ? -24.984 -22.953 4.637 1 27.5 635 PRO B C 1
ATOM 11855 O O . PRO B 1 635 ? -25.719 -22.203 3.994 1 27.5 635 PRO B O 1
ATOM 11858 N N . ALA B 1 636 ? -23.859 -22.484 4.891 1 29.58 636 ALA B N 1
ATOM 11859 C CA . ALA B 1 636 ? -23.031 -21.625 4.066 1 29.58 636 ALA B CA 1
ATOM 11860 C C . ALA B 1 636 ? -23 -22.109 2.615 1 29.58 636 ALA B C 1
ATOM 11862 O O . ALA B 1 636 ? -23 -23.312 2.354 1 29.58 636 ALA B O 1
ATOM 11863 N N . PRO B 1 637 ? -23.641 -21.344 1.657 1 29.98 637 PRO B N 1
ATOM 11864 C CA . PRO B 1 637 ? -23.719 -21.719 0.243 1 29.98 637 PRO B CA 1
ATOM 11865 C C . PRO B 1 637 ? -22.406 -22.281 -0.296 1 29.98 637 PRO B C 1
ATOM 11867 O O . PRO B 1 637 ? -21.328 -21.781 0.034 1 29.98 637 PRO B O 1
ATOM 11870 N N . HIS B 1 638 ? -22.422 -23.688 -0.561 1 28.59 638 HIS B N 1
ATOM 11871 C CA . HIS B 1 638 ? -21.391 -24.609 -1.019 1 28.59 638 HIS B CA 1
ATOM 11872 C C . HIS B 1 638 ? -20.844 -24.203 -2.377 1 28.59 638 HIS B C 1
ATOM 11874 O O . HIS B 1 638 ? -21.469 -24.453 -3.41 1 28.59 638 HIS B O 1
ATOM 11880 N N . HIS B 1 639 ? -20.484 -23.062 -2.754 1 30.77 639 HIS B N 1
ATOM 11881 C CA . HIS B 1 639 ? -19.891 -22.969 -4.082 1 30.77 639 HIS B CA 1
ATOM 11882 C C . HIS B 1 639 ? -19.062 -24.203 -4.41 1 30.77 639 HIS B C 1
ATOM 11884 O O . HIS B 1 639 ? -18.797 -25.031 -3.535 1 30.77 639 HIS B O 1
ATOM 11890 N N . HIS B 1 640 ? -18.391 -24.203 -5.629 1 30.22 640 HIS B N 1
ATOM 11891 C CA . HIS B 1 640 ? -17.625 -25.328 -6.18 1 30.22 640 HIS B CA 1
ATOM 11892 C C . HIS B 1 640 ? -16.781 -26 -5.105 1 30.22 640 HIS B C 1
ATOM 11894 O O . HIS B 1 640 ? -16.031 -25.328 -4.387 1 30.22 640 HIS B O 1
ATOM 11900 N N . PRO B 1 641 ? -17.266 -27.188 -4.719 1 29.56 641 PRO B N 1
ATOM 11901 C CA . PRO B 1 641 ? -16.625 -28 -3.68 1 29.56 641 PRO B CA 1
ATOM 11902 C C . PRO B 1 641 ? -15.117 -28.141 -3.896 1 29.56 641 PRO B C 1
ATOM 11904 O O . PRO B 1 641 ? -14.531 -29.156 -3.516 1 29.56 641 PRO B O 1
ATOM 11907 N N . ARG B 1 642 ? -14.523 -27.516 -4.672 1 33.59 642 ARG B N 1
ATOM 11908 C CA . ARG B 1 642 ? -13.18 -27.969 -4.332 1 33.59 642 ARG B CA 1
ATOM 11909 C C . ARG B 1 642 ? -12.945 -27.922 -2.824 1 33.59 642 ARG B C 1
ATOM 11911 O O . ARG B 1 642 ? -13.305 -26.938 -2.168 1 33.59 642 ARG B O 1
ATOM 11918 N N . ALA B 1 643 ? -12.922 -29.062 -2.129 1 29.33 643 ALA B N 1
ATOM 11919 C CA . ALA B 1 643 ? -12.828 -29.547 -0.756 1 29.33 643 ALA B CA 1
ATOM 11920 C C . ALA B 1 643 ? -11.969 -28.625 0.099 1 29.33 643 ALA B C 1
ATOM 11922 O O . ALA B 1 643 ? -10.742 -28.656 0.017 1 29.33 643 ALA B O 1
ATOM 11923 N N . LEU B 1 644 ? -12.148 -27.359 0.104 1 28.64 644 LEU B N 1
ATOM 11924 C CA . LEU B 1 644 ? -11.711 -27.031 1.455 1 28.64 644 LEU B CA 1
ATOM 11925 C C . LEU B 1 644 ? -12.367 -27.953 2.48 1 28.64 644 LEU B C 1
ATOM 11927 O O . LEU B 1 644 ? -13.586 -27.906 2.67 1 28.64 644 LEU B O 1
ATOM 11931 N N . ILE B 1 645 ? -11.945 -29.219 2.643 1 28.78 645 ILE B N 1
ATOM 11932 C CA . ILE B 1 645 ? -12.242 -30 3.838 1 28.78 645 ILE B CA 1
ATOM 11933 C C . ILE B 1 645 ? -12.195 -29.109 5.07 1 28.78 645 ILE B C 1
ATOM 11935 O O . ILE B 1 645 ? -11.117 -28.656 5.48 1 28.78 645 ILE B O 1
ATOM 11939 N N . VAL B 1 646 ? -13 -28.125 5.191 1 28.14 646 VAL B N 1
ATOM 11940 C CA . VAL B 1 646 ? -13.195 -27.672 6.562 1 28.14 646 VAL B CA 1
ATOM 11941 C C . VAL B 1 646 ? -13.297 -28.891 7.496 1 28.14 646 VAL B C 1
ATOM 11943 O O . VAL B 1 646 ? -14.305 -29.594 7.488 1 28.14 646 VAL B O 1
ATOM 11946 N N . LEU B 1 647 ? -12.234 -29.703 7.75 1 27.55 647 LEU B N 1
ATOM 11947 C CA . LEU B 1 647 ? -12.219 -30.688 8.828 1 27.55 647 LEU B CA 1
ATOM 11948 C C . LEU B 1 647 ? -12.664 -30.062 10.148 1 27.55 647 LEU B C 1
ATOM 11950 O O . LEU B 1 647 ? -12.086 -29.062 10.586 1 27.55 647 LEU B O 1
ATOM 11954 N N . GLU B 1 648 ? -13.953 -30.047 10.43 1 27.22 648 GLU B N 1
ATOM 11955 C CA . GLU B 1 648 ? -14.305 -29.891 11.836 1 27.22 648 GLU B CA 1
ATOM 11956 C C . GLU B 1 648 ? -13.227 -30.469 12.742 1 27.22 648 GLU B C 1
ATOM 11958 O O . GLU B 1 648 ? -12.617 -31.5 12.422 1 27.22 648 GLU B O 1
ATOM 11963 N N . PRO B 1 649 ? -12.672 -29.656 13.609 1 26.11 649 PRO B N 1
ATOM 11964 C CA . PRO B 1 649 ? -11.836 -30.359 14.594 1 26.11 649 PRO B CA 1
ATOM 11965 C C . PRO B 1 649 ? -12.461 -31.672 15.062 1 26.11 649 PRO B C 1
ATOM 11967 O O . PRO B 1 649 ? -13.688 -31.766 15.164 1 26.11 649 PRO B O 1
ATOM 11970 N N . PRO B 1 650 ? -11.82 -32.781 14.906 1 25.36 650 PRO B N 1
ATOM 11971 C CA . PRO B 1 650 ? -12.367 -33.969 15.57 1 25.36 650 PRO B CA 1
ATOM 11972 C C . PRO B 1 650 ? -12.82 -33.688 17 1 25.36 650 PRO B C 1
ATOM 11974 O O . PRO B 1 650 ? -12.227 -32.844 17.688 1 25.36 650 PRO B O 1
ATOM 11977 N N . SER B 1 651 ? -14.094 -33.75 17.391 1 25.8 651 SER B N 1
ATOM 11978 C CA . SER B 1 651 ? -14.383 -34.062 18.781 1 25.8 651 SER B CA 1
ATOM 11979 C C . SER B 1 651 ? -13.312 -34.969 19.391 1 25.8 651 SER B C 1
ATOM 11981 O O . SER B 1 651 ? -12.648 -35.719 18.656 1 25.8 651 SER B O 1
ATOM 11983 N N . GLU B 1 652 ? -12.812 -34.75 20.719 1 25.81 652 GLU B N 1
ATOM 11984 C CA . GLU B 1 652 ? -11.867 -35.5 21.531 1 25.81 652 GLU B CA 1
ATOM 11985 C C . GLU B 1 652 ? -11.891 -36.969 21.172 1 25.81 652 GLU B C 1
ATOM 11987 O O . GLU B 1 652 ? -10.875 -37.656 21.297 1 25.81 652 GLU B O 1
ATOM 11992 N N . SER B 1 653 ? -13.117 -37.656 21.344 1 24.84 653 SER B N 1
ATOM 11993 C CA . SER B 1 653 ? -13.109 -39.094 21.719 1 24.84 653 SER B CA 1
ATOM 11994 C C . SER B 1 653 ? -12.547 -39.938 20.594 1 24.84 653 SER B C 1
ATOM 11996 O O . SER B 1 653 ? -11.922 -40.969 20.844 1 24.84 653 SER B O 1
ATOM 11998 N N . SER B 1 654 ? -13.242 -40.188 19.391 1 25.39 654 SER B N 1
ATOM 11999 C CA . SER B 1 654 ? -12.93 -41.469 18.812 1 25.39 654 SER B CA 1
ATOM 12000 C C . SER B 1 654 ? -11.57 -41.469 18.125 1 25.39 654 SER B C 1
ATOM 12002 O O . SER B 1 654 ? -11.305 -40.594 17.281 1 25.39 654 SER B O 1
ATOM 12004 N N . SER B 1 655 ? -10.414 -41.906 18.672 1 25.97 655 SER B N 1
ATOM 12005 C CA . SER B 1 655 ? -9.109 -42.469 18.391 1 25.97 655 SER B CA 1
ATOM 12006 C C . SER B 1 655 ? -9.078 -43.125 17 1 25.97 655 SER B C 1
ATOM 12008 O O . SER B 1 655 ? -8.172 -43.875 16.703 1 25.97 655 SER B O 1
ATOM 12010 N N . THR B 1 656 ? -10.188 -43.281 16.312 1 26.52 656 THR B N 1
ATOM 12011 C CA . THR B 1 656 ? -9.93 -44.156 15.18 1 26.52 656 THR B CA 1
ATOM 12012 C C . THR B 1 656 ? -8.844 -43.594 14.281 1 26.52 656 THR B C 1
ATOM 12014 O O . THR B 1 656 ? -8.766 -42.375 14.102 1 26.52 656 THR B O 1
ATOM 12017 N N . SER B 1 657 ? -7.719 -44.281 13.914 1 28.25 657 SER B N 1
ATOM 12018 C CA . SER B 1 657 ? -6.527 -44.281 13.07 1 28.25 657 SER B CA 1
ATOM 12019 C C . SER B 1 657 ? -6.777 -43.562 11.758 1 28.25 657 SER B C 1
ATOM 12021 O O . SER B 1 657 ? -7.305 -44.156 10.805 1 28.25 657 SER B O 1
ATOM 12023 N N . MET B 1 658 ? -7.484 -42.531 11.812 1 30.2 658 MET B N 1
ATOM 12024 C CA . MET B 1 658 ? -7.84 -41.938 10.531 1 30.2 658 MET B CA 1
ATOM 12025 C C . MET B 1 658 ? -6.598 -41.656 9.695 1 30.2 658 MET B C 1
ATOM 12027 O O . MET B 1 658 ? -5.828 -40.75 10.008 1 30.2 658 MET B O 1
ATOM 12031 N N . GLU B 1 659 ? -5.906 -42.531 9.055 1 33.59 659 GLU B N 1
ATOM 12032 C CA . GLU B 1 659 ? -4.887 -42.75 8.031 1 33.59 659 GLU B CA 1
ATOM 12033 C C . GLU B 1 659 ? -4.836 -41.594 7.031 1 33.59 659 GLU B C 1
ATOM 12035 O O . GLU B 1 659 ? -3.756 -41.094 6.723 1 33.59 659 GLU B O 1
ATOM 12040 N N . GLY B 1 660 ? -5.699 -41.406 6.031 1 36.31 660 GLY B N 1
ATOM 12041 C CA . GLY B 1 660 ? -5.422 -40.812 4.727 1 36.31 660 GLY B CA 1
ATOM 12042 C C . GLY B 1 660 ? -5.551 -39.312 4.703 1 36.31 660 GLY B C 1
ATOM 12043 O O . GLY B 1 660 ? -6.457 -38.781 4.066 1 36.31 660 GLY B O 1
ATOM 12044 N N . VAL B 1 661 ? -5.133 -38.719 5.844 1 43.94 661 VAL B N 1
ATOM 12045 C CA . VAL B 1 661 ? -5.188 -37.25 5.727 1 43.94 661 VAL B CA 1
ATOM 12046 C C . VAL B 1 661 ? -4.305 -36.812 4.566 1 43.94 661 VAL B C 1
ATOM 12048 O O . VAL B 1 661 ? -3.098 -37.062 4.559 1 43.94 661 VAL B O 1
ATOM 12051 N N . THR B 1 662 ? -4.879 -36.531 3.35 1 54.25 662 THR B N 1
ATOM 12052 C CA . THR B 1 662 ? -4.219 -36.062 2.131 1 54.25 662 THR B CA 1
ATOM 12053 C C . THR B 1 662 ? -3.441 -34.781 2.389 1 54.25 662 THR B C 1
ATOM 12055 O O . THR B 1 662 ? -3.674 -34.094 3.387 1 54.25 662 THR B O 1
ATOM 12058 N N . VAL B 1 663 ? -2.203 -34.656 1.868 1 58.28 663 VAL B N 1
ATOM 12059 C CA . VAL B 1 663 ? -1.286 -33.531 1.917 1 58.28 663 VAL B CA 1
ATOM 12060 C C . VAL B 1 663 ? -2.076 -32.219 1.861 1 58.28 663 VAL B C 1
ATOM 12062 O O . VAL B 1 663 ? -1.705 -31.234 2.506 1 58.28 663 VAL B O 1
ATOM 12065 N N . CYS B 1 664 ? -3.186 -32.344 1.233 1 58.97 664 CYS B N 1
ATOM 12066 C CA . CYS B 1 664 ? -3.986 -31.141 1.119 1 58.97 664 CYS B CA 1
ATOM 12067 C C . CYS B 1 664 ? -4.59 -30.75 2.465 1 58.97 664 CYS B C 1
ATOM 12069 O O . CYS B 1 664 ? -4.668 -29.578 2.799 1 58.97 664 CYS B O 1
ATOM 12071 N N . GLN B 1 665 ? -4.906 -31.734 3.178 1 60.78 665 GLN B N 1
ATOM 12072 C CA . GLN B 1 665 ? -5.508 -31.453 4.48 1 60.78 665 GLN B CA 1
ATOM 12073 C C . GLN B 1 665 ? -4.465 -30.953 5.469 1 60.78 665 GLN B C 1
ATOM 12075 O O . GLN B 1 665 ? -4.758 -30.094 6.305 1 60.78 665 GLN B O 1
ATOM 12080 N N . GLN B 1 666 ? -3.271 -31.594 5.277 1 61.94 666 GLN B N 1
ATOM 12081 C CA . GLN B 1 666 ? -2.197 -31.141 6.156 1 61.94 666 GLN B CA 1
ATOM 12082 C C . GLN B 1 666 ? -1.82 -29.688 5.863 1 61.94 666 GLN B C 1
ATOM 12084 O O . GLN B 1 666 ? -1.551 -28.906 6.781 1 61.94 666 GLN B O 1
ATOM 12089 N N . ALA B 1 667 ? -1.767 -29.453 4.59 1 63 667 ALA B N 1
ATOM 12090 C CA . ALA B 1 667 ? -1.425 -28.094 4.18 1 63 667 ALA B CA 1
ATOM 12091 C C . ALA B 1 667 ? -2.461 -27.094 4.684 1 63 667 ALA B C 1
ATOM 12093 O O . ALA B 1 667 ? -2.123 -25.953 5.012 1 63 667 ALA B O 1
ATOM 12094 N N . ALA B 1 668 ? -3.652 -27.5 4.766 1 60.25 668 ALA B N 1
ATOM 12095 C CA . ALA B 1 668 ? -4.734 -26.625 5.215 1 60.25 668 ALA B CA 1
ATOM 12096 C C . ALA B 1 668 ? -4.684 -26.438 6.727 1 60.25 668 ALA B C 1
ATOM 12098 O O . ALA B 1 668 ? -5.125 -25.406 7.238 1 60.25 668 ALA B O 1
ATOM 12099 N N . ARG B 1 669 ? -4.102 -27.438 7.41 1 58.28 669 ARG B N 1
ATOM 12100 C CA . ARG B 1 669 ? -4.059 -27.344 8.867 1 58.28 669 ARG B CA 1
ATOM 12101 C C . ARG B 1 669 ? -2.93 -26.438 9.328 1 58.28 669 ARG B C 1
ATOM 12103 O O . ARG B 1 669 ? -3.021 -25.812 10.383 1 58.28 669 ARG B O 1
ATOM 12110 N N . ARG B 1 670 ? -1.938 -26.562 8.516 1 58.28 670 ARG B N 1
ATOM 12111 C CA . ARG B 1 670 ? -0.815 -25.719 8.883 1 58.28 670 ARG B CA 1
ATOM 12112 C C . ARG B 1 670 ? -1.055 -24.266 8.453 1 58.28 670 ARG B C 1
ATOM 12114 O O . ARG B 1 670 ? -1.751 -24.031 7.461 1 58.28 670 ARG B O 1
ATOM 12121 N N . PRO B 1 671 ? -0.948 -23.5 9.461 1 57.84 671 PRO B N 1
ATOM 12122 C CA . PRO B 1 671 ? -1.073 -22.109 9.047 1 57.84 671 PRO B CA 1
ATOM 12123 C C . PRO B 1 671 ? -0.194 -21.766 7.848 1 57.84 671 PRO B C 1
ATOM 12125 O O . PRO B 1 671 ? 0.564 -20.797 7.887 1 57.84 671 PRO B O 1
ATOM 12128 N N . LEU B 1 672 ? -0.01 -22.922 7.082 1 60.09 672 LEU B N 1
ATOM 12129 C CA . LEU B 1 672 ? 0.802 -22.703 5.891 1 60.09 672 LEU B CA 1
ATOM 12130 C C . LEU B 1 672 ? -0.004 -22 4.805 1 60.09 672 LEU B C 1
ATOM 12132 O O . LEU B 1 672 ? -1.163 -22.344 4.562 1 60.09 672 LEU B O 1
ATOM 12136 N N . ASN B 1 673 ? 0.202 -20.781 4.551 1 71.44 673 ASN B N 1
ATOM 12137 C CA . ASN B 1 673 ? -0.337 -20.016 3.436 1 71.44 673 ASN B CA 1
ATOM 12138 C C . ASN B 1 673 ? -0.024 -20.672 2.096 1 71.44 673 ASN B C 1
ATOM 12140 O O . ASN B 1 673 ? 0.893 -20.25 1.389 1 71.44 673 ASN B O 1
ATOM 12144 N N . ALA B 1 674 ? -0.609 -22.047 1.948 1 81.06 674 ALA B N 1
ATOM 12145 C CA . ALA B 1 674 ? -0.329 -22.766 0.7 1 81.06 674 ALA B CA 1
ATOM 12146 C C . ALA B 1 674 ? -1.581 -22.859 -0.167 1 81.06 674 ALA B C 1
ATOM 12148 O O . ALA B 1 674 ? -2.701 -22.844 0.346 1 81.06 674 ALA B O 1
ATOM 12149 N N . CYS B 1 675 ? -1.409 -22.859 -1.418 1 82.94 675 CYS B N 1
ATOM 12150 C CA . CYS B 1 675 ? -2.459 -23.109 -2.396 1 82.94 675 CYS B CA 1
ATOM 12151 C C . CYS B 1 675 ? -2.473 -24.578 -2.811 1 82.94 675 CYS B C 1
ATOM 12153 O O . CYS B 1 675 ? -1.436 -25.125 -3.186 1 82.94 675 CYS B O 1
ATOM 12155 N N . VAL B 1 676 ? -3.578 -25.266 -2.662 1 82.06 676 VAL B N 1
ATOM 12156 C CA . VAL B 1 676 ? -3.66 -26.703 -2.914 1 82.06 676 VAL B CA 1
ATOM 12157 C C . VAL B 1 676 ? -4.453 -26.953 -4.195 1 82.06 676 VAL B C 1
ATOM 12159 O O . VAL B 1 676 ? -5.492 -26.328 -4.422 1 82.06 676 VAL B O 1
ATOM 12162 N N . ASP B 1 677 ? -3.926 -27.797 -5.121 1 83.38 677 ASP B N 1
ATOM 12163 C CA . ASP B 1 677 ? -4.59 -28.25 -6.34 1 83.38 677 ASP B CA 1
ATOM 12164 C C . ASP B 1 677 ? -4.652 -29.781 -6.395 1 83.38 677 ASP B C 1
ATOM 12166 O O . ASP B 1 677 ? -3.646 -30.453 -6.168 1 83.38 677 ASP B O 1
ATOM 12170 N N . ARG B 1 678 ? -5.848 -30.344 -6.555 1 83.06 678 ARG B N 1
ATOM 12171 C CA . ARG B 1 678 ? -6.027 -31.781 -6.707 1 83.06 678 ARG B CA 1
ATOM 12172 C C . ARG B 1 678 ? -6.359 -32.156 -8.148 1 83.06 678 ARG B C 1
ATOM 12174 O O . ARG B 1 678 ? -7.215 -31.5 -8.773 1 83.06 678 ARG B O 1
ATOM 12181 N N . ILE B 1 679 ? -5.574 -33.062 -8.75 1 86.94 679 ILE B N 1
ATOM 12182 C CA . ILE B 1 679 ? -5.809 -33.5 -10.125 1 86.94 679 ILE B CA 1
ATOM 12183 C C . ILE B 1 679 ? -5.965 -35.031 -10.172 1 86.94 679 ILE B C 1
ATOM 12185 O O . ILE B 1 679 ? -5.285 -35.75 -9.445 1 86.94 679 ILE B O 1
ATOM 12189 N N . VAL B 1 680 ? -6.961 -35.438 -10.953 1 87.19 680 VAL B N 1
ATOM 12190 C CA . VAL B 1 680 ? -7.16 -36.875 -11.219 1 87.19 680 VAL B CA 1
ATOM 12191 C C . VAL B 1 680 ? -6.52 -37.25 -12.555 1 87.19 680 VAL B C 1
ATOM 12193 O O . VAL B 1 680 ? -6.785 -36.594 -13.57 1 87.19 680 VAL B O 1
ATOM 12196 N N . ALA B 1 681 ? -5.527 -38.094 -12.57 1 86.5 681 ALA B N 1
ATOM 12197 C CA . ALA B 1 681 ? -4.84 -38.594 -13.766 1 86.5 681 ALA B CA 1
ATOM 12198 C C . ALA B 1 681 ? -4.711 -40.094 -13.734 1 86.5 681 ALA B C 1
ATOM 12200 O O . ALA B 1 681 ? -4.781 -40.719 -12.672 1 86.5 681 ALA B O 1
ATOM 12201 N N . PRO B 1 682 ? -4.664 -40.688 -14.914 1 83.81 682 PRO B N 1
ATOM 12202 C CA . PRO B 1 682 ? -4.523 -42.156 -14.969 1 83.81 682 PRO B CA 1
ATOM 12203 C C . PRO B 1 682 ? -3.221 -42.656 -14.344 1 83.81 682 PRO B C 1
ATOM 12205 O O . PRO B 1 682 ? -3.205 -43.688 -13.68 1 83.81 682 PRO B O 1
ATOM 12208 N N . ASP B 1 683 ? -2.07 -41.906 -14.633 1 85.56 683 ASP B N 1
ATOM 12209 C CA . ASP B 1 683 ? -0.768 -42.25 -14.07 1 85.56 683 ASP B CA 1
ATOM 12210 C C . ASP B 1 683 ? -0.182 -41.062 -13.297 1 85.56 683 ASP B C 1
ATOM 12212 O O . ASP B 1 683 ? -0.582 -39.938 -13.508 1 85.56 683 ASP B O 1
ATOM 12216 N N . TYR B 1 684 ? 0.661 -41.438 -12.383 1 87.5 684 TYR B N 1
ATOM 12217 C CA . TYR B 1 684 ? 1.264 -40.406 -11.547 1 87.5 684 TYR B CA 1
ATOM 12218 C C . TYR B 1 684 ? 2.139 -39.469 -12.383 1 87.5 684 TYR B C 1
ATOM 12220 O O . TYR B 1 684 ? 2.141 -38.25 -12.172 1 87.5 684 TYR B O 1
ATOM 12228 N N . LEU B 1 685 ? 2.949 -40 -13.328 1 89.06 685 LEU B N 1
ATOM 12229 C CA . LEU B 1 685 ? 3.863 -39.219 -14.133 1 89.06 685 LEU B CA 1
ATOM 12230 C C . LEU B 1 685 ? 3.098 -38.219 -15 1 89.06 685 LEU B C 1
ATOM 12232 O O . LEU B 1 685 ? 3.52 -37.062 -15.156 1 89.06 685 LEU B O 1
ATOM 12236 N N . SER B 1 686 ? 1.954 -38.656 -15.555 1 87.19 686 SER B N 1
ATOM 12237 C CA . SER B 1 686 ? 1.151 -37.75 -16.359 1 87.19 686 SER B CA 1
ATOM 12238 C C . SER B 1 686 ? 0.555 -36.625 -15.508 1 87.19 686 SER B C 1
ATOM 12240 O O . SER B 1 686 ? 0.489 -35.469 -15.938 1 87.19 686 SER B O 1
ATOM 12242 N N . GLY B 1 687 ? 0.107 -37.031 -14.305 1 88.19 687 GLY B N 1
ATOM 12243 C CA . GLY B 1 687 ? -0.387 -36 -13.391 1 88.19 687 GLY B CA 1
ATOM 12244 C C . GLY B 1 687 ? 0.687 -35.031 -12.953 1 88.19 687 GLY B C 1
ATOM 12245 O O . GLY B 1 687 ? 0.436 -33.844 -12.844 1 88.19 687 GLY B O 1
ATOM 12246 N N . PHE B 1 688 ? 1.887 -35.531 -12.695 1 91.44 688 PHE B N 1
ATOM 12247 C CA . PHE B 1 688 ? 3.021 -34.719 -12.305 1 91.44 688 PHE B CA 1
ATOM 12248 C C . PHE B 1 688 ? 3.371 -33.719 -13.398 1 91.44 688 PHE B C 1
ATOM 12250 O O . PHE B 1 688 ? 3.557 -32.531 -13.133 1 91.44 688 PHE B O 1
ATOM 12257 N N . ARG B 1 689 ? 3.406 -34.156 -14.633 1 89.88 689 ARG B N 1
ATOM 12258 C CA . ARG B 1 689 ? 3.754 -33.312 -15.758 1 89.88 689 ARG B CA 1
ATOM 12259 C C . ARG B 1 689 ? 2.678 -32.25 -16 1 89.88 689 ARG B C 1
ATOM 12261 O O . ARG B 1 689 ? 2.98 -31.125 -16.406 1 89.88 689 ARG B O 1
ATOM 12268 N N . THR B 1 690 ? 1.422 -32.625 -15.734 1 89.12 690 THR B N 1
ATOM 12269 C CA . THR B 1 690 ? 0.326 -31.688 -15.891 1 89.12 690 THR B CA 1
ATOM 12270 C C . THR B 1 690 ? 0.412 -30.578 -14.844 1 89.12 690 THR B C 1
ATOM 12272 O O . THR B 1 690 ? 0.205 -29.406 -15.148 1 89.12 690 THR B O 1
ATOM 12275 N N . LEU B 1 691 ? 0.794 -30.953 -13.672 1 90.44 691 LEU B N 1
ATOM 12276 C CA . LEU B 1 691 ? 0.904 -29.953 -12.609 1 90.44 691 LEU B CA 1
ATOM 12277 C C . LEU B 1 691 ? 2.1 -29.031 -12.836 1 90.44 691 LEU B C 1
ATOM 12279 O O . LEU B 1 691 ? 2.066 -27.859 -12.469 1 90.44 691 LEU B O 1
ATOM 12283 N N . LEU B 1 692 ? 3.135 -29.516 -13.422 1 91.06 692 LEU B N 1
ATOM 12284 C CA . LEU B 1 692 ? 4.293 -28.688 -13.75 1 91.06 692 LEU B CA 1
ATOM 12285 C C . LEU B 1 692 ? 3.926 -27.625 -14.773 1 91.06 692 LEU B C 1
ATOM 12287 O O . LEU B 1 692 ? 4.457 -26.516 -14.734 1 91.06 692 LEU B O 1
ATOM 12291 N N . GLN B 1 693 ? 2.982 -27.922 -15.57 1 87.31 693 GLN B N 1
ATOM 12292 C CA . GLN B 1 693 ? 2.643 -27.016 -16.656 1 87.31 693 GLN B CA 1
ATOM 12293 C C . GLN B 1 693 ? 1.574 -26.016 -16.234 1 87.31 693 GLN B C 1
ATOM 12295 O O . GLN B 1 693 ? 1.557 -24.875 -16.703 1 87.31 693 GLN B O 1
ATOM 12300 N N . THR B 1 694 ? 0.677 -26.422 -15.336 1 87.44 694 THR B N 1
ATOM 12301 C CA . THR B 1 694 ? -0.526 -25.609 -15.148 1 87.44 694 THR B CA 1
ATOM 12302 C C . THR B 1 694 ? -0.559 -25 -13.758 1 87.44 694 THR B C 1
ATOM 12304 O O . THR B 1 694 ? -1.384 -24.125 -13.477 1 87.44 694 THR B O 1
ATOM 12307 N N . SER B 1 695 ? 0.377 -25.281 -12.961 1 88.75 695 SER B N 1
ATOM 12308 C CA . SER B 1 695 ? 0.305 -24.75 -11.609 1 88.75 695 SER B CA 1
ATOM 12309 C C . SER B 1 695 ? 0.594 -23.25 -11.594 1 88.75 695 SER B C 1
ATOM 12311 O O . SER B 1 695 ? 1.539 -22.781 -12.234 1 88.75 695 SER B O 1
ATOM 12313 N N . GLY B 1 696 ? -0.375 -22.516 -10.953 1 86.56 696 GLY B N 1
ATOM 12314 C CA . GLY B 1 696 ? -0.2 -21.078 -10.82 1 86.56 696 GLY B CA 1
ATOM 12315 C C . GLY B 1 696 ? -1.001 -20.297 -11.836 1 86.56 696 GLY B C 1
ATOM 12316 O O . GLY B 1 696 ? -1.721 -20.859 -12.656 1 86.56 696 GLY B O 1
ATOM 12317 N N . VAL B 1 697 ? -1.003 -18.984 -11.633 1 85.75 697 VAL B N 1
ATOM 12318 C CA . VAL B 1 697 ? -1.734 -18.094 -12.539 1 85.75 697 VAL B CA 1
ATOM 12319 C C . VAL B 1 697 ? -0.858 -16.906 -12.922 1 85.75 697 VAL B C 1
ATOM 12321 O O . VAL B 1 697 ? -0.197 -16.312 -12.062 1 85.75 697 VAL B O 1
ATOM 12324 N N . GLY B 1 698 ? -0.786 -16.641 -14.211 1 78.88 698 GLY B N 1
ATOM 12325 C CA . GLY B 1 698 ? -0.017 -15.5 -14.68 1 78.88 698 GLY B CA 1
ATOM 12326 C C . GLY B 1 698 ? 1.454 -15.578 -14.312 1 78.88 698 GLY B C 1
ATOM 12327 O O . GLY B 1 698 ? 2.117 -16.578 -14.617 1 78.88 698 GLY B O 1
ATOM 12328 N N . SER B 1 699 ? 1.902 -14.531 -13.523 1 80.69 699 SER B N 1
ATOM 12329 C CA . SER B 1 699 ? 3.309 -14.5 -13.141 1 80.69 699 SER B CA 1
ATOM 12330 C C . SER B 1 699 ? 3.516 -15.117 -11.758 1 80.69 699 SER B C 1
ATOM 12332 O O . SER B 1 699 ? 4.652 -15.375 -11.352 1 80.69 699 SER B O 1
ATOM 12334 N N . ILE B 1 700 ? 2.432 -15.453 -11.094 1 87.38 700 ILE B N 1
ATOM 12335 C CA . ILE B 1 700 ? 2.521 -16.141 -9.805 1 87.38 700 ILE B CA 1
ATOM 12336 C C . ILE B 1 700 ? 2.547 -17.641 -10.023 1 87.38 700 ILE B C 1
ATOM 12338 O O . ILE B 1 700 ? 1.515 -18.312 -9.914 1 87.38 700 ILE B O 1
ATOM 12342 N N . ARG B 1 701 ? 3.559 -18.125 -10.391 1 88.81 701 ARG B N 1
ATOM 12343 C CA . ARG B 1 701 ? 3.793 -19.547 -10.664 1 88.81 701 ARG B CA 1
ATOM 12344 C C . ARG B 1 701 ? 4.953 -20.078 -9.828 1 88.81 701 ARG B C 1
ATOM 12346 O O . ARG B 1 701 ? 5.84 -19.312 -9.438 1 88.81 701 ARG B O 1
ATOM 12353 N N . PRO B 1 702 ? 4.887 -21.297 -9.562 1 90.88 702 PRO B N 1
ATOM 12354 C CA . PRO B 1 702 ? 6.031 -21.875 -8.852 1 90.88 702 PRO B CA 1
ATOM 12355 C C . PRO B 1 702 ? 7.297 -21.906 -9.703 1 90.88 702 PRO B C 1
ATOM 12357 O O . PRO B 1 702 ? 7.223 -22.062 -10.922 1 90.88 702 PRO B O 1
ATOM 12360 N N . ASN B 1 703 ? 8.469 -21.688 -9.07 1 91.31 703 ASN B N 1
ATOM 12361 C CA . ASN B 1 703 ? 9.75 -21.688 -9.773 1 91.31 703 ASN B CA 1
ATOM 12362 C C . ASN B 1 703 ? 10.688 -22.766 -9.211 1 91.31 703 ASN B C 1
ATOM 12364 O O . ASN B 1 703 ? 11.656 -23.156 -9.867 1 91.31 703 ASN B O 1
ATOM 12368 N N . VAL B 1 704 ? 10.383 -23.297 -8.062 1 93.44 704 VAL B N 1
ATOM 12369 C CA . VAL B 1 704 ? 11.242 -24.312 -7.445 1 93.44 704 VAL B CA 1
ATOM 12370 C C . VAL B 1 704 ? 10.422 -25.562 -7.137 1 93.44 704 VAL B C 1
ATOM 12372 O O . VAL B 1 704 ? 9.398 -25.5 -6.461 1 93.44 704 VAL B O 1
ATOM 12375 N N . LEU B 1 705 ? 10.852 -26.625 -7.715 1 95.5 705 LEU B N 1
ATOM 12376 C CA . LEU B 1 705 ? 10.242 -27.922 -7.418 1 95.5 705 LEU B CA 1
ATOM 12377 C C . LEU B 1 705 ? 10.906 -28.578 -6.211 1 95.5 705 LEU B C 1
ATOM 12379 O O . LEU B 1 705 ? 12.133 -28.703 -6.168 1 95.5 705 LEU B O 1
ATOM 12383 N N . LEU B 1 706 ? 10.141 -28.891 -5.238 1 93.69 706 LEU B N 1
ATOM 12384 C CA . LEU B 1 706 ? 10.617 -29.547 -4.031 1 93.69 706 LEU B CA 1
ATOM 12385 C C . LEU B 1 706 ? 10.094 -30.984 -3.961 1 93.69 706 LEU B C 1
ATOM 12387 O O . LEU B 1 706 ? 8.883 -31.219 -3.992 1 93.69 706 LEU B O 1
ATOM 12391 N N . MET B 1 707 ? 11.023 -31.891 -3.994 1 91.88 707 MET B N 1
ATOM 12392 C CA . MET B 1 707 ? 10.672 -33.312 -3.961 1 91.88 707 MET B CA 1
ATOM 12393 C C . MET B 1 707 ? 11.484 -34.031 -2.9 1 91.88 707 MET B C 1
ATOM 12395 O O . MET B 1 707 ? 12.484 -33.531 -2.4 1 91.88 707 MET B O 1
ATOM 12399 N N . GLN B 1 708 ? 11.031 -35.219 -2.662 1 86.94 708 GLN B N 1
ATOM 12400 C CA . GLN B 1 708 ? 11.75 -36.062 -1.711 1 86.94 708 GLN B CA 1
ATOM 12401 C C . GLN B 1 708 ? 12.742 -36.969 -2.426 1 86.94 708 GLN B C 1
ATOM 12403 O O . GLN B 1 708 ? 12.422 -37.531 -3.477 1 86.94 708 GLN B O 1
ATOM 12408 N N . GLY B 1 709 ? 14.008 -37 -2.064 1 76 709 GLY B N 1
ATOM 12409 C CA . GLY B 1 709 ? 15.023 -37.875 -2.613 1 76 709 GLY B CA 1
ATOM 12410 C C . GLY B 1 709 ? 14.992 -39.281 -2.023 1 76 709 GLY B C 1
ATOM 12411 O O . GLY B 1 709 ? 15.82 -40.125 -2.367 1 76 709 GLY B O 1
ATOM 12412 N N . GLY B 1 710 ? 13.688 -39.906 -1.544 1 63.19 710 GLY B N 1
ATOM 12413 C CA . GLY B 1 710 ? 13.43 -41.25 -1.075 1 63.19 710 GLY B CA 1
ATOM 12414 C C . GLY B 1 710 ? 14.25 -41.656 0.139 1 63.19 710 GLY B C 1
ATOM 12415 O O . GLY B 1 710 ? 15.305 -41.062 0.391 1 63.19 710 GLY B O 1
ATOM 12416 N N . PRO B 1 711 ? 13.531 -42.344 0.97 1 58.69 711 PRO B N 1
ATOM 12417 C CA . PRO B 1 711 ? 14.266 -42.969 2.066 1 58.69 711 PRO B CA 1
ATOM 12418 C C . PRO B 1 711 ? 15.148 -44.125 1.597 1 58.69 711 PRO B C 1
ATOM 12420 O O . PRO B 1 711 ? 14.805 -44.812 0.634 1 58.69 711 PRO B O 1
ATOM 12423 N N . GLY B 1 712 ? 16.578 -44.094 1.648 1 63 712 GLY B N 1
ATOM 12424 C CA . GLY B 1 712 ? 17.484 -45.156 1.326 1 63 712 GLY B CA 1
ATOM 12425 C C . GLY B 1 712 ? 18.125 -45.031 -0.043 1 63 712 GLY B C 1
ATOM 12426 O O . GLY B 1 712 ? 18.125 -43.938 -0.622 1 63 712 GLY B O 1
ATOM 12427 N N . LEU B 1 713 ? 18.609 -46.125 -0.482 1 63.47 713 LEU B N 1
ATOM 12428 C CA . LEU B 1 713 ? 19.297 -46.156 -1.766 1 63.47 713 LEU B CA 1
ATOM 12429 C C . LEU B 1 713 ? 18.312 -46.344 -2.91 1 63.47 713 LEU B C 1
ATOM 12431 O O . LEU B 1 713 ? 17.797 -47.438 -3.133 1 63.47 713 LEU B O 1
ATOM 12435 N N . VAL B 1 714 ? 17.75 -45.188 -3.586 1 66.06 714 VAL B N 1
ATOM 12436 C CA . VAL B 1 714 ? 16.75 -45.125 -4.656 1 66.06 714 VAL B CA 1
ATOM 12437 C C . VAL B 1 714 ? 17.203 -46 -5.832 1 66.06 714 VAL B C 1
ATOM 12439 O O . VAL B 1 714 ? 16.359 -46.5 -6.594 1 66.06 714 VAL B O 1
ATOM 12442 N N . SER B 1 715 ? 18.516 -46.312 -5.84 1 71.5 715 SER B N 1
ATOM 12443 C CA . SER B 1 715 ? 19.047 -47.031 -6.98 1 71.5 715 SER B CA 1
ATOM 12444 C C . SER B 1 715 ? 18.641 -48.5 -6.914 1 71.5 715 SER B C 1
ATOM 12446 O O . SER B 1 715 ? 18.672 -49.219 -7.93 1 71.5 715 SER B O 1
ATOM 12448 N N . ARG B 1 716 ? 18.188 -48.938 -5.742 1 74.81 716 ARG B N 1
ATOM 12449 C CA . ARG B 1 716 ? 17.859 -50.375 -5.598 1 74.81 716 ARG B CA 1
ATOM 12450 C C . ARG B 1 716 ? 16.516 -50.688 -6.223 1 74.81 716 ARG B C 1
ATOM 12452 O O . ARG B 1 716 ? 16.266 -51.844 -6.617 1 74.81 716 ARG B O 1
ATOM 12459 N N . CYS B 1 717 ? 15.633 -49.656 -6.328 1 81.19 717 CYS B N 1
ATOM 12460 C CA . CYS B 1 717 ? 14.336 -49.844 -6.969 1 81.19 717 CYS B CA 1
ATOM 12461 C C . CYS B 1 717 ? 14.312 -49.156 -8.336 1 81.19 717 CYS B C 1
ATOM 12463 O O . CYS B 1 717 ? 14.281 -47.938 -8.43 1 81.19 717 CYS B O 1
ATOM 12465 N N . PRO B 1 718 ? 14.359 -50 -9.398 1 85.44 718 PRO B N 1
ATOM 12466 C CA . PRO B 1 718 ? 14.422 -49.406 -10.75 1 85.44 718 PRO B CA 1
ATOM 12467 C C . PRO B 1 718 ? 13.219 -48.531 -11.07 1 85.44 718 PRO B C 1
ATOM 12469 O O . PRO B 1 718 ? 13.367 -47.531 -11.758 1 85.44 718 PRO B O 1
ATOM 12472 N N . GLU B 1 719 ? 12.062 -48.906 -10.578 1 83.25 719 GLU B N 1
ATOM 12473 C CA . GLU B 1 719 ? 10.891 -48.094 -10.875 1 83.25 719 GLU B CA 1
ATOM 12474 C C . GLU B 1 719 ? 10.977 -46.719 -10.203 1 83.25 719 GLU B C 1
ATOM 12476 O O . GLU B 1 719 ? 10.633 -45.719 -10.805 1 83.25 719 GLU B O 1
ATOM 12481 N N . ALA B 1 720 ? 11.477 -46.781 -9.008 1 83.69 720 ALA B N 1
ATOM 12482 C CA . ALA B 1 720 ? 11.633 -45.531 -8.273 1 83.69 720 ALA B CA 1
ATOM 12483 C C . ALA B 1 720 ? 12.703 -44.656 -8.906 1 83.69 720 ALA B C 1
ATOM 12485 O O . ALA B 1 720 ? 12.578 -43.406 -8.93 1 83.69 720 ALA B O 1
ATOM 12486 N N . SER B 1 721 ? 13.742 -45.344 -9.43 1 88.69 721 SER B N 1
ATOM 12487 C CA . SER B 1 721 ? 14.812 -44.594 -10.086 1 88.69 721 SER B CA 1
ATOM 12488 C C . SER B 1 721 ? 14.336 -43.969 -11.375 1 88.69 721 SER B C 1
ATOM 12490 O O . SER B 1 721 ? 14.664 -42.812 -11.656 1 88.69 721 SER B O 1
ATOM 12492 N N . ARG B 1 722 ? 13.539 -44.688 -12.047 1 88.38 722 ARG B N 1
ATOM 12493 C CA . ARG B 1 722 ? 13.023 -44.125 -13.297 1 88.38 722 ARG B CA 1
ATOM 12494 C C . ARG B 1 722 ? 12.07 -42.969 -13.031 1 88.38 722 ARG B C 1
ATOM 12496 O O . ARG B 1 722 ? 12.141 -41.938 -13.711 1 88.38 722 ARG B O 1
ATOM 12503 N N . ALA B 1 723 ? 11.281 -43.125 -12.047 1 86.81 723 ALA B N 1
ATOM 12504 C CA . ALA B 1 723 ? 10.32 -42.062 -11.719 1 86.81 723 ALA B CA 1
ATOM 12505 C C . ALA B 1 723 ? 11.023 -40.781 -11.266 1 86.81 723 ALA B C 1
ATOM 12507 O O . ALA B 1 723 ? 10.664 -39.688 -11.688 1 86.81 723 ALA B O 1
ATOM 12508 N N . LEU B 1 724 ? 11.969 -40.969 -10.445 1 89.88 724 LEU B N 1
ATOM 12509 C CA . LEU B 1 724 ? 12.695 -39.812 -9.906 1 89.88 724 LEU B CA 1
ATOM 12510 C C . LEU B 1 724 ? 13.422 -39.062 -11.023 1 89.88 724 LEU B C 1
ATOM 12512 O O . LEU B 1 724 ? 13.336 -37.844 -11.109 1 89.88 724 LEU B O 1
ATOM 12516 N N . VAL B 1 725 ? 14.094 -39.781 -11.867 1 90.94 725 VAL B N 1
ATOM 12517 C CA . VAL B 1 725 ? 14.898 -39.156 -12.914 1 90.94 725 VAL B CA 1
ATOM 12518 C C . VAL B 1 725 ? 13.984 -38.531 -13.953 1 90.94 725 VAL B C 1
ATOM 12520 O O . VAL B 1 725 ? 14.281 -37.438 -14.461 1 90.94 725 VAL B O 1
ATOM 12523 N N . ASP B 1 726 ? 12.891 -39.188 -14.219 1 89.5 726 ASP B N 1
ATOM 12524 C CA . ASP B 1 726 ? 11.945 -38.594 -15.172 1 89.5 726 ASP B CA 1
ATOM 12525 C C . ASP B 1 726 ? 11.344 -37.312 -14.633 1 89.5 726 ASP B C 1
ATOM 12527 O O . ASP B 1 726 ? 11.148 -36.344 -15.383 1 89.5 726 ASP B O 1
ATOM 12531 N N . GLN B 1 727 ? 11.078 -37.281 -13.367 1 92.12 727 GLN B N 1
ATOM 12532 C CA . GLN B 1 727 ? 10.516 -36.094 -12.758 1 92.12 727 GLN B CA 1
ATOM 12533 C C . GLN B 1 727 ? 11.523 -34.938 -12.75 1 92.12 727 GLN B C 1
ATOM 12535 O O . GLN B 1 727 ? 11.195 -33.812 -13.109 1 92.12 727 GLN B O 1
ATOM 12540 N N . VAL B 1 728 ? 12.711 -35.219 -12.328 1 92.81 728 VAL B N 1
ATOM 12541 C CA . VAL B 1 728 ? 13.75 -34.188 -12.258 1 92.81 728 VAL B CA 1
ATOM 12542 C C . VAL B 1 728 ? 14.047 -33.656 -13.656 1 92.81 728 VAL B C 1
ATOM 12544 O O . VAL B 1 728 ? 14.172 -32.469 -13.859 1 92.81 728 VAL B O 1
ATOM 12547 N N . TRP B 1 729 ? 14.141 -34.594 -14.531 1 89.75 729 TRP B N 1
ATOM 12548 C CA . TRP B 1 729 ? 14.43 -34.188 -15.906 1 89.75 729 TRP B CA 1
ATOM 12549 C C . TRP B 1 729 ? 13.312 -33.312 -16.469 1 89.75 729 TRP B C 1
ATOM 12551 O O . TRP B 1 729 ? 13.578 -32.281 -17.109 1 89.75 729 TRP B O 1
ATOM 12561 N N . SER B 1 730 ? 12.078 -33.719 -16.297 1 90.06 730 SER B N 1
ATOM 12562 C CA . SER B 1 730 ? 10.945 -32.969 -16.797 1 90.06 730 SER B CA 1
ATOM 12563 C C . SER B 1 730 ? 10.898 -31.562 -16.172 1 90.06 730 SER B C 1
ATOM 12565 O O . SER B 1 730 ? 10.602 -30.578 -16.844 1 90.06 730 SER B O 1
ATOM 12567 N N . ALA B 1 731 ? 11.242 -31.438 -14.914 1 92.69 731 ALA B N 1
ATOM 12568 C CA . ALA B 1 731 ? 11.211 -30.156 -14.219 1 92.69 731 ALA B CA 1
ATOM 12569 C C . ALA B 1 731 ? 12.32 -29.234 -14.727 1 92.69 731 ALA B C 1
ATOM 12571 O O . ALA B 1 731 ? 12.102 -28.047 -14.93 1 92.69 731 ALA B O 1
ATOM 12572 N N . LEU B 1 732 ? 13.484 -29.766 -14.914 1 90.56 732 LEU B N 1
ATOM 12573 C CA . LEU B 1 732 ? 14.609 -28.969 -15.367 1 90.56 732 LEU B CA 1
ATOM 12574 C C . LEU B 1 732 ? 14.391 -28.484 -16.797 1 90.56 732 LEU B C 1
ATOM 12576 O O . LEU B 1 732 ? 14.773 -27.359 -17.141 1 90.56 732 LEU B O 1
ATOM 12580 N N . ARG B 1 733 ? 13.75 -29.297 -17.5 1 86 733 ARG B N 1
ATOM 12581 C CA . ARG B 1 733 ? 13.508 -28.922 -18.891 1 86 733 ARG B CA 1
ATOM 12582 C C . ARG B 1 733 ? 12.406 -27.875 -18.984 1 86 733 ARG B C 1
ATOM 12584 O O . ARG B 1 733 ? 12.336 -27.125 -19.953 1 86 733 ARG B O 1
ATOM 12591 N N . MET B 1 734 ? 11.562 -27.859 -18.047 1 86.62 734 MET B N 1
ATOM 12592 C CA . MET B 1 734 ? 10.547 -26.812 -17.984 1 86.62 734 MET B CA 1
ATOM 12593 C C . MET B 1 734 ? 11.086 -25.562 -17.297 1 86.62 734 MET B C 1
ATOM 12595 O O . MET B 1 734 ? 10.32 -24.656 -16.969 1 86.62 734 MET B O 1
ATOM 12599 N N . LYS B 1 735 ? 12.398 -25.453 -16.953 1 86 735 LYS B N 1
ATOM 12600 C CA . LYS B 1 735 ? 13.117 -24.312 -16.406 1 86 735 LYS B CA 1
ATOM 12601 C C . LYS B 1 735 ? 12.75 -24.078 -14.945 1 86 735 LYS B C 1
ATOM 12603 O O . LYS B 1 735 ? 12.688 -22.938 -14.492 1 86 735 LYS B O 1
ATOM 12608 N N . TYR B 1 736 ? 12.352 -25.172 -14.289 1 92 736 TYR B N 1
ATOM 12609 C CA . TYR B 1 736 ? 12.203 -25.125 -12.836 1 92 736 TYR B CA 1
ATOM 12610 C C . TYR B 1 736 ? 13.539 -25.344 -12.148 1 92 736 TYR B C 1
ATOM 12612 O O . TYR B 1 736 ? 14.422 -26.016 -12.688 1 92 736 TYR B O 1
ATOM 12620 N N . CYS B 1 737 ? 13.672 -24.688 -11.023 1 93.94 737 CYS B N 1
ATOM 12621 C CA . CYS B 1 737 ? 14.719 -25.109 -10.109 1 93.94 737 CYS B CA 1
ATOM 12622 C C . CYS B 1 737 ? 14.289 -26.344 -9.312 1 93.94 737 CYS B C 1
ATOM 12624 O O . CYS B 1 737 ? 13.102 -26.547 -9.078 1 93.94 737 CYS B O 1
ATOM 12626 N N . VAL B 1 738 ? 15.203 -27.172 -9.094 1 95.5 738 VAL B N 1
ATOM 12627 C CA . VAL B 1 738 ? 14.844 -28.422 -8.43 1 95.5 738 VAL B CA 1
ATOM 12628 C C . VAL B 1 738 ? 15.586 -28.531 -7.102 1 95.5 738 VAL B C 1
ATOM 12630 O O . VAL B 1 738 ? 16.781 -28.25 -7.023 1 95.5 738 VAL B O 1
ATOM 12633 N N . CYS B 1 739 ? 14.867 -28.906 -6.09 1 95.12 739 CYS B N 1
ATOM 12634 C CA . CYS B 1 739 ? 15.398 -29.203 -4.766 1 95.12 739 CYS B CA 1
ATOM 12635 C C . CYS B 1 739 ? 14.953 -30.578 -4.301 1 95.12 739 CYS B C 1
ATOM 12637 O O . CYS B 1 739 ? 13.758 -30.891 -4.281 1 95.12 739 CYS B O 1
ATOM 12639 N N . LEU B 1 740 ? 15.914 -31.391 -4.043 1 94.06 740 LEU B N 1
ATOM 12640 C CA . LEU B 1 740 ? 15.664 -32.719 -3.506 1 94.06 740 LEU B CA 1
ATOM 12641 C C . LEU B 1 740 ? 16.062 -32.812 -2.037 1 94.06 740 LEU B C 1
ATOM 12643 O O . LEU B 1 740 ? 17.219 -32.562 -1.69 1 94.06 740 LEU B O 1
ATOM 12647 N N . LEU B 1 741 ? 15.109 -33.125 -1.22 1 92.88 741 LEU B N 1
ATOM 12648 C CA . LEU B 1 741 ? 15.352 -33.188 0.218 1 92.88 741 LEU B CA 1
ATOM 12649 C C . LEU B 1 741 ? 15.5 -34.625 0.682 1 92.88 741 LEU B C 1
ATOM 12651 O O . LEU B 1 741 ? 14.656 -35.469 0.377 1 92.88 741 LEU B O 1
ATOM 12655 N N . ARG B 1 742 ? 16.578 -34.844 1.265 1 89.81 742 ARG B N 1
ATOM 12656 C CA . ARG B 1 742 ? 16.812 -36.125 1.925 1 89.81 742 ARG B CA 1
ATOM 12657 C C . ARG B 1 742 ? 16.891 -35.969 3.439 1 89.81 742 ARG B C 1
ATOM 12659 O O . ARG B 1 742 ? 17.781 -35.281 3.945 1 89.81 742 ARG B O 1
ATOM 12666 N N . GLY B 1 743 ? 15.953 -36.469 4.082 1 85 743 GLY B N 1
ATOM 12667 C CA . GLY B 1 743 ? 15.883 -36.281 5.527 1 85 743 GLY B CA 1
ATOM 12668 C C . GLY B 1 743 ? 14.969 -35.156 5.953 1 85 743 GLY B C 1
ATOM 12669 O O . GLY B 1 743 ? 14.273 -34.562 5.125 1 85 743 GLY B O 1
ATOM 12670 N N . ALA B 1 744 ? 14.906 -34.906 7.219 1 85.81 744 ALA B N 1
ATOM 12671 C CA . ALA B 1 744 ? 14.055 -33.844 7.777 1 85.81 744 ALA B CA 1
ATOM 12672 C C . ALA B 1 744 ? 14.883 -32.75 8.406 1 85.81 744 ALA B C 1
ATOM 12674 O O . ALA B 1 744 ? 15.727 -33 9.273 1 85.81 744 ALA B O 1
ATOM 12675 N N . VAL B 1 745 ? 14.688 -31.578 7.93 1 89.5 745 VAL B N 1
ATOM 12676 C CA . VAL B 1 745 ? 15.375 -30.406 8.477 1 89.5 745 VAL B CA 1
ATOM 12677 C C . VAL B 1 745 ? 14.75 -30.031 9.82 1 89.5 745 VAL B C 1
ATOM 12679 O O . VAL B 1 745 ? 13.523 -29.984 9.945 1 89.5 745 VAL B O 1
ATOM 12682 N N . PRO B 1 746 ? 15.57 -29.781 10.703 1 87.81 746 PRO B N 1
ATOM 12683 C CA . PRO B 1 746 ? 15.031 -29.438 12.023 1 87.81 746 PRO B CA 1
ATOM 12684 C C . PRO B 1 746 ? 14.391 -28.047 12.055 1 87.81 746 PRO B C 1
ATOM 12686 O O . PRO B 1 746 ? 14.766 -27.172 11.281 1 87.81 746 PRO B O 1
ATOM 12689 N N . SER B 1 747 ? 13.375 -27.875 12.852 1 85.75 747 SER B N 1
ATOM 12690 C CA . SER B 1 747 ? 12.703 -26.578 13.008 1 85.75 747 SER B CA 1
ATOM 12691 C C . SER B 1 747 ? 13.602 -25.578 13.727 1 85.75 747 SER B C 1
ATOM 12693 O O . SER B 1 747 ? 13.594 -24.391 13.398 1 85.75 747 SER B O 1
ATOM 12695 N N . GLN B 1 748 ? 14.461 -26.062 14.695 1 87.81 748 GLN B N 1
ATOM 12696 C CA . GLN B 1 748 ? 15.445 -25.25 15.398 1 87.81 748 GLN B CA 1
ATOM 12697 C C . GLN B 1 748 ? 16.797 -25.953 15.477 1 87.81 748 GLN B C 1
ATOM 12699 O O . GLN B 1 748 ? 16.891 -27.062 16.016 1 87.81 748 GLN B O 1
ATOM 12704 N N . PRO B 1 749 ? 17.672 -25.406 14.852 1 86.44 749 PRO B N 1
ATOM 12705 C CA . PRO B 1 749 ? 19 -26.016 14.906 1 86.44 749 PRO B CA 1
ATOM 12706 C C . PRO B 1 749 ? 19.641 -25.922 16.297 1 86.44 749 PRO B C 1
ATOM 12708 O O . PRO B 1 749 ? 19.188 -25.141 17.125 1 86.44 749 PRO B O 1
ATOM 12711 N N . ARG B 1 750 ? 20.656 -26.781 16.562 1 86.06 750 ARG B N 1
ATOM 12712 C CA . ARG B 1 750 ? 21.453 -26.703 17.781 1 86.06 750 ARG B CA 1
ATOM 12713 C C . ARG B 1 750 ? 22.188 -25.375 17.875 1 86.06 750 ARG B C 1
ATOM 12715 O O . ARG B 1 750 ? 22.359 -24.688 16.859 1 86.06 750 ARG B O 1
ATOM 12722 N N . ALA B 1 751 ? 22.406 -25 18.875 1 86.62 751 ALA B N 1
ATOM 12723 C CA . ALA B 1 751 ? 23.109 -23.734 19.078 1 86.62 751 ALA B CA 1
ATOM 12724 C C . ALA B 1 751 ? 24.453 -23.734 18.344 1 86.62 751 ALA B C 1
ATOM 12726 O O . ALA B 1 751 ? 25.219 -24.703 18.422 1 86.62 751 ALA B O 1
ATOM 12727 N N . ASN B 1 752 ? 24.781 -22.797 17.594 1 83 752 ASN B N 1
ATOM 12728 C CA . ASN B 1 752 ? 26.031 -22.594 16.859 1 83 752 ASN B CA 1
ATOM 12729 C C . ASN B 1 752 ? 26.25 -23.672 15.797 1 83 752 ASN B C 1
ATOM 12731 O O . ASN B 1 752 ? 27.375 -24.125 15.586 1 83 752 ASN B O 1
ATOM 12735 N N . ALA B 1 753 ? 25.078 -24.172 15.266 1 89.38 753 ALA B N 1
ATOM 12736 C CA . ALA B 1 753 ? 25.203 -25.125 14.164 1 89.38 753 ALA B CA 1
ATOM 12737 C C . ALA B 1 753 ? 25.625 -24.422 12.875 1 89.38 753 ALA B C 1
ATOM 12739 O O . ALA B 1 753 ? 25.547 -23.203 12.781 1 89.38 753 ALA B O 1
ATOM 12740 N N . THR B 1 754 ? 26.219 -25.156 12.117 1 92.06 754 THR B N 1
ATOM 12741 C CA . THR B 1 754 ? 26.688 -24.594 10.852 1 92.06 754 THR B CA 1
ATOM 12742 C C . THR B 1 754 ? 25.859 -25.125 9.688 1 92.06 754 THR B C 1
ATOM 12744 O O . THR B 1 754 ? 25.328 -26.234 9.75 1 92.06 754 THR B O 1
ATOM 12747 N N . ILE B 1 755 ? 25.656 -24.375 8.781 1 95 755 ILE B N 1
ATOM 12748 C CA . ILE B 1 755 ? 25.078 -24.719 7.484 1 95 755 ILE B CA 1
ATOM 12749 C C . ILE B 1 755 ? 26.188 -24.781 6.43 1 95 755 ILE B C 1
ATOM 12751 O O . ILE B 1 755 ? 26.859 -23.781 6.184 1 95 755 ILE B O 1
ATOM 12755 N N . ASP B 1 756 ? 26.328 -25.891 5.883 1 95.62 756 ASP B N 1
ATOM 12756 C CA . ASP B 1 756 ? 27.406 -26.078 4.914 1 95.62 756 ASP B CA 1
ATOM 12757 C C . ASP B 1 756 ? 26.875 -26.094 3.488 1 95.62 756 ASP B C 1
ATOM 12759 O O . ASP B 1 756 ? 25.922 -26.828 3.184 1 95.62 756 ASP B O 1
ATOM 12763 N N . VAL B 1 757 ? 27.516 -25.359 2.725 1 95.25 757 VAL B N 1
ATOM 12764 C CA . VAL B 1 757 ? 27.109 -25.234 1.33 1 95.25 757 VAL B CA 1
ATOM 12765 C C . VAL B 1 757 ? 28.234 -25.688 0.417 1 95.25 757 VAL B C 1
ATOM 12767 O O . VAL B 1 757 ? 29.328 -25.109 0.432 1 95.25 757 VAL B O 1
ATOM 12770 N N . TYR B 1 758 ? 27.953 -26.766 -0.315 1 92.81 758 TYR B N 1
ATOM 12771 C CA . TYR B 1 758 ? 28.875 -27.234 -1.338 1 92.81 758 TYR B CA 1
ATOM 12772 C C . TYR B 1 758 ? 28.5 -26.703 -2.711 1 92.81 758 TYR B C 1
ATOM 12774 O O . TYR B 1 758 ? 27.672 -27.281 -3.408 1 92.81 758 TYR B O 1
ATOM 12782 N N . TRP B 1 759 ? 29.062 -25.516 -2.994 1 90.31 759 TRP B N 1
ATOM 12783 C CA . TRP B 1 759 ? 28.828 -24.828 -4.258 1 90.31 759 TRP B CA 1
ATOM 12784 C C . TRP B 1 759 ? 29.812 -25.281 -5.32 1 90.31 759 TRP B C 1
ATOM 12786 O O . TRP B 1 759 ? 30.875 -24.656 -5.496 1 90.31 759 TRP B O 1
ATOM 12796 N N . LEU B 1 760 ? 29.406 -26.281 -6.039 1 86.56 760 LEU B N 1
ATOM 12797 C CA . LEU B 1 760 ? 30.328 -26.938 -6.957 1 86.56 760 LEU B CA 1
ATOM 12798 C C . LEU B 1 760 ? 30.203 -26.359 -8.367 1 86.56 760 LEU B C 1
ATOM 12800 O O . LEU B 1 760 ? 31.203 -26.203 -9.07 1 86.56 760 LEU B O 1
ATOM 12804 N N . VAL B 1 761 ? 28.938 -26.125 -8.797 1 83.5 761 VAL B N 1
ATOM 12805 C CA . VAL B 1 761 ? 28.656 -25.609 -10.125 1 83.5 761 VAL B CA 1
ATOM 12806 C C . VAL B 1 761 ? 27.812 -24.344 -10.031 1 83.5 761 VAL B C 1
ATOM 12808 O O . VAL B 1 761 ? 26.984 -24.234 -9.125 1 83.5 761 VAL B O 1
ATOM 12811 N N . ASP B 1 762 ? 28.188 -23.453 -10.938 1 82.06 762 ASP B N 1
ATOM 12812 C CA . ASP B 1 762 ? 27.422 -22.219 -10.945 1 82.06 762 ASP B CA 1
ATOM 12813 C C . ASP B 1 762 ? 26.109 -22.375 -11.703 1 82.06 762 ASP B C 1
ATOM 12815 O O . ASP B 1 762 ? 26.094 -22.406 -12.938 1 82.06 762 ASP B O 1
ATOM 12819 N N . THR B 1 763 ? 25.016 -22.531 -11.047 1 84 763 THR B N 1
ATOM 12820 C CA . THR B 1 763 ? 23.703 -22.688 -11.656 1 84 763 THR B CA 1
ATOM 12821 C C . THR B 1 763 ? 22.844 -21.438 -11.414 1 84 763 THR B C 1
ATOM 12823 O O . THR B 1 763 ? 21.625 -21.516 -11.492 1 84 763 THR B O 1
ATOM 12826 N N . GLY B 1 764 ? 23.469 -20.297 -11.062 1 84.5 764 GLY B N 1
ATOM 12827 C CA . GLY B 1 764 ? 22.703 -19.062 -10.938 1 84.5 764 GLY B CA 1
ATOM 12828 C C . GLY B 1 764 ? 22.641 -18.562 -9.508 1 84.5 764 GLY B C 1
ATOM 12829 O O . GLY B 1 764 ? 21.953 -17.578 -9.227 1 84.5 764 GLY B O 1
ATOM 12830 N N . GLY B 1 765 ? 23.188 -19.188 -8.57 1 86.81 765 GLY B N 1
ATOM 12831 C CA . GLY B 1 765 ? 23.328 -18.672 -7.223 1 86.81 765 GLY B CA 1
ATOM 12832 C C . GLY B 1 765 ? 22.234 -19.141 -6.285 1 86.81 765 GLY B C 1
ATOM 12833 O O . GLY B 1 765 ? 22.156 -18.719 -5.133 1 86.81 765 GLY B O 1
ATOM 12834 N N . LEU B 1 766 ? 21.375 -20.062 -6.664 1 88.62 766 LEU B N 1
ATOM 12835 C CA . LEU B 1 766 ? 20.297 -20.547 -5.816 1 88.62 766 LEU B CA 1
ATOM 12836 C C . LEU B 1 766 ? 20.844 -21.328 -4.625 1 88.62 766 LEU B C 1
ATOM 12838 O O . LEU B 1 766 ? 20.266 -21.297 -3.535 1 88.62 766 LEU B O 1
ATOM 12842 N N . THR B 1 767 ? 21.906 -21.984 -4.832 1 91.88 767 THR B N 1
ATOM 12843 C CA . THR B 1 767 ? 22.5 -22.812 -3.783 1 91.88 767 THR B CA 1
ATOM 12844 C C . THR B 1 767 ? 22.953 -21.938 -2.607 1 91.88 767 THR B C 1
ATOM 12846 O O . THR B 1 767 ? 23.047 -22.422 -1.476 1 91.88 767 THR B O 1
ATOM 12849 N N . LEU B 1 768 ? 23.234 -20.766 -2.867 1 90.44 768 LEU B N 1
ATOM 12850 C CA . LEU B 1 768 ? 23.625 -19.859 -1.8 1 90.44 768 LEU B CA 1
ATOM 12851 C C . LEU B 1 768 ? 22.422 -19.094 -1.255 1 90.44 768 LEU B C 1
ATOM 12853 O O . LEU B 1 768 ? 22.391 -18.734 -0.078 1 90.44 768 LEU B O 1
ATOM 12857 N N . LEU B 1 769 ? 21.5 -18.859 -2.102 1 89.88 769 LEU B N 1
ATOM 12858 C CA . LEU B 1 769 ? 20.344 -18.047 -1.709 1 89.88 769 LEU B CA 1
ATOM 12859 C C . LEU B 1 769 ? 19.469 -18.797 -0.722 1 89.88 769 LEU B C 1
ATOM 12861 O O . LEU B 1 769 ? 18.953 -18.219 0.23 1 89.88 769 LEU B O 1
ATOM 12865 N N . LEU B 1 770 ? 19.312 -20.109 -0.899 1 92.81 770 LEU B N 1
ATOM 12866 C CA . LEU B 1 770 ? 18.406 -20.875 -0.059 1 92.81 770 LEU B CA 1
ATOM 12867 C C . LEU B 1 770 ? 18.906 -20.938 1.377 1 92.81 770 LEU B C 1
ATOM 12869 O O . LEU B 1 770 ? 18.156 -20.688 2.318 1 92.81 770 LEU B O 1
ATOM 12873 N N . PRO B 1 771 ? 20.125 -21.297 1.652 1 92.62 771 PRO B N 1
ATOM 12874 C CA . PRO B 1 771 ? 20.609 -21.266 3.035 1 92.62 771 PRO B CA 1
ATOM 12875 C C . PRO B 1 771 ? 20.531 -19.875 3.66 1 92.62 771 PRO B C 1
ATOM 12877 O O . PRO B 1 771 ? 20.328 -19.75 4.871 1 92.62 771 PRO B O 1
ATOM 12880 N N . TYR B 1 772 ? 20.844 -18.891 2.795 1 89.44 772 TYR B N 1
ATOM 12881 C CA . TYR B 1 772 ? 20.703 -17.531 3.299 1 89.44 772 TYR B CA 1
ATOM 12882 C C . TYR B 1 772 ? 19.281 -17.281 3.783 1 89.44 772 TYR B C 1
ATOM 12884 O O . TYR B 1 772 ? 19.078 -16.672 4.836 1 89.44 772 TYR B O 1
ATOM 12892 N N . LEU B 1 773 ? 18.281 -17.641 3.031 1 88.38 773 LEU B N 1
ATOM 12893 C CA . LEU B 1 773 ? 16.891 -17.453 3.412 1 88.38 773 LEU B CA 1
ATOM 12894 C C . LEU B 1 773 ? 16.562 -18.266 4.66 1 88.38 773 LEU B C 1
ATOM 12896 O O . LEU B 1 773 ? 15.742 -17.844 5.48 1 88.38 773 LEU B O 1
ATOM 12900 N N . LEU B 1 774 ? 17.156 -19.469 4.746 1 90.31 774 LEU B N 1
ATOM 12901 C CA . LEU B 1 774 ? 16.922 -20.297 5.922 1 90.31 774 LEU B CA 1
ATOM 12902 C C . LEU B 1 774 ? 17.453 -19.609 7.18 1 90.31 774 LEU B C 1
ATOM 12904 O O . LEU B 1 774 ? 16.828 -19.688 8.242 1 90.31 774 LEU B O 1
ATOM 12908 N N . MET B 1 775 ? 18.5 -18.906 7.086 1 88.12 775 MET B N 1
ATOM 12909 C CA . MET B 1 775 ? 19.109 -18.234 8.227 1 88.12 775 MET B CA 1
ATOM 12910 C C . MET B 1 775 ? 18.312 -17.016 8.633 1 88.12 775 MET B C 1
ATOM 12912 O O . MET B 1 775 ? 18.438 -16.531 9.758 1 88.12 775 MET B O 1
ATOM 12916 N N . ARG B 1 776 ? 17.594 -16.531 7.691 1 83.94 776 ARG B N 1
ATOM 12917 C CA . ARG B 1 776 ? 16.812 -15.336 7.965 1 83.94 776 ARG B CA 1
ATOM 12918 C C . ARG B 1 776 ? 15.555 -15.672 8.75 1 83.94 776 ARG B C 1
ATOM 12920 O O . ARG B 1 776 ? 14.922 -14.781 9.32 1 83.94 776 ARG B O 1
ATOM 12927 N N . HIS B 1 777 ? 15.203 -16.891 8.781 1 86 777 HIS B N 1
ATOM 12928 C CA . HIS B 1 777 ? 14.078 -17.281 9.625 1 86 777 HIS B CA 1
ATOM 12929 C C . HIS B 1 777 ? 14.359 -16.984 11.094 1 86 777 HIS B C 1
ATOM 12931 O O . HIS B 1 777 ? 15.477 -17.188 11.57 1 86 777 HIS B O 1
ATOM 12937 N N . PRO B 1 778 ? 13.367 -16.484 11.836 1 84.56 778 PRO B N 1
ATOM 12938 C CA . PRO B 1 778 ? 13.609 -16.047 13.219 1 84.56 778 PRO B CA 1
ATOM 12939 C C . PRO B 1 778 ? 14.141 -17.172 14.109 1 84.56 778 PRO B C 1
ATOM 12941 O O . PRO B 1 778 ? 14.984 -16.922 14.969 1 84.56 778 PRO B O 1
ATOM 12944 N N . ARG B 1 779 ? 13.773 -18.375 13.969 1 85.25 779 ARG B N 1
ATOM 12945 C CA . ARG B 1 779 ? 14.242 -19.484 14.773 1 85.25 779 ARG B CA 1
ATOM 12946 C C . ARG B 1 779 ? 15.688 -19.828 14.445 1 85.25 779 ARG B C 1
ATOM 12948 O O . ARG B 1 779 ? 16.453 -20.25 15.328 1 85.25 779 ARG B O 1
ATOM 12955 N N . TRP B 1 780 ? 16.016 -19.703 13.195 1 88.12 780 TRP B N 1
ATOM 12956 C CA . TRP B 1 780 ? 17.375 -20 12.773 1 88.12 780 TRP B CA 1
ATOM 12957 C C . TRP B 1 780 ? 18.297 -18.797 13.031 1 88.12 780 TRP B C 1
ATOM 12959 O O . TRP B 1 780 ? 19.469 -18.969 13.352 1 88.12 780 TRP B O 1
ATOM 12969 N N . ALA B 1 781 ? 17.797 -17.594 12.977 1 83.88 781 ALA B N 1
ATOM 12970 C CA . ALA B 1 781 ? 18.594 -16.391 13.227 1 83.88 781 ALA B CA 1
ATOM 12971 C C . ALA B 1 781 ? 18.953 -16.281 14.703 1 83.88 781 ALA B C 1
ATOM 12973 O O . ALA B 1 781 ? 20.062 -15.844 15.039 1 83.88 781 ALA B O 1
ATOM 12974 N N . SER B 1 782 ? 18.109 -16.688 15.586 1 85.5 782 SER B N 1
ATOM 12975 C CA . SER B 1 782 ? 18.344 -16.578 17.016 1 85.5 782 SER B CA 1
ATOM 12976 C C . SER B 1 782 ? 19.359 -17.609 17.5 1 85.5 782 SER B C 1
ATOM 12978 O O . SER B 1 782 ? 19.984 -17.438 18.547 1 85.5 782 SER B O 1
ATOM 12980 N N . SER B 1 783 ? 19.516 -18.688 16.797 1 87.06 783 SER B N 1
ATOM 12981 C CA . SER B 1 783 ? 20.438 -19.734 17.219 1 87.06 783 SER B CA 1
ATOM 12982 C C . SER B 1 783 ? 21.875 -19.391 16.859 1 87.06 783 SER B C 1
ATOM 12984 O O . SER B 1 783 ? 22.812 -20.047 17.328 1 87.06 783 SER B O 1
ATOM 12986 N N . GLY B 1 784 ? 22.156 -18.359 16.203 1 85.62 784 GLY B N 1
ATOM 12987 C CA . GLY B 1 784 ? 23.5 -17.953 15.828 1 85.62 784 GLY B CA 1
ATOM 12988 C C . GLY B 1 784 ? 24.141 -18.859 14.797 1 85.62 784 GLY B C 1
ATOM 12989 O O . GLY B 1 784 ? 25.328 -19.172 14.898 1 85.62 784 GLY B O 1
ATOM 12990 N N . CYS B 1 785 ? 23.375 -19.328 13.867 1 88.69 785 CYS B N 1
ATOM 12991 C CA . CYS B 1 785 ? 23.891 -20.203 12.82 1 88.69 785 CYS B CA 1
ATOM 12992 C C . CYS B 1 785 ? 24.781 -19.422 11.859 1 88.69 785 CYS B C 1
ATOM 12994 O O . CYS B 1 785 ? 24.562 -18.25 11.609 1 88.69 785 CYS B O 1
ATOM 12996 N N . SER B 1 786 ? 25.922 -20.141 11.539 1 91.44 786 SER B N 1
ATOM 12997 C CA . SER B 1 786 ? 26.859 -19.547 10.578 1 91.44 786 SER B CA 1
ATOM 12998 C C . SER B 1 786 ? 26.938 -20.375 9.305 1 91.44 786 SER B C 1
ATOM 13000 O O . SER B 1 786 ? 26.594 -21.562 9.312 1 91.44 786 SER B O 1
ATOM 13002 N N . LEU B 1 787 ? 27.312 -19.797 8.234 1 93.25 787 LEU B N 1
ATOM 13003 C CA . LEU B 1 787 ? 27.375 -20.422 6.918 1 93.25 787 LEU B CA 1
ATOM 13004 C C . LEU B 1 787 ? 28.828 -20.703 6.52 1 93.25 787 LEU B C 1
ATOM 13006 O O . LEU B 1 787 ? 29.688 -19.828 6.668 1 93.25 787 LEU B O 1
ATOM 13010 N N . ARG B 1 788 ? 29.125 -21.953 6.168 1 93.44 788 ARG B N 1
ATOM 13011 C CA . ARG B 1 788 ? 30.422 -22.344 5.621 1 93.44 788 ARG B CA 1
ATOM 13012 C C . ARG B 1 788 ? 30.312 -22.719 4.148 1 93.44 788 ARG B C 1
ATOM 13014 O O . ARG B 1 788 ? 29.344 -23.375 3.744 1 93.44 788 ARG B O 1
ATOM 13021 N N . LEU B 1 789 ? 31.172 -22.234 3.383 1 92.5 789 LEU B N 1
ATOM 13022 C CA . LEU B 1 789 ? 31.172 -22.453 1.941 1 92.5 789 LEU B CA 1
ATOM 13023 C C . LEU B 1 789 ? 32.312 -23.359 1.528 1 92.5 789 LEU B C 1
ATOM 13025 O O . LEU B 1 789 ? 33.469 -23.172 1.957 1 92.5 789 LEU B O 1
ATOM 13029 N N . PHE B 1 790 ? 31.953 -24.469 0.807 1 90 790 PHE B N 1
ATOM 13030 C CA . PHE B 1 790 ? 32.938 -25.406 0.258 1 90 790 PHE B CA 1
ATOM 13031 C C . PHE B 1 790 ? 33 -25.297 -1.261 1 90 790 PHE B C 1
ATOM 13033 O O . PHE B 1 790 ? 31.953 -25.422 -1.935 1 90 790 PHE B O 1
ATOM 13040 N N . LEU B 1 791 ? 34.062 -24.906 -1.886 1 87.38 791 LEU B N 1
ATOM 13041 C CA . LEU B 1 791 ? 34.25 -24.75 -3.322 1 87.38 791 LEU B CA 1
ATOM 13042 C C . LEU B 1 791 ? 35.219 -25.812 -3.844 1 87.38 791 LEU B C 1
ATOM 13044 O O . LEU B 1 791 ? 36.031 -26.359 -3.08 1 87.38 791 LEU B O 1
ATOM 13048 N N . HIS B 1 792 ? 34.875 -26.094 -5.164 1 79.12 792 HIS B N 1
ATOM 13049 C CA . HIS B 1 792 ? 35.812 -27 -5.824 1 79.12 792 HIS B CA 1
ATOM 13050 C C . HIS B 1 792 ? 37.031 -26.25 -6.34 1 79.12 792 HIS B C 1
ATOM 13052 O O . HIS B 1 792 ? 36.906 -25.219 -7.012 1 79.12 792 HIS B O 1
ATOM 13058 N N . GLY B 1 793 ? 38.25 -26.438 -6.105 1 67 793 GLY B N 1
ATOM 13059 C CA . GLY B 1 793 ? 39.406 -25.781 -6.699 1 67 793 GLY B CA 1
ATOM 13060 C C . GLY B 1 793 ? 40.719 -26.312 -6.191 1 67 793 GLY B C 1
ATOM 13061 O O . GLY B 1 793 ? 40.781 -26.953 -5.137 1 67 793 GLY B O 1
ATOM 13062 N N . SER B 1 794 ? 41.625 -26.516 -7.223 1 53 794 SER B N 1
ATOM 13063 C CA . SER B 1 794 ? 43 -26.797 -6.863 1 53 794 SER B CA 1
ATOM 13064 C C . SER B 1 794 ? 43.562 -25.75 -5.906 1 53 794 SER B C 1
ATOM 13066 O O . SER B 1 794 ? 43.031 -24.641 -5.812 1 53 794 SER B O 1
ATOM 13068 N N . ARG B 1 795 ? 44.469 -26.109 -5.023 1 42.72 795 ARG B N 1
ATOM 13069 C CA . ARG B 1 795 ? 45.188 -25.359 -4.008 1 42.72 795 ARG B CA 1
ATOM 13070 C C . ARG B 1 795 ? 45.438 -23.938 -4.473 1 42.72 795 ARG B C 1
ATOM 13072 O O . ARG B 1 795 ? 46.062 -23.141 -3.75 1 42.72 795 ARG B O 1
ATOM 13079 N N . PHE B 1 796 ? 45.25 -23.562 -5.703 1 44.72 796 PHE B N 1
ATOM 13080 C CA . PHE B 1 796 ? 45.906 -22.281 -5.996 1 44.72 796 PHE B CA 1
ATOM 13081 C C . PHE B 1 796 ? 45.094 -21.125 -5.465 1 44.72 796 PHE B C 1
ATOM 13083 O O . PHE B 1 796 ? 43.844 -21.141 -5.535 1 44.72 796 PHE B O 1
ATOM 13090 N N . ARG B 1 797 ? 45.562 -20.25 -4.668 1 45.66 797 ARG B N 1
ATOM 13091 C CA . ARG B 1 797 ? 45.375 -19.109 -3.777 1 45.66 797 ARG B CA 1
ATOM 13092 C C . ARG B 1 797 ? 44.469 -18.062 -4.414 1 45.66 797 ARG B C 1
ATOM 13094 O O . ARG B 1 797 ? 43.719 -17.375 -3.717 1 45.66 797 ARG B O 1
ATOM 13101 N N . CYS B 1 798 ? 44.375 -17.844 -5.68 1 46.34 798 CYS B N 1
ATOM 13102 C CA . CYS B 1 798 ? 43.875 -16.625 -6.281 1 46.34 798 CYS B CA 1
ATOM 13103 C C . CYS B 1 798 ? 42.344 -16.625 -6.262 1 46.34 798 CYS B C 1
ATOM 13105 O O . CYS B 1 798 ? 41.719 -15.57 -6.137 1 46.34 798 CYS B O 1
ATOM 13107 N N . HIS B 1 799 ? 41.656 -17.75 -6.129 1 58.38 799 HIS B N 1
ATOM 13108 C CA . HIS B 1 799 ? 40.219 -17.844 -6.363 1 58.38 799 HIS B CA 1
ATOM 13109 C C . HIS B 1 799 ? 39.438 -17.609 -5.074 1 58.38 799 HIS B C 1
ATOM 13111 O O . HIS B 1 799 ? 38.312 -17.141 -5.109 1 58.38 799 HIS B O 1
ATOM 13117 N N . ASP B 1 800 ? 40.25 -17.672 -3.918 1 66.38 800 ASP B N 1
ATOM 13118 C CA . ASP B 1 800 ? 39.531 -17.547 -2.65 1 66.38 800 ASP B CA 1
ATOM 13119 C C . ASP B 1 800 ? 39.156 -16.094 -2.381 1 66.38 800 ASP B C 1
ATOM 13121 O O . ASP B 1 800 ? 38.031 -15.797 -1.967 1 66.38 800 ASP B O 1
ATOM 13125 N N . ALA B 1 801 ? 40.094 -15.219 -2.721 1 70.5 801 ALA B N 1
ATOM 13126 C CA . ALA B 1 801 ? 39.844 -13.812 -2.42 1 70.5 801 ALA B CA 1
ATOM 13127 C C . ALA B 1 801 ? 38.75 -13.258 -3.318 1 70.5 801 ALA B C 1
ATOM 13129 O O . ALA B 1 801 ? 37.938 -12.438 -2.883 1 70.5 801 ALA B O 1
ATOM 13130 N N . ASP B 1 802 ? 38.688 -13.867 -4.41 1 73.69 802 ASP B N 1
ATOM 13131 C CA . ASP B 1 802 ? 37.656 -13.398 -5.344 1 73.69 802 ASP B CA 1
ATOM 13132 C C . ASP B 1 802 ? 36.281 -13.883 -4.93 1 73.69 802 ASP B C 1
ATOM 13134 O O . ASP B 1 802 ? 35.281 -13.164 -5.074 1 73.69 802 ASP B O 1
ATOM 13138 N N . MET B 1 803 ? 36.406 -15.078 -4.352 1 79.06 803 MET B N 1
ATOM 13139 C CA . MET B 1 803 ? 35.125 -15.641 -3.934 1 79.06 803 MET B CA 1
ATOM 13140 C C . MET B 1 803 ? 34.625 -14.953 -2.674 1 79.06 803 MET B C 1
ATOM 13142 O O . MET B 1 803 ? 33.406 -14.711 -2.537 1 79.06 803 MET B O 1
ATOM 13146 N N . VAL B 1 804 ? 35.562 -14.578 -1.841 1 80.31 804 VAL B N 1
ATOM 13147 C CA . VAL B 1 804 ? 35.188 -13.867 -0.628 1 80.31 804 VAL B CA 1
ATOM 13148 C C . VAL B 1 804 ? 34.625 -12.492 -0.993 1 80.31 804 VAL B C 1
ATOM 13150 O O . VAL B 1 804 ? 33.656 -12.039 -0.408 1 80.31 804 VAL B O 1
ATOM 13153 N N . ARG B 1 805 ? 35.219 -11.992 -1.954 1 77.81 805 ARG B N 1
ATOM 13154 C CA . ARG B 1 805 ? 34.75 -10.695 -2.424 1 77.81 805 ARG B CA 1
ATOM 13155 C C . ARG B 1 805 ? 33.375 -10.797 -3.055 1 77.81 805 ARG B C 1
ATOM 13157 O O . ARG B 1 805 ? 32.5 -9.93 -2.854 1 77.81 805 ARG B O 1
ATOM 13164 N N . LEU B 1 806 ? 33.188 -11.805 -3.729 1 80.19 806 LEU B N 1
ATOM 13165 C CA . LEU B 1 806 ? 31.906 -12 -4.391 1 80.19 806 LEU B CA 1
ATOM 13166 C C . LEU B 1 806 ? 30.797 -12.195 -3.367 1 80.19 806 LEU B C 1
ATOM 13168 O O . LEU B 1 806 ? 29.719 -11.594 -3.486 1 80.19 806 LEU B O 1
ATOM 13172 N N . VAL B 1 807 ? 31.109 -13.031 -2.414 1 85.44 807 VAL B N 1
ATOM 13173 C CA . VAL B 1 807 ? 30.109 -13.336 -1.398 1 85.44 807 VAL B CA 1
ATOM 13174 C C . VAL B 1 807 ? 29.812 -12.086 -0.582 1 85.44 807 VAL B C 1
ATOM 13176 O O . VAL B 1 807 ? 28.656 -11.859 -0.187 1 85.44 807 VAL B O 1
ATOM 13179 N N . LYS B 1 808 ? 30.844 -11.281 -0.38 1 82.25 808 LYS B N 1
ATOM 13180 C CA . LYS B 1 808 ? 30.641 -10.023 0.336 1 82.25 808 LYS B CA 1
ATOM 13181 C C . LYS B 1 808 ? 29.812 -9.047 -0.493 1 82.25 808 LYS B C 1
ATOM 13183 O O . LYS B 1 808 ? 29 -8.297 0.052 1 82.25 808 LYS B O 1
ATOM 13188 N N . GLN B 1 809 ? 30.062 -9.109 -1.742 1 81.69 809 GLN B N 1
ATOM 13189 C CA . GLN B 1 809 ? 29.297 -8.242 -2.633 1 81.69 809 GLN B CA 1
ATOM 13190 C C . GLN B 1 809 ? 27.844 -8.664 -2.686 1 81.69 809 GLN B C 1
ATOM 13192 O O . GLN B 1 809 ? 26.953 -7.84 -2.951 1 81.69 809 GLN B O 1
ATOM 13197 N N . PHE B 1 810 ? 27.625 -10.008 -2.531 1 85.38 810 PHE B N 1
ATOM 13198 C CA . PHE B 1 810 ? 26.25 -10.5 -2.428 1 85.38 810 PHE B CA 1
ATOM 13199 C C . PHE B 1 810 ? 25.641 -10.109 -1.088 1 85.38 810 PHE B C 1
ATOM 13201 O O . PHE B 1 810 ? 24.422 -10.211 -0.899 1 85.38 810 PHE B O 1
ATOM 13208 N N . ARG B 1 811 ? 26.484 -9.602 -0.2 1 86.81 811 ARG B N 1
ATOM 13209 C CA . ARG B 1 811 ? 26.062 -9.164 1.129 1 86.81 811 ARG B CA 1
ATOM 13210 C C . ARG B 1 811 ? 25.562 -10.344 1.959 1 86.81 811 ARG B C 1
ATOM 13212 O O . ARG B 1 811 ? 24.547 -10.234 2.645 1 86.81 811 ARG B O 1
ATOM 13219 N N . ILE B 1 812 ? 26.156 -11.5 1.687 1 87.75 812 ILE B N 1
ATOM 13220 C CA . ILE B 1 812 ? 25.891 -12.688 2.498 1 87.75 812 ILE B CA 1
ATOM 13221 C C . ILE B 1 812 ? 27.078 -12.945 3.424 1 87.75 812 ILE B C 1
ATOM 13223 O O . ILE B 1 812 ? 28.219 -12.992 2.973 1 87.75 812 ILE B O 1
ATOM 13227 N N . ASP B 1 813 ? 26.828 -13.055 4.625 1 85.31 813 ASP B N 1
ATOM 13228 C CA . ASP B 1 813 ? 27.891 -13.266 5.609 1 85.31 813 ASP B CA 1
ATOM 13229 C C . ASP B 1 813 ? 28.266 -14.742 5.699 1 85.31 813 ASP B C 1
ATOM 13231 O O . ASP B 1 813 ? 27.438 -15.586 6.023 1 85.31 813 ASP B O 1
ATOM 13235 N N . VAL B 1 814 ? 29.453 -15.016 5.285 1 88.88 814 VAL B N 1
ATOM 13236 C CA . VAL B 1 814 ? 29.984 -16.375 5.359 1 88.88 814 VAL B CA 1
ATOM 13237 C C . VAL B 1 814 ? 31.094 -16.422 6.398 1 88.88 814 VAL B C 1
ATOM 13239 O O . VAL B 1 814 ? 31.953 -15.531 6.453 1 88.88 814 VAL B O 1
ATOM 13242 N N . LYS B 1 815 ? 31.062 -17.406 7.281 1 87.06 815 LYS B N 1
ATOM 13243 C CA . LYS B 1 815 ? 32.062 -17.562 8.336 1 87.06 815 LYS B CA 1
ATOM 13244 C C . LYS B 1 815 ? 33.406 -17.984 7.758 1 87.06 815 LYS B C 1
ATOM 13246 O O . LYS B 1 815 ? 34.438 -17.438 8.133 1 87.06 815 LYS B O 1
ATOM 13251 N N . ALA B 1 816 ? 33.312 -19.016 6.852 1 87.44 816 ALA B N 1
ATOM 13252 C CA . ALA B 1 816 ? 34.562 -19.531 6.305 1 87.44 816 ALA B CA 1
ATOM 13253 C C . ALA B 1 816 ? 34.344 -20.109 4.906 1 87.44 816 ALA B C 1
ATOM 13255 O O . ALA B 1 816 ? 33.25 -20.547 4.57 1 87.44 816 ALA B O 1
ATOM 13256 N N . VAL B 1 817 ? 35.344 -20 4.105 1 87.62 817 VAL B N 1
ATOM 13257 C CA . VAL B 1 817 ? 35.375 -20.594 2.775 1 87.62 817 VAL B CA 1
ATOM 13258 C C . VAL B 1 817 ? 36.469 -21.688 2.736 1 87.62 817 VAL B C 1
ATOM 13260 O O . VAL B 1 817 ? 37.625 -21.438 3.043 1 87.62 817 VAL B O 1
ATOM 13263 N N . HIS B 1 818 ? 36.031 -22.969 2.494 1 85.62 818 HIS B N 1
ATOM 13264 C CA . HIS B 1 818 ? 36.906 -24.125 2.41 1 85.62 818 HIS B CA 1
ATOM 13265 C C . HIS B 1 818 ? 37.031 -24.625 0.976 1 85.62 818 HIS B C 1
ATOM 13267 O O . HIS B 1 818 ? 36.094 -24.516 0.195 1 85.62 818 HIS B O 1
ATOM 13273 N N . HIS B 1 819 ? 38.125 -25.094 0.627 1 84.56 819 HIS B N 1
ATOM 13274 C CA . HIS B 1 819 ? 38.375 -25.688 -0.681 1 84.56 819 HIS B CA 1
ATOM 13275 C C . HIS B 1 819 ? 38.531 -27.203 -0.575 1 84.56 819 HIS B C 1
ATOM 13277 O O . HIS B 1 819 ? 39.25 -27.703 0.313 1 84.56 819 HIS B O 1
ATOM 13283 N N . ILE B 1 820 ? 37.781 -27.922 -1.401 1 83.31 820 ILE B N 1
ATOM 13284 C CA . ILE B 1 820 ? 37.844 -29.375 -1.465 1 83.31 820 ILE B CA 1
ATOM 13285 C C . ILE B 1 820 ? 38.375 -29.812 -2.83 1 83.31 820 ILE B C 1
ATOM 13287 O O . ILE B 1 820 ? 38.094 -29.172 -3.846 1 83.31 820 ILE B O 1
ATOM 13291 N N . ASP B 1 821 ? 39.188 -30.828 -2.703 1 79.75 821 ASP B N 1
ATOM 13292 C CA . ASP B 1 821 ? 39.75 -31.406 -3.93 1 79.75 821 ASP B CA 1
ATOM 13293 C C . ASP B 1 821 ? 38.969 -32.656 -4.324 1 79.75 821 ASP B C 1
ATOM 13295 O O . ASP B 1 821 ? 39.062 -33.688 -3.656 1 79.75 821 ASP B O 1
ATOM 13299 N N . LEU B 1 822 ? 38.281 -32.625 -5.359 1 81.75 822 LEU B N 1
ATOM 13300 C CA . LEU B 1 822 ? 37.469 -33.719 -5.832 1 81.75 822 LEU B CA 1
ATOM 13301 C C . LEU B 1 822 ? 38.219 -34.531 -6.883 1 81.75 822 LEU B C 1
ATOM 13303 O O . LEU B 1 822 ? 37.719 -35.562 -7.344 1 81.75 822 LEU B O 1
ATOM 13307 N N . ASP B 1 823 ? 39.344 -34.156 -7.227 1 76.88 823 ASP B N 1
ATOM 13308 C CA . ASP B 1 823 ? 40.094 -34.844 -8.258 1 76.88 823 ASP B CA 1
ATOM 13309 C C . ASP B 1 823 ? 40.906 -36 -7.66 1 76.88 823 ASP B C 1
ATOM 13311 O O . ASP B 1 823 ? 41.406 -36.875 -8.391 1 76.88 823 ASP B O 1
ATOM 13315 N N . GLU B 1 824 ? 41.031 -36.125 -6.438 1 79.38 824 GLU B N 1
ATOM 13316 C CA . GLU B 1 824 ? 41.719 -37.25 -5.801 1 79.38 824 GLU B CA 1
ATOM 13317 C C . GLU B 1 824 ? 40.844 -38.5 -5.785 1 79.38 824 GLU B C 1
ATOM 13319 O O . GLU B 1 824 ? 39.625 -38.406 -5.586 1 79.38 824 GLU B O 1
ATOM 13324 N N . PRO B 1 825 ? 41.375 -39.5 -6.172 1 81.94 825 PRO B N 1
ATOM 13325 C CA . PRO B 1 825 ? 40.562 -40.75 -6.16 1 81.94 825 PRO B CA 1
ATOM 13326 C C . PRO B 1 825 ? 40.062 -41.094 -4.766 1 81.94 825 PRO B C 1
ATOM 13328 O O . PRO B 1 825 ? 40.75 -40.844 -3.77 1 81.94 825 PRO B O 1
ATOM 13331 N N . PRO B 1 826 ? 38.938 -41.656 -4.66 1 84.44 826 PRO B N 1
ATOM 13332 C CA . PRO B 1 826 ? 38.344 -42.062 -3.377 1 84.44 826 PRO B CA 1
ATOM 13333 C C . PRO B 1 826 ? 39.031 -43.312 -2.799 1 84.44 826 PRO B C 1
ATOM 13335 O O . PRO B 1 826 ? 39.656 -44.094 -3.535 1 84.44 826 PRO B O 1
ATOM 13338 N N . PRO B 1 827 ? 38.906 -43.469 -1.587 1 82.44 827 PRO B N 1
ATOM 13339 C CA . PRO B 1 827 ? 39.438 -44.688 -0.987 1 82.44 827 PRO B CA 1
ATOM 13340 C C . PRO B 1 827 ? 38.688 -45.938 -1.45 1 82.44 827 PRO B C 1
ATOM 13342 O O . PRO B 1 827 ? 37.531 -45.844 -1.879 1 82.44 827 PRO B O 1
ATOM 13345 N N . ASP B 1 828 ? 39.281 -47.094 -1.378 1 80.81 828 ASP B N 1
ATOM 13346 C CA . ASP B 1 828 ? 38.75 -48.375 -1.864 1 80.81 828 ASP B CA 1
ATOM 13347 C C . ASP B 1 828 ? 37.5 -48.781 -1.062 1 80.81 828 ASP B C 1
ATOM 13349 O O . ASP B 1 828 ? 36.594 -49.438 -1.598 1 80.81 828 ASP B O 1
ATOM 13353 N N . ALA B 1 829 ? 37.406 -48.312 0.114 1 80.75 829 ALA B N 1
ATOM 13354 C CA . ALA B 1 829 ? 36.281 -48.719 0.963 1 80.75 829 ALA B CA 1
ATOM 13355 C C . ALA B 1 829 ? 34.969 -48.094 0.471 1 80.75 829 ALA B C 1
ATOM 13357 O O . ALA B 1 829 ? 33.875 -48.656 0.689 1 80.75 829 ALA B O 1
ATOM 13358 N N . SER B 1 830 ? 35.094 -47 -0.251 1 79.38 830 SER B N 1
ATOM 13359 C CA . SER B 1 830 ? 33.875 -46.312 -0.7 1 79.38 830 SER B CA 1
ATOM 13360 C C . SER B 1 830 ? 33.25 -47.031 -1.883 1 79.38 830 SER B C 1
ATOM 13362 O O . SER B 1 830 ? 32.062 -46.844 -2.154 1 79.38 830 SER B O 1
ATOM 13364 N N . TRP B 1 831 ? 34.062 -47.812 -2.586 1 82.88 831 TRP B N 1
ATOM 13365 C CA . TRP B 1 831 ? 33.562 -48.531 -3.76 1 82.88 831 TRP B CA 1
ATOM 13366 C C . TRP B 1 831 ? 32.812 -49.781 -3.354 1 82.88 831 TRP B C 1
ATOM 13368 O O . TRP B 1 831 ? 32.062 -50.344 -4.156 1 82.88 831 TRP B O 1
ATOM 13378 N N . ASP B 1 832 ? 32.906 -50.25 -2.148 1 79.12 832 ASP B N 1
ATOM 13379 C CA . ASP B 1 832 ? 32.25 -51.5 -1.694 1 79.12 832 ASP B CA 1
ATOM 13380 C C . ASP B 1 832 ? 30.75 -51.375 -1.721 1 79.12 832 ASP B C 1
ATOM 13382 O O . ASP B 1 832 ? 30.031 -52.344 -1.949 1 79.12 832 ASP B O 1
ATOM 13386 N N . ALA B 1 833 ? 30.219 -50.188 -1.516 1 76.12 833 ALA B N 1
ATOM 13387 C CA . ALA B 1 833 ? 28.781 -50 -1.48 1 76.12 833 ALA B CA 1
ATOM 13388 C C . ALA B 1 833 ? 28.172 -50.062 -2.885 1 76.12 833 ALA B C 1
ATOM 13390 O O . ALA B 1 833 ? 26.984 -50.281 -3.049 1 76.12 833 ALA B O 1
ATOM 13391 N N . PHE B 1 834 ? 28.953 -49.906 -3.877 1 80.94 834 PHE B N 1
ATOM 13392 C CA . PHE B 1 834 ? 28.469 -49.875 -5.254 1 80.94 834 PHE B CA 1
ATOM 13393 C C . PHE B 1 834 ? 29.297 -50.844 -6.121 1 80.94 834 PHE B C 1
ATOM 13395 O O . PHE B 1 834 ? 30.125 -50.375 -6.922 1 80.94 834 PHE B O 1
ATOM 13402 N N . PRO B 1 835 ? 29 -52.156 -6 1 72.25 835 PRO B N 1
ATOM 13403 C CA . PRO B 1 835 ? 29.781 -53.125 -6.754 1 72.25 835 PRO B CA 1
ATOM 13404 C C . PRO B 1 835 ? 29.359 -53.219 -8.219 1 72.25 835 PRO B C 1
ATOM 13406 O O . PRO B 1 835 ? 28.219 -52.875 -8.555 1 72.25 835 PRO B O 1
ATOM 13409 N N . GLY B 1 836 ? 30.297 -53.5 -9.086 1 68.69 836 GLY B N 1
ATOM 13410 C CA . GLY B 1 836 ? 29.984 -53.938 -10.43 1 68.69 836 GLY B CA 1
ATOM 13411 C C . GLY B 1 836 ? 29.844 -52.812 -11.43 1 68.69 836 GLY B C 1
ATOM 13412 O O . GLY B 1 836 ? 29.016 -52.875 -12.336 1 68.69 836 GLY B O 1
ATOM 13413 N N . ILE B 1 837 ? 30.391 -51.625 -11.273 1 74.94 837 ILE B N 1
ATOM 13414 C CA . ILE B 1 837 ? 30.297 -50.562 -12.258 1 74.94 837 ILE B CA 1
ATOM 13415 C C . ILE B 1 837 ? 31.297 -50.812 -13.391 1 74.94 837 ILE B C 1
ATOM 13417 O O . ILE B 1 837 ? 32.5 -50.781 -13.18 1 74.94 837 ILE B O 1
ATOM 13421 N N . ALA B 1 838 ? 30.844 -51.375 -14.492 1 67.12 838 ALA B N 1
ATOM 13422 C CA . ALA B 1 838 ? 31.672 -51.781 -15.633 1 67.12 838 ALA B CA 1
ATOM 13423 C C . ALA B 1 838 ? 31.906 -50.594 -16.562 1 67.12 838 ALA B C 1
ATOM 13425 O O . ALA B 1 838 ? 32.969 -50.438 -17.141 1 67.12 838 ALA B O 1
ATOM 13426 N N . ASP B 1 839 ? 30.953 -49.594 -16.812 1 79 839 ASP B N 1
ATOM 13427 C CA . ASP B 1 839 ? 31.062 -48.469 -17.734 1 79 839 ASP B CA 1
ATOM 13428 C C . ASP B 1 839 ? 32.094 -47.438 -17.234 1 79 839 ASP B C 1
ATOM 13430 O O . ASP B 1 839 ? 32 -47 -16.094 1 79 839 ASP B O 1
ATOM 13434 N N . LEU B 1 840 ? 33.094 -47.25 -18.031 1 75.94 840 LEU B N 1
ATOM 13435 C CA . LEU B 1 840 ? 34.219 -46.375 -17.672 1 75.94 840 LEU B CA 1
ATOM 13436 C C . LEU B 1 840 ? 33.719 -44.969 -17.375 1 75.94 840 LEU B C 1
ATOM 13438 O O . LEU B 1 840 ? 34.156 -44.344 -16.406 1 75.94 840 LEU B O 1
ATOM 13442 N N . GLN B 1 841 ? 32.875 -44.469 -18.281 1 78.44 841 GLN B N 1
ATOM 13443 C CA . GLN B 1 841 ? 32.375 -43.125 -18.047 1 78.44 841 GLN B CA 1
ATOM 13444 C C . GLN B 1 841 ? 31.625 -43.031 -16.734 1 78.44 841 GLN B C 1
ATOM 13446 O O . GLN B 1 841 ? 31.766 -42.062 -16 1 78.44 841 GLN B O 1
ATOM 13451 N N . HIS B 1 842 ? 30.859 -43.969 -16.453 1 85.81 842 HIS B N 1
ATOM 13452 C CA . HIS B 1 842 ? 30.125 -44 -15.195 1 85.81 842 HIS B CA 1
ATOM 13453 C C . HIS B 1 842 ? 31.062 -44.156 -14.008 1 85.81 842 HIS B C 1
ATOM 13455 O O . HIS B 1 842 ? 30.828 -43.594 -12.938 1 85.81 842 HIS B O 1
ATOM 13461 N N . ARG B 1 843 ? 32.156 -44.906 -14.203 1 84.12 843 ARG B N 1
ATOM 13462 C CA . ARG B 1 843 ? 33.125 -45.156 -13.117 1 84.12 843 ARG B CA 1
ATOM 13463 C C . ARG B 1 843 ? 33.844 -43.844 -12.742 1 84.12 843 ARG B C 1
ATOM 13465 O O . ARG B 1 843 ? 34.062 -43.594 -11.562 1 84.12 843 ARG B O 1
ATOM 13472 N N . VAL B 1 844 ? 34.125 -43.031 -13.727 1 80.31 844 VAL B N 1
ATOM 13473 C CA . VAL B 1 844 ? 34.844 -41.781 -13.469 1 80.31 844 VAL B CA 1
ATOM 13474 C C . VAL B 1 844 ? 33.906 -40.812 -12.727 1 80.31 844 VAL B C 1
ATOM 13476 O O . VAL B 1 844 ? 34.312 -40.188 -11.758 1 80.31 844 VAL B O 1
ATOM 13479 N N . LYS B 1 845 ? 32.75 -40.719 -13.164 1 84.25 845 LYS B N 1
ATOM 13480 C CA . LYS B 1 845 ? 31.797 -39.844 -12.5 1 84.25 845 LYS B CA 1
ATOM 13481 C C . LYS B 1 845 ? 31.469 -40.344 -11.094 1 84.25 845 LYS B C 1
ATOM 13483 O O . LYS B 1 845 ? 31.328 -39.531 -10.156 1 84.25 845 LYS B O 1
ATOM 13488 N N . MET B 1 846 ? 31.359 -41.594 -10.953 1 87.88 846 MET B N 1
ATOM 13489 C CA . MET B 1 846 ? 31.062 -42.188 -9.648 1 87.88 846 MET B CA 1
ATOM 13490 C C . MET B 1 846 ? 32.219 -41.938 -8.672 1 87.88 846 MET B C 1
ATOM 13492 O O . MET B 1 846 ? 31.984 -41.719 -7.48 1 87.88 846 MET B O 1
ATOM 13496 N N . ALA B 1 847 ? 33.438 -41.969 -9.211 1 86.56 847 ALA B N 1
ATOM 13497 C CA . ALA B 1 847 ? 34.594 -41.719 -8.344 1 86.56 847 ALA B CA 1
ATOM 13498 C C . ALA B 1 847 ? 34.531 -40.312 -7.777 1 86.56 847 ALA B C 1
ATOM 13500 O O . ALA B 1 847 ? 34.875 -40.094 -6.605 1 86.56 847 ALA B O 1
ATOM 13501 N N . ARG B 1 848 ? 34.094 -39.438 -8.539 1 85.31 848 ARG B N 1
ATOM 13502 C CA . ARG B 1 848 ? 34 -38.062 -8.094 1 85.31 848 ARG B CA 1
ATOM 13503 C C . ARG B 1 848 ? 32.906 -37.906 -7.027 1 85.31 848 ARG B C 1
ATOM 13505 O O . ARG B 1 848 ? 33.125 -37.188 -6.027 1 85.31 848 ARG B O 1
ATOM 13512 N N . TYR B 1 849 ? 31.844 -38.5 -7.215 1 89.56 849 TYR B N 1
ATOM 13513 C CA . TYR B 1 849 ? 30.734 -38.344 -6.281 1 89.56 849 TYR B CA 1
ATOM 13514 C C . TYR B 1 849 ? 30.9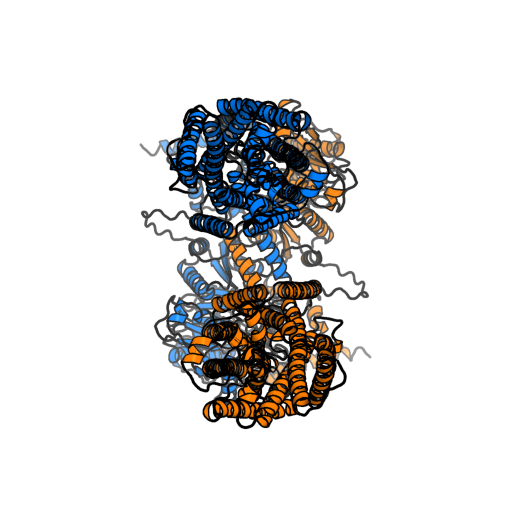84 -39.125 -5.008 1 89.56 849 TYR B C 1
ATOM 13516 O O . TYR B 1 849 ? 30.516 -38.75 -3.93 1 89.56 849 TYR B O 1
ATOM 13524 N N . LEU B 1 850 ? 31.719 -40.312 -5.152 1 89.88 850 LEU B N 1
ATOM 13525 C CA . LEU B 1 850 ? 32.125 -41.031 -3.953 1 89.88 850 LEU B CA 1
ATOM 13526 C C . LEU B 1 850 ? 33.094 -40.219 -3.111 1 89.88 850 LEU B C 1
ATOM 13528 O O . LEU B 1 850 ? 33 -40.219 -1.881 1 89.88 850 LEU B O 1
ATOM 13532 N N . ARG B 1 851 ? 33.938 -39.469 -3.801 1 89 851 ARG B N 1
ATOM 13533 C CA . ARG B 1 851 ? 34.875 -38.594 -3.086 1 89 851 ARG B CA 1
ATOM 13534 C C . ARG B 1 851 ? 34.125 -37.469 -2.406 1 89 851 ARG B C 1
ATOM 13536 O O . ARG B 1 851 ? 34.438 -37.062 -1.283 1 89 851 ARG B O 1
ATOM 13543 N N . LEU B 1 852 ? 33.25 -36.906 -3.117 1 90.56 852 LEU B N 1
ATOM 13544 C CA . LEU B 1 852 ? 32.438 -35.875 -2.537 1 90.56 852 LEU B CA 1
ATOM 13545 C C . LEU B 1 852 ? 31.688 -36.375 -1.305 1 90.56 852 LEU B C 1
ATOM 13547 O O . LEU B 1 852 ? 31.594 -35.656 -0.296 1 90.56 852 LEU B O 1
ATOM 13551 N N . GLY B 1 853 ? 31.062 -37.531 -1.363 1 89.75 853 GLY B N 1
ATOM 13552 C CA . GLY B 1 853 ? 30.391 -38.125 -0.207 1 89.75 853 GLY B CA 1
ATOM 13553 C C . GLY B 1 853 ? 31.297 -38.281 0.991 1 89.75 853 GLY B C 1
ATOM 13554 O O . GLY B 1 853 ? 30.891 -38.031 2.129 1 89.75 853 GLY B O 1
ATOM 13555 N N . GLU B 1 854 ? 32.562 -38.625 0.732 1 89.38 854 GLU B N 1
ATOM 13556 C CA . GLU B 1 854 ? 33.531 -38.781 1.804 1 89.38 854 GLU B CA 1
ATOM 13557 C C . GLU B 1 854 ? 33.875 -37.438 2.43 1 89.38 854 GLU B C 1
ATOM 13559 O O . GLU B 1 854 ? 34.031 -37.312 3.648 1 89.38 854 GLU B O 1
ATOM 13564 N N . CYS B 1 855 ? 33.938 -36.531 1.581 1 88.69 855 CYS B N 1
ATOM 13565 C CA . CYS B 1 855 ? 34.25 -35.219 2.074 1 88.69 855 CYS B CA 1
ATOM 13566 C C . CYS B 1 855 ? 33.094 -34.688 2.936 1 88.69 855 CYS B C 1
ATOM 13568 O O . CYS B 1 855 ? 33.344 -34.031 3.967 1 88.69 855 CYS B O 1
ATOM 13570 N N . ILE B 1 856 ? 31.969 -34.875 2.512 1 92.38 856 ILE B N 1
ATOM 13571 C CA . ILE B 1 856 ? 30.812 -34.406 3.273 1 92.38 856 ILE B CA 1
ATOM 13572 C C . ILE B 1 856 ? 30.75 -35.156 4.617 1 92.38 856 ILE B C 1
ATOM 13574 O O . ILE B 1 856 ? 30.453 -34.531 5.645 1 92.38 856 ILE B O 1
ATOM 13578 N N . ARG B 1 857 ? 30.984 -36.375 4.668 1 90.38 857 ARG B N 1
ATOM 13579 C CA . ARG B 1 857 ? 30.953 -37.156 5.902 1 90.38 857 ARG B CA 1
ATOM 13580 C C . ARG B 1 857 ? 32.031 -36.719 6.867 1 90.38 857 ARG B C 1
ATOM 13582 O O . ARG B 1 857 ? 31.828 -36.688 8.078 1 90.38 857 ARG B O 1
ATOM 13589 N N . SER B 1 858 ? 33.125 -36.25 6.344 1 87.69 858 SER B N 1
ATOM 13590 C CA . SER B 1 858 ? 34.25 -35.906 7.199 1 87.69 858 SER B CA 1
ATOM 13591 C C . SER B 1 858 ? 34.156 -34.438 7.66 1 87.69 858 SER B C 1
ATOM 13593 O O . SER B 1 858 ? 34.344 -34.156 8.844 1 87.69 858 SER B O 1
ATOM 13595 N N . GLU B 1 859 ? 33.781 -33.625 6.773 1 89.62 859 GLU B N 1
ATOM 13596 C CA . GLU B 1 859 ? 33.812 -32.188 7.098 1 89.62 859 GLU B CA 1
ATOM 13597 C C . GLU B 1 859 ? 32.469 -31.719 7.637 1 89.62 859 GLU B C 1
ATOM 13599 O O . GLU B 1 859 ? 32.375 -30.734 8.367 1 89.62 859 GLU B O 1
ATOM 13604 N N . SER B 1 860 ? 31.422 -32.281 7.234 1 90.12 860 SER B N 1
ATOM 13605 C CA . SER B 1 860 ? 30.094 -31.781 7.578 1 90.12 860 SER B CA 1
ATOM 13606 C C . SER B 1 860 ? 29.328 -32.75 8.461 1 90.12 860 SER B C 1
ATOM 13608 O O . SER B 1 860 ? 28.109 -32.906 8.352 1 90.12 860 SER B O 1
ATOM 13610 N N . ALA B 1 861 ? 29.875 -33.438 9.344 1 85.75 861 ALA B N 1
ATOM 13611 C CA . ALA B 1 861 ? 29.203 -34.406 10.203 1 85.75 861 ALA B CA 1
ATOM 13612 C C . ALA B 1 861 ? 28.328 -33.719 11.234 1 85.75 861 ALA B C 1
ATOM 13614 O O . ALA B 1 861 ? 27.25 -34.219 11.586 1 85.75 861 ALA B O 1
ATOM 13615 N N . ASP B 1 862 ? 28.688 -32.406 11.57 1 85.88 862 ASP B N 1
ATOM 13616 C CA . ASP B 1 862 ? 27.953 -31.719 12.617 1 85.88 862 ASP B CA 1
ATOM 13617 C C . ASP B 1 862 ? 27.109 -30.594 12.031 1 85.88 862 ASP B C 1
ATOM 13619 O O . ASP B 1 862 ? 26.594 -29.75 12.773 1 85.88 862 ASP B O 1
ATOM 13623 N N . ALA B 1 863 ? 27.047 -30.594 10.789 1 91.62 863 ALA B N 1
ATOM 13624 C CA . ALA B 1 863 ? 26.266 -29.531 10.164 1 91.62 863 ALA B CA 1
ATOM 13625 C C . ALA B 1 863 ? 24.766 -29.766 10.359 1 91.62 863 ALA B C 1
ATOM 13627 O O . ALA B 1 863 ? 24.328 -30.906 10.492 1 91.62 863 ALA B O 1
ATOM 13628 N N . ALA B 1 864 ? 24.016 -28.797 10.547 1 92.62 864 ALA B N 1
ATOM 13629 C CA . ALA B 1 864 ? 22.562 -28.906 10.68 1 92.62 864 ALA B CA 1
ATOM 13630 C C . ALA B 1 864 ? 21.922 -29.297 9.352 1 92.62 864 ALA B C 1
ATOM 13632 O O . ALA B 1 864 ? 20.984 -30.094 9.32 1 92.62 864 ALA B O 1
ATOM 13633 N N . VAL B 1 865 ? 22.328 -28.609 8.359 1 93.62 865 VAL B N 1
ATOM 13634 C CA . VAL B 1 865 ? 21.844 -28.891 7.012 1 93.62 865 VAL B CA 1
ATOM 13635 C C . VAL B 1 865 ? 22.969 -28.703 6 1 93.62 865 VAL B C 1
ATOM 13637 O O . VAL B 1 865 ? 23.812 -27.812 6.164 1 93.62 865 VAL B O 1
ATOM 13640 N N . VAL B 1 866 ? 23.047 -29.672 5.012 1 95.12 866 VAL B N 1
ATOM 13641 C CA . VAL B 1 866 ? 24.062 -29.578 3.955 1 95.12 866 VAL B CA 1
ATOM 13642 C C . VAL B 1 866 ? 23.375 -29.328 2.613 1 95.12 866 VAL B C 1
ATOM 13644 O O . VAL B 1 866 ? 22.438 -30.031 2.24 1 95.12 866 VAL B O 1
ATOM 13647 N N . PHE B 1 867 ? 23.766 -28.266 1.982 1 95.5 867 PHE B N 1
ATOM 13648 C CA . PHE B 1 867 ? 23.297 -27.953 0.635 1 95.5 867 PHE B CA 1
ATOM 13649 C C . PHE B 1 867 ? 24.344 -28.328 -0.401 1 95.5 867 PHE B C 1
ATOM 13651 O O . PHE B 1 867 ? 25.516 -27.953 -0.277 1 95.5 867 PHE B O 1
ATOM 13658 N N . VAL B 1 868 ? 23.906 -29.219 -1.358 1 93.75 868 VAL B N 1
ATOM 13659 C CA . VAL B 1 868 ? 24.828 -29.672 -2.396 1 93.75 868 VAL B CA 1
ATOM 13660 C C . VAL B 1 868 ? 24.219 -29.422 -3.773 1 93.75 868 VAL B C 1
ATOM 13662 O O . VAL B 1 868 ? 23 -29.5 -3.941 1 93.75 868 VAL B O 1
ATOM 13665 N N . THR B 1 869 ? 24.969 -29.094 -4.691 1 92.62 869 THR B N 1
ATOM 13666 C CA . THR B 1 869 ? 24.5 -28.906 -6.062 1 92.62 869 THR B CA 1
ATOM 13667 C C . THR B 1 869 ? 24.109 -30.25 -6.688 1 92.62 869 THR B C 1
ATOM 13669 O O . THR B 1 869 ? 24.859 -31.219 -6.594 1 92.62 869 THR B O 1
ATOM 13672 N N . LEU B 1 870 ? 22.969 -30.328 -7.289 1 92.38 870 LEU B N 1
ATOM 13673 C CA . LEU B 1 870 ? 22.453 -31.516 -7.957 1 92.38 870 LEU B CA 1
ATOM 13674 C C . LEU B 1 870 ? 23.094 -31.688 -9.336 1 92.38 870 LEU B C 1
ATOM 13676 O O . LEU B 1 870 ? 23.094 -30.75 -10.141 1 92.38 870 LEU B O 1
ATOM 13680 N N . PRO B 1 871 ? 23.609 -32.844 -9.492 1 89.31 871 PRO B N 1
ATOM 13681 C CA . PRO B 1 871 ? 24.141 -33.094 -10.828 1 89.31 871 PRO B CA 1
ATOM 13682 C C . PRO B 1 871 ? 23.047 -33.188 -11.891 1 89.31 871 PRO B C 1
ATOM 13684 O O . PRO B 1 871 ? 21.953 -33.688 -11.617 1 89.31 871 PRO B O 1
ATOM 13687 N N . TYR B 1 872 ? 23.344 -32.719 -13.023 1 88.19 872 TYR B N 1
ATOM 13688 C CA . TYR B 1 872 ? 22.375 -32.75 -14.109 1 88.19 872 TYR B CA 1
ATOM 13689 C C . TYR B 1 872 ? 22.203 -34.156 -14.664 1 88.19 872 TYR B C 1
ATOM 13691 O O . TYR B 1 872 ? 23.188 -34.844 -14.938 1 88.19 872 TYR B O 1
ATOM 13699 N N . PRO B 1 873 ? 20.938 -34.625 -14.805 1 88.56 873 PRO B N 1
ATOM 13700 C CA . PRO B 1 873 ? 20.688 -35.969 -15.352 1 88.56 873 PRO B CA 1
ATOM 13701 C C . PRO B 1 873 ? 20.781 -36 -16.875 1 88.56 873 PRO B C 1
ATOM 13703 O O . PRO B 1 873 ? 19.781 -35.719 -17.562 1 88.56 873 PRO B O 1
ATOM 13706 N N . ARG B 1 874 ? 21.875 -36.375 -17.359 1 83.69 874 ARG B N 1
ATOM 13707 C CA . ARG B 1 874 ? 22.031 -36.562 -18.797 1 83.69 874 ARG B CA 1
ATOM 13708 C C . ARG B 1 874 ? 21.453 -37.906 -19.234 1 83.69 874 ARG B C 1
ATOM 13710 O O . ARG B 1 874 ? 22.125 -38.938 -19.203 1 83.69 874 ARG B O 1
ATOM 13717 N N . ARG B 1 875 ? 20.297 -37.875 -19.688 1 81.19 875 ARG B N 1
ATOM 13718 C CA . ARG B 1 875 ? 19.547 -39.062 -20.031 1 81.19 875 ARG B CA 1
ATOM 13719 C C . ARG B 1 875 ? 20.078 -39.656 -21.344 1 81.19 875 ARG B C 1
ATOM 13721 O O . ARG B 1 875 ? 19.859 -40.844 -21.625 1 81.19 875 ARG B O 1
ATOM 13728 N N . LEU B 1 876 ? 20.766 -38.844 -22.125 1 76.44 876 LEU B N 1
ATOM 13729 C CA . LEU B 1 876 ? 21.266 -39.344 -23.406 1 76.44 876 LEU B CA 1
ATOM 13730 C C . LEU B 1 876 ? 22.516 -40.188 -23.219 1 76.44 876 LEU B C 1
ATOM 13732 O O . LEU B 1 876 ? 22.797 -41.062 -24.016 1 76.44 876 LEU B O 1
ATOM 13736 N N . LEU B 1 877 ? 23.25 -40.031 -22.016 1 76.88 877 LEU B N 1
ATOM 13737 C CA . LEU B 1 877 ? 24.531 -40.688 -21.828 1 76.88 877 LEU B CA 1
ATOM 13738 C C . LEU B 1 877 ? 24.422 -41.781 -20.75 1 76.88 877 LEU B C 1
ATOM 13740 O O . LEU B 1 877 ? 25.125 -42.781 -20.797 1 76.88 877 LEU B O 1
ATOM 13744 N N . PHE B 1 878 ? 23.516 -41.562 -19.844 1 85.19 878 PHE B N 1
ATOM 13745 C CA . PHE B 1 878 ? 23.453 -42.438 -18.688 1 85.19 878 PHE B CA 1
ATOM 13746 C C . PHE B 1 878 ? 22.031 -42.969 -18.469 1 85.19 878 PHE B C 1
ATOM 13748 O O . PHE B 1 878 ? 21.062 -42.281 -18.812 1 85.19 878 PHE B O 1
ATOM 13755 N N . THR B 1 879 ? 21.984 -44.156 -18 1 85.88 879 THR B N 1
ATOM 13756 C CA . THR B 1 879 ? 20.688 -44.75 -17.656 1 85.88 879 THR B CA 1
ATOM 13757 C C . THR B 1 879 ? 20.141 -44.125 -16.375 1 85.88 879 THR B C 1
ATOM 13759 O O . THR B 1 879 ? 20.875 -43.469 -15.633 1 85.88 879 THR B O 1
ATOM 13762 N N . GLU B 1 880 ? 18.953 -44.312 -16.109 1 89.31 880 GLU B N 1
ATOM 13763 C CA . GLU B 1 880 ? 18.281 -43.75 -14.938 1 89.31 880 GLU B CA 1
ATOM 13764 C C . GLU B 1 880 ? 18.828 -44.375 -13.656 1 89.31 880 GLU B C 1
ATOM 13766 O O . GLU B 1 880 ? 18.922 -43.688 -12.625 1 89.31 880 GLU B O 1
ATOM 13771 N N . GLN B 1 881 ? 19.141 -45.594 -13.648 1 87.19 881 GLN B N 1
ATOM 13772 C CA . GLN B 1 881 ? 19.688 -46.25 -12.469 1 87.19 881 GLN B CA 1
ATOM 13773 C C . GLN B 1 881 ? 21.078 -45.719 -12.125 1 87.19 881 GLN B C 1
ATOM 13775 O O . GLN B 1 881 ? 21.422 -45.562 -10.953 1 87.19 881 GLN B O 1
ATOM 13780 N N . GLN B 1 882 ? 21.906 -45.406 -13.156 1 87.88 882 GLN B N 1
ATOM 13781 C CA . GLN B 1 882 ? 23.234 -44.844 -12.938 1 87.88 882 GLN B CA 1
ATOM 13782 C C . GLN B 1 882 ? 23.172 -43.469 -12.312 1 87.88 882 GLN B C 1
ATOM 13784 O O . GLN B 1 882 ? 23.953 -43.156 -11.414 1 87.88 882 GLN B O 1
ATOM 13789 N N . ILE B 1 883 ? 22.234 -42.781 -12.75 1 88.44 883 ILE B N 1
ATOM 13790 C CA . ILE B 1 883 ? 22.078 -41.438 -12.219 1 88.44 883 ILE B CA 1
ATOM 13791 C C . ILE B 1 883 ? 21.641 -41.5 -10.758 1 88.44 883 ILE B C 1
ATOM 13793 O O . ILE B 1 883 ? 22.094 -40.719 -9.922 1 88.44 883 ILE B O 1
ATOM 13797 N N . ALA B 1 884 ? 20.75 -42.375 -10.469 1 88.88 884 ALA B N 1
ATOM 13798 C CA . ALA B 1 884 ? 20.312 -42.531 -9.086 1 88.88 884 ALA B CA 1
ATOM 13799 C C . ALA B 1 884 ? 21.469 -42.969 -8.195 1 88.88 884 ALA B C 1
ATOM 13801 O O . ALA B 1 884 ? 21.516 -42.656 -7.008 1 88.88 884 ALA B O 1
ATOM 13802 N N . GLN B 1 885 ? 22.391 -43.719 -8.781 1 88.44 885 GLN B N 1
ATOM 13803 C CA . GLN B 1 885 ? 23.547 -44.156 -8.016 1 88.44 885 GLN B CA 1
ATOM 13804 C C . GLN B 1 885 ? 24.438 -42.969 -7.648 1 88.44 885 GLN B C 1
ATOM 13806 O O . GLN B 1 885 ? 25.094 -43 -6.602 1 88.44 885 GLN B O 1
ATOM 13811 N N . TRP B 1 886 ? 24.5 -42 -8.523 1 88.69 886 TRP B N 1
ATOM 13812 C CA . TRP B 1 886 ? 25.266 -40.781 -8.18 1 88.69 886 TRP B CA 1
ATOM 13813 C C . TRP B 1 886 ? 24.734 -40.156 -6.902 1 88.69 886 TRP B C 1
ATOM 13815 O O . TRP B 1 886 ? 25.5 -39.781 -6.012 1 88.69 886 TRP B O 1
ATOM 13825 N N . LEU B 1 887 ? 23.484 -40.031 -6.828 1 89.75 887 LEU B N 1
ATOM 13826 C CA . LEU B 1 887 ? 22.859 -39.375 -5.684 1 89.75 887 LEU B CA 1
ATOM 13827 C C . LEU B 1 887 ? 23.062 -40.219 -4.414 1 89.75 887 LEU B C 1
ATOM 13829 O O . LEU B 1 887 ? 23.328 -39.656 -3.346 1 89.75 887 LEU B O 1
ATOM 13833 N N . ASP B 1 888 ? 22.953 -41.5 -4.598 1 89.75 888 ASP B N 1
ATOM 13834 C CA . ASP B 1 888 ? 23.141 -42.375 -3.445 1 89.75 888 ASP B CA 1
ATOM 13835 C C . ASP B 1 888 ? 24.594 -42.344 -2.971 1 89.75 888 ASP B C 1
ATOM 13837 O O . ASP B 1 888 ? 24.859 -42.469 -1.773 1 89.75 888 ASP B O 1
ATOM 13841 N N . ALA B 1 889 ? 25.5 -42.188 -3.914 1 89.25 889 ALA B N 1
ATOM 13842 C CA . ALA B 1 889 ? 26.922 -42.125 -3.559 1 89.25 889 ALA B CA 1
ATOM 13843 C C . ALA B 1 889 ? 27.234 -40.875 -2.73 1 89.25 889 ALA B C 1
ATOM 13845 O O . ALA B 1 889 ? 28.078 -40.938 -1.84 1 89.25 889 ALA B O 1
ATOM 13846 N N . ILE B 1 890 ? 26.531 -39.875 -2.977 1 89.31 890 ILE B N 1
ATOM 13847 C CA . ILE B 1 890 ? 26.781 -38.625 -2.271 1 89.31 890 ILE B CA 1
ATOM 13848 C C . ILE B 1 890 ? 26.172 -38.688 -0.872 1 89.31 890 ILE B C 1
ATOM 13850 O O . ILE B 1 890 ? 26.75 -38.188 0.089 1 89.31 890 ILE B O 1
ATOM 13854 N N . VAL B 1 891 ? 25.078 -39.312 -0.709 1 88 891 VAL B N 1
ATOM 13855 C CA . VAL B 1 891 ? 24.328 -39.25 0.542 1 88 891 VAL B CA 1
ATOM 13856 C C . VAL B 1 891 ? 24.656 -40.438 1.42 1 88 891 VAL B C 1
ATOM 13858 O O . VAL B 1 891 ? 24.391 -40.438 2.623 1 88 891 VAL B O 1
ATOM 13861 N N . ALA B 1 892 ? 25.297 -41.406 0.882 1 82.19 892 ALA B N 1
ATOM 13862 C CA . ALA B 1 892 ? 25.531 -42.625 1.645 1 82.19 892 ALA B CA 1
ATOM 13863 C C . ALA B 1 892 ? 26.312 -42.344 2.92 1 82.19 892 ALA B C 1
ATOM 13865 O O . ALA B 1 892 ? 27.422 -41.781 2.865 1 82.19 892 ALA B O 1
ATOM 13866 N N . GLY B 1 893 ? 25.703 -42.562 4.094 1 78.56 893 GLY B N 1
ATOM 13867 C CA . GLY B 1 893 ? 26.359 -42.469 5.387 1 78.56 893 GLY B CA 1
ATOM 13868 C C . GLY B 1 893 ? 26.312 -41.094 5.996 1 78.56 893 GLY B C 1
ATOM 13869 O O . GLY B 1 893 ? 26.906 -40.844 7.047 1 78.56 893 GLY B O 1
ATOM 13870 N N . VAL B 1 894 ? 25.781 -40.156 5.375 1 84.19 894 VAL B N 1
ATOM 13871 C CA . VAL B 1 894 ? 25.703 -38.781 5.914 1 84.19 894 VAL B CA 1
ATOM 13872 C C . VAL B 1 894 ? 24.531 -38.688 6.883 1 84.19 894 VAL B C 1
ATOM 13874 O O . VAL B 1 894 ? 23.391 -38.969 6.52 1 84.19 894 VAL B O 1
ATOM 13877 N N . PRO B 1 895 ? 24.797 -38.281 8.062 1 82.62 895 PRO B N 1
ATOM 13878 C CA . PRO B 1 895 ? 23.719 -38.219 9.047 1 82.62 895 PRO B CA 1
ATOM 13879 C C . PRO B 1 895 ? 22.875 -36.938 8.898 1 82.62 895 PRO B C 1
ATOM 13881 O O . PRO B 1 895 ? 21.688 -36.938 9.234 1 82.62 895 PRO B O 1
ATOM 13884 N N . ALA B 1 896 ? 23.5 -35.906 8.508 1 88.88 896 ALA B N 1
ATOM 13885 C CA . ALA B 1 896 ? 22.797 -34.625 8.375 1 88.88 896 ALA B CA 1
ATOM 13886 C C . ALA B 1 896 ? 21.875 -34.625 7.168 1 88.88 896 ALA B C 1
ATOM 13888 O O . ALA B 1 896 ? 22.094 -35.375 6.207 1 88.88 896 ALA B O 1
ATOM 13889 N N . PRO B 1 897 ? 20.719 -33.875 7.32 1 90.88 897 PRO B N 1
ATOM 13890 C CA . PRO B 1 897 ? 19.859 -33.75 6.141 1 90.88 897 PRO B CA 1
ATOM 13891 C C . PRO B 1 897 ? 20.562 -33.031 4.984 1 90.88 897 PRO B C 1
ATOM 13893 O O . PRO B 1 897 ? 21.312 -32.094 5.199 1 90.88 897 PRO B O 1
ATOM 13896 N N . VAL B 1 898 ? 20.453 -33.625 3.814 1 93.19 898 VAL B N 1
ATOM 13897 C CA . VAL B 1 898 ? 21.094 -33.094 2.623 1 93.19 898 VAL B CA 1
ATOM 13898 C C . VAL B 1 898 ? 20.047 -32.562 1.654 1 93.19 898 VAL B C 1
ATOM 13900 O O . VAL B 1 898 ? 19.047 -33.25 1.385 1 93.19 898 VAL B O 1
ATOM 13903 N N . VAL B 1 899 ? 20.234 -31.375 1.224 1 94.19 899 VAL B N 1
ATOM 13904 C CA . VAL B 1 899 ? 19.359 -30.766 0.226 1 94.19 899 VAL B CA 1
ATOM 13905 C C . VAL B 1 899 ? 20.141 -30.578 -1.081 1 94.19 899 VAL B C 1
ATOM 13907 O O . VAL B 1 899 ? 21.094 -29.812 -1.138 1 94.19 899 VAL B O 1
ATOM 13910 N N . PHE B 1 900 ? 19.703 -31.359 -2.09 1 94.31 900 PHE B N 1
ATOM 13911 C CA . PHE B 1 900 ? 20.266 -31.172 -3.424 1 94.31 900 PHE B CA 1
ATOM 13912 C C . PHE B 1 900 ? 19.578 -30 -4.129 1 94.31 900 PHE B C 1
ATOM 13914 O O . PHE B 1 900 ? 18.359 -29.922 -4.156 1 94.31 900 PHE B O 1
ATOM 13921 N N . VAL B 1 901 ? 20.438 -29.047 -4.648 1 95.38 901 VAL B N 1
ATOM 13922 C CA . VAL B 1 901 ? 19.875 -27.859 -5.277 1 95.38 901 VAL B CA 1
ATOM 13923 C C . VAL B 1 901 ? 20.469 -27.688 -6.668 1 95.38 901 VAL B C 1
ATOM 13925 O O . VAL B 1 901 ? 21.688 -27.797 -6.848 1 95.38 901 VAL B O 1
ATOM 13928 N N . ARG B 1 902 ? 19.562 -27.5 -7.645 1 93.12 902 ARG B N 1
ATOM 13929 C CA . ARG B 1 902 ? 19.984 -27.109 -8.984 1 93.12 902 ARG B CA 1
ATOM 13930 C C . ARG B 1 902 ? 19.141 -25.953 -9.508 1 93.12 902 ARG B C 1
ATOM 13932 O O . ARG B 1 902 ? 17.906 -26.016 -9.477 1 93.12 902 ARG B O 1
ATOM 13939 N N . GLY B 1 903 ? 19.844 -24.922 -9.93 1 89.56 903 GLY B N 1
ATOM 13940 C CA . GLY B 1 903 ? 19.141 -23.766 -10.484 1 89.56 903 GLY B CA 1
ATOM 13941 C C . GLY B 1 903 ? 18.828 -23.922 -11.961 1 89.56 903 GLY B C 1
ATOM 13942 O O . GLY B 1 903 ? 19.125 -24.953 -12.562 1 89.56 903 GLY B O 1
ATOM 13943 N N . ASN B 1 904 ? 18.078 -22.953 -12.586 1 84.88 904 ASN B N 1
ATOM 13944 C CA . ASN B 1 904 ? 17.703 -22.938 -14 1 84.88 904 ASN B CA 1
ATOM 13945 C C . ASN B 1 904 ? 18.719 -22.172 -14.836 1 84.88 904 ASN B C 1
ATOM 13947 O O . ASN B 1 904 ? 18.422 -21.734 -15.945 1 84.88 904 ASN B O 1
ATOM 13951 N N . GLN B 1 905 ? 19.938 -21.953 -14.359 1 79.75 905 GLN B N 1
ATOM 13952 C CA . GLN B 1 905 ? 21.047 -21.328 -15.078 1 79.75 905 GLN B CA 1
ATOM 13953 C C . GLN B 1 905 ? 20.812 -19.828 -15.258 1 79.75 905 GLN B C 1
ATOM 13955 O O . GLN B 1 905 ? 21.438 -19.203 -16.125 1 79.75 905 GLN B O 1
ATOM 13960 N N . GLU B 1 906 ? 19.844 -19.297 -14.57 1 82.25 906 GLU B N 1
ATOM 13961 C CA . GLU B 1 906 ? 19.625 -17.859 -14.531 1 82.25 906 GLU B CA 1
ATOM 13962 C C . GLU B 1 906 ? 19.984 -17.281 -13.172 1 82.25 906 GLU B C 1
ATOM 13964 O O . GLU B 1 906 ? 19.906 -17.969 -12.156 1 82.25 906 GLU B O 1
ATOM 13969 N N . ASN B 1 907 ? 20.422 -16.016 -13.18 1 84.06 907 ASN B N 1
ATOM 13970 C CA . ASN B 1 907 ? 20.859 -15.391 -11.938 1 84.06 907 ASN B CA 1
ATOM 13971 C C . ASN B 1 907 ? 19.688 -15.102 -11.008 1 84.06 907 ASN B C 1
ATOM 13973 O O . ASN B 1 907 ? 18.641 -14.609 -11.445 1 84.06 907 ASN B O 1
ATOM 13977 N N . VAL B 1 908 ? 19.859 -15.492 -9.812 1 86.12 908 VAL B N 1
ATOM 13978 C CA . VAL B 1 908 ? 18.859 -15.219 -8.797 1 86.12 908 VAL B CA 1
ATOM 13979 C C . VAL B 1 908 ? 19.406 -14.195 -7.793 1 86.12 908 VAL B C 1
ATOM 13981 O O . VAL B 1 908 ? 18.641 -13.625 -7.008 1 86.12 908 VAL B O 1
ATOM 13984 N N . LEU B 1 909 ? 20.781 -13.906 -7.84 1 83.94 909 LEU B N 1
ATOM 13985 C CA . LEU B 1 909 ? 21.422 -12.922 -6.98 1 83.94 909 LEU B CA 1
ATOM 13986 C C . LEU B 1 909 ? 21.953 -11.75 -7.797 1 83.94 909 LEU B C 1
ATOM 13988 O O . LEU B 1 909 ? 22.391 -11.922 -8.93 1 83.94 909 LEU B O 1
ATOM 13992 N N . THR B 1 910 ? 21.812 -10.516 -7.207 1 77.81 910 THR B N 1
ATOM 13993 C CA . THR B 1 910 ? 22.281 -9.32 -7.902 1 77.81 910 THR B CA 1
ATOM 13994 C C . THR B 1 910 ? 23.297 -8.562 -7.043 1 77.81 910 THR B C 1
ATOM 13996 O O . THR B 1 910 ? 23.266 -8.656 -5.816 1 77.81 910 THR B O 1
ATOM 13999 N N . LEU B 1 911 ? 24.266 -7.906 -7.766 1 76.25 911 LEU B N 1
ATOM 14000 C CA . LEU B 1 911 ? 25.266 -7.07 -7.105 1 76.25 911 LEU B CA 1
ATOM 14001 C C . LEU B 1 911 ? 24.797 -5.625 -7.023 1 76.25 911 LEU B C 1
ATOM 14003 O O . LEU B 1 911 ? 25.281 -4.855 -6.18 1 76.25 911 LEU B O 1
ATOM 14007 N N . ARG B 1 912 ? 23.859 -5.219 -7.836 1 73.31 912 ARG B N 1
ATOM 14008 C CA . ARG B 1 912 ? 23.406 -3.832 -7.945 1 73.31 912 ARG B CA 1
ATOM 14009 C C . ARG B 1 912 ? 22.25 -3.549 -6.988 1 73.31 912 ARG B C 1
ATOM 14011 O O . ARG B 1 912 ? 21.484 -4.453 -6.656 1 73.31 912 ARG B O 1
ATOM 14018 N N . ALA B 1 913 ? 22.297 -2.344 -6.609 1 73.25 913 ALA B N 1
ATOM 14019 C CA . ALA B 1 913 ? 21.219 -1.91 -5.711 1 73.25 913 ALA B CA 1
ATOM 14020 C C . ALA B 1 913 ? 19.891 -1.792 -6.449 1 73.25 913 ALA B C 1
ATOM 14022 O O . ALA B 1 913 ? 19.875 -1.49 -7.645 1 73.25 913 ALA B O 1
#

Organism: Plasmodiophora brassicae (NCBI:txid37360)